Protein 4C91 (pdb70)

Solvent-accessible surface area: 54219 Å² total; per-residue (Å²): 144,76,2,2,43,64,84,83,42,67,92,42,0,15,0,0,20,129,16,87,13,12,21,0,17,15,22,113,57,12,59,115,1,0,61,39,1,0,22,30,0,25,80,2,0,54,87,0,18,49,70,83,2,59,83,38,137,59,34,76,30,56,104,0,0,0,0,0,17,61,60,19,107,32,0,82,69,1,10,97,42,46,100,15,60,54,76,64,0,81,75,74,56,3,19,4,2,0,19,27,10,73,106,3,31,94,53,3,87,36,0,0,1,0,0,0,13,42,42,24,0,0,0,0,0,0,3,18,0,0,48,17,1,30,1,1,5,0,49,41,4,0,30,3,29,24,113,112,27,56,35,0,24,0,42,64,40,85,36,46,42,26,76,13,26,0,43,34,0,0,0,7,0,15,6,0,32,32,1,0,19,131,0,0,56,93,55,28,66,20,129,71,1,7,59,110,0,1,32,68,0,0,13,1,0,2,5,8,18,0,0,0,0,1,2,1,24,88,58,8,0,2,10,49,24,13,107,69,0,18,118,13,0,26,66,8,0,2,2,1,2,2,6,35,104,4,3,0,1,17,2,83,28,15,14,36,119,52,70,107,112,46,34,57,101,52,5,93,106,23,70,108,49,0,22,78,5,0,60,65,0,0,88,82,6,73,85,33,70,3,1,0,2,2,1,72,135,50,66,62,11,64,64,2,6,79,31,0,34,65,6,0,74,87,28,23,149,124,58,2,102,92,9,47,0,5,5,5,1,53,70,51,22,26,54,52,36,84,95,59,12,79,22,37,93,35,0,4,0,1,0,12,5,2,25,10,5,2,0,34,36,1,0,67,75,82,31,89,104,31,100,4,15,1,0,1,8,0,8,5,4,37,32,10,18,33,38,0,2,8,8,1,1,5,11,6,2,2,10,1,7,0,0,0,16,0,0,42,44,20,16,0,71,52,0,0,0,0,1,0,0,9,0,0,7,1,2,7,3,0,10,1,0,0,50,0,0,23,60,4,113,110,23,69,35,100,37,5,38,84,23,0,55,143,7,0,12,59,0,1,14,112,120,21,0,84,60,0,29,74,0,1,3,30,4,0,12,21,0,3,16,3,1,0,5,16,1,46,87,109,16,8,17,40,136,48,30,9,0,54,37,2,1,3,30,1,0,46,2,0,0,13,0,0,39,8,24,66,71,8,108,105,92,22,53,48,0,0,26,0,6,0,0,5,1,0,8,1,0,0,0,0,1,2,0,15,14,0,4,9,31,0,21,73,12,81,152,19,50,4,25,41,0,20,108,62,0,72,33,0,72,83,0,48,60,46,8,126,55,17,14,53,34,0,8,74,122,6,23,78,10,55,0,46,27,2,6,54,8,57,6,1,20,20,129,56,113,44,24,115,28,134,53,46,70,67,14,82,31,97,92,21,102,98,53,132,68,9,71,6,18,5,41,0,64,15,65,85,15,25,0,0,0,10,0,43,5,23,83,52,40,64,44,4,101,114,19,83,29,24,39,0,56,74,2,14,16,26,49,1,0,1,0,6,22,52,1,66,54,92,6,77,68,2,18,0,12,0,42,0,34,7,66,95,77,44,71,69,5,37,0,17,0,3,0,2,0,0,2,20,0,49,37,100,68,2,0,58,0,7,0,0,2,71,77,39,76,70,65,77,21,51,3,0,99,59,8,40,55,104,123,86,19,14,151,81,66,8,26,47,18,0,2,73,20,15,10,66,46,74,8,105,7,122,15,24,147,55,131,72,23,64,9,26,0,16,1,39,3,83,23,16,1,3,0,0,4,2,0,0,0,27,35,73,18,25,74,110,5,22,8,8,28,104,55,13,85,6,59,21,166,121,102,2,2,50,70,86,75,41,66,93,45,0,42,0,0,31,89,16,99,16,11,25,3,18,23,28,102,80,17,58,110,1,0,58,36,1,8,32,32,1,41,89,4,0,54,57,0,19,54,60,90,2,61,74,37,139,59,37,76,29,75,24,0,0,0,0,1,22,63,65,34,112,41,1,56,55,0,8,88,22,27,104,9,85,50,91,50,0,77,77,74,55,3,26,3,2,0,27,24,7,69,104,1,23,117,39,1,55,53,0,0,1,0,0,0,13,41,44,23,0,0,0,0,0,0,3,23,0,0,45,20,1,30,1,1,5,0,52,39,3,0,30,2,23,26,56,104,41,58,29,0,24,0,25,68,40,85,39,47,60,24,76,12,27,0,46,36,0,0,0,6,0,16,6,0,37,41,2,0,23,129,0,0,63,94,58,29,65,18,90,74,1,6,60,107,0,1,33,72,0,0,14,2,0,2,5,6,18,0,0,2,0,5,4,1,28,97,62,6,0,1,10,51,25,14,111,80,0,19,53,13,0,24,58,10,0,2,2,1,1,2,5,43,86,6,5,0,0,18,2,85,30,14,16,42,116,50,64,130,137,49,33,55,66,44,3,94,107,24,65,112,58,0,22,76,6,0,59,67,0,0,88,81,5,70,86,34,70,2,3,0,4,0,1,16,62,84,87,79,77,12,54,59,2,8,98,27,0,34,52,5,0,76,98,29,23,152,125,58,3,103,90,9,46,0,6,11,2,3,25,82,57,13,34,65,88,42,113,46,100,25,39,94,38,0,8,0,0,1,16,4,1,24,9,5,4,0,33,42,2,0,70,78,82,26,92,77,25,100,9,15,4,0,0,9,0,8,5,5,37,35,7,13,31,46,0,2,8,6,0,1,5,10,6,2,2,9,1,6,0,0,0,16,0,0,45,40,19,20,0,74,38,0,0,0,0,1,0,0,8,0,1,7,1,2,7,4,0,10,1,0,1,48,0,0,21,64,2,108,71,19,67,31,103,46,5,34,66,22,0,81,83,6,0,34,56,0,1,16,90,126,21,4,90,49,0,12,71,0,1,3,33,5,0,12,20,0,4,14,3,1,1,5,16,2,51,87,105,18,7,23,41,117,57,31,10,0,56,39,2,0,3,29,1,0,40,2,0,0,7,0,0,30,7,24,61,70,7,87,104,78,16,54,48,0,0,28,0,7,0,1,4,1,0,10,1,0,0,1,0,1,13,0,15,14,0,4,9,34,0,38,59,15,76,98,30,64,4,28,42,0,20,112,59,0,57,26,0,71,117,3,48,61,50,8,69,58,16,19,69,34,0,9,73,121,6,22,78,10,54,0,45,20,2,4,53,8,18,6,1,21,20,129,39,122,38,43,106,35,142,57,50,73,71,15,79,30,92,93,22,105,112,60,96,74,8,73,5,27,6,25,0,42,11,89,125,16,26,0,0,0,11,0,45,6,26,80,53,39,75,38,4,100,112,18,87,35,22,40,0,55,75,1,15,16,25,53,1,0,1,0,7,22,51,0,64,49,81,4,105,71,2,20,0,11,0,34,0,92,13,66,92,50,48,78,96,4,35,0,12,0,2,0,3,0,0,3,20,0,46,58,102,63,2,0,59,0,6,0,0,4,98,76,36,90,71,71,77,20,31,3,2,89,60,11,43,49,96,115,113,10,18,159,82,75,7,20,50,18,0,1,68,22,18,7,65,60,97,0,91,8,113,8,55,74,43,83,63,48,94,7,21,0,3,0,56,3,77,19,19,2,4,0,0,6,2,0,0,0,28,34,72,16,30,63,139,4,24,8,8,25,100,56,13,116,10,86,70

Sequence (1620 aa):
EQFVIFTPAGNHFPLVANGVPCPIYIDSSEDKGVMIAAGNLQQDILQVCGKKPELLTSTSSKRCIIAGTYGTPFIKKLMSAGKIDKKELDGKNEKYILQVIANPCEGIDEAVVIIGSDRRGTIYGIYELSEQMGVSPWYWWADVPVMKQANVYIKPGQYSDGEPAVTYRGIFLNDEAPCLTRWVKHTYGTNYGDHRFYARVCELILRLKGNFLWPAMWSWAFYADDPQNSKTASEMGVIIGTSHHEPMARNHQEWSRKRKEYGAWDYTTNQKVIDQFFREGIERMQGTEDIVTIGMNVKLLENVVKNQRKIIEEVTKRPAKETPQVWALYKEVLDYYDKGMRVPDDVIMLLCDDNWGNVCRLPNAKERKHPGGWGMYYHVDYVGAPRNSKWLNVTPIQNMWEQLQLTYDYGVEKLWILNVGDLKPMEYPITLFMDMAWNPKQFNVSNLLDHPRRRFCAQQFGEDQADEAMRILNLYSKYNGRVTGEMLDRNTYNLETGEWKQVSDEYLKLEAEALRQYISLKPEYKDAYKQLILFPVQAMANLYEMYYAQAMNHKLYKENNPQANEWADKVEQAFARDKALSDDYNNIMSGGKWKNMMIQKHIGYTSWNDNFPADTLPKIYRIENPEKAVGGYVFTGQDGYIAIEAEHYYSAKAAPDTEWTVIPYMGRTLSGMALMPYTQPTDGASISYKIKLPKGIDKVTVHVIVKSTLAFHDRKGHEYSIGFEGGKDQTINFNHNLNELPENVYSIYYPTVARRIVEKKAKLNVPNTSDGMQTITFKPLDPGIVLEKLVVDYGGYKKSYLFMNESKSKREEQFVIFTPAGNHFPLVANGVPCPIYIDSSEDKGVMIAAGNLQQDILQVCGKKPELLTSTSSKRCIIAGTYGTPFIKKLMSAGKIDKKELDGKNEKYILQVIANPCEGIDEAVVIIGSDRRGTIYGIYELSEQMGVSPWYWWADVPVMKQANVYIKPGQYSDGEPAVTYRGIFLNDEAPCLTRWVKHTYGTNYGDHRFYARVCELILRLKGNFLWPAMWSWAFYADDPQNSKTASEMGVIIGTSHHEPMARNHQEWSRKRKEYGAWDYTTNQKVIDQFFREGIERMQGTEDIVTIGMRGVKLLENVVKNQRKIIEEVTKRPAKETPQVWALYKEVLDYYDMRVPDDVIMLLCDDNWGNVCRLPNAKERKHPGGWGMYYHVDYVGAPRNSKWLNVTPIQNMWEQLQLTYDYGVEKLWILNVGDLKPMEYPITLFMDMAWNPKQFNVSNLLDHPRRFCAQQFGEDQADEAMRILNLYSKYNGRVTGEMLDRNTYNLETGEWKQVSDEYLKLEAEALRQYISLKPEYKDAYKQLILFPVQAMANLYEMYYAQAMNHKLYKENNPQANEWADKVEQAFARDKALSDDYNNIMSGGKWKNMMIQKHIGYTSWNDNFPADTLPKIYRIENPEKAVGGYVFTGQDGYIAIEAEHYYSAKAAPDTEWTVIPYMGRTLSGMALMPYTQPTDGASISYKIKLPKGIDKVTVHVIVKSTLAFHDRKGHEYSIGFEGGKDQTINFNHNLNELPENVYSIYYPTVARRIVEKKAKLNVPNTSDGMQTITFKPLDPGIVLEKLVVDYGGYKKSYLFMNESKSKR

Radius of gyration: 39.62 Å; Cα contacts (8 Å, |Δi|>4): 3762; chains: 2; bounding box: 100×95×127 Å

Structure (mmCIF, N/CA/C/O backbone):
data_4C91
#
_entry.id   4C91
#
_cell.length_a   72.040
_cell.length_b   130.290
_cell.length_c   190.170
_cell.angle_alpha   90.00
_cell.angle_beta   90.00
_cell.angle_gamma   90.00
#
_symmetry.space_group_name_H-M   'P 21 21 21'
#
loop_
_entity.id
_entity.type
_entity.pdbx_description
1 polymer 'ALPHA-GLUCURONIDASE GH115'
2 non-polymer 'CITRATE ANION'
3 non-polymer 'D-glucuronic acid'
4 water water
#
loop_
_atom_site.group_PDB
_atom_site.id
_atom_site.type_symbol
_atom_site.label_atom_id
_atom_site.label_alt_id
_atom_site.label_comp_id
_atom_site.label_asym_id
_atom_site.label_entity_id
_atom_site.label_seq_id
_atom_site.pdbx_PDB_ins_code
_atom_site.Cartn_x
_atom_site.Cartn_y
_atom_site.Cartn_z
_atom_site.occupancy
_atom_site.B_iso_or_equiv
_atom_site.auth_seq_id
_atom_site.auth_comp_id
_atom_site.auth_asym_id
_atom_site.auth_atom_id
_atom_site.pdbx_PDB_model_num
ATOM 1 N N . GLU A 1 32 ? -30.507 30.497 46.483 1.00 41.86 32 GLU A N 1
ATOM 2 C CA . GLU A 1 32 ? -29.649 29.278 46.365 1.00 42.80 32 GLU A CA 1
ATOM 3 C C . GLU A 1 32 ? -30.381 28.113 47.038 1.00 36.07 32 GLU A C 1
ATOM 4 O O . GLU A 1 32 ? -30.910 27.253 46.343 1.00 33.45 32 GLU A O 1
ATOM 10 N N . GLN A 1 33 ? -30.458 28.102 48.371 1.00 30.55 33 GLN A N 1
ATOM 11 C CA . GLN A 1 33 ? -30.968 26.913 49.062 1.00 30.07 33 GLN A CA 1
ATOM 12 C C . GLN A 1 33 ? -32.498 26.819 49.015 1.00 28.26 33 GLN A C 1
ATOM 13 O O . GLN A 1 33 ? -33.191 27.606 49.629 1.00 31.55 33 GLN A O 1
ATOM 19 N N . PHE A 1 34 ? -33.023 25.840 48.306 1.00 24.13 34 PHE A N 1
ATOM 20 C CA . PHE A 1 34 ? -34.465 25.727 48.146 1.00 23.20 34 PHE A CA 1
ATOM 21 C C . PHE A 1 34 ? -35.059 24.516 48.866 1.00 23.49 34 PHE A C 1
ATOM 22 O O . PHE A 1 34 ? -36.265 24.454 49.015 1.00 22.63 34 PHE A O 1
ATOM 30 N N . VAL A 1 35 ? -34.213 23.580 49.301 1.00 21.90 35 VAL A N 1
ATOM 31 C CA . VAL A 1 35 ? -34.641 22.467 50.108 1.00 20.93 35 VAL A CA 1
ATOM 32 C C . VAL A 1 35 ? -34.530 22.795 51.587 1.00 20.76 35 VAL A C 1
ATOM 33 O O . VAL A 1 35 ? -33.556 23.310 52.027 1.00 22.47 35 VAL A O 1
ATOM 37 N N . ILE A 1 36 ? -35.562 22.511 52.354 1.00 22.22 36 ILE A N 1
ATOM 38 C CA . ILE A 1 36 ? -35.466 22.600 53.810 1.00 22.13 36 ILE A CA 1
ATOM 39 C C . ILE A 1 36 ? -35.974 21.267 54.301 1.00 21.92 36 ILE A C 1
ATOM 40 O O . ILE A 1 36 ? -36.549 20.503 53.540 1.00 20.59 36 ILE A O 1
ATOM 45 N N . PHE A 1 37 ? -35.769 20.996 55.571 1.00 24.20 37 PHE A N 1
ATOM 46 C CA . PHE A 1 37 ? -35.958 19.670 56.066 1.00 27.21 37 PHE A CA 1
ATOM 47 C C . PHE A 1 37 ? -37.019 19.627 57.143 1.00 27.85 37 PHE A C 1
ATOM 48 O O . PHE A 1 37 ? -37.067 18.716 57.956 1.00 27.13 37 PHE A O 1
ATOM 56 N N . THR A 1 38 ? -37.899 20.608 57.112 1.00 31.18 38 THR A N 1
ATOM 57 C CA . THR A 1 38 ? -39.097 20.567 57.939 1.00 33.46 38 THR A CA 1
ATOM 58 C C . THR A 1 38 ? -40.319 20.942 57.126 1.00 36.08 38 THR A C 1
ATOM 59 O O . THR A 1 38 ? -40.211 21.623 56.103 1.00 32.12 38 THR A O 1
ATOM 63 N N . PRO A 1 39 ? -41.495 20.496 57.587 1.00 37.56 39 PRO A N 1
ATOM 64 C CA . PRO A 1 39 ? -42.704 20.967 56.952 1.00 37.61 39 PRO A CA 1
ATOM 65 C C . PRO A 1 39 ? -42.934 22.441 57.269 1.00 38.63 39 PRO A C 1
ATOM 66 O O . PRO A 1 39 ? -42.460 22.979 58.260 1.00 36.56 39 PRO A O 1
ATOM 70 N N . ALA A 1 40 ? -43.626 23.091 56.364 1.00 43.74 40 ALA A N 1
ATOM 71 C CA . ALA A 1 40 ? -43.852 24.509 56.439 1.00 45.41 40 ALA A CA 1
ATOM 72 C C . ALA A 1 40 ? -44.907 24.745 55.369 1.00 46.07 40 ALA A C 1
ATOM 73 O O . ALA A 1 40 ? -44.927 24.054 54.347 1.00 47.61 40 ALA A O 1
ATOM 75 N N . GLY A 1 41 ? -45.825 25.662 55.634 1.00 49.57 41 GLY A N 1
ATOM 76 C CA . GLY A 1 41 ? -46.871 25.993 54.692 1.00 48.71 41 GLY A CA 1
ATOM 77 C C . GLY A 1 41 ? -46.291 26.735 53.506 1.00 55.32 41 GLY A C 1
ATOM 78 O O . GLY A 1 41 ? -45.207 27.320 53.596 1.00 51.56 41 GLY A O 1
ATOM 79 N N . ASN A 1 42 ? -47.030 26.687 52.392 1.00 58.38 42 ASN A N 1
ATOM 80 C CA . ASN A 1 42 ? -46.568 27.140 51.060 1.00 60.14 42 ASN A CA 1
ATOM 81 C C . ASN A 1 42 ? -45.191 26.568 50.668 1.00 53.79 42 ASN A C 1
ATOM 82 O O . ASN A 1 42 ? -44.507 27.151 49.834 1.00 55.71 42 ASN A O 1
ATOM 84 N N . HIS A 1 43 ? -44.825 25.421 51.266 1.00 50.26 43 HIS A N 1
ATOM 85 C CA . HIS A 1 43 ? -43.628 24.653 50.906 1.00 41.40 43 HIS A CA 1
ATOM 86 C C . HIS A 1 43 ? -44.044 23.286 50.389 1.00 33.14 43 HIS A C 1
ATOM 87 O O . HIS A 1 43 ? -44.898 22.640 50.963 1.00 30.48 43 HIS A O 1
ATOM 94 N N . PHE A 1 44 ? -43.453 22.862 49.283 1.00 28.76 44 PHE A N 1
ATOM 95 C CA . PHE A 1 44 ? -43.850 21.639 48.630 1.00 28.03 44 PHE A CA 1
ATOM 96 C C . PHE A 1 44 ? -43.299 20.448 49.381 1.00 25.40 44 PHE A C 1
ATOM 97 O O . PHE A 1 44 ? -42.130 20.407 49.681 1.00 27.36 44 PHE A O 1
ATOM 105 N N . PRO A 1 45 ? -44.148 19.463 49.690 1.00 26.85 45 PRO A N 1
ATOM 106 C CA . PRO A 1 45 ? -43.679 18.262 50.361 1.00 24.77 45 PRO A CA 1
ATOM 107 C C . PRO A 1 45 ? -43.103 17.258 49.369 1.00 24.12 45 PRO A C 1
ATOM 108 O O . PRO A 1 45 ? -43.839 16.445 48.785 1.00 22.68 45 PRO A O 1
ATOM 112 N N . LEU A 1 46 ? -41.789 17.278 49.210 1.00 23.85 46 LEU A N 1
ATOM 113 C CA . LEU A 1 46 ? -41.116 16.344 48.322 1.00 23.67 46 LEU A CA 1
ATOM 114 C C . LEU A 1 46 ? -41.049 15.030 49.034 1.00 21.74 46 LEU A C 1
ATOM 115 O O . LEU A 1 46 ? -41.319 13.971 48.446 1.00 22.62 46 LEU A O 1
ATOM 120 N N . VAL A 1 47 ? -40.636 15.073 50.294 1.00 19.49 47 VAL A N 1
ATOM 121 C CA . VAL A 1 47 ? -40.762 13.913 51.158 1.00 19.55 47 VAL A CA 1
ATOM 122 C C . VAL A 1 47 ? -41.537 14.388 52.349 1.00 18.79 47 VAL A C 1
ATOM 123 O O . VAL A 1 47 ? -41.205 15.388 52.935 1.00 18.07 47 VAL A O 1
ATOM 127 N N . ALA A 1 48 ? -42.559 13.646 52.731 1.00 19.56 48 ALA A N 1
ATOM 128 C CA . ALA A 1 48 ? -43.322 13.965 53.937 1.00 17.56 48 ALA A CA 1
ATOM 129 C C . ALA A 1 48 ? -43.601 12.650 54.627 1.00 17.77 48 ALA A C 1
ATOM 130 O O . ALA A 1 48 ? -44.027 11.698 53.992 1.00 16.23 48 ALA A O 1
ATOM 132 N N . ASN A 1 49 ? -43.351 12.598 55.933 1.00 17.73 49 ASN A N 1
ATOM 133 C CA . ASN A 1 49 ? -43.571 11.390 56.714 1.00 18.64 49 ASN A CA 1
ATOM 134 C C . ASN A 1 49 ? -42.763 10.227 56.236 1.00 19.50 49 ASN A C 1
ATOM 135 O O . ASN A 1 49 ? -43.215 9.103 56.355 1.00 18.97 49 ASN A O 1
ATOM 140 N N . GLY A 1 50 ? -41.585 10.479 55.659 1.00 19.64 50 GLY A N 1
ATOM 141 C CA . GLY A 1 50 ? -40.771 9.384 55.149 1.00 19.30 50 GLY A CA 1
ATOM 142 C C . GLY A 1 50 ? -41.199 8.946 53.788 1.00 21.28 50 GLY A C 1
ATOM 143 O O . GLY A 1 50 ? -40.581 8.059 53.229 1.00 24.96 50 GLY A O 1
ATOM 144 N N . VAL A 1 51 ? -42.218 9.582 53.213 1.00 20.43 51 VAL A N 1
ATOM 145 C CA . VAL A 1 51 ? -42.781 9.153 51.958 1.00 21.53 51 VAL A CA 1
ATOM 146 C C . VAL A 1 51 ? -42.486 10.160 50.841 1.00 21.99 51 VAL A C 1
ATOM 147 O O . VAL A 1 51 ? -42.892 11.324 50.902 1.00 22.78 51 VAL A O 1
ATOM 151 N N . PRO A 1 52 ? -41.793 9.721 49.804 1.00 22.19 52 PRO A N 1
ATOM 152 C CA . PRO A 1 52 ? -41.416 10.645 48.747 1.00 24.47 52 PRO A CA 1
ATOM 153 C C . PRO A 1 52 ? -42.503 10.790 47.712 1.00 20.95 52 PRO A C 1
ATOM 154 O O . PRO A 1 52 ? -43.180 9.849 47.443 1.00 23.38 52 PRO A O 1
ATOM 158 N N . CYS A 1 53 ? -42.643 11.959 47.146 1.00 22.05 53 CYS A N 1
ATOM 159 C CA . CYS A 1 53 ? -43.591 12.156 46.109 1.00 22.97 53 CYS A CA 1
ATOM 160 C C . CYS A 1 53 ? -42.985 11.518 44.869 1.00 24.96 53 CYS A C 1
ATOM 161 O O . CYS A 1 53 ? -41.777 11.200 44.845 1.00 24.78 53 CYS A O 1
ATOM 164 N N . PRO A 1 54 ? -43.821 11.263 43.854 1.00 25.54 54 PRO A N 1
ATOM 165 C CA . PRO A 1 54 ? -43.268 10.535 42.743 1.00 26.57 54 PRO A CA 1
ATOM 166 C C . PRO A 1 54 ? -42.612 11.476 41.752 1.00 25.30 54 PRO A C 1
ATOM 167 O O . PRO A 1 54 ? -42.608 12.669 41.971 1.00 22.27 54 PRO A O 1
ATOM 171 N N . ILE A 1 55 ? -42.008 10.906 40.708 1.00 26.07 55 ILE A N 1
ATOM 172 C CA . ILE A 1 55 ? -41.312 11.662 39.706 1.00 26.32 55 ILE A CA 1
ATOM 173 C C . ILE A 1 55 ? -41.954 11.432 38.375 1.00 25.92 55 ILE A C 1
ATOM 174 O O . ILE A 1 55 ? -42.142 10.273 37.941 1.00 24.87 55 ILE A O 1
ATOM 179 N N . TYR A 1 56 ? -42.279 12.527 37.704 1.00 24.28 56 TYR A N 1
ATOM 180 C CA . TYR A 1 56 ? -42.765 12.413 36.353 1.00 26.48 56 TYR A CA 1
ATOM 181 C C . TYR A 1 56 ? -41.716 13.006 35.411 1.00 26.20 56 TYR A C 1
ATOM 182 O O . TYR A 1 56 ? -41.362 14.169 35.516 1.00 26.89 56 TYR A O 1
ATOM 191 N N . ILE A 1 57 ? -41.242 12.200 34.487 1.00 24.27 57 ILE A N 1
ATOM 192 C CA . ILE A 1 57 ? -40.458 12.690 33.393 1.00 24.44 57 ILE A CA 1
ATOM 193 C C . ILE A 1 57 ? -41.177 12.300 32.118 1.00 24.54 57 ILE A C 1
ATOM 194 O O . ILE A 1 57 ? -41.521 11.151 31.926 1.00 23.91 57 ILE A O 1
ATOM 199 N N . ASP A 1 58 ? -41.370 13.255 31.224 1.00 26.32 58 ASP A N 1
ATOM 200 C CA . ASP A 1 58 ? -42.056 12.936 30.022 1.00 26.40 58 ASP A CA 1
ATOM 201 C C . ASP A 1 58 ? -41.211 12.005 29.183 1.00 25.99 58 ASP A C 1
ATOM 202 O O . ASP A 1 58 ? -39.976 12.078 29.202 1.00 26.93 58 ASP A O 1
ATOM 207 N N . SER A 1 59 ? -41.885 11.148 28.430 1.00 24.45 59 SER A N 1
ATOM 208 C CA . SER A 1 59 ? -41.228 10.203 27.574 1.00 23.74 59 SER A CA 1
ATOM 209 C C . SER A 1 59 ? -40.419 10.858 26.495 1.00 23.53 59 SER A C 1
ATOM 210 O O . SER A 1 59 ? -39.531 10.253 25.961 1.00 21.07 59 SER A O 1
ATOM 213 N N . SER A 1 60 ? -40.710 12.113 26.199 1.00 25.89 60 SER A N 1
ATOM 214 C CA . SER A 1 60 ? -39.974 12.850 25.188 1.00 28.45 60 SER A CA 1
ATOM 215 C C . SER A 1 60 ? -38.527 13.174 25.610 1.00 28.28 60 SER A C 1
ATOM 216 O O . SER A 1 60 ? -37.711 13.535 24.788 1.00 29.94 60 SER A O 1
ATOM 219 N N . GLU A 1 61 ? -38.217 13.067 26.888 1.00 28.82 61 GLU A N 1
ATOM 220 C CA . GLU A 1 61 ? -36.898 13.502 27.385 1.00 28.05 61 GLU A CA 1
ATOM 221 C C . GLU A 1 61 ? -35.740 12.654 26.892 1.00 26.06 61 GLU A C 1
ATOM 222 O O . GLU A 1 61 ? -35.874 11.480 26.692 1.00 22.93 61 GLU A O 1
ATOM 228 N N . ASP A 1 62 ? -34.589 13.266 26.707 1.00 26.62 62 ASP A N 1
ATOM 229 C CA . ASP A 1 62 ? -33.354 12.522 26.453 1.00 25.20 62 ASP A CA 1
ATOM 230 C C . ASP A 1 62 ? -33.107 11.478 27.573 1.00 24.37 62 ASP A C 1
ATOM 231 O O . ASP A 1 62 ? -33.427 11.686 28.749 1.00 22.07 62 ASP A O 1
ATOM 236 N N . LYS A 1 63 ? -32.496 10.382 27.171 1.00 22.76 63 LYS A N 1
ATOM 237 C CA . LYS A 1 63 ? -32.037 9.354 28.057 1.00 24.60 63 LYS A CA 1
ATOM 238 C C . LYS A 1 63 ? -31.150 9.887 29.203 1.00 22.22 63 LYS A C 1
ATOM 239 O O . LYS A 1 63 ? -31.152 9.354 30.306 1.00 20.59 63 LYS A O 1
ATOM 245 N N . GLY A 1 64 ? -30.362 10.915 28.920 1.00 21.60 64 GLY A N 1
ATOM 246 C CA . GLY A 1 64 ? -29.554 11.564 29.943 1.00 21.27 64 GLY A CA 1
ATOM 247 C C . GLY A 1 64 ? -30.412 12.040 31.078 1.00 21.55 64 GLY A C 1
ATOM 248 O O . GLY A 1 64 ? -30.037 11.918 32.227 1.00 22.12 64 GLY A O 1
ATOM 249 N N . VAL A 1 65 ? -31.548 12.655 30.750 1.00 21.68 65 VAL A N 1
ATOM 250 C CA . VAL A 1 65 ? -32.426 13.178 31.773 1.00 21.76 65 VAL A CA 1
ATOM 251 C C . VAL A 1 65 ? -32.999 12.029 32.540 1.00 21.79 65 VAL A C 1
ATOM 252 O O . VAL A 1 65 ? -33.090 12.055 33.757 1.00 19.99 65 VAL A O 1
ATOM 256 N N . MET A 1 66 ? -33.328 10.981 31.796 1.00 25.71 66 MET A N 1
ATOM 257 C CA . MET A 1 66 ? -33.864 9.777 32.393 1.00 26.78 66 MET A CA 1
ATOM 258 C C . MET A 1 66 ? -32.861 9.173 33.347 1.00 22.56 66 MET A C 1
ATOM 259 O O . MET A 1 66 ? -33.225 8.707 34.460 1.00 20.22 66 MET A O 1
ATOM 264 N N . ILE A 1 67 ? -31.607 9.142 32.911 1.00 19.23 67 ILE A N 1
ATOM 265 C CA . ILE A 1 67 ? -30.562 8.562 33.757 1.00 19.56 67 ILE A CA 1
ATOM 266 C C . ILE A 1 67 ? -30.479 9.374 35.017 1.00 17.01 67 ILE A C 1
ATOM 267 O O . ILE A 1 67 ? -30.468 8.836 36.114 1.00 16.94 67 ILE A O 1
ATOM 272 N N . ALA A 1 68 ? -30.470 10.679 34.856 1.00 16.52 68 ALA A N 1
ATOM 273 C CA . ALA A 1 68 ? -30.421 11.543 36.002 1.00 16.84 68 ALA A CA 1
ATOM 274 C C . ALA A 1 68 ? -31.621 11.353 36.897 1.00 18.14 68 ALA A C 1
ATOM 275 O O . ALA A 1 68 ? -31.473 11.337 38.106 1.00 18.82 68 ALA A O 1
ATOM 277 N N . ALA A 1 69 ? -32.820 11.286 36.303 1.00 18.09 69 ALA A N 1
ATOM 278 C CA . ALA A 1 69 ? -34.045 11.065 37.116 1.00 18.76 69 ALA A CA 1
ATOM 279 C C . ALA A 1 69 ? -33.967 9.736 37.864 1.00 18.45 69 ALA A C 1
ATOM 280 O O . ALA A 1 69 ? -34.378 9.610 39.009 1.00 18.85 69 ALA A O 1
ATOM 282 N N . GLY A 1 70 ? -33.378 8.747 37.219 1.00 18.80 70 GLY A N 1
ATOM 283 C CA . GLY A 1 70 ? -33.173 7.478 37.885 1.00 18.20 70 GLY A CA 1
ATOM 284 C C . GLY A 1 70 ? -32.247 7.609 39.077 1.00 18.88 70 GLY A C 1
ATOM 285 O O . GLY A 1 70 ? -32.433 6.981 40.118 1.00 20.14 70 GLY A O 1
ATOM 286 N N . ASN A 1 71 ? -31.210 8.420 38.941 1.00 18.43 71 ASN A N 1
ATOM 287 C CA . ASN A 1 71 ? -30.319 8.660 40.105 1.00 17.88 71 ASN A CA 1
ATOM 288 C C . ASN A 1 71 ? -31.040 9.466 41.161 1.00 17.16 71 ASN A C 1
ATOM 289 O O . ASN A 1 71 ? -30.880 9.248 42.356 1.00 16.69 71 ASN A O 1
ATOM 294 N N . LEU A 1 72 ? -31.850 10.420 40.715 1.00 17.91 72 LEU A N 1
ATOM 295 C CA . LEU A 1 72 ? -32.653 11.165 41.653 1.00 20.16 72 LEU A CA 1
ATOM 296 C C . LEU A 1 72 ? -33.511 10.223 42.491 1.00 20.88 72 LEU A C 1
ATOM 297 O O . LEU A 1 72 ? -33.578 10.354 43.700 1.00 20.29 72 LEU A O 1
ATOM 302 N N . GLN A 1 73 ? -34.137 9.258 41.815 1.00 21.78 73 GLN A N 1
ATOM 303 C CA . GLN A 1 73 ? -34.950 8.282 42.505 1.00 22.31 73 GLN A CA 1
ATOM 304 C C . GLN A 1 73 ? -34.146 7.591 43.591 1.00 21.04 73 GLN A C 1
ATOM 305 O O . GLN A 1 73 ? -34.575 7.477 44.750 1.00 20.74 73 GLN A O 1
ATOM 311 N N . GLN A 1 74 ? -32.951 7.169 43.226 1.00 20.99 74 GLN A N 1
ATOM 312 C CA . GLN A 1 74 ? -32.055 6.490 44.157 1.00 20.57 74 GLN A CA 1
ATOM 313 C C . GLN A 1 74 ? -31.642 7.379 45.275 1.00 18.42 74 GLN A C 1
ATOM 314 O O . GLN A 1 74 ? -31.477 6.959 46.410 1.00 16.37 74 GLN A O 1
ATOM 320 N N . ASP A 1 75 ? -31.357 8.615 44.933 1.00 17.96 75 ASP A N 1
ATOM 321 C CA . ASP A 1 75 ? -30.906 9.553 45.929 1.00 18.98 75 ASP A CA 1
ATOM 322 C C . ASP A 1 75 ? -31.975 9.817 46.956 1.00 20.14 75 ASP A C 1
ATOM 323 O O . ASP A 1 75 ? -31.706 9.864 48.162 1.00 21.21 75 ASP A O 1
ATOM 328 N N . ILE A 1 76 ? -33.206 9.982 46.469 1.00 21.26 76 ILE A N 1
ATOM 329 C CA . ILE A 1 76 ? -34.327 10.148 47.365 1.00 20.54 76 ILE A CA 1
ATOM 330 C C . ILE A 1 76 ? -34.470 8.918 48.234 1.00 20.38 76 ILE A C 1
ATOM 331 O O . ILE A 1 76 ? -34.749 9.003 49.425 1.00 21.64 76 ILE A O 1
ATOM 336 N N . LEU A 1 77 ? -34.261 7.766 47.639 1.00 20.81 77 LEU A N 1
ATOM 337 C CA . LEU A 1 77 ? -34.342 6.552 48.401 1.00 22.13 77 LEU A CA 1
ATOM 338 C C . LEU A 1 77 ? -33.312 6.578 49.495 1.00 23.56 77 LEU A C 1
ATOM 339 O O . LEU A 1 77 ? -33.598 6.145 50.611 1.00 23.31 77 LEU A O 1
ATOM 344 N N . GLN A 1 78 ? -32.115 7.082 49.185 1.00 22.49 78 GLN A N 1
ATOM 345 C CA . GLN A 1 78 ? -31.068 7.136 50.186 1.00 25.20 78 GLN A CA 1
ATOM 346 C C . GLN A 1 78 ? -31.495 8.059 51.262 1.00 22.45 78 GLN A C 1
ATOM 347 O O . GLN A 1 78 ? -31.227 7.826 52.410 1.00 21.09 78 GLN A O 1
ATOM 353 N N . VAL A 1 79 ? -32.093 9.170 50.877 1.00 22.95 79 VAL A N 1
ATOM 354 C CA . VAL A 1 79 ? -32.424 10.185 51.868 1.00 24.14 79 VAL A CA 1
ATOM 355 C C . VAL A 1 79 ? -33.548 9.736 52.803 1.00 24.56 79 VAL A C 1
ATOM 356 O O . VAL A 1 79 ? -33.416 9.881 53.999 1.00 28.41 79 VAL A O 1
ATOM 360 N N . CYS A 1 80 ? -34.661 9.251 52.253 1.00 23.65 80 CYS A N 1
ATOM 361 C CA . CYS A 1 80 ? -35.842 9.015 53.063 1.00 23.24 80 CYS A CA 1
ATOM 362 C C . CYS A 1 80 ? -36.126 7.578 53.330 1.00 22.22 80 CYS A C 1
ATOM 363 O O . CYS A 1 80 ? -37.006 7.261 54.085 1.00 24.26 80 CYS A O 1
ATOM 366 N N . GLY A 1 81 ? -35.433 6.682 52.672 1.00 22.01 81 GLY A N 1
ATOM 367 C CA . GLY A 1 81 ? -35.680 5.286 52.872 1.00 22.10 81 GLY A CA 1
ATOM 368 C C . GLY A 1 81 ? -36.703 4.667 51.978 1.00 21.90 81 GLY A C 1
ATOM 369 O O . GLY A 1 81 ? -36.889 3.481 52.054 1.00 23.93 81 GLY A O 1
ATOM 370 N N . LYS A 1 82 ? -37.398 5.435 51.141 1.00 25.46 82 LYS A N 1
ATOM 371 C CA . LYS A 1 82 ? -38.398 4.874 50.224 1.00 24.04 82 LYS A CA 1
ATOM 372 C C . LYS A 1 82 ? -38.152 5.423 48.834 1.00 25.14 82 LYS A C 1
ATOM 373 O O . LYS A 1 82 ? -37.801 6.574 48.680 1.00 25.82 82 LYS A O 1
ATOM 377 N N . LYS A 1 83 ? -38.304 4.570 47.837 1.00 27.05 83 LYS A N 1
ATOM 378 C CA . LYS A 1 83 ? -37.972 4.884 46.466 1.00 29.86 83 LYS A CA 1
ATOM 379 C C . LYS A 1 83 ? -39.178 5.572 45.837 1.00 28.25 83 LYS A C 1
ATOM 380 O O . LYS A 1 83 ? -40.221 5.018 45.786 1.00 27.61 83 LYS A O 1
ATOM 384 N N . PRO A 1 84 ? -39.034 6.800 45.370 1.00 29.04 84 PRO A N 1
ATOM 385 C CA . PRO A 1 84 ? -40.176 7.394 44.658 1.00 29.58 84 PRO A CA 1
ATOM 386 C C . PRO A 1 84 ? -40.619 6.610 43.414 1.00 28.76 84 PRO A C 1
ATOM 387 O O . PRO A 1 84 ? -39.779 5.997 42.753 1.00 29.33 84 PRO A O 1
ATOM 391 N N . GLU A 1 85 ? -41.907 6.646 43.085 1.00 27.85 85 GLU A N 1
ATOM 392 C CA . GLU A 1 85 ? -42.364 6.036 41.829 1.00 30.11 85 GLU A CA 1
ATOM 393 C C . GLU A 1 85 ? -41.978 6.921 40.672 1.00 28.16 85 GLU A C 1
ATOM 394 O O . GLU A 1 85 ? -42.081 8.109 40.763 1.00 27.69 85 GLU A O 1
ATOM 396 N N . LEU A 1 86 ? -41.541 6.308 39.589 1.00 31.72 86 LEU A N 1
ATOM 397 C CA . LEU A 1 86 ? -41.432 6.974 38.316 1.00 34.83 86 LEU A CA 1
ATOM 398 C C . LEU A 1 86 ? -42.775 6.825 37.656 1.00 32.10 86 LEU A C 1
ATOM 399 O O . LEU A 1 86 ? -43.100 5.762 37.163 1.00 33.23 86 LEU A O 1
ATOM 404 N N . LEU A 1 87 ? -43.523 7.913 37.625 1.00 31.83 87 LEU A N 1
ATOM 405 C CA . LEU A 1 87 ? -44.839 7.915 37.060 1.00 33.11 87 LEU A CA 1
ATOM 406 C C . LEU A 1 87 ? -44.882 7.656 35.562 1.00 35.59 87 LEU A C 1
ATOM 407 O O . LEU A 1 87 ? -44.116 8.258 34.790 1.00 36.03 87 LEU A O 1
ATOM 412 N N . THR A 1 88 ? -45.796 6.755 35.175 1.00 38.00 88 THR A N 1
ATOM 413 C CA . THR A 1 88 ? -46.157 6.523 33.763 1.00 41.62 88 THR A CA 1
ATOM 414 C C . THR A 1 88 ? -46.822 7.723 33.114 1.00 41.01 88 THR A C 1
ATOM 415 O O . THR A 1 88 ? -46.712 7.919 31.916 1.00 42.63 88 THR A O 1
ATOM 419 N N . SER A 1 89 ? -47.547 8.494 33.912 1.00 40.91 89 SER A N 1
ATOM 420 C CA . SER A 1 89 ? -48.372 9.563 33.396 1.00 41.73 89 SER A CA 1
ATOM 421 C C . SER A 1 89 ? -48.615 10.645 34.430 1.00 42.47 89 SER A C 1
ATOM 422 O O . SER A 1 89 ? -48.370 10.457 35.624 1.00 42.91 89 SER A O 1
ATOM 425 N N . THR A 1 90 ? -49.146 11.766 33.962 1.00 43.03 90 THR A N 1
ATOM 426 C CA . THR A 1 90 ? -49.320 12.954 34.791 1.00 43.48 90 THR A CA 1
ATOM 427 C C . THR A 1 90 ? -50.521 12.771 35.716 1.00 47.36 90 THR A C 1
ATOM 428 O O . THR A 1 90 ? -51.562 13.427 35.574 1.00 42.90 90 THR A O 1
ATOM 432 N N . SER A 1 91 ? -50.362 11.864 36.674 1.00 48.25 91 SER A N 1
ATOM 433 C CA . SER A 1 91 ? -51.436 11.577 37.588 1.00 48.89 91 SER A CA 1
ATOM 434 C C . SER A 1 91 ? -50.939 11.314 38.988 1.00 46.11 91 SER A C 1
ATOM 435 O O . SER A 1 91 ? -50.637 10.179 39.339 1.00 48.04 91 SER A O 1
ATOM 438 N N . SER A 1 92 ? -50.858 12.381 39.775 1.00 42.64 92 SER A N 1
ATOM 439 C CA . SER A 1 92 ? -50.537 12.303 41.199 1.00 39.76 92 SER A CA 1
ATOM 440 C C . SER A 1 92 ? -50.772 13.694 41.777 1.00 40.57 92 SER A C 1
ATOM 441 O O . SER A 1 92 ? -50.595 14.691 41.074 1.00 45.53 92 SER A O 1
ATOM 444 N N . LYS A 1 93 ? -51.229 13.788 43.022 1.00 40.38 93 LYS A N 1
ATOM 445 C CA . LYS A 1 93 ? -51.505 15.110 43.617 1.00 40.63 93 LYS A CA 1
ATOM 446 C C . LYS A 1 93 ? -50.252 15.988 43.609 1.00 37.42 93 LYS A C 1
ATOM 447 O O . LYS A 1 93 ? -50.274 17.124 43.139 1.00 40.60 93 LYS A O 1
ATOM 449 N N . ARG A 1 94 ? -49.172 15.458 44.174 1.00 35.98 94 ARG A N 1
ATOM 450 C CA . ARG A 1 94 ? -47.902 16.169 44.266 1.00 36.03 94 ARG A CA 1
ATOM 451 C C . ARG A 1 94 ? -46.894 15.289 43.545 1.00 34.22 94 ARG A C 1
ATOM 452 O O . ARG A 1 94 ? -46.857 14.112 43.778 1.00 36.82 94 ARG A O 1
ATOM 460 N N . CYS A 1 95 ? -46.072 15.838 42.664 1.00 32.14 95 CYS A N 1
ATOM 461 C CA . CYS A 1 95 ? -44.919 15.077 42.169 1.00 27.26 95 CYS A CA 1
ATOM 462 C C . CYS A 1 95 ? -43.766 15.964 41.748 1.00 24.18 95 CYS A C 1
ATOM 463 O O . CYS A 1 95 ? -43.837 17.182 41.821 1.00 22.40 95 CYS A O 1
ATOM 466 N N . ILE A 1 96 ? -42.659 15.343 41.363 1.00 23.08 96 ILE A N 1
ATOM 467 C CA . ILE A 1 96 ? -41.540 16.079 40.796 1.00 21.92 96 ILE A CA 1
ATOM 468 C C . ILE A 1 96 ? -41.701 15.947 39.319 1.00 20.54 96 ILE A C 1
ATOM 469 O O . ILE A 1 96 ? -41.879 14.854 38.812 1.00 20.46 96 ILE A O 1
ATOM 474 N N . ILE A 1 97 ? -41.552 17.042 38.612 1.00 20.79 97 ILE A N 1
ATOM 475 C CA . ILE A 1 97 ? -41.562 16.978 37.182 1.00 19.66 97 ILE A CA 1
ATOM 476 C C . ILE A 1 97 ? -40.277 17.619 36.692 1.00 19.92 97 ILE A C 1
ATOM 477 O O . ILE A 1 97 ? -39.957 18.731 37.059 1.00 20.29 97 ILE A O 1
ATOM 482 N N . ALA A 1 98 ? -39.563 16.913 35.847 1.00 19.65 98 ALA A N 1
ATOM 483 C CA . ALA A 1 98 ? -38.362 17.462 35.244 1.00 18.75 98 ALA A CA 1
ATOM 484 C C . ALA A 1 98 ? -38.441 17.263 33.766 1.00 17.47 98 ALA A C 1
ATOM 485 O O . ALA A 1 98 ? -38.856 16.210 33.311 1.00 16.50 98 ALA A O 1
ATOM 487 N N . GLY A 1 99 ? -38.071 18.290 33.016 1.00 16.89 99 GLY A N 1
ATOM 488 C CA . GLY A 1 99 ? -37.938 18.116 31.601 1.00 17.71 99 GLY A CA 1
ATOM 489 C C . GLY A 1 99 ? -37.205 19.290 31.035 1.00 18.45 99 GLY A C 1
ATOM 490 O O . GLY A 1 99 ? -36.742 20.162 31.777 1.00 19.09 99 GLY A O 1
ATOM 491 N N . THR A 1 100 ? -37.106 19.268 29.716 1.00 19.27 100 THR A N 1
ATOM 492 C CA . THR A 1 100 ? -36.183 20.095 28.973 1.00 21.23 100 THR A CA 1
ATOM 493 C C . THR A 1 100 ? -36.985 20.966 28.045 1.00 22.41 100 THR A C 1
ATOM 494 O O . THR A 1 100 ? -37.780 20.467 27.254 1.00 24.39 100 THR A O 1
ATOM 498 N N . TYR A 1 101 ? -36.732 22.256 28.122 1.00 22.05 101 TYR A N 1
ATOM 499 C CA . TYR A 1 101 ? -37.245 23.172 27.169 1.00 26.20 101 TYR A CA 1
ATOM 500 C C . TYR A 1 101 ? -37.309 22.610 25.744 1.00 30.26 101 TYR A C 1
ATOM 501 O O . TYR A 1 101 ? -36.365 21.964 25.264 1.00 26.57 101 TYR A O 1
ATOM 510 N N . GLY A 1 102 ? -38.422 22.886 25.067 1.00 30.46 102 GLY A N 1
ATOM 511 C CA . GLY A 1 102 ? -38.536 22.518 23.665 1.00 31.08 102 GLY A CA 1
ATOM 512 C C . GLY A 1 102 ? -39.393 21.317 23.442 1.00 32.09 102 GLY A C 1
ATOM 513 O O . GLY A 1 102 ? -39.810 21.097 22.340 1.00 31.38 102 GLY A O 1
ATOM 514 N N . THR A 1 103 ? -39.697 20.540 24.478 1.00 35.82 103 THR A N 1
ATOM 515 C CA . THR A 1 103 ? -40.630 19.415 24.277 1.00 37.22 103 THR A CA 1
ATOM 516 C C . THR A 1 103 ? -42.035 20.018 24.362 1.00 37.40 103 THR A C 1
ATOM 517 O O . THR A 1 103 ? -42.236 21.049 25.005 1.00 41.00 103 THR A O 1
ATOM 521 N N . PRO A 1 104 ? -43.004 19.425 23.655 1.00 40.62 104 PRO A N 1
ATOM 522 C CA . PRO A 1 104 ? -44.335 20.034 23.761 1.00 42.88 104 PRO A CA 1
ATOM 523 C C . PRO A 1 104 ? -44.852 19.934 25.181 1.00 36.91 104 PRO A C 1
ATOM 524 O O . PRO A 1 104 ? -45.387 20.909 25.710 1.00 40.69 104 PRO A O 1
ATOM 528 N N . PHE A 1 105 ? -44.633 18.790 25.816 1.00 32.49 105 PHE A N 1
ATOM 529 C CA . PHE A 1 105 ? -45.019 18.662 27.222 1.00 32.12 105 PHE A CA 1
ATOM 530 C C . PHE A 1 105 ? -44.543 19.823 28.077 1.00 31.19 105 PHE A C 1
ATOM 531 O O . PHE A 1 105 ? -45.288 20.330 28.888 1.00 31.72 105 PHE A O 1
ATOM 539 N N . ILE A 1 106 ? -43.290 20.245 27.883 1.00 29.45 106 ILE A N 1
ATOM 540 C CA . ILE A 1 106 ? -42.713 21.355 28.644 1.00 27.22 106 ILE A CA 1
ATOM 541 C C . ILE A 1 106 ? -43.225 22.693 28.177 1.00 27.39 106 ILE A C 1
ATOM 542 O O . ILE A 1 106 ? -43.374 23.628 28.971 1.00 24.99 106 ILE A O 1
ATOM 547 N N . LYS A 1 107 ? -43.467 22.782 26.877 1.00 32.15 107 LYS A N 1
ATOM 548 C CA . LYS A 1 107 ? -44.091 23.974 26.295 1.00 34.74 107 LYS A CA 1
ATOM 549 C C . LYS A 1 107 ? -45.402 24.210 27.072 1.00 34.58 107 LYS A C 1
ATOM 550 O O . LYS A 1 107 ? -45.555 25.243 27.777 1.00 31.63 107 LYS A O 1
ATOM 553 N N . LYS A 1 108 ? -46.295 23.202 27.020 1.00 36.59 108 LYS A N 1
ATOM 554 C CA . LYS A 1 108 ? -47.613 23.257 27.735 1.00 39.59 108 LYS A CA 1
ATOM 555 C C . LYS A 1 108 ? -47.393 23.628 29.182 1.00 38.77 108 LYS A C 1
ATOM 556 O O . LYS A 1 108 ? -48.078 24.480 29.727 1.00 39.96 108 LYS A O 1
ATOM 558 N N . LEU A 1 109 ? -46.356 23.054 29.784 1.00 40.45 109 LEU A N 1
ATOM 559 C CA . LEU A 1 109 ? -46.125 23.271 31.198 1.00 40.73 109 LEU A CA 1
ATOM 560 C C . LEU A 1 109 ? -45.663 24.679 31.541 1.00 42.85 109 LEU A C 1
ATOM 561 O O . LEU A 1 109 ? -46.015 25.210 32.588 1.00 48.07 109 LEU A O 1
ATOM 566 N N . MET A 1 110 ? -44.845 25.290 30.697 1.00 43.88 110 MET A N 1
ATOM 567 C CA . MET A 1 110 ? -44.354 26.636 31.021 1.00 44.04 110 MET A CA 1
ATOM 568 C C . MET A 1 110 ? -45.430 27.688 30.761 1.00 42.86 110 MET A C 1
ATOM 569 O O . MET A 1 110 ? -45.544 28.660 31.504 1.00 47.26 110 MET A O 1
ATOM 574 N N . SER A 1 111 ? -46.192 27.506 29.695 1.00 48.01 111 SER A N 1
ATOM 575 C CA . SER A 1 111 ? -47.285 28.433 29.372 1.00 60.57 111 SER A CA 1
ATOM 576 C C . SER A 1 111 ? -48.471 28.175 30.300 1.00 65.16 111 SER A C 1
ATOM 577 O O . SER A 1 111 ? -49.626 28.272 29.893 1.00 62.35 111 SER A O 1
ATOM 580 N N . ALA A 1 112 ? -48.152 27.797 31.533 1.00 69.37 112 ALA A N 1
ATOM 581 C CA . ALA A 1 112 ? -49.126 27.620 32.585 1.00 71.93 112 ALA A CA 1
ATOM 582 C C . ALA A 1 112 ? -48.418 27.884 33.878 1.00 74.05 112 ALA A C 1
ATOM 583 O O . ALA A 1 112 ? -47.931 26.965 34.523 1.00 68.12 112 ALA A O 1
ATOM 585 N N . GLY A 1 113 ? -48.373 29.158 34.243 1.00 84.03 113 GLY A N 1
ATOM 586 C CA . GLY A 1 113 ? -47.967 29.566 35.567 1.00 84.82 113 GLY A CA 1
ATOM 587 C C . GLY A 1 113 ? -46.502 29.318 35.805 1.00 77.36 113 GLY A C 1
ATOM 588 O O . GLY A 1 113 ? -46.121 28.206 36.121 1.00 66.91 113 GLY A O 1
ATOM 589 N N . LYS A 1 114 ? -45.655 30.314 35.577 1.00 76.69 114 LYS A N 1
ATOM 590 C CA . LYS A 1 114 ? -45.950 31.531 34.798 1.00 72.82 114 LYS A CA 1
ATOM 591 C C . LYS A 1 114 ? -44.612 31.871 34.150 1.00 68.45 114 LYS A C 1
ATOM 592 O O . LYS A 1 114 ? -44.150 32.999 34.218 1.00 67.81 114 LYS A O 1
ATOM 594 N N . ILE A 1 115 ? -43.955 30.856 33.586 1.00 62.27 115 ILE A N 1
ATOM 595 C CA . ILE A 1 115 ? -42.528 30.923 33.300 1.00 58.06 115 ILE A CA 1
ATOM 596 C C . ILE A 1 115 ? -42.304 31.413 31.881 1.00 50.02 115 ILE A C 1
ATOM 597 O O . ILE A 1 115 ? -42.781 30.796 30.923 1.00 44.14 115 ILE A O 1
ATOM 602 N N . ASP A 1 116 ? -41.568 32.515 31.758 1.00 47.74 116 ASP A N 1
ATOM 603 C CA . ASP A 1 116 ? -41.338 33.121 30.463 1.00 47.87 116 ASP A CA 1
ATOM 604 C C . ASP A 1 116 ? -40.362 32.223 29.688 1.00 43.85 116 ASP A C 1
ATOM 605 O O . ASP A 1 116 ? -39.335 31.807 30.214 1.00 45.46 116 ASP A O 1
ATOM 607 N N . LYS A 1 117 ? -40.717 31.926 28.446 1.00 40.52 117 LYS A N 1
ATOM 608 C CA . LYS A 1 117 ? -39.850 31.268 27.482 1.00 37.81 117 LYS A CA 1
ATOM 609 C C . LYS A 1 117 ? -38.422 31.847 27.519 1.00 38.06 117 LYS A C 1
ATOM 610 O O . LYS A 1 117 ? -37.440 31.108 27.416 1.00 34.12 117 LYS A O 1
ATOM 612 N N . LYS A 1 118 ? -38.317 33.166 27.675 1.00 38.67 118 LYS A N 1
ATOM 613 C CA . LYS A 1 118 ? -37.028 33.852 27.601 1.00 38.56 118 LYS A CA 1
ATOM 614 C C . LYS A 1 118 ? -36.077 33.449 28.729 1.00 36.38 118 LYS A C 1
ATOM 615 O O . LYS A 1 118 ? -34.873 33.681 28.616 1.00 32.72 118 LYS A O 1
ATOM 617 N N . GLU A 1 119 ? -36.620 32.908 29.823 1.00 36.38 119 GLU A N 1
ATOM 618 C CA . GLU A 1 119 ? -35.804 32.430 30.936 1.00 34.59 119 GLU A CA 1
ATOM 619 C C . GLU A 1 119 ? -34.887 31.270 30.487 1.00 31.86 119 GLU A C 1
ATOM 620 O O . GLU A 1 119 ? -33.808 31.090 31.034 1.00 31.06 119 GLU A O 1
ATOM 626 N N . LEU A 1 120 ? -35.316 30.497 29.499 1.00 26.88 120 LEU A N 1
ATOM 627 C CA . LEU A 1 120 ? -34.576 29.353 29.045 1.00 26.08 120 LEU A CA 1
ATOM 628 C C . LEU A 1 120 ? -34.264 29.322 27.558 1.00 26.76 120 LEU A C 1
ATOM 629 O O . LEU A 1 120 ? -33.379 28.588 27.150 1.00 26.63 120 LEU A O 1
ATOM 634 N N . ASP A 1 121 ? -35.024 30.031 26.736 1.00 29.06 121 ASP A N 1
ATOM 635 C CA . ASP A 1 121 ? -34.895 29.904 25.277 1.00 28.69 121 ASP A CA 1
ATOM 636 C C . ASP A 1 121 ? -33.494 30.295 24.886 1.00 26.74 121 ASP A C 1
ATOM 637 O O . ASP A 1 121 ? -33.032 31.378 25.231 1.00 27.12 121 ASP A O 1
ATOM 642 N N . GLY A 1 122 ? -32.810 29.381 24.220 1.00 24.32 122 GLY A N 1
ATOM 643 C CA . GLY A 1 122 ? -31.430 29.597 23.801 1.00 25.88 122 GLY A CA 1
ATOM 644 C C . GLY A 1 122 ? -30.399 29.649 24.924 1.00 26.84 122 GLY A C 1
ATOM 645 O O . GLY A 1 122 ? -29.233 29.913 24.654 1.00 28.94 122 GLY A O 1
ATOM 646 N N . LYS A 1 123 ? -30.798 29.429 26.181 1.00 24.30 123 LYS A N 1
ATOM 647 C CA . LYS A 1 123 ? -29.829 29.448 27.251 1.00 23.93 123 LYS A CA 1
ATOM 648 C C . LYS A 1 123 ? -29.036 28.138 27.262 1.00 22.33 123 LYS A C 1
ATOM 649 O O . LYS A 1 123 ? -29.510 27.090 26.864 1.00 20.86 123 LYS A O 1
ATOM 655 N N . ASN A 1 124 ? -27.787 28.229 27.706 1.00 21.69 124 ASN A N 1
ATOM 656 C CA . ASN A 1 124 ? -26.943 27.067 27.797 1.00 20.55 124 ASN A CA 1
ATOM 657 C C . ASN A 1 124 ? -26.912 26.473 29.181 1.00 19.04 124 ASN A C 1
ATOM 658 O O . ASN A 1 124 ? -26.629 27.153 30.134 1.00 19.54 124 ASN A O 1
ATOM 663 N N . GLU A 1 125 ? -27.226 25.186 29.285 1.00 18.48 125 GLU A N 1
ATOM 664 C CA . GLU A 1 125 ? -27.043 24.421 30.544 1.00 18.77 125 GLU A CA 1
ATOM 665 C C . GLU A 1 125 ? -27.594 25.095 31.774 1.00 18.60 125 GLU A C 1
ATOM 666 O O . GLU A 1 125 ? -27.001 25.056 32.865 1.00 20.01 125 GLU A O 1
ATOM 672 N N . LYS A 1 126 ? -28.795 25.628 31.605 1.00 19.27 126 LYS A N 1
ATOM 673 C CA . LYS A 1 126 ? -29.519 26.335 32.658 1.00 20.55 126 LYS A CA 1
ATOM 674 C C . LYS A 1 126 ? -30.750 25.547 33.069 1.00 19.34 126 LYS A C 1
ATOM 675 O O . LYS A 1 126 ? -31.389 24.878 32.249 1.00 20.22 126 LYS A O 1
ATOM 681 N N . TYR A 1 127 ? -31.081 25.584 34.344 1.00 19.28 127 TYR A N 1
ATOM 682 C CA . TYR A 1 127 ? -32.388 25.091 34.752 1.00 19.24 127 TYR A CA 1
ATOM 683 C C . TYR A 1 127 ? -33.135 26.181 35.502 1.00 19.95 127 TYR A C 1
ATOM 684 O O . TYR A 1 127 ? -32.562 27.128 36.021 1.00 16.33 127 TYR A O 1
ATOM 693 N N . ILE A 1 128 ? -34.446 25.996 35.520 1.00 22.25 128 ILE A N 1
ATOM 694 C CA . ILE A 1 128 ? -35.288 26.662 36.443 1.00 23.95 128 ILE A CA 1
ATOM 695 C C . ILE A 1 128 ? -35.961 25.601 37.278 1.00 21.59 128 ILE A C 1
ATOM 696 O O . ILE A 1 128 ? -36.471 24.613 36.760 1.00 18.47 128 ILE A O 1
ATOM 701 N N . LEU A 1 129 ? -35.903 25.809 38.571 1.00 21.01 129 LEU A N 1
ATOM 702 C CA . LEU A 1 129 ? -36.553 24.907 39.491 1.00 22.66 129 LEU A CA 1
ATOM 703 C C . LEU A 1 129 ? -37.572 25.744 40.235 1.00 24.55 129 LEU A C 1
ATOM 704 O O . LEU A 1 129 ? -37.205 26.763 40.811 1.00 23.02 129 LEU A O 1
ATOM 709 N N . GLN A 1 130 ? -38.833 25.289 40.236 1.00 23.88 130 GLN A N 1
ATOM 710 C CA . GLN A 1 130 ? -39.919 26.079 40.788 1.00 24.93 130 GLN A CA 1
ATOM 711 C C . GLN A 1 130 ? -41.109 25.182 41.165 1.00 22.49 130 GLN A C 1
ATOM 712 O O . GLN A 1 130 ? -41.509 24.307 40.389 1.00 20.48 130 GLN A O 1
ATOM 715 N N . VAL A 1 131 ? -41.613 25.387 42.370 1.00 22.92 131 VAL A N 1
ATOM 716 C CA . VAL A 1 131 ? -42.894 24.838 42.778 1.00 25.88 131 VAL A CA 1
ATOM 717 C C . VAL A 1 131 ? -43.980 25.534 41.990 1.00 24.85 131 VAL A C 1
ATOM 718 O O . VAL A 1 131 ? -44.023 26.751 41.912 1.00 29.05 131 VAL A O 1
ATOM 722 N N . ILE A 1 132 ? -44.819 24.732 41.371 1.00 29.27 132 ILE A N 1
ATOM 723 C CA . ILE A 1 132 ? -45.863 25.174 40.473 1.00 29.43 132 ILE A CA 1
ATOM 724 C C . ILE A 1 132 ? -47.136 24.432 40.803 1.00 30.45 132 ILE A C 1
ATOM 725 O O . ILE A 1 132 ? -47.150 23.191 40.863 1.00 28.00 132 ILE A O 1
ATOM 730 N N . ALA A 1 133 ? -48.210 25.211 40.937 1.00 30.02 133 ALA A N 1
ATOM 731 C CA . ALA A 1 133 ? -49.524 24.704 41.242 1.00 30.14 133 ALA A CA 1
ATOM 732 C C . ALA A 1 133 ? -50.234 24.358 39.947 1.00 30.64 133 ALA A C 1
ATOM 733 O O . ALA A 1 133 ? -50.094 25.047 38.957 1.00 26.60 133 ALA A O 1
ATOM 735 N N . ASN A 1 134 ? -50.974 23.265 39.966 1.00 32.63 134 ASN A N 1
ATOM 736 C CA . ASN A 1 134 ? -51.652 22.724 38.779 1.00 35.13 134 ASN A CA 1
ATOM 737 C C . ASN A 1 134 ? -50.821 22.803 37.531 1.00 38.63 134 ASN A C 1
ATOM 738 O O . ASN A 1 134 ? -51.229 23.419 36.556 1.00 38.33 134 ASN A O 1
ATOM 743 N N . PRO A 1 135 ? -49.639 22.180 37.554 1.00 39.33 135 PRO A N 1
ATOM 744 C CA . PRO A 1 135 ? -48.741 22.282 36.413 1.00 37.80 135 PRO A CA 1
ATOM 745 C C . PRO A 1 135 ? -49.301 21.690 35.131 1.00 36.80 135 PRO A C 1
ATOM 746 O O . PRO A 1 135 ? -48.952 22.137 34.042 1.00 38.41 135 PRO A O 1
ATOM 750 N N . CYS A 1 136 ? -50.102 20.647 35.271 1.00 36.89 136 CYS A N 1
ATOM 751 C CA . CYS A 1 136 ? -50.712 20.001 34.150 1.00 38.76 136 CYS A CA 1
ATOM 752 C C . CYS A 1 136 ? -51.883 19.170 34.639 1.00 39.98 136 CYS A C 1
ATOM 753 O O . CYS A 1 136 ? -52.006 18.897 35.844 1.00 36.90 136 CYS A O 1
ATOM 756 N N . GLU A 1 137 ? -52.757 18.843 33.680 1.00 42.57 137 GLU A N 1
ATOM 757 C CA . GLU A 1 137 ? -53.872 17.956 33.847 1.00 42.14 137 GLU A CA 1
ATOM 758 C C . GLU A 1 137 ? -53.406 16.791 34.691 1.00 44.05 137 GLU A C 1
ATOM 759 O O . GLU A 1 137 ? -52.494 16.041 34.292 1.00 43.84 137 GLU A O 1
ATOM 761 N N . GLY A 1 138 ? -54.034 16.652 35.853 1.00 41.84 138 GLY A N 1
ATOM 762 C CA . GLY A 1 138 ? -53.875 15.462 36.699 1.00 42.50 138 GLY A CA 1
ATOM 763 C C . GLY A 1 138 ? -52.851 15.559 37.817 1.00 42.29 138 GLY A C 1
ATOM 764 O O . GLY A 1 138 ? -52.635 14.566 38.545 1.00 41.18 138 GLY A O 1
ATOM 765 N N . ILE A 1 139 ? -52.230 16.738 37.954 1.00 37.80 139 ILE A N 1
ATOM 766 C CA . ILE A 1 139 ? -51.228 16.986 38.996 1.00 37.52 139 ILE A CA 1
ATOM 767 C C . ILE A 1 139 ? -51.592 18.267 39.707 1.00 32.91 139 ILE A C 1
ATOM 768 O O . ILE A 1 139 ? -51.689 19.305 39.078 1.00 30.92 139 ILE A O 1
ATOM 773 N N . ASP A 1 140 ? -51.833 18.186 41.017 1.00 32.65 140 ASP A N 1
ATOM 774 C CA . ASP A 1 140 ? -52.281 19.367 41.769 1.00 33.79 140 ASP A CA 1
ATOM 775 C C . ASP A 1 140 ? -51.124 20.342 41.926 1.00 34.47 140 ASP A C 1
ATOM 776 O O . ASP A 1 140 ? -51.311 21.551 41.879 1.00 32.45 140 ASP A O 1
ATOM 781 N N . GLU A 1 141 ? -49.940 19.801 42.212 1.00 31.73 141 GLU A N 1
ATOM 782 C CA . GLU A 1 141 ? -48.792 20.635 42.566 1.00 32.73 141 GLU A CA 1
ATOM 783 C C . GLU A 1 141 ? -47.515 19.868 42.281 1.00 29.44 141 GLU A C 1
ATOM 784 O O . GLU A 1 141 ? -47.441 18.669 42.536 1.00 27.52 141 GLU A O 1
ATOM 790 N N . ALA A 1 142 ? -46.511 20.551 41.763 1.00 28.17 142 ALA A N 1
ATOM 791 C CA . ALA A 1 142 ? -45.263 19.895 41.494 1.00 26.97 142 ALA A CA 1
ATOM 792 C C . ALA A 1 142 ? -44.072 20.790 41.719 1.00 27.68 142 ALA A C 1
ATOM 793 O O . ALA A 1 142 ? -44.136 21.997 41.547 1.00 25.81 142 ALA A O 1
ATOM 795 N N . VAL A 1 143 ? -42.966 20.185 42.125 1.00 27.20 143 VAL A N 1
ATOM 796 C CA . VAL A 1 143 ? -41.700 20.875 41.964 1.00 24.97 143 VAL A CA 1
ATOM 797 C C . VAL A 1 143 ? -41.247 20.559 40.545 1.00 22.54 143 VAL A C 1
ATOM 798 O O . VAL A 1 143 ? -41.197 19.396 40.115 1.00 22.22 143 VAL A O 1
ATOM 802 N N . VAL A 1 144 ? -40.983 21.625 39.807 1.00 19.56 144 VAL A N 1
ATOM 803 C CA . VAL A 1 144 ? -40.742 21.504 38.424 1.00 20.93 144 VAL A CA 1
ATOM 804 C C . VAL A 1 144 ? -39.326 21.973 38.094 1.00 20.21 144 VAL A C 1
ATOM 805 O O . VAL A 1 144 ? -38.904 23.009 38.543 1.00 19.40 144 VAL A O 1
ATOM 809 N N . ILE A 1 145 ? -38.616 21.160 37.331 1.00 20.80 145 ILE A N 1
ATOM 810 C CA . ILE A 1 145 ? -37.253 21.443 36.943 1.00 19.89 145 ILE A CA 1
ATOM 811 C C . ILE A 1 145 ? -37.238 21.466 35.459 1.00 20.52 145 ILE A C 1
ATOM 812 O O . ILE A 1 145 ? -37.601 20.466 34.812 1.00 18.79 145 ILE A O 1
ATOM 817 N N . ILE A 1 146 ? -36.874 22.617 34.901 1.00 20.08 146 ILE A N 1
ATOM 818 C CA . ILE A 1 146 ? -36.879 22.742 33.459 1.00 21.79 146 ILE A CA 1
ATOM 819 C C . ILE A 1 146 ? -35.534 23.228 33.025 1.00 18.52 146 ILE A C 1
ATOM 820 O O . ILE A 1 146 ? -35.091 24.278 33.443 1.00 20.62 146 ILE A O 1
ATOM 825 N N . GLY A 1 147 ? -34.876 22.437 32.212 1.00 18.87 147 GLY A N 1
ATOM 826 C CA . GLY A 1 147 ? -33.564 22.780 31.709 1.00 18.22 147 GLY A CA 1
ATOM 827 C C . GLY A 1 147 ? -33.727 23.415 30.341 1.00 17.65 147 GLY A C 1
ATOM 828 O O . GLY A 1 147 ? -34.643 23.065 29.609 1.00 16.93 147 GLY A O 1
ATOM 829 N N . SER A 1 148 ? -32.795 24.297 30.002 1.00 18.03 148 SER A N 1
ATOM 830 C CA . SER A 1 148 ? -32.760 24.931 28.714 1.00 18.26 148 SER A CA 1
ATOM 831 C C . SER A 1 148 ? -32.362 23.912 27.655 1.00 18.79 148 SER A C 1
ATOM 832 O O . SER A 1 148 ? -32.570 24.114 26.472 1.00 21.20 148 SER A O 1
ATOM 835 N N . ASP A 1 149 ? -31.741 22.829 28.114 1.00 19.15 149 ASP A N 1
ATOM 836 C CA . ASP A 1 149 ? -31.276 21.726 27.296 1.00 17.39 149 ASP A CA 1
ATOM 837 C C . ASP A 1 149 ? -31.058 20.580 28.294 1.00 17.50 149 ASP A C 1
ATOM 838 O O . ASP A 1 149 ? -31.288 20.733 29.499 1.00 16.93 149 ASP A O 1
ATOM 843 N N . ARG A 1 150 ? -30.658 19.431 27.798 1.00 17.77 150 ARG A N 1
ATOM 844 C CA . ARG A 1 150 ? -30.759 18.241 28.599 1.00 17.92 150 ARG A CA 1
ATOM 845 C C . ARG A 1 150 ? -29.808 18.301 29.756 1.00 18.14 150 ARG A C 1
ATOM 846 O O . ARG A 1 150 ? -30.136 17.850 30.840 1.00 17.50 150 ARG A O 1
ATOM 854 N N . ARG A 1 151 ? -28.646 18.950 29.565 1.00 17.77 151 ARG A N 1
ATOM 855 C CA . ARG A 1 151 ? -27.704 19.091 30.682 1.00 17.53 151 ARG A CA 1
ATOM 856 C C . ARG A 1 151 ? -28.232 19.995 31.747 1.00 15.78 151 ARG A C 1
ATOM 857 O O . ARG A 1 151 ? -28.030 19.763 32.946 1.00 15.55 151 ARG A O 1
ATOM 865 N N . GLY A 1 152 ? -28.934 21.037 31.318 1.00 16.64 152 GLY A N 1
ATOM 866 C CA . GLY A 1 152 ? -29.580 21.943 32.251 1.00 16.38 152 GLY A CA 1
ATOM 867 C C . GLY A 1 152 ? -30.535 21.187 33.137 1.00 16.34 152 GLY A C 1
ATOM 868 O O . GLY A 1 152 ? -30.507 21.325 34.371 1.00 14.79 152 GLY A O 1
ATOM 869 N N . THR A 1 153 ? -31.360 20.369 32.491 1.00 16.39 153 THR A N 1
ATOM 870 C CA . THR A 1 153 ? -32.311 19.555 33.216 1.00 16.81 153 THR A CA 1
ATOM 871 C C . THR A 1 153 ? -31.540 18.657 34.198 1.00 16.85 153 THR A C 1
ATOM 872 O O . THR A 1 153 ? -31.932 18.485 35.321 1.00 17.03 153 THR A O 1
ATOM 876 N N . ILE A 1 154 ? -30.462 18.049 33.731 1.00 17.12 154 ILE A N 1
ATOM 877 C CA . ILE A 1 154 ? -29.718 17.102 34.535 1.00 16.85 154 ILE A CA 1
ATOM 878 C C . ILE A 1 154 ? -29.160 17.829 35.739 1.00 15.88 154 ILE A C 1
ATOM 879 O O . ILE A 1 154 ? -29.216 17.330 36.860 1.00 16.48 154 ILE A O 1
ATOM 884 N N . TYR A 1 155 ? -28.614 19.005 35.502 1.00 16.27 155 TYR A N 1
ATOM 885 C CA . TYR A 1 155 ? -28.038 19.815 36.544 1.00 16.02 155 TYR A CA 1
ATOM 886 C C . TYR A 1 155 ? -29.063 20.274 37.520 1.00 15.07 155 TYR A C 1
ATOM 887 O O . TYR A 1 155 ? -28.765 20.380 38.711 1.00 16.34 155 TYR A O 1
ATOM 896 N N . GLY A 1 156 ? -30.260 20.574 37.023 1.00 15.39 156 GLY A N 1
ATOM 897 C CA . GLY A 1 156 ? -31.445 20.833 37.897 1.00 15.19 156 GLY A CA 1
ATOM 898 C C . GLY A 1 156 ? -31.701 19.664 38.817 1.00 14.90 156 GLY A C 1
ATOM 899 O O . GLY A 1 156 ? -31.788 19.797 40.042 1.00 16.99 156 GLY A O 1
ATOM 900 N N . ILE A 1 157 ? -31.778 18.497 38.222 1.00 14.35 157 ILE A N 1
ATOM 901 C CA . ILE A 1 157 ? -32.061 17.320 38.955 1.00 16.34 157 ILE A CA 1
ATOM 902 C C . ILE A 1 157 ? -31.016 17.132 40.042 1.00 18.02 157 ILE A C 1
ATOM 903 O O . ILE A 1 157 ? -31.340 16.839 41.191 1.00 19.29 157 ILE A O 1
ATOM 908 N N . TYR A 1 158 ? -29.755 17.272 39.667 1.00 17.33 158 TYR A N 1
ATOM 909 C CA . TYR A 1 158 ? -28.684 17.001 40.607 1.00 17.44 158 TYR A CA 1
ATOM 910 C C . TYR A 1 158 ? -28.527 18.094 41.616 1.00 17.57 158 TYR A C 1
ATOM 911 O O . TYR A 1 158 ? -27.973 17.850 42.692 1.00 17.41 158 TYR A O 1
ATOM 920 N N . GLU A 1 159 ? -29.016 19.301 41.272 1.00 17.19 159 GLU A N 1
ATOM 921 C CA . GLU A 1 159 ? -29.098 20.350 42.269 1.00 17.77 159 GLU A CA 1
ATOM 922 C C . GLU A 1 159 ? -30.085 19.974 43.356 1.00 17.40 159 GLU A C 1
ATOM 923 O O . GLU A 1 159 ? -29.822 20.117 44.524 1.00 14.52 159 GLU A O 1
ATOM 929 N N . LEU A 1 160 ? -31.225 19.445 42.925 1.00 18.35 160 LEU A N 1
ATOM 930 C CA . LEU A 1 160 ? -32.188 18.944 43.858 1.00 18.49 160 LEU A CA 1
ATOM 931 C C . LEU A 1 160 ? -31.595 17.795 44.696 1.00 16.90 160 LEU A C 1
ATOM 932 O O . LEU A 1 160 ? -31.733 17.832 45.929 1.00 17.59 160 LEU A O 1
ATOM 937 N N . SER A 1 161 ? -30.915 16.840 44.063 1.00 16.03 161 SER A N 1
ATOM 938 C CA . SER A 1 161 ? -30.211 15.773 44.828 1.00 17.11 161 SER A CA 1
ATOM 939 C C . SER A 1 161 ? -29.264 16.354 45.854 1.00 18.25 161 SER A C 1
ATOM 940 O O . SER A 1 161 ? -29.210 15.905 46.984 1.00 17.01 161 SER A O 1
ATOM 943 N N . GLU A 1 162 ? -28.470 17.317 45.409 1.00 18.56 162 GLU A N 1
ATOM 944 C CA . GLU A 1 162 ? -27.429 17.847 46.245 1.00 21.19 162 GLU A CA 1
ATOM 945 C C . GLU A 1 162 ? -28.012 18.602 47.425 1.00 18.08 162 GLU A C 1
ATOM 946 O O . GLU A 1 162 ? -27.587 18.430 48.555 1.00 14.94 162 GLU A O 1
ATOM 952 N N . GLN A 1 163 ? -29.024 19.415 47.157 1.00 17.69 163 GLN A N 1
ATOM 953 C CA . GLN A 1 163 ? -29.640 20.182 48.243 1.00 18.26 163 GLN A CA 1
ATOM 954 C C . GLN A 1 163 ? -30.419 19.279 49.202 1.00 19.13 163 GLN A C 1
ATOM 955 O O . GLN A 1 163 ? -30.653 19.640 50.333 1.00 19.73 163 GLN A O 1
ATOM 961 N N . MET A 1 164 ? -30.817 18.106 48.748 1.00 20.92 164 MET A N 1
ATOM 962 C CA . MET A 1 164 ? -31.479 17.170 49.671 1.00 23.57 164 MET A CA 1
ATOM 963 C C . MET A 1 164 ? -30.455 16.450 50.529 1.00 22.89 164 MET A C 1
ATOM 964 O O . MET A 1 164 ? -30.831 15.749 51.431 1.00 20.39 164 MET A O 1
ATOM 969 N N . GLY A 1 165 ? -29.169 16.609 50.202 1.00 22.27 165 GLY A N 1
ATOM 970 C CA . GLY A 1 165 ? -28.073 16.068 51.008 1.00 21.51 165 GLY A CA 1
ATOM 971 C C . GLY A 1 165 ? -27.267 14.951 50.335 1.00 19.71 165 GLY A C 1
ATOM 972 O O . GLY A 1 165 ? -26.514 14.262 50.997 1.00 20.47 165 GLY A O 1
ATOM 973 N N . VAL A 1 166 ? -27.431 14.756 49.032 1.00 18.62 166 VAL A N 1
ATOM 974 C CA . VAL A 1 166 ? -26.580 13.821 48.280 1.00 19.28 166 VAL A CA 1
ATOM 975 C C . VAL A 1 166 ? -25.420 14.575 47.631 1.00 16.78 166 VAL A C 1
ATOM 976 O O . VAL A 1 166 ? -25.576 15.216 46.630 1.00 15.26 166 VAL A O 1
ATOM 980 N N . SER A 1 167 ? -24.275 14.510 48.274 1.00 15.96 167 SER A N 1
ATOM 981 C CA . SER A 1 167 ? -23.102 15.157 47.752 1.00 15.87 167 SER A CA 1
ATOM 982 C C . SER A 1 167 ? -22.729 14.497 46.456 1.00 14.89 167 SER A C 1
ATOM 983 O O . SER A 1 167 ? -22.911 13.272 46.287 1.00 14.41 167 SER A O 1
ATOM 986 N N . PRO A 1 168 ? -22.170 15.267 45.557 1.00 14.13 168 PRO A N 1
ATOM 987 C CA . PRO A 1 168 ? -21.505 14.666 44.392 1.00 15.90 168 PRO A CA 1
ATOM 988 C C . PRO A 1 168 ? -20.545 13.577 44.783 1.00 14.85 168 PRO A C 1
ATOM 989 O O . PRO A 1 168 ? -20.323 12.652 44.008 1.00 16.51 168 PRO A O 1
ATOM 993 N N . TRP A 1 169 ? -19.998 13.706 45.986 1.00 14.12 169 TRP A N 1
ATOM 994 C CA . TRP A 1 169 ? -19.024 12.777 46.511 1.00 14.50 169 TRP A CA 1
ATOM 995 C C . TRP A 1 169 ? -19.609 11.632 47.322 1.00 15.04 169 TRP A C 1
ATOM 996 O O . TRP A 1 169 ? -18.855 10.917 47.958 1.00 14.07 169 TRP A O 1
ATOM 1007 N N . TYR A 1 170 ? -20.930 11.420 47.224 1.00 15.85 170 TYR A N 1
ATOM 1008 C CA . TYR A 1 170 ? -21.576 10.339 47.948 1.00 17.24 170 TYR A CA 1
ATOM 1009 C C . TYR A 1 170 ? -20.919 8.994 47.650 1.00 16.67 170 TYR A C 1
ATOM 1010 O O . TYR A 1 170 ? -20.747 8.165 48.533 1.00 19.56 170 TYR A O 1
ATOM 1019 N N . TRP A 1 171 ? -20.488 8.795 46.424 1.00 16.60 171 TRP A N 1
ATOM 1020 C CA . TRP A 1 171 ? -19.833 7.536 46.074 1.00 15.89 171 TRP A CA 1
ATOM 1021 C C . TRP A 1 171 ? -18.332 7.682 46.038 1.00 14.74 171 TRP A C 1
ATOM 1022 O O . TRP A 1 171 ? -17.646 6.943 46.672 1.00 15.67 171 TRP A O 1
ATOM 1033 N N . TRP A 1 172 ? -17.865 8.683 45.337 1.00 14.18 172 TRP A N 1
ATOM 1034 C CA . TRP A 1 172 ? -16.450 8.860 45.097 1.00 15.52 172 TRP A CA 1
ATOM 1035 C C . TRP A 1 172 ? -15.628 9.254 46.327 1.00 14.70 172 TRP A C 1
ATOM 1036 O O . TRP A 1 172 ? -14.439 9.123 46.284 1.00 14.18 172 TRP A O 1
ATOM 1047 N N . ALA A 1 173 ? -16.253 9.770 47.389 1.00 15.20 173 ALA A N 1
ATOM 1048 C CA . ALA A 1 173 ? -15.582 9.879 48.654 1.00 15.29 173 ALA A CA 1
ATOM 1049 C C . ALA A 1 173 ? -16.432 9.462 49.834 1.00 15.22 173 ALA A C 1
ATOM 1050 O O . ALA A 1 173 ? -16.213 9.925 50.964 1.00 15.99 173 ALA A O 1
ATOM 1052 N N . ASP A 1 174 ? -17.354 8.557 49.588 1.00 16.10 174 ASP A N 1
ATOM 1053 C CA . ASP A 1 174 ? -18.165 7.898 50.611 1.00 15.44 174 ASP A CA 1
ATOM 1054 C C . ASP A 1 174 ? -18.845 8.873 51.556 1.00 15.31 174 ASP A C 1
ATOM 1055 O O . ASP A 1 174 ? -18.921 8.648 52.734 1.00 15.33 174 ASP A O 1
ATOM 1060 N N . VAL A 1 175 ? -19.271 10.016 51.039 1.00 16.64 175 VAL A N 1
ATOM 1061 C CA . VAL A 1 175 ? -19.916 10.995 51.861 1.00 16.59 175 VAL A CA 1
ATOM 1062 C C . VAL A 1 175 ? -21.332 10.564 52.135 1.00 16.25 175 VAL A C 1
ATOM 1063 O O . VAL A 1 175 ? -22.075 10.288 51.223 1.00 16.10 175 VAL A O 1
ATOM 1067 N N . PRO A 1 176 ? -21.701 10.529 53.406 1.00 17.03 176 PRO A N 1
ATOM 1068 C CA . PRO A 1 176 ? -22.968 9.980 53.762 1.00 17.09 176 PRO A CA 1
ATOM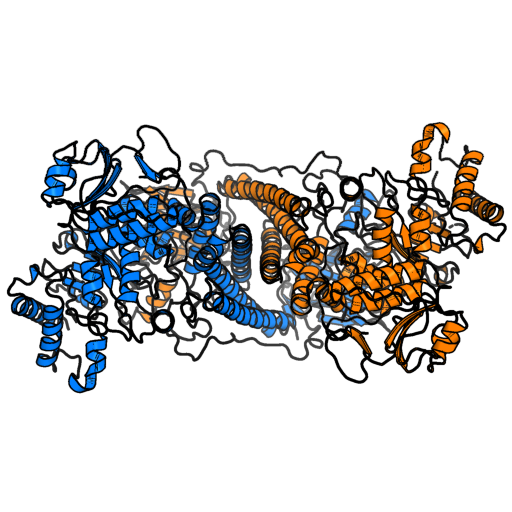 1069 C C . PRO A 1 176 ? -24.145 10.881 53.403 1.00 17.31 176 PRO A C 1
ATOM 1070 O O . PRO A 1 176 ? -23.990 12.094 53.295 1.00 16.64 176 PRO A O 1
ATOM 1074 N N . VAL A 1 177 ? -25.282 10.241 53.141 1.00 19.14 177 VAL A N 1
ATOM 1075 C CA . VAL A 1 177 ? -26.537 10.937 52.863 1.00 21.78 177 VAL A CA 1
ATOM 1076 C C . VAL A 1 177 ? -27.312 10.960 54.166 1.00 24.12 177 VAL A C 1
ATOM 1077 O O . VAL A 1 177 ? -27.705 9.922 54.646 1.00 23.33 177 VAL A O 1
ATOM 1081 N N . MET A 1 178 ? -27.447 12.138 54.753 1.00 26.56 178 MET A N 1
ATOM 1082 C CA . MET A 1 178 ? -28.169 12.327 55.981 1.00 29.23 178 MET A CA 1
ATOM 1083 C C . MET A 1 178 ? -29.645 11.971 55.735 1.00 29.53 178 MET A C 1
ATOM 1084 O O . MET A 1 178 ? -30.287 12.523 54.845 1.00 26.66 178 MET A O 1
ATOM 1089 N N . LYS A 1 179 ? -30.149 10.971 56.474 1.00 31.68 179 LYS A N 1
ATOM 1090 C CA . LYS A 1 179 ? -31.553 10.507 56.378 1.00 31.35 179 LYS A CA 1
ATOM 1091 C C . LYS A 1 179 ? -32.480 11.654 56.739 1.00 31.56 179 LYS A C 1
ATOM 1092 O O . LYS A 1 179 ? -32.156 12.471 57.594 1.00 30.33 179 LYS A O 1
ATOM 1096 N N . GLN A 1 180 ? -33.615 11.745 56.050 1.00 30.53 180 GLN A N 1
ATOM 1097 C CA . GLN A 1 180 ? -34.616 12.778 56.341 1.00 28.73 180 GLN A CA 1
ATOM 1098 C C . GLN A 1 180 ? -35.975 12.188 56.191 1.00 27.66 180 GLN A C 1
ATOM 1099 O O . GLN A 1 180 ? -36.251 11.541 55.171 1.00 27.33 180 GLN A O 1
ATOM 1105 N N . ALA A 1 181 ? -36.834 12.456 57.174 1.00 24.76 181 ALA A N 1
ATOM 1106 C CA . ALA A 1 181 ? -38.254 12.080 57.091 1.00 24.43 181 ALA A CA 1
ATOM 1107 C C . ALA A 1 181 ? -39.020 13.070 56.225 1.00 22.87 181 ALA A C 1
ATOM 1108 O O . ALA A 1 181 ? -40.023 12.724 55.609 1.00 23.87 181 ALA A O 1
ATOM 1110 N N . ASN A 1 182 ? -38.570 14.321 56.230 1.00 22.19 182 ASN A N 1
ATOM 1111 C CA . ASN A 1 182 ? -39.256 15.392 55.570 1.00 20.83 182 ASN A CA 1
ATOM 1112 C C . ASN A 1 182 ? -38.344 16.300 54.813 1.00 22.11 182 ASN A C 1
ATOM 1113 O O . ASN A 1 182 ? -37.313 16.706 55.320 1.00 21.80 182 ASN A O 1
ATOM 1118 N N . VAL A 1 183 ? -38.736 16.597 53.577 1.00 21.13 183 VAL A N 1
ATOM 1119 C CA . VAL A 1 183 ? -37.939 17.373 52.673 1.00 21.03 183 VAL A CA 1
ATOM 1120 C C . VAL A 1 183 ? -38.908 18.231 51.974 1.00 20.30 183 VAL A C 1
ATOM 1121 O O . VAL A 1 183 ? -39.781 17.725 51.250 1.00 21.42 183 VAL A O 1
ATOM 1125 N N . TYR A 1 184 ? -38.769 19.531 52.160 1.00 21.52 184 TYR A N 1
ATOM 1126 C CA . TYR A 1 184 ? -39.724 20.483 51.570 1.00 24.17 184 TYR A CA 1
ATOM 1127 C C . TYR A 1 184 ? -39.005 21.427 50.700 1.00 22.38 184 TYR A C 1
ATOM 1128 O O . TYR A 1 184 ? -37.839 21.692 50.939 1.00 25.78 184 TYR A O 1
ATOM 1137 N N . ILE A 1 185 ? -39.695 21.932 49.688 1.00 23.45 185 ILE A N 1
ATOM 1138 C CA . ILE A 1 185 ? -39.103 22.856 48.729 1.00 21.53 185 ILE A CA 1
ATOM 1139 C C . ILE A 1 185 ? -39.701 24.248 48.912 1.00 21.47 185 ILE A C 1
ATOM 1140 O O . ILE A 1 185 ? -40.913 24.409 48.910 1.00 21.80 185 ILE A O 1
ATOM 1145 N N . LYS A 1 186 ? -38.825 25.224 49.057 1.00 21.19 186 LYS A N 1
ATOM 1146 C CA . LYS A 1 186 ? -39.189 26.617 49.180 1.00 22.28 186 LYS A CA 1
ATOM 1147 C C . LYS A 1 186 ? -39.838 27.048 47.883 1.00 23.84 186 LYS A C 1
ATOM 1148 O O . LYS A 1 186 ? -39.419 26.607 46.803 1.00 24.03 186 LYS A O 1
ATOM 1152 N N . PRO A 1 187 ? -40.876 27.889 47.977 1.00 25.62 187 PRO A N 1
ATOM 1153 C CA . PRO A 1 187 ? -41.427 28.495 46.783 1.00 28.14 187 PRO A CA 1
ATOM 1154 C C . PRO A 1 187 ? -40.400 29.462 46.224 1.00 29.04 187 PRO A C 1
ATOM 1155 O O . PRO A 1 187 ? -39.440 29.824 46.904 1.00 29.88 187 PRO A O 1
ATOM 1159 N N . GLY A 1 188 ? -40.587 29.877 44.990 1.00 29.58 188 GLY A N 1
ATOM 1160 C CA . GLY A 1 188 ? -39.636 30.779 44.360 1.00 26.93 188 GLY A CA 1
ATOM 1161 C C . GLY A 1 188 ? -39.093 30.060 43.147 1.00 28.90 188 GLY A C 1
ATOM 1162 O O . GLY A 1 188 ? -39.343 28.874 42.937 1.00 28.84 188 GLY A O 1
ATOM 1163 N N . GLN A 1 189 ? -38.317 30.773 42.350 1.00 29.43 189 GLN A N 1
ATOM 1164 C CA . GLN A 1 189 ? -37.767 30.216 41.155 1.00 31.41 189 GLN A CA 1
ATOM 1165 C C . GLN A 1 189 ? -36.282 30.132 41.397 1.00 30.22 189 GLN A C 1
ATOM 1166 O O . GLN A 1 189 ? -35.691 31.104 41.811 1.00 28.41 189 GLN A O 1
ATOM 1172 N N . TYR A 1 190 ? -35.687 28.969 41.122 1.00 28.61 190 TYR A N 1
ATOM 1173 C CA . TYR A 1 190 ? -34.275 28.680 41.439 1.00 25.03 190 TYR A CA 1
ATOM 1174 C C . TYR A 1 190 ? -33.525 28.261 40.163 1.00 23.34 190 TYR A C 1
ATOM 1175 O O . TYR A 1 190 ? -34.080 27.557 39.293 1.00 27.06 190 TYR A O 1
ATOM 1184 N N . SER A 1 191 ? -32.302 28.739 40.040 1.00 21.62 191 SER A N 1
ATOM 1185 C CA . SER A 1 191 ? -31.487 28.517 38.854 1.00 22.47 191 SER A CA 1
ATOM 1186 C C . SER A 1 191 ? -30.029 28.692 39.218 1.00 23.00 191 SER A C 1
ATOM 1187 O O . SER A 1 191 ? -29.732 29.442 40.141 1.00 21.50 191 SER A O 1
ATOM 1190 N N . ASP A 1 192 ? -29.113 27.986 38.535 1.00 22.75 192 ASP A N 1
ATOM 1191 C CA . ASP A 1 192 ? -27.706 28.368 38.655 1.00 23.49 192 ASP A CA 1
ATOM 1192 C C . ASP A 1 192 ? -27.294 29.200 37.481 1.00 22.23 192 ASP A C 1
ATOM 1193 O O . ASP A 1 192 ? -26.132 29.484 37.308 1.00 21.91 192 ASP A O 1
ATOM 1198 N N . GLY A 1 193 ? -28.252 29.581 36.666 1.00 20.60 193 GLY A N 1
ATOM 1199 C CA . GLY A 1 193 ? -27.949 30.342 35.501 1.00 21.94 193 GLY A CA 1
ATOM 1200 C C . GLY A 1 193 ? -27.255 29.472 34.477 1.00 23.10 193 GLY A C 1
ATOM 1201 O O . GLY A 1 193 ? -27.432 28.253 34.438 1.00 26.62 193 GLY A O 1
ATOM 1202 N N . GLU A 1 194 ? -26.500 30.128 33.622 1.00 23.05 194 GLU A N 1
ATOM 1203 C CA . GLU A 1 194 ? -25.692 29.481 32.637 1.00 22.04 194 GLU A CA 1
ATOM 1204 C C . GLU A 1 194 ? -24.278 29.439 33.164 1.00 19.35 194 GLU A C 1
ATOM 1205 O O . GLU A 1 194 ? -23.869 30.328 33.856 1.00 18.20 194 GLU A O 1
ATOM 1211 N N . PRO A 1 195 ? -23.540 28.387 32.824 1.00 17.36 195 PRO A N 1
ATOM 1212 C CA . PRO A 1 195 ? -22.175 28.269 33.241 1.00 17.72 195 PRO A CA 1
ATOM 1213 C C . PRO A 1 195 ? -21.350 29.275 32.504 1.00 17.46 195 PRO A C 1
ATOM 1214 O O . PRO A 1 195 ? -21.564 29.473 31.324 1.00 16.66 195 PRO A O 1
ATOM 1218 N N . ALA A 1 196 ? -20.398 29.873 33.204 1.00 18.05 196 ALA A N 1
ATOM 1219 C CA . ALA A 1 196 ? -19.484 30.830 32.604 1.00 18.79 196 ALA A CA 1
ATOM 1220 C C . ALA A 1 196 ? -18.580 30.200 31.555 1.00 19.59 196 ALA A C 1
ATOM 1221 O O . ALA A 1 196 ? -18.214 30.820 30.586 1.00 20.29 196 ALA A O 1
ATOM 1223 N N . VAL A 1 197 ? -18.220 28.949 31.772 1.00 19.28 197 VAL A N 1
ATOM 1224 C CA . VAL A 1 197 ? -17.294 28.283 30.930 1.00 17.94 197 VAL A CA 1
ATOM 1225 C C . VAL A 1 197 ? -18.031 27.171 30.236 1.00 16.31 197 VAL A C 1
ATOM 1226 O O . VAL A 1 197 ? -18.663 26.366 30.870 1.00 18.62 197 VAL A O 1
ATOM 1230 N N . THR A 1 198 ? -17.897 27.097 28.923 1.00 16.25 198 THR A N 1
ATOM 1231 C CA . THR A 1 198 ? -18.706 26.238 28.147 1.00 14.92 198 THR A CA 1
ATOM 1232 C C . THR A 1 198 ? -18.497 24.753 28.406 1.00 15.85 198 THR A C 1
ATOM 1233 O O . THR A 1 198 ? -19.477 24.031 28.526 1.00 15.70 198 THR A O 1
ATOM 1237 N N . TYR A 1 199 ? -17.249 24.307 28.423 1.00 16.32 199 TYR A N 1
ATOM 1238 C CA . TYR A 1 199 ? -16.885 22.930 28.591 1.00 16.95 199 TYR A CA 1
ATOM 1239 C C . TYR A 1 199 ? -16.042 22.871 29.820 1.00 16.79 199 TYR A C 1
ATOM 1240 O O . TYR A 1 199 ? -15.089 23.615 29.933 1.00 18.47 199 TYR A O 1
ATOM 1249 N N . ARG A 1 200 ? -16.432 22.033 30.765 1.00 15.90 200 ARG A N 1
ATOM 1250 C CA . ARG A 1 200 ? -15.872 22.019 32.107 1.00 16.42 200 ARG A CA 1
ATOM 1251 C C . ARG A 1 200 ? -15.612 20.563 32.447 1.00 15.76 200 ARG A C 1
ATOM 1252 O O . ARG A 1 200 ? -16.539 19.786 32.635 1.00 15.47 200 ARG A O 1
ATOM 1260 N N . GLY A 1 201 ? -14.345 20.209 32.550 1.00 14.65 201 GLY A N 1
ATOM 1261 C CA . GLY A 1 201 ? -13.944 18.829 32.501 1.00 15.55 201 GLY A CA 1
ATOM 1262 C C . GLY A 1 201 ? -12.784 18.408 33.351 1.00 14.86 201 GLY A C 1
ATOM 1263 O O . GLY A 1 201 ? -12.043 19.240 33.865 1.00 13.35 201 GLY A O 1
ATOM 1264 N N . ILE A 1 202 ? -12.669 17.089 33.503 1.00 14.78 202 ILE A N 1
ATOM 1265 C CA . ILE A 1 202 ? -11.517 16.501 34.136 1.00 15.21 202 ILE A CA 1
ATOM 1266 C C . ILE A 1 202 ? -10.819 15.551 33.194 1.00 16.00 202 ILE A C 1
ATOM 1267 O O . ILE A 1 202 ? -11.424 14.990 32.257 1.00 16.17 202 ILE A O 1
ATOM 1272 N N . PHE A 1 203 ? -9.517 15.449 33.395 1.00 16.13 203 PHE A N 1
ATOM 1273 C CA . PHE A 1 203 ? -8.695 14.508 32.670 1.00 15.69 203 PHE A CA 1
ATOM 1274 C C . PHE A 1 203 ? -8.127 13.510 33.648 1.00 15.89 203 PHE A C 1
ATOM 1275 O O . PHE A 1 203 ? -7.336 13.842 34.541 1.00 15.85 203 PHE A O 1
ATOM 1283 N N . LEU A 1 204 ? -8.573 12.263 33.513 1.00 17.29 204 LEU A N 1
ATOM 1284 C CA . LEU A 1 204 ? -7.982 11.145 34.267 1.00 16.41 204 LEU A CA 1
ATOM 1285 C C . LEU A 1 204 ? -6.638 10.876 33.665 1.00 17.56 204 LEU A C 1
ATOM 1286 O O . LEU A 1 204 ? -6.518 10.527 32.473 1.00 17.99 204 LEU A O 1
ATOM 1291 N N . ASN A 1 205 ? -5.594 10.996 34.455 1.00 19.14 205 ASN A N 1
ATOM 1292 C CA . ASN A 1 205 ? -4.235 10.898 33.900 1.00 18.95 205 ASN A CA 1
ATOM 1293 C C . ASN A 1 205 ? -3.241 10.457 34.957 1.00 21.23 205 ASN A C 1
ATOM 1294 O O . ASN A 1 205 ? -3.556 10.454 36.162 1.00 20.39 205 ASN A O 1
ATOM 1299 N N . ASP A 1 206 ? -2.026 10.085 34.543 1.00 23.88 206 ASP A N 1
ATOM 1300 C CA . ASP A 1 206 ? -1.033 9.591 35.533 1.00 24.71 206 ASP A CA 1
ATOM 1301 C C . ASP A 1 206 ? -1.697 8.456 36.321 1.00 22.68 206 ASP A C 1
ATOM 1302 O O . ASP A 1 206 ? -1.438 8.246 37.509 1.00 20.64 206 ASP A O 1
ATOM 1307 N N . GLU A 1 207 ? -2.552 7.730 35.619 1.00 22.77 207 GLU A N 1
ATOM 1308 C CA . GLU A 1 207 ? -3.566 6.906 36.248 1.00 23.59 207 GLU A CA 1
ATOM 1309 C C . GLU A 1 207 ? -3.042 5.557 36.734 1.00 22.69 207 GLU A C 1
ATOM 1310 O O . GLU A 1 207 ? -3.736 4.866 37.474 1.00 21.54 207 GLU A O 1
ATOM 1316 N N . ALA A 1 208 ? -1.861 5.163 36.249 1.00 21.84 208 ALA A N 1
ATOM 1317 C CA . ALA A 1 208 ? -1.195 3.969 36.727 1.00 22.72 208 ALA A CA 1
ATOM 1318 C C . ALA A 1 208 ? -0.179 4.401 37.739 1.00 21.12 208 ALA A C 1
ATOM 1319 O O . ALA A 1 208 ? 0.427 5.450 37.582 1.00 21.81 208 ALA A O 1
ATOM 1321 N N . PRO A 1 209 ? -0.009 3.594 38.791 1.00 21.09 209 PRO A N 1
ATOM 1322 C CA . PRO A 1 209 ? -0.717 2.309 38.977 1.00 19.32 209 PRO A CA 1
ATOM 1323 C C . PRO A 1 209 ? -2.050 2.418 39.722 1.00 17.92 209 PRO A C 1
ATOM 1324 O O . PRO A 1 209 ? -2.737 1.435 39.877 1.00 17.14 209 PRO A O 1
ATOM 1328 N N . CYS A 1 210 ? -2.408 3.588 40.212 1.00 17.91 210 CYS A N 1
ATOM 1329 C CA . CYS A 1 210 ? -3.487 3.618 41.198 1.00 17.64 210 CYS A CA 1
ATOM 1330 C C . CYS A 1 210 ? -4.878 3.401 40.614 1.00 16.92 210 CYS A C 1
ATOM 1331 O O . CYS A 1 210 ? -5.550 2.439 40.934 1.00 15.82 210 CYS A O 1
ATOM 1334 N N . LEU A 1 211 ? -5.302 4.307 39.760 1.00 16.92 211 LEU A N 1
ATOM 1335 C CA . LEU A 1 211 ? -6.601 4.214 39.181 1.00 19.23 211 LEU A CA 1
ATOM 1336 C C . LEU A 1 211 ? -6.701 2.908 38.382 1.00 19.85 211 LEU A C 1
ATOM 1337 O O . LEU A 1 211 ? -7.697 2.183 38.471 1.00 17.51 211 LEU A O 1
ATOM 1342 N N . THR A 1 212 ? -5.662 2.603 37.619 1.00 18.62 212 THR A N 1
ATOM 1343 C CA . THR A 1 212 ? -5.712 1.429 36.788 1.00 20.92 212 THR A CA 1
ATOM 1344 C C . THR A 1 212 ? -5.903 0.181 37.649 1.00 20.66 212 THR A C 1
ATOM 1345 O O . THR A 1 212 ? -6.737 -0.655 37.349 1.00 21.54 212 THR A O 1
ATOM 1349 N N . ARG A 1 213 ? -5.149 0.051 38.731 1.00 20.53 213 ARG A N 1
ATOM 1350 C CA . ARG A 1 213 ? -5.311 -1.139 39.524 1.00 21.22 213 ARG A CA 1
ATOM 1351 C C . ARG A 1 213 ? -6.589 -1.127 40.313 1.00 20.61 213 ARG A C 1
ATOM 1352 O O . ARG A 1 213 ? -7.152 -2.196 40.579 1.00 17.33 213 ARG A O 1
ATOM 1360 N N . TRP A 1 214 ? -6.999 0.061 40.743 1.00 19.16 214 TRP A N 1
ATOM 1361 C CA . TRP A 1 214 ? -8.252 0.189 41.454 1.00 19.37 214 TRP A CA 1
ATOM 1362 C C . TRP A 1 214 ? -9.416 -0.233 40.563 1.00 18.86 214 TRP A C 1
ATOM 1363 O O . TRP A 1 214 ? -10.292 -1.008 40.980 1.00 20.24 214 TRP A O 1
ATOM 1374 N N . VAL A 1 215 ? -9.413 0.237 39.326 1.00 19.16 215 VAL A N 1
ATOM 1375 C CA . VAL A 1 215 ? -10.411 -0.156 38.352 1.00 19.05 215 VAL A CA 1
ATOM 1376 C C . VAL A 1 215 ? -10.425 -1.646 38.139 1.00 21.12 215 VAL A C 1
ATOM 1377 O O . VAL A 1 215 ? -11.476 -2.264 38.180 1.00 21.97 215 VAL A O 1
ATOM 1381 N N . LYS A 1 216 ? -9.275 -2.208 37.836 1.00 24.69 216 LYS A N 1
ATOM 1382 C CA . LYS A 1 216 ? -9.116 -3.667 37.657 1.00 27.25 216 LYS A CA 1
ATOM 1383 C C . LYS A 1 216 ? -9.688 -4.378 38.886 1.00 26.02 216 LYS A C 1
ATOM 1384 O O . LYS A 1 216 ? -10.469 -5.327 38.807 1.00 27.45 216 LYS A O 1
ATOM 1387 N N . HIS A 1 217 ? -9.345 -3.878 40.052 1.00 27.51 217 HIS A N 1
ATOM 1388 C CA . HIS A 1 217 ? -9.806 -4.485 41.276 1.00 27.47 217 HIS A CA 1
ATOM 1389 C C . HIS A 1 217 ? -11.321 -4.327 41.425 1.00 26.38 217 HIS A C 1
ATOM 1390 O O . HIS A 1 217 ? -11.972 -5.224 41.918 1.00 28.03 217 HIS A O 1
ATOM 1397 N N . THR A 1 218 ? -11.874 -3.173 41.084 1.00 23.79 218 THR A N 1
ATOM 1398 C CA . THR A 1 218 ? -13.291 -2.874 41.388 1.00 22.26 218 THR A CA 1
ATOM 1399 C C . THR A 1 218 ? -14.223 -3.408 40.297 1.00 21.19 218 THR A C 1
ATOM 1400 O O . THR A 1 218 ? -15.242 -3.997 40.580 1.00 22.52 218 THR A O 1
ATOM 1404 N N . TYR A 1 219 ? -13.830 -3.230 39.048 1.00 22.44 219 TYR A N 1
ATOM 1405 C CA . TYR A 1 219 ? -14.677 -3.558 37.896 1.00 21.79 219 TYR A CA 1
ATOM 1406 C C . TYR A 1 219 ? -14.301 -4.855 37.253 1.00 22.82 219 TYR A C 1
ATOM 1407 O O . TYR A 1 219 ? -15.058 -5.385 36.441 1.00 22.95 219 TYR A O 1
ATOM 1416 N N . GLY A 1 220 ? -13.165 -5.401 37.627 1.00 24.41 220 GLY A N 1
ATOM 1417 C CA . GLY A 1 220 ? -12.807 -6.689 37.090 1.00 27.88 220 GLY A CA 1
ATOM 1418 C C . GLY A 1 220 ? -12.590 -6.538 35.596 1.00 27.55 220 GLY A C 1
ATOM 1419 O O . GLY A 1 220 ? -13.014 -7.379 34.817 1.00 29.15 220 GLY A O 1
ATOM 1420 N N . THR A 1 221 ? -11.977 -5.420 35.216 1.00 27.06 221 THR A N 1
ATOM 1421 C CA . THR A 1 221 ? -11.535 -5.171 33.854 1.00 26.39 221 THR A CA 1
ATOM 1422 C C . THR A 1 221 ? -10.114 -4.652 33.831 1.00 25.39 221 THR A C 1
ATOM 1423 O O . THR A 1 221 ? -9.697 -3.909 34.693 1.00 24.54 221 THR A O 1
ATOM 1427 N N . ASN A 1 222 ? -9.432 -4.954 32.742 1.00 29.46 222 ASN A N 1
ATOM 1428 C CA . ASN A 1 222 ? -8.100 -4.456 32.456 1.00 29.82 222 ASN A CA 1
ATOM 1429 C C . ASN A 1 222 ? -8.102 -3.081 31.821 1.00 28.43 222 ASN A C 1
ATOM 1430 O O . ASN A 1 222 ? -7.078 -2.534 31.478 1.00 29.95 222 ASN A O 1
ATOM 1435 N N . TYR A 1 223 ? -9.262 -2.487 31.751 1.00 25.83 223 TYR A N 1
ATOM 1436 C CA . TYR A 1 223 ? -9.404 -1.182 31.147 1.00 24.62 223 TYR A CA 1
ATOM 1437 C C . TYR A 1 223 ? -10.583 -0.526 31.807 1.00 20.29 223 TYR A C 1
ATOM 1438 O O . TYR A 1 223 ? -11.315 -1.160 32.538 1.00 20.59 223 TYR A O 1
ATOM 1447 N N . GLY A 1 224 ? -10.725 0.763 31.577 1.00 20.97 224 GLY A N 1
ATOM 1448 C CA . GLY A 1 224 ? -11.867 1.510 32.023 1.00 20.94 224 GLY A CA 1
ATOM 1449 C C . GLY A 1 224 ? -13.037 1.191 31.139 1.00 20.11 224 GLY A C 1
ATOM 1450 O O . GLY A 1 224 ? -13.057 1.581 29.964 1.00 19.76 224 GLY A O 1
ATOM 1451 N N . ASP A 1 225 ? -14.022 0.489 31.696 1.00 19.49 225 ASP A N 1
ATOM 1452 C CA . ASP A 1 225 ? -15.219 0.151 30.939 1.00 19.35 225 ASP A CA 1
ATOM 1453 C C . ASP A 1 225 ? -16.347 1.116 31.237 1.00 18.79 225 ASP A C 1
ATOM 1454 O O . ASP A 1 225 ? -16.164 2.101 31.958 1.00 19.14 225 ASP A O 1
ATOM 1459 N N . HIS A 1 226 ? -17.493 0.882 30.641 1.00 18.54 226 HIS A N 1
ATOM 1460 C CA . HIS A 1 226 ? -18.554 1.866 30.707 1.00 17.71 226 HIS A CA 1
ATOM 1461 C C . HIS A 1 226 ? -19.156 1.952 32.070 1.00 17.59 226 HIS A C 1
ATOM 1462 O O . HIS A 1 226 ? -19.751 2.923 32.419 1.00 19.31 226 HIS A O 1
ATOM 1469 N N . ARG A 1 227 ? -19.008 0.928 32.871 1.00 17.22 227 ARG A N 1
ATOM 1470 C CA . ARG A 1 227 ? -19.502 1.027 34.211 1.00 17.20 227 ARG A CA 1
ATOM 1471 C C . ARG A 1 227 ? -18.660 1.966 35.036 1.00 16.40 227 ARG A C 1
ATOM 1472 O O . ARG A 1 227 ? -19.178 2.670 35.859 1.00 16.28 227 ARG A O 1
ATOM 1480 N N . PHE A 1 228 ? -17.346 1.923 34.850 1.00 14.56 228 PHE A N 1
ATOM 1481 C CA . PHE A 1 228 ? -16.459 2.843 35.485 1.00 14.31 228 PHE A CA 1
ATOM 1482 C C . PHE A 1 228 ? -16.714 4.234 34.962 1.00 14.36 228 PHE A C 1
ATOM 1483 O O . PHE A 1 228 ? -16.888 5.162 35.716 1.00 13.86 228 PHE A O 1
ATOM 1491 N N . TYR A 1 229 ? -16.794 4.380 33.644 1.00 14.82 229 TYR A N 1
ATOM 1492 C CA . TYR A 1 229 ? -16.997 5.697 33.123 1.00 14.92 229 TYR A CA 1
ATOM 1493 C C . TYR A 1 229 ? -18.379 6.246 33.478 1.00 15.51 229 TYR A C 1
ATOM 1494 O O . TYR A 1 229 ? -18.568 7.449 33.494 1.00 15.28 229 TYR A O 1
ATOM 1503 N N . ALA A 1 230 ? -19.336 5.379 33.747 1.00 15.29 230 ALA A N 1
ATOM 1504 C CA . ALA A 1 230 ? -20.647 5.854 34.206 1.00 15.98 230 ALA A CA 1
ATOM 1505 C C . ALA A 1 230 ? -20.461 6.503 35.582 1.00 14.82 230 ALA A C 1
ATOM 1506 O O . ALA A 1 230 ? -21.064 7.485 35.833 1.00 16.33 230 ALA A O 1
ATOM 1508 N N . ARG A 1 231 ? -19.609 5.991 36.460 1.00 15.48 231 ARG A N 1
ATOM 1509 C CA . ARG A 1 231 ? -19.380 6.645 37.741 1.00 17.24 231 ARG A CA 1
ATOM 1510 C C . ARG A 1 231 ? -18.673 7.939 37.604 1.00 17.84 231 ARG A C 1
ATOM 1511 O O . ARG A 1 231 ? -18.960 8.907 38.333 1.00 21.95 231 ARG A O 1
ATOM 1519 N N . VAL A 1 232 ? -17.689 7.964 36.727 1.00 16.21 232 VAL A N 1
ATOM 1520 C CA . VAL A 1 232 ? -16.968 9.197 36.465 1.00 14.97 232 VAL A CA 1
ATOM 1521 C C . VAL A 1 232 ? -17.959 10.256 35.943 1.00 14.28 232 VAL A C 1
ATOM 1522 O O . VAL A 1 232 ? -18.016 11.372 36.446 1.00 14.70 232 VAL A O 1
ATOM 1526 N N . CYS A 1 233 ? -18.731 9.878 34.940 1.00 13.87 233 CYS A N 1
ATOM 1527 C CA . CYS A 1 233 ? -19.636 10.771 34.285 1.00 14.06 233 CYS A CA 1
ATOM 1528 C C . CYS A 1 233 ? -20.716 11.268 35.245 1.00 14.04 233 CYS A C 1
ATOM 1529 O O . CYS A 1 233 ? -21.085 12.439 35.210 1.00 12.80 233 CYS A O 1
ATOM 1532 N N . GLU A 1 234 ? -21.211 10.372 36.089 1.00 14.41 234 GLU A N 1
ATOM 1533 C CA . GLU A 1 234 ? -22.170 10.752 37.132 1.00 15.09 234 GLU A CA 1
ATOM 1534 C C . GLU A 1 234 ? -21.545 11.803 38.049 1.00 14.62 234 GLU A C 1
ATOM 1535 O O . GLU A 1 234 ? -22.159 12.805 38.374 1.00 15.88 234 GLU A O 1
ATOM 1541 N N . LEU A 1 235 ? -20.296 11.606 38.419 1.00 14.30 235 LEU A N 1
ATOM 1542 C CA . LEU A 1 235 ? -19.612 12.576 39.258 1.00 14.29 235 LEU A CA 1
ATOM 1543 C C . LEU A 1 235 ? -19.476 13.906 38.527 1.00 14.54 235 LEU A C 1
ATOM 1544 O O . LEU A 1 235 ? -19.820 14.948 39.088 1.00 15.33 235 LEU A O 1
ATOM 1549 N N . ILE A 1 236 ? -19.014 13.874 37.279 1.00 13.63 236 ILE A N 1
ATOM 1550 C CA . ILE A 1 236 ? -18.838 15.103 36.554 1.00 13.96 236 ILE A CA 1
ATOM 1551 C C . ILE A 1 236 ? -20.152 15.882 36.490 1.00 14.32 236 ILE A C 1
ATOM 1552 O O . ILE A 1 236 ? -20.185 17.075 36.755 1.00 14.16 236 ILE A O 1
ATOM 1557 N N . LEU A 1 237 ? -21.236 15.199 36.128 1.00 14.57 237 LEU A N 1
ATOM 1558 C CA . LEU A 1 237 ? -22.536 15.842 36.001 1.00 14.07 237 LEU A CA 1
ATOM 1559 C C . LEU A 1 237 ? -23.086 16.337 37.322 1.00 13.89 237 LEU A C 1
ATOM 1560 O O . LEU A 1 237 ? -23.657 17.428 37.375 1.00 14.47 237 LEU A O 1
ATOM 1565 N N . ARG A 1 238 ? -22.873 15.604 38.400 1.00 13.78 238 ARG A N 1
ATOM 1566 C CA . ARG A 1 238 ? -23.321 16.078 39.704 1.00 13.78 238 ARG A CA 1
ATOM 1567 C C . ARG A 1 238 ? -22.539 17.289 40.153 1.00 14.89 238 ARG A C 1
ATOM 1568 O O . ARG A 1 238 ? -23.083 18.117 40.908 1.00 16.52 238 ARG A O 1
ATOM 1576 N N . LEU A 1 239 ? -21.263 17.389 39.727 1.00 14.73 239 LEU A N 1
ATOM 1577 C CA . LEU A 1 239 ? -20.426 18.556 39.998 1.00 14.83 239 LEU A CA 1
ATOM 1578 C C . LEU A 1 239 ? -20.791 19.673 39.020 1.00 16.07 239 LEU A C 1
ATOM 1579 O O . LEU A 1 239 ? -20.265 20.744 39.121 1.00 14.17 239 LEU A O 1
ATOM 1584 N N . LYS A 1 240 ? -21.679 19.387 38.063 1.00 15.85 240 LYS A N 1
ATOM 1585 C CA . LYS A 1 240 ? -22.082 20.330 37.046 1.00 16.89 240 LYS A CA 1
ATOM 1586 C C . LYS A 1 240 ? -21.042 20.554 35.934 1.00 17.68 240 LYS A C 1
ATOM 1587 O O . LYS A 1 240 ? -21.062 21.592 35.264 1.00 19.29 240 LYS A O 1
ATOM 1593 N N . GLY A 1 241 ? -20.142 19.594 35.751 1.00 16.81 241 GLY A N 1
ATOM 1594 C CA . GLY A 1 241 ? -19.234 19.612 34.634 1.00 15.85 241 GLY A CA 1
ATOM 1595 C C . GLY A 1 241 ? -19.937 18.963 33.472 1.00 15.72 241 GLY A C 1
ATOM 1596 O O . GLY A 1 241 ? -21.051 18.456 33.640 1.00 16.55 241 GLY A O 1
ATOM 1597 N N . ASN A 1 242 ? -19.279 18.931 32.316 1.00 14.59 242 ASN A N 1
ATOM 1598 C CA . ASN A 1 242 ? -19.826 18.275 31.165 1.00 14.62 242 ASN A CA 1
ATOM 1599 C C . ASN A 1 242 ? -18.814 17.614 30.261 1.00 15.23 242 ASN A C 1
ATOM 1600 O O . ASN A 1 242 ? -19.122 17.265 29.120 1.00 15.12 242 ASN A O 1
ATOM 1605 N N . PHE A 1 243 ? -17.589 17.444 30.744 1.00 15.27 243 PHE A N 1
ATOM 1606 C CA . PHE A 1 243 ? -16.489 17.192 29.842 1.00 14.94 243 PHE A CA 1
ATOM 1607 C C . PHE A 1 243 ? -15.489 16.247 30.486 1.00 14.75 243 PHE A C 1
ATOM 1608 O O . PHE A 1 243 ? -15.266 16.276 31.681 1.00 14.53 243 PHE A O 1
ATOM 1616 N N . LEU A 1 244 ? -14.870 15.422 29.664 1.00 14.43 244 LEU A N 1
ATOM 1617 C CA . LEU A 1 244 ? -14.000 14.396 30.146 1.00 15.58 244 LEU A CA 1
ATOM 1618 C C . LEU A 1 244 ? -12.970 14.059 29.113 1.00 14.78 244 LEU A C 1
ATOM 1619 O O . LEU A 1 244 ? -13.295 13.808 27.945 1.00 13.23 244 LEU A O 1
ATOM 1624 N N . TRP A 1 245 ? -11.715 14.063 29.546 1.00 14.45 245 TRP A N 1
ATOM 1625 C CA . TRP A 1 245 ? -10.663 13.394 28.807 1.00 15.00 245 TRP A CA 1
ATOM 1626 C C . TRP A 1 245 ? -10.392 12.088 29.555 1.00 14.35 245 TRP A C 1
ATOM 1627 O O . TRP A 1 245 ? -9.938 12.101 30.690 1.00 14.66 245 TRP A O 1
ATOM 1638 N N . PRO A 1 246 ? -10.709 10.968 28.939 1.00 14.39 246 PRO A N 1
ATOM 1639 C CA . PRO A 1 246 ? -10.549 9.713 29.663 1.00 14.82 246 PRO A CA 1
ATOM 1640 C C . PRO A 1 246 ? -9.095 9.277 29.797 1.00 14.80 246 PRO A C 1
ATOM 1641 O O . PRO A 1 246 ? -8.205 9.864 29.174 1.00 13.31 246 PRO A O 1
ATOM 1645 N N . ALA A 1 247 ? -8.889 8.247 30.606 1.00 15.40 247 ALA A N 1
ATOM 1646 C CA . ALA A 1 247 ? -7.571 7.722 30.888 1.00 16.21 247 ALA A CA 1
ATOM 1647 C C . ALA A 1 247 ? -7.057 7.181 29.604 1.00 17.27 247 ALA A C 1
ATOM 1648 O O . ALA A 1 247 ? -7.798 6.575 28.846 1.00 17.88 247 ALA A O 1
ATOM 1650 N N . MET A 1 248 ? -5.791 7.471 29.322 1.00 18.79 248 MET A N 1
ATOM 1651 C CA . MET A 1 248 ? -5.212 7.156 28.007 1.00 18.87 248 MET A CA 1
ATOM 1652 C C . MET A 1 248 ? -3.806 6.579 28.052 1.00 19.93 248 MET A C 1
ATOM 1653 O O . MET A 1 248 ? -3.218 6.414 27.007 1.00 23.15 248 MET A O 1
ATOM 1658 N N . TRP A 1 249 ? -3.272 6.280 29.243 1.00 20.03 249 TRP A N 1
ATOM 1659 C CA . TRP A 1 249 ? -1.900 5.732 29.370 1.00 22.95 249 TRP A CA 1
ATOM 1660 C C . TRP A 1 249 ? -1.825 4.309 28.845 1.00 21.29 249 TRP A C 1
ATOM 1661 O O . TRP A 1 249 ? -1.021 4.009 28.017 1.00 20.08 249 TRP A O 1
ATOM 1672 N N . SER A 1 250 ? -2.690 3.453 29.333 1.00 21.14 250 SER A N 1
ATOM 1673 C CA . SER A 1 250 ? -2.721 2.116 28.840 1.00 23.95 250 SER A CA 1
ATOM 1674 C C . SER A 1 250 ? -4.115 1.723 28.396 1.00 22.10 250 SER A C 1
ATOM 1675 O O . SER A 1 250 ? -4.313 0.604 27.902 1.00 22.56 250 SER A O 1
ATOM 1678 N N . TRP A 1 251 ? -5.062 2.648 28.469 1.00 20.44 251 TRP A N 1
ATOM 1679 C CA . TRP A 1 251 ? -6.410 2.379 28.007 1.00 19.79 251 TRP A CA 1
ATOM 1680 C C . TRP A 1 251 ? -6.734 3.236 26.788 1.00 19.88 251 TRP A C 1
ATOM 1681 O O . TRP A 1 251 ? -6.025 4.199 26.459 1.00 19.96 251 TRP A O 1
ATOM 1692 N N . ALA A 1 252 ? -7.826 2.861 26.127 1.00 19.48 252 ALA A N 1
ATOM 1693 C CA . ALA A 1 252 ? -8.335 3.590 24.962 1.00 18.47 252 ALA A CA 1
ATOM 1694 C C . ALA A 1 252 ? -9.842 3.646 25.106 1.00 17.49 252 ALA A C 1
ATOM 1695 O O . ALA A 1 252 ? -10.575 2.711 24.785 1.00 17.00 252 ALA A O 1
ATOM 1697 N N . PHE A 1 253 ? -10.303 4.752 25.638 1.00 18.28 253 PHE A N 1
ATOM 1698 C CA . PHE A 1 253 ? -11.702 4.894 25.977 1.00 17.95 253 PHE A CA 1
ATOM 1699 C C . PHE A 1 253 ? -12.634 4.414 24.884 1.00 18.32 253 PHE A C 1
ATOM 1700 O O . PHE A 1 253 ? -13.601 3.727 25.145 1.00 16.88 253 PHE A O 1
ATOM 1708 N N . TYR A 1 254 ? -12.387 4.859 23.661 1.00 19.97 254 TYR A N 1
ATOM 1709 C CA . TYR A 1 254 ? -13.321 4.549 22.598 1.00 20.27 254 TYR A CA 1
ATOM 1710 C C . TYR A 1 254 ? -13.258 3.108 22.218 1.00 19.00 254 TYR A C 1
ATOM 1711 O O . TYR A 1 254 ? -14.271 2.523 21.898 1.00 21.42 254 TYR A O 1
ATOM 1720 N N . ALA A 1 255 ? -12.081 2.523 22.275 1.00 18.30 255 ALA A N 1
ATOM 1721 C CA . ALA A 1 255 ? -11.897 1.175 21.747 1.00 19.51 255 ALA A CA 1
ATOM 1722 C C . ALA A 1 255 ? -12.139 0.058 22.757 1.00 19.75 255 ALA A C 1
ATOM 1723 O O . ALA A 1 255 ? -12.593 -1.007 22.389 1.00 19.45 255 ALA A O 1
ATOM 1725 N N . ASP A 1 256 ? -11.859 0.293 24.028 1.00 19.63 256 ASP A N 1
ATOM 1726 C CA . ASP A 1 256 ? -11.835 -0.786 24.977 1.00 18.57 256 ASP A CA 1
ATOM 1727 C C . ASP A 1 256 ? -13.210 -1.319 25.265 1.00 17.83 256 ASP A C 1
ATOM 1728 O O . ASP A 1 256 ? -13.376 -2.477 25.560 1.00 17.30 256 ASP A O 1
ATOM 1733 N N . ASP A 1 257 ? -14.182 -0.443 25.286 1.00 16.23 257 ASP A N 1
ATOM 1734 C CA . ASP A 1 257 ? -15.509 -0.857 25.550 1.00 16.27 257 ASP A CA 1
ATOM 1735 C C . ASP A 1 257 ? -16.352 -0.048 24.621 1.00 18.48 257 ASP A C 1
ATOM 1736 O O . ASP A 1 257 ? -16.387 1.203 24.725 1.00 19.41 257 ASP A O 1
ATOM 1741 N N . PRO A 1 258 ? -17.055 -0.725 23.715 1.00 19.89 258 PRO A N 1
ATOM 1742 C CA . PRO A 1 258 ? -17.864 0.043 22.754 1.00 22.62 258 PRO A CA 1
ATOM 1743 C C . PRO A 1 258 ? -19.001 0.823 23.446 1.00 22.92 258 PRO A C 1
ATOM 1744 O O . PRO A 1 258 ? -19.578 1.736 22.853 1.00 26.19 258 PRO A O 1
ATOM 1748 N N . GLN A 1 259 ? -19.252 0.513 24.713 1.00 22.87 259 GLN A N 1
ATOM 1749 C CA . GLN A 1 259 ? -20.290 1.195 25.443 1.00 25.16 259 GLN A CA 1
ATOM 1750 C C . GLN A 1 259 ? -19.767 2.447 26.087 1.00 22.70 259 GLN A C 1
ATOM 1751 O O . GLN A 1 259 ? -20.551 3.243 26.563 1.00 22.07 259 GLN A O 1
ATOM 1757 N N . ASN A 1 260 ? -18.454 2.645 26.095 1.00 21.20 260 ASN A N 1
ATOM 1758 C CA . ASN A 1 260 ? -17.901 3.826 26.734 1.00 18.82 260 ASN A CA 1
ATOM 1759 C C . ASN A 1 260 ? -18.497 5.094 26.213 1.00 17.07 260 ASN A C 1
ATOM 1760 O O . ASN A 1 260 ? -19.065 5.878 26.962 1.00 15.40 260 ASN A O 1
ATOM 1765 N N . SER A 1 261 ? -18.357 5.293 24.925 1.00 18.15 261 SER A N 1
ATOM 1766 C CA . SER A 1 261 ? -18.811 6.500 24.308 1.00 19.08 261 SER A CA 1
ATOM 1767 C C . SER A 1 261 ? -20.312 6.688 24.450 1.00 19.87 261 SER A C 1
ATOM 1768 O O . SER A 1 261 ? -20.762 7.801 24.694 1.00 19.23 261 SER A O 1
ATOM 1771 N N . LYS A 1 262 ? -21.072 5.615 24.238 1.00 20.65 262 LYS A N 1
ATOM 1772 C CA . LYS A 1 262 ? -22.520 5.680 24.324 1.00 22.81 262 LYS A CA 1
ATOM 1773 C C . LYS A 1 262 ? -22.903 6.092 25.704 1.00 20.32 262 LYS A C 1
ATOM 1774 O O . LYS A 1 262 ? -23.865 6.800 25.875 1.00 18.94 262 LYS A O 1
ATOM 1780 N N . THR A 1 263 ? -22.194 5.574 26.700 1.00 18.11 263 THR A N 1
ATOM 1781 C CA . THR A 1 263 ? -22.557 5.838 28.063 1.00 18.29 263 THR A CA 1
ATOM 1782 C C . THR A 1 263 ? -22.361 7.271 28.355 1.00 17.28 263 THR A C 1
ATOM 1783 O O . THR A 1 263 ? -23.235 7.908 28.840 1.00 17.74 263 THR A O 1
ATOM 1787 N N . ALA A 1 264 ? -21.201 7.800 28.022 1.00 18.73 264 ALA A N 1
ATOM 1788 C CA . ALA A 1 264 ? -20.937 9.209 28.252 1.00 18.68 264 ALA A CA 1
ATOM 1789 C C . ALA A 1 264 ? -21.962 10.021 27.503 1.00 18.06 264 ALA A C 1
ATOM 1790 O O . ALA A 1 264 ? -22.538 10.944 28.028 1.00 16.72 264 ALA A O 1
ATOM 1792 N N . SER A 1 265 ? -22.204 9.616 26.274 1.00 18.65 265 SER A N 1
ATOM 1793 C CA . SER A 1 265 ? -22.927 10.433 25.351 1.00 21.73 265 SER A CA 1
ATOM 1794 C C . SER A 1 265 ? -24.364 10.507 25.787 1.00 20.65 265 SER A C 1
ATOM 1795 O O . SER A 1 265 ? -24.961 11.582 25.815 1.00 19.21 265 SER A O 1
ATOM 1798 N N . GLU A 1 266 ? -24.895 9.381 26.200 1.00 21.77 266 GLU A N 1
ATOM 1799 C CA . GLU A 1 266 ? -26.272 9.355 26.629 1.00 22.96 266 GLU A CA 1
ATOM 1800 C C . GLU A 1 266 ? -26.440 9.990 27.982 1.00 22.05 266 GLU A C 1
ATOM 1801 O O . GLU A 1 266 ? -27.429 10.674 28.187 1.00 23.68 266 GLU A O 1
ATOM 1807 N N . MET A 1 267 ? -25.446 9.872 28.865 1.00 19.63 267 MET A N 1
ATOM 1808 C CA . MET A 1 267 ? -25.501 10.603 30.119 1.00 17.62 267 MET A CA 1
ATOM 1809 C C . MET A 1 267 ? -25.418 12.104 29.967 1.00 16.29 267 MET A C 1
ATOM 1810 O O . MET A 1 267 ? -25.969 12.857 30.732 1.00 14.17 267 MET A O 1
ATOM 1815 N N . GLY A 1 268 ? -24.717 12.529 28.948 1.00 17.49 268 GLY A N 1
ATOM 1816 C CA . GLY A 1 268 ? -24.557 13.944 28.673 1.00 17.72 268 GLY A CA 1
ATOM 1817 C C . GLY A 1 268 ? -23.170 14.488 28.954 1.00 17.55 268 GLY A C 1
ATOM 1818 O O . GLY A 1 268 ? -23.009 15.690 29.011 1.00 18.19 268 GLY A O 1
ATOM 1819 N N . VAL A 1 269 ? -22.162 13.609 29.074 1.00 16.97 269 VAL A N 1
ATOM 1820 C CA . VAL A 1 269 ? -20.792 14.052 29.189 1.00 15.17 269 VAL A CA 1
ATOM 1821 C C . VAL A 1 269 ? -20.151 14.067 27.802 1.00 15.26 269 VAL A C 1
ATOM 1822 O O . VAL A 1 269 ? -20.192 13.105 27.060 1.00 14.93 269 VAL A O 1
ATOM 1826 N N . ILE A 1 270 ? -19.577 15.208 27.472 1.00 15.70 270 ILE A N 1
ATOM 1827 C CA . ILE A 1 270 ? -18.823 15.382 26.274 1.00 15.65 270 ILE A CA 1
ATOM 1828 C C . ILE A 1 270 ? -17.456 14.766 26.473 1.00 18.12 270 ILE A C 1
ATOM 1829 O O . ILE A 1 270 ? -16.789 14.999 27.494 1.00 17.34 270 ILE A O 1
ATOM 1834 N N . ILE A 1 271 ? -17.033 13.967 25.496 1.00 18.59 271 ILE A N 1
ATOM 1835 C CA . ILE A 1 271 ? -15.744 13.356 25.543 1.00 17.25 271 ILE A CA 1
ATOM 1836 C C . ILE A 1 271 ? -14.789 14.062 24.618 1.00 18.32 271 ILE A C 1
ATOM 1837 O O . ILE A 1 271 ? -15.162 14.554 23.555 1.00 17.51 271 ILE A O 1
ATOM 1842 N N . GLY A 1 272 ? -13.548 14.175 25.080 1.00 17.79 272 GLY A N 1
ATOM 1843 C CA . GLY A 1 272 ? -12.495 14.721 24.306 1.00 18.13 272 GLY A CA 1
ATOM 1844 C C . GLY A 1 272 ? -11.310 13.811 24.484 1.00 17.54 272 GLY A C 1
ATOM 1845 O O . GLY A 1 272 ? -11.362 12.844 25.204 1.00 16.23 272 GLY A O 1
ATOM 1846 N N . THR A 1 273 ? -10.231 14.119 23.789 1.00 17.26 273 THR A N 1
ATOM 1847 C CA . THR A 1 273 ? -8.975 13.437 24.049 1.00 16.34 273 THR A CA 1
ATOM 1848 C C . THR A 1 273 ? -7.997 14.484 24.471 1.00 16.38 273 THR A C 1
ATOM 1849 O O . THR A 1 273 ? -8.218 15.688 24.299 1.00 14.99 273 THR A O 1
ATOM 1853 N N . SER A 1 274 ? -6.880 14.011 24.998 1.00 17.89 274 SER A N 1
ATOM 1854 C CA . SER A 1 274 ? -5.839 14.926 25.481 1.00 19.23 274 SER A CA 1
ATOM 1855 C C . SER A 1 274 ? -5.157 15.533 24.267 1.00 21.19 274 SER A C 1
ATOM 1856 O O . SER A 1 274 ? -5.390 15.084 23.140 1.00 20.55 274 SER A O 1
ATOM 1859 N N . HIS A 1 275 ? -4.314 16.533 24.523 1.00 24.50 275 HIS A N 1
ATOM 1860 C CA . HIS A 1 275 ? -3.827 17.395 23.467 1.00 28.77 275 HIS A CA 1
ATOM 1861 C C . HIS A 1 275 ? -2.889 16.703 22.490 1.00 28.05 275 HIS A C 1
ATOM 1862 O O . HIS A 1 275 ? -2.761 17.209 21.394 1.00 28.79 275 HIS A O 1
ATOM 1869 N N . HIS A 1 276 ? -2.346 15.537 22.850 1.00 26.23 276 HIS A N 1
ATOM 1870 C CA . HIS A 1 276 ? -1.490 14.712 22.008 1.00 29.24 276 HIS A CA 1
ATOM 1871 C C . HIS A 1 276 ? -2.240 13.550 21.347 1.00 26.33 276 HIS A C 1
ATOM 1872 O O . HIS A 1 276 ? -1.619 12.599 20.863 1.00 25.70 276 HIS A O 1
ATOM 1879 N N . GLU A 1 277 ? -3.560 13.590 21.374 1.00 22.05 277 GLU A N 1
ATOM 1880 C CA . GLU A 1 277 ? -4.366 12.485 20.852 1.00 20.63 277 GLU A CA 1
ATOM 1881 C C . GLU A 1 277 ? -5.289 13.032 19.800 1.00 18.02 277 GLU A C 1
ATOM 1882 O O . GLU A 1 277 ? -6.446 13.269 20.036 1.00 15.16 277 GLU A O 1
ATOM 1888 N N . PRO A 1 278 ? -4.748 13.304 18.634 1.00 19.11 278 PRO A N 1
ATOM 1889 C CA . PRO A 1 278 ? -5.614 13.974 17.681 1.00 19.00 278 PRO A CA 1
ATOM 1890 C C . PRO A 1 278 ? -6.699 13.080 17.120 1.00 18.99 278 PRO A C 1
ATOM 1891 O O . PRO A 1 278 ? -6.593 11.849 17.129 1.00 18.19 278 PRO A O 1
ATOM 1895 N N . MET A 1 279 ? -7.783 13.734 16.717 1.00 20.55 279 MET A N 1
ATOM 1896 C CA . MET A 1 279 ? -8.759 13.198 15.824 1.00 20.13 279 MET A CA 1
ATOM 1897 C C . MET A 1 279 ? -9.518 12.042 16.445 1.00 20.14 279 MET A C 1
ATOM 1898 O O . MET A 1 279 ? -9.849 11.058 15.773 1.00 24.15 279 MET A O 1
ATOM 1903 N N . ALA A 1 280 ? -9.841 12.189 17.727 1.00 18.56 280 ALA A N 1
ATOM 1904 C CA . ALA A 1 280 ? -10.744 11.274 18.415 1.00 17.51 280 ALA A CA 1
ATOM 1905 C C . ALA A 1 280 ? -10.239 9.849 18.410 1.00 17.65 280 ALA A C 1
ATOM 1906 O O . ALA A 1 280 ? -11.004 8.914 18.392 1.00 17.87 280 ALA A O 1
ATOM 1908 N N . ARG A 1 281 ? -8.925 9.684 18.398 1.00 18.48 281 ARG A N 1
ATOM 1909 C CA . ARG A 1 281 ? -8.331 8.396 18.582 1.00 18.57 281 ARG A CA 1
ATOM 1910 C C . ARG A 1 281 ? -7.597 8.463 19.903 1.00 17.71 281 ARG A C 1
ATOM 1911 O O . ARG A 1 281 ? -6.991 9.471 20.251 1.00 17.48 281 ARG A O 1
ATOM 1919 N N . ASN A 1 282 ? -7.658 7.385 20.638 1.00 17.00 282 ASN A N 1
ATOM 1920 C CA . ASN A 1 282 ? -6.927 7.311 21.873 1.00 18.16 282 ASN A CA 1
ATOM 1921 C C . ASN A 1 282 ? -5.532 6.851 21.524 1.00 18.19 282 ASN A C 1
ATOM 1922 O O . ASN A 1 282 ? -5.350 6.030 20.616 1.00 18.52 282 ASN A O 1
ATOM 1927 N N . HIS A 1 283 ? -4.560 7.436 22.215 1.00 18.50 283 HIS A N 1
ATOM 1928 C CA . HIS A 1 283 ? -3.167 7.202 21.926 1.00 22.66 283 HIS A CA 1
ATOM 1929 C C . HIS A 1 283 ? -2.857 5.703 21.820 1.00 20.94 283 HIS A C 1
ATOM 1930 O O . HIS A 1 283 ? -2.163 5.252 20.940 1.00 22.10 283 HIS A O 1
ATOM 1937 N N . GLN A 1 284 ? -3.397 4.929 22.729 1.00 20.89 284 GLN A N 1
ATOM 1938 C CA . GLN A 1 284 ? -3.124 3.531 22.744 1.00 22.01 284 GLN A CA 1
ATOM 1939 C C . GLN A 1 284 ? -3.646 2.782 21.527 1.00 20.44 284 GLN A C 1
ATOM 1940 O O . GLN A 1 284 ? -3.164 1.713 21.238 1.00 20.65 284 GLN A O 1
ATOM 1946 N N . GLU A 1 285 ? -4.619 3.316 20.829 1.00 20.21 285 GLU A N 1
ATOM 1947 C CA . GLU A 1 285 ? -5.077 2.654 19.611 1.00 22.19 285 GLU A CA 1
ATOM 1948 C C . GLU A 1 285 ? -3.952 2.615 18.595 1.00 23.34 285 GLU A C 1
ATOM 1949 O O . GLU A 1 285 ? -3.851 1.700 17.805 1.00 25.47 285 GLU A O 1
ATOM 1955 N N . TRP A 1 286 ? -3.099 3.619 18.623 1.00 25.23 286 TRP A N 1
ATOM 1956 C CA . TRP A 1 286 ? -1.937 3.613 17.762 1.00 25.84 286 TRP A CA 1
ATOM 1957 C C . TRP A 1 286 ? -0.897 2.645 18.318 1.00 28.59 286 TRP A C 1
ATOM 1958 O O . TRP A 1 286 ? -0.406 1.792 17.593 1.00 29.03 286 TRP A O 1
ATOM 1969 N N . SER A 1 287 ? -0.598 2.774 19.610 1.00 27.65 287 SER A N 1
ATOM 1970 C CA . SER A 1 287 ? 0.501 2.051 20.197 1.00 31.74 287 SER A CA 1
ATOM 1971 C C . SER A 1 287 ? 0.281 0.602 20.105 1.00 31.50 287 SER A C 1
ATOM 1972 O O . SER A 1 287 ? 1.207 -0.135 19.861 1.00 34.72 287 SER A O 1
ATOM 1975 N N . ARG A 1 288 ? -0.942 0.180 20.344 1.00 32.67 288 ARG A N 1
ATOM 1976 C CA . ARG A 1 288 ? -1.256 -1.226 20.315 1.00 30.70 288 ARG A CA 1
ATOM 1977 C C . ARG A 1 288 ? -1.126 -1.838 18.937 1.00 33.49 288 ARG A C 1
ATOM 1978 O O . ARG A 1 288 ? -1.085 -3.046 18.838 1.00 34.51 288 ARG A O 1
ATOM 1986 N N . LYS A 1 289 ? -1.096 -1.041 17.884 1.00 33.90 289 LYS A N 1
ATOM 1987 C CA . LYS A 1 289 ? -0.971 -1.587 16.533 1.00 37.57 289 LYS A CA 1
ATOM 1988 C C . LYS A 1 289 ? 0.253 -0.924 15.877 1.00 36.75 289 LYS A C 1
ATOM 1989 O O . LYS A 1 289 ? 0.287 -0.749 14.655 1.00 34.91 289 LYS A O 1
ATOM 1992 N N . ARG A 1 290 ? 1.255 -0.579 16.696 1.00 32.27 290 ARG A N 1
ATOM 1993 C CA . ARG A 1 290 ? 2.427 0.147 16.216 1.00 34.97 290 ARG A CA 1
ATOM 1994 C C . ARG A 1 290 ? 3.182 -0.654 15.155 1.00 36.10 290 ARG A C 1
ATOM 1995 O O . ARG A 1 290 ? 3.651 -0.057 14.201 1.00 37.73 290 ARG A O 1
ATOM 1998 N N . LYS A 1 291 ? 3.264 -1.984 15.297 1.00 36.29 291 LYS A N 1
ATOM 1999 C CA . LYS A 1 291 ? 3.912 -2.834 14.274 1.00 39.96 291 LYS A CA 1
ATOM 2000 C C . LYS A 1 291 ? 3.200 -2.678 12.923 1.00 42.27 291 LYS A C 1
ATOM 2001 O O . LYS A 1 291 ? 3.832 -2.472 11.874 1.00 44.74 291 LYS A O 1
ATOM 2003 N N . GLU A 1 292 ? 1.878 -2.715 12.961 1.00 40.58 292 GLU A N 1
ATOM 2004 C CA . GLU A 1 292 ? 1.088 -2.608 11.750 1.00 40.53 292 GLU A CA 1
ATOM 2005 C C . GLU A 1 292 ? 1.154 -1.185 11.193 1.00 43.32 292 GLU A C 1
ATOM 2006 O O . GLU A 1 292 ? 1.043 -1.006 9.982 1.00 46.36 292 GLU A O 1
ATOM 2009 N N . TYR A 1 293 ? 1.362 -0.171 12.049 1.00 45.63 293 TYR A N 1
ATOM 2010 C CA . TYR A 1 293 ? 0.950 1.193 11.672 1.00 42.33 293 TYR A CA 1
ATOM 2011 C C . TYR A 1 293 ? 1.864 2.072 10.780 1.00 41.46 293 TYR A C 1
ATOM 2012 O O . TYR A 1 293 ? 1.328 2.617 9.845 1.00 49.49 293 TYR A O 1
ATOM 2021 N N . GLY A 1 294 ? 3.159 2.284 10.981 1.00 40.66 294 GLY A N 1
ATOM 2022 C CA . GLY A 1 294 ? 3.937 1.944 12.135 1.00 39.01 294 GLY A CA 1
ATOM 2023 C C . GLY A 1 294 ? 4.493 3.250 12.737 1.00 41.12 294 GLY A C 1
ATOM 2024 O O . GLY A 1 294 ? 4.364 3.439 13.930 1.00 46.33 294 GLY A O 1
ATOM 2025 N N . ALA A 1 295 ? 5.078 4.166 11.939 1.00 37.22 295 ALA A N 1
ATOM 2026 C CA . ALA A 1 295 ? 5.732 5.341 12.479 1.00 37.33 295 ALA A CA 1
ATOM 2027 C C . ALA A 1 295 ? 4.736 6.452 12.611 1.00 42.46 295 ALA A C 1
ATOM 2028 O O . ALA A 1 295 ? 4.056 6.805 11.645 1.00 39.01 295 ALA A O 1
ATOM 2030 N N . TRP A 1 296 ? 4.718 7.057 13.791 1.00 42.95 296 TRP A N 1
ATOM 2031 C CA . TRP A 1 296 ? 3.937 8.244 14.024 1.00 45.18 296 TRP A CA 1
ATOM 2032 C C . TRP A 1 296 ? 4.632 9.464 13.422 1.00 45.62 296 TRP A C 1
ATOM 2033 O O . TRP A 1 296 ? 5.126 10.346 14.128 1.00 49.04 296 TRP A O 1
ATOM 2044 N N . ASP A 1 297 ? 4.610 9.529 12.104 1.00 43.40 297 ASP A N 1
ATOM 2045 C CA . ASP A 1 297 ? 5.334 10.544 11.364 1.00 40.96 297 ASP A CA 1
ATOM 2046 C C . ASP A 1 297 ? 4.510 10.922 10.178 1.00 36.58 297 ASP A C 1
ATOM 2047 O O . ASP A 1 297 ? 4.332 10.133 9.272 1.00 36.81 297 ASP A O 1
ATOM 2052 N N . TYR A 1 298 ? 4.034 12.143 10.164 1.00 33.76 298 TYR A N 1
ATOM 2053 C CA . TYR A 1 298 ? 3.129 12.546 9.142 1.00 36.52 298 TYR A CA 1
ATOM 2054 C C . TYR A 1 298 ? 3.798 12.648 7.783 1.00 40.53 298 TYR A C 1
ATOM 2055 O O . TYR A 1 298 ? 3.163 12.453 6.724 1.00 43.07 298 TYR A O 1
ATOM 2064 N N . THR A 1 299 ? 5.079 12.958 7.809 1.00 42.07 299 THR A N 1
ATOM 2065 C CA . THR A 1 299 ? 5.812 13.181 6.564 1.00 47.59 299 THR A CA 1
ATOM 2066 C C . THR A 1 299 ? 6.052 11.864 5.819 1.00 46.21 299 THR A C 1
ATOM 2067 O O . THR A 1 299 ? 6.079 11.861 4.598 1.00 49.87 299 THR A O 1
ATOM 2071 N N . THR A 1 300 ? 6.191 10.764 6.559 1.00 42.75 300 THR A N 1
ATOM 2072 C CA . THR A 1 300 ? 6.463 9.455 5.972 1.00 41.56 300 THR A CA 1
ATOM 2073 C C . THR A 1 300 ? 5.332 8.450 6.064 1.00 44.79 300 THR A C 1
ATOM 2074 O O . THR A 1 300 ? 5.335 7.497 5.303 1.00 49.91 300 THR A O 1
ATOM 2078 N N . ASN A 1 301 ? 4.375 8.624 6.972 1.00 41.30 301 ASN A N 1
ATOM 2079 C CA . ASN A 1 301 ? 3.320 7.615 7.150 1.00 39.60 301 ASN A CA 1
ATOM 2080 C C . ASN A 1 301 ? 1.935 8.217 7.030 1.00 40.16 301 ASN A C 1
ATOM 2081 O O . ASN A 1 301 ? 1.004 7.819 7.713 1.00 43.37 301 ASN A O 1
ATOM 2086 N N . GLN A 1 302 ? 1.789 9.160 6.125 1.00 37.52 302 GLN A N 1
ATOM 2087 C CA . GLN A 1 302 ? 0.602 9.968 6.098 1.00 38.65 302 GLN A CA 1
ATOM 2088 C C . GLN A 1 302 ? -0.694 9.220 5.779 1.00 40.38 302 GLN A C 1
ATOM 2089 O O . GLN A 1 302 ? -1.737 9.498 6.364 1.00 45.56 302 GLN A O 1
ATOM 2095 N N . LYS A 1 303 ? -0.641 8.314 4.810 1.00 39.05 303 LYS A N 1
ATOM 2096 C CA . LYS A 1 303 ? -1.802 7.564 4.372 1.00 36.31 303 LYS A CA 1
ATOM 2097 C C . LYS A 1 303 ? -2.420 6.800 5.555 1.00 33.43 303 LYS A C 1
ATOM 2098 O O . LYS A 1 303 ? -3.621 6.767 5.733 1.00 32.69 303 LYS A O 1
ATOM 2101 N N . VAL A 1 304 ? -1.578 6.174 6.351 1.00 31.45 304 VAL A N 1
ATOM 2102 C CA . VAL A 1 304 ? -2.033 5.382 7.452 1.00 34.86 304 VAL A CA 1
ATOM 2103 C C . VAL A 1 304 ? -2.574 6.267 8.574 1.00 34.56 304 VAL A C 1
ATOM 2104 O O . VAL A 1 304 ? -3.589 5.964 9.159 1.00 33.13 304 VAL A O 1
ATOM 2108 N N . ILE A 1 305 ? -1.881 7.366 8.832 1.00 32.89 305 ILE A N 1
ATOM 2109 C CA . ILE A 1 305 ? -2.243 8.302 9.869 1.00 31.42 305 ILE A CA 1
ATOM 2110 C C . ILE A 1 305 ? -3.532 9.002 9.495 1.00 30.58 305 ILE A C 1
ATOM 2111 O O . ILE A 1 305 ? -4.418 9.126 10.306 1.00 32.13 305 ILE A O 1
ATOM 2116 N N . ASP A 1 306 ? -3.648 9.447 8.263 1.00 29.01 306 ASP A N 1
ATOM 2117 C CA . ASP A 1 306 ? -4.920 10.012 7.800 1.00 32.29 306 ASP A CA 1
ATOM 2118 C C . ASP A 1 306 ? -6.080 9.081 7.974 1.00 27.83 306 ASP A C 1
ATOM 2119 O O . ASP A 1 306 ? -7.162 9.508 8.321 1.00 27.22 306 ASP A O 1
ATOM 2124 N N . GLN A 1 307 ? -5.856 7.802 7.719 1.00 26.15 307 GLN A N 1
ATOM 2125 C CA . GLN A 1 307 ? -6.927 6.816 7.848 1.00 25.12 307 GLN A CA 1
ATOM 2126 C C . GLN A 1 307 ? -7.267 6.582 9.322 1.00 23.27 307 GLN A C 1
ATOM 2127 O O . GLN A 1 307 ? -8.410 6.390 9.686 1.00 22.81 307 GLN A O 1
ATOM 2133 N N . PHE A 1 308 ? -6.235 6.540 10.136 1.00 21.96 308 PHE A N 1
ATOM 2134 C CA . PHE A 1 308 ? -6.364 6.427 11.577 1.00 22.53 308 PHE A CA 1
ATOM 2135 C C . PHE A 1 308 ? -7.214 7.598 12.099 1.00 20.96 308 PHE A C 1
ATOM 2136 O O . PHE A 1 308 ? -8.143 7.423 12.869 1.00 19.44 308 PHE A O 1
ATOM 2144 N N . PHE A 1 309 ? -6.916 8.777 11.591 1.00 21.45 309 PHE A N 1
ATOM 2145 C CA . PHE A 1 309 ? -7.663 9.963 11.888 1.00 22.63 309 PHE A CA 1
ATOM 2146 C C . PHE A 1 309 ? -9.101 9.861 11.419 1.00 24.31 309 PHE A C 1
ATOM 2147 O O . PHE A 1 309 ? -10.023 10.183 12.168 1.00 25.67 309 PHE A O 1
ATOM 2155 N N . ARG A 1 310 ? -9.283 9.464 10.164 1.00 26.28 310 ARG A N 1
ATOM 2156 C CA . ARG A 1 310 ? -10.611 9.415 9.541 1.00 26.63 310 ARG A CA 1
ATOM 2157 C C . ARG A 1 310 ? -11.504 8.510 10.351 1.00 25.43 310 ARG A C 1
ATOM 2158 O O . ARG A 1 310 ? -12.654 8.810 10.592 1.00 21.52 310 ARG A O 1
ATOM 2166 N N . GLU A 1 311 ? -10.948 7.393 10.790 1.00 26.95 311 GLU A N 1
ATOM 2167 C CA . GLU A 1 311 ? -11.727 6.462 11.591 1.00 28.10 311 GLU A CA 1
ATOM 2168 C C . GLU A 1 311 ? -12.148 7.049 12.949 1.00 24.85 311 GLU A C 1
ATOM 2169 O O . GLU A 1 311 ? -13.254 6.762 13.422 1.00 23.69 311 GLU A O 1
ATOM 2175 N N . GLY A 1 312 ? -11.288 7.874 13.550 1.00 22.69 312 GLY A N 1
ATOM 2176 C CA . GLY A 1 312 ? -11.660 8.603 14.770 1.00 22.46 312 GLY A CA 1
ATOM 2177 C C . GLY A 1 312 ? -12.873 9.474 14.593 1.00 20.05 312 GLY A C 1
ATOM 2178 O O . GLY A 1 312 ? -13.811 9.457 15.383 1.00 22.28 312 GLY A O 1
ATOM 2179 N N . ILE A 1 313 ? -12.892 10.214 13.508 1.00 20.83 313 ILE A N 1
ATOM 2180 C CA . ILE A 1 313 ? -13.991 11.167 13.247 1.00 21.58 313 ILE A CA 1
ATOM 2181 C C . ILE A 1 313 ? -15.280 10.383 12.903 1.00 22.46 313 ILE A C 1
ATOM 2182 O O . ILE A 1 313 ? -16.340 10.678 13.407 1.00 20.87 313 ILE A O 1
ATOM 2187 N N . GLU A 1 314 ? -15.145 9.326 12.102 1.00 24.26 314 GLU A N 1
ATOM 2188 C CA . GLU A 1 314 ? -16.300 8.444 11.807 1.00 24.88 314 GLU A CA 1
ATOM 2189 C C . GLU A 1 314 ? -16.887 7.939 13.092 1.00 22.95 314 GLU A C 1
ATOM 2190 O O . GLU A 1 314 ? -18.085 7.941 13.295 1.00 22.29 314 GLU A O 1
ATOM 2196 N N . ARG A 1 315 ? -16.022 7.511 13.996 1.00 24.17 315 ARG A N 1
ATOM 2197 C CA . ARG A 1 315 ? -16.502 6.923 15.240 1.00 23.19 315 ARG A CA 1
ATOM 2198 C C . ARG A 1 315 ? -17.189 7.927 16.134 1.00 22.54 315 ARG A C 1
ATOM 2199 O O . ARG A 1 315 ? -18.048 7.582 16.886 1.00 21.67 315 ARG A O 1
ATOM 2207 N N . MET A 1 316 ? -16.763 9.176 16.127 1.00 25.32 316 MET A N 1
ATOM 2208 C CA . MET A 1 316 ? -17.364 10.119 17.098 1.00 24.63 316 MET A CA 1
ATOM 2209 C C . MET A 1 316 ? -18.549 10.882 16.518 1.00 25.00 316 MET A C 1
ATOM 2210 O O . MET A 1 316 ? -19.216 11.605 17.245 1.00 22.18 316 MET A O 1
ATOM 2215 N N . GLN A 1 317 ? -18.834 10.700 15.225 1.00 25.01 317 GLN A N 1
ATOM 2216 C CA . GLN A 1 317 ? -20.100 11.202 14.669 1.00 25.51 317 GLN A CA 1
ATOM 2217 C C . GLN A 1 317 ? -21.253 10.776 15.530 1.00 24.88 317 GLN A C 1
ATOM 2218 O O . GLN A 1 317 ? -21.324 9.653 15.949 1.00 24.87 317 GLN A O 1
ATOM 2224 N N . GLY A 1 318 ? -22.225 11.653 15.699 1.00 26.96 318 GLY A N 1
ATOM 2225 C CA . GLY A 1 318 ? -23.398 11.322 16.476 1.00 24.17 318 GLY A CA 1
ATOM 2226 C C . GLY A 1 318 ? -23.224 11.785 17.899 1.00 25.09 318 GLY A C 1
ATOM 2227 O O . GLY A 1 318 ? -24.186 11.845 18.628 1.00 30.43 318 GLY A O 1
ATOM 2228 N N . THR A 1 319 ? -22.011 12.159 18.284 1.00 21.19 319 THR A N 1
ATOM 2229 C CA . THR A 1 319 ? -21.751 12.567 19.640 1.00 20.76 319 THR A CA 1
ATOM 2230 C C . THR A 1 319 ? -21.434 14.012 19.709 1.00 20.22 319 THR A C 1
ATOM 2231 O O . THR A 1 319 ? -21.269 14.679 18.694 1.00 18.15 319 THR A O 1
ATOM 2235 N N . GLU A 1 320 ? -21.303 14.502 20.928 1.00 19.04 320 GLU A N 1
ATOM 2236 C CA . GLU A 1 320 ? -20.977 15.876 21.117 1.00 19.17 320 GLU A CA 1
ATOM 2237 C C . GLU A 1 320 ? -19.496 16.044 21.350 1.00 18.53 320 GLU A C 1
ATOM 2238 O O . GLU A 1 320 ? -19.039 17.112 21.740 1.00 18.80 320 GLU A O 1
ATOM 2244 N N . ASP A 1 321 ? -18.752 14.996 21.063 1.00 18.59 321 ASP A N 1
ATOM 2245 C CA . ASP A 1 321 ? -17.367 14.976 21.396 1.00 19.84 321 ASP A CA 1
ATOM 2246 C C . ASP A 1 321 ? -16.576 16.052 20.673 1.00 20.06 321 ASP A C 1
ATOM 2247 O O . ASP A 1 321 ? -16.921 16.459 19.567 1.00 20.38 321 ASP A O 1
ATOM 2252 N N . ILE A 1 322 ? -15.513 16.502 21.324 1.00 19.48 322 ILE A N 1
ATOM 2253 C CA . ILE A 1 322 ? -14.667 17.543 20.790 1.00 18.60 322 ILE A CA 1
ATOM 2254 C C . ILE A 1 322 ? -13.425 16.873 20.269 1.00 18.65 322 ILE A C 1
ATOM 2255 O O . ILE A 1 322 ? -12.880 15.962 20.877 1.00 17.67 322 ILE A O 1
ATOM 2260 N N . VAL A 1 323 ? -12.997 17.342 19.109 1.00 18.73 323 VAL A N 1
ATOM 2261 C CA . VAL A 1 323 ? -12.015 16.667 18.320 1.00 17.05 323 VAL A CA 1
ATOM 2262 C C . VAL A 1 323 ? -10.731 17.438 18.510 1.00 17.72 323 VAL A C 1
ATOM 2263 O O . VAL A 1 323 ? -10.662 18.618 18.197 1.00 17.52 323 VAL A O 1
ATOM 2267 N N . THR A 1 324 ? -9.718 16.731 18.983 1.00 16.77 324 THR A N 1
ATOM 2268 C CA . THR A 1 324 ? -8.417 17.274 19.113 1.00 16.39 324 THR A CA 1
ATOM 2269 C C . THR A 1 324 ? -7.795 17.305 17.753 1.00 16.95 324 THR A C 1
ATOM 2270 O O . THR A 1 324 ? -7.826 16.305 17.005 1.00 16.22 324 THR A O 1
ATOM 2274 N N . ILE A 1 325 ? -7.240 18.462 17.407 1.00 19.13 325 ILE A N 1
ATOM 2275 C CA . ILE A 1 325 ? -6.509 18.578 16.158 1.00 19.51 325 ILE A CA 1
ATOM 2276 C C . ILE A 1 325 ? -5.078 18.908 16.451 1.00 21.25 325 ILE A C 1
ATOM 2277 O O . ILE A 1 325 ? -4.679 19.083 17.604 1.00 20.34 325 ILE A O 1
ATOM 2282 N N . GLY A 1 326 ? -4.283 18.949 15.399 1.00 22.51 326 GLY A N 1
ATOM 2283 C CA . GLY A 1 326 ? -2.863 19.149 15.563 1.00 22.41 326 GLY A CA 1
ATOM 2284 C C . GLY A 1 326 ? -2.237 17.805 15.742 1.00 23.77 326 GLY A C 1
ATOM 2285 O O . GLY A 1 326 ? -2.878 16.779 15.537 1.00 21.62 326 GLY A O 1
ATOM 2286 N N . MET A 1 327 ? -0.966 17.800 16.101 1.00 27.29 327 MET A N 1
ATOM 2287 C CA . MET A 1 327 ? -0.182 16.575 16.139 1.00 30.21 327 MET A CA 1
ATOM 2288 C C . MET A 1 327 ? 1.191 16.970 16.607 1.00 31.86 327 MET A C 1
ATOM 2289 O O . MET A 1 327 ? 1.739 17.860 15.971 1.00 30.34 327 MET A O 1
ATOM 2294 N N . ASN A 1 340 ? 8.199 21.290 12.694 1.00 49.57 340 ASN A N 1
ATOM 2295 C CA . ASN A 1 340 ? 8.064 22.495 11.880 1.00 52.25 340 ASN A CA 1
ATOM 2296 C C . ASN A 1 340 ? 6.629 23.009 11.802 1.00 50.62 340 ASN A C 1
ATOM 2297 O O . ASN A 1 340 ? 5.647 22.276 11.952 1.00 51.42 340 ASN A O 1
ATOM 2302 N N . VAL A 1 341 ? 6.530 24.288 11.514 1.00 44.53 341 VAL A N 1
ATOM 2303 C CA . VAL A 1 341 ? 5.283 24.951 11.490 1.00 46.99 341 VAL A CA 1
ATOM 2304 C C . VAL A 1 341 ? 4.482 24.657 10.225 1.00 45.89 341 VAL A C 1
ATOM 2305 O O . VAL A 1 341 ? 3.270 24.520 10.291 1.00 45.12 341 VAL A O 1
ATOM 2309 N N . LYS A 1 342 ? 5.145 24.625 9.067 1.00 49.39 342 LYS A N 1
ATOM 2310 C CA . LYS A 1 342 ? 4.465 24.315 7.799 1.00 44.75 342 LYS A CA 1
ATOM 2311 C C . LYS A 1 342 ? 3.918 22.906 7.889 1.00 39.37 342 LYS A C 1
ATOM 2312 O O . LYS A 1 342 ? 2.838 22.650 7.408 1.00 37.50 342 LYS A O 1
ATOM 2314 N N . LEU A 1 343 ? 4.666 21.989 8.497 1.00 37.85 343 LEU A N 1
ATOM 2315 C CA . LEU A 1 343 ? 4.136 20.628 8.671 1.00 40.89 343 LEU A CA 1
ATOM 2316 C C . LEU A 1 343 ? 2.831 20.614 9.511 1.00 40.28 343 LEU A C 1
ATOM 2317 O O . LEU A 1 343 ? 1.840 19.964 9.158 1.00 37.46 343 LEU A O 1
ATOM 2322 N N . LEU A 1 344 ? 2.840 21.368 10.607 1.00 39.03 344 LEU A N 1
ATOM 2323 C CA . LEU A 1 344 ? 1.714 21.364 11.505 1.00 38.37 344 LEU A CA 1
ATOM 2324 C C . LEU A 1 344 ? 0.488 21.968 10.859 1.00 33.99 344 LEU A C 1
ATOM 2325 O O . LEU A 1 344 ? -0.617 21.511 11.055 1.00 33.42 344 LEU A O 1
ATOM 2330 N N . GLU A 1 345 ? 0.692 22.977 10.056 1.00 34.87 345 GLU A N 1
ATOM 2331 C CA . GLU A 1 345 ? -0.408 23.575 9.336 1.00 37.66 345 GLU A CA 1
ATOM 2332 C C . GLU A 1 345 ? -0.974 22.597 8.330 1.00 34.31 345 GLU A C 1
ATOM 2333 O O . GLU A 1 345 ? -2.164 22.521 8.131 1.00 31.80 345 GLU A O 1
ATOM 2339 N N . ASN A 1 346 ? -0.105 21.845 7.702 1.00 35.04 346 ASN A N 1
ATOM 2340 C CA . ASN A 1 346 ? -0.535 20.898 6.728 1.00 36.55 346 ASN A CA 1
ATOM 2341 C C . ASN A 1 346 ? -1.329 19.800 7.394 1.00 36.57 346 ASN A C 1
ATOM 2342 O O . ASN A 1 346 ? -2.365 19.358 6.864 1.00 33.32 346 ASN A O 1
ATOM 2347 N N . VAL A 1 347 ? -0.836 19.351 8.548 1.00 35.84 347 VAL A N 1
ATOM 2348 C CA . VAL A 1 347 ? -1.576 18.376 9.344 1.00 35.08 347 VAL A CA 1
ATOM 2349 C C . VAL A 1 347 ? -2.957 18.911 9.666 1.00 33.50 347 VAL A C 1
ATOM 2350 O O . VAL A 1 347 ? -3.972 18.240 9.409 1.00 33.17 347 VAL A O 1
ATOM 2354 N N . VAL A 1 348 ? -3.006 20.123 10.208 1.00 29.93 348 VAL A N 1
ATOM 2355 C CA . VAL A 1 348 ? -4.299 20.680 10.564 1.00 29.34 348 VAL A CA 1
ATOM 2356 C C . VAL A 1 348 ? -5.191 20.834 9.333 1.00 30.29 348 VAL A C 1
ATOM 2357 O O . VAL A 1 348 ? -6.364 20.464 9.400 1.00 29.75 348 VAL A O 1
ATOM 2361 N N . LYS A 1 349 ? -4.645 21.372 8.234 1.00 28.84 349 LYS A N 1
ATOM 2362 C CA . LYS A 1 349 ? -5.391 21.465 6.958 1.00 32.15 349 LYS A CA 1
ATOM 2363 C C . LYS A 1 349 ? -5.979 20.086 6.595 1.00 28.34 349 LYS A C 1
ATOM 2364 O O . LYS A 1 349 ? -7.146 19.942 6.310 1.00 27.58 349 LYS A O 1
ATOM 2367 N N . ASN A 1 350 ? -5.138 19.076 6.638 1.00 29.66 350 ASN A N 1
ATOM 2368 C CA . ASN A 1 350 ? -5.556 17.732 6.288 1.00 29.82 350 ASN A CA 1
ATOM 2369 C C . ASN A 1 350 ? -6.574 17.149 7.274 1.00 27.84 350 ASN A C 1
ATOM 2370 O O . ASN A 1 350 ? -7.561 16.539 6.857 1.00 29.07 350 ASN A O 1
ATOM 2375 N N . GLN A 1 351 ? -6.365 17.364 8.564 1.00 23.73 351 GLN A N 1
ATOM 2376 C CA . GLN A 1 351 ? -7.346 16.934 9.548 1.00 22.27 351 GLN A CA 1
ATOM 2377 C C . GLN A 1 351 ? -8.701 17.543 9.308 1.00 22.56 351 GLN A C 1
ATOM 2378 O O . GLN A 1 351 ? -9.719 16.891 9.457 1.00 21.32 351 GLN A O 1
ATOM 2384 N N . ARG A 1 352 ? -8.723 18.805 8.936 1.00 24.13 352 ARG A N 1
ATOM 2385 C CA . ARG A 1 352 ? -9.989 19.456 8.712 1.00 25.91 352 ARG A CA 1
ATOM 2386 C C . ARG A 1 352 ? -10.635 19.021 7.390 1.00 28.24 352 ARG A C 1
ATOM 2387 O O . ARG A 1 352 ? -11.854 18.916 7.339 1.00 28.53 352 ARG A O 1
ATOM 2395 N N . LYS A 1 353 ? -9.828 18.709 6.368 1.00 27.53 353 LYS A N 1
ATOM 2396 C CA . LYS A 1 353 ? -10.363 18.094 5.144 1.00 29.26 353 LYS A CA 1
ATOM 2397 C C . LYS A 1 353 ? -11.006 16.743 5.530 1.00 30.50 353 LYS A C 1
ATOM 2398 O O . LYS A 1 353 ? -12.129 16.435 5.116 1.00 28.82 353 LYS A O 1
ATOM 2401 N N . ILE A 1 354 ? -10.298 15.957 6.350 1.00 27.72 354 ILE A N 1
ATOM 2402 C CA . ILE A 1 354 ? -10.818 14.661 6.786 1.00 27.38 354 ILE A CA 1
ATOM 2403 C C . ILE A 1 354 ? -12.123 14.801 7.518 1.00 25.60 354 ILE A C 1
ATOM 2404 O O . ILE A 1 354 ? -13.049 14.022 7.289 1.00 23.82 354 ILE A O 1
ATOM 2409 N N . ILE A 1 355 ? -12.198 15.793 8.394 1.00 25.64 355 ILE A N 1
ATOM 2410 C CA . ILE A 1 355 ? -13.440 16.065 9.105 1.00 26.82 355 ILE A CA 1
ATOM 2411 C C . ILE A 1 355 ? -14.560 16.396 8.115 1.00 28.45 355 ILE A C 1
ATOM 2412 O O . ILE A 1 355 ? -15.690 15.934 8.272 1.00 27.92 355 ILE A O 1
ATOM 2417 N N . GLU A 1 356 ? -14.254 17.202 7.109 1.00 28.02 356 GLU A N 1
ATOM 2418 C CA . GLU A 1 356 ? -15.272 17.516 6.110 1.00 35.22 356 GLU A CA 1
ATOM 2419 C C . GLU A 1 356 ? -15.678 16.296 5.280 1.00 30.01 356 GLU A C 1
ATOM 2420 O O . GLU A 1 356 ? -16.838 16.047 5.101 1.00 33.97 356 GLU A O 1
ATOM 2426 N N . GLU A 1 357 ? -14.713 15.540 4.800 1.00 31.53 357 GLU A N 1
ATOM 2427 C CA . GLU A 1 357 ? -14.978 14.295 4.079 1.00 32.67 357 GLU A CA 1
ATOM 2428 C C . GLU A 1 357 ? -15.845 13.372 4.905 1.00 34.88 357 GLU A C 1
ATOM 2429 O O . GLU A 1 357 ? -16.835 12.857 4.400 1.00 36.01 357 GLU A O 1
ATOM 2435 N N . VAL A 1 358 ? -15.504 13.173 6.175 1.00 31.78 358 VAL A N 1
ATOM 2436 C CA . VAL A 1 358 ? -16.284 12.269 6.995 1.00 31.06 358 VAL A CA 1
ATOM 2437 C C . VAL A 1 358 ? -17.654 12.837 7.255 1.00 30.43 358 VAL A C 1
ATOM 2438 O O . VAL A 1 358 ? -18.654 12.114 7.170 1.00 32.36 358 VAL A O 1
ATOM 2442 N N . THR A 1 359 ? -17.725 14.103 7.635 1.00 32.69 359 THR A N 1
ATOM 2443 C CA . THR A 1 359 ? -19.000 14.627 8.116 1.00 31.21 359 THR A CA 1
ATOM 2444 C C . THR A 1 359 ? -19.878 15.101 6.995 1.00 31.37 359 THR A C 1
ATOM 2445 O O . THR A 1 359 ? -21.057 15.322 7.205 1.00 32.70 359 THR A O 1
ATOM 2449 N N . LYS A 1 360 ? -19.288 15.305 5.820 1.00 35.82 360 LYS A N 1
ATOM 2450 C CA . LYS A 1 360 ? -19.970 15.945 4.696 1.00 39.60 360 LYS A CA 1
ATOM 2451 C C . LYS A 1 360 ? -20.441 17.326 5.127 1.00 38.10 360 LYS A C 1
ATOM 2452 O O . LYS A 1 360 ? -21.465 17.832 4.652 1.00 34.12 360 LYS A O 1
ATOM 2457 N N . ARG A 1 361 ? -19.711 17.923 6.060 1.00 35.42 361 ARG A N 1
ATOM 2458 C CA . ARG A 1 361 ? -20.045 19.257 6.557 1.00 36.18 361 ARG A CA 1
ATOM 2459 C C . ARG A 1 361 ? -18.792 20.081 6.645 1.00 32.15 361 ARG A C 1
ATOM 2460 O O . ARG A 1 361 ? -17.724 19.534 6.670 1.00 30.36 361 ARG A O 1
ATOM 2468 N N . PRO A 1 362 ? -18.948 21.412 6.703 1.00 35.10 362 PRO A N 1
ATOM 2469 C CA . PRO A 1 362 ? -17.778 22.224 6.955 1.00 34.21 362 PRO A CA 1
ATOM 2470 C C . PRO A 1 362 ? -17.160 21.840 8.286 1.00 31.35 362 PRO A C 1
ATOM 2471 O O . PRO A 1 362 ? -17.857 21.473 9.238 1.00 30.60 362 PRO A O 1
ATOM 2475 N N . ALA A 1 363 ? -15.842 21.884 8.290 1.00 30.88 363 ALA A N 1
ATOM 2476 C CA . ALA A 1 363 ? -15.015 21.549 9.430 1.00 30.97 363 ALA A CA 1
ATOM 2477 C C . ALA A 1 363 ? -15.461 22.340 10.652 1.00 29.15 363 ALA A C 1
ATOM 2478 O O . ALA A 1 363 ? -15.437 21.816 11.766 1.00 26.95 363 ALA A O 1
ATOM 2480 N N . LYS A 1 364 ? -15.924 23.567 10.432 1.00 28.11 364 LYS A N 1
ATOM 2481 C CA . LYS A 1 364 ? -16.265 24.442 11.543 1.00 29.75 364 LYS A CA 1
ATOM 2482 C C . LYS A 1 364 ? -17.412 23.889 12.401 1.00 32.92 364 LYS A C 1
ATOM 2483 O O . LYS A 1 364 ? -17.554 24.258 13.558 1.00 32.32 364 LYS A O 1
ATOM 2487 N N . GLU A 1 365 ? -18.203 22.977 11.833 1.00 31.46 365 GLU A N 1
ATOM 2488 C CA . GLU A 1 365 ? -19.326 22.412 12.557 1.00 31.35 365 GLU A CA 1
ATOM 2489 C C . GLU A 1 365 ? -18.889 21.296 13.448 1.00 27.08 365 GLU A C 1
ATOM 2490 O O . GLU A 1 365 ? -19.687 20.833 14.249 1.00 31.25 365 GLU A O 1
ATOM 2496 N N . THR A 1 366 ? -17.661 20.829 13.308 1.00 24.65 366 THR A N 1
ATOM 2497 C CA . THR A 1 366 ? -17.176 19.835 14.233 1.00 25.63 366 THR A CA 1
ATOM 2498 C C . THR A 1 366 ? -16.347 20.547 15.300 1.00 24.59 366 THR A C 1
ATOM 2499 O O . THR A 1 366 ? -15.356 21.211 14.956 1.00 22.54 366 THR A O 1
ATOM 2503 N N . PRO A 1 367 ? -16.754 20.421 16.589 1.00 23.04 367 PRO A N 1
ATOM 2504 C CA . PRO A 1 367 ? -15.996 21.112 17.642 1.00 21.69 367 PRO A CA 1
ATOM 2505 C C . PRO A 1 367 ? -14.586 20.614 17.663 1.00 21.43 367 PRO A C 1
ATOM 2506 O O . PRO A 1 367 ? -14.352 19.382 17.652 1.00 21.55 367 PRO A O 1
ATOM 2510 N N . GLN A 1 368 ? -13.630 21.545 17.638 1.00 20.87 368 GLN A N 1
ATOM 2511 C CA . GLN A 1 368 ? -12.224 21.158 17.625 1.00 19.81 368 GLN A CA 1
ATOM 2512 C C . GLN A 1 368 ? -11.428 21.921 18.628 1.00 19.44 368 GLN A C 1
ATOM 2513 O O . GLN A 1 368 ? -11.743 23.045 18.974 1.00 19.47 368 GLN A O 1
ATOM 2519 N N . VAL A 1 369 ? -10.384 21.291 19.113 1.00 21.25 369 VAL A N 1
ATOM 2520 C CA . VAL A 1 369 ? -9.485 21.924 20.054 1.00 22.29 369 VAL A CA 1
ATOM 2521 C C . VAL A 1 369 ? -8.056 21.680 19.640 1.00 21.79 369 VAL A C 1
ATOM 2522 O O . VAL A 1 369 ? -7.648 20.559 19.293 1.00 21.91 369 VAL A O 1
ATOM 2526 N N . TRP A 1 370 ? -7.300 22.740 19.699 1.00 20.74 370 TRP A N 1
ATOM 2527 C CA . TRP A 1 370 ? -5.925 22.711 19.326 1.00 21.83 370 TRP A CA 1
ATOM 2528 C C . TRP A 1 370 ? -5.194 23.268 20.502 1.00 21.59 370 TRP A C 1
ATOM 2529 O O . TRP A 1 370 ? -5.458 24.388 20.876 1.00 19.56 370 TRP A O 1
ATOM 2540 N N . ALA A 1 371 ? -4.345 22.445 21.107 1.00 21.40 371 ALA A N 1
ATOM 2541 C CA . ALA A 1 371 ? -3.600 22.850 22.296 1.00 25.63 371 ALA A CA 1
ATOM 2542 C C . ALA A 1 371 ? -2.384 23.677 21.909 1.00 29.07 371 ALA A C 1
ATOM 2543 O O . ALA A 1 371 ? -1.584 23.228 21.081 1.00 30.80 371 ALA A O 1
ATOM 2545 N N . LEU A 1 372 ? -2.226 24.839 22.513 1.00 31.61 372 LEU A N 1
ATOM 2546 C CA . LEU A 1 372 ? -0.987 25.608 22.370 1.00 38.57 372 LEU A CA 1
ATOM 2547 C C . LEU A 1 372 ? -0.123 25.433 23.603 1.00 44.12 372 LEU A C 1
ATOM 2548 O O . LEU A 1 372 ? -0.297 26.107 24.614 1.00 44.34 372 LEU A O 1
ATOM 2553 N N . TYR A 1 373 ? 0.787 24.492 23.524 1.00 50.15 373 TYR A N 1
ATOM 2554 C CA . TYR A 1 373 ? 1.900 24.467 24.447 1.00 57.01 373 TYR A CA 1
ATOM 2555 C C . TYR A 1 373 ? 3.209 24.439 23.614 1.00 51.19 373 TYR A C 1
ATOM 2556 O O . TYR A 1 373 ? 3.186 24.217 22.382 1.00 41.19 373 TYR A O 1
ATOM 2565 N N . LYS A 1 374 ? 4.326 24.683 24.297 1.00 47.79 374 LYS A N 1
ATOM 2566 C CA . LYS A 1 374 ? 5.656 24.441 23.769 1.00 47.21 374 LYS A CA 1
ATOM 2567 C C . LYS A 1 374 ? 5.825 25.150 22.392 1.00 47.61 374 LYS A C 1
ATOM 2568 O O . LYS A 1 374 ? 5.540 26.356 22.297 1.00 48.50 374 LYS A O 1
ATOM 2571 N N . GLU A 1 375 ? 6.217 24.429 21.337 1.00 44.80 375 GLU A N 1
ATOM 2572 C CA . GLU A 1 375 ? 6.656 25.071 20.086 1.00 50.15 375 GLU A CA 1
ATOM 2573 C C . GLU A 1 375 ? 5.471 25.744 19.395 1.00 51.18 375 GLU A C 1
ATOM 2574 O O . GLU A 1 375 ? 5.545 26.895 18.929 1.00 47.59 375 GLU A O 1
ATOM 2576 N N . VAL A 1 376 ? 4.377 24.985 19.378 1.00 47.45 376 VAL A N 1
ATOM 2577 C CA . VAL A 1 376 ? 3.086 25.385 18.841 1.00 44.54 376 VAL A CA 1
ATOM 2578 C C . VAL A 1 376 ? 2.684 26.792 19.281 1.00 40.15 376 VAL A C 1
ATOM 2579 O O . VAL A 1 376 ? 2.268 27.625 18.469 1.00 37.88 376 VAL A O 1
ATOM 2583 N N . LEU A 1 377 ? 2.842 27.068 20.560 1.00 41.63 377 LEU A N 1
ATOM 2584 C CA . LEU A 1 377 ? 2.567 28.406 21.040 1.00 41.19 377 LEU A CA 1
ATOM 2585 C C . LEU A 1 377 ? 3.485 29.432 20.349 1.00 39.88 377 LEU A C 1
ATOM 2586 O O . LEU A 1 377 ? 3.011 30.454 19.777 1.00 35.70 377 LEU A O 1
ATOM 2591 N N . ASP A 1 378 ? 4.788 29.139 20.313 1.00 38.97 378 ASP A N 1
ATOM 2592 C CA . ASP A 1 378 ? 5.684 29.973 19.520 1.00 38.41 378 ASP A CA 1
ATOM 2593 C C . ASP A 1 378 ? 5.153 30.100 18.056 1.00 40.30 378 ASP A C 1
ATOM 2594 O O . ASP A 1 378 ? 5.041 31.217 17.511 1.00 40.76 378 ASP A O 1
ATOM 2596 N N . TYR A 1 379 ? 4.736 28.993 17.449 1.00 40.03 379 TYR A N 1
ATOM 2597 C CA . TYR A 1 379 ? 4.203 29.051 16.069 1.00 42.30 379 TYR A CA 1
ATOM 2598 C C . TYR A 1 379 ? 3.051 30.042 15.981 1.00 44.37 379 TYR A C 1
ATOM 2599 O O . TYR A 1 379 ? 2.997 30.882 15.091 1.00 52.05 379 TYR A O 1
ATOM 2608 N N . TYR A 1 380 ? 2.117 29.922 16.912 1.00 43.29 380 TYR A N 1
ATOM 2609 C CA . TYR A 1 380 ? 0.990 30.821 16.980 1.00 40.75 380 TYR A CA 1
ATOM 2610 C C . TYR A 1 380 ? 1.435 32.284 17.117 1.00 44.59 380 TYR A C 1
ATOM 2611 O O . TYR A 1 380 ? 0.933 33.136 16.393 1.00 46.43 380 TYR A O 1
ATOM 2620 N N . ASP A 1 381 ? 2.345 32.567 18.057 1.00 48.51 381 ASP A N 1
ATOM 2621 C CA . ASP A 1 381 ? 2.960 33.914 18.165 1.00 51.40 381 ASP A CA 1
ATOM 2622 C C . ASP A 1 381 ? 3.637 34.280 16.829 1.00 54.30 381 ASP A C 1
ATOM 2623 O O . ASP A 1 381 ? 3.259 35.257 16.165 1.00 47.46 381 ASP A O 1
ATOM 2628 N N . LYS A 1 382 ? 4.606 33.461 16.412 1.00 51.54 382 LYS A N 1
ATOM 2629 C CA . LYS A 1 382 ? 5.307 33.670 15.134 1.00 54.12 382 LYS A CA 1
ATOM 2630 C C . LYS A 1 382 ? 4.378 33.917 13.913 1.00 50.34 382 LYS A C 1
ATOM 2631 O O . LYS A 1 382 ? 4.862 34.342 12.873 1.00 54.32 382 LYS A O 1
ATOM 2633 N N . GLY A 1 383 ? 3.075 33.620 14.032 1.00 51.46 383 GLY A N 1
ATOM 2634 C CA . GLY A 1 383 ? 2.069 33.913 12.975 1.00 46.22 383 GLY A CA 1
ATOM 2635 C C . GLY A 1 383 ? 1.316 32.732 12.362 1.00 45.11 383 GLY A C 1
ATOM 2636 O O . GLY A 1 383 ? 0.634 32.869 11.325 1.00 41.95 383 GLY A O 1
ATOM 2637 N N . MET A 1 384 ? 1.422 31.564 12.985 1.00 42.16 384 MET A N 1
ATOM 2638 C CA . MET A 1 384 ? 0.639 30.400 12.548 1.00 41.82 384 MET A CA 1
ATOM 2639 C C . MET A 1 384 ? -0.872 30.632 12.486 1.00 40.65 384 MET A C 1
ATOM 2640 O O . MET A 1 384 ? -1.480 31.000 13.479 1.00 41.06 384 MET A O 1
ATOM 2645 N N . ARG A 1 385 ? -1.459 30.398 11.312 1.00 42.92 385 ARG A N 1
ATOM 2646 C CA . ARG A 1 385 ? -2.883 30.578 11.109 1.00 41.59 385 ARG A CA 1
ATOM 2647 C C . ARG A 1 385 ? -3.662 29.408 11.744 1.00 39.32 385 ARG A C 1
ATOM 2648 O O . ARG A 1 385 ? -3.439 28.241 11.460 1.00 39.77 385 ARG A O 1
ATOM 2650 N N . VAL A 1 386 ? -4.581 29.749 12.620 1.00 34.44 386 VAL A N 1
ATOM 2651 C CA . VAL A 1 386 ? -5.433 28.782 13.238 1.00 31.04 386 VAL A CA 1
ATOM 2652 C C . VAL A 1 386 ? -6.836 29.074 12.801 1.00 27.95 386 VAL A C 1
ATOM 2653 O O . VAL A 1 386 ? -7.238 30.212 12.828 1.00 27.70 386 VAL A O 1
ATOM 2657 N N . PRO A 1 387 ? -7.603 28.057 12.409 1.00 24.59 387 PRO A N 1
ATOM 2658 C CA . PRO A 1 387 ? -8.929 28.465 11.941 1.00 23.87 387 PRO A CA 1
ATOM 2659 C C . PRO A 1 387 ? -9.758 29.035 13.067 1.00 25.21 387 PRO A C 1
ATOM 2660 O O . PRO A 1 387 ? -9.513 28.705 14.231 1.00 24.49 387 PRO A O 1
ATOM 2664 N N . ASP A 1 388 ? -10.727 29.871 12.709 1.00 24.48 388 ASP A N 1
ATOM 2665 C CA . ASP A 1 388 ? -11.489 30.667 13.651 1.00 24.68 388 ASP A CA 1
ATOM 2666 C C . ASP A 1 388 ? -12.327 29.860 14.626 1.00 24.91 388 ASP A C 1
ATOM 2667 O O . ASP A 1 388 ? -12.585 30.299 15.745 1.00 26.60 388 ASP A O 1
ATOM 2672 N N . ASP A 1 389 ? -12.833 28.734 14.161 1.00 22.03 389 ASP A N 1
ATOM 2673 C CA . ASP A 1 389 ? -13.795 27.968 14.931 1.00 20.80 389 ASP A CA 1
ATOM 2674 C C . ASP A 1 389 ? -13.159 27.066 15.987 1.00 19.61 389 ASP A C 1
ATOM 2675 O O . ASP A 1 389 ? -13.847 26.450 16.777 1.00 17.57 389 ASP A O 1
ATOM 2680 N N . VAL A 1 390 ? -11.841 26.991 15.992 1.00 19.53 390 VAL A N 1
ATOM 2681 C CA . VAL A 1 390 ? -11.153 26.035 16.832 1.00 20.25 390 VAL A CA 1
ATOM 2682 C C . VAL A 1 390 ? -10.964 26.583 18.256 1.00 18.87 390 VAL A C 1
ATOM 2683 O O . VAL A 1 390 ? -10.646 27.720 18.447 1.00 20.55 390 VAL A O 1
ATOM 2687 N N . ILE A 1 391 ? -11.164 25.756 19.257 1.00 18.50 391 ILE A N 1
ATOM 2688 C CA . ILE A 1 391 ? -10.902 26.186 20.610 1.00 17.99 391 ILE A CA 1
ATOM 2689 C C . ILE A 1 391 ? -9.442 26.119 20.793 1.00 18.60 391 ILE A C 1
ATOM 2690 O O . ILE A 1 391 ? -8.831 25.097 20.504 1.00 17.98 391 ILE A O 1
ATOM 2695 N N . MET A 1 392 ? -8.859 27.230 21.201 1.00 20.62 392 MET A N 1
ATOM 2696 C CA . MET A 1 392 ? -7.428 27.286 21.390 1.00 20.90 392 MET A CA 1
ATOM 2697 C C . MET A 1 392 ? -7.220 26.994 22.835 1.00 19.02 392 MET A C 1
ATOM 2698 O O . MET A 1 392 ? -7.531 27.822 23.682 1.00 19.67 392 MET A O 1
ATOM 2703 N N . LEU A 1 393 ? -6.650 25.829 23.117 1.00 18.09 393 LEU A N 1
ATOM 2704 C CA . LEU A 1 393 ? -6.490 25.390 24.492 1.00 18.21 393 LEU A CA 1
ATOM 2705 C C . LEU A 1 393 ? -5.132 25.773 24.972 1.00 17.07 393 LEU A C 1
ATOM 2706 O O . LEU A 1 393 ? -4.141 25.245 24.538 1.00 15.96 393 LEU A O 1
ATOM 2711 N N . LEU A 1 394 ? -5.093 26.749 25.855 1.00 18.68 394 LEU A N 1
ATOM 2712 C CA . LEU A 1 394 ? -3.855 27.129 26.505 1.00 20.41 394 LEU A CA 1
ATOM 2713 C C . LEU A 1 394 ? -3.617 26.172 27.657 1.00 22.06 394 LEU A C 1
ATOM 2714 O O . LEU A 1 394 ? -4.558 25.593 28.182 1.00 21.50 394 LEU A O 1
ATOM 2719 N N . CYS A 1 395 ? -2.364 26.082 28.074 1.00 22.43 395 CYS A N 1
ATOM 2720 C CA . CYS A 1 395 ? -1.937 25.189 29.111 1.00 21.88 395 CYS A CA 1
ATOM 2721 C C . CYS A 1 395 ? -1.301 25.923 30.305 1.00 20.94 395 CYS A C 1
ATOM 2722 O O . CYS A 1 395 ? -0.592 26.939 30.132 1.00 22.52 395 CYS A O 1
ATOM 2725 N N . ASP A 1 396 ? -1.517 25.409 31.511 1.00 18.25 396 ASP A N 1
ATOM 2726 C CA . ASP A 1 396 ? -0.735 25.876 32.647 1.00 18.07 396 ASP A CA 1
ATOM 2727 C C . ASP A 1 396 ? 0.657 25.275 32.509 1.00 17.99 396 ASP A C 1
ATOM 2728 O O . ASP A 1 396 ? 0.932 24.539 31.559 1.00 15.77 396 ASP A O 1
ATOM 2733 N N . ASP A 1 397 ? 1.534 25.594 33.447 1.00 18.84 397 ASP A N 1
ATOM 2734 C CA . ASP A 1 397 ? 2.906 25.089 33.404 1.00 19.67 397 ASP A CA 1
ATOM 2735 C C . ASP A 1 397 ? 3.037 23.696 34.023 1.00 20.60 397 ASP A C 1
ATOM 2736 O O . ASP A 1 397 ? 4.149 23.278 34.396 1.00 20.33 397 ASP A O 1
ATOM 2741 N N . ASN A 1 398 ? 1.906 22.984 34.132 1.00 20.63 398 ASN A N 1
ATOM 2742 C CA . ASN A 1 398 ? 1.801 21.709 34.837 1.00 19.92 398 ASN A CA 1
ATOM 2743 C C . ASN A 1 398 ? 1.817 21.829 36.348 1.00 19.90 398 ASN A C 1
ATOM 2744 O O . ASN A 1 398 ? 1.738 20.829 37.026 1.00 22.72 398 ASN A O 1
ATOM 2749 N N . TRP A 1 399 ? 1.919 23.040 36.867 1.00 19.96 399 TRP A N 1
ATOM 2750 C CA . TRP A 1 399 ? 2.041 23.291 38.302 1.00 19.87 399 TRP A CA 1
ATOM 2751 C C . TRP A 1 399 ? 1.060 24.368 38.753 1.00 20.68 399 TRP A C 1
ATOM 2752 O O . TRP A 1 399 ? 1.237 24.955 39.808 1.00 20.81 399 TRP A O 1
ATOM 2763 N N . GLY A 1 400 ? 0.040 24.641 37.938 1.00 18.94 400 GLY A N 1
ATOM 2764 C CA . GLY A 1 400 ? -1.077 25.469 38.322 1.00 18.50 400 GLY A CA 1
ATOM 2765 C C . GLY A 1 400 ? -0.926 26.923 37.958 1.00 19.40 400 GLY A C 1
ATOM 2766 O O . GLY A 1 400 ? -1.794 27.719 38.294 1.00 20.14 400 GLY A O 1
ATOM 2767 N N . ASN A 1 401 ? 0.168 27.276 37.285 1.00 19.73 401 ASN A N 1
ATOM 2768 C CA . ASN A 1 401 ? 0.355 28.633 36.778 1.00 20.19 401 ASN A CA 1
ATOM 2769 C C . ASN A 1 401 ? 0.099 28.698 35.278 1.00 18.93 401 ASN A C 1
ATOM 2770 O O . ASN A 1 401 ? 0.717 27.965 34.512 1.00 19.10 401 ASN A O 1
ATOM 2775 N N . VAL A 1 402 ? -0.760 29.621 34.856 1.00 18.31 402 VAL A N 1
ATOM 2776 C CA . VAL A 1 402 ? -1.000 29.825 33.454 1.00 18.10 402 VAL A CA 1
ATOM 2777 C C . VAL A 1 402 ? 0.250 30.424 32.777 1.00 18.58 402 VAL A C 1
ATOM 2778 O O . VAL A 1 402 ? 0.920 31.283 33.338 1.00 20.91 402 VAL A O 1
ATOM 2782 N N . CYS A 1 403 ? 0.524 29.936 31.592 1.00 17.81 403 CYS A N 1
ATOM 2783 C CA . CYS A 1 403 ? 1.680 30.287 30.820 1.00 19.96 403 CYS A CA 1
ATOM 2784 C C . CYS A 1 403 ? 1.365 31.429 29.921 1.00 20.00 403 CYS A C 1
ATOM 2785 O O . CYS A 1 403 ? 2.205 32.249 29.655 1.00 20.59 403 CYS A O 1
ATOM 2788 N N . ARG A 1 404 ? 0.152 31.447 29.429 1.00 20.29 404 ARG A N 1
ATOM 2789 C CA . ARG A 1 404 ? -0.211 32.364 28.409 1.00 20.55 404 ARG A CA 1
ATOM 2790 C C . ARG A 1 404 ? -1.687 32.574 28.521 1.00 19.37 404 ARG A C 1
ATOM 2791 O O . ARG A 1 404 ? -2.463 31.646 28.786 1.00 21.00 404 ARG A O 1
ATOM 2799 N N . LEU A 1 405 ? -2.074 33.814 28.366 1.00 18.05 405 LEU A N 1
ATOM 2800 C CA . LEU A 1 405 ? -3.473 34.149 28.257 1.00 19.36 405 LEU A CA 1
ATOM 2801 C C . LEU A 1 405 ? -3.626 34.988 27.016 1.00 18.84 405 LEU A C 1
ATOM 2802 O O . LEU A 1 405 ? -2.689 35.627 26.614 1.00 18.28 405 LEU A O 1
ATOM 2807 N N . PRO A 1 406 ? -4.796 34.933 26.373 1.00 21.05 406 PRO A N 1
ATOM 2808 C CA . PRO A 1 406 ? -4.984 35.762 25.198 1.00 21.42 406 PRO A CA 1
ATOM 2809 C C . PRO A 1 406 ? -4.980 37.225 25.544 1.00 21.68 406 PRO A C 1
ATOM 2810 O O . PRO A 1 406 ? -5.488 37.642 26.605 1.00 21.73 406 PRO A O 1
ATOM 2814 N N . ASN A 1 407 ? -4.422 38.016 24.634 1.00 22.87 407 ASN A N 1
ATOM 2815 C CA . ASN A 1 407 ? -4.525 39.469 24.729 1.00 23.02 407 ASN A CA 1
ATOM 2816 C C . ASN A 1 407 ? -5.849 39.934 24.147 1.00 23.97 407 ASN A C 1
ATOM 2817 O O . ASN A 1 407 ? -6.676 39.125 23.705 1.00 24.81 407 ASN A O 1
ATOM 2822 N N . ALA A 1 408 ? -6.054 41.241 24.143 1.00 27.47 408 ALA A N 1
ATOM 2823 C CA . ALA A 1 408 ? -7.374 41.811 23.839 1.00 30.61 408 ALA A CA 1
ATOM 2824 C C . ALA A 1 408 ? -7.796 41.482 22.430 1.00 29.01 408 ALA A C 1
ATOM 2825 O O . ALA A 1 408 ? -8.964 41.210 22.206 1.00 34.47 408 ALA A O 1
ATOM 2827 N N . LYS A 1 409 ? -6.850 41.456 21.486 1.00 30.62 409 LYS A N 1
ATOM 2828 C CA . LYS A 1 409 ? -7.155 41.044 20.095 1.00 31.68 409 LYS A CA 1
ATOM 2829 C C . LYS A 1 409 ? -7.500 39.557 20.013 1.00 31.07 409 LYS A C 1
ATOM 2830 O O . LYS A 1 409 ? -8.524 39.134 19.461 1.00 35.70 409 LYS A O 1
ATOM 2832 N N . GLU A 1 410 ? -6.635 38.762 20.608 1.00 31.32 410 GLU A N 1
ATOM 2833 C CA . GLU A 1 410 ? -6.777 37.311 20.620 1.00 29.93 410 GLU A CA 1
ATOM 2834 C C . GLU A 1 410 ? -8.103 36.845 21.190 1.00 29.05 410 GLU A C 1
ATOM 2835 O O . GLU A 1 410 ? -8.629 35.829 20.790 1.00 27.84 410 GLU A O 1
ATOM 2841 N N . ARG A 1 411 ? -8.602 37.597 22.152 1.00 30.27 411 ARG A N 1
ATOM 2842 C CA . ARG A 1 411 ? -9.796 37.243 22.889 1.00 33.10 411 ARG A CA 1
ATOM 2843 C C . ARG A 1 411 ? -11.034 37.255 22.018 1.00 33.76 411 ARG A C 1
ATOM 2844 O O . ARG A 1 411 ? -12.029 36.698 22.359 1.00 42.33 411 ARG A O 1
ATOM 2852 N N . LYS A 1 412 ? -10.971 37.903 20.867 1.00 38.27 412 LYS A N 1
ATOM 2853 C CA . LYS A 1 412 ? -12.076 37.877 19.898 1.00 35.18 412 LYS A CA 1
ATOM 2854 C C . LYS A 1 412 ? -12.116 36.562 19.093 1.00 32.22 412 LYS A C 1
ATOM 2855 O O . LYS A 1 412 ? -13.047 36.355 18.343 1.00 33.49 412 LYS A O 1
ATOM 2858 N N . HIS A 1 413 ? -11.092 35.708 19.207 1.00 26.68 413 HIS A N 1
ATOM 2859 C CA . HIS A 1 413 ? -11.069 34.395 18.531 1.00 26.04 413 HIS A CA 1
ATOM 2860 C C . HIS A 1 413 ? -12.429 33.670 18.641 1.00 26.92 413 HIS A C 1
ATOM 2861 O O . HIS A 1 413 ? -12.854 33.331 19.737 1.00 31.04 413 HIS A O 1
ATOM 2868 N N . PRO A 1 414 ? -13.130 33.452 17.513 1.00 25.25 414 PRO A N 1
ATOM 2869 C CA . PRO A 1 414 ? -14.516 33.019 17.708 1.00 26.51 414 PRO A CA 1
ATOM 2870 C C . PRO A 1 414 ? -14.613 31.663 18.378 1.00 26.34 414 PRO A C 1
ATOM 2871 O O . PRO A 1 414 ? -15.497 31.448 19.170 1.00 26.19 414 PRO A O 1
ATOM 2875 N N . GLY A 1 415 ? -13.694 30.763 18.081 1.00 24.48 415 GLY A N 1
ATOM 2876 C CA . GLY A 1 415 ? -13.698 29.470 18.733 1.00 24.07 415 GLY A CA 1
ATOM 2877 C C . GLY A 1 415 ? -13.513 29.515 20.240 1.00 22.41 415 GLY A C 1
ATOM 2878 O O . GLY A 1 415 ? -13.749 28.535 20.912 1.00 22.41 415 GLY A O 1
ATOM 2879 N N . GLY A 1 416 ? -13.076 30.642 20.783 1.00 22.33 416 GLY A N 1
ATOM 2880 C CA . GLY A 1 416 ? -12.801 30.733 22.193 1.00 20.72 416 GLY A CA 1
ATOM 2881 C C . GLY A 1 416 ? -11.469 30.110 22.573 1.00 20.37 416 GLY A C 1
ATOM 2882 O O . GLY A 1 416 ? -10.680 29.665 21.739 1.00 19.53 416 GLY A O 1
ATOM 2883 N N . TRP A 1 417 ? -11.234 30.117 23.874 1.00 20.39 417 TRP A N 1
ATOM 2884 C CA . TRP A 1 417 ? -9.944 29.765 24.466 1.00 19.06 417 TRP A CA 1
ATOM 2885 C C . TRP A 1 417 ? -10.170 28.747 25.558 1.00 18.55 417 TRP A C 1
ATOM 2886 O O . TRP A 1 417 ? -11.235 28.716 26.189 1.00 18.66 417 TRP A O 1
ATOM 2897 N N . GLY A 1 418 ? -9.175 27.919 25.784 1.00 17.78 418 GLY A N 1
ATOM 2898 C CA . GLY A 1 418 ? -9.288 26.911 26.798 1.00 17.47 418 GLY A CA 1
ATOM 2899 C C . GLY A 1 418 ? -8.156 26.999 27.785 1.00 17.71 418 GLY A C 1
ATOM 2900 O O . GLY A 1 418 ? -7.112 27.555 27.482 1.00 16.99 418 GLY A O 1
ATOM 2901 N N . MET A 1 419 ? -8.345 26.411 28.972 1.00 18.24 419 MET A N 1
ATOM 2902 C CA . MET A 1 419 ? -7.245 26.286 29.913 1.00 16.63 419 MET A CA 1
ATOM 2903 C C . MET A 1 419 ? -7.181 24.870 30.346 1.00 17.58 419 MET A C 1
ATOM 2904 O O . MET A 1 419 ? -8.190 24.286 30.782 1.00 20.27 419 MET A O 1
ATOM 2909 N N . TYR A 1 420 ? -5.992 24.290 30.221 1.00 16.70 420 TYR A N 1
ATOM 2910 C CA . TYR A 1 420 ? -5.721 22.982 30.714 1.00 15.36 420 TYR A CA 1
ATOM 2911 C C . TYR A 1 420 ? -4.888 23.201 31.941 1.00 15.58 420 TYR A C 1
ATOM 2912 O O . TYR A 1 420 ? -3.771 23.673 31.837 1.00 17.55 420 TYR A O 1
ATOM 2921 N N . TYR A 1 421 ? -5.436 22.844 33.089 1.00 14.81 421 TYR A N 1
ATOM 2922 C CA . TYR A 1 421 ? -4.887 23.111 34.383 1.00 14.36 421 TYR A CA 1
ATOM 2923 C C . TYR A 1 421 ? -4.519 21.807 35.114 1.00 14.69 421 TYR A C 1
ATOM 2924 O O . TYR A 1 421 ? -5.186 20.794 34.954 1.00 15.64 421 TYR A O 1
ATOM 2933 N N . HIS A 1 422 ? -3.420 21.823 35.845 1.00 14.37 422 HIS A N 1
ATOM 2934 C CA . HIS A 1 422 ? -2.929 20.611 36.540 1.00 16.57 422 HIS A CA 1
ATOM 2935 C C . HIS A 1 422 ? -3.021 20.720 38.035 1.00 16.44 422 HIS A C 1
ATOM 2936 O O . HIS A 1 422 ? -2.608 21.721 38.603 1.00 16.52 422 HIS A O 1
ATOM 2943 N N . VAL A 1 423 ? -3.541 19.671 38.662 1.00 17.16 423 VAL A N 1
ATOM 2944 C CA . VAL A 1 423 ? -3.380 19.455 40.077 1.00 18.48 423 VAL A CA 1
ATOM 2945 C C . VAL A 1 423 ? -2.646 18.116 40.341 1.00 18.43 423 VAL A C 1
ATOM 2946 O O . VAL A 1 423 ? -2.542 17.685 41.469 1.00 16.06 423 VAL A O 1
ATOM 2950 N N . ASP A 1 424 ? -2.128 17.514 39.267 1.00 19.15 424 ASP A N 1
ATOM 2951 C CA . ASP A 1 424 ? -1.355 16.266 39.294 1.00 19.85 424 ASP A CA 1
ATOM 2952 C C . ASP A 1 424 ? -0.501 16.324 38.056 1.00 20.29 424 ASP A C 1
ATOM 2953 O O . ASP A 1 424 ? -0.960 16.820 37.016 1.00 21.30 424 ASP A O 1
ATOM 2958 N N . TYR A 1 425 ? 0.714 15.807 38.128 1.00 19.49 425 TYR A N 1
ATOM 2959 C CA . TYR A 1 425 ? 1.645 15.880 36.978 1.00 20.57 425 TYR A CA 1
ATOM 2960 C C . TYR A 1 425 ? 2.732 14.834 37.030 1.00 19.42 425 TYR A C 1
ATOM 2961 O O . TYR A 1 425 ? 3.307 14.582 38.075 1.00 18.50 425 TYR A O 1
ATOM 2970 N N . VAL A 1 426 ? 2.996 14.228 35.880 1.00 21.91 426 VAL A N 1
ATOM 2971 C CA . VAL A 1 426 ? 4.139 13.339 35.711 1.00 22.36 426 VAL A CA 1
ATOM 2972 C C . VAL A 1 426 ? 5.064 13.986 34.696 1.00 24.25 426 VAL A C 1
ATOM 2973 O O . VAL A 1 426 ? 4.734 14.101 33.522 1.00 24.46 426 VAL A O 1
ATOM 2977 N N . GLY A 1 427 ? 6.208 14.426 35.181 1.00 22.87 427 GLY A N 1
ATOM 2978 C CA . GLY A 1 427 ? 7.165 15.133 34.377 1.00 21.61 427 GLY A CA 1
ATOM 2979 C C . GLY A 1 427 ? 8.090 15.925 35.262 1.00 20.80 427 GLY A C 1
ATOM 2980 O O . GLY A 1 427 ? 8.139 15.722 36.481 1.00 20.42 427 GLY A O 1
ATOM 2981 N N . ALA A 1 428 ? 8.813 16.830 34.620 1.00 22.45 428 ALA A N 1
ATOM 2982 C CA . ALA A 1 428 ? 9.768 17.751 35.220 1.00 21.00 428 ALA A CA 1
ATOM 2983 C C . ALA A 1 428 ? 9.118 18.788 36.150 1.00 22.61 428 ALA A C 1
ATOM 2984 O O . ALA A 1 428 ? 7.962 19.188 35.946 1.00 24.92 428 ALA A O 1
ATOM 2986 N N . PRO A 1 429 ? 9.864 19.244 37.169 1.00 20.25 429 PRO A N 1
ATOM 2987 C CA . PRO A 1 429 ? 11.130 18.715 37.584 1.00 20.56 429 PRO A CA 1
ATOM 2988 C C . PRO A 1 429 ? 10.965 17.367 38.308 1.00 22.48 429 PRO A C 1
ATOM 2989 O O . PRO A 1 429 ? 11.927 16.597 38.409 1.00 22.75 429 PRO A O 1
ATOM 2993 N N . ARG A 1 430 ? 9.750 17.094 38.811 1.00 22.61 430 ARG A N 1
ATOM 2994 C CA . ARG A 1 430 ? 9.446 15.823 39.435 1.00 21.81 430 ARG A CA 1
ATOM 2995 C C . ARG A 1 430 ? 7.958 15.588 39.502 1.00 19.83 430 ARG A C 1
ATOM 2996 O O . ARG A 1 430 ? 7.181 16.514 39.691 1.00 22.16 430 ARG A O 1
ATOM 3004 N N . ASN A 1 431 ? 7.574 14.339 39.321 1.00 18.20 431 ASN A N 1
ATOM 3005 C CA . ASN A 1 431 ? 6.191 13.982 39.387 1.00 18.37 431 ASN A CA 1
ATOM 3006 C C . ASN A 1 431 ? 5.560 14.484 40.682 1.00 18.42 431 ASN A C 1
ATOM 3007 O O . ASN A 1 431 ? 6.163 14.412 41.759 1.00 18.54 431 ASN A O 1
ATOM 3012 N N . SER A 1 432 ? 4.328 14.952 40.561 1.00 19.29 432 SER A N 1
ATOM 3013 C CA . SER A 1 432 ? 3.466 15.144 41.707 1.00 19.76 432 SER A CA 1
ATOM 3014 C C . SER A 1 432 ? 2.286 14.275 41.394 1.00 20.81 432 SER A C 1
ATOM 3015 O O . SER A 1 432 ? 1.443 14.645 40.589 1.00 17.59 432 SER A O 1
ATOM 3018 N N . LYS A 1 433 ? 2.246 13.085 41.963 1.00 25.27 433 LYS A N 1
ATOM 3019 C CA . LYS A 1 433 ? 1.083 12.237 41.740 1.00 30.28 433 LYS A CA 1
ATOM 3020 C C . LYS A 1 433 ? 0.584 11.494 42.941 1.00 28.26 433 LYS A C 1
ATOM 3021 O O . LYS A 1 433 ? -0.297 10.608 42.849 1.00 40.71 433 LYS A O 1
ATOM 3027 N N . TRP A 1 434 ? 1.029 11.986 44.076 1.00 24.04 434 TRP A N 1
ATOM 3028 C CA . TRP A 1 434 ? 0.734 11.363 45.305 1.00 21.39 434 TRP A CA 1
ATOM 3029 C C . TRP A 1 434 ? -0.521 11.996 45.913 1.00 21.22 434 TRP A C 1
ATOM 3030 O O . TRP A 1 434 ? -1.642 11.524 45.681 1.00 22.68 434 TRP A O 1
ATOM 3041 N N . LEU A 1 435 ? -0.357 13.085 46.641 1.00 20.45 435 LEU A N 1
ATOM 3042 C CA . LEU A 1 435 ? -1.474 13.768 47.289 1.00 19.14 435 LEU A CA 1
ATOM 3043 C C . LEU A 1 435 ? -1.811 15.037 46.562 1.00 19.36 435 LEU A C 1
ATOM 3044 O O . LEU A 1 435 ? -1.047 15.521 45.699 1.00 19.99 435 LEU A O 1
ATOM 3049 N N . ASN A 1 436 ? -2.917 15.641 46.968 1.00 17.49 436 ASN A N 1
ATOM 3050 C CA . ASN A 1 436 ? -3.207 17.004 46.573 1.00 15.60 436 ASN A CA 1
ATOM 3051 C C . ASN A 1 436 ? -2.133 17.902 47.139 1.00 16.58 436 ASN A C 1
ATOM 3052 O O . ASN A 1 436 ? -1.822 17.832 48.315 1.00 14.66 436 ASN A O 1
ATOM 3057 N N . VAL A 1 437 ? -1.605 18.773 46.280 1.00 15.88 437 VAL A N 1
ATOM 3058 C CA . VAL A 1 437 ? -0.576 19.721 46.657 1.00 16.06 437 VAL A CA 1
ATOM 3059 C C . VAL A 1 437 ? -0.928 21.105 46.199 1.00 16.55 437 VAL A C 1
ATOM 3060 O O . VAL A 1 437 ? -0.060 21.957 46.133 1.00 16.11 437 VAL A O 1
ATOM 3064 N N . THR A 1 438 ? -2.196 21.319 45.812 1.00 16.31 438 THR A N 1
ATOM 3065 C CA . THR A 1 438 ? -2.604 22.582 45.237 1.00 16.50 438 THR A CA 1
ATOM 3066 C C . THR A 1 438 ? -3.243 23.456 46.312 1.00 16.51 438 THR A C 1
ATOM 3067 O O . THR A 1 438 ? -4.330 23.146 46.801 1.00 16.90 438 THR A O 1
ATOM 3071 N N . PRO A 1 439 ? -2.582 24.548 46.689 1.00 16.08 439 PRO A N 1
ATOM 3072 C CA . PRO A 1 439 ? -3.233 25.428 47.603 1.00 16.60 439 PRO A CA 1
ATOM 3073 C C . PRO A 1 439 ? -4.541 25.934 47.032 1.00 16.42 439 PRO A C 1
ATOM 3074 O O . PRO A 1 439 ? -4.657 26.235 45.851 1.00 15.31 439 PRO A O 1
ATOM 3078 N N . ILE A 1 440 ? -5.517 26.062 47.900 1.00 16.61 440 ILE A N 1
ATOM 3079 C CA . ILE A 1 440 ? -6.838 26.574 47.503 1.00 16.28 440 ILE A CA 1
ATOM 3080 C C . ILE A 1 440 ? -6.681 27.918 46.843 1.00 15.93 440 ILE A C 1
ATOM 3081 O O . ILE A 1 440 ? -7.308 28.197 45.837 1.00 15.59 440 ILE A O 1
ATOM 3086 N N . GLN A 1 441 ? -5.816 28.742 47.410 1.00 16.79 441 GLN A N 1
ATOM 3087 C CA . GLN A 1 441 ? -5.628 30.115 46.943 1.00 16.20 441 GLN A CA 1
ATOM 3088 C C . GLN A 1 441 ? -5.072 30.129 45.547 1.00 16.36 441 GLN A C 1
ATOM 3089 O O . GLN A 1 441 ? -5.352 31.053 44.792 1.00 16.20 441 GLN A O 1
ATOM 3095 N N . ASN A 1 442 ? -4.265 29.138 45.210 1.00 16.11 442 ASN A N 1
ATOM 3096 C CA . ASN A 1 442 ? -3.554 29.167 43.971 1.00 17.33 442 ASN A CA 1
ATOM 3097 C C . ASN A 1 442 ? -4.458 28.793 42.844 1.00 17.55 442 ASN A C 1
ATOM 3098 O O . ASN A 1 442 ? -4.424 29.396 41.773 1.00 16.67 442 ASN A O 1
ATOM 3103 N N . MET A 1 443 ? -5.309 27.805 43.088 1.00 17.40 443 MET A N 1
ATOM 3104 C CA . MET A 1 443 ? -6.226 27.434 42.065 1.00 17.20 443 MET A CA 1
ATOM 3105 C C . MET A 1 443 ? -7.136 28.624 41.797 1.00 17.07 443 MET A C 1
ATOM 3106 O O . MET A 1 443 ? -7.376 28.973 40.669 1.00 15.30 443 MET A O 1
ATOM 3111 N N . TRP A 1 444 ? -7.606 29.252 42.866 1.00 17.59 444 TRP A N 1
ATOM 3112 C CA . TRP A 1 444 ? -8.542 30.364 42.733 1.00 16.92 444 TRP A CA 1
ATOM 3113 C C . TRP A 1 444 ? -7.899 31.504 42.004 1.00 16.36 444 TRP A C 1
ATOM 3114 O O . TRP A 1 444 ? -8.442 32.039 41.034 1.00 16.58 444 TRP A O 1
ATOM 3125 N N . GLU A 1 445 ? -6.688 31.814 42.408 1.00 17.01 445 GLU A N 1
ATOM 3126 C CA . GLU A 1 445 ? -6.024 33.001 41.940 1.00 17.34 445 GLU A CA 1
ATOM 3127 C C . GLU A 1 445 ? -5.729 32.937 40.444 1.00 17.54 445 GLU A C 1
ATOM 3128 O O . GLU A 1 445 ? -5.812 33.941 39.762 1.00 19.40 445 GLU A O 1
ATOM 3134 N N . GLN A 1 446 ? -5.375 31.770 39.940 1.00 16.87 446 GLN A N 1
ATOM 3135 C CA . GLN A 1 446 ? -5.040 31.617 38.537 1.00 16.93 446 GLN A CA 1
ATOM 3136 C C . GLN A 1 446 ? -6.293 31.429 37.709 1.00 17.65 446 GLN A C 1
ATOM 3137 O O . GLN A 1 446 ? -6.351 31.827 36.539 1.00 17.72 446 GLN A O 1
ATOM 3143 N N . LEU A 1 447 ? -7.293 30.775 38.275 1.00 18.02 447 LEU A N 1
ATOM 3144 C CA . LEU A 1 447 ? -8.514 30.577 37.530 1.00 18.10 447 LEU A CA 1
ATOM 3145 C C . LEU A 1 447 ? -9.297 31.881 37.418 1.00 18.86 447 LEU A C 1
ATOM 3146 O O . LEU A 1 447 ? -9.882 32.115 36.362 1.00 17.92 447 LEU A O 1
ATOM 3151 N N . GLN A 1 448 ? -9.324 32.712 38.474 1.00 19.12 448 GLN A N 1
ATOM 3152 C CA . GLN A 1 448 ? -9.995 34.008 38.339 1.00 19.76 448 GLN A CA 1
ATOM 3153 C C . GLN A 1 448 ? -9.291 34.782 37.248 1.00 20.90 448 GLN A C 1
ATOM 3154 O O . GLN A 1 448 ? -9.949 35.381 36.403 1.00 21.17 448 GLN A O 1
ATOM 3160 N N . LEU A 1 449 ? -7.962 34.715 37.229 1.00 18.89 449 LEU A N 1
ATOM 3161 C CA . LEU A 1 449 ? -7.172 35.397 36.198 1.00 18.09 449 LEU A CA 1
ATOM 3162 C C . LEU A 1 449 ? -7.502 34.868 34.825 1.00 17.60 449 LEU A C 1
ATOM 3163 O O . LEU A 1 449 ? -7.755 35.653 33.890 1.00 16.78 449 LEU A O 1
ATOM 3168 N N . THR A 1 450 ? -7.546 33.531 34.719 1.00 16.39 450 THR A N 1
ATOM 3169 C CA . THR A 1 450 ? -7.895 32.849 33.499 1.00 15.86 450 THR A CA 1
ATOM 3170 C C . THR A 1 450 ? -9.210 33.353 32.966 1.00 16.91 450 THR A C 1
ATOM 3171 O O . THR A 1 450 ? -9.360 33.672 31.771 1.00 16.69 450 THR A O 1
ATOM 3175 N N . TYR A 1 451 ? -10.189 33.446 33.837 1.00 18.58 451 TYR A N 1
ATOM 3176 C CA . TYR A 1 451 ? -11.487 33.855 33.382 1.00 18.81 451 TYR A CA 1
ATOM 3177 C C . TYR A 1 451 ? -11.500 35.319 32.983 1.00 19.55 451 TYR A C 1
ATOM 3178 O O . TYR A 1 451 ? -12.046 35.684 31.960 1.00 19.04 451 TYR A O 1
ATOM 3187 N N . ASP A 1 452 ? -10.878 36.163 33.793 1.00 20.11 452 ASP A N 1
ATOM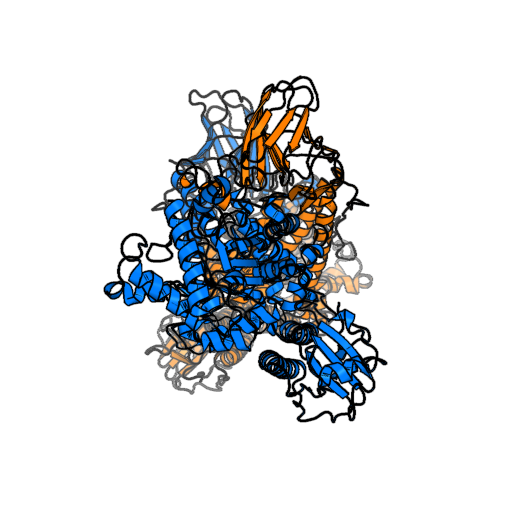 3188 C CA . ASP A 1 452 ? -10.844 37.582 33.499 1.00 19.76 452 ASP A CA 1
ATOM 3189 C C . ASP A 1 452 ? -10.171 37.875 32.210 1.00 19.71 452 ASP A C 1
ATOM 3190 O O . ASP A 1 452 ? -10.475 38.856 31.637 1.00 21.15 452 ASP A O 1
ATOM 3195 N N . TYR A 1 453 ? -9.238 37.043 31.764 1.00 19.59 453 TYR A N 1
ATOM 3196 C CA . TYR A 1 453 ? -8.656 37.222 30.469 1.00 19.62 453 TYR A CA 1
ATOM 3197 C C . TYR A 1 453 ? -9.481 36.561 29.352 1.00 18.61 453 TYR A C 1
ATOM 3198 O O . TYR A 1 453 ? -8.966 36.337 28.281 1.00 19.05 453 TYR A O 1
ATOM 3207 N N . GLY A 1 454 ? -10.742 36.214 29.613 1.00 18.53 454 GLY A N 1
ATOM 3208 C CA . GLY A 1 454 ? -11.627 35.764 28.558 1.00 18.80 454 GLY A CA 1
ATOM 3209 C C . GLY A 1 454 ? -11.416 34.323 28.125 1.00 18.48 454 GLY A C 1
ATOM 3210 O O . GLY A 1 454 ? -11.778 33.957 27.027 1.00 20.47 454 GLY A O 1
ATOM 3211 N N . VAL A 1 455 ? -10.855 33.478 28.996 1.00 19.48 455 VAL A N 1
ATOM 3212 C CA . VAL A 1 455 ? -10.672 32.064 28.659 1.00 18.74 455 VAL A CA 1
ATOM 3213 C C . VAL A 1 455 ? -11.855 31.358 29.274 1.00 21.58 455 VAL A C 1
ATOM 3214 O O . VAL A 1 455 ? -11.925 31.129 30.498 1.00 22.25 455 VAL A O 1
ATOM 3218 N N . GLU A 1 456 ? -12.836 31.107 28.434 1.00 21.39 456 GLU A N 1
ATOM 3219 C CA . GLU A 1 456 ? -14.089 30.617 28.926 1.00 23.89 456 GLU A CA 1
ATOM 3220 C C . GLU A 1 456 ? -14.765 29.569 28.067 1.00 21.78 456 GLU A C 1
ATOM 3221 O O . GLU A 1 456 ? -15.877 29.220 28.359 1.00 21.56 456 GLU A O 1
ATOM 3227 N N . LYS A 1 457 ? -14.087 28.986 27.084 1.00 19.52 457 LYS A N 1
ATOM 3228 C CA . LYS A 1 457 ? -14.725 27.979 26.274 1.00 20.85 457 LYS A CA 1
ATOM 3229 C C . LYS A 1 457 ? -14.534 26.628 26.926 1.00 20.88 457 LYS A C 1
ATOM 3230 O O . LYS A 1 457 ? -15.466 25.861 27.029 1.00 19.54 457 LYS A O 1
ATOM 3235 N N . LEU A 1 458 ? -13.345 26.361 27.448 1.00 21.00 458 LEU A N 1
ATOM 3236 C CA . LEU A 1 458 ? -12.981 25.024 27.876 1.00 20.85 458 LEU A CA 1
ATOM 3237 C C . LEU A 1 458 ? -11.995 25.063 29.019 1.00 19.53 458 LEU A C 1
ATOM 3238 O O . LEU A 1 458 ? -10.902 25.625 28.860 1.00 18.97 458 LEU A O 1
ATOM 3243 N N . TRP A 1 459 ? -12.406 24.519 30.168 1.00 17.02 459 TRP A N 1
ATOM 3244 C CA . TRP A 1 459 ? -11.503 24.278 31.308 1.00 16.92 459 TRP A CA 1
ATOM 3245 C C . TRP A 1 459 ? -11.459 22.795 31.545 1.00 17.07 459 TRP A C 1
ATOM 3246 O O . TRP A 1 459 ? -12.495 22.176 31.714 1.00 17.47 459 TRP A O 1
ATOM 3257 N N . ILE A 1 460 ? -10.243 22.253 31.566 1.00 15.78 460 ILE A N 1
ATOM 3258 C CA . ILE A 1 460 ? -10.012 20.847 31.701 1.00 15.96 460 ILE A CA 1
ATOM 3259 C C . ILE A 1 460 ? -8.897 20.689 32.721 1.00 14.69 460 ILE A C 1
ATOM 3260 O O . ILE A 1 460 ? -7.864 21.353 32.660 1.00 15.31 460 ILE A O 1
ATOM 3265 N N . LEU A 1 461 ? -9.186 19.922 33.747 1.00 14.32 461 LEU A N 1
ATOM 3266 C CA . LEU A 1 461 ? -8.321 19.732 34.904 1.00 13.56 461 LEU A CA 1
ATOM 3267 C C . LEU A 1 461 ? -7.694 18.365 34.888 1.00 13.08 461 LEU A C 1
ATOM 3268 O O . LEU A 1 461 ? -8.417 17.353 34.918 1.00 14.56 461 LEU A O 1
ATOM 3273 N N . ASN A 1 462 ? -6.370 18.295 34.856 1.00 12.33 462 ASN A N 1
ATOM 3274 C CA . ASN A 1 462 ? -5.719 17.028 35.060 1.00 12.94 462 ASN A CA 1
ATOM 3275 C C . ASN A 1 462 ? -5.885 16.641 36.535 1.00 13.35 462 ASN A C 1
ATOM 3276 O O . ASN A 1 462 ? -5.343 17.312 37.412 1.00 14.82 462 ASN A O 1
ATOM 3281 N N . VAL A 1 463 ? -6.575 15.541 36.795 1.00 12.74 463 VAL A N 1
ATOM 3282 C CA . VAL A 1 463 ? -6.871 15.161 38.147 1.00 12.65 463 VAL A CA 1
ATOM 3283 C C . VAL A 1 463 ? -6.144 13.944 38.562 1.00 12.61 463 VAL A C 1
ATOM 3284 O O . VAL A 1 463 ? -6.408 13.422 39.623 1.00 12.38 463 VAL A O 1
ATOM 3288 N N . GLY A 1 464 ? -5.189 13.494 37.765 1.00 13.56 464 GLY A N 1
ATOM 3289 C CA . GLY A 1 464 ? -4.544 12.262 38.084 1.00 13.94 464 GLY A CA 1
ATOM 3290 C C . GLY A 1 464 ? -5.543 11.127 38.209 1.00 13.90 464 GLY A C 1
ATOM 3291 O O . GLY A 1 464 ? -6.354 10.926 37.320 1.00 13.47 464 GLY A O 1
ATOM 3292 N N . ASP A 1 465 ? -5.475 10.416 39.332 1.00 14.50 465 ASP A N 1
ATOM 3293 C CA . ASP A 1 465 ? -6.319 9.279 39.628 1.00 16.18 465 ASP A CA 1
ATOM 3294 C C . ASP A 1 465 ? -7.669 9.710 40.145 1.00 16.83 465 ASP A C 1
ATOM 3295 O O . ASP A 1 465 ? -8.426 8.852 40.630 1.00 18.90 465 ASP A O 1
ATOM 3300 N N . LEU A 1 466 ? -7.964 11.011 40.073 1.00 14.76 466 LEU A N 1
ATOM 3301 C CA . LEU A 1 466 ? -9.193 11.588 40.564 1.00 15.16 466 LEU A CA 1
ATOM 3302 C C . LEU A 1 466 ? -9.087 11.727 42.056 1.00 14.40 466 LEU A C 1
ATOM 3303 O O . LEU A 1 466 ? -9.005 12.831 42.565 1.00 13.31 466 LEU A O 1
ATOM 3308 N N . LYS A 1 467 ? -9.029 10.626 42.772 1.00 14.58 467 LYS A N 1
ATOM 3309 C CA . LYS A 1 467 ? -8.760 10.758 44.193 1.00 15.67 467 LYS A CA 1
ATOM 3310 C C . LYS A 1 467 ? -7.249 10.845 44.261 1.00 16.07 467 LYS A C 1
ATOM 3311 O O . LYS A 1 467 ? -6.595 10.234 43.454 1.00 17.49 467 LYS A O 1
ATOM 3317 N N . PRO A 1 468 ? -6.695 11.610 45.208 1.00 16.09 468 PRO A N 1
ATOM 3318 C CA . PRO A 1 468 ? -7.329 12.413 46.250 1.00 15.43 468 PRO A CA 1
ATOM 3319 C C . PRO A 1 468 ? -7.442 13.907 45.913 1.00 13.52 468 PRO A C 1
ATOM 3320 O O . PRO A 1 468 ? -7.072 14.739 46.714 1.00 13.81 468 PRO A O 1
ATOM 3324 N N . MET A 1 469 ? -7.899 14.223 44.710 1.00 12.93 469 MET A N 1
ATOM 3325 C CA . MET A 1 469 ? -8.049 15.592 44.242 1.00 13.30 469 MET A CA 1
ATOM 3326 C C . MET A 1 469 ? -9.499 16.032 44.336 1.00 13.53 469 MET A C 1
ATOM 3327 O O . MET A 1 469 ? -9.952 16.936 43.644 1.00 13.65 469 MET A O 1
ATOM 3332 N N . GLU A 1 470 ? -10.230 15.433 45.258 1.00 13.33 470 GLU A N 1
ATOM 3333 C CA . GLU A 1 470 ? -11.681 15.668 45.320 1.00 13.60 470 GLU A CA 1
ATOM 3334 C C . GLU A 1 470 ? -11.981 17.142 45.531 1.00 13.10 470 GLU A C 1
ATOM 3335 O O . GLU A 1 470 ? -12.884 17.674 44.902 1.00 13.44 470 GLU A O 1
ATOM 3341 N N . TYR A 1 471 ? -11.225 17.794 46.401 1.00 13.28 471 TYR A N 1
ATOM 3342 C CA . TYR A 1 471 ? -11.546 19.164 46.706 1.00 14.26 471 TYR A CA 1
ATOM 3343 C C . TYR A 1 471 ? -11.170 20.114 45.551 1.00 14.64 471 TYR A C 1
ATOM 3344 O O . TYR A 1 471 ? -11.996 20.864 45.060 1.00 14.71 471 TYR A O 1
ATOM 3353 N N . PRO A 1 472 ? -9.934 20.043 45.064 1.00 15.15 472 PRO A N 1
ATOM 3354 C CA . PRO A 1 472 ? -9.595 20.888 43.935 1.00 15.31 472 PRO A CA 1
ATOM 3355 C C . PRO A 1 472 ? -10.542 20.704 42.737 1.00 15.83 472 PRO A C 1
ATOM 3356 O O . PRO A 1 472 ? -10.817 21.654 41.971 1.00 16.30 472 PRO A O 1
ATOM 3360 N N . ILE A 1 473 ? -10.939 19.486 42.502 1.00 15.16 473 ILE A N 1
ATOM 3361 C CA . ILE A 1 473 ? -11.888 19.200 41.413 1.00 17.08 473 ILE A CA 1
ATOM 3362 C C . ILE A 1 473 ? -13.177 19.994 41.607 1.00 16.87 473 ILE A C 1
ATOM 3363 O O . ILE A 1 473 ? -13.700 20.595 40.681 1.00 16.03 473 ILE A O 1
ATOM 3368 N N . THR A 1 474 ? -13.673 19.999 42.844 1.00 17.19 474 THR A N 1
ATOM 3369 C CA . THR A 1 474 ? -14.918 20.693 43.177 1.00 14.84 474 THR A CA 1
ATOM 3370 C C . THR A 1 474 ? -14.747 22.148 43.023 1.00 14.39 474 THR A C 1
ATOM 3371 O O . THR A 1 474 ? -15.573 22.832 42.398 1.00 13.61 474 THR A O 1
ATOM 3375 N N . LEU A 1 475 ? -13.646 22.663 43.546 1.00 14.92 475 LEU A N 1
ATOM 3376 C CA . LEU A 1 475 ? -13.363 24.097 43.394 1.00 14.67 475 LEU A CA 1
ATOM 3377 C C . LEU A 1 475 ? -13.269 24.425 41.909 1.00 13.88 475 LEU A C 1
ATOM 3378 O O . LEU A 1 475 ? -13.823 25.405 41.429 1.00 13.70 475 LEU A O 1
ATOM 3383 N N . PHE A 1 476 ? -12.538 23.615 41.189 1.00 13.71 476 PHE A N 1
ATOM 3384 C CA . PHE A 1 476 ? -12.345 23.845 39.752 1.00 15.15 476 PHE A CA 1
ATOM 3385 C C . PHE A 1 476 ? -13.697 23.904 39.067 1.00 16.04 476 PHE A C 1
ATOM 3386 O O . PHE A 1 476 ? -13.994 24.853 38.353 1.00 17.97 476 PHE A O 1
ATOM 3394 N N . MET A 1 477 ? -14.548 22.934 39.337 1.00 16.00 477 MET A N 1
ATOM 3395 C CA . MET A 1 477 ? -15.855 22.853 38.663 1.00 17.13 477 MET A CA 1
ATOM 3396 C C . MET A 1 477 ? -16.783 23.993 39.037 1.00 15.62 477 MET A C 1
ATOM 3397 O O . MET A 1 477 ? -17.464 24.550 38.157 1.00 13.98 477 MET A O 1
ATOM 3402 N N . ASP A 1 478 ? -16.750 24.369 40.308 1.00 15.26 478 ASP A N 1
ATOM 3403 C CA . ASP A 1 478 ? -17.560 25.480 40.774 1.00 17.01 478 ASP A CA 1
ATOM 3404 C C . ASP A 1 478 ? -17.057 26.815 40.179 1.00 18.38 478 ASP A C 1
ATOM 3405 O O . ASP A 1 478 ? -17.842 27.641 39.762 1.00 17.19 478 ASP A O 1
ATOM 3410 N N . MET A 1 479 ? -15.744 26.968 40.070 1.00 18.52 479 MET A N 1
ATOM 3411 C CA . MET A 1 479 ? -15.215 28.151 39.483 1.00 17.89 479 MET A CA 1
ATOM 3412 C C . MET A 1 479 ? -15.548 28.209 38.024 1.00 17.85 479 MET A C 1
ATOM 3413 O O . MET A 1 479 ? -15.921 29.269 37.540 1.00 17.07 479 MET A O 1
ATOM 3418 N N . ALA A 1 480 ? -15.451 27.083 37.308 1.00 16.05 480 ALA A N 1
ATOM 3419 C CA . ALA A 1 480 ? -15.789 27.091 35.884 1.00 14.86 480 ALA A CA 1
ATOM 3420 C C . ALA A 1 480 ? -17.250 27.439 35.702 1.00 14.55 480 ALA A C 1
ATOM 3421 O O . ALA A 1 480 ? -17.643 28.052 34.706 1.00 13.99 480 ALA A O 1
ATOM 3423 N N . TRP A 1 481 ? -18.062 27.049 36.667 1.00 15.37 481 TRP A N 1
ATOM 3424 C CA . TRP A 1 481 ? -19.480 27.365 36.572 1.00 17.15 481 TRP A CA 1
ATOM 3425 C C . TRP A 1 481 ? -19.654 28.874 36.664 1.00 18.21 481 TRP A C 1
ATOM 3426 O O . TRP A 1 481 ? -20.276 29.490 35.779 1.00 17.86 481 TRP A O 1
ATOM 3437 N N . ASN A 1 482 ? -19.103 29.446 37.725 1.00 19.48 482 ASN A N 1
ATOM 3438 C CA . ASN A 1 482 ? -19.232 30.833 37.968 1.00 21.82 482 ASN A CA 1
ATOM 3439 C C . ASN A 1 482 ? -18.051 31.439 38.729 1.00 21.65 482 ASN A C 1
ATOM 3440 O O . ASN A 1 482 ? -18.117 31.642 39.930 1.00 21.03 482 ASN A O 1
ATOM 3445 N N . PRO A 1 483 ? -17.004 31.810 38.005 1.00 21.36 483 PRO A N 1
ATOM 3446 C CA . PRO A 1 483 ? -15.833 32.400 38.612 1.00 25.43 483 PRO A CA 1
ATOM 3447 C C . PRO A 1 483 ? -16.115 33.714 39.338 1.00 26.05 483 PRO A C 1
ATOM 3448 O O . PRO A 1 483 ? -15.426 34.032 40.287 1.00 28.47 483 PRO A O 1
ATOM 3452 N N . LYS A 1 484 ? -17.127 34.457 38.895 1.00 29.07 484 LYS A N 1
ATOM 3453 C CA . LYS A 1 484 ? -17.399 35.793 39.454 1.00 31.80 484 LYS A CA 1
ATOM 3454 C C . LYS A 1 484 ? -18.141 35.665 40.774 1.00 31.12 484 LYS A C 1
ATOM 3455 O O . LYS A 1 484 ? -18.300 36.618 41.477 1.00 38.23 484 LYS A O 1
ATOM 3459 N N . GLN A 1 485 ? -18.556 34.469 41.130 1.00 29.91 485 GLN A N 1
ATOM 3460 C CA . GLN A 1 485 ? -19.114 34.195 42.440 1.00 31.57 485 GLN A CA 1
ATOM 3461 C C . GLN A 1 485 ? -18.019 34.168 43.536 1.00 30.85 485 GLN A C 1
ATOM 3462 O O . GLN A 1 485 ? -18.314 34.078 44.718 1.00 30.18 485 GLN A O 1
ATOM 3468 N N . PHE A 1 486 ? -16.754 34.213 43.130 1.00 28.41 486 PHE A N 1
ATOM 3469 C CA . PHE A 1 486 ? -15.653 33.984 44.017 1.00 26.51 486 PHE A CA 1
ATOM 3470 C C . PHE A 1 486 ? -14.795 35.200 44.130 1.00 25.68 486 PHE A C 1
ATOM 3471 O O . PHE A 1 486 ? -14.339 35.726 43.145 1.00 26.61 486 PHE A O 1
ATOM 3479 N N . ASN A 1 487 ? -14.476 35.587 45.338 1.00 25.59 487 ASN A N 1
ATOM 3480 C CA . ASN A 1 487 ? -13.492 36.621 45.517 1.00 25.22 487 ASN A CA 1
ATOM 3481 C C . ASN A 1 487 ? -12.701 36.253 46.720 1.00 24.53 487 ASN A C 1
ATOM 3482 O O . ASN A 1 487 ? -13.026 35.317 47.422 1.00 23.23 487 ASN A O 1
ATOM 3487 N N . VAL A 1 488 ? -11.638 36.991 46.948 1.00 27.19 488 VAL A N 1
ATOM 3488 C CA . VAL A 1 488 ? -10.709 36.717 48.033 1.00 26.21 488 VAL A CA 1
ATOM 3489 C C . VAL A 1 488 ? -11.381 36.760 49.400 1.00 24.38 488 VAL A C 1
ATOM 3490 O O . VAL A 1 488 ? -10.954 36.106 50.326 1.00 21.53 488 VAL A O 1
ATOM 3494 N N . SER A 1 489 ? -12.427 37.547 49.523 1.00 24.35 489 SER A N 1
ATOM 3495 C CA . SER A 1 489 ? -13.106 37.677 50.789 1.00 25.32 489 SER A CA 1
ATOM 3496 C C . SER A 1 489 ? -14.028 36.470 51.045 1.00 24.27 489 SER A C 1
ATOM 3497 O O . SER A 1 489 ? -14.239 36.096 52.172 1.00 22.86 489 SER A O 1
ATOM 3500 N N . ASN A 1 490 ? -14.566 35.852 50.011 1.00 20.53 490 ASN A N 1
ATOM 3501 C CA . ASN A 1 490 ? -15.403 34.716 50.256 1.00 21.20 490 ASN A CA 1
ATOM 3502 C C . ASN A 1 490 ? -14.801 33.367 49.853 1.00 20.62 490 ASN A C 1
ATOM 3503 O O . ASN A 1 490 ? -15.465 32.359 49.978 1.00 20.04 490 ASN A O 1
ATOM 3508 N N . LEU A 1 491 ? -13.548 33.359 49.415 1.00 19.94 491 LEU A N 1
ATOM 3509 C CA . LEU A 1 491 ? -12.976 32.150 48.910 1.00 19.18 491 LEU A CA 1
ATOM 3510 C C . LEU A 1 491 ? -13.163 31.002 49.881 1.00 18.51 491 LEU A C 1
ATOM 3511 O O . LEU A 1 491 ? -13.589 29.933 49.479 1.00 16.53 491 LEU A O 1
ATOM 3516 N N . LEU A 1 492 ? -12.849 31.220 51.148 1.00 17.96 492 LEU A N 1
ATOM 3517 C CA . LEU A 1 492 ? -12.822 30.120 52.077 1.00 19.70 492 LEU A CA 1
ATOM 3518 C C . LEU A 1 492 ? -14.177 29.622 52.420 1.00 19.83 492 LEU A C 1
ATOM 3519 O O . LEU A 1 492 ? -14.298 28.548 52.980 1.00 19.55 492 LEU A O 1
ATOM 3524 N N . ASP A 1 493 ? -15.193 30.372 52.046 1.00 20.12 493 ASP A N 1
ATOM 3525 C CA . ASP A 1 493 ? -16.542 29.861 52.163 1.00 22.75 493 ASP A CA 1
ATOM 3526 C C . ASP A 1 493 ? -16.743 28.684 51.240 1.00 20.76 493 ASP A C 1
ATOM 3527 O O . ASP A 1 493 ? -17.582 27.840 51.511 1.00 19.30 493 ASP A O 1
ATOM 3532 N N . HIS A 1 494 ? -15.957 28.602 50.167 1.00 18.83 494 HIS A N 1
ATOM 3533 C CA . HIS A 1 494 ? -16.092 27.449 49.286 1.00 17.24 494 HIS A CA 1
ATOM 3534 C C . HIS A 1 494 ? -15.665 26.161 49.949 1.00 15.86 494 HIS A C 1
ATOM 3535 O O . HIS A 1 494 ? -16.489 25.276 50.059 1.00 14.62 494 HIS A O 1
ATOM 3542 N N . PRO A 1 495 ? -14.413 26.067 50.460 1.00 14.90 495 PRO A N 1
ATOM 3543 C CA . PRO A 1 495 ? -14.102 24.862 51.195 1.00 15.53 495 PRO A CA 1
ATOM 3544 C C . PRO A 1 495 ? -14.957 24.659 52.442 1.00 16.19 495 PRO A C 1
ATOM 3545 O O . PRO A 1 495 ? -15.191 23.499 52.891 1.00 16.20 495 PRO A O 1
ATOM 3549 N N . ARG A 1 496 ? -15.408 25.751 53.027 1.00 17.10 496 ARG A N 1
ATOM 3550 C CA A ARG A 1 496 ? -16.319 25.648 54.154 0.50 17.67 496 ARG A CA 1
ATOM 3551 C CA B ARG A 1 496 ? -16.333 25.655 54.153 0.50 18.18 496 ARG A CA 1
ATOM 3552 C C . ARG A 1 496 ? -17.619 24.941 53.717 1.00 17.69 496 ARG A C 1
ATOM 3553 O O . ARG A 1 496 ? -18.027 23.967 54.334 1.00 19.63 496 ARG A O 1
ATOM 3568 N N . ARG A 1 497 ? -18.237 25.382 52.639 1.00 19.41 497 ARG A N 1
ATOM 3569 C CA . ARG A 1 497 ? -19.463 24.715 52.160 1.00 23.25 497 ARG A CA 1
ATOM 3570 C C . ARG A 1 497 ? -19.191 23.286 51.776 1.00 20.07 497 ARG A C 1
ATOM 3571 O O . ARG A 1 497 ? -19.980 22.382 52.076 1.00 18.39 497 ARG A O 1
ATOM 3579 N N . PHE A 1 498 ? -18.029 23.070 51.171 1.00 17.67 498 PHE A N 1
ATOM 3580 C CA . PHE A 1 498 ? -17.612 21.720 50.822 1.00 15.99 498 PHE A CA 1
ATOM 3581 C C . PHE A 1 498 ? -17.479 20.846 52.040 1.00 15.16 498 PHE A C 1
ATOM 3582 O O . PHE A 1 498 ? -17.870 19.684 52.034 1.00 16.13 498 PHE A O 1
ATOM 3590 N N . CYS A 1 499 ? -16.930 21.394 53.094 1.00 15.15 499 CYS A N 1
ATOM 3591 C CA . CYS A 1 499 ? -16.753 20.602 54.281 1.00 15.99 499 CYS A CA 1
ATOM 3592 C C . CYS A 1 499 ? -18.080 20.419 54.968 1.00 15.87 499 CYS A C 1
ATOM 3593 O O . CYS A 1 499 ? -18.358 19.378 55.531 1.00 17.34 499 CYS A O 1
ATOM 3596 N N . ALA A 1 500 ? -18.916 21.432 54.947 1.00 16.52 500 ALA A N 1
ATOM 3597 C CA . ALA A 1 500 ? -20.274 21.269 55.529 1.00 16.50 500 ALA A CA 1
ATOM 3598 C C . ALA A 1 500 ? -21.026 20.114 54.871 1.00 15.07 500 ALA A C 1
ATOM 3599 O O . ALA A 1 500 ? -21.616 19.273 55.515 1.00 14.02 500 ALA A O 1
ATOM 3601 N N . GLN A 1 501 ? -20.944 20.116 53.569 1.00 15.70 501 GLN A N 1
ATOM 3602 C CA . GLN A 1 501 ? -21.593 19.155 52.763 1.00 18.19 501 GLN A CA 1
ATOM 3603 C C . GLN A 1 501 ? -21.043 17.759 53.054 1.00 20.08 501 GLN A C 1
ATOM 3604 O O . GLN A 1 501 ? -21.805 16.788 53.128 1.00 23.16 501 GLN A O 1
ATOM 3610 N N . GLN A 1 502 ? -19.723 17.641 53.150 1.00 19.08 502 GLN A N 1
ATOM 3611 C CA . GLN A 1 502 ? -19.111 16.330 53.283 1.00 17.93 502 GLN A CA 1
ATOM 3612 C C . GLN A 1 502 ? -19.212 15.840 54.721 1.00 17.46 502 GLN A C 1
ATOM 3613 O O . GLN A 1 502 ? -19.331 14.634 54.963 1.00 16.44 502 GLN A O 1
ATOM 3619 N N . PHE A 1 503 ? -19.106 16.736 55.690 1.00 17.01 503 PHE A N 1
ATOM 3620 C CA . PHE A 1 503 ? -18.925 16.282 57.089 1.00 16.85 503 PHE A CA 1
ATOM 3621 C C . PHE A 1 503 ? -19.943 16.812 58.019 1.00 16.18 503 PHE A C 1
ATOM 3622 O O . PHE A 1 503 ? -19.860 16.527 59.200 1.00 16.46 503 PHE A O 1
ATOM 3630 N N . GLY A 1 504 ? -20.872 17.599 57.493 1.00 17.75 504 GLY A N 1
ATOM 3631 C CA . GLY A 1 504 ? -21.898 18.247 58.323 1.00 20.79 504 GLY A CA 1
ATOM 3632 C C . GLY A 1 504 ? -21.506 19.620 58.795 1.00 22.65 504 GLY A C 1
ATOM 3633 O O . GLY A 1 504 ? -20.346 19.975 58.876 1.00 23.85 504 GLY A O 1
ATOM 3634 N N . GLU A 1 505 ? -22.512 20.392 59.118 1.00 26.92 505 GLU A N 1
ATOM 3635 C CA . GLU A 1 505 ? -22.385 21.788 59.407 1.00 27.88 505 GLU A CA 1
ATOM 3636 C C . GLU A 1 505 ? -21.505 22.008 60.599 1.00 25.96 505 GLU A C 1
ATOM 3637 O O . GLU A 1 505 ? -20.692 22.953 60.610 1.00 27.74 505 GLU A O 1
ATOM 3643 N N . ASP A 1 506 ? -21.649 21.134 61.590 1.00 21.79 506 ASP A N 1
ATOM 3644 C CA . ASP A 1 506 ? -20.969 21.326 62.856 1.00 22.49 506 ASP A CA 1
ATOM 3645 C C . ASP A 1 506 ? -19.481 21.016 62.688 1.00 22.06 506 ASP A C 1
ATOM 3646 O O . ASP A 1 506 ? -18.703 21.306 63.587 1.00 22.12 506 ASP A O 1
ATOM 3651 N N . GLN A 1 507 ? -19.090 20.402 61.562 1.00 20.16 507 GLN A N 1
ATOM 3652 C CA . GLN A 1 507 ? -17.685 20.053 61.321 1.00 18.08 507 GLN A CA 1
ATOM 3653 C C . GLN A 1 507 ? -17.016 20.938 60.273 1.00 17.28 507 GLN A C 1
ATOM 3654 O O . GLN A 1 507 ? -15.813 20.864 60.070 1.00 15.35 507 GLN A O 1
ATOM 3660 N N . ALA A 1 508 ? -17.795 21.792 59.654 1.00 16.05 508 ALA A N 1
ATOM 3661 C CA . ALA A 1 508 ? -17.365 22.439 58.456 1.00 16.80 508 ALA A CA 1
ATOM 3662 C C . ALA A 1 508 ? -16.182 23.399 58.726 1.00 17.77 508 ALA A C 1
ATOM 3663 O O . ALA A 1 508 ? -15.210 23.378 57.986 1.00 16.48 508 ALA A O 1
ATOM 3665 N N . ASP A 1 509 ? -16.340 24.280 59.710 1.00 17.54 509 ASP A N 1
ATOM 3666 C CA . ASP A 1 509 ? -15.352 25.315 59.958 1.00 20.68 509 ASP A CA 1
ATOM 3667 C C . ASP A 1 509 ? -13.982 24.746 60.239 1.00 18.60 509 ASP A C 1
ATOM 3668 O O . ASP A 1 509 ? -13.011 25.131 59.615 1.00 18.10 509 ASP A O 1
ATOM 3673 N N . GLU A 1 510 ? -13.938 23.796 61.138 1.00 17.55 510 GLU A N 1
ATOM 3674 C CA . GLU A 1 510 ? -12.693 23.152 61.510 1.00 17.98 510 GLU A CA 1
ATOM 3675 C C . GLU A 1 510 ? -12.129 22.256 60.395 1.00 17.83 510 GLU A C 1
ATOM 3676 O O . GLU A 1 510 ? -10.935 22.131 60.251 1.00 16.17 510 GLU A O 1
ATOM 3682 N N . ALA A 1 511 ? -12.996 21.596 59.635 1.00 17.69 511 ALA A N 1
ATOM 3683 C CA . ALA A 1 511 ? -12.526 20.765 58.531 1.00 16.77 511 ALA A CA 1
ATOM 3684 C C . ALA A 1 511 ? -12.009 21.657 57.430 1.00 16.99 511 ALA A C 1
ATOM 3685 O O . ALA A 1 511 ? -10.995 21.392 56.808 1.00 16.14 511 ALA A O 1
ATOM 3687 N N . MET A 1 512 ? -12.724 22.732 57.182 1.00 17.15 512 MET A N 1
ATOM 3688 C CA . MET A 1 512 ? -12.244 23.693 56.222 1.00 16.76 512 MET A CA 1
ATOM 3689 C C . MET A 1 512 ? -10.869 24.239 56.635 1.00 16.68 512 MET A C 1
ATOM 3690 O O . MET A 1 512 ? -9.996 24.416 55.779 1.00 14.61 512 MET A O 1
ATOM 3695 N N . ARG A 1 513 ? -10.706 24.566 57.919 1.00 16.86 513 ARG A N 1
ATOM 3696 C CA . ARG A 1 513 ? -9.467 25.135 58.373 1.00 16.39 513 ARG A CA 1
ATOM 3697 C C . ARG A 1 513 ? -8.314 24.167 58.059 1.00 16.65 513 ARG A C 1
ATOM 3698 O O . ARG A 1 513 ? -7.255 24.577 57.584 1.00 16.88 513 ARG A O 1
ATOM 3706 N N . ILE A 1 514 ? -8.556 22.891 58.268 1.00 15.04 514 ILE A N 1
ATOM 3707 C CA . ILE A 1 514 ? -7.515 21.890 58.100 1.00 14.82 514 ILE A CA 1
ATOM 3708 C C . ILE A 1 514 ? -7.291 21.661 56.622 1.00 15.18 514 ILE A C 1
ATOM 3709 O O . ILE A 1 514 ? -6.162 21.529 56.152 1.00 14.89 514 ILE A O 1
ATOM 3714 N N . LEU A 1 515 ? -8.377 21.655 55.889 1.00 14.38 515 LEU A N 1
ATOM 3715 C CA . LEU A 1 515 ? -8.305 21.480 54.458 1.00 15.56 515 LEU A CA 1
ATOM 3716 C C . LEU A 1 515 ? -7.476 22.577 53.861 1.00 15.29 515 LEU A C 1
ATOM 3717 O O . LEU A 1 515 ? -6.621 22.375 53.006 1.00 15.75 515 LEU A O 1
ATOM 3722 N N . ASN A 1 516 ? -7.738 23.774 54.321 1.00 16.57 516 ASN A N 1
ATOM 3723 C CA . ASN A 1 516 ? -7.044 24.909 53.768 1.00 16.77 516 ASN A CA 1
ATOM 3724 C C . ASN A 1 516 ? -5.574 24.828 54.093 1.00 15.76 516 ASN A C 1
ATOM 3725 O O . ASN A 1 516 ? -4.732 25.095 53.251 1.00 16.54 516 ASN A O 1
ATOM 3730 N N . LEU A 1 517 ? -5.278 24.409 55.306 1.00 15.48 517 LEU A N 1
ATOM 3731 C CA . LEU A 1 517 ? -3.936 24.419 55.781 1.00 15.38 517 LEU A CA 1
ATOM 3732 C C . LEU A 1 517 ? -3.138 23.293 55.154 1.00 14.87 517 LEU A C 1
ATOM 3733 O O . LEU A 1 517 ? -2.017 23.517 54.785 1.00 14.50 517 LEU A O 1
ATOM 3738 N N . TYR A 1 518 ? -3.700 22.093 55.059 1.00 14.20 518 TYR A N 1
ATOM 3739 C CA . TYR A 1 518 ? -2.943 21.009 54.521 1.00 15.00 518 TYR A CA 1
ATOM 3740 C C . TYR A 1 518 ? -2.685 21.347 53.049 1.00 15.52 518 TYR A C 1
ATOM 3741 O O . TYR A 1 518 ? -1.582 21.114 52.561 1.00 17.03 518 TYR A O 1
ATOM 3750 N N . SER A 1 519 ? -3.669 21.932 52.356 1.00 14.59 519 SER A N 1
ATOM 3751 C CA . SER A 1 519 ? -3.491 22.276 50.959 1.00 13.22 519 SER A CA 1
ATOM 3752 C C . SER A 1 519 ? -2.355 23.269 50.828 1.00 12.99 519 SER A C 1
ATOM 3753 O O . SER A 1 519 ? -1.554 23.149 49.943 1.00 12.08 519 SER A O 1
ATOM 3756 N N . LYS A 1 520 ? -2.299 24.251 51.735 1.00 13.04 520 LYS A N 1
ATOM 3757 C CA . LYS A 1 520 ? -1.200 25.235 51.747 1.00 12.53 520 LYS A CA 1
ATOM 3758 C C . LYS A 1 520 ? 0.110 24.589 52.056 1.00 12.13 520 LYS A C 1
ATOM 3759 O O . LYS A 1 520 ? 1.076 24.760 51.342 1.00 12.25 520 LYS A O 1
ATOM 3765 N N . TYR A 1 521 ? 0.161 23.829 53.115 1.00 12.63 521 TYR A N 1
ATOM 3766 C CA . TYR A 1 521 ? 1.387 23.144 53.470 1.00 13.38 521 TYR A CA 1
ATOM 3767 C C . TYR A 1 521 ? 1.894 22.268 52.350 1.00 13.72 521 TYR A C 1
ATOM 3768 O O . TYR A 1 521 ? 3.066 22.319 52.021 1.00 14.94 521 TYR A O 1
ATOM 3777 N N . ASN A 1 522 ? 1.005 21.529 51.714 1.00 13.69 522 ASN A N 1
ATOM 3778 C CA . ASN A 1 522 ? 1.406 20.697 50.595 1.00 15.32 522 ASN A CA 1
ATOM 3779 C C . ASN A 1 522 ? 1.859 21.531 49.425 1.00 14.72 522 ASN A C 1
ATOM 3780 O O . ASN A 1 522 ? 2.718 21.125 48.684 1.00 15.90 522 ASN A O 1
ATOM 3785 N N . GLY A 1 523 ? 1.323 22.721 49.298 1.00 13.86 523 GLY A N 1
ATOM 3786 C CA . GLY A 1 523 ? 1.705 23.582 48.203 1.00 14.48 523 GLY A CA 1
ATOM 3787 C C . GLY A 1 523 ? 3.143 24.025 48.293 1.00 14.86 523 GLY A C 1
ATOM 3788 O O . GLY A 1 523 ? 3.754 24.331 47.266 1.00 14.57 523 GLY A O 1
ATOM 3789 N N . ARG A 1 524 ? 3.693 24.023 49.513 1.00 14.03 524 ARG A N 1
ATOM 3790 C CA . ARG A 1 524 ? 5.069 24.436 49.709 1.00 13.69 524 ARG A CA 1
ATOM 3791 C C . ARG A 1 524 ? 6.033 23.601 48.929 1.00 14.37 524 ARG A C 1
ATOM 3792 O O . ARG A 1 524 ? 6.956 24.108 48.274 1.00 16.18 524 ARG A O 1
ATOM 3800 N N . VAL A 1 525 ? 5.815 22.302 49.003 1.00 15.30 525 VAL A N 1
ATOM 3801 C CA . VAL A 1 525 ? 6.663 21.314 48.387 1.00 14.65 525 VAL A CA 1
ATOM 3802 C C . VAL A 1 525 ? 5.919 19.999 48.322 1.00 14.92 525 VAL A C 1
ATOM 3803 O O . VAL A 1 525 ? 5.322 19.527 49.322 1.00 13.65 525 VAL A O 1
ATOM 3807 N N . THR A 1 526 ? 6.010 19.372 47.155 1.00 15.36 526 THR A N 1
ATOM 3808 C CA . THR A 1 526 ? 5.364 18.103 46.942 1.00 15.16 526 THR A CA 1
ATOM 3809 C C . THR A 1 526 ? 6.030 17.054 47.798 1.00 15.12 526 THR A C 1
ATOM 3810 O O . THR A 1 526 ? 7.215 17.178 48.104 1.00 16.68 526 THR A O 1
ATOM 3814 N N . GLY A 1 527 ? 5.303 16.000 48.141 1.00 14.57 527 GLY A N 1
ATOM 3815 C CA . GLY A 1 527 ? 5.886 14.904 48.869 1.00 15.43 527 GLY A CA 1
ATOM 3816 C C . GLY A 1 527 ? 7.087 14.364 48.127 1.00 15.42 527 GLY A C 1
ATOM 3817 O O . GLY A 1 527 ? 8.101 14.037 48.715 1.00 16.08 527 GLY A O 1
ATOM 3818 N N . GLU A 1 528 ? 6.983 14.267 46.816 1.00 16.49 528 GLU A N 1
ATOM 3819 C CA . GLU A 1 528 ? 8.070 13.639 46.037 1.00 17.91 528 GLU A CA 1
ATOM 3820 C C . GLU A 1 528 ? 9.310 14.487 46.085 1.00 15.74 528 GLU A C 1
ATOM 3821 O O . GLU A 1 528 ? 10.433 13.996 46.031 1.00 16.08 528 GLU A O 1
ATOM 3827 N N . MET A 1 529 ? 9.108 15.774 46.122 1.00 15.69 529 MET A N 1
ATOM 3828 C CA . MET A 1 529 ? 10.217 16.686 46.106 1.00 17.30 529 MET A CA 1
ATOM 3829 C C . MET A 1 529 ? 10.690 17.001 47.502 1.00 17.66 529 MET A C 1
ATOM 3830 O O . MET A 1 529 ? 11.758 17.540 47.658 1.00 19.80 529 MET A O 1
ATOM 3835 N N . LEU A 1 530 ? 9.896 16.679 48.514 1.00 16.04 530 LEU A N 1
ATOM 3836 C CA . LEU A 1 530 ? 10.326 16.902 49.867 1.00 15.35 530 LEU A CA 1
ATOM 3837 C C . LEU A 1 530 ? 11.441 15.939 50.231 1.00 14.70 530 LEU A C 1
ATOM 3838 O O . LEU A 1 530 ? 11.388 14.732 49.913 1.00 14.18 530 LEU A O 1
ATOM 3843 N N . ASP A 1 531 ? 12.469 16.465 50.875 1.00 14.44 531 ASP A N 1
ATOM 3844 C CA . ASP A 1 531 ? 13.470 15.612 51.431 1.00 14.63 531 ASP A CA 1
ATOM 3845 C C . ASP A 1 531 ? 14.175 16.308 52.579 1.00 14.89 531 ASP A C 1
ATOM 3846 O O . ASP A 1 531 ? 13.785 17.380 52.990 1.00 14.29 531 ASP A O 1
ATOM 3851 N N . ARG A 1 532 ? 15.202 15.676 53.114 1.00 14.76 532 ARG A N 1
ATOM 3852 C CA . ARG A 1 532 ? 15.841 16.165 54.287 1.00 14.90 532 ARG A CA 1
ATOM 3853 C C . ARG A 1 532 ? 16.398 17.556 54.124 1.00 15.55 532 ARG A C 1
ATOM 3854 O O . ARG A 1 532 ? 16.657 18.204 55.136 1.00 13.42 532 ARG A O 1
ATOM 3862 N N . ASN A 1 533 ? 16.631 17.990 52.876 1.00 15.19 533 ASN A N 1
ATOM 3863 C CA . ASN A 1 533 ? 17.227 19.307 52.605 1.00 16.12 533 ASN A CA 1
ATOM 3864 C C . ASN A 1 533 ? 16.226 20.366 52.204 1.00 15.06 533 ASN A C 1
ATOM 3865 O O . ASN A 1 533 ? 16.620 21.431 51.829 1.00 15.27 533 ASN A O 1
ATOM 3870 N N . THR A 1 534 ? 14.943 20.063 52.177 1.00 14.73 534 THR A N 1
ATOM 3871 C CA . THR A 1 534 ? 14.000 21.072 51.772 1.00 13.73 534 THR A CA 1
ATOM 3872 C C . THR A 1 534 ? 14.033 22.237 52.710 1.00 13.28 534 THR A C 1
ATOM 3873 O O . THR A 1 534 ? 13.971 23.388 52.286 1.00 12.17 534 THR A O 1
ATOM 3877 N N . TYR A 1 535 ? 14.085 21.941 53.996 1.00 13.39 535 TYR A N 1
ATOM 3878 C CA . TYR A 1 535 ? 13.921 22.993 54.986 1.00 14.45 535 TYR A CA 1
ATOM 3879 C C . TYR A 1 535 ? 15.206 23.199 55.655 1.00 14.04 535 TYR A C 1
ATOM 3880 O O . TYR A 1 535 ? 16.048 22.345 55.645 1.00 14.46 535 TYR A O 1
ATOM 3889 N N . ASN A 1 536 ? 15.338 24.321 56.305 1.00 15.40 536 ASN A N 1
ATOM 3890 C CA . ASN A 1 536 ? 16.573 24.635 57.000 1.00 15.72 536 ASN A CA 1
ATOM 3891 C C . ASN A 1 536 ? 16.567 24.063 58.414 1.00 15.03 536 ASN A C 1
ATOM 3892 O O . ASN A 1 536 ? 15.734 24.398 59.233 1.00 14.25 536 ASN A O 1
ATOM 3897 N N . LEU A 1 537 ? 17.522 23.198 58.675 1.00 15.79 537 LEU A N 1
ATOM 3898 C CA . LEU A 1 537 ? 17.595 22.502 59.947 1.00 18.09 537 LEU A CA 1
ATOM 3899 C C . LEU A 1 537 ? 18.136 23.413 61.056 1.00 18.93 537 LEU A C 1
ATOM 3900 O O . LEU A 1 537 ? 17.528 23.509 62.146 1.00 17.18 537 LEU A O 1
ATOM 3905 N N . GLU A 1 538 ? 19.254 24.069 60.764 1.00 18.92 538 GLU A N 1
ATOM 3906 C CA . GLU A 1 538 ? 19.975 24.884 61.741 1.00 23.25 538 GLU A CA 1
ATOM 3907 C C . GLU A 1 538 ? 19.114 26.041 62.282 1.00 19.51 538 GLU A C 1
ATOM 3908 O O . GLU A 1 538 ? 19.230 26.384 63.417 1.00 19.58 538 GLU A O 1
ATOM 3914 N N . THR A 1 539 ? 18.252 26.634 61.490 1.00 18.25 539 THR A N 1
ATOM 3915 C CA . THR A 1 539 ? 17.462 27.758 61.996 1.00 17.68 539 THR A CA 1
ATOM 3916 C C . THR A 1 539 ? 16.247 27.300 62.810 1.00 17.06 539 THR A C 1
ATOM 3917 O O . THR A 1 539 ? 15.589 28.106 63.368 1.00 16.89 539 THR A O 1
ATOM 3921 N N . GLY A 1 540 ? 15.977 26.009 62.925 1.00 16.77 540 GLY A N 1
ATOM 3922 C CA . GLY A 1 540 ? 14.723 25.567 63.532 1.00 15.78 540 GLY A CA 1
ATOM 3923 C C . GLY A 1 540 ? 13.596 25.529 62.507 1.00 14.63 540 GLY A C 1
ATOM 3924 O O . GLY A 1 540 ? 12.496 25.191 62.821 1.00 14.35 540 GLY A O 1
ATOM 3925 N N . GLU A 1 541 ? 13.851 25.844 61.251 1.00 15.34 541 GLU A N 1
ATOM 3926 C CA . GLU A 1 541 ? 12.729 25.851 60.291 1.00 14.42 541 GLU A CA 1
ATOM 3927 C C . GLU A 1 541 ? 12.167 24.453 60.111 1.00 15.24 541 GLU A C 1
ATOM 3928 O O . GLU A 1 541 ? 10.943 24.267 59.977 1.00 17.24 541 GLU A O 1
ATOM 3934 N N . TRP A 1 542 ? 13.040 23.462 60.040 1.00 14.81 542 TRP A N 1
ATOM 3935 C CA . TRP A 1 542 ? 12.610 22.107 59.791 1.00 14.89 542 TRP A CA 1
ATOM 3936 C C . TRP A 1 542 ? 11.742 21.646 60.952 1.00 15.29 542 TRP A C 1
ATOM 3937 O O . TRP A 1 542 ? 10.655 21.093 60.779 1.00 14.12 542 TRP A O 1
ATOM 3948 N N . LYS A 1 543 ? 12.246 21.853 62.148 1.00 16.00 543 LYS A N 1
ATOM 3949 C CA . LYS A 1 543 ? 11.459 21.525 63.331 1.00 16.03 543 LYS A CA 1
ATOM 3950 C C . LYS A 1 543 ? 10.137 22.239 63.316 1.00 15.38 543 LYS A C 1
ATOM 3951 O O . LYS A 1 543 ? 9.121 21.686 63.634 1.00 14.22 543 LYS A O 1
ATOM 3957 N N . GLN A 1 544 ? 10.151 23.494 62.961 1.00 17.31 544 GLN A N 1
ATOM 3958 C CA . GLN A 1 544 ? 8.926 24.269 62.947 1.00 17.83 544 GLN A CA 1
ATOM 3959 C C . GLN A 1 544 ? 7.890 23.639 62.024 1.00 17.34 544 GLN A C 1
ATOM 3960 O O . GLN A 1 544 ? 6.768 23.337 62.438 1.00 16.63 544 GLN A O 1
ATOM 3966 N N . VAL A 1 545 ? 8.265 23.409 60.767 1.00 15.88 545 VAL A N 1
ATOM 3967 C CA . VAL A 1 545 ? 7.295 22.874 59.832 1.00 15.53 545 VAL A CA 1
ATOM 3968 C C . VAL A 1 545 ? 6.924 21.444 60.176 1.00 16.53 545 VAL A C 1
ATOM 3969 O O . VAL A 1 545 ? 5.780 21.025 60.007 1.00 16.08 545 VAL A O 1
ATOM 3973 N N . SER A 1 546 ? 7.866 20.687 60.713 1.00 16.47 546 SER A N 1
ATOM 3974 C CA . SER A 1 546 ? 7.541 19.332 61.110 1.00 15.69 546 SER A CA 1
ATOM 3975 C C . SER A 1 546 ? 6.551 19.390 62.292 1.00 15.73 546 SER A C 1
ATOM 3976 O O . SER A 1 546 ? 5.474 18.775 62.243 1.00 17.58 546 SER A O 1
ATOM 3979 N N . ASP A 1 547 ? 6.891 20.113 63.337 1.00 15.11 547 ASP A N 1
ATOM 3980 C CA . ASP A 1 547 ? 5.980 20.257 64.479 1.00 15.35 547 ASP A CA 1
ATOM 3981 C C . ASP A 1 547 ? 4.624 20.830 64.071 1.00 15.07 547 ASP A C 1
ATOM 3982 O O . ASP A 1 547 ? 3.615 20.440 64.537 1.00 16.40 547 ASP A O 1
ATOM 3987 N N . GLU A 1 548 ? 4.608 21.763 63.158 1.00 16.46 548 GLU A N 1
ATOM 3988 C CA . GLU A 1 548 ? 3.359 22.346 62.737 1.00 16.24 548 GLU A CA 1
ATOM 3989 C C . GLU A 1 548 ? 2.439 21.387 62.004 1.00 16.50 548 GLU A C 1
ATOM 3990 O O . GLU A 1 548 ? 1.208 21.436 62.182 1.00 16.13 548 GLU A O 1
ATOM 3996 N N . TYR A 1 549 ? 3.019 20.480 61.224 1.00 16.31 549 TYR A N 1
ATOM 3997 C CA . TYR A 1 549 ? 2.212 19.541 60.534 1.00 14.93 549 TYR A CA 1
ATOM 3998 C C . TYR A 1 549 ? 1.644 18.528 61.510 1.00 15.70 549 TYR A C 1
ATOM 3999 O O . TYR A 1 549 ? 0.498 18.107 61.341 1.00 14.70 549 TYR A O 1
ATOM 4008 N N . LEU A 1 550 ? 2.428 18.182 62.533 1.00 15.69 550 LEU A N 1
ATOM 4009 C CA . LEU A 1 550 ? 2.013 17.229 63.525 1.00 15.66 550 LEU A CA 1
ATOM 4010 C C . LEU A 1 550 ? 0.933 17.842 64.389 1.00 15.77 550 LEU A C 1
ATOM 4011 O O . LEU A 1 550 ? -0.027 17.180 64.748 1.00 15.42 550 LEU A O 1
ATOM 4016 N N . LYS A 1 551 ? 1.027 19.130 64.640 1.00 16.48 551 LYS A N 1
ATOM 4017 C CA . LYS A 1 551 ? -0.055 19.849 65.327 1.00 16.59 551 LYS A CA 1
ATOM 4018 C C . LYS A 1 551 ? -1.308 19.785 64.499 1.00 17.73 551 LYS A C 1
ATOM 4019 O O . LYS A 1 551 ? -2.392 19.573 65.044 1.00 19.76 551 LYS A O 1
ATOM 4025 N N . LEU A 1 552 ? -1.175 19.965 63.175 1.00 15.13 552 LEU A N 1
ATOM 4026 C CA . LEU A 1 552 ? -2.319 19.877 62.320 1.00 15.27 552 LEU A CA 1
ATOM 4027 C C . LEU A 1 552 ? -2.905 18.491 62.400 1.00 15.12 552 LEU A C 1
ATOM 4028 O O . LEU A 1 552 ? -4.122 18.340 62.361 1.00 15.60 552 LEU A O 1
ATOM 4033 N N . GLU A 1 553 ? -2.058 17.477 62.500 1.00 14.59 553 GLU A N 1
ATOM 4034 C CA . GLU A 1 553 ? -2.545 16.088 62.582 1.00 15.61 553 GLU A CA 1
ATOM 4035 C C . GLU A 1 553 ? -3.311 15.876 63.908 1.00 16.63 553 GLU A C 1
ATOM 4036 O O . GLU A 1 553 ? -4.383 15.250 63.937 1.00 17.79 553 GLU A O 1
ATOM 4042 N N . ALA A 1 554 ? -2.761 16.405 64.994 1.00 15.52 554 ALA A N 1
ATOM 4043 C CA . ALA A 1 554 ? -3.411 16.335 66.281 1.00 15.81 554 ALA A CA 1
ATOM 4044 C C . ALA A 1 554 ? -4.826 16.910 66.142 1.00 15.77 554 ALA A C 1
ATOM 4045 O O . ALA A 1 554 ? -5.791 16.336 66.566 1.00 16.44 554 ALA A O 1
ATOM 4047 N N . GLU A 1 555 ? -4.933 18.033 65.479 1.00 16.98 555 GLU A N 1
ATOM 4048 C CA . GLU A 1 555 ? -6.192 18.671 65.304 1.00 17.33 555 GLU A CA 1
ATOM 4049 C C . GLU A 1 555 ? -7.136 17.872 64.412 1.00 17.68 555 GLU A C 1
ATOM 4050 O O . GLU A 1 555 ? -8.347 17.793 64.676 1.00 18.35 555 GLU A O 1
ATOM 4056 N N . ALA A 1 556 ? -6.585 17.298 63.362 1.00 16.36 556 ALA A N 1
ATOM 4057 C CA . ALA A 1 556 ? -7.365 16.495 62.459 1.00 15.82 556 ALA A CA 1
ATOM 4058 C C . ALA A 1 556 ? -7.827 15.251 63.188 1.00 15.02 556 ALA A C 1
ATOM 4059 O O . ALA A 1 556 ? -8.923 14.765 62.980 1.00 15.01 556 ALA A O 1
ATOM 4061 N N . LEU A 1 557 ? -6.976 14.710 64.021 1.00 15.32 557 LEU A N 1
ATOM 4062 C CA . LEU A 1 557 ? -7.352 13.568 64.811 1.00 16.93 557 LEU A CA 1
ATOM 4063 C C . LEU A 1 557 ? -8.457 13.885 65.838 1.00 16.45 557 LEU A C 1
ATOM 4064 O O . LEU A 1 557 ? -9.382 13.060 66.006 1.00 16.47 557 LEU A O 1
ATOM 4069 N N . ARG A 1 558 ? -8.368 15.045 66.491 1.00 17.47 558 ARG A N 1
ATOM 4070 C CA . ARG A 1 558 ? -9.458 15.466 67.390 1.00 17.97 558 ARG A CA 1
ATOM 4071 C C . ARG A 1 558 ? -10.756 15.501 66.614 1.00 16.71 558 ARG A C 1
ATOM 4072 O O . ARG A 1 558 ? -11.787 14.983 67.052 1.00 16.41 558 ARG A O 1
ATOM 4080 N N . GLN A 1 559 ? -10.681 16.058 65.434 1.00 15.16 559 GLN A N 1
ATOM 4081 C CA . GLN A 1 559 ? -11.884 16.232 64.653 1.00 17.47 559 GLN A CA 1
ATOM 4082 C C . GLN A 1 559 ? -12.422 14.873 64.273 1.00 17.34 559 GLN A C 1
ATOM 4083 O O . GLN A 1 559 ? -13.580 14.598 64.412 1.00 19.94 559 GLN A O 1
ATOM 4089 N N . TYR A 1 560 ? -11.529 14.025 63.792 1.00 17.73 560 TYR A N 1
ATOM 4090 C CA . TYR A 1 560 ? -11.873 12.705 63.351 1.00 17.48 560 TYR A CA 1
ATOM 4091 C C . TYR A 1 560 ? -12.600 11.943 64.426 1.00 17.37 560 TYR A C 1
ATOM 4092 O O . TYR A 1 560 ? -13.621 11.348 64.145 1.00 17.02 560 TYR A O 1
ATOM 4101 N N . ILE A 1 561 ? -12.033 11.910 65.621 1.00 17.58 561 ILE A N 1
ATOM 4102 C CA . ILE A 1 561 ? -12.647 11.099 66.641 1.00 19.35 561 ILE A CA 1
ATOM 4103 C C . ILE A 1 561 ? -13.958 11.735 67.122 1.00 19.57 561 ILE A C 1
ATOM 4104 O O . ILE A 1 561 ? -14.754 11.039 67.664 1.00 20.83 561 ILE A O 1
ATOM 4109 N N . SER A 1 562 ? -14.175 13.034 66.889 1.00 19.31 562 SER A N 1
ATOM 4110 C CA . SER A 1 562 ? -15.449 13.660 67.183 1.00 18.72 562 SER A CA 1
ATOM 4111 C C . SER A 1 562 ? -16.575 13.307 66.167 1.00 18.98 562 SER A C 1
ATOM 4112 O O . SER A 1 562 ? -17.745 13.574 66.423 1.00 18.32 562 SER A O 1
ATOM 4115 N N . LEU A 1 563 ? -16.224 12.780 65.014 1.00 16.97 563 LEU A N 1
ATOM 4116 C CA . LEU A 1 563 ? -17.211 12.579 63.959 1.00 17.30 563 LEU A CA 1
ATOM 4117 C C . LEU A 1 563 ? -18.214 11.512 64.291 1.00 16.83 563 LEU A C 1
ATOM 4118 O O . LEU A 1 563 ? -17.894 10.531 64.891 1.00 17.26 563 LEU A O 1
ATOM 4123 N N . LYS A 1 564 ? -19.435 11.706 63.859 1.00 20.18 564 LYS A N 1
ATOM 4124 C CA . LYS A 1 564 ? -20.393 10.627 63.720 1.00 20.47 564 LYS A CA 1
ATOM 4125 C C . LYS A 1 564 ? -19.809 9.576 62.790 1.00 20.58 564 LYS A C 1
ATOM 4126 O O . LYS A 1 564 ? -19.129 9.878 61.791 1.00 23.91 564 LYS A O 1
ATOM 4131 N N . PRO A 1 565 ? -20.019 8.329 63.128 1.00 21.20 565 PRO A N 1
ATOM 4132 C CA . PRO A 1 565 ? -19.246 7.284 62.480 1.00 22.37 565 PRO A CA 1
ATOM 4133 C C . PRO A 1 565 ? -19.386 7.236 60.925 1.00 21.79 565 PRO A C 1
ATOM 4134 O O . PRO A 1 565 ? -18.432 6.848 60.211 1.00 18.73 565 PRO A O 1
ATOM 4138 N N . GLU A 1 566 ? -20.514 7.693 60.423 1.00 20.04 566 GLU A N 1
ATOM 4139 C CA . GLU A 1 566 ? -20.730 7.626 59.009 1.00 21.37 566 GLU A CA 1
ATOM 4140 C C . GLU A 1 566 ? -19.868 8.621 58.199 1.00 21.67 566 GLU A C 1
ATOM 4141 O O . GLU A 1 566 ? -19.889 8.583 56.983 1.00 20.59 566 GLU A O 1
ATOM 4147 N N . TYR A 1 567 ? -19.161 9.532 58.887 1.00 20.96 567 TYR A N 1
ATOM 4148 C CA . TYR A 1 567 ? -18.360 10.552 58.230 1.00 19.43 567 TYR A CA 1
ATOM 4149 C C . TYR A 1 567 ? -16.898 10.213 58.249 1.00 18.41 567 TYR A C 1
ATOM 4150 O O . TYR A 1 567 ? -16.105 10.864 57.573 1.00 18.72 567 TYR A O 1
ATOM 4159 N N . LYS A 1 568 ? -16.533 9.194 58.993 1.00 17.60 568 LYS A N 1
ATOM 4160 C CA . LYS A 1 568 ? -15.132 8.871 59.204 1.00 19.42 568 LYS A CA 1
ATOM 4161 C C . LYS A 1 568 ? -14.422 8.528 57.920 1.00 18.98 568 LYS A C 1
ATOM 4162 O O . LYS A 1 568 ? -13.306 8.987 57.701 1.00 21.42 568 LYS A O 1
ATOM 4168 N N . ASP A 1 569 ? -15.028 7.701 57.078 1.00 18.11 569 ASP A N 1
ATOM 4169 C CA . ASP A 1 569 ? -14.357 7.320 55.849 1.00 18.10 569 ASP A CA 1
ATOM 4170 C C . ASP A 1 569 ? -14.158 8.514 54.947 1.00 16.63 569 ASP A C 1
ATOM 4171 O O . ASP A 1 569 ? -13.110 8.647 54.367 1.00 14.91 569 ASP A O 1
ATOM 4176 N N . ALA A 1 570 ? -15.178 9.356 54.801 1.00 15.42 570 ALA A N 1
ATOM 4177 C CA . ALA A 1 570 ? -15.045 10.503 53.939 1.00 15.40 570 ALA A CA 1
ATOM 4178 C C . ALA A 1 570 ? -13.977 11.456 54.500 1.00 15.80 570 ALA A C 1
ATOM 4179 O O . ALA A 1 570 ? -13.192 11.999 53.771 1.00 15.02 570 ALA A O 1
ATOM 4181 N N . TYR A 1 571 ? -13.974 11.653 55.814 1.00 15.64 571 TYR A N 1
ATOM 4182 C CA . TYR A 1 571 ? -13.056 12.577 56.442 1.00 15.20 571 TYR A CA 1
ATOM 4183 C C . TYR A 1 571 ? -11.655 12.007 56.289 1.00 13.89 571 TYR A C 1
ATOM 4184 O O . TYR A 1 571 ? -10.708 12.742 56.049 1.00 13.86 571 TYR A O 1
ATOM 4193 N N . LYS A 1 572 ? -11.508 10.716 56.497 1.00 13.39 572 LYS A N 1
ATOM 4194 C CA . LYS A 1 572 ? -10.185 10.131 56.292 1.00 13.76 572 LYS A CA 1
ATOM 4195 C C . LYS A 1 572 ? -9.695 10.427 54.888 1.00 13.79 572 LYS A C 1
ATOM 4196 O O . LYS A 1 572 ? -8.556 10.812 54.714 1.00 13.03 572 LYS A O 1
ATOM 4202 N N . GLN A 1 573 ? -10.575 10.295 53.885 1.00 13.88 573 GLN A N 1
ATOM 4203 C CA . GLN A 1 573 ? -10.157 10.372 52.489 1.00 15.00 573 GLN A CA 1
ATOM 4204 C C . GLN A 1 573 ? -9.808 11.785 52.140 1.00 14.94 573 GLN A C 1
ATOM 4205 O O . GLN A 1 573 ? -8.955 12.027 51.335 1.00 14.39 573 GLN A O 1
ATOM 4211 N N . LEU A 1 574 ? -10.523 12.705 52.762 1.00 15.40 574 LEU A N 1
ATOM 4212 C CA . LEU A 1 574 ? -10.543 14.069 52.350 1.00 15.86 574 LEU A CA 1
ATOM 4213 C C . LEU A 1 574 ? -9.674 14.983 53.186 1.00 14.55 574 LEU A C 1
ATOM 4214 O O . LEU A 1 574 ? -9.331 16.067 52.745 1.00 14.06 574 LEU A O 1
ATOM 4219 N N . ILE A 1 575 ? -9.322 14.539 54.382 1.00 15.38 575 ILE A N 1
ATOM 4220 C CA . ILE A 1 575 ? -8.705 15.447 55.346 1.00 16.00 575 ILE A CA 1
ATOM 4221 C C . ILE A 1 575 ? -7.704 14.712 56.100 1.00 16.16 575 ILE A C 1
ATOM 4222 O O . ILE A 1 575 ? -6.521 15.027 56.025 1.00 17.25 575 ILE A O 1
ATOM 4227 N N . LEU A 1 576 ? -8.131 13.708 56.853 1.00 15.44 576 LEU A N 1
ATOM 4228 C CA . LEU A 1 576 ? -7.172 13.068 57.765 1.00 14.82 576 LEU A CA 1
ATOM 4229 C C . LEU A 1 576 ? -6.031 12.385 57.057 1.00 14.25 576 LEU A C 1
ATOM 4230 O O . LEU A 1 576 ? -4.932 12.444 57.512 1.00 15.98 576 LEU A O 1
ATOM 4235 N N . PHE A 1 577 ? -6.295 11.622 56.014 1.00 14.35 577 PHE A N 1
ATOM 4236 C CA . PHE A 1 577 ? -5.213 10.843 55.431 1.00 14.50 577 PHE A CA 1
ATOM 4237 C C . PHE A 1 577 ? -4.144 11.773 54.842 1.00 14.43 577 PHE A C 1
ATOM 4238 O O . PHE A 1 577 ? -2.953 11.590 55.099 1.00 13.55 577 PHE A O 1
ATOM 4246 N N . PRO A 1 578 ? -4.569 12.764 54.040 1.00 14.10 578 PRO A N 1
ATOM 4247 C CA . PRO A 1 578 ? -3.534 13.611 53.487 1.00 13.89 578 PRO A CA 1
ATOM 4248 C C . PRO A 1 578 ? -2.753 14.290 54.611 1.00 14.43 578 PRO A C 1
ATOM 4249 O O . PRO A 1 578 ? -1.525 14.349 54.570 1.00 14.71 578 PRO A O 1
ATOM 4253 N N . VAL A 1 579 ? -3.440 14.761 55.616 1.00 14.64 579 VAL A N 1
ATOM 4254 C CA . VAL A 1 579 ? -2.757 15.389 56.721 1.00 14.10 579 VAL A CA 1
ATOM 4255 C C . VAL A 1 579 ? -1.791 14.432 57.367 1.00 13.88 579 VAL A C 1
ATOM 4256 O O . VAL A 1 579 ? -0.644 14.754 57.587 1.00 12.79 579 VAL A O 1
ATOM 4260 N N . GLN A 1 580 ? -2.246 13.259 57.722 1.00 15.41 580 GLN A N 1
ATOM 4261 C CA . GLN A 1 580 ? -1.343 12.318 58.401 1.00 15.27 580 GLN A CA 1
ATOM 4262 C C . GLN A 1 580 ? -0.174 11.876 57.502 1.00 15.45 580 GLN A C 1
ATOM 4263 O O . GLN A 1 580 ? 0.954 11.707 57.950 1.00 14.36 580 GLN A O 1
ATOM 4269 N N . ALA A 1 581 ? -0.479 11.610 56.247 1.00 16.10 581 ALA A N 1
ATOM 4270 C CA . ALA A 1 581 ? 0.534 11.121 55.341 1.00 15.78 581 ALA A CA 1
ATOM 4271 C C . ALA A 1 581 ? 1.594 12.165 55.177 1.00 16.27 581 ALA A C 1
ATOM 4272 O O . ALA A 1 581 ? 2.782 11.851 55.255 1.00 16.49 581 ALA A O 1
ATOM 4274 N N . MET A 1 582 ? 1.198 13.415 54.972 1.00 15.92 582 MET A N 1
ATOM 4275 C CA . MET A 1 582 ? 2.219 14.442 54.846 1.00 17.01 582 MET A CA 1
ATOM 4276 C C . MET A 1 582 ? 2.932 14.791 56.164 1.00 16.51 582 MET A C 1
ATOM 4277 O O . MET A 1 582 ? 4.134 14.913 56.181 1.00 14.84 582 MET A O 1
ATOM 4282 N N . ALA A 1 583 ? 2.200 14.954 57.258 1.00 15.91 583 ALA A N 1
ATOM 4283 C CA . ALA A 1 583 ? 2.821 15.237 58.552 1.00 15.87 583 ALA A CA 1
ATOM 4284 C C . ALA A 1 583 ? 3.874 14.208 58.877 1.00 15.41 583 ALA A C 1
ATOM 4285 O O . ALA A 1 583 ? 4.958 14.526 59.315 1.00 14.44 583 ALA A O 1
ATOM 4287 N N . ASN A 1 584 ? 3.545 12.940 58.635 1.00 15.77 584 ASN A N 1
ATOM 4288 C CA . ASN A 1 584 ? 4.478 11.888 58.880 1.00 14.34 584 ASN A CA 1
ATOM 4289 C C . ASN A 1 584 ? 5.682 11.975 57.949 1.00 14.20 584 ASN A C 1
ATOM 4290 O O . ASN A 1 584 ? 6.815 11.708 58.347 1.00 15.21 584 ASN A O 1
ATOM 4295 N N . LEU A 1 585 ? 5.437 12.293 56.698 1.00 14.65 585 LEU A N 1
ATOM 4296 C CA . LEU A 1 585 ? 6.505 12.365 55.717 1.00 13.90 585 LEU A CA 1
ATOM 4297 C C . LEU A 1 585 ? 7.431 13.464 56.164 1.00 14.45 585 LEU A C 1
ATOM 4298 O O . LEU A 1 585 ? 8.629 13.299 56.179 1.00 15.59 585 LEU A O 1
ATOM 4303 N N . TYR A 1 586 ? 6.868 14.587 56.592 1.00 15.48 586 TYR A N 1
ATOM 4304 C CA . TYR A 1 586 ? 7.659 15.673 57.119 1.00 14.86 586 TYR A CA 1
ATOM 4305 C C . TYR A 1 586 ? 8.552 15.215 58.240 1.00 16.10 586 TYR A C 1
ATOM 4306 O O . TYR A 1 586 ? 9.712 15.555 58.263 1.00 14.80 586 TYR A O 1
ATOM 4315 N N . GLU A 1 587 ? 8.001 14.425 59.164 1.00 17.76 587 GLU A N 1
ATOM 4316 C CA . GLU A 1 587 ? 8.761 13.986 60.319 1.00 16.98 587 GLU A CA 1
ATOM 4317 C C . GLU A 1 587 ? 9.831 13.006 59.926 1.00 15.02 587 GLU A C 1
ATOM 4318 O O . GLU A 1 587 ? 10.887 13.005 60.496 1.00 12.80 587 GLU A O 1
ATOM 4324 N N . MET A 1 588 ? 9.536 12.168 58.947 1.00 15.07 588 MET A N 1
ATOM 4325 C CA . MET A 1 588 ? 10.519 11.246 58.453 1.00 15.12 588 MET A CA 1
ATOM 4326 C C . MET A 1 588 ? 11.748 12.032 57.981 1.00 15.04 588 MET A C 1
ATOM 4327 O O . MET A 1 588 ? 12.870 11.756 58.426 1.00 13.49 588 MET A O 1
ATOM 4332 N N . TYR A 1 589 ? 11.528 13.023 57.124 1.00 14.48 589 TYR A N 1
ATOM 4333 C CA . TYR A 1 589 ? 12.645 13.758 56.557 1.00 14.60 589 TYR A CA 1
ATOM 4334 C C . TYR A 1 589 ? 13.302 14.691 57.545 1.00 14.67 589 TYR A C 1
ATOM 4335 O O . TYR A 1 589 ? 14.515 14.897 57.484 1.00 14.67 589 TYR A O 1
ATOM 4344 N N . TYR A 1 590 ? 12.513 15.209 58.463 1.00 13.73 590 TYR A N 1
ATOM 4345 C CA . TYR A 1 590 ? 13.036 15.986 59.522 1.00 14.67 590 TYR A CA 1
ATOM 4346 C C . TYR A 1 590 ? 13.952 15.134 60.386 1.00 14.64 590 TYR A C 1
ATOM 4347 O O . TYR A 1 590 ? 15.077 15.474 60.585 1.00 16.49 590 TYR A O 1
ATOM 4356 N N . ALA A 1 591 ? 13.470 13.995 60.825 1.00 14.85 591 ALA A N 1
ATOM 4357 C CA . ALA A 1 591 ? 14.262 13.058 61.592 1.00 15.37 591 ALA A CA 1
ATOM 4358 C C . ALA A 1 591 ? 15.524 12.621 60.840 1.00 15.41 591 ALA A C 1
ATOM 4359 O O . ALA A 1 591 ? 16.573 12.357 61.433 1.00 15.99 591 ALA A O 1
ATOM 4361 N N . GLN A 1 592 ? 15.420 12.513 59.532 1.00 14.45 592 GLN A N 1
ATOM 4362 C CA . GLN A 1 592 ? 16.555 12.160 58.727 1.00 14.10 592 GLN A CA 1
ATOM 4363 C C . GLN A 1 592 ? 17.626 13.258 58.716 1.00 15.24 592 GLN A C 1
ATOM 4364 O O . GLN A 1 592 ? 18.804 12.998 58.894 1.00 15.50 592 GLN A O 1
ATOM 4370 N N . ALA A 1 593 ? 17.203 14.504 58.566 1.00 15.26 593 ALA A N 1
ATOM 4371 C CA . ALA A 1 593 ? 18.098 15.603 58.670 1.00 14.93 593 ALA A CA 1
ATOM 4372 C C . ALA A 1 593 ? 18.778 15.629 60.034 1.00 16.49 593 ALA A C 1
ATOM 4373 O O . ALA A 1 593 ? 20.008 15.794 60.124 1.00 14.65 593 ALA A O 1
ATOM 4375 N N . MET A 1 594 ? 18.000 15.477 61.101 1.00 16.28 594 MET A N 1
ATOM 4376 C CA . MET A 1 594 ? 18.578 15.450 62.439 1.00 15.72 594 MET A CA 1
ATOM 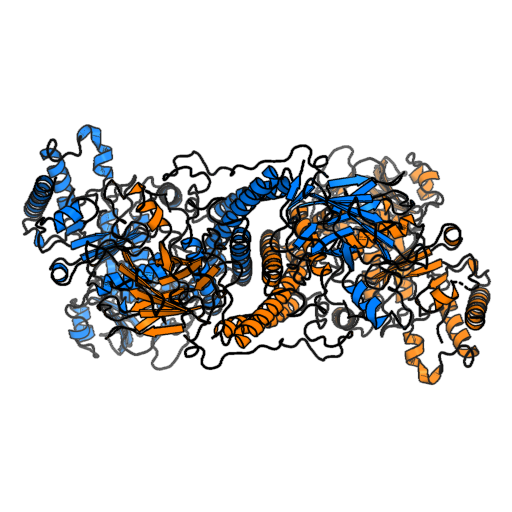4377 C C . MET A 1 594 ? 19.539 14.304 62.599 1.00 15.39 594 MET A C 1
ATOM 4378 O O . MET A 1 594 ? 20.632 14.458 63.178 1.00 15.25 594 MET A O 1
ATOM 4383 N N . ASN A 1 595 ? 19.171 13.166 62.041 1.00 14.65 595 ASN A N 1
ATOM 4384 C CA . ASN A 1 595 ? 20.044 12.040 62.085 1.00 16.28 595 ASN A CA 1
ATOM 4385 C C . ASN A 1 595 ? 21.418 12.364 61.466 1.00 17.82 595 ASN A C 1
ATOM 4386 O O . ASN A 1 595 ? 22.453 11.990 62.021 1.00 17.88 595 ASN A O 1
ATOM 4391 N N . HIS A 1 596 ? 21.401 12.999 60.292 1.00 17.90 596 HIS A N 1
ATOM 4392 C CA . HIS A 1 596 ? 22.626 13.287 59.545 1.00 17.45 596 HIS A CA 1
ATOM 4393 C C . HIS A 1 596 ? 23.412 14.309 60.327 1.00 19.13 596 HIS A C 1
ATOM 4394 O O . HIS A 1 596 ? 24.579 14.130 60.517 1.00 19.21 596 HIS A O 1
ATOM 4401 N N . LYS A 1 597 ? 22.741 15.343 60.849 1.00 21.26 597 LYS A N 1
ATOM 4402 C CA . LYS A 1 597 ? 23.406 16.365 61.598 1.00 22.34 597 LYS A CA 1
ATOM 4403 C C . LYS A 1 597 ? 24.125 15.732 62.764 1.00 24.21 597 LYS A C 1
ATOM 4404 O O . LYS A 1 597 ? 25.331 15.933 62.967 1.00 25.55 597 LYS A O 1
ATOM 4410 N N . LEU A 1 598 ? 23.404 14.931 63.518 1.00 21.92 598 LEU A N 1
ATOM 4411 C CA . LEU A 1 598 ? 23.973 14.380 64.730 1.00 22.30 598 LEU A CA 1
ATOM 4412 C C . LEU A 1 598 ? 24.997 13.310 64.479 1.00 21.09 598 LEU A C 1
ATOM 4413 O O . LEU A 1 598 ? 25.962 13.184 65.228 1.00 20.27 598 LEU A O 1
ATOM 4418 N N . TYR A 1 599 ? 24.780 12.527 63.430 1.00 19.83 599 TYR A N 1
ATOM 4419 C CA . TYR A 1 599 ? 25.766 11.579 63.028 1.00 20.50 599 TYR A CA 1
ATOM 4420 C C . TYR A 1 599 ? 27.103 12.277 62.705 1.00 22.80 599 TYR A C 1
ATOM 4421 O O . TYR A 1 599 ? 28.125 11.819 63.182 1.00 23.46 599 TYR A O 1
ATOM 4430 N N . LYS A 1 600 ? 27.089 13.366 61.929 1.00 23.08 600 LYS A N 1
ATOM 4431 C CA . LYS A 1 600 ? 28.322 14.107 61.590 1.00 24.10 600 LYS A CA 1
ATOM 4432 C C . LYS A 1 600 ? 28.975 14.601 62.849 1.00 26.00 600 LYS A C 1
ATOM 4433 O O . LYS A 1 600 ? 30.170 14.637 62.939 1.00 24.64 600 LYS A O 1
ATOM 4439 N N . GLU A 1 601 ? 28.156 14.979 63.830 1.00 28.61 601 GLU A N 1
ATOM 4440 C CA . GLU A 1 601 ? 28.683 15.394 65.109 1.00 27.12 601 GLU A CA 1
ATOM 4441 C C . GLU A 1 601 ? 29.196 14.242 65.964 1.00 25.71 601 GLU A C 1
ATOM 4442 O O . GLU A 1 601 ? 29.642 14.462 67.082 1.00 28.03 601 GLU A O 1
ATOM 4448 N N . ASN A 1 602 ? 29.095 13.021 65.460 1.00 24.68 602 ASN A N 1
ATOM 4449 C CA . ASN A 1 602 ? 29.385 11.801 66.232 1.00 26.00 602 ASN A CA 1
ATOM 4450 C C . ASN A 1 602 ? 28.630 11.697 67.530 1.00 25.63 602 ASN A C 1
ATOM 4451 O O . ASN A 1 602 ? 29.143 11.182 68.523 1.00 26.88 602 ASN A O 1
ATOM 4456 N N . ASN A 1 603 ? 27.395 12.144 67.494 1.00 22.74 603 ASN A N 1
ATOM 4457 C CA . ASN A 1 603 ? 26.585 12.229 68.655 1.00 21.75 603 ASN A CA 1
ATOM 4458 C C . ASN A 1 603 ? 25.601 11.068 68.586 1.00 21.52 603 ASN A C 1
ATOM 4459 O O . ASN A 1 603 ? 24.825 10.982 67.634 1.00 19.72 603 ASN A O 1
ATOM 4464 N N . PRO A 1 604 ? 25.615 10.181 69.605 1.00 22.54 604 PRO A N 1
ATOM 4465 C CA . PRO A 1 604 ? 24.769 9.007 69.581 1.00 21.54 604 PRO A CA 1
ATOM 4466 C C . PRO A 1 604 ? 23.245 9.276 69.606 1.00 22.14 604 PRO A C 1
ATOM 4467 O O . PRO A 1 604 ? 22.462 8.366 69.340 1.00 20.52 604 PRO A O 1
ATOM 4471 N N . GLN A 1 605 ? 22.835 10.507 69.886 1.00 23.50 605 GLN A N 1
ATOM 4472 C CA . GLN A 1 605 ? 21.474 10.892 69.644 1.00 25.31 605 GLN A CA 1
ATOM 4473 C C . GLN A 1 605 ? 21.037 10.640 68.210 1.00 23.09 605 GLN A C 1
ATOM 4474 O O . GLN A 1 605 ? 19.860 10.508 67.950 1.00 20.74 605 GLN A O 1
ATOM 4480 N N . ALA A 1 606 ? 21.969 10.575 67.279 1.00 20.65 606 ALA A N 1
ATOM 4481 C CA . ALA A 1 606 ? 21.630 10.304 65.902 1.00 21.87 606 ALA A CA 1
ATOM 4482 C C . ALA A 1 606 ? 20.780 9.065 65.811 1.00 21.85 606 ALA A C 1
ATOM 4483 O O . ALA A 1 606 ? 19.951 8.938 64.905 1.00 23.39 606 ALA A O 1
ATOM 4485 N N . ASN A 1 607 ? 21.009 8.129 66.719 1.00 21.71 607 ASN A N 1
ATOM 4486 C CA . ASN A 1 607 ? 20.372 6.816 66.619 1.00 21.52 607 ASN A CA 1
ATOM 4487 C C . ASN A 1 607 ? 18.869 6.882 66.849 1.00 19.46 607 ASN A C 1
ATOM 4488 O O . ASN A 1 607 ? 18.098 6.188 66.231 1.00 18.89 607 ASN A O 1
ATOM 4493 N N . GLU A 1 608 ? 18.485 7.752 67.740 1.00 19.74 608 GLU A N 1
ATOM 4494 C CA . GLU A 1 608 ? 17.084 7.969 68.024 1.00 22.65 608 GLU A CA 1
ATOM 4495 C C . GLU A 1 608 ? 16.403 8.521 66.808 1.00 19.60 608 GLU A C 1
ATOM 4496 O O . GLU A 1 608 ? 15.306 8.109 66.489 1.00 18.34 608 GLU A O 1
ATOM 4502 N N . TRP A 1 609 ? 17.061 9.457 66.135 1.00 17.17 609 TRP A N 1
ATOM 4503 C CA . TRP A 1 609 ? 16.481 10.048 64.971 1.00 17.72 609 TRP A CA 1
ATOM 4504 C C . TRP A 1 609 ? 16.390 9.013 63.865 1.00 17.66 609 TRP A C 1
ATOM 4505 O O . TRP A 1 609 ? 15.429 9.009 63.112 1.00 17.39 609 TRP A O 1
ATOM 4516 N N . ALA A 1 610 ? 17.379 8.129 63.800 1.00 18.42 610 ALA A N 1
ATOM 4517 C CA . ALA A 1 610 ? 17.328 7.029 62.854 1.00 19.28 610 ALA A CA 1
ATOM 4518 C C . ALA A 1 610 ? 16.115 6.159 63.126 1.00 19.61 610 ALA A C 1
ATOM 4519 O O . ALA A 1 610 ? 15.376 5.805 62.198 1.00 20.77 610 ALA A O 1
ATOM 4521 N N . ASP A 1 611 ? 15.894 5.814 64.388 1.00 19.84 611 ASP A N 1
ATOM 4522 C CA . ASP A 1 611 ? 14.678 5.087 64.753 1.00 20.78 611 ASP A CA 1
ATOM 4523 C C . ASP A 1 611 ? 13.439 5.796 64.259 1.00 20.15 611 ASP A C 1
ATOM 4524 O O . ASP A 1 611 ? 12.574 5.156 63.666 1.00 21.50 611 ASP A O 1
ATOM 4529 N N . LYS A 1 612 ? 13.396 7.114 64.432 1.00 19.97 612 LYS A N 1
ATOM 4530 C CA . LYS A 1 612 ? 12.254 7.883 63.984 1.00 20.31 612 LYS A CA 1
ATOM 4531 C C . LYS A 1 612 ? 12.080 7.817 62.452 1.00 19.67 612 LYS A C 1
ATOM 4532 O O . LYS A 1 612 ? 10.954 7.615 61.986 1.00 19.35 612 LYS A O 1
ATOM 4538 N N . VAL A 1 613 ? 13.179 7.852 61.687 1.00 16.76 613 VAL A N 1
ATOM 4539 C CA . VAL A 1 613 ? 13.067 7.681 60.241 1.00 16.75 613 VAL A CA 1
ATOM 4540 C C . VAL A 1 613 ? 12.447 6.287 59.889 1.00 16.40 613 VAL A C 1
ATOM 4541 O O . VAL A 1 613 ? 11.499 6.196 59.143 1.00 15.72 613 VAL A O 1
ATOM 4545 N N . GLU A 1 614 ? 12.967 5.232 60.470 1.00 16.34 614 GLU A N 1
ATOM 4546 C CA . GLU A 1 614 ? 12.396 3.907 60.268 1.00 18.85 614 GLU A CA 1
ATOM 4547 C C . GLU A 1 614 ? 10.919 3.840 60.658 1.00 17.15 614 GLU A C 1
ATOM 4548 O O . GLU A 1 614 ? 10.093 3.318 59.948 1.00 15.92 614 GLU A O 1
ATOM 4554 N N . GLN A 1 615 ? 10.597 4.443 61.778 1.00 16.70 615 GLN A N 1
ATOM 4555 C CA . GLN A 1 615 ? 9.254 4.417 62.250 1.00 19.00 615 GLN A CA 1
ATOM 4556 C C . GLN A 1 615 ? 8.294 5.212 61.349 1.00 16.14 615 GLN A C 1
ATOM 4557 O O . GLN A 1 615 ? 7.230 4.742 61.003 1.00 16.50 615 GLN A O 1
ATOM 4563 N N . ALA A 1 616 ? 8.678 6.408 60.967 1.00 14.27 616 ALA A N 1
ATOM 4564 C CA . ALA A 1 616 ? 7.861 7.198 60.082 1.00 15.09 616 ALA A CA 1
ATOM 4565 C C . ALA A 1 616 ? 7.749 6.503 58.724 1.00 14.71 616 ALA A C 1
ATOM 4566 O O . ALA A 1 616 ? 6.691 6.488 58.110 1.00 12.83 616 ALA A O 1
ATOM 4568 N N . PHE A 1 617 ? 8.805 5.817 58.314 1.00 15.72 617 PHE A N 1
ATOM 4569 C CA . PHE A 1 617 ? 8.741 5.154 57.035 1.00 16.74 617 PHE A CA 1
ATOM 4570 C C . PHE A 1 617 ? 7.665 4.077 57.115 1.00 16.21 617 PHE A C 1
ATOM 4571 O O . PHE A 1 617 ? 6.852 3.902 56.201 1.00 15.40 617 PHE A O 1
ATOM 4579 N N . ALA A 1 618 ? 7.676 3.364 58.227 1.00 16.54 618 ALA A N 1
ATOM 4580 C CA . ALA A 1 618 ? 6.722 2.282 58.483 1.00 16.21 618 ALA A CA 1
ATOM 4581 C C . ALA A 1 618 ? 5.307 2.856 58.665 1.00 17.01 618 ALA A C 1
ATOM 4582 O O . ALA A 1 618 ? 4.311 2.277 58.172 1.00 18.08 618 ALA A O 1
ATOM 4584 N N . ARG A 1 619 ? 5.221 3.999 59.345 1.00 15.94 619 ARG A N 1
ATOM 4585 C CA . ARG A 1 619 ? 3.946 4.715 59.437 1.00 16.53 619 ARG A CA 1
ATOM 4586 C C . ARG A 1 619 ? 3.398 5.126 58.080 1.00 17.61 619 ARG A C 1
ATOM 4587 O O . ARG A 1 619 ? 2.195 5.025 57.840 1.00 16.92 619 ARG A O 1
ATOM 4595 N N . ASP A 1 620 ? 4.256 5.591 57.185 1.00 16.94 620 ASP A N 1
ATOM 4596 C CA . ASP A 1 620 ? 3.775 5.945 55.851 1.00 16.85 620 ASP A CA 1
ATOM 4597 C C . ASP A 1 620 ? 3.062 4.735 55.218 1.00 18.13 620 ASP A C 1
ATOM 4598 O O . ASP A 1 620 ? 1.977 4.836 54.622 1.00 17.36 620 ASP A O 1
ATOM 4603 N N . LYS A 1 621 ? 3.674 3.574 55.379 1.00 17.54 621 LYS A N 1
ATOM 4604 C CA . LYS A 1 621 ? 3.100 2.357 54.838 1.00 20.30 621 LYS A CA 1
ATOM 4605 C C . LYS A 1 621 ? 1.781 1.988 55.557 1.00 17.20 621 LYS A C 1
ATOM 4606 O O . LYS A 1 621 ? 0.834 1.597 54.928 1.00 16.67 621 LYS A O 1
ATOM 4612 N N . ALA A 1 622 ? 1.723 2.158 56.872 1.00 16.81 622 ALA A N 1
ATOM 4613 C CA . ALA A 1 622 ? 0.522 1.805 57.628 1.00 17.16 622 ALA A CA 1
ATOM 4614 C C . ALA A 1 622 ? -0.633 2.688 57.227 1.00 16.58 622 ALA A C 1
ATOM 4615 O O . ALA A 1 622 ? -1.800 2.252 57.134 1.00 17.62 622 ALA A O 1
ATOM 4617 N N . LEU A 1 623 ? -0.313 3.934 56.993 1.00 16.36 623 LEU A N 1
ATOM 4618 C CA . LEU A 1 623 ? -1.324 4.903 56.578 1.00 17.61 623 LEU A CA 1
ATOM 4619 C C . LEU A 1 623 ? -1.915 4.538 55.267 1.00 16.45 623 LEU A C 1
ATOM 4620 O O . LEU A 1 623 ? -3.167 4.476 55.114 1.00 18.77 623 LEU A O 1
ATOM 4625 N N . SER A 1 624 ? -1.071 4.218 54.331 1.00 17.04 624 SER A N 1
ATOM 4626 C CA . SER A 1 624 ? -1.595 3.867 53.010 1.00 18.47 624 SER A CA 1
ATOM 4627 C C . SER A 1 624 ? -2.308 2.521 53.061 1.00 18.11 624 SER A C 1
ATOM 4628 O O . SER A 1 624 ? -3.349 2.347 52.445 1.00 16.56 624 SER A O 1
ATOM 4631 N N . ASP A 1 625 ? -1.795 1.574 53.844 1.00 18.81 625 ASP A N 1
ATOM 4632 C CA . ASP A 1 625 ? -2.455 0.250 53.937 1.00 19.77 625 ASP A CA 1
ATOM 4633 C C . ASP A 1 625 ? -3.878 0.400 54.448 1.00 18.02 625 ASP A C 1
ATOM 4634 O O . ASP A 1 625 ? -4.779 -0.278 54.000 1.00 15.37 625 ASP A O 1
ATOM 4639 N N . ASP A 1 626 ? -4.053 1.310 55.401 1.00 18.31 626 ASP A N 1
ATOM 4640 C CA . ASP A 1 626 ? -5.336 1.549 55.940 1.00 17.85 626 ASP A CA 1
ATOM 4641 C C . ASP A 1 626 ? -6.243 2.142 54.894 1.00 17.37 626 ASP A C 1
ATOM 4642 O O . ASP A 1 626 ? -7.377 1.759 54.797 1.00 19.88 626 ASP A O 1
ATOM 4647 N N . TYR A 1 627 ? -5.777 3.123 54.142 1.00 17.76 627 TYR A N 1
ATOM 4648 C CA . TYR A 1 627 ? -6.601 3.766 53.107 1.00 15.60 627 TYR A CA 1
ATOM 4649 C C . TYR A 1 627 ? -7.049 2.733 52.091 1.00 15.92 627 TYR A C 1
ATOM 4650 O O . TYR A 1 627 ? -8.220 2.643 51.767 1.00 18.61 627 TYR A O 1
ATOM 4659 N N . ASN A 1 628 ? -6.093 1.954 51.587 1.00 15.67 628 ASN A N 1
ATOM 4660 C CA . ASN A 1 628 ? -6.350 0.933 50.629 1.00 15.48 628 ASN A CA 1
ATOM 4661 C C . ASN A 1 628 ? -7.251 -0.235 51.135 1.00 17.33 628 ASN A C 1
ATOM 4662 O O . ASN A 1 628 ? -8.083 -0.759 50.375 1.00 16.80 628 ASN A O 1
ATOM 4667 N N . ASN A 1 629 ? -7.060 -0.666 52.379 1.00 17.70 629 ASN A N 1
ATOM 4668 C CA . ASN A 1 629 ? -7.587 -1.962 52.790 1.00 20.37 629 ASN A CA 1
ATOM 4669 C C . ASN A 1 629 ? -8.602 -1.916 53.899 1.00 21.11 629 ASN A C 1
ATOM 4670 O O . ASN A 1 629 ? -9.359 -2.843 54.052 1.00 21.82 629 ASN A O 1
ATOM 4675 N N . ILE A 1 630 ? -8.597 -0.857 54.695 1.00 21.50 630 ILE A N 1
ATOM 4676 C CA . ILE A 1 630 ? -9.420 -0.876 55.882 1.00 20.65 630 ILE A CA 1
ATOM 4677 C C . ILE A 1 630 ? -10.510 0.153 55.724 1.00 19.44 630 ILE A C 1
ATOM 4678 O O . ILE A 1 630 ? -11.674 -0.154 55.845 1.00 21.22 630 ILE A O 1
ATOM 4683 N N . MET A 1 631 ? -10.116 1.379 55.451 1.00 19.02 631 MET A N 1
ATOM 4684 C CA . MET A 1 631 ? -11.020 2.461 55.192 1.00 18.04 631 MET A CA 1
ATOM 4685 C C . MET A 1 631 ? -12.017 2.037 54.143 1.00 17.67 631 MET A C 1
ATOM 4686 O O . MET A 1 631 ? -11.639 1.403 53.135 1.00 17.18 631 MET A O 1
ATOM 4691 N N . SER A 1 632 ? -13.296 2.358 54.405 1.00 17.90 632 SER A N 1
ATOM 4692 C CA . SER A 1 632 ? -14.375 2.078 53.486 1.00 17.95 632 SER A CA 1
ATOM 4693 C C . SER A 1 632 ? -14.401 0.614 53.085 1.00 18.52 632 SER A C 1
ATOM 4694 O O . SER A 1 632 ? -14.730 0.272 51.944 1.00 18.84 632 SER A O 1
ATOM 4697 N N . GLY A 1 633 ? -14.000 -0.267 53.997 1.00 17.77 633 GLY A N 1
ATOM 4698 C CA . GLY A 1 633 ? -14.046 -1.699 53.732 1.00 17.76 633 GLY A CA 1
ATOM 4699 C C . GLY A 1 633 ? -13.140 -2.083 52.581 1.00 18.73 633 GLY A C 1
ATOM 4700 O O . GLY A 1 633 ? -13.319 -3.103 51.980 1.00 17.68 633 GLY A O 1
ATOM 4701 N N . GLY A 1 634 ? -12.166 -1.238 52.268 1.00 20.44 634 GLY A N 1
ATOM 4702 C CA . GLY A 1 634 ? -11.238 -1.510 51.191 1.00 18.35 634 GLY A CA 1
ATOM 4703 C C . GLY A 1 634 ? -11.774 -1.155 49.840 1.00 17.89 634 GLY A C 1
ATOM 4704 O O . GLY A 1 634 ? -11.252 -1.610 48.840 1.00 18.50 634 GLY A O 1
ATOM 4705 N N . LYS A 1 635 ? -12.808 -0.330 49.806 1.00 18.55 635 LYS A N 1
ATOM 4706 C CA . LYS A 1 635 ? -13.389 0.109 48.559 1.00 16.96 635 LYS A CA 1
ATOM 4707 C C . LYS A 1 635 ? -12.356 0.756 47.656 1.00 18.25 635 LYS A C 1
ATOM 4708 O O . LYS A 1 635 ? -12.374 0.580 46.438 1.00 17.96 635 LYS A O 1
ATOM 4714 N N . TRP A 1 636 ? -11.440 1.520 48.250 1.00 18.35 636 TRP A N 1
ATOM 4715 C CA . TRP A 1 636 ? -10.443 2.241 47.488 1.00 16.50 636 TRP A CA 1
ATOM 4716 C C . TRP A 1 636 ? -9.121 1.497 47.347 1.00 16.54 636 TRP A C 1
ATOM 4717 O O . TRP A 1 636 ? -8.151 2.103 47.014 1.00 16.64 636 TRP A O 1
ATOM 4728 N N . LYS A 1 637 ? -9.101 0.163 47.496 1.00 20.66 637 LYS A N 1
ATOM 4729 C CA . LYS A 1 637 ? -7.870 -0.619 47.332 1.00 19.91 637 LYS A CA 1
ATOM 4730 C C . LYS A 1 637 ? -7.169 -0.246 46.045 1.00 19.94 637 LYS A C 1
ATOM 4731 O O . LYS A 1 637 ? -7.769 -0.249 44.959 1.00 16.49 637 LYS A O 1
ATOM 4735 N N . ASN A 1 638 ? -5.887 0.107 46.197 1.00 19.30 638 ASN A N 1
ATOM 4736 C CA . ASN A 1 638 ? -5.012 0.487 45.100 1.00 19.38 638 ASN A CA 1
ATOM 4737 C C . ASN A 1 638 ? -5.068 1.928 44.676 1.00 19.52 638 ASN A C 1
ATOM 4738 O O . ASN A 1 638 ? -4.260 2.322 43.855 1.00 20.68 638 ASN A O 1
ATOM 4743 N N . MET A 1 639 ? -5.981 2.718 45.239 1.00 18.30 639 MET A N 1
ATOM 4744 C CA . MET A 1 639 ? -6.006 4.127 44.944 1.00 19.18 639 MET A CA 1
ATOM 4745 C C . MET A 1 639 ? -4.842 4.851 45.643 1.00 19.10 639 MET A C 1
ATOM 4746 O O . MET A 1 639 ? -4.526 5.962 45.300 1.00 20.19 639 MET A O 1
ATOM 4751 N N . MET A 1 640 ? -4.186 4.216 46.613 1.00 19.20 640 MET A N 1
ATOM 4752 C CA . MET A 1 640 ? -3.166 4.894 47.361 1.00 18.22 640 MET A CA 1
ATOM 4753 C C . MET A 1 640 ? -1.925 4.031 47.472 1.00 17.80 640 MET A C 1
ATOM 4754 O O . MET A 1 640 ? -1.446 3.729 48.542 1.00 17.04 640 MET A O 1
ATOM 4759 N N . ILE A 1 641 ? -1.372 3.707 46.324 1.00 19.16 641 ILE A N 1
ATOM 4760 C CA . ILE A 1 641 ? -0.153 2.915 46.248 1.00 19.47 641 ILE A CA 1
ATOM 4761 C C . ILE A 1 641 ? 0.982 3.662 45.530 1.00 19.32 641 ILE A C 1
ATOM 4762 O O . ILE A 1 641 ? 1.997 3.097 45.318 1.00 19.96 641 ILE A O 1
ATOM 4767 N N . GLN A 1 642 ? 0.824 4.947 45.198 1.00 20.06 642 GLN A N 1
ATOM 4768 C CA . GLN A 1 642 ? 1.863 5.663 44.476 1.00 19.36 642 GLN A CA 1
ATOM 4769 C C . GLN A 1 642 ? 3.170 5.700 45.259 1.00 20.17 642 GLN A C 1
ATOM 4770 O O . GLN A 1 642 ? 3.206 6.103 46.438 1.00 17.25 642 GLN A O 1
ATOM 4776 N N . LYS A 1 643 ? 4.258 5.361 44.572 1.00 20.34 643 LYS A N 1
ATOM 4777 C CA . LYS A 1 643 ? 5.591 5.515 45.145 1.00 21.15 643 LYS A CA 1
ATOM 4778 C C . LYS A 1 643 ? 5.926 6.987 45.350 1.00 18.20 643 LYS A C 1
ATOM 4779 O O . LYS A 1 643 ? 5.694 7.837 44.490 1.00 16.16 643 LYS A O 1
ATOM 4785 N N . HIS A 1 644 ? 6.472 7.298 46.506 1.00 18.57 644 HIS A N 1
ATOM 4786 C CA . HIS A 1 644 ? 6.728 8.720 46.829 1.00 19.34 644 HIS A CA 1
ATOM 4787 C C . HIS A 1 644 ? 7.931 8.942 47.707 1.00 20.14 644 HIS A C 1
ATOM 4788 O O . HIS A 1 644 ? 8.313 10.083 47.939 1.00 20.80 644 HIS A O 1
ATOM 4795 N N . ILE A 1 645 ? 8.558 7.855 48.141 1.00 20.68 645 ILE A N 1
ATOM 4796 C CA . ILE A 1 645 ? 9.757 7.943 48.942 1.00 21.76 645 ILE A CA 1
ATOM 4797 C C . ILE A 1 645 ? 10.914 7.173 48.241 1.00 21.66 645 ILE A C 1
ATOM 4798 O O . ILE A 1 645 ? 10.954 5.931 48.252 1.00 20.73 645 ILE A O 1
ATOM 4803 N N . GLY A 1 646 ? 11.845 7.908 47.640 1.00 20.49 646 GLY A N 1
ATOM 4804 C CA . GLY A 1 646 ? 12.890 7.282 46.827 1.00 20.46 646 GLY A CA 1
ATOM 4805 C C . GLY A 1 646 ? 13.232 7.963 45.525 1.00 20.53 646 GLY A C 1
ATOM 4806 O O . GLY A 1 646 ? 14.189 7.572 44.855 1.00 21.52 646 GLY A O 1
ATOM 4807 N N . TYR A 1 647 ? 12.470 8.990 45.163 1.00 21.11 647 TYR A N 1
ATOM 4808 C CA . TYR A 1 647 ? 12.775 9.751 43.980 1.00 22.52 647 TYR A CA 1
ATOM 4809 C C . TYR A 1 647 ? 14.198 10.223 44.060 1.00 23.25 647 TYR A C 1
ATOM 4810 O O . TYR A 1 647 ? 14.647 10.780 45.069 1.00 22.22 647 TYR A O 1
ATOM 4819 N N . THR A 1 648 ? 14.933 9.984 42.998 1.00 25.57 648 THR A N 1
ATOM 4820 C CA . THR A 1 648 ? 16.238 10.647 42.887 1.00 25.62 648 THR A CA 1
ATOM 4821 C C . THR A 1 648 ? 16.220 11.547 41.676 1.00 26.64 648 THR A C 1
ATOM 4822 O O . THR A 1 648 ? 17.056 12.399 41.538 1.00 29.70 648 THR A O 1
ATOM 4826 N N . SER A 1 649 ? 15.174 11.408 40.874 1.00 28.54 649 SER A N 1
ATOM 4827 C CA . SER A 1 649 ? 15.045 12.084 39.610 1.00 27.67 649 SER A CA 1
ATOM 4828 C C . SER A 1 649 ? 13.574 12.508 39.434 1.00 27.75 649 SER A C 1
ATOM 4829 O O . SER A 1 649 ? 12.802 12.472 40.402 1.00 27.36 649 SER A O 1
ATOM 4832 N N . TRP A 1 650 ? 13.152 12.851 38.214 1.00 24.36 650 TRP A N 1
ATOM 4833 C CA . TRP A 1 650 ? 11.801 13.338 38.012 1.00 23.86 650 TRP A CA 1
ATOM 4834 C C . TRP A 1 650 ? 10.721 12.234 38.087 1.00 24.07 650 TRP A C 1
ATOM 4835 O O . TRP A 1 650 ? 9.648 12.454 38.600 1.00 25.39 650 TRP A O 1
ATOM 4846 N N . ASN A 1 651 ? 11.025 11.045 37.587 1.00 26.76 651 ASN A N 1
ATOM 4847 C CA . ASN A 1 651 ? 10.041 9.938 37.458 1.00 25.41 651 ASN A CA 1
ATOM 4848 C C . ASN A 1 651 ? 10.177 8.927 38.576 1.00 22.26 651 ASN A C 1
ATOM 4849 O O . ASN A 1 651 ? 11.222 8.832 39.229 1.00 22.74 651 ASN A O 1
ATOM 4854 N N . ASP A 1 652 ? 9.127 8.170 38.804 1.00 22.40 652 ASP A N 1
ATOM 4855 C CA . ASP A 1 652 ? 9.162 7.158 39.846 1.00 24.02 652 ASP A CA 1
ATOM 4856 C C . ASP A 1 652 ? 9.707 5.842 39.303 1.00 25.95 652 ASP A C 1
ATOM 4857 O O . ASP A 1 652 ? 9.115 4.777 39.475 1.00 25.86 652 ASP A O 1
ATOM 4862 N N . ASN A 1 653 ? 10.882 5.917 38.706 1.00 31.44 653 ASN A N 1
ATOM 4863 C CA . ASN A 1 653 ? 11.566 4.757 38.118 1.00 35.04 653 ASN A CA 1
ATOM 4864 C C . ASN A 1 653 ? 12.563 4.169 39.130 1.00 32.34 653 ASN A C 1
ATOM 4865 O O . ASN A 1 653 ? 13.763 4.104 38.877 1.00 35.53 653 ASN A O 1
ATOM 4870 N N . PHE A 1 654 ? 12.050 3.793 40.291 1.00 29.42 654 PHE A N 1
ATOM 4871 C CA . PHE A 1 654 ? 12.825 3.116 41.331 1.00 28.00 654 PHE A CA 1
ATOM 4872 C C . PHE A 1 654 ? 11.833 2.101 41.832 1.00 26.86 654 PHE A C 1
ATOM 4873 O O . PHE A 1 654 ? 10.636 2.335 41.730 1.00 27.11 654 PHE A O 1
ATOM 4881 N N . PRO A 1 655 ? 12.316 0.940 42.299 1.00 28.31 655 PRO A N 1
ATOM 4882 C CA . PRO A 1 655 ? 11.400 -0.212 42.511 1.00 29.23 655 PRO A CA 1
ATOM 4883 C C . PRO A 1 655 ? 10.231 0.005 43.493 1.00 26.09 655 PRO A C 1
ATOM 4884 O O . PRO A 1 655 ? 9.157 -0.547 43.294 1.00 23.94 655 PRO A O 1
ATOM 4888 N N . ALA A 1 656 ? 10.470 0.789 44.542 1.00 25.66 656 ALA A N 1
ATOM 4889 C CA . ALA A 1 656 ? 9.586 0.814 45.685 1.00 23.59 656 ALA A CA 1
ATOM 4890 C C . ALA A 1 656 ? 9.918 1.952 46.626 1.00 22.98 656 ALA A C 1
ATOM 4891 O O . ALA A 1 656 ? 10.963 2.479 46.596 1.00 22.97 656 ALA A O 1
ATOM 4893 N N . ASP A 1 657 ? 8.970 2.348 47.462 1.00 26.55 657 ASP A N 1
ATOM 4894 C CA . ASP A 1 657 ? 9.250 3.312 48.505 1.00 24.96 657 ASP A CA 1
ATOM 4895 C C . ASP A 1 657 ? 10.382 2.755 49.312 1.00 23.53 657 ASP A C 1
ATOM 4896 O O . ASP A 1 657 ? 10.380 1.608 49.696 1.00 23.65 657 ASP A O 1
ATOM 4901 N N . THR A 1 658 ? 11.370 3.564 49.582 1.00 25.22 658 THR A N 1
ATOM 4902 C CA . THR A 1 658 ? 12.557 3.031 50.209 1.00 25.30 658 THR A CA 1
ATOM 4903 C C . THR A 1 658 ? 13.046 3.942 51.321 1.00 22.71 658 THR A C 1
ATOM 4904 O O . THR A 1 658 ? 13.028 5.203 51.222 1.00 22.86 658 THR A O 1
ATOM 4908 N N . LEU A 1 659 ? 13.514 3.283 52.373 1.00 20.39 659 LEU A N 1
ATOM 4909 C CA . LEU A 1 659 ? 14.010 3.954 53.551 1.00 20.45 659 LEU A CA 1
ATOM 4910 C C . LEU A 1 659 ? 14.984 5.048 53.203 1.00 19.63 659 LEU A C 1
ATOM 4911 O O . LEU A 1 659 ? 15.947 4.804 52.516 1.00 21.74 659 LEU A O 1
ATOM 4916 N N . PRO A 1 660 ? 14.714 6.287 53.641 1.00 19.76 660 PRO A N 1
ATOM 4917 C CA . PRO A 1 660 ? 15.726 7.301 53.414 1.00 19.35 660 PRO A CA 1
ATOM 4918 C C . PRO A 1 660 ? 16.982 6.952 54.164 1.00 18.45 660 PRO A C 1
ATOM 4919 O O . PRO A 1 660 ? 16.892 6.381 55.217 1.00 20.61 660 PRO A O 1
ATOM 4923 N N . LYS A 1 661 ? 18.139 7.312 53.636 1.00 18.33 661 LYS A N 1
ATOM 4924 C CA . LYS A 1 661 ? 19.421 6.964 54.256 1.00 18.26 661 LYS A CA 1
ATOM 4925 C C . LYS A 1 661 ? 19.601 7.521 55.641 1.00 15.71 661 LYS A C 1
ATOM 4926 O O . LYS A 1 661 ? 19.491 8.694 55.868 1.00 17.22 661 LYS A O 1
ATOM 4929 N N . ILE A 1 662 ? 19.946 6.667 56.559 1.00 16.03 662 ILE A N 1
ATOM 4930 C CA . ILE A 1 662 ? 20.247 7.074 57.879 1.00 15.74 662 ILE A CA 1
ATOM 4931 C C . ILE A 1 662 ? 21.540 6.466 58.301 1.00 16.56 662 ILE A C 1
ATOM 4932 O O . ILE A 1 662 ? 21.934 5.433 57.801 1.00 16.73 662 ILE A O 1
ATOM 4937 N N . TYR A 1 663 ? 22.154 7.051 59.303 1.00 18.79 663 TYR A N 1
ATOM 4938 C CA . TYR A 1 663 ? 23.419 6.581 59.797 1.00 21.82 663 TYR A CA 1
ATOM 4939 C C . TYR A 1 663 ? 23.312 6.360 61.278 1.00 22.79 663 TYR A C 1
ATOM 4940 O O . TYR A 1 663 ? 22.617 7.098 61.977 1.00 24.97 663 TYR A O 1
ATOM 4949 N N . ARG A 1 664 ? 23.972 5.325 61.764 1.00 22.64 664 ARG A N 1
ATOM 4950 C CA . ARG A 1 664 ? 23.956 5.042 63.189 1.00 23.88 664 ARG A CA 1
ATOM 4951 C C . ARG A 1 664 ? 25.332 5.046 63.765 1.00 23.91 664 ARG A C 1
ATOM 4952 O O . ARG A 1 664 ? 26.268 4.524 63.189 1.00 23.41 664 ARG A O 1
ATOM 4960 N N . ILE A 1 665 ? 25.449 5.675 64.897 1.00 24.27 665 ILE A N 1
ATOM 4961 C CA . ILE A 1 665 ? 26.664 5.553 65.673 1.00 26.89 665 ILE A CA 1
ATOM 4962 C C . ILE A 1 665 ? 26.700 4.132 66.271 1.00 26.81 665 ILE A C 1
ATOM 4963 O O . ILE A 1 665 ? 25.815 3.773 67.059 1.00 28.23 665 ILE A O 1
ATOM 4968 N N . GLU A 1 666 ? 27.683 3.335 65.859 1.00 26.59 666 GLU A N 1
ATOM 4969 C CA . GLU A 1 666 ? 27.959 2.027 66.477 1.00 30.51 666 GLU A CA 1
ATOM 4970 C C . GLU A 1 666 ? 28.401 2.247 67.933 1.00 33.65 666 GLU A C 1
ATOM 4971 O O . GLU A 1 666 ? 29.042 3.259 68.268 1.00 31.26 666 GLU A O 1
ATOM 4974 N N . ASN A 1 667 ? 28.046 1.310 68.796 1.00 34.30 667 ASN A N 1
ATOM 4975 C CA . ASN A 1 667 ? 28.514 1.357 70.193 1.00 37.09 667 ASN A CA 1
ATOM 4976 C C . ASN A 1 667 ? 28.234 2.706 70.855 1.00 32.69 667 ASN A C 1
ATOM 4977 O O . ASN A 1 667 ? 29.117 3.304 71.433 1.00 32.10 667 ASN A O 1
ATOM 4982 N N . PRO A 1 668 ? 26.978 3.162 70.808 1.00 31.76 668 PRO A N 1
ATOM 4983 C CA . PRO A 1 668 ? 26.652 4.490 71.294 1.00 31.38 668 PRO A CA 1
ATOM 4984 C C . PRO A 1 668 ? 26.892 4.677 72.774 1.00 32.42 668 PRO A C 1
ATOM 4985 O O . PRO A 1 668 ? 27.032 5.808 73.231 1.00 31.00 668 PRO A O 1
ATOM 4989 N N . GLU A 1 669 ? 26.909 3.583 73.526 1.00 35.07 669 GLU A N 1
ATOM 4990 C CA . GLU A 1 669 ? 27.219 3.640 74.961 1.00 38.61 669 GLU A CA 1
ATOM 4991 C C . GLU A 1 669 ? 28.669 4.083 75.179 1.00 37.78 669 GLU A C 1
ATOM 4992 O O . GLU A 1 669 ? 29.016 4.606 76.223 1.00 40.59 669 GLU A O 1
ATOM 4998 N N . LYS A 1 670 ? 29.523 3.844 74.188 1.00 35.43 670 LYS A N 1
ATOM 4999 C CA . LYS A 1 670 ? 30.891 4.316 74.249 1.00 33.11 670 LYS A CA 1
ATOM 5000 C C . LYS A 1 670 ? 31.002 5.703 73.636 1.00 28.94 670 LYS A C 1
ATOM 5001 O O . LYS A 1 670 ? 31.991 6.361 73.815 1.00 26.73 670 LYS A O 1
ATOM 5003 N N . ALA A 1 671 ? 29.998 6.176 72.921 1.00 27.26 671 ALA A N 1
ATOM 5004 C CA . ALA A 1 671 ? 30.129 7.482 72.263 1.00 28.55 671 ALA A CA 1
ATOM 5005 C C . ALA A 1 671 ? 29.729 8.624 73.197 1.00 29.81 671 ALA A C 1
ATOM 5006 O O . ALA A 1 671 ? 28.738 9.302 72.981 1.00 30.17 671 ALA A O 1
ATOM 5008 N N . VAL A 1 672 ? 30.532 8.811 74.245 1.00 30.15 672 VAL A N 1
ATOM 5009 C CA . VAL A 1 672 ? 30.238 9.727 75.341 1.00 29.05 672 VAL A CA 1
ATOM 5010 C C . VAL A 1 672 ? 31.492 10.564 75.575 1.00 28.44 672 VAL A C 1
ATOM 5011 O O . VAL A 1 672 ? 32.575 10.106 75.322 1.00 28.96 672 VAL A O 1
ATOM 5015 N N . GLY A 1 673 ? 31.340 11.784 76.033 1.00 29.32 673 GLY A N 1
ATOM 5016 C CA . GLY A 1 673 ? 32.473 12.667 76.206 1.00 31.03 673 GLY A CA 1
ATOM 5017 C C . GLY A 1 673 ? 32.995 13.139 74.854 1.00 32.10 673 GLY A C 1
ATOM 5018 O O . GLY A 1 673 ? 32.494 12.714 73.807 1.00 33.26 673 GLY A O 1
ATOM 5019 N N . GLY A 1 674 ? 33.988 14.029 74.883 1.00 28.02 674 GLY A N 1
ATOM 5020 C CA . GLY A 1 674 ? 34.611 14.537 73.686 1.00 27.01 674 GLY A CA 1
ATOM 5021 C C . GLY A 1 674 ? 33.797 15.660 73.051 1.00 26.15 674 GLY A C 1
ATOM 5022 O O . GLY A 1 674 ? 34.157 16.119 72.011 1.00 25.89 674 GLY A O 1
ATOM 5023 N N . TYR A 1 675 ? 32.757 16.157 73.714 1.00 25.03 675 TYR A N 1
ATOM 5024 C CA . TYR A 1 675 ? 31.969 17.256 73.174 1.00 23.80 675 TYR A CA 1
ATOM 5025 C C . TYR A 1 675 ? 32.657 18.582 73.263 1.00 23.41 675 TYR A C 1
ATOM 5026 O O . TYR A 1 675 ? 33.178 18.959 74.309 1.00 26.40 675 TYR A O 1
ATOM 5035 N N . VAL A 1 676 ? 32.628 19.313 72.157 1.00 23.10 676 VAL A N 1
ATOM 5036 C CA . VAL A 1 676 ? 33.175 20.648 72.101 1.00 22.90 676 VAL A CA 1
ATOM 5037 C C . VAL A 1 676 ? 32.120 21.519 71.492 1.00 22.73 676 VAL A C 1
ATOM 5038 O O . VAL A 1 676 ? 31.584 21.170 70.452 1.00 25.02 676 VAL A O 1
ATOM 5042 N N . PHE A 1 677 ? 31.878 22.652 72.135 1.00 22.84 677 PHE A N 1
ATOM 5043 C CA . PHE A 1 677 ? 30.800 23.556 71.814 1.00 24.88 677 PHE A CA 1
ATOM 5044 C C . PHE A 1 677 ? 31.349 24.828 71.228 1.00 28.21 677 PHE A C 1
ATOM 5045 O O . PHE A 1 677 ? 32.419 25.330 71.643 1.00 27.83 677 PHE A O 1
ATOM 5053 N N . THR A 1 678 ? 30.603 25.374 70.293 1.00 27.99 678 THR A N 1
ATOM 5054 C CA . THR A 1 678 ? 30.977 26.646 69.682 1.00 29.87 678 THR A CA 1
ATOM 5055 C C . THR A 1 678 ? 29.901 27.649 70.000 1.00 29.58 678 THR A C 1
ATOM 5056 O O . THR A 1 678 ? 28.735 27.452 69.705 1.00 31.67 678 THR A O 1
ATOM 5060 N N . GLY A 1 679 ? 30.282 28.701 70.692 1.00 32.24 679 GLY A N 1
ATOM 5061 C CA . GLY A 1 679 ? 29.334 29.732 71.039 1.00 34.22 679 GLY A CA 1
ATOM 5062 C C . GLY A 1 679 ? 28.818 30.385 69.779 1.00 33.89 679 GLY A C 1
ATOM 5063 O O . GLY A 1 679 ? 29.560 30.641 68.881 1.00 35.86 679 GLY A O 1
ATOM 5064 N N . GLN A 1 680 ? 27.527 30.628 69.728 1.00 37.14 680 GLN A N 1
ATOM 5065 C CA . GLN A 1 680 ? 26.929 31.483 68.711 1.00 33.39 680 GLN A CA 1
ATOM 5066 C C . GLN A 1 680 ? 25.905 32.327 69.446 1.00 33.43 680 GLN A C 1
ATOM 5067 O O . GLN A 1 680 ? 25.444 31.972 70.544 1.00 34.58 680 GLN A O 1
ATOM 5069 N N . ASP A 1 681 ? 25.662 33.514 68.917 1.00 35.13 681 ASP A N 1
ATOM 5070 C CA . ASP A 1 681 ? 24.616 34.371 69.410 1.00 33.30 681 ASP A CA 1
ATOM 5071 C C . ASP A 1 681 ? 24.803 34.820 70.871 1.00 32.68 681 ASP A C 1
ATOM 5072 O O . ASP A 1 681 ? 23.859 35.205 71.539 1.00 30.88 681 ASP A O 1
ATOM 5074 N N . GLY A 1 682 ? 26.028 34.813 71.367 1.00 31.12 682 GLY A N 1
ATOM 5075 C CA . GLY A 1 682 ? 26.273 35.390 72.680 1.00 30.38 682 GLY A CA 1
ATOM 5076 C C . GLY A 1 682 ? 26.043 34.456 73.853 1.00 28.40 682 GLY A C 1
ATOM 5077 O O . GLY A 1 682 ? 25.994 34.892 74.996 1.00 27.62 682 GLY A O 1
ATOM 5078 N N . TYR A 1 683 ? 25.909 33.164 73.594 1.00 27.83 683 TYR A N 1
ATOM 5079 C CA . TYR A 1 683 ? 25.750 32.245 74.702 1.00 26.55 683 TYR A CA 1
ATOM 5080 C C . TYR A 1 683 ? 26.159 30.885 74.280 1.00 28.12 683 TYR A C 1
ATOM 5081 O O . TYR A 1 683 ? 26.306 30.589 73.079 1.00 25.00 683 TYR A O 1
ATOM 5090 N N . ILE A 1 684 ? 26.356 30.042 75.285 1.00 30.18 684 ILE A N 1
ATOM 5091 C CA . ILE A 1 684 ? 26.565 28.631 75.038 1.00 31.83 684 ILE A CA 1
ATOM 5092 C C . ILE A 1 684 ? 25.722 27.832 75.993 1.00 29.14 684 ILE A C 1
ATOM 5093 O O . ILE A 1 684 ? 25.980 27.802 77.199 1.00 31.40 684 ILE A O 1
ATOM 5098 N N . ALA A 1 685 ? 24.706 27.197 75.447 1.00 26.50 685 ALA A N 1
ATOM 5099 C CA . ALA A 1 685 ? 23.826 26.400 76.261 1.00 27.24 685 ALA A CA 1
ATOM 5100 C C . ALA A 1 685 ? 24.307 24.994 76.078 1.00 24.29 685 ALA A C 1
ATOM 5101 O O . ALA A 1 685 ? 24.470 24.520 74.963 1.00 26.95 685 ALA A O 1
ATOM 5103 N N . ILE A 1 686 ? 24.560 24.333 77.195 1.00 24.05 686 ILE A N 1
ATOM 5104 C CA . ILE A 1 686 ? 25.144 23.023 77.185 1.00 22.63 686 ILE A CA 1
ATOM 5105 C C . ILE A 1 686 ? 24.292 22.037 78.016 1.00 22.39 686 ILE A C 1
ATOM 5106 O O . ILE A 1 686 ? 24.118 22.213 79.234 1.00 20.53 686 ILE A O 1
ATOM 5111 N N . GLU A 1 687 ? 23.822 20.982 77.359 1.00 20.50 687 GLU A N 1
ATOM 5112 C CA . GLU A 1 687 ? 23.190 19.919 78.056 1.00 22.22 687 GLU A CA 1
ATOM 5113 C C . GLU A 1 687 ? 24.287 19.109 78.745 1.00 22.89 687 GLU A C 1
ATOM 5114 O O . GLU A 1 687 ? 25.321 18.777 78.148 1.00 22.04 687 GLU A O 1
ATOM 5120 N N . ALA A 1 688 ? 24.079 18.795 80.015 1.00 19.95 688 ALA A N 1
ATOM 5121 C CA . ALA A 1 688 ? 25.166 18.287 80.862 1.00 19.40 688 ALA A CA 1
ATOM 5122 C C . ALA A 1 688 ? 25.766 16.990 80.396 1.00 19.92 688 ALA A C 1
ATOM 5123 O O . ALA A 1 688 ? 26.927 16.668 80.657 1.00 20.28 688 ALA A O 1
ATOM 5125 N N . GLU A 1 689 ? 24.960 16.199 79.724 1.00 20.35 689 GLU A N 1
ATOM 5126 C CA . GLU A 1 689 ? 25.433 14.971 79.158 1.00 19.90 689 GLU A CA 1
ATOM 5127 C C . GLU A 1 689 ? 26.545 15.212 78.099 1.00 20.57 689 GLU A C 1
ATOM 5128 O O . GLU A 1 689 ? 27.237 14.280 77.718 1.00 19.79 689 GLU A O 1
ATOM 5134 N N . HIS A 1 690 ? 26.647 16.432 77.579 1.00 20.35 690 HIS A N 1
ATOM 5135 C CA . HIS A 1 690 ? 27.559 16.708 76.470 1.00 19.64 690 HIS A CA 1
ATOM 5136 C C . HIS A 1 690 ? 28.863 17.250 76.981 1.00 20.41 690 HIS A C 1
ATOM 5137 O O . HIS A 1 690 ? 29.290 18.369 76.667 1.00 20.65 690 HIS A O 1
ATOM 5144 N N . TYR A 1 691 ? 29.477 16.442 77.831 1.00 21.30 691 TYR A N 1
ATOM 5145 C CA . TYR A 1 691 ? 30.696 16.859 78.480 1.00 21.07 691 TYR A CA 1
ATOM 5146 C C . TYR A 1 691 ? 31.848 16.504 77.565 1.00 22.15 691 TYR A C 1
ATOM 5147 O O . TYR A 1 691 ? 31.702 15.742 76.616 1.00 23.35 691 TYR A O 1
ATOM 5156 N N . TYR A 1 692 ? 32.965 17.162 77.800 1.00 24.62 692 TYR A N 1
ATOM 5157 C CA . TYR A 1 692 ? 34.178 16.860 77.082 1.00 26.42 692 TYR A CA 1
ATOM 5158 C C . TYR A 1 692 ? 34.841 15.688 77.778 1.00 25.38 692 TYR A C 1
ATOM 5159 O O . TYR A 1 692 ? 35.115 14.682 77.178 1.00 26.17 692 TYR A O 1
ATOM 5168 N N . SER A 1 693 ? 35.106 15.828 79.049 1.00 24.14 693 SER A N 1
ATOM 5169 C CA . SER A 1 693 ? 35.670 14.720 79.804 1.00 25.82 693 SER A CA 1
ATOM 5170 C C . SER A 1 693 ? 35.129 14.750 81.217 1.00 23.64 693 SER A C 1
ATOM 5171 O O . SER A 1 693 ? 34.528 15.753 81.671 1.00 26.05 693 SER A O 1
ATOM 5174 N N . ALA A 1 694 ? 35.312 13.653 81.914 1.00 23.44 694 ALA A N 1
ATOM 5175 C CA . ALA A 1 694 ? 34.806 13.592 83.297 1.00 25.86 694 ALA A CA 1
ATOM 5176 C C . ALA A 1 694 ? 35.742 12.704 84.072 1.00 28.25 694 ALA A C 1
ATOM 5177 O O . ALA A 1 694 ? 36.257 11.762 83.516 1.00 29.19 694 ALA A O 1
ATOM 5179 N N . LYS A 1 695 ? 35.915 12.987 85.357 1.00 27.78 695 LYS A N 1
ATOM 5180 C CA . LYS A 1 695 ? 36.594 12.063 86.235 1.00 27.23 695 LYS A CA 1
ATOM 5181 C C . LYS A 1 695 ? 35.713 11.829 87.471 1.00 27.05 695 LYS A C 1
ATOM 5182 O O . LYS A 1 695 ? 35.250 12.755 88.132 1.00 25.67 695 LYS A O 1
ATOM 5185 N N . ALA A 1 696 ? 35.455 10.557 87.720 1.00 26.59 696 ALA A N 1
ATOM 5186 C CA . ALA A 1 696 ? 34.643 10.122 88.811 1.00 28.20 696 ALA A CA 1
ATOM 5187 C C . ALA A 1 696 ? 35.502 10.053 90.044 1.00 29.56 696 ALA A C 1
ATOM 5188 O O . ALA A 1 696 ? 36.722 9.928 89.938 1.00 30.42 696 ALA A O 1
ATOM 5190 N N . ALA A 1 697 ? 34.853 10.123 91.200 1.00 28.66 697 ALA A N 1
ATOM 5191 C CA . ALA A 1 697 ? 35.496 9.839 92.453 1.00 28.73 697 ALA A CA 1
ATOM 5192 C C . ALA A 1 697 ? 35.618 8.320 92.540 1.00 29.90 697 ALA A C 1
ATOM 5193 O O . ALA A 1 697 ? 34.955 7.593 91.815 1.00 28.28 697 ALA A O 1
ATOM 5195 N N . PRO A 1 698 ? 36.453 7.829 93.445 1.00 32.98 698 PRO A N 1
ATOM 5196 C CA . PRO A 1 698 ? 36.516 6.374 93.628 1.00 35.09 698 PRO A CA 1
ATOM 5197 C C . PRO A 1 698 ? 35.160 5.753 93.992 1.00 34.95 698 PRO A C 1
ATOM 5198 O O . PRO A 1 698 ? 34.385 6.349 94.743 1.00 36.97 698 PRO A O 1
ATOM 5202 N N . ASP A 1 699 ? 34.898 4.565 93.468 1.00 34.83 699 ASP A N 1
ATOM 5203 C CA . ASP A 1 699 ? 33.676 3.843 93.752 1.00 36.38 699 ASP A CA 1
ATOM 5204 C C . ASP A 1 699 ? 32.428 4.621 93.302 1.00 35.60 699 ASP A C 1
ATOM 5205 O O . ASP A 1 699 ? 31.345 4.452 93.866 1.00 39.43 699 ASP A O 1
ATOM 5210 N N . THR A 1 700 ? 32.583 5.444 92.270 1.00 32.25 700 THR A N 1
ATOM 5211 C CA . THR A 1 700 ? 31.467 6.134 91.646 1.00 31.24 700 THR A CA 1
ATOM 5212 C C . THR A 1 700 ? 31.701 6.185 90.152 1.00 32.43 700 THR A C 1
ATOM 5213 O O . THR A 1 700 ? 32.787 5.961 89.680 1.00 30.57 700 THR A O 1
ATOM 5217 N N . GLU A 1 701 ? 30.646 6.486 89.432 1.00 33.68 701 GLU A N 1
ATOM 5218 C CA . GLU A 1 701 ? 30.645 6.534 88.011 1.00 31.91 701 GLU A CA 1
ATOM 5219 C C . GLU A 1 701 ? 29.739 7.742 87.677 1.00 30.52 701 GLU A C 1
ATOM 5220 O O . GLU A 1 701 ? 28.643 7.912 88.229 1.00 24.81 701 GLU A O 1
ATOM 5223 N N . TRP A 1 702 ? 30.229 8.607 86.797 1.00 29.21 702 TRP A N 1
ATOM 5224 C CA . TRP A 1 702 ? 29.386 9.629 86.223 1.00 28.66 702 TRP A CA 1
ATOM 5225 C C . TRP A 1 702 ? 28.319 8.921 85.429 1.00 30.63 702 TRP A C 1
ATOM 5226 O O . TRP A 1 702 ? 28.619 8.022 84.619 1.00 30.89 702 TRP A O 1
ATOM 5237 N N . THR A 1 703 ? 27.074 9.269 85.736 1.00 27.24 703 THR A N 1
ATOM 5238 C CA . THR A 1 703 ? 25.925 8.529 85.253 1.00 25.68 703 THR A CA 1
ATOM 5239 C C . THR A 1 703 ? 24.974 9.490 84.615 1.00 23.85 703 THR A C 1
ATOM 5240 O O . THR A 1 703 ? 24.656 10.544 85.162 1.00 22.53 703 THR A O 1
ATOM 5244 N N . VAL A 1 704 ? 24.593 9.149 83.400 1.00 23.52 704 VAL A N 1
ATOM 5245 C CA . VAL A 1 704 ? 23.596 9.860 82.658 1.00 23.32 704 VAL A CA 1
ATOM 5246 C C . VAL A 1 704 ? 22.239 9.395 83.170 1.00 23.33 704 VAL A C 1
ATOM 5247 O O . VAL A 1 704 ? 21.982 8.221 83.176 1.00 24.85 704 VAL A O 1
ATOM 5251 N N . ILE A 1 705 ? 21.378 10.312 83.575 1.00 23.19 705 ILE A N 1
ATOM 5252 C CA . ILE A 1 705 ? 19.991 9.973 83.866 1.00 21.80 705 ILE A CA 1
ATOM 5253 C C . ILE A 1 705 ? 19.162 10.503 82.733 1.00 19.78 705 ILE A C 1
ATOM 5254 O O . ILE A 1 705 ? 18.787 11.663 82.727 1.00 20.48 705 ILE A O 1
ATOM 5259 N N . PRO A 1 706 ? 18.883 9.663 81.740 1.00 21.88 706 PRO A N 1
ATOM 5260 C CA . PRO A 1 706 ? 18.159 10.178 80.573 1.00 20.85 706 PRO A CA 1
ATOM 5261 C C . PRO A 1 706 ? 16.855 10.842 80.972 1.00 21.45 706 PRO A C 1
ATOM 5262 O O . PRO A 1 706 ? 16.211 10.406 81.934 1.00 23.44 706 PRO A O 1
ATOM 5266 N N . TYR A 1 707 ? 16.517 11.905 80.268 1.00 19.90 707 TYR A N 1
ATOM 5267 C CA . TYR A 1 707 ? 15.285 12.656 80.426 1.00 20.75 707 TYR A CA 1
ATOM 5268 C C . TYR A 1 707 ? 15.253 13.521 81.683 1.00 21.77 707 TYR A C 1
ATOM 5269 O O . TYR A 1 707 ? 14.357 14.323 81.847 1.00 20.74 707 TYR A O 1
ATOM 5278 N N . MET A 1 708 ? 16.211 13.338 82.582 1.00 21.53 708 MET A N 1
ATOM 5279 C CA . MET A 1 708 ? 16.183 14.010 83.834 1.00 21.08 708 MET A CA 1
ATOM 5280 C C . MET A 1 708 ? 16.303 15.523 83.631 1.00 20.73 708 MET A C 1
ATOM 5281 O O . MET A 1 708 ? 17.173 16.005 82.913 1.00 21.69 708 MET A O 1
ATOM 5286 N N . GLY A 1 709 ? 15.391 16.265 84.241 1.00 20.83 709 GLY A N 1
ATOM 5287 C CA . GLY A 1 709 ? 15.444 17.713 84.219 1.00 22.14 709 GLY A CA 1
ATOM 5288 C C . GLY A 1 709 ? 14.493 18.260 83.182 1.00 22.57 709 GLY A C 1
ATOM 5289 O O . GLY A 1 709 ? 13.632 17.534 82.718 1.00 25.14 709 GLY A O 1
ATOM 5290 N N . ARG A 1 710 ? 14.656 19.533 82.826 1.00 21.99 710 ARG A N 1
ATOM 5291 C CA . ARG A 1 710 ? 13.720 20.203 81.956 1.00 22.16 710 ARG A CA 1
ATOM 5292 C C . ARG A 1 710 ? 14.019 19.958 80.478 1.00 22.02 710 ARG A C 1
ATOM 5293 O O . ARG A 1 710 ? 13.106 20.090 79.645 1.00 20.49 710 ARG A O 1
ATOM 5301 N N . THR A 1 711 ? 15.289 19.635 80.190 1.00 21.22 711 THR A N 1
ATOM 5302 C CA . THR A 1 711 ? 15.748 19.365 78.850 1.00 21.02 711 THR A CA 1
ATOM 5303 C C . THR A 1 711 ? 16.393 17.954 78.728 1.00 22.04 711 THR A C 1
ATOM 5304 O O . THR A 1 711 ? 15.785 16.958 79.110 1.00 21.94 711 THR A O 1
ATOM 5308 N N . LEU A 1 712 ? 17.607 17.835 78.211 1.00 20.85 712 LEU A N 1
ATOM 5309 C CA . LEU A 1 712 ? 18.045 16.540 77.720 1.00 19.80 712 LEU A CA 1
ATOM 5310 C C . LEU A 1 712 ? 18.144 15.458 78.813 1.00 19.72 712 LEU A C 1
ATOM 5311 O O . LEU A 1 712 ? 17.522 14.388 78.730 1.00 19.56 712 LEU A O 1
ATOM 5316 N N . SER A 1 713 ? 18.959 15.701 79.816 1.00 19.37 713 SER A N 1
ATOM 5317 C CA . SER A 1 713 ? 19.222 14.683 80.787 1.00 20.16 713 SER A CA 1
ATOM 5318 C C . SER A 1 713 ? 19.984 15.267 81.936 1.00 20.83 713 SER A C 1
ATOM 5319 O O . SER A 1 713 ? 20.295 16.452 81.953 1.00 20.84 713 SER A O 1
ATOM 5322 N N . GLY A 1 714 ? 20.292 14.423 82.901 1.00 20.06 714 GLY A N 1
ATOM 5323 C CA . GLY A 1 714 ? 21.086 14.872 84.042 1.00 21.38 714 GLY A CA 1
ATOM 5324 C C . GLY A 1 714 ? 22.331 14.047 84.155 1.00 20.77 714 GLY A C 1
ATOM 5325 O O . GLY A 1 714 ? 22.342 12.903 83.694 1.00 22.22 714 GLY A O 1
ATOM 5326 N N . MET A 1 715 ? 23.386 14.624 84.703 1.00 20.74 715 MET A N 1
ATOM 5327 C CA . MET A 1 715 ? 24.605 13.864 84.948 1.00 21.07 715 MET A CA 1
ATOM 5328 C C . MET A 1 715 ? 24.790 13.877 86.439 1.00 21.39 715 MET A C 1
ATOM 5329 O O . MET A 1 715 ? 24.730 14.943 87.079 1.00 21.78 715 MET A O 1
ATOM 5334 N N . ALA A 1 716 ? 25.029 12.708 87.007 1.00 20.17 716 ALA A N 1
ATOM 5335 C CA . ALA A 1 716 ? 25.234 12.632 88.439 1.00 21.68 716 ALA A CA 1
ATOM 5336 C C . ALA A 1 716 ? 26.223 11.541 88.731 1.00 22.74 716 ALA A C 1
ATOM 5337 O O . ALA A 1 716 ? 26.314 10.524 88.054 1.00 23.16 716 ALA A O 1
ATOM 5339 N N . LEU A 1 717 ? 26.993 11.803 89.750 1.00 25.12 717 LEU A N 1
ATOM 5340 C CA . LEU A 1 717 ? 27.975 10.875 90.225 1.00 27.00 717 LEU A CA 1
ATOM 5341 C C . LEU A 1 717 ? 27.232 9.857 91.088 1.00 25.61 717 LEU A C 1
ATOM 5342 O O . LEU A 1 717 ? 26.571 10.229 92.033 1.00 21.11 717 LEU A O 1
ATOM 5347 N N . MET A 1 718 ? 27.302 8.594 90.722 1.00 24.14 718 MET A N 1
ATOM 5348 C CA . MET A 1 718 ? 26.554 7.595 91.437 1.00 27.67 718 MET A CA 1
ATOM 5349 C C . MET A 1 718 ? 27.447 6.462 91.851 1.00 25.53 718 MET A C 1
ATOM 5350 O O . MET A 1 718 ? 28.414 6.166 91.166 1.00 23.58 718 MET A O 1
ATOM 5355 N N . PRO A 1 719 ? 27.093 5.801 92.962 1.00 27.10 719 PRO A N 1
ATOM 5356 C CA . PRO A 1 719 ? 25.944 6.105 93.794 1.00 27.36 719 PRO A CA 1
ATOM 5357 C C . PRO A 1 719 ? 26.227 7.267 94.743 1.00 27.52 719 PRO A C 1
ATOM 5358 O O . PRO A 1 719 ? 27.365 7.648 94.940 1.00 26.91 719 PRO A O 1
ATOM 5362 N N . TYR A 1 720 ? 25.171 7.782 95.355 1.00 28.40 720 TYR A N 1
ATOM 5363 C CA . TYR A 1 720 ? 25.241 8.930 96.235 1.00 27.10 720 TYR A CA 1
ATOM 5364 C C . TYR A 1 720 ? 25.748 8.586 97.614 1.00 27.64 720 TYR A C 1
ATOM 5365 O O . TYR A 1 720 ? 25.814 9.473 98.469 1.00 27.99 720 TYR A O 1
ATOM 5374 N N . THR A 1 721 ? 26.098 7.323 97.853 1.00 28.19 721 THR A N 1
ATOM 5375 C CA . THR A 1 721 ? 26.587 6.900 99.171 1.00 31.75 721 THR A CA 1
ATOM 5376 C C . THR A 1 721 ? 28.076 7.143 99.321 1.00 32.98 721 THR A C 1
ATOM 5377 O O . THR A 1 721 ? 28.620 6.900 100.391 1.00 38.66 721 THR A O 1
ATOM 5381 N N . GLN A 1 722 ? 28.708 7.638 98.268 1.00 31.24 722 GLN A N 1
ATOM 5382 C CA . GLN A 1 722 ? 30.138 7.820 98.241 1.00 32.31 722 GLN A CA 1
ATOM 5383 C C . GLN A 1 722 ? 30.523 9.274 98.245 1.00 32.62 722 GLN A C 1
ATOM 5384 O O . GLN A 1 722 ? 29.839 10.110 97.666 1.00 34.63 722 GLN A O 1
ATOM 5390 N N . PRO A 1 723 ? 31.620 9.605 98.934 1.00 32.29 723 PRO A N 1
ATOM 5391 C CA . PRO A 1 723 ? 32.052 11.000 98.854 1.00 31.40 723 PRO A CA 1
ATOM 5392 C C . PRO A 1 723 ? 32.497 11.330 97.425 1.00 27.84 723 PRO A C 1
ATOM 5393 O O . PRO A 1 723 ? 32.835 10.450 96.658 1.00 28.50 723 PRO A O 1
ATOM 5397 N N . THR A 1 724 ? 32.451 12.582 97.056 1.00 28.05 724 THR A N 1
ATOM 5398 C CA . THR A 1 724 ? 32.656 12.922 95.646 1.00 29.61 724 THR A CA 1
ATOM 5399 C C . THR A 1 724 ? 34.053 13.396 95.392 1.00 32.01 724 THR A C 1
ATOM 5400 O O . THR A 1 724 ? 34.373 13.751 94.271 1.00 32.12 724 THR A O 1
ATOM 5404 N N . ASP A 1 725 ? 34.860 13.401 96.459 1.00 34.66 725 ASP A N 1
ATOM 5405 C CA . ASP A 1 725 ? 36.236 13.882 96.476 1.00 35.32 725 ASP A CA 1
ATOM 5406 C C . ASP A 1 725 ? 36.961 13.600 95.162 1.00 30.83 725 ASP A C 1
ATOM 5407 O O . ASP A 1 725 ? 37.164 12.422 94.792 1.00 30.62 725 ASP A O 1
ATOM 5409 N N . GLY A 1 726 ? 37.335 14.681 94.477 1.00 27.55 726 GLY A N 1
ATOM 5410 C CA . GLY A 1 726 ? 38.137 14.610 93.259 1.00 28.45 726 GLY A CA 1
ATOM 5411 C C . GLY A 1 726 ? 37.340 14.403 91.963 1.00 28.80 726 GLY A C 1
ATOM 5412 O O . GLY A 1 726 ? 37.913 14.318 90.895 1.00 26.72 726 GLY A O 1
ATOM 5413 N N . ALA A 1 727 ? 36.020 14.288 92.045 1.00 28.23 727 ALA A N 1
ATOM 5414 C CA . ALA A 1 727 ? 35.215 14.106 90.835 1.00 29.75 727 ALA A CA 1
ATOM 5415 C C . ALA A 1 727 ? 35.082 15.432 90.130 1.00 28.17 727 ALA A C 1
ATOM 5416 O O . ALA A 1 727 ? 35.026 16.493 90.757 1.00 28.11 727 ALA A O 1
ATOM 5418 N N . SER A 1 728 ? 35.011 15.373 88.815 1.00 25.91 728 SER A N 1
ATOM 5419 C CA . SER A 1 728 ? 34.751 16.567 88.067 1.00 25.18 728 SER A CA 1
ATOM 5420 C C . SER A 1 728 ? 34.189 16.169 86.726 1.00 25.10 728 SER A C 1
ATOM 5421 O O . SER A 1 728 ? 34.333 15.025 86.284 1.00 31.95 728 SER A O 1
ATOM 5424 N N . ILE A 1 729 ? 33.600 17.130 86.061 1.00 24.39 729 ILE A N 1
ATOM 5425 C CA . ILE A 1 729 ? 33.080 16.922 84.721 1.00 23.93 729 ILE A CA 1
ATOM 5426 C C . ILE A 1 729 ? 33.297 18.221 84.006 1.00 21.54 729 ILE A C 1
ATOM 5427 O O . ILE A 1 729 ? 32.994 19.298 84.520 1.00 22.33 729 ILE A O 1
ATOM 5432 N N . SER A 1 730 ? 33.849 18.108 82.827 1.00 21.79 730 SER A N 1
ATOM 5433 C CA . SER A 1 730 ? 34.412 19.250 82.135 1.00 22.97 730 SER A CA 1
ATOM 5434 C C . SER A 1 730 ? 33.803 19.402 80.753 1.00 22.30 730 SER A C 1
ATOM 5435 O O . SER A 1 730 ? 33.596 18.457 80.056 1.00 22.02 730 SER A O 1
ATOM 5438 N N . TYR A 1 731 ? 33.575 20.636 80.373 1.00 25.63 731 TYR A N 1
ATOM 5439 C CA . TYR A 1 731 ? 32.972 21.000 79.125 1.00 28.07 731 TYR A CA 1
ATOM 5440 C C . TYR A 1 731 ? 33.934 21.943 78.412 1.00 27.96 731 TYR A C 1
ATOM 5441 O O . TYR A 1 731 ? 34.447 22.890 79.000 1.00 28.31 731 TYR A O 1
ATOM 5450 N N . LYS A 1 732 ? 34.127 21.683 77.127 1.00 28.77 732 LYS A N 1
ATOM 5451 C CA . LYS A 1 732 ? 35.031 22.432 76.279 1.00 29.32 732 LYS A CA 1
ATOM 5452 C C . LYS A 1 732 ? 34.206 23.295 75.339 1.00 26.42 732 LYS A C 1
ATOM 5453 O O . LYS A 1 732 ? 33.257 22.824 74.699 1.00 28.72 732 LYS A O 1
ATOM 5458 N N . ILE A 1 733 ? 34.532 24.575 75.309 1.00 26.15 733 ILE A N 1
ATOM 5459 C CA . ILE A 1 733 ? 33.778 25.553 74.567 1.00 27.83 733 ILE A CA 1
ATOM 5460 C C . ILE A 1 733 ? 34.728 26.450 73.776 1.00 31.49 733 ILE A C 1
ATOM 5461 O O . ILE A 1 733 ? 35.911 26.609 74.119 1.00 33.20 733 ILE A O 1
ATOM 5466 N N . LYS A 1 734 ? 34.197 27.038 72.718 1.00 32.41 734 LYS A N 1
ATOM 5467 C CA . LYS A 1 734 ? 34.918 28.022 71.938 1.00 35.67 734 LYS A CA 1
ATOM 5468 C C . LYS A 1 734 ? 34.195 29.355 72.115 1.00 33.04 734 LYS A C 1
ATOM 5469 O O . LYS A 1 734 ? 33.093 29.528 71.611 1.00 36.34 734 LYS A O 1
ATOM 5472 N N . LEU A 1 735 ? 34.788 30.250 72.896 1.00 32.90 735 LEU A N 1
ATOM 5473 C CA . LEU A 1 735 ? 34.313 31.614 73.016 1.00 35.35 735 LEU A CA 1
ATOM 5474 C C . LEU A 1 735 ? 35.035 32.468 71.996 1.00 35.61 735 LEU A C 1
ATOM 5475 O O . LEU A 1 735 ? 36.152 32.159 71.603 1.00 37.99 735 LEU A O 1
ATOM 5480 N N . PRO A 1 736 ? 34.389 33.524 71.537 1.00 35.53 736 PRO A N 1
ATOM 5481 C CA . PRO A 1 736 ? 35.154 34.517 70.800 1.00 37.37 736 PRO A CA 1
ATOM 5482 C C . PRO A 1 736 ? 36.244 35.062 71.712 1.00 40.25 736 PRO A C 1
ATOM 5483 O O . PRO A 1 736 ? 35.975 35.327 72.883 1.00 40.77 736 PRO A O 1
ATOM 5487 N N . LYS A 1 737 ? 37.461 35.214 71.176 1.00 47.43 737 LYS A N 1
ATOM 5488 C CA . LYS A 1 737 ? 38.656 35.504 72.000 1.00 46.18 737 LYS A CA 1
ATOM 5489 C C . LYS A 1 737 ? 38.535 36.826 72.752 1.00 46.60 737 LYS A C 1
ATOM 5490 O O . LYS A 1 737 ? 39.120 36.986 73.828 1.00 47.31 737 LYS A O 1
ATOM 5492 N N . GLY A 1 738 ? 37.727 37.741 72.229 1.00 45.10 738 GLY A N 1
ATOM 5493 C CA . GLY A 1 738 ? 37.521 39.031 72.864 1.00 42.34 738 GLY A CA 1
ATOM 5494 C C . GLY A 1 738 ? 36.807 38.989 74.189 1.00 40.07 738 GLY A C 1
ATOM 5495 O O . GLY A 1 738 ? 36.809 39.953 74.916 1.00 38.42 738 GLY A O 1
ATOM 5496 N N . ILE A 1 739 ? 36.188 37.873 74.518 1.00 40.05 739 ILE A N 1
ATOM 5497 C CA . ILE A 1 739 ? 35.357 37.788 75.724 1.00 39.08 739 ILE A CA 1
ATOM 5498 C C . ILE A 1 739 ? 36.180 37.525 76.995 1.00 35.01 739 ILE A C 1
ATOM 5499 O O . ILE A 1 739 ? 36.913 36.556 77.058 1.00 33.73 739 ILE A O 1
ATOM 5504 N N . ASP A 1 740 ? 36.035 38.361 78.011 1.00 35.55 740 ASP A N 1
ATOM 5505 C CA . ASP A 1 740 ? 36.862 38.237 79.226 1.00 40.09 740 ASP A CA 1
ATOM 5506 C C . ASP A 1 740 ? 36.060 37.853 80.487 1.00 42.79 740 ASP A C 1
ATOM 5507 O O . ASP A 1 740 ? 36.640 37.425 81.494 1.00 44.84 740 ASP A O 1
ATOM 5509 N N . LYS A 1 741 ? 34.734 37.932 80.413 1.00 40.18 741 LYS A N 1
ATOM 5510 C CA . LYS A 1 741 ? 33.875 37.617 81.554 1.00 37.13 741 LYS A CA 1
ATOM 5511 C C . LYS A 1 741 ? 32.645 36.884 80.976 1.00 36.51 741 LYS A C 1
ATOM 5512 O O . LYS A 1 741 ? 32.250 37.105 79.811 1.00 37.94 741 LYS A O 1
ATOM 5514 N N . VAL A 1 742 ? 32.136 35.905 81.714 1.00 34.20 742 VAL A N 1
ATOM 5515 C CA . VAL A 1 742 ? 30.910 35.220 81.329 1.00 31.68 742 VAL A CA 1
ATOM 5516 C C . VAL A 1 742 ? 30.125 35.060 82.600 1.00 32.75 742 VAL A C 1
ATOM 5517 O O . VAL A 1 742 ? 30.719 35.010 83.687 1.00 30.92 742 VAL A O 1
ATOM 5521 N N . THR A 1 743 ? 28.806 34.953 82.478 1.00 29.93 743 THR A N 1
ATOM 5522 C CA . THR A 1 743 ? 28.026 34.492 83.586 1.00 32.02 743 THR A CA 1
ATOM 5523 C C . THR A 1 743 ? 27.620 33.078 83.242 1.00 35.69 743 THR A C 1
ATOM 5524 O O . THR A 1 743 ? 26.993 32.830 82.198 1.00 34.06 743 THR A O 1
ATOM 5528 N N . VAL A 1 744 ? 28.028 32.125 84.072 1.00 32.60 744 VAL A N 1
ATOM 5529 C CA . VAL A 1 744 ? 27.665 30.767 83.816 1.00 30.02 744 VAL A CA 1
ATOM 5530 C C . VAL A 1 744 ? 26.472 30.441 84.676 1.00 32.30 744 VAL A C 1
ATOM 5531 O O . VAL A 1 744 ? 26.506 30.593 85.882 1.00 36.16 744 VAL A O 1
ATOM 5535 N N . HIS A 1 745 ? 25.402 29.999 84.030 1.00 31.39 745 HIS A N 1
ATOM 5536 C CA . HIS A 1 745 ? 24.250 29.492 84.729 1.00 27.66 745 HIS A CA 1
ATOM 5537 C C . HIS A 1 745 ? 24.449 28.000 84.886 1.00 26.56 745 HIS A C 1
ATOM 5538 O O . HIS A 1 745 ? 24.724 27.308 83.903 1.00 25.47 745 HIS A O 1
ATOM 5545 N N . VAL A 1 746 ? 24.319 27.514 86.112 1.00 24.57 746 VAL A N 1
ATOM 5546 C CA . VAL A 1 746 ? 24.498 26.107 86.395 1.00 25.42 746 VAL A CA 1
ATOM 5547 C C . VAL A 1 746 ? 23.169 25.632 86.841 1.00 25.06 746 VAL A C 1
ATOM 5548 O O . VAL A 1 746 ? 22.629 26.165 87.801 1.00 24.48 746 VAL A O 1
ATOM 5552 N N . ILE A 1 747 ? 22.643 24.633 86.127 1.00 25.70 747 ILE A N 1
ATOM 5553 C CA . ILE A 1 747 ? 21.322 24.078 86.431 1.00 24.11 747 ILE A CA 1
ATOM 5554 C C . ILE A 1 747 ? 21.466 22.694 86.979 1.00 23.50 747 ILE A C 1
ATOM 5555 O O . ILE A 1 747 ? 21.877 21.764 86.268 1.00 22.91 747 ILE A O 1
ATOM 5560 N N . VAL A 1 748 ? 21.140 22.560 88.259 1.00 21.76 748 VAL A N 1
ATOM 5561 C CA . VAL A 1 748 ? 21.132 21.279 88.881 1.00 23.28 748 VAL A CA 1
ATOM 5562 C C . VAL A 1 748 ? 19.727 20.958 89.357 1.00 24.42 748 VAL A C 1
ATOM 5563 O O . VAL A 1 748 ? 18.912 21.865 89.542 1.00 26.03 748 VAL A O 1
ATOM 5567 N N . LYS A 1 749 ? 19.434 19.671 89.523 1.00 24.14 749 LYS A N 1
ATOM 5568 C CA . LYS A 1 749 ? 18.201 19.247 90.162 1.00 25.88 749 LYS A CA 1
ATOM 5569 C C . LYS A 1 749 ? 18.147 19.899 91.576 1.00 29.50 749 LYS A C 1
ATOM 5570 O O . LYS A 1 749 ? 19.180 20.115 92.227 1.00 27.50 749 LYS A O 1
ATOM 5576 N N . SER A 1 750 ? 16.941 20.261 92.008 1.00 30.66 750 SER A N 1
ATOM 5577 C CA . SER A 1 750 ? 16.758 20.889 93.322 1.00 31.46 750 SER A CA 1
ATOM 5578 C C . SER A 1 750 ? 16.944 19.886 94.462 1.00 29.34 750 SER A C 1
ATOM 5579 O O . SER A 1 750 ? 16.053 19.693 95.266 1.00 29.67 750 SER A O 1
ATOM 5582 N N . THR A 1 751 ? 18.109 19.251 94.495 1.00 30.25 751 THR A N 1
ATOM 5583 C CA . THR A 1 751 ? 18.475 18.351 95.576 1.00 30.53 751 THR A CA 1
ATOM 5584 C C . THR A 1 751 ? 18.643 19.191 96.839 1.00 30.73 751 THR A C 1
ATOM 5585 O O . THR A 1 751 ? 19.138 20.318 96.798 1.00 28.92 751 THR A O 1
ATOM 5589 N N . LEU A 1 752 ? 18.153 18.685 97.960 1.00 33.73 752 LEU A N 1
ATOM 5590 C CA . LEU A 1 752 ? 18.229 19.450 99.214 1.00 32.02 752 LEU A CA 1
ATOM 5591 C C . LEU A 1 752 ? 19.324 18.936 100.106 1.00 32.41 752 LEU A C 1
ATOM 5592 O O . LEU A 1 752 ? 19.942 17.917 99.802 1.00 32.53 752 LEU A O 1
ATOM 5597 N N . ALA A 1 753 ? 19.563 19.655 101.198 1.00 33.50 753 ALA A N 1
ATOM 5598 C CA . ALA A 1 753 ? 20.679 19.386 102.122 1.00 33.70 753 ALA A CA 1
ATOM 5599 C C . ALA A 1 753 ? 20.437 18.140 102.976 1.00 32.69 753 ALA A C 1
ATOM 5600 O O . ALA A 1 753 ? 20.341 18.215 104.191 1.00 35.50 753 ALA A O 1
ATOM 5602 N N . PHE A 1 754 ? 20.388 16.989 102.337 1.00 31.67 754 PHE A N 1
ATOM 5603 C CA . PHE A 1 754 ? 20.015 15.778 103.024 1.00 32.35 754 PHE A CA 1
ATOM 5604 C C . PHE A 1 754 ? 21.121 15.116 103.852 1.00 36.08 754 PHE A C 1
ATOM 5605 O O . PHE A 1 754 ? 20.839 14.354 104.767 1.00 32.06 754 PHE A O 1
ATOM 5613 N N . HIS A 1 755 ? 22.373 15.342 103.493 1.00 42.02 755 HIS A N 1
ATOM 5614 C CA . HIS A 1 755 ? 23.495 14.631 104.143 1.00 51.07 755 HIS A CA 1
ATOM 5615 C C . HIS A 1 755 ? 24.163 15.468 105.222 1.00 47.65 755 HIS A C 1
ATOM 5616 O O . HIS A 1 755 ? 24.683 14.931 106.176 1.00 50.27 755 HIS A O 1
ATOM 5623 N N . ASP A 1 756 ? 24.099 16.781 105.080 1.00 51.08 756 ASP A N 1
ATOM 5624 C CA . ASP A 1 756 ? 24.948 17.724 105.825 1.00 51.96 756 ASP A CA 1
ATOM 5625 C C . ASP A 1 756 ? 24.153 19.012 105.890 1.00 49.33 756 ASP A C 1
ATOM 5626 O O . ASP A 1 756 ? 23.765 19.543 104.839 1.00 44.97 756 ASP A O 1
ATOM 5628 N N . ARG A 1 757 ? 23.900 19.490 107.111 1.00 44.47 757 ARG A N 1
ATOM 5629 C CA . ARG A 1 757 ? 23.138 20.729 107.347 1.00 46.31 757 ARG A CA 1
ATOM 5630 C C . ARG A 1 757 ? 23.706 21.944 106.572 1.00 46.36 757 ARG A C 1
ATOM 5631 O O . ARG A 1 757 ? 22.963 22.886 106.317 1.00 48.23 757 ARG A O 1
ATOM 5633 N N . LYS A 1 758 ? 25.006 21.905 106.203 1.00 43.43 758 LYS A N 1
ATOM 5634 C CA . LYS A 1 758 ? 25.679 22.945 105.410 1.00 41.45 758 LYS A CA 1
ATOM 5635 C C . LYS A 1 758 ? 25.133 23.031 103.978 1.00 41.38 758 LYS A C 1
ATOM 5636 O O . LYS A 1 758 ? 25.185 24.074 103.334 1.00 38.49 758 LYS A O 1
ATOM 5638 N N . GLY A 1 759 ? 24.645 21.909 103.470 1.00 39.98 759 GLY A N 1
ATOM 5639 C CA . GLY A 1 759 ? 24.077 21.871 102.132 1.00 41.95 759 GLY A CA 1
ATOM 5640 C C . GLY A 1 759 ? 25.073 21.411 101.114 1.00 37.16 759 GLY A C 1
ATOM 5641 O O . GLY A 1 759 ? 26.205 21.079 101.446 1.00 39.52 759 GLY A O 1
ATOM 5642 N N . HIS A 1 760 ? 24.646 21.403 99.866 1.00 36.27 760 HIS A N 1
ATOM 5643 C CA . HIS A 1 760 ? 25.465 20.877 98.793 1.00 34.83 760 HIS A CA 1
ATOM 5644 C C . HIS A 1 760 ? 26.232 21.978 98.109 1.00 31.41 760 HIS A C 1
ATOM 5645 O O . HIS A 1 760 ? 25.713 23.066 97.860 1.00 29.29 760 HIS A O 1
ATOM 5652 N N . GLU A 1 761 ? 27.468 21.667 97.782 1.00 28.55 761 GLU A N 1
ATOM 5653 C CA . GLU A 1 761 ? 28.274 22.597 97.029 1.00 31.17 761 GLU A CA 1
ATOM 5654 C C . GLU A 1 761 ? 28.817 21.924 95.818 1.00 26.93 761 GLU A C 1
ATOM 5655 O O . GLU A 1 761 ? 29.071 20.709 95.793 1.00 28.41 761 GLU A O 1
ATOM 5661 N N . TYR A 1 762 ? 29.020 22.726 94.815 1.00 25.56 762 TYR A N 1
ATOM 5662 C CA . TYR A 1 762 ? 29.884 22.328 93.744 1.00 26.41 762 TYR A CA 1
ATOM 5663 C C . TYR A 1 762 ? 30.740 23.502 93.421 1.00 25.36 762 TYR A C 1
ATOM 5664 O O . TYR A 1 762 ? 30.410 24.633 93.780 1.00 25.43 762 TYR A O 1
ATOM 5673 N N . SER A 1 763 ? 31.818 23.260 92.713 1.00 24.11 763 SER A N 1
ATOM 5674 C CA . SER A 1 763 ? 32.555 24.371 92.181 1.00 26.06 763 SER A CA 1
ATOM 5675 C C . SER A 1 763 ? 32.434 24.339 90.658 1.00 28.88 763 SER A C 1
ATOM 5676 O O . SER A 1 763 ? 32.280 23.267 90.052 1.00 26.14 763 SER A O 1
ATOM 5679 N N . ILE A 1 764 ? 32.506 25.527 90.084 1.00 26.99 764 ILE A N 1
ATOM 5680 C CA . ILE A 1 764 ? 32.483 25.710 88.665 1.00 30.30 764 ILE A CA 1
ATOM 5681 C C . ILE A 1 764 ? 33.589 26.721 88.375 1.00 30.71 764 ILE A C 1
ATOM 5682 O O . ILE A 1 764 ? 33.736 27.708 89.083 1.00 30.78 764 ILE A O 1
ATOM 5687 N N . GLY A 1 765 ? 34.365 26.479 87.332 1.00 30.74 765 GLY A N 1
ATOM 5688 C CA . GLY A 1 765 ? 35.361 27.428 86.920 1.00 29.56 765 GLY A CA 1
ATOM 5689 C C . GLY A 1 765 ? 36.091 26.962 85.694 1.00 31.74 765 GLY A C 1
ATOM 5690 O O . GLY A 1 765 ? 36.032 25.779 85.323 1.00 30.67 765 GLY A O 1
ATOM 5691 N N . PHE A 1 766 ? 36.783 27.905 85.062 1.00 30.70 766 PHE A N 1
ATOM 5692 C CA . PHE A 1 766 ? 37.583 27.601 83.906 1.00 30.92 766 PHE A CA 1
ATOM 5693 C C . PHE A 1 766 ? 38.896 27.026 84.270 1.00 28.62 766 PHE A C 1
ATOM 5694 O O . PHE A 1 766 ? 39.492 27.496 85.231 1.00 25.69 766 PHE A O 1
ATOM 5702 N N . GLU A 1 767 ? 39.358 26.028 83.489 1.00 29.47 767 GLU A N 1
ATOM 5703 C CA . GLU A 1 767 ? 40.723 25.529 83.621 1.00 30.27 767 GLU A CA 1
ATOM 5704 C C . GLU A 1 767 ? 41.584 26.754 83.355 1.00 29.29 767 GLU A C 1
ATOM 5705 O O . GLU A 1 767 ? 41.314 27.519 82.432 1.00 29.34 767 GLU A O 1
ATOM 5708 N N . GLY A 1 768 ? 42.534 27.007 84.229 1.00 28.33 768 GLY A N 1
ATOM 5709 C CA . GLY A 1 768 ? 43.380 28.196 84.109 1.00 31.76 768 GLY A CA 1
ATOM 5710 C C . GLY A 1 768 ? 42.852 29.386 84.870 1.00 30.71 768 GLY A C 1
ATOM 5711 O O . GLY A 1 768 ? 43.423 30.453 84.822 1.00 32.32 768 GLY A O 1
ATOM 5712 N N . GLY A 1 769 ? 41.733 29.204 85.563 1.00 35.42 769 GLY A N 1
ATOM 5713 C CA . GLY A 1 769 ? 41.106 30.272 86.345 1.00 34.02 769 GLY A CA 1
ATOM 5714 C C . GLY A 1 769 ? 40.800 29.683 87.708 1.00 34.93 769 GLY A C 1
ATOM 5715 O O . GLY A 1 769 ? 41.157 28.565 87.969 1.00 35.92 769 GLY A O 1
ATOM 5716 N N . LYS A 1 770 ? 40.139 30.426 88.578 1.00 36.90 770 LYS A N 1
ATOM 5717 C CA . LYS A 1 770 ? 39.838 29.942 89.919 1.00 36.82 770 LYS A CA 1
ATOM 5718 C C . LYS A 1 770 ? 38.479 29.257 89.859 1.00 39.94 770 LYS A C 1
ATOM 5719 O O . LYS A 1 770 ? 37.555 29.719 89.188 1.00 41.93 770 LYS A O 1
ATOM 5721 N N . ASP A 1 771 ? 38.344 28.170 90.590 1.00 36.23 771 ASP A N 1
ATOM 5722 C CA . ASP A 1 771 ? 37.093 27.475 90.673 1.00 37.51 771 ASP A CA 1
ATOM 5723 C C . ASP A 1 771 ? 36.226 28.197 91.686 1.00 38.64 771 ASP A C 1
ATOM 5724 O O . ASP A 1 771 ? 36.655 28.403 92.805 1.00 40.20 771 ASP A O 1
ATOM 5729 N N . GLN A 1 772 ? 35.006 28.571 91.299 1.00 37.95 772 GLN A N 1
ATOM 5730 C CA . GLN A 1 772 ? 34.049 29.222 92.180 1.00 37.99 772 GLN A CA 1
ATOM 5731 C C . GLN A 1 772 ? 33.173 28.196 92.869 1.00 33.24 772 GLN A C 1
ATOM 5732 O O . GLN A 1 772 ? 32.597 27.331 92.245 1.00 34.67 772 GLN A O 1
ATOM 5738 N N . THR A 1 773 ? 33.064 28.290 94.172 1.00 31.51 773 THR A N 1
ATOM 5739 C CA . THR A 1 773 ? 32.296 27.302 94.894 1.00 31.60 773 THR A CA 1
ATOM 5740 C C . THR A 1 773 ? 30.950 27.894 95.077 1.00 30.35 773 THR A C 1
ATOM 5741 O O . THR A 1 773 ? 30.832 29.058 95.426 1.00 30.29 773 THR A O 1
ATOM 5745 N N . ILE A 1 774 ? 29.937 27.099 94.779 1.00 32.73 774 ILE A N 1
ATOM 5746 C CA . ILE A 1 774 ? 28.569 27.506 94.966 1.00 33.43 774 ILE A CA 1
ATOM 5747 C C . ILE A 1 774 ? 27.850 26.507 95.832 1.00 32.98 774 ILE A C 1
ATOM 5748 O O . ILE A 1 774 ? 27.856 25.302 95.578 1.00 31.91 774 ILE A O 1
ATOM 5753 N N . ASN A 1 775 ? 27.258 27.040 96.876 1.00 31.26 775 ASN A N 1
ATOM 5754 C CA . ASN A 1 775 ? 26.393 26.264 97.701 1.00 33.17 775 ASN A CA 1
ATOM 5755 C C . ASN A 1 775 ? 24.999 26.498 97.171 1.00 32.71 775 ASN A C 1
ATOM 5756 O O . ASN A 1 775 ? 24.460 27.595 97.267 1.00 29.41 775 ASN A O 1
ATOM 5761 N N . PHE A 1 776 ? 24.409 25.471 96.580 1.00 32.60 776 PHE A N 1
ATOM 5762 C CA . PHE A 1 776 ? 23.183 25.733 95.830 1.00 35.99 776 PHE A CA 1
ATOM 5763 C C . PHE A 1 776 ? 21.909 25.517 96.605 1.00 35.92 776 PHE A C 1
ATOM 5764 O O . PHE A 1 776 ? 20.856 25.842 96.108 1.00 41.51 776 PHE A O 1
ATOM 5772 N N . ASN A 1 777 ? 22.001 24.957 97.801 1.00 36.11 777 ASN A N 1
ATOM 5773 C CA . ASN A 1 777 ? 20.799 24.630 98.516 1.00 36.58 777 ASN A CA 1
ATOM 5774 C C . ASN A 1 777 ? 20.839 24.903 100.008 1.00 37.77 777 ASN A C 1
ATOM 5775 O O . ASN A 1 777 ? 19.920 24.518 100.686 1.00 38.49 777 ASN A O 1
ATOM 5780 N N . HIS A 1 778 ? 21.851 25.604 100.514 1.00 39.34 778 HIS A N 1
ATOM 5781 C CA . HIS A 1 778 ? 21.917 25.864 101.947 1.00 43.06 778 HIS A CA 1
ATOM 5782 C C . HIS A 1 778 ? 20.704 26.635 102.410 1.00 41.08 778 HIS A C 1
ATOM 5783 O O . HIS A 1 778 ? 20.200 26.405 103.484 1.00 36.08 778 HIS A O 1
ATOM 5790 N N . ASN A 1 779 ? 20.236 27.536 101.576 1.00 41.53 779 ASN A N 1
ATOM 5791 C CA . ASN A 1 779 ? 19.035 28.300 101.865 1.00 46.10 779 ASN A CA 1
ATOM 5792 C C . ASN A 1 779 ? 17.712 27.570 101.498 1.00 40.95 779 ASN A C 1
ATOM 5793 O O . ASN A 1 779 ? 16.635 28.144 101.597 1.00 36.72 779 ASN A O 1
ATOM 5798 N N . LEU A 1 780 ? 17.773 26.313 101.071 1.00 41.32 780 LEU A N 1
ATOM 5799 C CA . LEU A 1 780 ? 16.542 25.612 100.661 1.00 41.60 780 LEU A CA 1
ATOM 5800 C C . LEU A 1 780 ? 16.064 24.809 101.853 1.00 43.36 780 LEU A C 1
ATOM 5801 O O . LEU A 1 780 ? 16.248 23.600 101.934 1.00 43.93 780 LEU A O 1
ATOM 5806 N N . ASN A 1 781 ? 15.423 25.516 102.780 1.00 46.81 781 ASN A N 1
ATOM 5807 C CA . ASN A 1 781 ? 14.889 24.920 104.016 1.00 45.63 781 ASN A CA 1
ATOM 5808 C C . ASN A 1 781 ? 13.718 25.751 104.515 1.00 49.30 781 ASN A C 1
ATOM 5809 O O . ASN A 1 781 ? 13.356 26.772 103.896 1.00 46.12 781 ASN A O 1
ATOM 5814 N N . GLU A 1 782 ? 13.172 25.330 105.655 1.00 53.41 782 GLU A N 1
ATOM 5815 C CA . GLU A 1 782 ? 11.939 25.880 106.215 1.00 53.03 782 GLU A CA 1
ATOM 5816 C C . GLU A 1 782 ? 12.250 27.052 107.172 1.00 51.52 782 GLU A C 1
ATOM 5817 O O . GLU A 1 782 ? 11.358 27.581 107.795 1.00 55.18 782 GLU A O 1
ATOM 5819 N N . LEU A 1 783 ? 13.501 27.488 107.262 1.00 53.90 783 LEU A N 1
ATOM 5820 C CA . LEU A 1 783 ? 13.807 28.668 108.068 1.00 57.14 783 LEU A CA 1
ATOM 5821 C C . LEU A 1 783 ? 13.063 29.905 107.544 1.00 55.94 783 LEU A C 1
ATOM 5822 O O . LEU A 1 783 ? 12.982 30.111 106.330 1.00 52.27 783 LEU A O 1
ATOM 5827 N N . PRO A 1 784 ? 12.538 30.743 108.462 1.00 55.66 784 PRO A N 1
ATOM 5828 C CA . PRO A 1 784 ? 11.668 31.851 108.079 1.00 51.12 784 PRO A CA 1
ATOM 5829 C C . PRO A 1 784 ? 12.216 32.674 106.919 1.00 50.75 784 PRO A C 1
ATOM 5830 O O . PRO A 1 784 ? 11.457 33.012 106.011 1.00 54.76 784 PRO A O 1
ATOM 5834 N N . GLU A 1 785 ? 13.517 32.975 106.951 1.00 50.45 785 GLU A N 1
ATOM 5835 C CA . GLU A 1 785 ? 14.195 33.772 105.902 1.00 50.45 785 GLU A CA 1
ATOM 5836 C C . GLU A 1 785 ? 14.064 33.115 104.528 1.00 46.48 785 GLU A C 1
ATOM 5837 O O . GLU A 1 785 ? 13.999 33.803 103.501 1.00 44.57 785 GLU A O 1
ATOM 5839 N N . ASN A 1 786 ? 13.939 31.789 104.536 1.00 42.90 786 ASN A N 1
ATOM 5840 C CA . ASN A 1 786 ? 14.058 30.993 103.330 1.00 43.12 786 ASN A CA 1
ATOM 5841 C C . ASN A 1 786 ? 12.784 30.370 102.790 1.00 42.61 786 ASN A C 1
ATOM 5842 O O . ASN A 1 786 ? 12.619 30.262 101.562 1.00 44.09 786 ASN A O 1
ATOM 5847 N N . VAL A 1 787 ? 11.920 29.931 103.699 1.00 38.54 787 VAL A N 1
ATOM 5848 C CA . VAL A 1 787 ? 10.821 29.035 103.359 1.00 40.99 787 VAL A CA 1
ATOM 5849 C C . VAL A 1 787 ? 9.946 29.509 102.181 1.00 41.51 787 VAL A C 1
ATOM 5850 O O . VAL A 1 787 ? 9.668 28.733 101.261 1.00 42.10 787 VAL A O 1
ATOM 5854 N N . TYR A 1 788 ? 9.528 30.769 102.203 1.00 42.38 788 TYR A N 1
ATOM 5855 C CA . TYR A 1 788 ? 8.670 31.299 101.142 1.00 43.28 788 TYR A CA 1
ATOM 5856 C C . TYR A 1 788 ? 9.423 32.121 100.151 1.00 42.57 788 TYR A C 1
ATOM 5857 O O . TYR A 1 788 ? 9.019 32.172 99.000 1.00 43.38 788 TYR A O 1
ATOM 5866 N N . SER A 1 789 ? 10.518 32.754 100.572 1.00 43.49 789 SER A N 1
ATOM 5867 C CA . 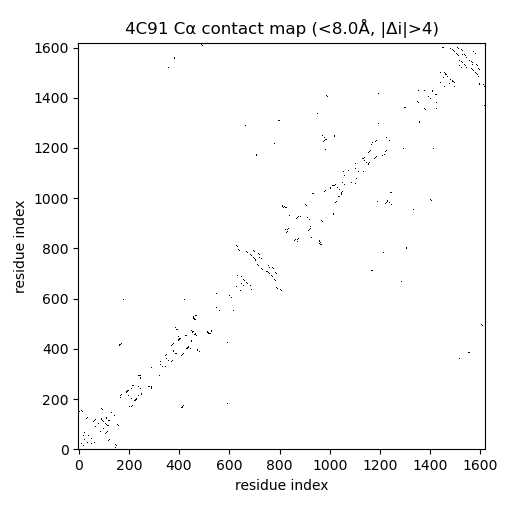SER A 1 789 ? 11.274 33.609 99.647 1.00 44.11 789 SER A CA 1
ATOM 5868 C C . SER A 1 789 ? 11.971 32.780 98.546 1.00 44.29 789 SER A C 1
ATOM 5869 O O . SER A 1 789 ? 12.062 33.211 97.405 1.00 36.61 789 SER A O 1
ATOM 5872 N N . ILE A 1 790 ? 12.488 31.605 98.899 1.00 43.17 790 ILE A N 1
ATOM 5873 C CA . ILE A 1 790 ? 13.358 30.891 97.980 1.00 45.70 790 ILE A CA 1
ATOM 5874 C C . ILE A 1 790 ? 13.074 29.396 97.992 1.00 46.49 790 ILE A C 1
ATOM 5875 O O . ILE A 1 790 ? 13.062 28.765 96.930 1.00 46.80 790 ILE A O 1
ATOM 5880 N N . TYR A 1 791 ? 12.825 28.832 99.176 1.00 46.03 791 TYR A N 1
ATOM 5881 C CA . TYR A 1 791 ? 12.726 27.394 99.331 1.00 40.37 791 TYR A CA 1
ATOM 5882 C C . TYR A 1 791 ? 11.616 26.791 98.464 1.00 38.04 791 TYR A C 1
ATOM 5883 O O . TYR A 1 791 ? 11.891 26.092 97.460 1.00 30.52 791 TYR A O 1
ATOM 5892 N N . TYR A 1 792 ? 10.371 27.104 98.812 1.00 37.17 792 TYR A N 1
ATOM 5893 C CA . TYR A 1 792 ? 9.239 26.545 98.069 1.00 38.41 792 TYR A CA 1
ATOM 5894 C C . TYR A 1 792 ? 9.183 26.982 96.596 1.00 37.69 792 TYR A C 1
ATOM 5895 O O . TYR A 1 792 ? 8.860 26.167 95.731 1.00 28.79 792 TYR A O 1
ATOM 5904 N N . PRO A 1 793 ? 9.523 28.256 96.311 1.00 38.64 793 PRO A N 1
ATOM 5905 C CA . PRO A 1 793 ? 9.528 28.715 94.900 1.00 40.25 793 PRO A CA 1
ATOM 5906 C C . PRO A 1 793 ? 10.518 27.912 94.038 1.00 39.86 793 PRO A C 1
ATOM 5907 O O . PRO A 1 793 ? 10.268 27.623 92.862 1.00 35.17 793 PRO A O 1
ATOM 5911 N N . THR A 1 794 ? 11.615 27.511 94.657 1.00 39.74 794 THR A N 1
ATOM 5912 C CA . THR A 1 794 ? 12.631 26.758 93.967 1.00 39.82 794 THR A CA 1
ATOM 5913 C C . THR A 1 794 ? 12.217 25.295 93.785 1.00 37.15 794 THR A C 1
ATOM 5914 O O . THR A 1 794 ? 12.174 24.777 92.672 1.00 31.29 794 THR A O 1
ATOM 5918 N N . VAL A 1 795 ? 11.889 24.633 94.889 1.00 37.35 795 VAL A N 1
ATOM 5919 C CA . VAL A 1 795 ? 11.732 23.183 94.829 1.00 38.04 795 VAL A CA 1
ATOM 5920 C C . VAL A 1 795 ? 10.575 22.726 93.940 1.00 36.43 795 VAL A C 1
ATOM 5921 O O . VAL A 1 795 ? 10.714 21.700 93.243 1.00 34.58 795 VAL A O 1
ATOM 5925 N N . ALA A 1 796 ? 9.486 23.509 93.925 1.00 33.45 796 ALA A N 1
ATOM 5926 C CA . ALA A 1 796 ? 8.358 23.263 93.016 1.00 32.51 796 ALA A CA 1
ATOM 5927 C C . ALA A 1 796 ? 8.760 23.275 91.570 1.00 33.21 796 ALA A C 1
ATOM 5928 O O . ALA A 1 796 ? 8.092 22.628 90.742 1.00 34.92 796 ALA A O 1
ATOM 5930 N N . ARG A 1 797 ? 9.802 24.046 91.247 1.00 33.29 797 ARG A N 1
ATOM 5931 C CA . ARG A 1 797 ? 10.300 24.141 89.871 1.00 35.03 797 ARG A CA 1
ATOM 5932 C C . ARG A 1 797 ? 11.439 23.189 89.636 1.00 33.92 797 ARG A C 1
ATOM 5933 O O . ARG A 1 797 ? 12.052 23.246 88.579 1.00 34.44 797 ARG A O 1
ATOM 5941 N N . ARG A 1 798 ? 11.737 22.346 90.645 1.00 29.00 798 ARG A N 1
ATOM 5942 C CA . ARG A 1 798 ? 12.551 21.126 90.507 1.00 25.00 798 ARG A CA 1
ATOM 5943 C C . ARG A 1 798 ? 14.007 21.349 90.175 1.00 25.03 798 ARG A C 1
ATOM 5944 O O . ARG A 1 798 ? 14.763 20.404 90.087 1.00 24.57 798 ARG A O 1
ATOM 5952 N N . ILE A 1 799 ? 14.412 22.587 89.986 1.00 24.48 799 ILE A N 1
ATOM 5953 C CA . ILE A 1 799 ? 15.782 22.858 89.602 1.00 27.54 799 ILE A CA 1
ATOM 5954 C C . ILE A 1 799 ? 16.356 23.927 90.486 1.00 28.01 799 ILE A C 1
ATOM 5955 O O . ILE A 1 799 ? 15.644 24.600 91.207 1.00 29.96 799 ILE A O 1
ATOM 5960 N N . VAL A 1 800 ? 17.668 24.039 90.459 1.00 29.48 800 VAL A N 1
ATOM 5961 C CA . VAL A 1 800 ? 18.313 25.190 91.054 1.00 29.21 800 VAL A CA 1
ATOM 5962 C C . VAL A 1 800 ? 19.251 25.735 90.024 1.00 28.96 800 VAL A C 1
ATOM 5963 O O . VAL A 1 800 ? 20.156 25.036 89.569 1.00 27.31 800 VAL A O 1
ATOM 5967 N N . GLU A 1 801 ? 18.992 26.990 89.684 1.00 28.38 801 GLU A N 1
ATOM 5968 C CA . GLU A 1 801 ? 19.817 27.749 88.822 1.00 29.49 801 GLU A CA 1
ATOM 5969 C C . GLU A 1 801 ? 20.661 28.698 89.657 1.00 29.37 801 GLU A C 1
ATOM 5970 O O . GLU A 1 801 ? 20.145 29.527 90.366 1.00 29.40 801 GLU A O 1
ATOM 5976 N N . LYS A 1 802 ? 21.969 28.592 89.519 1.00 32.68 802 LYS A N 1
ATOM 5977 C CA . LYS A 1 802 ? 22.892 29.523 90.163 1.00 33.97 802 LYS A CA 1
ATOM 5978 C C . LYS A 1 802 ? 23.722 30.095 89.060 1.00 31.98 802 LYS A C 1
ATOM 5979 O O . LYS A 1 802 ? 24.082 29.398 88.088 1.00 31.75 802 LYS A O 1
ATOM 5983 N N . LYS A 1 803 ? 23.970 31.385 89.173 1.00 34.11 803 LYS A N 1
ATOM 5984 C CA . LYS A 1 803 ? 24.789 32.091 88.205 1.00 36.59 803 LYS A CA 1
ATOM 5985 C C . LYS A 1 803 ? 26.189 32.255 88.813 1.00 38.42 803 LYS A C 1
ATOM 5986 O O . LYS A 1 803 ? 26.324 32.553 89.985 1.00 40.18 803 LYS A O 1
ATOM 5989 N N . ALA A 1 804 ? 27.234 32.039 88.033 1.00 40.35 804 ALA A N 1
ATOM 5990 C CA . ALA A 1 804 ? 28.583 32.366 88.481 1.00 39.99 804 ALA A CA 1
ATOM 5991 C C . ALA A 1 804 ? 29.247 33.274 87.451 1.00 37.06 804 ALA A C 1
ATOM 5992 O O . ALA A 1 804 ? 29.446 32.841 86.324 1.00 40.55 804 ALA A O 1
ATOM 5994 N N . LYS A 1 805 ? 29.591 34.507 87.842 1.00 32.71 805 LYS A N 1
ATOM 5995 C CA . LYS A 1 805 ? 30.385 35.384 86.993 1.00 34.00 805 LYS A CA 1
ATOM 5996 C C . LYS A 1 805 ? 31.813 34.784 87.024 1.00 35.52 805 LYS A C 1
ATOM 5997 O O . LYS A 1 805 ? 32.391 34.514 88.091 1.00 32.70 805 LYS A O 1
ATOM 6000 N N . LEU A 1 806 ? 32.345 34.475 85.856 1.00 35.37 806 LEU A N 1
ATOM 6001 C CA . LEU A 1 806 ? 33.672 33.899 85.765 1.00 35.76 806 LEU A CA 1
ATOM 6002 C C . LEU A 1 806 ? 34.497 34.764 84.863 1.00 35.88 806 LEU A C 1
ATOM 6003 O O . LEU A 1 806 ? 34.001 35.252 83.867 1.00 36.75 806 LEU A O 1
ATOM 6008 N N . ASN A 1 807 ? 35.773 34.908 85.186 1.00 38.13 807 ASN A N 1
ATOM 6009 C CA . ASN A 1 807 ? 36.715 35.532 84.294 1.00 37.33 807 ASN A CA 1
ATOM 6010 C C . ASN A 1 807 ? 37.207 34.482 83.328 1.00 39.58 807 ASN A C 1
ATOM 6011 O O . ASN A 1 807 ? 37.514 33.376 83.728 1.00 38.98 807 ASN A O 1
ATOM 6016 N N . VAL A 1 808 ? 37.347 34.858 82.070 1.00 43.32 808 VAL A N 1
ATOM 6017 C CA . VAL A 1 808 ? 37.850 33.956 81.088 1.00 40.75 808 VAL A CA 1
ATOM 6018 C C . VAL A 1 808 ? 39.337 34.034 81.027 1.00 38.77 808 VAL A C 1
ATOM 6019 O O . VAL A 1 808 ? 39.850 35.057 80.619 1.00 38.88 808 VAL A O 1
ATOM 6023 N N . PRO A 1 809 ? 40.023 32.931 81.342 1.00 38.73 809 PRO A N 1
ATOM 6024 C CA . PRO A 1 809 ? 41.466 32.973 81.274 1.00 40.72 809 PRO A CA 1
ATOM 6025 C C . PRO A 1 809 ? 41.877 33.023 79.807 1.00 46.28 809 PRO A C 1
ATOM 6026 O O . PRO A 1 809 ? 41.123 32.582 78.945 1.00 47.62 809 PRO A O 1
ATOM 6030 N N . ASN A 1 810 ? 43.049 33.567 79.523 1.00 46.47 810 ASN A N 1
ATOM 6031 C CA . ASN A 1 810 ? 43.507 33.684 78.159 1.00 47.66 810 ASN A CA 1
ATOM 6032 C C . ASN A 1 810 ? 44.184 32.378 77.825 1.00 47.46 810 ASN A C 1
ATOM 6033 O O . ASN A 1 810 ? 45.093 31.952 78.527 1.00 49.04 810 ASN A O 1
ATOM 6038 N N . THR A 1 811 ? 43.629 31.696 76.833 1.00 46.07 811 THR A N 1
ATOM 6039 C CA . THR A 1 811 ? 44.194 30.485 76.243 1.00 45.94 811 THR A CA 1
ATOM 6040 C C . THR A 1 811 ? 44.680 30.771 74.838 1.00 46.48 811 THR A C 1
ATOM 6041 O O . THR A 1 811 ? 44.160 31.648 74.145 1.00 46.99 811 THR A O 1
ATOM 6045 N N . SER A 1 812 ? 45.681 30.006 74.429 1.00 54.62 812 SER A N 1
ATOM 6046 C CA . SER A 1 812 ? 46.317 30.160 73.133 1.00 56.72 812 SER A CA 1
ATOM 6047 C C . SER A 1 812 ? 45.500 29.476 72.058 1.00 63.94 812 SER A C 1
ATOM 6048 O O . SER A 1 812 ? 45.625 29.820 70.877 1.00 73.73 812 SER A O 1
ATOM 6051 N N . ASP A 1 813 ? 44.666 28.513 72.473 1.00 65.82 813 ASP A N 1
ATOM 6052 C CA . ASP A 1 813 ? 43.810 27.761 71.569 1.00 62.48 813 ASP A CA 1
ATOM 6053 C C . ASP A 1 813 ? 42.485 28.496 71.287 1.00 60.10 813 ASP A C 1
ATOM 6054 O O . ASP A 1 813 ? 41.808 28.130 70.335 1.00 60.59 813 ASP A O 1
ATOM 6056 N N . GLY A 1 814 ? 42.100 29.510 72.082 1.00 53.13 814 GLY A N 1
ATOM 6057 C CA . GLY A 1 814 ? 40.735 30.106 71.967 1.00 50.67 814 GLY A CA 1
ATOM 6058 C C . GLY A 1 814 ? 39.657 29.233 72.644 1.00 50.96 814 GLY A C 1
ATOM 6059 O O . GLY A 1 814 ? 38.497 29.658 72.851 1.00 50.80 814 GLY A O 1
ATOM 6060 N N . MET A 1 815 ? 40.053 28.011 73.020 1.00 47.76 815 MET A N 1
ATOM 6061 C CA . MET A 1 815 ? 39.192 27.056 73.707 1.00 42.36 815 MET A CA 1
ATOM 6062 C C . MET A 1 815 ? 39.222 27.332 75.195 1.00 40.35 815 MET A C 1
ATOM 6063 O O . MET A 1 815 ? 40.204 27.845 75.703 1.00 38.91 815 MET A O 1
ATOM 6068 N N . GLN A 1 816 ? 38.117 27.024 75.865 1.00 34.44 816 GLN A N 1
ATOM 6069 C CA . GLN A 1 816 ? 38.065 27.003 77.285 1.00 30.90 816 GLN A CA 1
ATOM 6070 C C . GLN A 1 816 ? 37.468 25.699 77.734 1.00 29.85 816 GLN A C 1
ATOM 6071 O O . GLN A 1 816 ? 36.668 25.089 77.034 1.00 33.89 816 GLN A O 1
ATOM 6077 N N . THR A 1 817 ? 37.885 25.284 78.908 1.00 26.42 817 THR A N 1
ATOM 6078 C CA . THR A 1 817 ? 37.359 24.160 79.560 1.00 27.55 817 THR A CA 1
ATOM 6079 C C . THR A 1 817 ? 36.762 24.608 80.864 1.00 29.16 817 THR A C 1
ATOM 6080 O O . THR A 1 817 ? 37.422 25.265 81.671 1.00 27.80 817 THR A O 1
ATOM 6084 N N . ILE A 1 818 ? 35.470 24.339 81.009 1.00 30.39 818 ILE A N 1
ATOM 6085 C CA . ILE A 1 818 ? 34.720 24.710 82.185 1.00 29.86 818 ILE A CA 1
ATOM 6086 C C . ILE A 1 818 ? 34.440 23.444 82.926 1.00 28.53 818 ILE A C 1
ATOM 6087 O O . ILE A 1 818 ? 34.053 22.424 82.337 1.00 30.14 818 ILE A O 1
ATOM 6092 N N . THR A 1 819 ? 34.737 23.486 84.213 1.00 27.51 819 THR A N 1
ATOM 6093 C CA . THR A 1 819 ? 34.781 22.291 85.000 1.00 27.16 819 THR A CA 1
ATOM 6094 C C . THR A 1 819 ? 33.864 22.408 86.198 1.00 26.72 819 THR A C 1
ATOM 6095 O O . THR A 1 819 ? 33.865 23.410 86.911 1.00 23.89 819 THR A O 1
ATOM 6099 N N . PHE A 1 820 ? 33.047 21.368 86.357 1.00 24.90 820 PHE A N 1
ATOM 6100 C CA . PHE A 1 820 ? 32.077 21.315 87.406 1.00 24.60 820 PHE A CA 1
ATOM 6101 C C . PHE A 1 820 ? 32.547 20.242 88.364 1.00 23.10 820 PHE A C 1
ATOM 6102 O O . PHE A 1 820 ? 32.903 19.155 87.949 1.00 21.16 820 PHE A O 1
ATOM 6110 N N . LYS A 1 821 ? 32.608 20.592 89.629 1.00 22.85 821 LYS A N 1
ATOM 6111 C CA . LYS A 1 821 ? 33.126 19.684 90.643 1.00 25.59 821 LYS A CA 1
ATOM 6112 C C . LYS A 1 821 ? 32.090 19.587 91.748 1.00 23.84 821 LYS A C 1
ATOM 6113 O O . LYS A 1 821 ? 31.929 20.507 92.509 1.00 24.36 821 LYS A O 1
ATOM 6117 N N . PRO A 1 822 ? 31.345 18.478 91.802 1.00 24.84 822 PRO A N 1
ATOM 6118 C CA . PRO A 1 822 ? 30.431 18.274 92.912 1.00 26.43 822 PRO A CA 1
ATOM 6119 C C . PRO A 1 822 ? 31.207 17.915 94.152 1.00 27.38 822 PRO A C 1
ATOM 6120 O O . PRO A 1 822 ? 32.030 17.003 94.136 1.00 32.87 822 PRO A O 1
ATOM 6124 N N . LEU A 1 823 ? 30.985 18.663 95.207 1.00 28.71 823 LEU A N 1
ATOM 6125 C CA . LEU A 1 823 ? 31.712 18.474 96.456 1.00 28.60 823 LEU A CA 1
ATOM 6126 C C . LEU A 1 823 ? 30.883 17.721 97.485 1.00 30.97 823 LEU A C 1
ATOM 6127 O O . LEU A 1 823 ? 31.343 17.451 98.606 1.00 27.36 823 LEU A O 1
ATOM 6132 N N . ASP A 1 824 ? 29.650 17.421 97.109 1.00 30.85 824 ASP A N 1
ATOM 6133 C CA . ASP A 1 824 ? 28.734 16.707 97.961 1.00 32.99 824 ASP A CA 1
ATOM 6134 C C . ASP A 1 824 ? 27.913 15.747 97.119 1.00 31.38 824 ASP A C 1
ATOM 6135 O O . ASP A 1 824 ? 27.649 16.004 95.923 1.00 24.77 824 ASP A O 1
ATOM 6140 N N . PRO A 1 825 ? 27.503 14.634 97.737 1.00 30.29 825 PRO A N 1
ATOM 6141 C CA . PRO A 1 825 ? 26.877 13.588 96.950 1.00 29.10 825 PRO A CA 1
ATOM 6142 C C . PRO A 1 825 ? 25.469 13.976 96.569 1.00 27.77 825 PRO A C 1
ATOM 6143 O O . PRO A 1 825 ? 24.834 14.766 97.245 1.00 29.60 825 PRO A O 1
ATOM 6147 N N . GLY A 1 826 ? 24.995 13.418 95.475 1.00 27.66 826 GLY A N 1
ATOM 6148 C CA . GLY A 1 826 ? 23.600 13.570 95.075 1.00 28.05 826 GLY A CA 1
ATOM 6149 C C . GLY A 1 826 ? 23.315 14.751 94.185 1.00 25.43 826 GLY A C 1
ATOM 6150 O O . GLY A 1 826 ? 22.157 15.097 93.999 1.00 24.40 826 GLY A O 1
ATOM 6151 N N . ILE A 1 827 ? 24.362 15.368 93.638 1.00 24.86 827 ILE A N 1
ATOM 6152 C CA . ILE A 1 827 ? 24.194 16.518 92.753 1.00 25.24 827 ILE A CA 1
ATOM 6153 C C . ILE A 1 827 ? 23.988 16.027 91.323 1.00 25.73 827 ILE A C 1
ATOM 6154 O O . ILE A 1 827 ? 24.762 15.219 90.800 1.00 25.36 827 ILE A O 1
ATOM 6159 N N . VAL A 1 828 ? 22.917 16.514 90.721 1.00 26.57 828 VAL A N 1
ATOM 6160 C CA . VAL A 1 828 ? 22.558 16.147 89.357 1.00 25.40 828 VAL A CA 1
ATOM 6161 C C . VAL A 1 828 ? 22.667 17.358 88.498 1.00 22.96 828 VAL A C 1
ATOM 6162 O O . VAL A 1 828 ? 21.844 18.272 88.594 1.00 21.77 828 VAL A O 1
ATOM 6166 N N . LEU A 1 829 ? 23.715 17.383 87.694 1.00 21.83 829 LEU A N 1
ATOM 6167 C CA . LEU A 1 829 ? 23.936 18.489 86.775 1.00 20.84 829 LEU A CA 1
ATOM 6168 C C . LEU A 1 829 ? 23.099 18.225 85.533 1.00 19.92 829 LEU A C 1
ATOM 6169 O O . LEU A 1 829 ? 23.196 17.160 84.939 1.00 20.24 829 LEU A O 1
ATOM 6174 N N . GLU A 1 830 ? 22.296 19.207 85.174 1.00 18.85 830 GLU A N 1
ATOM 6175 C CA . GLU A 1 830 ? 21.417 19.135 84.050 1.00 19.90 830 GLU A CA 1
ATOM 6176 C C . GLU A 1 830 ? 21.825 20.004 82.877 1.00 21.46 830 GLU A C 1
ATOM 6177 O O . GLU A 1 830 ? 21.777 19.556 81.734 1.00 22.17 830 GLU A O 1
ATOM 6183 N N . LYS A 1 831 ? 22.209 21.242 83.148 1.00 21.50 831 LYS A N 1
ATOM 6184 C CA . LYS A 1 831 ? 22.541 22.169 82.100 1.00 22.24 831 LYS A CA 1
ATOM 6185 C C . LYS A 1 831 ? 23.436 23.286 82.594 1.00 21.88 831 LYS A C 1
ATOM 6186 O O . LYS A 1 831 ? 23.415 23.661 83.771 1.00 21.80 831 LYS A O 1
ATOM 6192 N N . LEU A 1 832 ? 24.229 23.781 81.655 1.00 23.01 832 LEU A N 1
ATOM 6193 C CA . LEU A 1 832 ? 25.062 24.949 81.824 1.00 25.93 832 LEU A CA 1
ATOM 6194 C C . LEU A 1 832 ? 24.779 25.886 80.698 1.00 25.08 832 LEU A C 1
ATOM 6195 O O . LEU A 1 832 ? 24.605 25.481 79.540 1.00 25.97 832 LEU A O 1
ATOM 6200 N N . VAL A 1 833 ? 24.749 27.147 81.028 1.00 25.09 833 VAL A N 1
ATOM 6201 C CA . VAL A 1 833 ? 24.704 28.149 80.017 1.00 26.35 833 VAL A CA 1
ATOM 6202 C C . VAL A 1 833 ? 25.828 29.094 80.318 1.00 29.60 833 VAL A C 1
ATOM 6203 O O . VAL A 1 833 ? 25.906 29.647 81.430 1.00 26.96 833 VAL A O 1
ATOM 6207 N N . VAL A 1 834 ? 26.661 29.302 79.311 1.00 27.65 834 VAL A N 1
ATOM 6208 C CA . VAL A 1 834 ? 27.713 30.258 79.418 1.00 28.33 834 VAL A CA 1
ATOM 6209 C C . VAL A 1 834 ? 27.277 31.473 78.669 1.00 28.09 834 VAL A C 1
ATOM 6210 O O . VAL A 1 834 ? 27.208 31.455 77.448 1.00 29.39 834 VAL A O 1
ATOM 6214 N N . ASP A 1 835 ? 26.956 32.513 79.414 1.00 27.40 835 ASP A N 1
ATOM 6215 C CA . ASP A 1 835 ? 26.384 33.684 78.871 1.00 28.08 835 ASP A CA 1
ATOM 6216 C C . ASP A 1 835 ? 27.449 34.729 78.703 1.00 30.72 835 ASP A C 1
ATOM 6217 O O . ASP A 1 835 ? 28.083 35.129 79.678 1.00 30.67 835 ASP A O 1
ATOM 6222 N N . TYR A 1 836 ? 27.625 35.186 77.471 1.00 31.06 836 TYR A N 1
ATOM 6223 C CA . TYR A 1 836 ? 28.493 36.324 77.228 1.00 32.71 836 TYR A CA 1
ATOM 6224 C C . TYR A 1 836 ? 27.807 37.431 76.455 1.00 32.59 836 TYR A C 1
ATOM 6225 O O . TYR A 1 836 ? 28.411 38.074 75.599 1.00 34.24 836 TYR A O 1
ATOM 6234 N N . GLY A 1 837 ? 26.534 37.632 76.765 1.00 30.34 837 GLY A N 1
ATOM 6235 C CA . GLY A 1 837 ? 25.770 38.751 76.231 1.00 30.37 837 GLY A CA 1
ATOM 6236 C C . GLY A 1 837 ? 24.505 38.302 75.555 1.00 29.89 837 GLY A C 1
ATOM 6237 O O . GLY A 1 837 ? 23.594 39.071 75.448 1.00 29.14 837 GLY A O 1
ATOM 6238 N N . GLY A 1 838 ? 24.440 37.053 75.103 1.00 30.62 838 GLY A N 1
ATOM 6239 C CA . GLY A 1 838 ? 23.293 36.599 74.294 1.00 31.03 838 GLY A CA 1
ATOM 6240 C C . GLY A 1 838 ? 22.226 35.819 75.057 1.00 31.07 838 GLY A C 1
ATOM 6241 O O . GLY A 1 838 ? 21.163 35.575 74.522 1.00 28.43 838 GLY A O 1
ATOM 6242 N N . TYR A 1 839 ? 22.485 35.434 76.313 1.00 29.38 839 TYR A N 1
ATOM 6243 C CA . TYR A 1 839 ? 21.554 34.560 76.993 1.00 28.56 839 TYR A CA 1
ATOM 6244 C C . TYR A 1 839 ? 20.273 35.300 77.178 1.00 27.35 839 TYR A C 1
ATOM 6245 O O . TYR A 1 839 ? 20.291 36.440 77.586 1.00 25.64 839 TYR A O 1
ATOM 6254 N N . LYS A 1 840 ? 19.162 34.647 76.893 1.00 27.69 840 LYS A N 1
ATOM 6255 C CA . LYS A 1 840 ? 17.864 35.235 77.174 1.00 28.16 840 LYS A CA 1
ATOM 6256 C C . LYS A 1 840 ? 17.160 34.313 78.137 1.00 28.94 840 LYS A C 1
ATOM 6257 O O . LYS A 1 840 ? 17.092 33.099 77.912 1.00 30.05 840 LYS A O 1
ATOM 6261 N N . LYS A 1 841 ? 16.622 34.889 79.205 1.00 30.88 841 LYS A N 1
ATOM 6262 C CA . LYS A 1 841 ? 16.076 34.082 80.308 1.00 30.76 841 LYS A CA 1
ATOM 6263 C C . LYS A 1 841 ? 15.012 33.177 79.700 1.00 27.77 841 LYS A C 1
ATOM 6264 O O . LYS A 1 841 ? 14.070 33.651 79.074 1.00 26.47 841 LYS A O 1
ATOM 6267 N N . SER A 1 842 ? 15.195 31.873 79.861 1.00 25.06 842 SER A N 1
ATOM 6268 C CA . SER A 1 842 ? 14.345 30.914 79.217 1.00 23.71 842 SER A CA 1
ATOM 6269 C C . SER A 1 842 ? 14.104 29.754 80.163 1.00 23.04 842 SER A C 1
ATOM 6270 O O . SER A 1 842 ? 15.020 29.288 80.835 1.00 24.32 842 SER A O 1
ATOM 6273 N N . TYR A 1 843 ? 12.891 29.240 80.176 1.00 20.46 843 TYR A N 1
ATOM 6274 C CA . TYR A 1 843 ? 12.552 28.204 81.106 1.00 20.24 843 TYR A CA 1
ATOM 6275 C C . TYR A 1 843 ? 13.338 26.954 80.816 1.00 19.52 843 TYR A C 1
ATOM 6276 O O . TYR A 1 843 ? 13.633 26.195 81.726 1.00 18.28 843 TYR A O 1
ATOM 6285 N N . LEU A 1 844 ? 13.672 26.739 79.550 1.00 18.43 844 LEU A N 1
ATOM 6286 C CA . LEU A 1 844 ? 14.490 25.594 79.167 1.00 19.56 844 LEU A CA 1
ATOM 6287 C C . LEU A 1 844 ? 15.959 25.945 78.964 1.00 19.16 844 LEU A C 1
ATOM 6288 O O . LEU A 1 844 ? 16.738 25.121 78.502 1.00 21.26 844 LEU A O 1
ATOM 6293 N N . PHE A 1 845 ? 16.322 27.173 79.327 1.00 20.87 845 PHE A N 1
ATOM 6294 C CA . PHE A 1 845 ? 17.682 27.710 79.273 1.00 21.59 845 PHE A CA 1
ATOM 6295 C C . PHE A 1 845 ? 18.303 27.709 77.879 1.00 23.47 845 PHE A C 1
ATOM 6296 O O . PHE A 1 845 ? 19.548 27.631 77.729 1.00 23.30 845 PHE A O 1
ATOM 6304 N N . MET A 1 846 ? 17.417 27.867 76.880 1.00 22.87 846 MET A N 1
ATOM 6305 C CA . MET A 1 846 ? 17.760 28.092 75.475 1.00 21.82 846 MET A CA 1
ATOM 6306 C C . MET A 1 846 ? 18.208 26.814 74.785 1.00 22.11 846 MET A C 1
ATOM 6307 O O . MET A 1 846 ? 18.742 25.901 75.417 1.00 19.99 846 MET A O 1
ATOM 6312 N N . ASN A 1 847 ? 17.960 26.765 73.483 1.00 22.32 847 ASN A N 1
ATOM 6313 C CA . ASN A 1 847 ? 18.334 25.627 72.669 1.00 23.70 847 ASN A CA 1
ATOM 6314 C C . ASN A 1 847 ? 19.809 25.321 72.849 1.00 23.95 847 ASN A C 1
ATOM 6315 O O . ASN A 1 847 ? 20.623 26.218 72.914 1.00 23.75 847 ASN A O 1
ATOM 6320 N N . GLU A 1 848 ? 20.148 24.043 72.908 1.00 24.75 848 GLU A N 1
ATOM 6321 C CA . GLU A 1 848 ? 21.528 23.668 73.058 1.00 25.27 848 GLU A CA 1
ATOM 6322 C C . GLU A 1 848 ? 22.367 24.235 71.915 1.00 27.13 848 GLU A C 1
ATOM 6323 O O . GLU A 1 848 ? 21.959 24.291 70.761 1.00 24.69 848 GLU A O 1
ATOM 6329 N N . SER A 1 849 ? 23.556 24.687 72.269 1.00 27.15 849 SER A N 1
ATOM 6330 C CA . SER A 1 849 ? 24.441 25.277 71.295 1.00 25.73 849 SER A CA 1
ATOM 6331 C C . SER A 1 849 ? 25.062 24.204 70.447 1.00 23.92 849 SER A C 1
ATOM 6332 O O . SER A 1 849 ? 24.953 23.005 70.753 1.00 21.61 849 SER A O 1
ATOM 6335 N N . LYS A 1 850 ? 25.702 24.643 69.373 1.00 23.92 850 LYS A N 1
ATOM 6336 C CA . LYS A 1 850 ? 26.310 23.758 68.422 1.00 24.10 850 LYS A CA 1
ATOM 6337 C C . LYS A 1 850 ? 27.436 23.021 69.101 1.00 23.31 850 LYS A C 1
ATOM 6338 O O . LYS A 1 850 ? 28.213 23.620 69.845 1.00 20.80 850 LYS A O 1
ATOM 6342 N N . SER A 1 851 ? 27.519 21.721 68.836 1.00 22.36 851 SER A N 1
ATOM 6343 C CA . SER A 1 851 ? 28.611 20.955 69.328 1.00 24.45 851 SER A CA 1
ATOM 6344 C C . SER A 1 851 ? 28.935 19.848 68.377 1.00 22.65 851 SER A C 1
ATOM 6345 O O . SER A 1 851 ? 28.175 19.528 67.483 1.00 23.11 851 SER A O 1
ATOM 6348 N N . LYS A 1 852 ? 30.081 19.248 68.610 1.00 23.82 852 LYS A N 1
ATOM 6349 C CA . LYS A 1 852 ? 30.400 17.965 68.039 1.00 25.19 852 LYS A CA 1
ATOM 6350 C C . LYS A 1 852 ? 31.309 17.279 68.984 1.00 26.00 852 LYS A C 1
ATOM 6351 O O . LYS A 1 852 ? 31.949 17.949 69.801 1.00 29.69 852 LYS A O 1
ATOM 6354 N N . ARG A 1 853 ? 31.385 15.963 68.907 1.00 28.66 853 ARG A N 1
ATOM 6355 C CA . ARG A 1 853 ? 32.380 15.283 69.697 1.00 33.42 853 ARG A CA 1
ATOM 6356 C C . ARG A 1 853 ? 33.390 14.472 68.918 1.00 34.29 853 ARG A C 1
ATOM 6357 O O . ARG A 1 853 ? 33.145 14.058 67.781 1.00 31.14 853 ARG A O 1
ATOM 6365 N N . GLU A 1 854 ? 34.496 14.238 69.630 1.00 40.40 854 GLU A N 1
ATOM 6366 C CA . GLU A 1 854 ? 35.583 13.346 69.290 1.00 47.18 854 GLU A CA 1
ATOM 6367 C C . GLU A 1 854 ? 36.547 14.036 68.345 1.00 52.28 854 GLU A C 1
ATOM 6368 O O . GLU A 1 854 ? 36.223 14.267 67.184 1.00 60.92 854 GLU A O 1
ATOM 6374 N N . GLU B 1 32 ? 10.431 -14.455 86.704 1.00 51.29 32 GLU B N 1
ATOM 6375 C CA . GLU B 1 32 ? 9.309 -13.491 86.961 1.00 48.94 32 GLU B CA 1
ATOM 6376 C C . GLU B 1 32 ? 8.064 -14.090 86.341 1.00 43.63 32 GLU B C 1
ATOM 6377 O O . GLU B 1 32 ? 7.210 -14.567 87.068 1.00 49.04 32 GLU B O 1
ATOM 6379 N N . GLN B 1 33 ? 7.977 -14.133 85.022 1.00 35.62 33 GLN B N 1
ATOM 6380 C CA . GLN B 1 33 ? 6.713 -14.488 84.397 1.00 36.59 33 GLN B CA 1
ATOM 6381 C C . GLN B 1 33 ? 6.442 -15.977 84.409 1.00 33.99 33 GLN B C 1
ATOM 6382 O O . GLN B 1 33 ? 7.107 -16.744 83.750 1.00 38.31 33 GLN B O 1
ATOM 6388 N N . PHE B 1 34 ? 5.448 -16.401 85.170 1.00 31.36 34 PHE B N 1
ATOM 6389 C CA . PHE B 1 34 ? 5.183 -17.831 85.316 1.00 29.04 34 PHE B CA 1
ATOM 6390 C C . PHE B 1 34 ? 3.904 -18.257 84.646 1.00 26.53 34 PHE B C 1
ATOM 6391 O O . PHE B 1 34 ? 3.677 -19.436 84.494 1.00 26.51 34 PHE B O 1
ATOM 6399 N N . VAL B 1 35 ? 3.062 -17.304 84.275 1.00 26.46 35 VAL B N 1
ATOM 6400 C CA . VAL B 1 35 ? 1.834 -17.615 83.568 1.00 26.63 35 VAL B CA 1
ATOM 6401 C C . VAL B 1 35 ? 2.086 -17.499 82.082 1.00 30.18 35 VAL B C 1
ATOM 6402 O O . VAL B 1 35 ? 2.682 -16.547 81.633 1.00 33.06 35 VAL B O 1
ATOM 6406 N N . ILE B 1 36 ? 1.604 -18.451 81.307 1.00 34.08 36 ILE B N 1
ATOM 6407 C CA . ILE B 1 36 ? 1.576 -18.306 79.853 1.00 34.67 36 ILE B CA 1
ATOM 6408 C C . ILE B 1 36 ? 0.166 -18.554 79.454 1.00 36.67 36 ILE B C 1
ATOM 6409 O O . ILE B 1 36 ? -0.616 -19.120 80.237 1.00 42.94 36 ILE B O 1
ATOM 6414 N N . PHE B 1 37 ? -0.160 -18.216 78.218 1.00 35.80 37 PHE B N 1
ATOM 6415 C CA . PHE B 1 37 ? -1.547 -18.245 77.801 1.00 35.98 37 PHE B CA 1
ATOM 6416 C C . PHE B 1 37 ? -1.823 -19.229 76.673 1.00 34.89 37 PHE B C 1
ATOM 6417 O O . PHE B 1 37 ? -2.837 -19.129 75.957 1.00 30.51 37 PHE B O 1
ATOM 6425 N N . THR B 1 38 ? -0.951 -20.220 76.557 1.00 37.02 38 THR B N 1
ATOM 6426 C CA . THR B 1 38 ? -1.253 -21.372 75.733 1.00 38.98 38 THR B CA 1
ATOM 6427 C C . THR B 1 38 ? -1.001 -22.648 76.524 1.00 40.28 38 THR B C 1
ATOM 6428 O O . THR B 1 38 ? -0.185 -22.667 77.463 1.00 41.71 38 THR B O 1
ATOM 6432 N N . PRO B 1 39 ? -1.700 -23.724 76.138 1.00 38.90 39 PRO B N 1
ATOM 6433 C CA . PRO B 1 39 ? -1.399 -25.009 76.750 1.00 37.00 39 PRO B CA 1
ATOM 6434 C C . PRO B 1 39 ? -0.037 -25.502 76.322 1.00 37.06 39 PRO B C 1
ATOM 6435 O O . PRO B 1 39 ? 0.465 -25.125 75.276 1.00 42.24 39 PRO B O 1
ATOM 6439 N N . ALA B 1 40 ? 0.577 -26.272 77.196 1.00 37.30 40 ALA B N 1
ATOM 6440 C CA . ALA B 1 40 ? 1.917 -26.764 77.017 1.00 40.52 40 ALA B CA 1
ATOM 6441 C C . ALA B 1 40 ? 2.070 -27.870 78.056 1.00 40.80 40 ALA B C 1
ATOM 6442 O O . ALA B 1 40 ? 1.524 -27.777 79.136 1.00 44.87 40 ALA B O 1
ATOM 6444 N N . GLY B 1 41 ? 2.763 -28.941 77.713 1.00 42.40 41 GLY B N 1
ATOM 6445 C CA . GLY B 1 41 ? 2.994 -30.023 78.659 1.00 41.59 41 GLY B CA 1
ATOM 6446 C C . GLY B 1 41 ? 3.944 -29.626 79.763 1.00 39.32 41 GLY B C 1
ATOM 6447 O O . GLY B 1 41 ? 4.722 -28.681 79.621 1.00 43.56 41 GLY B O 1
ATOM 6448 N N . ASN B 1 42 ? 3.885 -30.397 80.844 1.00 41.10 42 ASN B N 1
ATOM 6449 C CA . ASN B 1 42 ? 4.553 -30.117 82.126 1.00 43.77 42 ASN B CA 1
ATOM 6450 C C . ASN B 1 42 ? 4.348 -28.645 82.595 1.00 40.83 42 ASN B C 1
ATOM 6451 O O . ASN B 1 42 ? 5.155 -28.091 83.354 1.00 39.97 42 ASN B O 1
ATOM 6453 N N . HIS B 1 43 ? 3.253 -28.047 82.109 1.00 40.37 43 HIS B N 1
ATOM 6454 C CA . HIS B 1 43 ? 2.748 -26.730 82.538 1.00 37.45 43 HIS B CA 1
ATOM 6455 C C . HIS B 1 43 ? 1.413 -27.015 83.162 1.00 38.85 43 HIS B C 1
ATOM 6456 O O . HIS B 1 43 ? 0.620 -27.792 82.622 1.00 39.95 43 HIS B O 1
ATOM 6463 N N . PHE B 1 44 ? 1.157 -26.396 84.302 1.00 37.19 44 PHE B N 1
ATOM 6464 C CA . PHE B 1 44 ? -0.061 -26.653 85.034 1.00 36.20 44 PHE B CA 1
ATOM 6465 C C . PHE B 1 44 ? -1.233 -25.960 84.342 1.00 35.33 44 PHE B C 1
ATOM 6466 O O . PHE B 1 44 ? -1.148 -24.793 84.028 1.00 36.02 44 PHE B O 1
ATOM 6474 N N . PRO B 1 45 ? -2.303 -26.697 84.055 1.00 34.79 45 PRO B N 1
ATOM 6475 C CA . PRO B 1 45 ? -3.480 -26.103 83.424 1.00 37.39 45 PRO B CA 1
ATOM 6476 C C . PRO B 1 45 ? -4.401 -25.406 84.452 1.00 38.02 45 PRO B C 1
ATOM 6477 O O . PRO B 1 45 ? -5.273 -26.045 85.037 1.00 38.84 45 PRO B O 1
ATOM 6481 N N . LEU B 1 46 ? -4.173 -24.106 84.658 1.00 35.68 46 LEU B N 1
ATOM 6482 C CA . LEU B 1 46 ? -4.937 -23.335 85.611 1.00 32.39 46 LEU B CA 1
ATOM 6483 C C . LEU B 1 46 ? -6.273 -23.059 84.984 1.00 32.25 46 LEU B C 1
ATOM 6484 O O . LEU B 1 46 ? -7.308 -23.279 85.600 1.00 35.33 46 LEU B O 1
ATOM 6489 N N . VAL B 1 47 ? -6.242 -22.620 83.734 1.00 33.45 47 VAL B N 1
ATOM 6490 C CA . VAL B 1 47 ? -7.413 -22.668 82.884 1.00 34.62 47 VAL B CA 1
ATOM 6491 C C . VAL B 1 47 ? -7.078 -23.458 81.623 1.00 34.88 47 VAL B C 1
ATOM 6492 O O . VAL B 1 47 ? -6.076 -23.211 80.998 1.00 37.32 47 VAL B O 1
ATOM 6496 N N . ALA B 1 48 ? -7.910 -24.422 81.265 1.00 37.46 48 ALA B N 1
ATOM 6497 C CA . ALA B 1 48 ? -7.722 -25.176 80.022 1.00 34.37 48 ALA B CA 1
ATOM 6498 C C . ALA B 1 48 ? -9.031 -25.247 79.322 1.00 32.87 48 ALA B C 1
ATOM 6499 O O . ALA B 1 48 ? -10.017 -25.571 79.956 1.00 31.96 48 ALA B O 1
ATOM 6501 N N . ASN B 1 49 ? -9.044 -24.932 78.022 1.00 35.58 49 ASN B N 1
ATOM 6502 C CA . ASN B 1 49 ? -10.261 -24.946 77.196 1.00 38.51 49 ASN B CA 1
ATOM 6503 C C . ASN B 1 49 ? -11.389 -24.138 77.862 1.00 38.52 49 ASN B C 1
ATOM 6504 O O . ASN B 1 49 ? -12.567 -24.483 77.774 1.00 37.88 49 ASN B O 1
ATOM 6506 N N . GLY B 1 50 ? -11.022 -23.041 78.523 1.00 39.03 50 GLY B N 1
ATOM 6507 C CA . GLY B 1 50 ? -12.019 -22.185 79.171 1.00 39.56 50 GLY B CA 1
ATOM 6508 C C . GLY B 1 50 ? -12.451 -22.643 80.561 1.00 34.53 50 GLY B C 1
ATOM 6509 O O . GLY B 1 50 ? -13.275 -22.011 81.180 1.00 36.08 50 GLY B O 1
ATOM 6510 N N . VAL B 1 51 ? -11.883 -23.731 81.040 1.00 33.05 51 VAL B N 1
ATOM 6511 C CA . VAL B 1 51 ? -12.313 -24.332 82.273 1.00 34.79 51 VAL B CA 1
ATOM 6512 C C . VAL B 1 51 ? -11.247 -24.138 83.344 1.00 32.60 51 VAL B C 1
ATOM 6513 O O . VAL B 1 51 ? -10.140 -24.601 83.203 1.00 30.55 51 VAL B O 1
ATOM 6517 N N . PRO B 1 52 ? -11.604 -23.454 84.434 1.00 32.24 52 PRO B N 1
ATOM 6518 C CA . PRO B 1 52 ? -10.574 -23.154 85.418 1.00 33.22 52 PRO B CA 1
ATOM 6519 C C . PRO B 1 52 ? -10.476 -24.256 86.420 1.00 31.24 52 PRO B C 1
ATOM 6520 O O . PRO B 1 52 ? -11.485 -24.853 86.760 1.00 32.11 52 PRO B O 1
ATOM 6524 N N . CYS B 1 53 ? -9.292 -24.499 86.938 1.00 29.02 53 CYS B N 1
ATOM 6525 C CA . CYS B 1 53 ? -9.173 -25.467 87.996 1.00 28.96 53 CYS B CA 1
ATOM 6526 C C . CYS B 1 53 ? -9.734 -24.833 89.259 1.00 31.55 53 CYS B C 1
ATOM 6527 O O . CYS B 1 53 ? -9.882 -23.607 89.346 1.00 29.66 53 CYS B O 1
ATOM 6530 N N . PRO B 1 54 ? -10.054 -25.662 90.256 1.00 33.27 54 PRO B N 1
ATOM 6531 C CA . PRO B 1 54 ? -10.591 -25.070 91.463 1.00 34.85 54 PRO B CA 1
ATOM 6532 C C . PRO B 1 54 ? -9.509 -24.516 92.400 1.00 32.97 54 PRO B C 1
ATOM 6533 O O . PRO B 1 54 ? -8.309 -24.657 92.142 1.00 33.67 54 PRO B O 1
ATOM 6537 N N . ILE B 1 55 ? -9.947 -23.890 93.481 1.00 32.61 55 ILE B N 1
ATOM 6538 C CA . ILE B 1 55 ? -9.045 -23.299 94.481 1.00 34.06 55 ILE B CA 1
ATOM 6539 C C . ILE B 1 55 ? -9.261 -23.959 95.840 1.00 33.49 55 ILE B C 1
ATOM 6540 O O . ILE B 1 55 ? -10.392 -24.062 96.313 1.00 35.48 55 ILE B O 1
ATOM 6545 N N . TYR B 1 56 ? -8.181 -24.408 96.452 1.00 33.30 56 TYR B N 1
ATOM 6546 C CA . TYR B 1 56 ? -8.245 -24.921 97.788 1.00 34.77 56 TYR B CA 1
ATOM 6547 C C . TYR B 1 56 ? -7.514 -23.964 98.694 1.00 35.46 56 TYR B C 1
ATOM 6548 O O . TYR B 1 56 ? -6.315 -23.740 98.543 1.00 33.01 56 TYR B O 1
ATOM 6557 N N . ILE B 1 57 ? -8.244 -23.386 99.640 1.00 35.50 57 ILE B N 1
ATOM 6558 C CA . ILE B 1 57 ? -7.611 -22.689 100.750 1.00 34.54 57 ILE B CA 1
ATOM 6559 C C . ILE B 1 57 ? -7.996 -23.435 102.009 1.00 31.79 57 ILE B C 1
ATOM 6560 O O . ILE B 1 57 ? -9.181 -23.686 102.239 1.00 29.09 57 ILE B O 1
ATOM 6565 N N . ASP B 1 58 ? -7.020 -23.735 102.848 1.00 32.36 58 ASP B N 1
ATOM 6566 C CA . ASP B 1 58 ? -7.329 -24.365 104.081 1.00 32.76 58 ASP B CA 1
ATOM 6567 C C . ASP B 1 58 ? -8.143 -23.412 104.924 1.00 32.90 58 ASP B C 1
ATOM 6568 O O . ASP B 1 58 ? -7.902 -22.220 104.945 1.00 28.87 58 ASP B O 1
ATOM 6573 N N . SER B 1 59 ? -9.129 -23.955 105.626 1.00 33.76 59 SER B N 1
ATOM 6574 C CA . SER B 1 59 ? -10.078 -23.121 106.331 1.00 32.48 59 SER B CA 1
ATOM 6575 C C . SER B 1 59 ? -9.448 -22.401 107.536 1.00 29.58 59 SER B C 1
ATOM 6576 O O . SER B 1 59 ? -9.976 -21.436 107.987 1.00 28.63 59 SER B O 1
ATOM 6579 N N . SER B 1 60 ? -8.294 -22.833 107.993 1.00 31.02 60 SER B N 1
ATOM 6580 C CA . SER B 1 60 ? -7.562 -22.117 109.044 1.00 32.76 60 SER B CA 1
ATOM 6581 C C . SER B 1 60 ? -6.946 -20.763 108.596 1.00 33.91 60 SER B C 1
ATOM 6582 O O . SER B 1 60 ? -6.584 -19.942 109.442 1.00 35.75 60 SER B O 1
ATOM 6585 N N . GLU B 1 61 ? -6.843 -20.521 107.288 1.00 32.57 61 GLU B N 1
ATOM 6586 C CA . GLU B 1 61 ? -6.215 -19.309 106.762 1.00 31.58 61 GLU B CA 1
ATOM 6587 C C . GLU B 1 61 ? -6.931 -18.034 107.207 1.00 28.64 61 GLU B C 1
ATOM 6588 O O . GLU B 1 61 ? -8.134 -18.015 107.333 1.00 27.36 61 GLU B O 1
ATOM 6594 N N . ASP B 1 62 ? -6.160 -16.986 107.441 1.00 29.31 62 ASP B N 1
ATOM 6595 C CA . ASP B 1 62 ? -6.671 -15.674 107.742 1.00 29.92 62 ASP B CA 1
ATOM 6596 C C . ASP B 1 62 ? -7.696 -15.238 106.681 1.00 32.27 62 ASP B C 1
ATOM 6597 O O . ASP B 1 62 ? -7.576 -15.563 105.477 1.00 28.89 62 ASP B O 1
ATOM 6602 N N . LYS B 1 63 ? -8.686 -14.487 107.152 1.00 28.39 63 LYS B N 1
ATOM 6603 C CA . LYS B 1 63 ? -9.693 -13.883 106.312 1.00 30.75 63 LYS B CA 1
ATOM 6604 C C . LYS B 1 63 ? -9.070 -13.029 105.146 1.00 27.17 63 LYS B C 1
ATOM 6605 O O . LYS B 1 63 ? -9.650 -12.921 104.071 1.00 25.66 63 LYS B O 1
ATOM 6611 N N . GLY B 1 64 ? -7.913 -12.431 105.384 1.00 23.17 64 GLY B N 1
ATOM 6612 C CA . GLY B 1 64 ? -7.205 -11.695 104.368 1.00 25.93 64 GLY B CA 1
ATOM 6613 C C . GLY B 1 64 ? -6.839 -12.558 103.193 1.00 24.46 64 GLY B C 1
ATOM 6614 O O . GLY B 1 64 ? -7.039 -12.167 102.066 1.00 22.65 64 GLY B O 1
ATOM 6615 N N . VAL B 1 65 ? -6.383 -13.765 103.481 1.00 26.38 65 VAL B N 1
ATOM 6616 C CA . VAL B 1 65 ? -6.072 -14.723 102.444 1.00 26.46 65 VAL B CA 1
ATOM 6617 C C . VAL B 1 65 ? -7.359 -15.095 101.736 1.00 26.02 65 VAL B C 1
ATOM 6618 O O . VAL B 1 65 ? -7.399 -15.211 100.493 1.00 23.75 65 VAL B O 1
ATOM 6622 N N . MET B 1 66 ? -8.405 -15.281 102.521 1.00 24.52 66 MET B N 1
ATOM 6623 C CA . MET B 1 66 ? -9.681 -15.683 101.960 1.00 25.98 66 MET B CA 1
ATOM 6624 C C . MET B 1 66 ? -10.212 -14.593 101.034 1.00 23.48 66 MET B C 1
ATOM 6625 O O . MET B 1 66 ? -10.804 -14.879 99.985 1.00 20.88 66 MET B O 1
ATOM 6630 N N . ILE B 1 67 ? -10.033 -13.348 101.453 1.00 22.11 67 ILE B N 1
ATOM 6631 C CA . ILE B 1 67 ? -10.514 -12.230 100.658 1.00 23.38 67 ILE B CA 1
ATOM 6632 C C . ILE B 1 67 ? -9.749 -12.248 99.372 1.00 24.09 67 ILE B C 1
ATOM 6633 O O . ILE B 1 67 ? -10.356 -12.159 98.305 1.00 24.25 67 ILE B O 1
ATOM 6638 N N . ALA B 1 68 ? -8.433 -12.414 99.475 1.00 24.06 68 ALA B N 1
ATOM 6639 C CA . ALA B 1 68 ? -7.596 -12.457 98.293 1.00 24.51 68 ALA B CA 1
ATOM 6640 C C . ALA B 1 68 ? -7.970 -13.631 97.390 1.00 23.40 68 ALA B C 1
ATOM 6641 O O . ALA B 1 68 ? -8.100 -13.451 96.196 1.00 22.42 68 ALA B O 1
ATOM 6643 N N . ALA B 1 69 ? -8.220 -14.803 97.984 1.00 22.87 69 ALA B N 1
ATOM 6644 C CA . ALA B 1 69 ? -8.638 -15.965 97.195 1.00 23.85 69 ALA B CA 1
ATOM 6645 C C . ALA B 1 69 ? -9.960 -15.714 96.505 1.00 21.77 69 ALA B C 1
ATOM 6646 O O . ALA B 1 69 ? -10.213 -16.149 95.380 1.00 20.22 69 ALA B O 1
ATOM 6648 N N . GLY B 1 70 ? -10.820 -14.994 97.185 1.00 22.24 70 GLY B N 1
ATOM 6649 C CA . GLY B 1 70 ? -12.122 -14.675 96.602 1.00 22.69 70 GLY B CA 1
ATOM 6650 C C . GLY B 1 70 ? -11.972 -13.763 95.407 1.00 22.59 70 GLY B C 1
ATOM 6651 O O . GLY B 1 70 ? -12.686 -13.880 94.440 1.00 20.94 70 GLY B O 1
ATOM 6652 N N . ASN B 1 71 ? -11.052 -12.820 95.509 1.00 23.57 71 ASN B N 1
ATOM 6653 C CA . ASN B 1 71 ? -10.787 -11.924 94.396 1.00 23.24 71 ASN B CA 1
ATOM 6654 C C . ASN B 1 71 ? -10.121 -12.740 93.277 1.00 24.44 71 ASN B C 1
ATOM 6655 O O . ASN B 1 71 ? -10.426 -12.548 92.105 1.00 22.82 71 ASN B O 1
ATOM 6660 N N . LEU B 1 72 ? -9.245 -13.675 93.650 1.00 25.33 72 LEU B N 1
ATOM 6661 C CA . LEU B 1 72 ? -8.657 -14.556 92.660 1.00 25.64 72 LEU B CA 1
ATOM 6662 C C . LEU B 1 72 ? -9.759 -15.272 91.892 1.00 26.61 72 LEU B C 1
ATOM 6663 O O . LEU B 1 72 ? -9.729 -15.373 90.681 1.00 25.34 72 LEU B O 1
ATOM 6668 N N . GLN B 1 73 ? -10.729 -15.795 92.612 1.00 29.33 73 GLN B N 1
ATOM 6669 C CA . GLN B 1 73 ? -11.799 -16.556 91.967 1.00 31.99 73 GLN B CA 1
ATOM 6670 C C . GLN B 1 73 ? -12.479 -15.676 90.929 1.00 31.44 73 GLN B C 1
ATOM 6671 O O . GLN B 1 73 ? -12.752 -16.077 89.798 1.00 34.07 73 GLN B O 1
ATOM 6677 N N . GLN B 1 74 ? -12.767 -14.469 91.342 1.00 29.73 74 GLN B N 1
ATOM 6678 C CA . GLN B 1 74 ? -13.464 -13.546 90.524 1.00 31.43 74 GLN B CA 1
ATOM 6679 C C . GLN B 1 74 ? -12.583 -13.136 89.319 1.00 29.30 74 GLN B C 1
ATOM 6680 O O . GLN B 1 74 ? -13.082 -12.960 88.200 1.00 23.85 74 GLN B O 1
ATOM 6686 N N . ASP B 1 75 ? -11.286 -12.944 89.570 1.00 26.15 75 ASP B N 1
ATOM 6687 C CA . ASP B 1 75 ? -10.369 -12.574 88.530 1.00 25.64 75 ASP B CA 1
ATOM 6688 C C . ASP B 1 75 ? -10.328 -13.681 87.469 1.00 29.74 75 ASP B C 1
ATOM 6689 O O . ASP B 1 75 ? -10.388 -13.394 86.272 1.00 25.29 75 ASP B O 1
ATOM 6694 N N . ILE B 1 76 ? -10.240 -14.936 87.917 1.00 27.02 76 ILE B N 1
ATOM 6695 C CA . ILE B 1 76 ? -10.274 -16.049 87.010 1.00 27.00 76 ILE B CA 1
ATOM 6696 C C . ILE B 1 76 ? -11.560 -16.068 86.222 1.00 27.38 76 ILE B C 1
ATOM 6697 O O . ILE B 1 76 ? -11.569 -16.330 85.014 1.00 28.77 76 ILE B O 1
ATOM 6702 N N . LEU B 1 77 ? -12.651 -15.761 86.885 1.00 26.97 77 LEU B N 1
ATOM 6703 C CA . LEU B 1 77 ? -13.904 -15.700 86.200 1.00 28.74 77 LEU B CA 1
ATOM 6704 C C . LEU B 1 77 ? -13.836 -14.651 85.100 1.00 30.42 77 LEU B C 1
ATOM 6705 O O . LEU B 1 77 ? -14.333 -14.872 84.036 1.00 31.77 77 LEU B O 1
ATOM 6710 N N . GLN B 1 78 ? -13.203 -13.512 85.368 1.00 33.97 78 GLN B N 1
ATOM 6711 C CA . GLN B 1 78 ? -13.086 -12.427 84.392 1.00 33.28 78 GLN B CA 1
ATOM 6712 C C . GLN B 1 78 ? -12.221 -12.856 83.277 1.00 32.01 78 GLN B C 1
ATOM 6713 O O . GLN B 1 78 ? -12.465 -12.468 82.138 1.00 28.48 78 GLN B O 1
ATOM 6716 N N . VAL B 1 79 ? -11.205 -13.643 83.596 1.00 30.41 79 VAL B N 1
ATOM 6717 C CA . VAL B 1 79 ? -10.264 -14.047 82.582 1.00 31.65 79 VAL B CA 1
ATOM 6718 C C . VAL B 1 79 ? -10.866 -15.085 81.639 1.00 33.04 79 VAL B C 1
ATOM 6719 O O . VAL B 1 79 ? -10.799 -14.902 80.436 1.00 30.46 79 VAL B O 1
ATOM 6723 N N . CYS B 1 80 ? -11.441 -16.162 82.180 1.00 33.81 80 CYS B N 1
ATOM 6724 C CA . CYS B 1 80 ? -11.841 -17.317 81.348 1.00 31.38 80 CYS B CA 1
ATOM 6725 C C . CYS B 1 80 ? -13.319 -17.456 81.168 1.00 34.21 80 CYS B C 1
ATOM 6726 O O . CYS B 1 80 ? -13.761 -18.275 80.399 1.00 36.74 80 CYS B O 1
ATOM 6729 N N . GLY B 1 81 ? -14.106 -16.681 81.895 1.00 36.45 81 GLY B N 1
ATOM 6730 C CA . GLY B 1 81 ? -15.536 -16.764 81.769 1.00 35.74 81 GLY B CA 1
ATOM 6731 C C . GLY B 1 81 ? -16.198 -17.769 82.674 1.00 35.78 81 GLY B C 1
ATOM 6732 O O . GLY B 1 81 ? -17.409 -17.819 82.684 1.00 35.27 81 GLY B O 1
ATOM 6733 N N . LYS B 1 82 ? -15.443 -18.547 83.442 1.00 35.78 82 LYS B N 1
ATOM 6734 C CA . LYS B 1 82 ? -16.056 -19.485 84.385 1.00 38.27 82 LYS B CA 1
ATOM 6735 C C . LYS B 1 82 ? -15.431 -19.293 85.745 1.00 35.76 82 LYS B C 1
ATOM 6736 O O . LYS B 1 82 ? -14.235 -19.127 85.842 1.00 34.11 82 LYS B O 1
ATOM 6739 N N . LYS B 1 83 ? -16.247 -19.377 86.797 1.00 35.67 83 LYS B N 1
ATOM 6740 C CA . LYS B 1 83 ? -15.798 -19.144 88.159 1.00 34.49 83 LYS B CA 1
ATOM 6741 C C . LYS B 1 83 ? -15.203 -20.437 88.710 1.00 33.58 83 LYS B C 1
ATOM 6742 O O . LYS B 1 83 ? -15.874 -21.410 88.789 1.00 32.95 83 LYS B O 1
ATOM 6746 N N . PRO B 1 84 ? -13.926 -20.456 89.084 1.00 35.70 84 PRO B N 1
ATOM 6747 C CA . PRO B 1 84 ? -13.424 -21.659 89.758 1.00 36.13 84 PRO B CA 1
ATOM 6748 C C . PRO B 1 84 ? -14.190 -22.037 91.042 1.00 40.10 84 PRO B C 1
ATOM 6749 O O . PRO B 1 84 ? -14.649 -21.161 91.766 1.00 44.42 84 PRO B O 1
ATOM 6753 N N . GLU B 1 85 ? -14.312 -23.324 91.334 1.00 41.81 85 GLU B N 1
ATOM 6754 C CA . GLU B 1 85 ? -14.903 -23.753 92.584 1.00 40.47 85 GLU B CA 1
ATOM 6755 C C . GLU B 1 85 ? -13.922 -23.523 93.737 1.00 41.53 85 GLU B C 1
ATOM 6756 O O . GLU B 1 85 ? -12.734 -23.740 93.593 1.00 39.27 85 GLU B O 1
ATOM 6758 N N . LEU B 1 86 ? -14.427 -23.045 94.876 1.00 46.54 86 LEU B N 1
ATOM 6759 C CA . LEU B 1 86 ? -13.630 -22.912 96.106 1.00 52.47 86 LEU B CA 1
ATOM 6760 C C . LEU B 1 86 ? -13.822 -24.214 96.883 1.00 58.57 86 LEU B C 1
ATOM 6761 O O . LEU B 1 86 ? -14.856 -24.418 97.499 1.00 61.87 86 LEU B O 1
ATOM 6763 N N . LEU B 1 87 ? -12.832 -25.107 96.808 1.00 60.33 87 LEU B N 1
ATOM 6764 C CA . LEU B 1 87 ? -12.937 -26.460 97.363 1.00 57.71 87 LEU B CA 1
ATOM 6765 C C . LEU B 1 87 ? -13.086 -26.505 98.874 1.00 59.35 87 LEU B C 1
ATOM 6766 O O . LEU B 1 87 ? -12.342 -25.849 99.591 1.00 53.10 87 LEU B O 1
ATOM 6771 N N . THR B 1 88 ? -14.053 -27.296 99.334 1.00 62.90 88 THR B N 1
ATOM 6772 C CA . THR B 1 88 ? -14.203 -27.586 100.770 1.00 67.68 88 THR B CA 1
ATOM 6773 C C . THR B 1 88 ? -13.099 -28.480 101.305 1.00 65.82 88 THR B C 1
ATOM 6774 O O . THR B 1 88 ? -12.815 -28.428 102.485 1.00 72.64 88 THR B O 1
ATOM 6778 N N . SER B 1 89 ? -12.487 -29.299 100.449 1.00 63.11 89 SER B N 1
ATOM 6779 C CA . SER B 1 89 ? -11.475 -30.258 100.890 1.00 59.81 89 SER B CA 1
ATOM 6780 C C . SER B 1 89 ? -10.469 -30.612 99.789 1.00 56.33 89 SER B C 1
ATOM 6781 O O . SER B 1 89 ? -10.669 -30.313 98.615 1.00 50.66 89 SER B O 1
ATOM 6784 N N . THR B 1 90 ? -9.398 -31.275 100.209 1.00 52.13 90 THR B N 1
ATOM 6785 C CA . THR B 1 90 ? -8.265 -31.607 99.388 1.00 52.88 90 THR B CA 1
ATOM 6786 C C . THR B 1 90 ? -8.604 -32.731 98.396 1.00 55.24 90 THR B C 1
ATOM 6787 O O . THR B 1 90 ? -8.055 -33.837 98.450 1.00 46.22 90 THR B O 1
ATOM 6791 N N . SER B 1 91 ? -9.513 -32.434 97.475 1.00 60.22 91 SER B N 1
ATOM 6792 C CA . SER B 1 91 ? -9.976 -33.446 96.553 1.00 63.90 91 SER B CA 1
ATOM 6793 C C . SER B 1 91 ? -10.253 -32.894 95.165 1.00 66.25 91 SER B C 1
ATOM 6794 O O . SER B 1 91 ? -11.365 -32.438 94.874 1.00 69.20 91 SER B O 1
ATOM 6797 N N . SER B 1 92 ? -9.225 -32.946 94.317 1.00 63.76 92 SER B N 1
ATOM 6798 C CA . SER B 1 92 ? -9.356 -32.698 92.869 1.00 60.33 92 SER B CA 1
ATOM 6799 C C . SER B 1 92 ? -8.004 -33.019 92.239 1.00 59.59 92 SER B C 1
ATOM 6800 O O . SER B 1 92 ? -6.957 -32.928 92.911 1.00 54.62 92 SER B O 1
ATOM 6803 N N . LYS B 1 93 ? -8.025 -33.408 90.966 1.00 54.54 93 LYS B N 1
ATOM 6804 C CA . LYS B 1 93 ? -6.786 -33.805 90.283 1.00 54.02 93 LYS B CA 1
ATOM 6805 C C . LYS B 1 93 ? -5.799 -32.616 90.227 1.00 51.04 93 LYS B C 1
ATOM 6806 O O . LYS B 1 93 ? -4.671 -32.725 90.704 1.00 48.93 93 LYS B O 1
ATOM 6808 N N . ARG B 1 94 ? -6.261 -31.484 89.685 1.00 43.20 94 ARG B N 1
ATOM 6809 C CA . ARG B 1 94 ? -5.470 -30.261 89.570 1.00 39.08 94 ARG B CA 1
ATOM 6810 C C . ARG B 1 94 ? -6.193 -29.130 90.310 1.00 37.48 94 ARG B C 1
ATOM 6811 O O . ARG B 1 94 ? -7.367 -28.945 90.127 1.00 40.72 94 ARG B O 1
ATOM 6813 N N . CYS B 1 95 ? -5.519 -28.394 91.175 1.00 35.65 95 CYS B N 1
ATOM 6814 C CA . CYS B 1 95 ? -6.139 -27.192 91.732 1.00 38.84 95 CYS B CA 1
ATOM 6815 C C . CYS B 1 95 ? -5.115 -26.125 92.116 1.00 35.20 95 CYS B C 1
ATOM 6816 O O . CYS B 1 95 ? -3.912 -26.340 92.069 1.00 31.16 95 CYS B O 1
ATOM 6819 N N . ILE B 1 96 ? -5.612 -24.975 92.542 1.00 35.64 96 ILE B N 1
ATOM 6820 C CA . ILE B 1 96 ? -4.748 -23.960 93.123 1.00 34.00 96 ILE B CA 1
ATOM 6821 C C . ILE B 1 96 ? -4.799 -24.128 94.618 1.00 32.05 96 ILE B C 1
ATOM 6822 O O . ILE B 1 96 ? -5.883 -24.235 95.193 1.00 32.23 96 ILE B O 1
ATOM 6827 N N . ILE B 1 97 ? -3.644 -24.120 95.266 1.00 30.59 97 ILE B N 1
ATOM 6828 C CA . ILE B 1 97 ? -3.610 -24.181 96.716 1.00 30.30 97 ILE B CA 1
ATOM 6829 C C . ILE B 1 97 ? -2.843 -22.972 97.170 1.00 27.45 97 ILE B C 1
ATOM 6830 O O . ILE B 1 97 ? -1.690 -22.778 96.779 1.00 24.70 97 ILE B O 1
ATOM 6835 N N . ALA B 1 98 ? -3.454 -22.193 98.044 1.00 25.00 98 ALA B N 1
ATOM 6836 C CA . ALA B 1 98 ? -2.737 -21.113 98.665 1.00 26.25 98 ALA B CA 1
ATOM 6837 C C . ALA B 1 98 ? -2.837 -21.237 100.164 1.00 25.15 98 ALA B C 1
ATOM 6838 O O . ALA B 1 98 ? -3.921 -21.476 100.683 1.00 25.29 98 ALA B O 1
ATOM 6840 N N . GLY B 1 99 ? -1.734 -21.011 100.861 1.00 24.48 99 GLY B N 1
ATOM 6841 C CA . GLY B 1 99 ? -1.819 -20.850 102.293 1.00 24.21 99 GLY B CA 1
ATOM 6842 C C . GLY B 1 99 ? -0.563 -20.237 102.805 1.00 25.70 99 GLY B C 1
ATOM 6843 O O . GLY B 1 99 ? 0.327 -19.879 102.032 1.00 26.23 99 GLY B O 1
ATOM 6844 N N . THR B 1 100 ? -0.491 -20.163 104.128 1.00 27.30 100 THR B N 1
ATOM 6845 C CA . THR B 1 100 ? 0.479 -19.362 104.844 1.00 27.74 100 THR B CA 1
ATOM 6846 C C . THR B 1 100 ? 1.307 -20.263 105.738 1.00 30.58 100 THR B C 1
ATOM 6847 O O . THR B 1 100 ? 0.781 -21.058 106.504 1.00 35.80 100 THR B O 1
ATOM 6851 N N . TYR B 1 101 ? 2.612 -20.166 105.598 1.00 34.26 101 TYR B N 1
ATOM 6852 C CA . TYR B 1 101 ? 3.548 -20.843 106.479 1.00 36.87 101 TYR B CA 1
ATOM 6853 C C . TYR B 1 101 ? 3.093 -20.875 107.928 1.00 40.71 101 TYR B C 1
ATOM 6854 O O . TYR B 1 101 ? 2.555 -19.884 108.444 1.00 36.10 101 TYR B O 1
ATOM 6863 N N . GLY B 1 102 ? 3.325 -22.018 108.579 1.00 46.66 102 GLY B N 1
ATOM 6864 C CA . GLY B 1 102 ? 3.147 -22.139 110.025 1.00 46.21 102 GLY B CA 1
ATOM 6865 C C . GLY B 1 102 ? 2.164 -23.192 110.413 1.00 49.77 102 GLY B C 1
ATOM 6866 O O . GLY B 1 102 ? 1.834 -23.353 111.575 1.00 58.57 102 GLY B O 1
ATOM 6867 N N . THR B 1 103 ? 1.737 -23.942 109.421 1.00 57.68 103 THR B N 1
ATOM 6868 C CA . THR B 1 103 ? 0.691 -24.917 109.561 1.00 57.67 103 THR B CA 1
ATOM 6869 C C . THR B 1 103 ? 1.260 -26.291 109.185 1.00 60.88 103 THR B C 1
ATOM 6870 O O . THR B 1 103 ? 2.115 -26.389 108.303 1.00 56.01 103 THR B O 1
ATOM 6874 N N . PRO B 1 104 ? 0.808 -27.357 109.867 1.00 64.19 104 PRO B N 1
ATOM 6875 C CA . PRO B 1 104 ? 1.259 -28.666 109.408 1.00 63.30 104 PRO B CA 1
ATOM 6876 C C . PRO B 1 104 ? 0.760 -28.943 107.982 1.00 59.82 104 PRO B C 1
ATOM 6877 O O . PRO B 1 104 ? 1.544 -29.416 107.168 1.00 58.53 104 PRO B O 1
ATOM 6881 N N . PHE B 1 105 ? -0.497 -28.607 107.665 1.00 53.95 105 PHE B N 1
ATOM 6882 C CA . PHE B 1 105 ? -0.971 -28.702 106.274 1.00 54.83 105 PHE B CA 1
ATOM 6883 C C . PHE B 1 105 ? 0.030 -28.111 105.281 1.00 54.54 105 PHE B C 1
ATOM 6884 O O . PHE B 1 105 ? 0.331 -28.723 104.268 1.00 60.39 105 PHE B O 1
ATOM 6892 N N . ILE B 1 106 ? 0.537 -26.926 105.585 1.00 50.51 106 ILE B N 1
ATOM 6893 C CA . ILE B 1 106 ? 1.512 -26.258 104.741 1.00 47.57 106 ILE B CA 1
ATOM 6894 C C . ILE B 1 106 ? 2.888 -26.905 104.838 1.00 47.86 106 ILE B C 1
ATOM 6895 O O . ILE B 1 106 ? 3.609 -26.939 103.852 1.00 52.94 106 ILE B O 1
ATOM 6900 N N . LYS B 1 107 ? 3.257 -27.418 106.006 1.00 48.88 107 LYS B N 1
ATOM 6901 C CA . LYS B 1 107 ? 4.522 -28.185 106.150 1.00 52.53 107 LYS B CA 1
ATOM 6902 C C . LYS B 1 107 ? 4.524 -29.432 105.235 1.00 52.67 107 LYS B C 1
ATOM 6903 O O . LYS B 1 107 ? 5.438 -29.617 104.431 1.00 54.36 107 LYS B O 1
ATOM 6905 N N . LYS B 1 108 ? 3.480 -30.251 105.330 1.00 56.12 108 LYS B N 1
ATOM 6906 C CA . LYS B 1 108 ? 3.298 -31.404 104.434 1.00 57.51 108 LYS B CA 1
ATOM 6907 C C . LYS B 1 108 ? 3.463 -30.955 102.993 1.00 62.58 108 LYS B C 1
ATOM 6908 O O . LYS B 1 108 ? 4.108 -31.601 102.180 1.00 72.45 108 LYS B O 1
ATOM 6910 N N . LEU B 1 109 ? 2.877 -29.815 102.693 1.00 63.34 109 LEU B N 1
ATOM 6911 C CA . LEU B 1 109 ? 2.854 -29.304 101.354 1.00 64.37 109 LEU B CA 1
ATOM 6912 C C . LEU B 1 109 ? 4.235 -28.828 100.920 1.00 65.00 109 LEU B C 1
ATOM 6913 O O . LEU B 1 109 ? 4.606 -28.948 99.765 1.00 67.57 109 LEU B O 1
ATOM 6918 N N . MET B 1 110 ? 5.001 -28.287 101.851 1.00 64.70 110 MET B N 1
ATOM 6919 C CA . MET B 1 110 ? 6.338 -27.800 101.516 1.00 65.32 110 MET B CA 1
ATOM 6920 C C . MET B 1 110 ? 7.329 -28.930 101.278 1.00 70.19 110 MET B C 1
ATOM 6921 O O . MET B 1 110 ? 8.185 -28.856 100.386 1.00 68.16 110 MET B O 1
ATOM 6926 N N . SER B 1 111 ? 7.189 -29.977 102.081 1.00 72.49 111 SER B N 1
ATOM 6927 C CA . SER B 1 111 ? 7.845 -31.252 101.817 1.00 75.43 111 SER B CA 1
ATOM 6928 C C . SER B 1 111 ? 7.000 -32.110 100.874 1.00 75.69 111 SER B C 1
ATOM 6929 O O . SER B 1 111 ? 7.031 -33.333 100.950 1.00 88.30 111 SER B O 1
ATOM 6932 N N . ALA B 1 112 ? 6.215 -31.469 100.017 1.00 78.90 112 ALA B N 1
ATOM 6933 C CA . ALA B 1 112 ? 5.456 -32.127 98.957 1.00 77.17 112 ALA B CA 1
ATOM 6934 C C . ALA B 1 112 ? 5.325 -31.015 97.918 1.00 75.80 112 ALA B C 1
ATOM 6935 O O . ALA B 1 112 ? 4.233 -30.505 97.700 1.00 86.14 112 ALA B O 1
ATOM 6937 N N . GLY B 1 113 ? 6.442 -30.563 97.354 1.00 65.79 113 GLY B N 1
ATOM 6938 C CA . GLY B 1 113 ? 7.724 -31.184 97.585 1.00 58.28 113 GLY B CA 1
ATOM 6939 C C . GLY B 1 113 ? 8.878 -30.217 97.617 1.00 59.24 113 GLY B C 1
ATOM 6940 O O . GLY B 1 113 ? 8.984 -29.295 96.778 1.00 47.39 113 GLY B O 1
ATOM 6941 N N . LYS B 1 114 ? 9.743 -30.452 98.606 1.00 60.87 114 LYS B N 1
ATOM 6942 C CA . LYS B 1 114 ? 11.149 -30.079 98.517 1.00 61.80 114 LYS B CA 1
ATOM 6943 C C . LYS B 1 114 ? 11.402 -28.601 98.681 1.00 61.44 114 LYS B C 1
ATOM 6944 O O . LYS B 1 114 ? 12.463 -28.095 98.266 1.00 52.35 114 LYS B O 1
ATOM 6946 N N . ILE B 1 115 ? 10.424 -27.924 99.282 1.00 61.62 115 ILE B N 1
ATOM 6947 C CA . ILE B 1 115 ? 10.550 -26.516 99.620 1.00 60.15 115 ILE B CA 1
ATOM 6948 C C . ILE B 1 115 ? 11.149 -26.428 101.016 1.00 55.96 115 ILE B C 1
ATOM 6949 O O . ILE B 1 115 ? 10.571 -26.903 101.986 1.00 56.25 115 ILE B O 1
ATOM 6954 N N . ASP B 1 116 ? 12.306 -25.807 101.117 1.00 51.64 116 ASP B N 1
ATOM 6955 C CA . ASP B 1 116 ? 12.981 -25.730 102.380 1.00 54.37 116 ASP B CA 1
ATOM 6956 C C . ASP B 1 116 ? 12.232 -24.751 103.305 1.00 52.81 116 ASP B C 1
ATOM 6957 O O . ASP B 1 116 ? 11.890 -23.652 102.885 1.00 54.53 116 ASP B O 1
ATOM 6962 N N . LYS B 1 117 ? 11.977 -25.154 104.550 1.00 49.79 117 LYS B N 1
ATOM 6963 C CA . LYS B 1 117 ? 11.422 -24.262 105.584 1.00 47.06 117 LYS B CA 1
ATOM 6964 C C . LYS B 1 117 ? 12.116 -22.900 105.590 1.00 50.58 117 LYS B C 1
ATOM 6965 O O . LYS B 1 117 ? 11.457 -21.861 105.764 1.00 56.28 117 LYS B O 1
ATOM 6967 N N . LYS B 1 118 ? 13.432 -22.900 105.399 1.00 46.97 118 LYS B N 1
ATOM 6968 C CA . LYS B 1 118 ? 14.213 -21.677 105.521 1.00 49.75 118 LYS B CA 1
ATOM 6969 C C . LYS B 1 118 ? 13.912 -20.664 104.412 1.00 50.12 118 LYS B C 1
ATOM 6970 O O . LYS B 1 118 ? 14.224 -19.494 104.554 1.00 54.07 118 LYS B O 1
ATOM 6973 N N . GLU B 1 119 ? 13.259 -21.109 103.345 1.00 49.08 119 GLU B N 1
ATOM 6974 C CA . GLU B 1 119 ? 12.777 -20.212 102.300 1.00 50.76 119 GLU B CA 1
ATOM 6975 C C . GLU B 1 119 ? 11.682 -19.243 102.786 1.00 44.14 119 GLU B C 1
ATOM 6976 O O . GLU B 1 119 ? 11.597 -18.142 102.293 1.00 35.94 119 GLU B O 1
ATOM 6982 N N . LEU B 1 120 ? 10.879 -19.656 103.763 1.00 40.92 120 LEU B N 1
ATOM 6983 C CA . LEU B 1 120 ? 9.835 -18.812 104.298 1.00 42.26 120 LEU B CA 1
ATOM 6984 C C . LEU B 1 120 ? 9.907 -18.557 105.801 1.00 43.66 120 LEU B C 1
ATOM 6985 O O . LEU B 1 120 ? 9.343 -17.579 106.273 1.00 38.88 120 LEU B O 1
ATOM 6990 N N . ASP B 1 121 ? 10.581 -19.424 106.556 1.00 48.74 121 ASP B N 1
ATOM 6991 C CA . ASP B 1 121 ? 10.573 -19.317 108.017 1.00 45.16 121 ASP B CA 1
ATOM 6992 C C . ASP B 1 121 ? 11.150 -17.990 108.440 1.00 39.64 121 ASP B C 1
ATOM 6993 O O . ASP B 1 121 ? 12.266 -17.641 108.070 1.00 45.44 121 ASP B O 1
ATOM 6998 N N . GLY B 1 122 ? 10.357 -17.233 109.182 1.00 38.70 122 GLY B N 1
ATOM 6999 C CA . GLY B 1 122 ? 10.754 -15.902 109.638 1.00 38.42 122 GLY B CA 1
ATOM 7000 C C . GLY B 1 122 ? 10.848 -14.843 108.549 1.00 36.83 122 GLY B C 1
ATOM 7001 O O . GLY B 1 122 ? 11.200 -13.716 108.840 1.00 43.99 122 GLY B O 1
ATOM 7002 N N . LYS B 1 123 ? 10.517 -15.159 107.302 1.00 32.90 123 LYS B N 1
ATOM 7003 C CA . LYS B 1 123 ? 10.596 -14.138 106.236 1.00 32.30 123 LYS B CA 1
ATOM 7004 C C . LYS B 1 123 ? 9.392 -13.204 106.273 1.00 29.06 123 LYS B C 1
ATOM 7005 O O . LYS B 1 123 ? 8.294 -13.578 106.699 1.00 23.36 123 LYS B O 1
ATOM 7011 N N . ASN B 1 124 ? 9.614 -11.980 105.823 1.00 25.41 124 ASN B N 1
ATOM 7012 C CA . ASN B 1 124 ? 8.553 -11.008 105.782 1.00 26.46 124 ASN B CA 1
ATOM 7013 C C . ASN B 1 124 ? 7.875 -10.897 104.405 1.00 24.80 124 ASN B C 1
ATOM 7014 O O . ASN B 1 124 ? 8.546 -10.641 103.442 1.00 23.99 124 ASN B O 1
ATOM 7019 N N . GLU B 1 125 ? 6.556 -11.083 104.360 1.00 26.38 125 GLU B N 1
ATOM 7020 C CA . GLU B 1 125 ? 5.733 -10.763 103.191 1.00 28.44 125 GLU B CA 1
ATOM 7021 C C . GLU B 1 125 ? 6.244 -11.368 101.899 1.00 29.24 125 GLU B C 1
ATOM 7022 O O . GLU B 1 125 ? 6.282 -10.713 100.857 1.00 28.95 125 GLU B O 1
ATOM 7028 N N . LYS B 1 126 ? 6.644 -12.632 102.014 1.00 30.44 126 LYS B N 1
ATOM 7029 C CA . LYS B 1 126 ? 7.232 -13.381 100.934 1.00 27.10 126 LYS B CA 1
ATOM 7030 C C . LYS B 1 126 ? 6.282 -14.477 100.556 1.00 27.39 126 LYS B C 1
ATOM 7031 O O . LYS B 1 126 ? 5.611 -15.059 101.408 1.00 26.89 126 LYS B O 1
ATOM 7037 N N . TYR B 1 127 ? 6.201 -14.761 99.270 1.00 27.07 127 TYR B N 1
ATOM 7038 C CA . TYR B 1 127 ? 5.539 -15.964 98.873 1.00 28.23 127 TYR B CA 1
ATOM 7039 C C . TYR B 1 127 ? 6.481 -16.800 98.036 1.00 30.71 127 TYR B C 1
ATOM 7040 O O . TYR B 1 127 ? 7.484 -16.328 97.481 1.00 29.18 127 TYR B O 1
ATOM 7049 N N . ILE B 1 128 ? 6.138 -18.074 97.984 1.00 35.11 128 ILE B N 1
ATOM 7050 C CA . ILE B 1 128 ? 6.662 -18.960 96.993 1.00 35.68 128 ILE B CA 1
ATOM 7051 C C . ILE B 1 128 ? 5.482 -19.493 96.219 1.00 32.69 128 ILE B C 1
ATOM 7052 O O . ILE B 1 128 ? 4.488 -19.930 96.787 1.00 28.27 128 ILE B O 1
ATOM 7057 N N . LEU B 1 129 ? 5.612 -19.436 94.902 1.00 30.11 129 LEU B N 1
ATOM 7058 C CA . LEU B 1 129 ? 4.622 -19.979 94.025 1.00 29.77 129 LEU B CA 1
ATOM 7059 C C . LEU B 1 129 ? 5.299 -21.056 93.224 1.00 31.45 129 LEU B C 1
ATOM 7060 O O . LEU B 1 129 ? 6.321 -20.790 92.566 1.00 26.41 129 LEU B O 1
ATOM 7065 N N . GLN B 1 130 ? 4.710 -22.255 93.233 1.00 31.70 130 GLN B N 1
ATOM 7066 C CA . GLN B 1 130 ? 5.337 -23.413 92.606 1.00 35.68 130 GLN B CA 1
ATOM 7067 C C . GLN B 1 130 ? 4.319 -24.483 92.254 1.00 35.34 130 GLN B C 1
ATOM 7068 O O . GLN B 1 130 ? 3.463 -24.821 93.086 1.00 30.98 130 GLN B O 1
ATOM 7074 N N . VAL B 1 131 ? 4.392 -24.972 91.007 1.00 29.59 131 VAL B N 1
ATOM 7075 C CA . VAL B 1 131 ? 3.672 -26.180 90.600 1.00 29.62 131 VAL B CA 1
ATOM 7076 C C . VAL B 1 131 ? 4.301 -27.337 91.319 1.00 31.21 131 VAL B C 1
ATOM 7077 O O . VAL B 1 131 ? 5.520 -27.510 91.294 1.00 30.84 131 VAL B O 1
ATOM 7081 N N . ILE B 1 132 ? 3.452 -28.094 91.999 1.00 32.63 132 ILE B N 1
ATOM 7082 C CA . ILE B 1 132 ? 3.880 -29.187 92.834 1.00 33.99 132 ILE B CA 1
ATOM 7083 C C . ILE B 1 132 ? 3.000 -30.375 92.537 1.00 36.09 132 ILE B C 1
ATOM 7084 O O . ILE B 1 132 ? 1.752 -30.268 92.530 1.00 34.14 132 ILE B O 1
ATOM 7089 N N . ALA B 1 133 ? 3.659 -31.500 92.290 1.00 35.34 133 ALA B N 1
ATOM 7090 C CA . ALA B 1 133 ? 2.993 -32.730 91.938 1.00 36.96 133 ALA B CA 1
ATOM 7091 C C . ALA B 1 133 ? 2.700 -33.468 93.236 1.00 39.88 133 ALA B C 1
ATOM 7092 O O . ALA B 1 133 ? 3.485 -33.421 94.171 1.00 39.86 133 ALA B O 1
ATOM 7094 N N . ASN B 1 134 ? 1.541 -34.108 93.293 1.00 44.00 134 ASN B N 1
ATOM 7095 C CA . ASN B 1 134 ? 1.050 -34.766 94.518 1.00 50.59 134 ASN B CA 1
ATOM 7096 C C . ASN B 1 134 ? 1.329 -33.971 95.780 1.00 46.53 134 ASN B C 1
ATOM 7097 O O . ASN B 1 134 ? 2.016 -34.450 96.668 1.00 43.89 134 ASN B O 1
ATOM 7102 N N . PRO B 1 135 ? 0.774 -32.749 95.865 1.00 51.13 135 PRO B N 1
ATOM 7103 C CA . PRO B 1 135 ? 1.055 -31.894 97.007 1.00 47.56 135 PRO B CA 1
ATOM 7104 C C . PRO B 1 135 ? 0.538 -32.486 98.304 1.00 48.19 135 PRO B C 1
ATOM 7105 O O . PRO B 1 135 ? 1.128 -32.284 99.352 1.00 49.19 135 PRO B O 1
ATOM 7109 N N . CYS B 1 136 ? -0.577 -33.192 98.215 1.00 50.60 136 CYS B N 1
ATOM 7110 C CA . CYS B 1 136 ? -1.187 -33.815 99.364 1.00 56.97 136 CYS B CA 1
ATOM 7111 C C . CYS B 1 136 ? -2.133 -34.909 98.857 1.00 58.26 136 CYS B C 1
ATOM 7112 O O . CYS B 1 136 ? -2.597 -34.852 97.724 1.00 55.94 136 CYS B O 1
ATOM 7115 N N . GLU B 1 137 ? -2.406 -35.892 99.713 1.00 59.41 137 GLU B N 1
ATOM 7116 C CA . GLU B 1 137 ? -3.084 -37.126 99.303 1.00 60.55 137 GLU B CA 1
ATOM 7117 C C . GLU B 1 137 ? -3.993 -36.970 98.081 1.00 62.83 137 GLU B C 1
ATOM 7118 O O . GLU B 1 137 ? -3.666 -37.464 96.981 1.00 59.82 137 GLU B O 1
ATOM 7120 N N . GLY B 1 138 ? -5.112 -36.266 98.270 1.00 59.18 138 GLY B N 1
ATOM 7121 C CA . GLY B 1 138 ? -6.210 -36.256 97.290 1.00 59.82 138 GLY B CA 1
ATOM 7122 C C . GLY B 1 138 ? -6.091 -35.289 96.110 1.00 64.05 138 GLY B C 1
ATOM 7123 O O . GLY B 1 138 ? -7.100 -34.975 95.438 1.00 63.28 138 GLY B O 1
ATOM 7124 N N . ILE B 1 139 ? -4.872 -34.804 95.864 1.00 64.55 139 ILE B N 1
ATOM 7125 C CA . ILE B 1 139 ? -4.618 -33.808 94.819 1.00 67.12 139 ILE B CA 1
ATOM 7126 C C . ILE B 1 139 ? -3.433 -34.277 93.994 1.00 56.89 139 ILE B C 1
ATOM 7127 O O . ILE B 1 139 ? -2.356 -34.459 94.531 1.00 53.98 139 ILE B O 1
ATOM 7132 N N . ASP B 1 140 ? -3.642 -34.482 92.697 1.00 53.43 140 ASP B N 1
ATOM 7133 C CA . ASP B 1 140 ? -2.601 -35.017 91.824 1.00 50.66 140 ASP B CA 1
ATOM 7134 C C . ASP B 1 140 ? -1.534 -33.954 91.569 1.00 49.08 140 ASP B C 1
ATOM 7135 O O . ASP B 1 140 ? -0.345 -34.230 91.587 1.00 48.26 140 ASP B O 1
ATOM 7137 N N . GLU B 1 141 ? -1.973 -32.722 91.360 1.00 51.08 141 GLU B N 1
ATOM 7138 C CA . GLU B 1 141 ? -1.080 -31.626 90.992 1.00 45.22 141 GLU B CA 1
ATOM 7139 C C . GLU B 1 141 ? -1.694 -30.287 91.380 1.00 40.17 141 GLU B C 1
ATOM 7140 O O . GLU B 1 141 ? -2.900 -30.076 91.222 1.00 33.91 141 GLU B O 1
ATOM 7146 N N . ALA B 1 142 ? -0.877 -29.366 91.866 1.00 33.46 142 ALA B N 1
ATOM 7147 C CA . ALA B 1 142 ? -1.410 -28.056 92.219 1.00 32.76 142 ALA B CA 1
ATOM 7148 C C . ALA B 1 142 ? -0.403 -26.952 91.964 1.00 30.92 142 ALA B C 1
ATOM 7149 O O . ALA B 1 142 ? 0.811 -27.158 92.037 1.00 29.16 142 ALA B O 1
ATOM 7151 N N . VAL B 1 143 ? -0.914 -25.787 91.619 1.00 31.04 143 VAL B N 1
ATOM 7152 C CA . VAL B 1 143 ? -0.078 -24.606 91.729 1.00 31.44 143 VAL B CA 1
ATOM 7153 C C . VAL B 1 143 ? -0.231 -24.149 93.163 1.00 31.30 143 VAL B C 1
ATOM 7154 O O . VAL B 1 143 ? -1.347 -23.977 93.663 1.00 31.23 143 VAL B O 1
ATOM 7158 N N . VAL B 1 144 ? 0.905 -24.013 93.822 1.00 32.05 144 VAL B N 1
ATOM 7159 C CA . VAL B 1 144 ? 0.910 -23.798 95.203 1.00 33.62 144 VAL B CA 1
ATOM 7160 C C . VAL B 1 144 ? 1.514 -22.471 95.520 1.00 34.17 144 VAL B C 1
ATOM 7161 O O . VAL B 1 144 ? 2.569 -22.149 95.048 1.00 35.75 144 VAL B O 1
ATOM 7165 N N . ILE B 1 145 ? 0.807 -21.692 96.344 1.00 32.93 145 ILE B N 1
ATOM 7166 C CA . ILE B 1 145 ? 1.261 -20.391 96.781 1.00 30.13 145 ILE B CA 1
ATOM 7167 C C . ILE B 1 145 ? 1.378 -20.455 98.282 1.00 28.25 145 ILE B C 1
ATOM 7168 O O . ILE B 1 145 ? 0.380 -20.671 98.963 1.00 28.14 145 ILE B O 1
ATOM 7173 N N . ILE B 1 146 ? 2.575 -20.226 98.790 1.00 26.18 146 ILE B N 1
ATOM 7174 C CA . ILE B 1 146 ? 2.794 -20.230 100.195 1.00 29.64 146 ILE B CA 1
ATOM 7175 C C . ILE B 1 146 ? 3.447 -18.942 100.620 1.00 28.50 146 ILE B C 1
ATOM 7176 O O . ILE B 1 146 ? 4.544 -18.615 100.170 1.00 27.04 146 ILE B O 1
ATOM 7181 N N . GLY B 1 147 ? 2.765 -18.218 101.504 1.00 26.45 147 GLY B N 1
ATOM 7182 C CA . GLY B 1 147 ? 3.308 -16.987 102.033 1.00 26.67 147 GLY B CA 1
ATOM 7183 C C . GLY B 1 147 ? 3.992 -17.226 103.361 1.00 24.83 147 GLY B C 1
ATOM 7184 O O . GLY B 1 147 ? 3.617 -18.151 104.089 1.00 25.20 147 GLY B O 1
ATOM 7185 N N . SER B 1 148 ? 4.989 -16.400 103.665 1.00 24.47 148 SER B N 1
ATOM 7186 C CA . SER B 1 148 ? 5.725 -16.498 104.900 1.00 25.25 148 SER B CA 1
ATOM 7187 C C . SER B 1 148 ? 4.838 -16.008 106.035 1.00 27.43 148 SER B C 1
ATOM 7188 O O . SER B 1 148 ? 5.072 -16.315 107.202 1.00 25.57 148 SER B O 1
ATOM 7191 N N . ASP B 1 149 ? 3.785 -15.280 105.642 1.00 26.12 149 ASP B N 1
ATOM 7192 C CA . ASP B 1 149 ? 2.772 -14.734 106.536 1.00 24.20 149 ASP B CA 1
ATOM 7193 C C . ASP B 1 149 ? 1.598 -14.402 105.629 1.00 23.64 149 ASP B C 1
ATOM 7194 O O . ASP B 1 149 ? 1.662 -14.588 104.397 1.00 22.74 149 ASP B O 1
ATOM 7199 N N . ARG B 1 150 ? 0.538 -13.851 106.196 1.00 21.83 150 ARG B N 1
ATOM 7200 C CA . ARG B 1 150 ? -0.677 -13.768 105.431 1.00 22.05 150 ARG B CA 1
ATOM 7201 C C . ARG B 1 150 ? -0.536 -12.803 104.246 1.00 20.79 150 ARG B C 1
ATOM 7202 O O . ARG B 1 150 ? -1.125 -13.032 103.220 1.00 20.87 150 ARG B O 1
ATOM 7210 N N . ARG B 1 151 ? 0.203 -11.715 104.418 1.00 21.39 151 ARG B N 1
ATOM 7211 C CA . ARG B 1 151 ? 0.388 -10.750 103.322 1.00 22.23 151 ARG B CA 1
ATOM 7212 C C . ARG B 1 151 ? 1.212 -11.361 102.197 1.00 22.44 151 ARG B C 1
ATOM 7213 O O . ARG B 1 151 ? 0.927 -11.140 101.034 1.00 22.71 151 ARG B O 1
ATOM 7221 N N . GLY B 1 152 ? 2.188 -12.177 102.569 1.00 22.32 152 GLY B N 1
ATOM 7222 C CA . GLY B 1 152 ? 2.950 -12.934 101.590 1.00 23.04 152 GLY B CA 1
ATOM 7223 C C . GLY B 1 152 ? 1.985 -13.759 100.759 1.00 23.27 152 GLY B C 1
ATOM 7224 O O . GLY B 1 152 ? 2.024 -13.735 99.532 1.00 23.30 152 GLY B O 1
ATOM 7225 N N . THR B 1 153 ? 1.122 -14.503 101.436 1.00 21.94 153 THR B N 1
ATOM 7226 C CA . THR B 1 153 ? 0.172 -15.336 100.747 1.00 22.46 153 THR B CA 1
ATOM 7227 C C . THR B 1 153 ? -0.706 -14.493 99.844 1.00 23.46 153 THR B C 1
ATOM 7228 O O . THR B 1 153 ? -0.953 -14.829 98.698 1.00 25.01 153 THR B O 1
ATOM 7232 N N . ILE B 1 154 ? -1.176 -13.367 100.364 1.00 22.77 154 ILE B N 1
ATOM 7233 C CA . ILE B 1 154 ? -1.996 -12.470 99.579 1.00 20.72 154 ILE B CA 1
ATOM 7234 C C . ILE B 1 154 ? -1.244 -11.987 98.326 1.00 19.86 154 ILE B C 1
ATOM 7235 O O . ILE B 1 154 ? -1.812 -11.934 97.244 1.00 17.81 154 ILE B O 1
ATOM 7240 N N . TYR B 1 155 ? 0.011 -11.590 98.525 1.00 20.45 155 TYR B N 1
ATOM 7241 C CA . TYR B 1 155 ? 0.810 -11.070 97.450 1.00 20.95 155 TYR B CA 1
ATOM 7242 C C . TYR B 1 155 ? 1.064 -12.127 96.393 1.00 23.10 155 TYR B C 1
ATOM 7243 O O . TYR B 1 155 ? 1.160 -11.812 95.219 1.00 24.00 155 TYR B O 1
ATOM 7252 N N . GLY B 1 156 ? 1.207 -13.377 96.836 1.00 24.61 156 GLY B N 1
ATOM 7253 C CA . GLY B 1 156 ? 1.311 -14.534 95.938 1.00 23.33 156 GLY B CA 1
ATOM 7254 C C . GLY B 1 156 ? 0.074 -14.605 95.108 1.00 21.92 156 GLY B C 1
ATOM 7255 O O . GLY B 1 156 ? 0.102 -14.699 93.882 1.00 22.65 156 GLY B O 1
ATOM 7256 N N . ILE B 1 157 ? -1.051 -14.569 95.790 1.00 22.50 157 ILE B N 1
ATOM 7257 C CA . ILE B 1 157 ? -2.328 -14.718 95.107 1.00 22.41 157 ILE B CA 1
ATOM 7258 C C . ILE B 1 157 ? -2.457 -13.618 94.056 1.00 23.05 157 ILE B C 1
ATOM 7259 O O . ILE B 1 157 ? -2.845 -13.880 92.898 1.00 20.69 157 ILE B O 1
ATOM 7264 N N . TYR B 1 158 ? -2.083 -12.395 94.452 1.00 22.29 158 TYR B N 1
ATOM 7265 C CA . TYR B 1 158 ? -2.289 -11.296 93.570 1.00 22.68 158 TYR B CA 1
ATOM 7266 C C . TYR B 1 158 ? -1.255 -11.278 92.499 1.00 24.09 158 TYR B C 1
ATOM 7267 O O . TYR B 1 158 ? -1.506 -10.678 91.434 1.00 23.78 158 TYR B O 1
ATOM 7276 N N . GLU B 1 159 ? -0.095 -11.879 92.768 1.00 23.42 159 GLU B N 1
ATOM 7277 C CA . GLU B 1 159 ? 0.877 -12.076 91.698 1.00 24.55 159 GLU B CA 1
ATOM 7278 C C . GLU B 1 159 ? 0.304 -12.973 90.613 1.00 23.97 159 GLU B C 1
ATOM 7279 O O . GLU B 1 159 ? 0.420 -12.690 89.434 1.00 25.60 159 GLU B O 1
ATOM 7285 N N . LEU B 1 160 ? -0.299 -14.071 91.014 1.00 23.24 160 LEU B N 1
ATOM 7286 C CA . LEU B 1 160 ? -0.959 -14.936 90.072 1.00 23.09 160 LEU B CA 1
ATOM 7287 C C . LEU B 1 160 ? -2.064 -14.213 89.317 1.00 24.05 160 LEU B C 1
ATOM 7288 O O . LEU B 1 160 ? -2.175 -14.316 88.103 1.00 23.78 160 LEU B O 1
ATOM 7293 N N . SER B 1 161 ? -2.899 -13.487 90.045 1.00 24.10 161 SER B N 1
ATOM 7294 C CA . SER B 1 161 ? -3.958 -12.673 89.463 1.00 24.69 161 SER B CA 1
ATOM 7295 C C . SER B 1 161 ? -3.376 -11.699 88.403 1.00 26.22 161 SER B C 1
ATOM 7296 O O . SER B 1 161 ? -3.895 -11.566 87.276 1.00 23.24 161 SER B O 1
ATOM 7299 N N . GLU B 1 162 ? -2.287 -11.051 88.779 1.00 25.02 162 GLU B N 1
ATOM 7300 C CA . GLU B 1 162 ? -1.665 -10.058 87.944 1.00 27.20 162 GLU B CA 1
ATOM 7301 C C . GLU B 1 162 ? -1.083 -10.706 86.698 1.00 28.03 162 GLU B C 1
ATOM 7302 O O . GLU B 1 162 ? -1.277 -10.212 85.604 1.00 27.46 162 GLU B O 1
ATOM 7308 N N . GLN B 1 163 ? -0.370 -11.815 86.870 1.00 27.30 163 GLN B N 1
ATOM 7309 C CA . GLN B 1 163 ? 0.284 -12.460 85.718 1.00 27.12 163 GLN B CA 1
ATOM 7310 C C . GLN B 1 163 ? -0.733 -13.108 84.812 1.00 29.20 163 GLN B C 1
ATOM 7311 O O . GLN B 1 163 ? -0.521 -13.308 83.640 1.00 33.11 163 GLN B O 1
ATOM 7317 N N . MET B 1 164 ? -1.895 -13.355 85.325 1.00 29.40 164 MET B N 1
ATOM 7318 C CA . MET B 1 164 ? -2.955 -13.882 84.493 1.00 30.22 164 MET B CA 1
ATOM 7319 C C . MET B 1 164 ? -3.681 -12.754 83.738 1.00 26.52 164 MET B C 1
ATOM 7320 O O . MET B 1 164 ? -4.508 -13.018 82.870 1.00 24.09 164 MET B O 1
ATOM 7325 N N . GLY B 1 165 ? -3.339 -11.502 84.054 1.00 25.52 165 GLY B N 1
ATOM 7326 C CA . GLY B 1 165 ? -3.782 -10.332 83.260 1.00 25.49 165 GLY B CA 1
ATOM 7327 C C . GLY B 1 165 ? -4.739 -9.420 83.988 1.00 27.35 165 GLY B C 1
ATOM 7328 O O . GLY B 1 165 ? -5.410 -8.584 83.370 1.00 26.27 165 GLY B O 1
ATOM 7329 N N . VAL B 1 166 ? -4.833 -9.591 85.315 1.00 27.44 166 VAL B N 1
ATOM 7330 C CA . VAL B 1 166 ? -5.599 -8.682 86.142 1.00 24.85 166 VAL B CA 1
ATOM 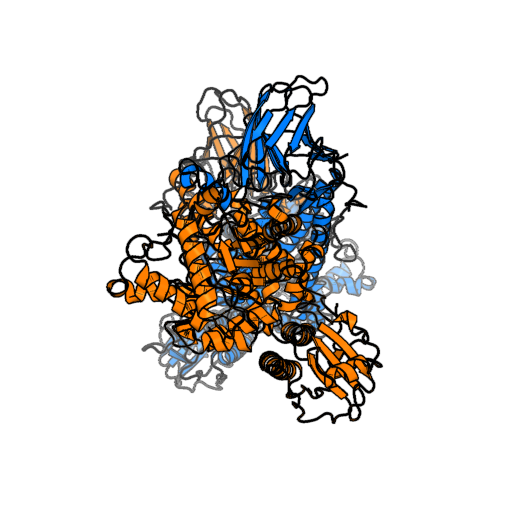7331 C C . VAL B 1 166 ? -4.654 -7.683 86.778 1.00 22.22 166 VAL B C 1
ATOM 7332 O O . VAL B 1 166 ? -3.996 -7.930 87.758 1.00 20.16 166 VAL B O 1
ATOM 7336 N N . SER B 1 167 ? -4.634 -6.510 86.197 1.00 21.89 167 SER B N 1
ATOM 7337 C CA . SER B 1 167 ? -3.817 -5.455 86.695 1.00 21.87 167 SER B CA 1
ATOM 7338 C C . SER B 1 167 ? -4.365 -4.999 88.020 1.00 19.15 167 SER B C 1
ATOM 7339 O O . SER B 1 167 ? -5.582 -5.019 88.228 1.00 19.62 167 SER B O 1
ATOM 7342 N N . PRO B 1 168 ? -3.478 -4.537 88.893 1.00 19.26 168 PRO B N 1
ATOM 7343 C CA . PRO B 1 168 ? -3.906 -3.829 90.105 1.00 19.94 168 PRO B CA 1
ATOM 7344 C C . PRO B 1 168 ? -4.909 -2.775 89.800 1.00 20.61 168 PRO B C 1
ATOM 7345 O O . PRO B 1 168 ? -5.760 -2.470 90.632 1.00 21.00 168 PRO B O 1
ATOM 7349 N N . TRP B 1 169 ? -4.804 -2.237 88.577 1.00 21.56 169 TRP B N 1
ATOM 7350 C CA . TRP B 1 169 ? -5.617 -1.137 88.105 1.00 20.49 169 TRP B CA 1
ATOM 7351 C C . TRP B 1 169 ? -6.842 -1.562 87.342 1.00 21.20 169 TRP B C 1
ATOM 7352 O O . TRP B 1 169 ? -7.455 -0.711 86.705 1.00 22.20 169 TRP B O 1
ATOM 7363 N N . TYR B 1 170 ? -7.233 -2.839 87.441 1.00 20.94 170 TYR B N 1
ATOM 7364 C CA . TYR B 1 170 ? -8.414 -3.341 86.735 1.00 21.33 170 TYR B CA 1
ATOM 7365 C C . TYR B 1 170 ? -9.619 -2.533 87.135 1.00 22.50 170 TYR B C 1
ATOM 7366 O O . TYR B 1 170 ? -10.465 -2.249 86.323 1.00 22.46 170 TYR B O 1
ATOM 7375 N N . TRP B 1 171 ? -9.688 -2.106 88.393 1.00 24.00 171 TRP B N 1
ATOM 7376 C CA . TRP B 1 171 ? -10.821 -1.326 88.812 1.00 24.71 171 TRP B CA 1
ATOM 7377 C C . TRP B 1 171 ? -10.494 0.133 88.810 1.00 23.92 171 TRP B C 1
ATOM 7378 O O . TRP B 1 171 ? -11.218 0.940 88.247 1.00 25.15 171 TRP B O 1
ATOM 7389 N N . TRP B 1 172 ? -9.377 0.475 89.416 1.00 23.10 172 TRP B N 1
ATOM 7390 C CA . TRP B 1 172 ? -9.040 1.873 89.638 1.00 23.05 172 TRP B CA 1
ATOM 7391 C C . TRP B 1 172 ? -8.651 2.644 88.388 1.00 22.97 172 TRP B C 1
ATOM 7392 O O . TRP B 1 172 ? -8.636 3.863 88.425 1.00 21.85 172 TRP B O 1
ATOM 7403 N N . ALA B 1 173 ? -8.306 1.955 87.307 1.00 21.68 173 ALA B N 1
ATOM 7404 C CA . ALA B 1 173 ? -8.151 2.643 86.031 1.00 21.02 173 ALA B CA 1
ATOM 7405 C C . ALA B 1 173 ? -8.750 1.880 84.892 1.00 22.35 173 ALA B C 1
ATOM 7406 O O . ALA B 1 173 ? -8.312 2.036 83.735 1.00 22.46 173 ALA B O 1
ATOM 7408 N N . ASP B 1 174 ? -9.752 1.065 85.222 1.00 21.74 174 ASP B N 1
ATOM 7409 C CA . ASP B 1 174 ? -10.545 0.337 84.230 1.00 22.88 174 ASP B CA 1
ATOM 7410 C C . ASP B 1 174 ? -9.682 -0.408 83.226 1.00 24.29 174 ASP B C 1
ATOM 7411 O O . ASP B 1 174 ? -9.990 -0.445 82.042 1.00 23.10 174 ASP B O 1
ATOM 7416 N N . VAL B 1 175 ? -8.587 -0.999 83.703 1.00 23.92 175 VAL B N 1
ATOM 7417 C CA . VAL B 1 175 ? -7.735 -1.751 82.835 1.00 22.39 175 VAL B CA 1
ATOM 7418 C C . VAL B 1 175 ? -8.365 -3.079 82.588 1.00 23.53 175 VAL B C 1
ATOM 7419 O O . VAL B 1 175 ? -8.662 -3.818 83.514 1.00 21.30 175 VAL B O 1
ATOM 7423 N N . PRO B 1 176 ? -8.533 -3.419 81.312 1.00 24.17 176 PRO B N 1
ATOM 7424 C CA . PRO B 1 176 ? -9.293 -4.593 81.026 1.00 23.58 176 PRO B CA 1
ATOM 7425 C C . PRO B 1 176 ? -8.551 -5.862 81.383 1.00 25.16 176 PRO B C 1
ATOM 7426 O O . PRO B 1 176 ? -7.307 -5.920 81.376 1.00 26.02 176 PRO B O 1
ATOM 7430 N N . VAL B 1 177 ? -9.336 -6.885 81.649 1.00 25.30 177 VAL B N 1
ATOM 7431 C CA . VAL B 1 177 ? -8.832 -8.202 81.777 1.00 26.95 177 VAL B CA 1
ATOM 7432 C C . VAL B 1 177 ? -9.030 -8.885 80.453 1.00 28.15 177 VAL B C 1
ATOM 7433 O O . VAL B 1 177 ? -10.152 -9.167 80.062 1.00 27.84 177 VAL B O 1
ATOM 7437 N N . MET B 1 178 ? -7.929 -9.164 79.764 1.00 30.92 178 MET B N 1
ATOM 7438 C CA . MET B 1 178 ? -7.995 -9.867 78.494 1.00 34.81 178 MET B CA 1
ATOM 7439 C C . MET B 1 178 ? -8.467 -11.302 78.716 1.00 30.88 178 MET B C 1
ATOM 7440 O O . MET B 1 178 ? -7.874 -12.031 79.496 1.00 30.57 178 MET B O 1
ATOM 7445 N N . LYS B 1 179 ? -9.534 -11.682 78.021 1.00 31.51 179 LYS B N 1
ATOM 7446 C CA . LYS B 1 179 ? -10.104 -13.017 78.103 1.00 32.69 179 LYS B CA 1
ATOM 7447 C C . LYS B 1 179 ? -9.090 -14.040 77.618 1.00 31.92 179 LYS B C 1
ATOM 7448 O O . LYS B 1 179 ? -8.350 -13.774 76.700 1.00 33.89 179 LYS B O 1
ATOM 7451 N N . GLN B 1 180 ? -9.054 -15.201 78.265 1.00 33.32 180 GLN B N 1
ATOM 7452 C CA . GLN B 1 180 ? -8.142 -16.308 77.915 1.00 30.72 180 GLN B CA 1
ATOM 7453 C C . GLN B 1 180 ? -8.862 -17.617 78.067 1.00 31.63 180 GLN B C 1
ATOM 7454 O O . GLN B 1 180 ? -9.517 -17.846 79.085 1.00 34.04 180 GLN B O 1
ATOM 7460 N N . ALA B 1 181 ? -8.726 -18.481 77.060 1.00 36.34 181 ALA B N 1
ATOM 7461 C CA . ALA B 1 181 ? -9.233 -19.859 77.096 1.00 35.47 181 ALA B CA 1
ATOM 7462 C C . ALA B 1 181 ? -8.268 -20.728 77.876 1.00 37.15 181 ALA B C 1
ATOM 7463 O O . ALA B 1 181 ? -8.667 -21.708 78.508 1.00 41.36 181 ALA B O 1
ATOM 7465 N N . ASN B 1 182 ? -6.994 -20.385 77.813 1.00 33.04 182 ASN B N 1
ATOM 7466 C CA . ASN B 1 182 ? -5.983 -21.205 78.440 1.00 35.49 182 ASN B CA 1
ATOM 7467 C C . ASN B 1 182 ? -5.005 -20.384 79.213 1.00 32.79 182 ASN B C 1
ATOM 7468 O O . ASN B 1 182 ? -4.556 -19.356 78.753 1.00 31.54 182 ASN B O 1
ATOM 7473 N N . VAL B 1 183 ? -4.686 -20.872 80.399 1.00 31.88 183 VAL B N 1
ATOM 7474 C CA . VAL B 1 183 ? -3.787 -20.187 81.314 1.00 30.34 183 VAL B CA 1
ATOM 7475 C C . VAL B 1 183 ? -3.016 -21.270 81.976 1.00 26.77 183 VAL B C 1
ATOM 7476 O O . VAL B 1 183 ? -3.580 -22.119 82.657 1.00 25.60 183 VAL B O 1
ATOM 7480 N N . TYR B 1 184 ? -1.728 -21.269 81.732 1.00 28.19 184 TYR B N 1
ATOM 7481 C CA . TYR B 1 184 ? -0.894 -22.368 82.178 1.00 27.17 184 TYR B CA 1
ATOM 7482 C C . TYR B 1 184 ? 0.201 -21.777 82.974 1.00 26.98 184 TYR B C 1
ATOM 7483 O O . TYR B 1 184 ? 0.594 -20.643 82.718 1.00 25.70 184 TYR B O 1
ATOM 7492 N N . ILE B 1 185 ? 0.702 -22.551 83.926 1.00 26.89 185 ILE B N 1
ATOM 7493 C CA . ILE B 1 185 ? 1.734 -22.062 84.815 1.00 29.69 185 ILE B CA 1
ATOM 7494 C C . ILE B 1 185 ? 3.007 -22.817 84.542 1.00 30.47 185 ILE B C 1
ATOM 7495 O O . ILE B 1 185 ? 3.013 -24.049 84.536 1.00 29.96 185 ILE B O 1
ATOM 7500 N N . LYS B 1 186 ? 4.073 -22.054 84.370 1.00 30.60 186 LYS B N 1
ATOM 7501 C CA . LYS B 1 186 ? 5.394 -22.597 84.130 1.00 34.40 186 LYS B CA 1
ATOM 7502 C C . LYS B 1 186 ? 5.824 -23.335 85.386 1.00 36.43 186 LYS B C 1
ATOM 7503 O O . LYS B 1 186 ? 5.528 -22.895 86.500 1.00 37.64 186 LYS B O 1
ATOM 7506 N N . PRO B 1 187 ? 6.547 -24.453 85.208 1.00 39.55 187 PRO B N 1
ATOM 7507 C CA . PRO B 1 187 ? 7.152 -25.109 86.360 1.00 37.53 187 PRO B CA 1
ATOM 7508 C C . PRO B 1 187 ? 8.240 -24.198 86.885 1.00 34.22 187 PRO B C 1
ATOM 7509 O O . PRO B 1 187 ? 8.662 -23.289 86.197 1.00 33.14 187 PRO B O 1
ATOM 7513 N N . GLY B 1 188 ? 8.709 -24.447 88.087 1.00 35.89 188 GLY B N 1
ATOM 7514 C CA . GLY B 1 188 ? 9.728 -23.595 88.670 1.00 36.49 188 GLY B CA 1
ATOM 7515 C C . GLY B 1 188 ? 9.156 -22.937 89.912 1.00 40.16 188 GLY B C 1
ATOM 7516 O O . GLY B 1 188 ? 7.986 -23.078 90.219 1.00 37.20 188 GLY B O 1
ATOM 7517 N N . GLN B 1 189 ? 10.007 -22.258 90.656 1.00 41.79 189 GLN B N 1
ATOM 7518 C CA . GLN B 1 189 ? 9.634 -21.696 91.923 1.00 38.38 189 GLN B CA 1
ATOM 7519 C C . GLN B 1 189 ? 9.736 -20.193 91.794 1.00 36.55 189 GLN B C 1
ATOM 7520 O O . GLN B 1 189 ? 10.739 -19.693 91.325 1.00 40.24 189 GLN B O 1
ATOM 7526 N N . TYR B 1 190 ? 8.698 -19.489 92.204 1.00 33.65 190 TYR B N 1
ATOM 7527 C CA . TYR B 1 190 ? 8.544 -18.088 91.912 1.00 32.57 190 TYR B CA 1
ATOM 7528 C C . TYR B 1 190 ? 8.275 -17.358 93.220 1.00 33.78 190 TYR B C 1
ATOM 7529 O O . TYR B 1 190 ? 7.491 -17.799 94.077 1.00 33.47 190 TYR B O 1
ATOM 7538 N N . SER B 1 191 ? 8.964 -16.234 93.376 1.00 30.50 191 SER B N 1
ATOM 7539 C CA . SER B 1 191 ? 8.879 -15.431 94.569 1.00 32.71 191 SER B CA 1
ATOM 7540 C C . SER B 1 191 ? 9.234 -13.980 94.216 1.00 34.00 191 SER B C 1
ATOM 7541 O O . SER B 1 191 ? 9.979 -13.763 93.301 1.00 33.93 191 SER B O 1
ATOM 7544 N N . ASP B 1 192 ? 8.726 -13.002 94.961 1.00 31.08 192 ASP B N 1
ATOM 7545 C CA . ASP B 1 192 ? 9.289 -11.665 94.889 1.00 31.01 192 ASP B CA 1
ATOM 7546 C C . ASP B 1 192 ? 10.190 -11.438 96.055 1.00 28.68 192 ASP B C 1
ATOM 7547 O O . ASP B 1 192 ? 10.642 -10.331 96.283 1.00 27.67 192 ASP B O 1
ATOM 7552 N N . GLY B 1 193 ? 10.474 -12.485 96.808 1.00 26.79 193 GLY B N 1
ATOM 7553 C CA . GLY B 1 193 ? 11.309 -12.300 97.963 1.00 26.42 193 GLY B CA 1
ATOM 7554 C C . GLY B 1 193 ? 10.587 -11.497 99.032 1.00 27.16 193 GLY B C 1
ATOM 7555 O O . GLY B 1 193 ? 9.345 -11.515 99.121 1.00 26.01 193 GLY B O 1
ATOM 7556 N N . GLU B 1 194 ? 11.378 -10.823 99.860 1.00 26.90 194 GLU B N 1
ATOM 7557 C CA . GLU B 1 194 ? 10.887 -9.936 100.869 1.00 27.35 194 GLU B CA 1
ATOM 7558 C C . GLU B 1 194 ? 10.994 -8.502 100.407 1.00 25.06 194 GLU B C 1
ATOM 7559 O O . GLU B 1 194 ? 11.949 -8.149 99.774 1.00 28.40 194 GLU B O 1
ATOM 7565 N N . PRO B 1 195 ? 10.056 -7.659 100.793 1.00 25.37 195 PRO B N 1
ATOM 7566 C CA . PRO B 1 195 ? 10.077 -6.284 100.414 1.00 24.72 195 PRO B CA 1
ATOM 7567 C C . PRO B 1 195 ? 11.189 -5.588 101.128 1.00 24.45 195 PRO B C 1
ATOM 7568 O O . PRO B 1 195 ? 11.441 -5.879 102.271 1.00 25.91 195 PRO B O 1
ATOM 7572 N N . ALA B 1 196 ? 11.882 -4.710 100.422 1.00 24.74 196 ALA B N 1
ATOM 7573 C CA . ALA B 1 196 ? 12.982 -3.977 100.961 1.00 25.38 196 ALA B CA 1
ATOM 7574 C C . ALA B 1 196 ? 12.532 -3.013 102.044 1.00 25.46 196 ALA B C 1
ATOM 7575 O O . ALA B 1 196 ? 13.246 -2.731 102.988 1.00 25.95 196 ALA B O 1
ATOM 7577 N N . VAL B 1 197 ? 11.348 -2.461 101.861 1.00 26.66 197 VAL B N 1
ATOM 7578 C CA . VAL B 1 197 ? 10.842 -1.445 102.739 1.00 25.58 197 VAL B CA 1
ATOM 7579 C C . VAL B 1 197 ? 9.673 -2.039 103.504 1.00 25.72 197 VAL B C 1
ATOM 7580 O O . VAL B 1 197 ? 8.756 -2.615 102.902 1.00 24.88 197 VAL B O 1
ATOM 7584 N N . THR B 1 198 ? 9.704 -1.899 104.829 1.00 22.06 198 THR B N 1
ATOM 7585 C CA . THR B 1 198 ? 8.788 -2.678 105.636 1.00 23.37 198 THR B CA 1
ATOM 7586 C C . THR B 1 198 ? 7.317 -2.317 105.451 1.00 20.71 198 THR B C 1
ATOM 7587 O O . THR B 1 198 ? 6.489 -3.188 105.323 1.00 21.05 198 THR B O 1
ATOM 7591 N N . TYR B 1 199 ? 7.037 -1.028 105.464 1.00 20.57 199 TYR B N 1
ATOM 7592 C CA . TYR B 1 199 ? 5.682 -0.489 105.340 1.00 21.34 199 TYR B CA 1
ATOM 7593 C C . TYR B 1 199 ? 5.685 0.403 104.125 1.00 18.32 199 TYR B C 1
ATOM 7594 O O . TYR B 1 199 ? 6.494 1.259 104.017 1.00 19.49 199 TYR B O 1
ATOM 7603 N N . ARG B 1 200 ? 4.771 0.142 103.224 1.00 19.00 200 ARG B N 1
ATOM 7604 C CA . ARG B 1 200 ? 4.742 0.717 101.906 1.00 19.22 200 ARG B CA 1
ATOM 7605 C C . ARG B 1 200 ? 3.305 1.143 101.643 1.00 17.16 200 ARG B C 1
ATOM 7606 O O . ARG B 1 200 ? 2.424 0.342 101.437 1.00 18.10 200 ARG B O 1
ATOM 7614 N N . GLY B 1 201 ? 3.097 2.429 101.632 1.00 18.21 201 GLY B N 1
ATOM 7615 C CA . GLY B 1 201 ? 1.783 2.964 101.720 1.00 18.04 201 GLY B CA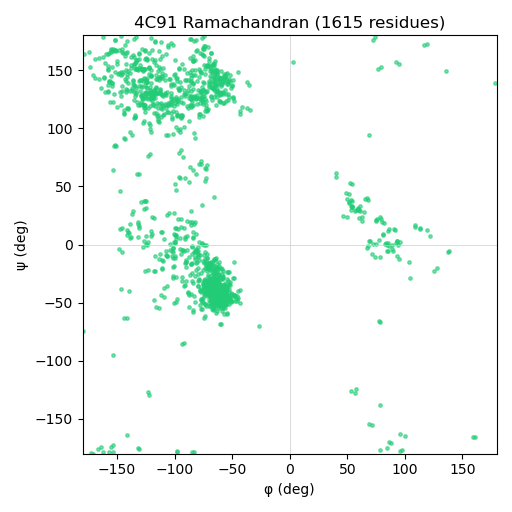 1
ATOM 7616 C C . GLY B 1 201 ? 1.489 4.176 100.875 1.00 18.10 201 GLY B C 1
ATOM 7617 O O . GLY B 1 201 ? 2.391 4.853 100.366 1.00 18.30 201 GLY B O 1
ATOM 7618 N N . ILE B 1 202 ? 0.190 4.449 100.760 1.00 17.35 202 ILE B N 1
ATOM 7619 C CA . ILE B 1 202 ? -0.251 5.681 100.211 1.00 17.17 202 ILE B CA 1
ATOM 7620 C C . ILE B 1 202 ? -1.012 6.488 101.237 1.00 18.05 202 ILE B C 1
ATOM 7621 O O . ILE B 1 202 ? -1.578 5.948 102.190 1.00 17.21 202 ILE B O 1
ATOM 7626 N N . PHE B 1 203 ? -1.000 7.808 101.030 1.00 20.15 203 PHE B N 1
ATOM 7627 C CA . PHE B 1 203 ? -1.784 8.753 101.810 1.00 18.84 203 PHE B CA 1
ATOM 7628 C C . PHE B 1 203 ? -2.762 9.444 100.870 1.00 19.53 203 PHE B C 1
ATOM 7629 O O . PHE B 1 203 ? -2.376 10.200 99.968 1.00 18.38 203 PHE B O 1
ATOM 7637 N N . LEU B 1 204 ? -4.042 9.159 101.079 1.00 21.10 204 LEU B N 1
ATOM 7638 C CA . LEU B 1 204 ? -5.125 9.882 100.417 1.00 21.73 204 LEU B CA 1
ATOM 7639 C C . LEU B 1 204 ? -5.217 11.256 101.045 1.00 22.79 204 LEU B C 1
ATOM 7640 O O . LEU B 1 204 ? -5.439 11.403 102.234 1.00 24.64 204 LEU B O 1
ATOM 7645 N N . ASN B 1 205 ? -4.981 12.272 100.256 1.00 26.39 205 ASN B N 1
ATOM 7646 C CA . ASN B 1 205 ? -4.863 13.616 100.783 1.00 30.22 205 ASN B CA 1
ATOM 7647 C C . ASN B 1 205 ? -5.229 14.667 99.739 1.00 32.43 205 ASN B C 1
ATOM 7648 O O . ASN B 1 205 ? -5.339 14.349 98.553 1.00 35.03 205 ASN B O 1
ATOM 7653 N N . ASP B 1 206 ? -5.432 15.918 100.157 1.00 39.24 206 ASP B N 1
ATOM 7654 C CA . ASP B 1 206 ? -5.849 16.948 99.192 1.00 42.93 206 ASP B CA 1
ATOM 7655 C C . ASP B 1 206 ? -7.097 16.421 98.474 1.00 40.12 206 ASP B C 1
ATOM 7656 O O . ASP B 1 206 ? -7.326 16.699 97.298 1.00 42.88 206 ASP B O 1
ATOM 7661 N N . GLU B 1 207 ? -7.895 15.662 99.219 1.00 36.72 207 GLU B N 1
ATOM 7662 C CA . GLU B 1 207 ? -8.872 14.765 98.643 1.00 36.19 207 GLU B CA 1
ATOM 7663 C C . GLU B 1 207 ? -10.176 15.461 98.207 1.00 38.01 207 GLU B C 1
ATOM 7664 O O . GLU B 1 207 ? -10.977 14.882 97.453 1.00 35.57 207 GLU B O 1
ATOM 7670 N N . ALA B 1 208 ? -10.386 16.691 98.678 1.00 39.52 208 ALA B N 1
ATOM 7671 C CA . ALA B 1 208 ? -11.508 17.511 98.227 1.00 37.29 208 ALA B CA 1
ATOM 7672 C C . ALA B 1 208 ? -10.971 18.456 97.174 1.00 38.69 208 ALA B C 1
ATOM 7673 O O . ALA B 1 208 ? -9.825 18.920 97.295 1.00 37.79 208 ALA B O 1
ATOM 7675 N N . PRO B 1 209 ? -11.782 18.735 96.143 1.00 39.54 209 PRO B N 1
ATOM 7676 C CA . PRO B 1 209 ? -13.145 18.228 96.033 1.00 38.18 209 PRO B CA 1
ATOM 7677 C C . PRO B 1 209 ? -13.254 16.921 95.269 1.00 36.18 209 PRO B C 1
ATOM 7678 O O . PRO B 1 209 ? -14.337 16.380 95.156 1.00 36.05 209 PRO B O 1
ATOM 7682 N N . CYS B 1 210 ? -12.167 16.425 94.695 1.00 35.20 210 CYS B N 1
ATOM 7683 C CA . CYS B 1 210 ? -12.330 15.370 93.701 1.00 34.32 210 CYS B CA 1
ATOM 7684 C C . CYS B 1 210 ? -12.706 14.018 94.322 1.00 34.98 210 CYS B C 1
ATOM 7685 O O . CYS B 1 210 ? -13.785 13.487 94.066 1.00 39.59 210 CYS B O 1
ATOM 7688 N N . LEU B 1 211 ? -11.841 13.483 95.161 1.00 32.50 211 LEU B N 1
ATOM 7689 C CA . LEU B 1 211 ? -12.095 12.204 95.790 1.00 32.80 211 LEU B CA 1
ATOM 7690 C C . LEU B 1 211 ? -13.352 12.283 96.621 1.00 29.57 211 LEU B C 1
ATOM 7691 O O . LEU B 1 211 ? -14.204 11.402 96.574 1.00 29.76 211 LEU B O 1
ATOM 7696 N N . THR B 1 212 ? -13.515 13.364 97.343 1.00 29.35 212 THR B N 1
ATOM 7697 C CA . THR B 1 212 ? -14.688 13.462 98.241 1.00 31.13 212 THR B CA 1
ATOM 7698 C C . THR B 1 212 ? -15.990 13.477 97.439 1.00 30.26 212 THR B C 1
ATOM 7699 O O . THR B 1 212 ? -16.937 12.761 97.755 1.00 28.94 212 THR B O 1
ATOM 7703 N N . ARG B 1 213 ? -16.042 14.256 96.362 1.00 31.39 213 ARG B N 1
ATOM 7704 C CA . ARG B 1 213 ? -17.271 14.274 95.574 1.00 30.04 213 ARG B CA 1
ATOM 7705 C C . ARG B 1 213 ? -17.427 12.999 94.770 1.00 26.02 213 ARG B C 1
ATOM 7706 O O . ARG B 1 213 ? -18.542 12.526 94.534 1.00 23.09 213 ARG B O 1
ATOM 7714 N N . TRP B 1 214 ? -16.314 12.396 94.387 1.00 25.20 214 TRP B N 1
ATOM 7715 C CA . TRP B 1 214 ? -16.417 11.137 93.711 1.00 24.07 214 TRP B CA 1
ATOM 7716 C C . TRP B 1 214 ? -16.980 10.055 94.629 1.00 25.06 214 TRP B C 1
ATOM 7717 O O . TRP B 1 214 ? -17.831 9.238 94.212 1.00 24.62 214 TRP B O 1
ATOM 7728 N N . VAL B 1 215 ? -16.438 10.002 95.847 1.00 26.26 215 VAL B N 1
ATOM 7729 C CA . VAL B 1 215 ? -16.898 9.064 96.849 1.00 26.19 215 VAL B CA 1
ATOM 7730 C C . VAL B 1 215 ? -18.387 9.270 97.120 1.00 24.77 215 VAL B C 1
ATOM 7731 O O . VAL B 1 215 ? -19.144 8.322 97.094 1.00 25.81 215 VAL B O 1
ATOM 7735 N N . LYS B 1 216 ? -18.780 10.504 97.327 1.00 22.63 216 LYS B N 1
ATOM 7736 C CA . LYS B 1 216 ? -20.175 10.860 97.503 1.00 26.54 216 LYS B CA 1
ATOM 7737 C C . LYS B 1 216 ? -21.018 10.342 96.336 1.00 26.30 216 LYS B C 1
ATOM 7738 O O . LYS B 1 216 ? -22.063 9.728 96.490 1.00 23.83 216 LYS B O 1
ATOM 7741 N N . HIS B 1 217 ? -20.522 10.589 95.152 1.00 27.52 217 HIS B N 1
ATOM 7742 C CA . HIS B 1 217 ? -21.238 10.190 93.972 1.00 28.63 217 HIS B CA 1
ATOM 7743 C C . HIS B 1 217 ? -21.294 8.693 93.856 1.00 29.25 217 HIS B C 1
ATOM 7744 O O . HIS B 1 217 ? -22.314 8.160 93.480 1.00 32.78 217 HIS B O 1
ATOM 7751 N N . THR B 1 218 ? -20.215 7.999 94.192 1.00 26.08 218 THR B N 1
ATOM 7752 C CA . THR B 1 218 ? -20.150 6.563 93.967 1.00 26.27 218 THR B CA 1
ATOM 7753 C C . THR B 1 218 ? -20.822 5.791 95.102 1.00 28.03 218 THR B C 1
ATOM 7754 O O . THR B 1 218 ? -21.556 4.872 94.849 1.00 30.36 218 THR B O 1
ATOM 7758 N N . TYR B 1 219 ? -20.560 6.189 96.347 1.00 29.89 219 TYR B N 1
ATOM 7759 C CA . TYR B 1 219 ? -20.982 5.460 97.536 1.00 27.70 219 TYR B CA 1
ATOM 7760 C C . TYR B 1 219 ? -22.121 6.098 98.300 1.00 29.01 219 TYR B C 1
ATOM 7761 O O . TYR B 1 219 ? -22.662 5.489 99.203 1.00 26.84 219 TYR B O 1
ATOM 7770 N N . GLY B 1 220 ? -22.476 7.326 97.939 1.00 29.67 220 GLY B N 1
ATOM 7771 C CA . GLY B 1 220 ? -23.533 8.041 98.607 1.00 27.54 220 GLY B CA 1
ATOM 7772 C C . GLY B 1 220 ? -23.167 8.652 99.954 1.00 28.68 220 GLY B C 1
ATOM 7773 O O . GLY B 1 220 ? -23.983 9.294 100.588 1.00 29.53 220 GLY B O 1
ATOM 7774 N N . THR B 1 221 ? -21.915 8.542 100.347 1.00 29.10 221 THR B N 1
ATOM 7775 C CA . THR B 1 221 ? -21.472 8.864 101.681 1.00 26.99 221 THR B CA 1
ATOM 7776 C C . THR B 1 221 ? -20.669 10.143 101.639 1.00 27.64 221 THR B C 1
ATOM 7777 O O . THR B 1 221 ? -19.906 10.387 100.714 1.00 27.08 221 THR B O 1
ATOM 7781 N N . ASN B 1 222 ? -20.853 10.956 102.662 1.00 28.68 222 ASN B N 1
ATOM 7782 C CA . ASN B 1 222 ? -20.099 12.200 102.837 1.00 28.12 222 ASN B CA 1
ATOM 7783 C C . ASN B 1 222 ? -18.799 11.886 103.566 1.00 28.20 222 ASN B C 1
ATOM 7784 O O . ASN B 1 222 ? -18.205 12.776 104.155 1.00 28.11 222 ASN B O 1
ATOM 7786 N N . TYR B 1 223 ? -18.392 10.613 103.548 1.00 25.94 223 TYR B N 1
ATOM 7787 C CA . TYR B 1 223 ? -17.143 10.180 104.110 1.00 26.14 223 TYR B CA 1
ATOM 7788 C C . TYR B 1 223 ? -16.681 8.944 103.344 1.00 23.79 223 TYR B C 1
ATOM 7789 O O . TYR B 1 223 ? -17.465 8.296 102.682 1.00 26.23 223 TYR B O 1
ATOM 7798 N N . GLY B 1 224 ? -15.434 8.566 103.552 1.00 22.33 224 GLY B N 1
ATOM 7799 C CA . GLY B 1 224 ? -14.916 7.301 103.088 1.00 20.88 224 GLY B CA 1
ATOM 7800 C C . GLY B 1 224 ? -15.329 6.149 103.985 1.00 20.12 224 GLY B C 1
ATOM 7801 O O . GLY B 1 224 ? -14.902 6.060 105.131 1.00 20.13 224 GLY B O 1
ATOM 7802 N N . ASP B 1 225 ? -16.204 5.296 103.474 1.00 19.01 225 ASP B N 1
ATOM 7803 C CA . ASP B 1 225 ? -16.709 4.172 104.225 1.00 20.91 225 ASP B CA 1
ATOM 7804 C C . ASP B 1 225 ? -15.947 2.934 103.861 1.00 20.68 225 ASP B C 1
ATOM 7805 O O . ASP B 1 225 ? -15.011 2.979 103.086 1.00 21.16 225 ASP B O 1
ATOM 7810 N N . HIS B 1 226 ? -16.317 1.817 104.447 1.00 20.77 226 HIS B N 1
ATOM 7811 C CA . HIS B 1 226 ? -15.501 0.626 104.269 1.00 21.95 226 HIS B CA 1
ATOM 7812 C C . HIS B 1 226 ? -15.616 0.089 102.848 1.00 22.39 226 HIS B C 1
ATOM 7813 O O . HIS B 1 226 ? -14.788 -0.697 102.425 1.00 21.51 226 HIS B O 1
ATOM 7820 N N . ARG B 1 227 ? -16.655 0.453 102.115 1.00 23.03 227 ARG B N 1
ATOM 7821 C CA . ARG B 1 227 ? -16.753 -0.033 100.737 1.00 23.69 227 ARG B CA 1
ATOM 7822 C C . ARG B 1 227 ? -15.744 0.673 99.904 1.00 22.26 227 ARG B C 1
ATOM 7823 O O . ARG B 1 227 ? -15.115 0.063 99.087 1.00 23.69 227 ARG B O 1
ATOM 7831 N N . PHE B 1 228 ? -15.550 1.953 100.175 1.00 21.20 228 PHE B N 1
ATOM 7832 C CA . PHE B 1 228 ? -14.524 2.697 99.539 1.00 20.19 228 PHE B CA 1
ATOM 7833 C C . PHE B 1 228 ? -13.149 2.182 99.954 1.00 20.62 228 PHE B C 1
ATOM 7834 O O . PHE B 1 228 ? -12.308 1.888 99.111 1.00 19.34 228 PHE B O 1
ATOM 7842 N N . TYR B 1 229 ? -12.932 2.021 101.248 1.00 18.74 229 TYR B N 1
ATOM 7843 C CA . TYR B 1 229 ? -11.633 1.616 101.702 1.00 18.25 229 TYR B CA 1
ATOM 7844 C C . TYR B 1 229 ? -11.299 0.196 101.320 1.00 18.19 229 TYR B C 1
ATOM 7845 O O . TYR B 1 229 ? -10.126 -0.163 101.293 1.00 19.19 229 TYR B O 1
ATOM 7854 N N . ALA B 1 230 ? -12.311 -0.601 101.017 1.00 18.40 230 ALA B N 1
ATOM 7855 C CA . ALA B 1 230 ? -12.076 -1.950 100.517 1.00 19.49 230 ALA B CA 1
ATOM 7856 C C . ALA B 1 230 ? -11.469 -1.875 99.132 1.00 19.66 230 ALA B C 1
ATOM 7857 O O . ALA B 1 230 ? -10.569 -2.611 98.840 1.00 20.96 230 ALA B O 1
ATOM 7859 N N . ARG B 1 231 ? -11.884 -0.929 98.309 1.00 19.53 231 ARG B N 1
ATOM 7860 C CA . ARG B 1 231 ? -11.255 -0.787 97.014 1.00 19.21 231 ARG B CA 1
ATOM 7861 C C . ARG B 1 231 ? -9.853 -0.307 97.131 1.00 18.46 231 ARG B C 1
ATOM 7862 O O . ARG B 1 231 ? -9.000 -0.700 96.334 1.00 18.45 231 ARG B O 1
ATOM 7870 N N . VAL B 1 232 ? -9.632 0.641 98.043 1.00 17.44 232 VAL B N 1
ATOM 7871 C CA . VAL B 1 232 ? -8.320 1.231 98.241 1.00 17.48 232 VAL B CA 1
ATOM 7872 C C . VAL B 1 232 ? -7.381 0.136 98.702 1.00 18.10 232 VAL B C 1
ATOM 7873 O O . VAL B 1 232 ? -6.298 -0.059 98.131 1.00 18.69 232 VAL B O 1
ATOM 7877 N N . CYS B 1 233 ? -7.823 -0.611 99.701 1.00 17.45 233 CYS B N 1
ATOM 7878 C CA . CYS B 1 233 ? -7.009 -1.649 100.282 1.00 19.19 233 CYS B CA 1
ATOM 7879 C C . CYS B 1 233 ? -6.715 -2.771 99.313 1.00 17.45 233 CYS B C 1
ATOM 7880 O O . CYS B 1 233 ? -5.608 -3.272 99.301 1.00 14.81 233 CYS B O 1
ATOM 7883 N N . GLU B 1 234 ? -7.695 -3.110 98.474 1.00 17.44 234 GLU B N 1
ATOM 7884 C CA . GLU B 1 234 ? -7.482 -4.118 97.448 1.00 19.39 234 GLU B CA 1
ATOM 7885 C C . GLU B 1 234 ? -6.378 -3.584 96.510 1.00 19.08 234 GLU B C 1
ATOM 7886 O O . GLU B 1 234 ? -5.501 -4.336 96.098 1.00 19.43 234 GLU B O 1
ATOM 7892 N N . LEU B 1 235 ? -6.457 -2.311 96.143 1.00 17.44 235 LEU B N 1
ATOM 7893 C CA . LEU B 1 235 ? -5.456 -1.753 95.261 1.00 17.42 235 LEU B CA 1
ATOM 7894 C C . LEU B 1 235 ? -4.109 -1.826 95.944 1.00 18.14 235 LEU B C 1
ATOM 7895 O O . LEU B 1 235 ? -3.138 -2.268 95.337 1.00 17.17 235 LEU B O 1
ATOM 7900 N N . ILE B 1 236 ? -4.028 -1.389 97.212 1.00 17.59 236 ILE B N 1
ATOM 7901 C CA . ILE B 1 236 ? -2.725 -1.364 97.871 1.00 18.91 236 ILE B CA 1
ATOM 7902 C C . ILE B 1 236 ? -2.109 -2.761 97.879 1.00 18.95 236 ILE B C 1
ATOM 7903 O O . ILE B 1 236 ? -0.964 -2.947 97.521 1.00 21.39 236 ILE B O 1
ATOM 7908 N N . LEU B 1 237 ? -2.901 -3.748 98.244 1.00 18.68 237 LEU B N 1
ATOM 7909 C CA . LEU B 1 237 ? -2.417 -5.099 98.304 1.00 18.72 237 LEU B CA 1
ATOM 7910 C C . LEU B 1 237 ? -2.042 -5.669 96.922 1.00 18.98 237 LEU B C 1
ATOM 7911 O O . LEU B 1 237 ? -1.054 -6.401 96.800 1.00 19.33 237 LEU B O 1
ATOM 7916 N N . ARG B 1 238 ? -2.830 -5.366 95.907 1.00 17.72 238 ARG B N 1
ATOM 7917 C CA . ARG B 1 238 ? -2.500 -5.830 94.584 1.00 18.37 238 ARG B CA 1
ATOM 7918 C C . ARG B 1 238 ? -1.231 -5.212 94.068 1.00 17.07 238 ARG B C 1
ATOM 7919 O O . ARG B 1 238 ? -0.506 -5.865 93.307 1.00 17.09 238 ARG B O 1
ATOM 7927 N N . LEU B 1 239 ? -0.936 -3.996 94.540 1.00 17.03 239 LEU B N 1
ATOM 7928 C CA . LEU B 1 239 ? 0.314 -3.313 94.237 1.00 16.68 239 LEU B CA 1
ATOM 7929 C C . LEU B 1 239 ? 1.421 -3.788 95.128 1.00 18.61 239 LEU B C 1
ATOM 7930 O O . LEU B 1 239 ? 2.578 -3.397 94.948 1.00 18.54 239 LEU B O 1
ATOM 7935 N N . LYS B 1 240 ? 1.080 -4.659 96.082 1.00 20.94 240 LYS B N 1
ATOM 7936 C CA . LYS B 1 240 ? 2.040 -5.244 97.017 1.00 19.89 240 LYS B CA 1
ATOM 7937 C C . LYS B 1 240 ? 2.468 -4.234 98.074 1.00 19.13 240 LYS B C 1
ATOM 7938 O O . LYS B 1 240 ? 3.516 -4.405 98.708 1.00 21.13 240 LYS B O 1
ATOM 7944 N N . GLY B 1 241 ? 1.652 -3.201 98.276 1.00 17.78 241 GLY B N 1
ATOM 7945 C CA . GLY B 1 241 ? 1.802 -2.320 99.432 1.00 18.55 241 GLY B CA 1
ATOM 7946 C C . GLY B 1 241 ? 1.101 -2.964 100.610 1.00 17.37 241 GLY B C 1
ATOM 7947 O O . GLY B 1 241 ? 0.510 -4.028 100.473 1.00 17.49 241 GLY B O 1
ATOM 7948 N N . ASN B 1 242 ? 1.225 -2.350 101.771 1.00 16.78 242 ASN B N 1
ATOM 7949 C CA . ASN B 1 242 ? 0.587 -2.845 102.952 1.00 15.81 242 ASN B CA 1
ATOM 7950 C C . ASN B 1 242 ? 0.151 -1.750 103.929 1.00 15.37 242 ASN B C 1
ATOM 7951 O O . ASN B 1 242 ? -0.196 -2.050 105.064 1.00 14.86 242 ASN B O 1
ATOM 7956 N N . PHE B 1 243 ? 0.148 -0.495 103.491 1.00 15.57 243 PHE B N 1
ATOM 7957 C CA . PHE B 1 243 ? 0.061 0.639 104.422 1.00 16.39 243 PHE B CA 1
ATOM 7958 C C . PHE B 1 243 ? -0.788 1.765 103.830 1.00 15.68 243 PHE B C 1
ATOM 7959 O O . PHE B 1 243 ? -0.841 1.964 102.628 1.00 14.65 243 PHE B O 1
ATOM 7967 N N . LEU B 1 244 ? -1.546 2.394 104.683 1.00 14.44 244 LEU B N 1
ATOM 7968 C CA . LEU B 1 244 ? -2.478 3.432 104.279 1.00 15.73 244 LEU B CA 1
ATOM 7969 C C . LEU B 1 244 ? -2.618 4.509 105.343 1.00 15.39 244 LEU B C 1
ATOM 7970 O O . LEU B 1 244 ? -2.808 4.193 106.513 1.00 16.06 244 LEU B O 1
ATOM 7975 N N . TRP B 1 245 ? -2.453 5.772 104.954 1.00 16.93 245 TRP B N 1
ATOM 7976 C CA . TRP B 1 245 ? -2.950 6.901 105.748 1.00 17.41 245 TRP B CA 1
ATOM 7977 C C . TRP B 1 245 ? -4.222 7.338 105.073 1.00 18.86 245 TRP B C 1
ATOM 7978 O O . TRP B 1 245 ? -4.204 7.804 103.918 1.00 20.20 245 TRP B O 1
ATOM 7989 N N . PRO B 1 246 ? -5.338 7.180 105.764 1.00 19.01 246 PRO B N 1
ATOM 7990 C CA . PRO B 1 246 ? -6.586 7.457 105.099 1.00 20.07 246 PRO B CA 1
ATOM 7991 C C . PRO B 1 246 ? -6.812 8.933 104.970 1.00 18.64 246 PRO B C 1
ATOM 7992 O O . PRO B 1 246 ? -6.104 9.748 105.564 1.00 19.43 246 PRO B O 1
ATOM 7996 N N . ALA B 1 247 ? -7.805 9.273 104.176 1.00 19.78 247 ALA B N 1
ATOM 7997 C CA . ALA B 1 247 ? -8.184 10.675 103.978 1.00 20.16 247 ALA B CA 1
ATOM 7998 C C . ALA B 1 247 ? -8.558 11.250 105.345 1.00 20.31 247 ALA B C 1
ATOM 7999 O O . ALA B 1 247 ? -9.214 10.581 106.122 1.00 19.12 247 ALA B O 1
ATOM 8001 N N . MET B 1 248 ? -8.118 12.477 105.624 1.00 21.65 248 MET B N 1
ATOM 8002 C CA . MET B 1 248 ? -8.281 13.076 106.965 1.00 22.05 248 MET B CA 1
ATOM 8003 C C . MET B 1 248 ? -8.681 14.554 106.976 1.00 23.26 248 MET B C 1
ATOM 8004 O O . MET B 1 248 ? -8.753 15.129 108.055 1.00 23.10 248 MET B O 1
ATOM 8009 N N . TRP B 1 249 ? -8.965 15.143 105.802 1.00 26.52 249 TRP B N 1
ATOM 8010 C CA . TRP B 1 249 ? -9.331 16.548 105.709 1.00 28.81 249 TRP B CA 1
ATOM 8011 C C . TRP B 1 249 ? -10.678 16.768 106.386 1.00 29.43 249 TRP B C 1
ATOM 8012 O O . TRP B 1 249 ? -10.819 17.633 107.227 1.00 30.71 249 TRP B O 1
ATOM 8023 N N . SER B 1 250 ? -11.682 16.023 105.966 1.00 27.59 250 SER B N 1
ATOM 8024 C CA . SER B 1 250 ? -13.012 16.135 106.552 1.00 29.17 250 SER B CA 1
ATOM 8025 C C . SER B 1 250 ? -13.549 14.808 106.993 1.00 24.84 250 SER B C 1
ATOM 8026 O O . SER B 1 250 ? -14.665 14.744 107.446 1.00 24.00 250 SER B O 1
ATOM 8029 N N . TRP B 1 251 ? -12.787 13.757 106.759 1.00 22.82 251 TRP B N 1
ATOM 8030 C CA . TRP B 1 251 ? -13.173 12.448 107.174 1.00 21.77 251 TRP B CA 1
ATOM 8031 C C . TRP B 1 251 ? -12.316 12.003 108.357 1.00 20.74 251 TRP B C 1
ATOM 8032 O O . TRP B 1 251 ? -11.243 12.595 108.666 1.00 16.50 251 TRP B O 1
ATOM 8043 N N . ALA B 1 252 ? -12.821 10.963 109.026 1.00 20.66 252 ALA B N 1
ATOM 8044 C CA . ALA B 1 252 ? -12.112 10.318 110.161 1.00 20.00 252 ALA B CA 1
ATOM 8045 C C . ALA B 1 252 ? -12.246 8.808 110.011 1.00 19.25 252 ALA B C 1
ATOM 8046 O O . ALA B 1 252 ? -13.266 8.182 110.399 1.00 17.98 252 ALA B O 1
ATOM 8048 N N . PHE B 1 253 ? -11.231 8.224 109.374 1.00 17.25 253 PHE B N 1
ATOM 8049 C CA . PHE B 1 253 ? -11.247 6.819 109.019 1.00 16.80 253 PHE B CA 1
ATOM 8050 C C . PHE B 1 253 ? -11.763 5.879 110.111 1.00 16.59 253 PHE B C 1
ATOM 8051 O O . PHE B 1 253 ? -12.625 5.034 109.861 1.00 16.44 253 PHE B O 1
ATOM 8059 N N . TYR B 1 254 ? -11.233 6.020 111.311 1.00 16.07 254 TYR B N 1
ATOM 8060 C CA . TYR B 1 254 ? -11.667 5.157 112.382 1.00 16.10 254 TYR B CA 1
ATOM 8061 C C . TYR B 1 254 ? -13.085 5.415 112.796 1.00 16.64 254 TYR B C 1
ATOM 8062 O O . TYR B 1 254 ? -13.810 4.499 113.136 1.00 18.01 254 TYR B O 1
ATOM 8071 N N . ALA B 1 255 ? -13.520 6.663 112.767 1.00 17.61 255 ALA B N 1
ATOM 8072 C CA . ALA B 1 255 ? -14.809 7.004 113.388 1.00 17.81 255 ALA B CA 1
ATOM 8073 C C . ALA B 1 255 ? -15.983 6.973 112.411 1.00 18.18 255 ALA B C 1
ATOM 8074 O O . ALA B 1 255 ? -17.082 6.684 112.796 1.00 18.19 255 ALA B O 1
ATOM 8076 N N . ASP B 1 256 ? -15.762 7.288 111.150 1.00 19.29 256 ASP B N 1
ATOM 8077 C CA . ASP B 1 256 ? -16.878 7.479 110.222 1.00 19.65 256 ASP B CA 1
ATOM 8078 C C . ASP B 1 256 ? -17.607 6.181 109.927 1.00 19.61 256 ASP B C 1
ATOM 8079 O O . ASP B 1 256 ? -18.786 6.151 109.724 1.00 17.84 256 ASP B O 1
ATOM 8084 N N . ASP B 1 257 ? -16.865 5.106 109.867 1.00 22.65 257 ASP B N 1
ATOM 8085 C CA . ASP B 1 257 ? -17.459 3.820 109.642 1.00 23.13 257 ASP B CA 1
ATOM 8086 C C . ASP B 1 257 ? -16.692 2.842 110.515 1.00 22.86 257 ASP B C 1
ATOM 8087 O O . ASP B 1 257 ? -15.481 2.665 110.325 1.00 22.08 257 ASP B O 1
ATOM 8092 N N . PRO B 1 258 ? -17.383 2.203 111.478 1.00 25.05 258 PRO B N 1
ATOM 8093 C CA . PRO B 1 258 ? -16.676 1.292 112.375 1.00 25.07 258 PRO B CA 1
ATOM 8094 C C . PRO B 1 258 ? -16.138 0.096 111.600 1.00 24.79 258 PRO B C 1
ATOM 8095 O O . PRO B 1 258 ? -15.277 -0.601 112.083 1.00 29.56 258 PRO B O 1
ATOM 8099 N N . GLN B 1 259 ? -16.593 -0.097 110.369 1.00 25.23 259 GLN B N 1
ATOM 8100 C CA . GLN B 1 259 ? -16.060 -1.182 109.524 1.00 28.06 259 GLN B CA 1
ATOM 8101 C C . GLN B 1 259 ? -14.758 -0.816 108.834 1.00 22.90 259 GLN B C 1
ATOM 8102 O O . GLN B 1 259 ? -14.126 -1.666 108.271 1.00 25.46 259 GLN B O 1
ATOM 8108 N N . ASN B 1 260 ? -14.388 0.446 108.842 1.00 20.26 260 ASN B N 1
ATOM 8109 C CA . ASN B 1 260 ? -13.203 0.872 108.130 1.00 18.94 260 ASN B CA 1
ATOM 8110 C C . ASN B 1 260 ? -11.958 0.117 108.572 1.00 19.45 260 ASN B C 1
ATOM 8111 O O . ASN B 1 260 ? -11.328 -0.546 107.750 1.00 18.60 260 ASN B O 1
ATOM 8116 N N . SER B 1 261 ? -11.701 0.139 109.872 1.00 18.28 261 SER B N 1
ATOM 8117 C CA . SER B 1 261 ? -10.558 -0.477 110.426 1.00 18.71 261 SER B CA 1
ATOM 8118 C C . SER B 1 261 ? -10.565 -1.955 110.232 1.00 22.05 261 SER B C 1
ATOM 8119 O O . SER B 1 261 ? -9.541 -2.530 109.927 1.00 22.57 261 SER B O 1
ATOM 8122 N N . LYS B 1 262 ? -11.732 -2.571 110.431 1.00 22.84 262 LYS B N 1
ATOM 8123 C CA . LYS B 1 262 ? -11.888 -3.994 110.348 1.00 23.46 262 LYS B CA 1
ATOM 8124 C C . LYS B 1 262 ? -11.664 -4.432 108.933 1.00 23.55 262 LYS B C 1
ATOM 8125 O O . LYS B 1 262 ? -11.012 -5.431 108.701 1.00 26.04 262 LYS B O 1
ATOM 8128 N N . THR B 1 263 ? -12.160 -3.650 107.978 1.00 22.36 263 THR B N 1
ATOM 8129 C CA . THR B 1 263 ? -11.971 -3.966 106.599 1.00 22.06 263 THR B CA 1
ATOM 8130 C C . THR B 1 263 ? -10.505 -3.948 106.255 1.00 20.32 263 THR B C 1
ATOM 8131 O O . THR B 1 263 ? -9.982 -4.912 105.736 1.00 21.75 263 THR B O 1
ATOM 8135 N N . ALA B 1 264 ? -9.827 -2.869 106.569 1.00 19.62 264 ALA B N 1
ATOM 8136 C CA . ALA B 1 264 ? -8.399 -2.811 106.276 1.00 21.05 264 ALA B CA 1
ATOM 8137 C C . ALA B 1 264 ? -7.678 -3.953 106.958 1.00 20.43 264 ALA B C 1
ATOM 8138 O O . ALA B 1 264 ? -6.857 -4.640 106.392 1.00 18.18 264 ALA B O 1
ATOM 8140 N N . SER B 1 265 ? -8.003 -4.135 108.208 1.00 21.40 265 SER B N 1
ATOM 8141 C CA . SER B 1 265 ? -7.249 -5.011 109.086 1.00 21.79 265 SER B CA 1
ATOM 8142 C C . SER B 1 265 ? -7.411 -6.467 108.668 1.00 21.63 265 SER B C 1
ATOM 8143 O O . SER B 1 265 ? -6.444 -7.238 108.619 1.00 20.72 265 SER B O 1
ATOM 8146 N N . GLU B 1 266 ? -8.623 -6.831 108.302 1.00 23.03 266 GLU B N 1
ATOM 8147 C CA . GLU B 1 266 ? -8.833 -8.169 107.864 1.00 24.65 266 GLU B CA 1
ATOM 8148 C C . GLU B 1 266 ? -8.264 -8.415 106.460 1.00 24.58 266 GLU B C 1
ATOM 8149 O O . GLU B 1 266 ? -7.738 -9.482 106.215 1.00 20.51 266 GLU B O 1
ATOM 8155 N N . MET B 1 267 ? -8.334 -7.418 105.573 1.00 22.25 267 MET B N 1
ATOM 8156 C CA . MET B 1 267 ? -7.683 -7.528 104.278 1.00 22.86 267 MET B CA 1
ATOM 8157 C C . MET B 1 267 ? -6.172 -7.610 104.397 1.00 21.68 267 MET B C 1
ATOM 8158 O O . MET B 1 267 ? -5.528 -8.274 103.601 1.00 20.35 267 MET B O 1
ATOM 8163 N N . GLY B 1 268 ? -5.621 -6.980 105.431 1.00 18.94 268 GLY B N 1
ATOM 8164 C CA . GLY B 1 268 ? -4.204 -7.017 105.655 1.00 18.62 268 GLY B CA 1
ATOM 8165 C C . GLY B 1 268 ? -3.493 -5.705 105.390 1.00 17.87 268 GLY B C 1
ATOM 8166 O O . GLY B 1 268 ? -2.267 -5.691 105.286 1.00 16.49 268 GLY B O 1
ATOM 8167 N N . VAL B 1 269 ? -4.238 -4.601 105.290 1.00 18.52 269 VAL B N 1
ATOM 8168 C CA . VAL B 1 269 ? -3.616 -3.305 105.149 1.00 18.74 269 VAL B CA 1
ATOM 8169 C C . VAL B 1 269 ? -3.429 -2.719 106.530 1.00 19.06 269 VAL B C 1
ATOM 8170 O O . VAL B 1 269 ? -4.344 -2.668 107.339 1.00 22.29 269 VAL B O 1
ATOM 8174 N N . ILE B 1 270 ? -2.219 -2.285 106.787 1.00 19.66 270 ILE B N 1
ATOM 8175 C CA . ILE B 1 270 ? -1.876 -1.575 108.013 1.00 18.81 270 ILE B CA 1
ATOM 8176 C C . ILE B 1 270 ? -2.300 -0.139 107.890 1.00 18.11 270 ILE B C 1
ATOM 8177 O O . ILE B 1 270 ? -2.066 0.509 106.873 1.00 18.86 270 ILE B O 1
ATOM 8182 N N . ILE B 1 271 ? -2.954 0.360 108.929 1.00 19.01 271 ILE B N 1
ATOM 8183 C CA . ILE B 1 271 ? -3.423 1.731 108.922 1.00 18.78 271 ILE B CA 1
ATOM 8184 C C . ILE B 1 271 ? -2.535 2.566 109.804 1.00 18.48 271 ILE B C 1
ATOM 8185 O O . ILE B 1 271 ? -2.059 2.118 110.837 1.00 20.22 271 ILE B O 1
ATOM 8190 N N . GLY B 1 272 ? -2.293 3.775 109.362 1.00 17.06 272 GLY B N 1
ATOM 8191 C CA . GLY B 1 272 ? -1.612 4.764 110.134 1.00 18.47 272 GLY B CA 1
ATOM 8192 C C . GLY B 1 272 ? -2.377 6.088 110.053 1.00 19.47 272 GLY B C 1
ATOM 8193 O O . GLY B 1 272 ? -3.402 6.185 109.389 1.00 19.93 272 GLY B O 1
ATOM 8194 N N . THR B 1 273 ? -1.875 7.091 110.737 1.00 19.25 273 THR B N 1
ATOM 8195 C CA . THR B 1 273 ? -2.378 8.433 110.556 1.00 19.37 273 THR B CA 1
ATOM 8196 C C . THR B 1 273 ? -1.235 9.320 110.133 1.00 18.72 273 THR B C 1
ATOM 8197 O O . THR B 1 273 ? -0.074 8.941 110.228 1.00 18.01 273 THR B O 1
ATOM 8201 N N . SER B 1 274 ? -1.590 10.486 109.625 1.00 20.35 274 SER B N 1
ATOM 8202 C CA . SER B 1 274 ? -0.617 11.399 109.117 1.00 21.85 274 SER B CA 1
ATOM 8203 C C . SER B 1 274 ? 0.135 11.939 110.318 1.00 22.78 274 SER B C 1
ATOM 8204 O O . SER B 1 274 ? -0.242 11.734 111.480 1.00 21.89 274 SER B O 1
ATOM 8207 N N . HIS B 1 275 ? 1.196 12.636 110.008 1.00 23.33 275 HIS B N 1
ATOM 8208 C CA . HIS B 1 275 ? 2.176 12.997 110.993 1.00 28.81 275 HIS B CA 1
ATOM 8209 C C . HIS B 1 275 ? 1.693 13.936 112.051 1.00 27.21 275 HIS B C 1
ATOM 8210 O O . HIS B 1 275 ? 2.279 13.998 113.104 1.00 25.67 275 HIS B O 1
ATOM 8217 N N . HIS B 1 276 ? 0.633 14.663 111.785 1.00 29.64 276 HIS B N 1
ATOM 8218 C CA . HIS B 1 276 ? 0.087 15.523 112.809 1.00 33.29 276 HIS B CA 1
ATOM 8219 C C . HIS B 1 276 ? -1.220 14.989 113.405 1.00 29.04 276 HIS B C 1
ATOM 8220 O O . HIS B 1 276 ? -2.007 15.727 113.968 1.00 30.51 276 HIS B O 1
ATOM 8227 N N . GLU B 1 277 ? -1.395 13.674 113.337 1.00 25.11 277 GLU B N 1
ATOM 8228 C CA . GLU B 1 277 ? -2.552 12.998 113.914 1.00 22.10 277 GLU B CA 1
ATOM 8229 C C . GLU B 1 277 ? -2.065 11.976 114.925 1.00 20.26 277 GLU B C 1
ATOM 8230 O O . GLU B 1 277 ? -2.037 10.799 114.651 1.00 20.76 277 GLU B O 1
ATOM 8236 N N . PRO B 1 278 ? -1.692 12.416 116.123 1.00 19.98 278 PRO B N 1
ATOM 8237 C CA . PRO B 1 278 ? -1.120 11.402 117.005 1.00 19.92 278 PRO B CA 1
ATOM 8238 C C . PRO B 1 278 ? -2.123 10.401 117.567 1.00 20.19 278 PRO B C 1
ATOM 8239 O O . PRO B 1 278 ? -3.315 10.686 117.646 1.00 21.49 278 PRO B O 1
ATOM 8243 N N . MET B 1 279 ? -1.597 9.226 117.884 1.00 19.58 279 MET B N 1
ATOM 8244 C CA . MET B 1 279 ? -2.189 8.278 118.787 1.00 19.34 279 MET B CA 1
ATOM 8245 C C . MET B 1 279 ? -3.453 7.686 118.217 1.00 18.87 279 MET B C 1
ATOM 8246 O O . MET B 1 279 ? -4.430 7.451 118.924 1.00 19.81 279 MET B O 1
ATOM 8251 N N . ALA B 1 280 ? -3.418 7.449 116.916 1.00 16.94 280 ALA B N 1
ATOM 8252 C CA . ALA B 1 280 ? -4.446 6.693 116.248 1.00 17.88 280 ALA B CA 1
ATOM 8253 C C . ALA B 1 280 ? -5.802 7.345 116.371 1.00 17.10 280 ALA B C 1
ATOM 8254 O O . ALA B 1 280 ? -6.825 6.682 116.389 1.00 18.58 280 ALA B O 1
ATOM 8256 N N . ARG B 1 281 ? -5.804 8.658 116.395 1.00 17.99 281 ARG B N 1
ATOM 8257 C CA . ARG B 1 281 ? -7.018 9.428 116.262 1.00 18.13 281 ARG B CA 1
ATOM 8258 C C . ARG B 1 281 ? -6.924 10.212 114.984 1.00 19.03 281 ARG B C 1
ATOM 8259 O O . ARG B 1 281 ? -5.865 10.753 114.619 1.00 22.31 281 ARG B O 1
ATOM 8267 N N . ASN B 1 282 ? -8.040 10.336 114.312 1.00 20.40 282 ASN B N 1
ATOM 8268 C CA . ASN B 1 282 ? -8.067 11.138 113.109 1.00 20.69 282 ASN B CA 1
ATOM 8269 C C . ASN B 1 282 ? -8.304 12.568 113.541 1.00 23.18 282 ASN B C 1
ATOM 8270 O O . ASN B 1 282 ? -9.067 12.826 114.512 1.00 21.95 282 ASN B O 1
ATOM 8275 N N . HIS B 1 283 ? -7.641 13.485 112.822 1.00 22.56 283 HIS B N 1
ATOM 8276 C CA . HIS B 1 283 ? -7.711 14.900 113.116 1.00 25.36 283 HIS B CA 1
ATOM 8277 C C . HIS B 1 283 ? -9.159 15.373 113.329 1.00 22.84 283 HIS B C 1
ATOM 8278 O O . HIS B 1 283 ? -9.449 16.090 114.283 1.00 19.50 283 HIS B O 1
ATOM 8285 N N . GLN B 1 284 ? -10.051 14.938 112.452 1.00 21.28 284 GLN B N 1
ATOM 8286 C CA . GLN B 1 284 ? -11.399 15.395 112.493 1.00 22.78 284 GLN B CA 1
ATOM 8287 C C . GLN B 1 284 ? -12.165 14.928 113.694 1.00 22.07 284 GLN B C 1
ATOM 8288 O O . GLN B 1 284 ? -13.109 15.591 114.079 1.00 22.23 284 GLN B O 1
ATOM 8294 N N . GLU B 1 285 ? -11.738 13.856 114.349 1.00 20.95 285 GLU B N 1
ATOM 8295 C CA . GLU B 1 285 ? -12.397 13.459 115.601 1.00 20.93 285 GLU B CA 1
ATOM 8296 C C . GLU B 1 285 ? -12.260 14.553 116.640 1.00 21.28 285 GLU B C 1
ATOM 8297 O O . GLU B 1 285 ? -13.108 14.727 117.480 1.00 21.88 285 GLU B O 1
ATOM 8303 N N . TRP B 1 286 ? -11.150 15.263 116.614 1.00 22.13 286 TRP B N 1
ATOM 8304 C CA . TRP B 1 286 ? -10.957 16.369 117.547 1.00 23.92 286 TRP B CA 1
ATOM 8305 C C . TRP B 1 286 ? -11.755 17.576 117.056 1.00 24.69 286 TRP B C 1
ATOM 8306 O O . TRP B 1 286 ? -12.530 18.137 117.821 1.00 22.05 286 TRP B O 1
ATOM 8317 N N . SER B 1 287 ? -11.564 17.948 115.785 1.00 24.12 287 SER B N 1
ATOM 8318 C CA . SER B 1 287 ? -12.176 19.167 115.222 1.00 26.40 287 SER B CA 1
ATOM 8319 C C . SER B 1 287 ? -13.662 19.137 115.369 1.00 24.99 287 SER B C 1
ATOM 8320 O O . SER B 1 287 ? -14.250 20.129 115.719 1.00 27.64 287 SER B O 1
ATOM 8323 N N . ARG B 1 288 ? -14.266 18.001 115.103 1.00 22.65 288 ARG B N 1
ATOM 8324 C CA . ARG B 1 288 ? -15.703 17.913 115.203 1.00 24.79 288 ARG B CA 1
ATOM 8325 C C . ARG B 1 288 ? -16.204 18.156 116.616 1.00 25.92 288 ARG B C 1
ATOM 8326 O O . ARG B 1 288 ? -17.372 18.436 116.767 1.00 30.75 288 ARG B O 1
ATOM 8334 N N . LYS B 1 289 ? -15.364 18.022 117.631 1.00 23.44 289 LYS B N 1
ATOM 8335 C CA . LYS B 1 289 ? -15.838 18.164 118.992 1.00 24.18 289 LYS B CA 1
ATOM 8336 C C . LYS B 1 289 ? -14.973 19.204 119.697 1.00 23.63 289 LYS B C 1
ATOM 8337 O O . LYS B 1 289 ? -14.753 19.143 120.890 1.00 23.72 289 LYS B O 1
ATOM 8340 N N . ARG B 1 290 ? -14.482 20.166 118.924 1.00 23.77 290 ARG B N 1
ATOM 8341 C CA . ARG B 1 290 ? -13.535 21.154 119.390 1.00 24.25 290 ARG B CA 1
ATOM 8342 C C . ARG B 1 290 ? -14.093 22.017 120.517 1.00 25.86 290 ARG B C 1
ATOM 8343 O O . ARG B 1 290 ? -13.395 22.292 121.507 1.00 23.80 290 ARG B O 1
ATOM 8346 N N . LYS B 1 291 ? -15.360 22.409 120.396 1.00 27.11 291 LYS B N 1
ATOM 8347 C CA . LYS B 1 291 ? -15.995 23.191 121.451 1.00 29.41 291 LYS B CA 1
ATOM 8348 C C . LYS B 1 291 ? -16.048 22.357 122.744 1.00 27.76 291 LYS B C 1
ATOM 8349 O O . LYS B 1 291 ? -15.844 22.896 123.819 1.00 30.40 291 LYS B O 1
ATOM 8352 N N . GLU B 1 292 ? -16.305 21.054 122.643 1.00 27.32 292 GLU B N 1
ATOM 8353 C CA . GLU B 1 292 ? -16.292 20.171 123.815 1.00 27.61 292 GLU B CA 1
ATOM 8354 C C . GLU B 1 292 ? -14.883 19.858 124.284 1.00 30.14 292 GLU B C 1
ATOM 8355 O O . GLU B 1 292 ? -14.598 19.857 125.464 1.00 28.23 292 GLU B O 1
ATOM 8361 N N . TYR B 1 293 ? -14.002 19.511 123.349 1.00 29.25 293 TYR B N 1
ATOM 8362 C CA . TYR B 1 293 ? -12.672 19.062 123.738 1.00 28.25 293 TYR B CA 1
ATOM 8363 C C . TYR B 1 293 ? -11.851 20.209 124.237 1.00 27.57 293 TYR B C 1
ATOM 8364 O O . TYR B 1 293 ? -11.017 20.079 125.137 1.00 31.62 293 TYR B O 1
ATOM 8373 N N . GLY B 1 294 ? -12.112 21.354 123.644 1.00 28.87 294 GLY B N 1
ATOM 8374 C CA . GLY B 1 294 ? -11.362 22.536 123.930 1.00 31.97 294 GLY B CA 1
ATOM 8375 C C . GLY B 1 294 ? -10.038 22.502 123.223 1.00 30.93 294 GLY B C 1
ATOM 8376 O O . GLY B 1 294 ? -9.941 22.076 122.079 1.00 31.36 294 GLY B O 1
ATOM 8377 N N . ALA B 1 295 ? -9.017 22.927 123.949 1.00 28.66 295 ALA B N 1
ATOM 8378 C CA . ALA B 1 295 ? -7.829 23.414 123.321 1.00 28.48 295 ALA B CA 1
ATOM 8379 C C . ALA B 1 295 ? -6.883 22.302 123.054 1.00 27.34 295 ALA B C 1
ATOM 8380 O O . ALA B 1 295 ? -6.626 21.511 123.930 1.00 28.07 295 ALA B O 1
ATOM 8382 N N . TRP B 1 296 ? -6.345 22.279 121.840 1.00 27.30 296 TRP B N 1
ATOM 8383 C CA . TRP B 1 296 ? -5.308 21.320 121.459 1.00 28.49 296 TRP B CA 1
ATOM 8384 C C . TRP B 1 296 ? -3.974 21.785 122.014 1.00 28.28 296 TRP B C 1
ATOM 8385 O O . TRP B 1 296 ? -3.100 22.216 121.300 1.00 29.56 296 TRP B O 1
ATOM 8396 N N . ASP B 1 297 ? -3.850 21.714 123.329 1.00 31.97 297 ASP B N 1
ATOM 8397 C CA . ASP B 1 297 ? -2.724 22.289 124.046 1.00 32.14 297 ASP B CA 1
ATOM 8398 C C . ASP B 1 297 ? -2.396 21.384 125.195 1.00 30.69 297 ASP B C 1
ATOM 8399 O O . ASP B 1 297 ? -3.175 21.261 126.137 1.00 31.47 297 ASP B O 1
ATOM 8404 N N . TYR B 1 298 ? -1.245 20.744 125.116 1.00 27.12 298 TYR B N 1
ATOM 8405 C CA . TYR B 1 298 ? -0.928 19.741 126.070 1.00 26.53 298 TYR B CA 1
ATOM 8406 C C . TYR B 1 298 ? -0.686 20.314 127.450 1.00 27.81 298 TYR B C 1
ATOM 8407 O O . TYR B 1 298 ? -0.926 19.662 128.467 1.00 27.98 298 TYR B O 1
ATOM 8416 N N . THR B 1 299 ? -0.209 21.552 127.483 1.00 30.85 299 THR B N 1
ATOM 8417 C CA . THR B 1 299 ? 0.164 22.180 128.744 1.00 33.88 299 THR B CA 1
ATOM 8418 C C . THR B 1 299 ? -1.066 22.523 129.559 1.00 32.52 299 THR B C 1
ATOM 8419 O O . THR B 1 299 ? -0.984 22.544 130.775 1.00 32.77 299 THR B O 1
ATOM 8423 N N . THR B 1 300 ? -2.174 22.843 128.884 1.00 32.06 300 THR B N 1
ATOM 8424 C CA . THR B 1 300 ? -3.411 23.266 129.564 1.00 30.06 300 THR B CA 1
ATOM 8425 C C . THR B 1 300 ? -4.556 22.279 129.473 1.00 27.89 300 THR B C 1
ATOM 8426 O O . THR B 1 300 ? -5.448 22.366 130.284 1.00 29.67 300 THR B O 1
ATOM 8430 N N . ASN B 1 301 ? -4.567 21.367 128.497 1.00 24.53 301 ASN B N 1
ATOM 8431 C CA . ASN B 1 301 ? -5.704 20.461 128.312 1.00 22.89 301 ASN B CA 1
ATOM 8432 C C . ASN B 1 301 ? -5.275 18.990 128.323 1.00 22.99 301 ASN B C 1
ATOM 8433 O O . ASN B 1 301 ? -5.842 18.156 127.646 1.00 19.87 301 ASN B O 1
ATOM 8438 N N . GLN B 1 302 ? -4.320 18.672 129.175 1.00 22.48 302 GLN B N 1
ATOM 8439 C CA . GLN B 1 302 ? -3.654 17.402 129.111 1.00 25.84 302 GLN B CA 1
ATOM 8440 C C . GLN B 1 302 ? -4.524 16.186 129.421 1.00 25.16 302 GLN B C 1
ATOM 8441 O O . GLN B 1 302 ? -4.432 15.171 128.758 1.00 27.04 302 GLN B O 1
ATOM 8447 N N . LYS B 1 303 ? -5.365 16.299 130.434 1.00 24.07 303 LYS B N 1
ATOM 8448 C CA . LYS B 1 303 ? -6.206 15.218 130.845 1.00 22.39 303 LYS B CA 1
ATOM 8449 C C . LYS B 1 303 ? -7.117 14.786 129.670 1.00 23.67 303 LYS B C 1
ATOM 8450 O O . LYS B 1 303 ? -7.332 13.616 129.465 1.00 27.33 303 LYS B O 1
ATOM 8453 N N . VAL B 1 304 ? -7.687 15.735 128.948 1.00 21.41 304 VAL B N 1
ATOM 8454 C CA . VAL B 1 304 ? -8.630 15.426 127.892 1.00 21.11 304 VAL B CA 1
ATOM 8455 C C . VAL B 1 304 ? -7.873 14.846 126.724 1.00 19.67 304 VAL B C 1
ATOM 8456 O O . VAL B 1 304 ? -8.332 13.934 126.105 1.00 20.21 304 VAL B O 1
ATOM 8460 N N . ILE B 1 305 ? -6.711 15.421 126.432 1.00 22.55 305 ILE B N 1
ATOM 8461 C CA . ILE B 1 305 ? -5.866 15.022 125.299 1.00 20.60 305 ILE B CA 1
ATOM 8462 C C . ILE B 1 305 ? -5.293 13.644 125.549 1.00 20.97 305 ILE B C 1
ATOM 8463 O O . ILE B 1 305 ? -5.386 12.782 124.715 1.00 18.84 305 ILE B O 1
ATOM 8468 N N . ASP B 1 306 ? -4.759 13.413 126.745 1.00 21.34 306 ASP B N 1
ATOM 8469 C CA . ASP B 1 306 ? -4.355 12.066 127.124 1.00 20.47 306 ASP B CA 1
ATOM 8470 C C . ASP B 1 306 ? -5.455 11.050 126.938 1.00 20.94 306 ASP B C 1
ATOM 8471 O O . ASP B 1 306 ? -5.196 9.936 126.517 1.00 20.45 306 ASP B O 1
ATOM 8476 N N . GLN B 1 307 ? -6.677 11.415 127.292 1.00 19.63 307 GLN B N 1
ATOM 8477 C CA . GLN B 1 307 ? -7.763 10.473 127.188 1.00 20.86 307 GLN B CA 1
ATOM 8478 C C . GLN B 1 307 ? -8.156 10.248 125.737 1.00 20.10 307 GLN B C 1
ATOM 8479 O O . GLN B 1 307 ? -8.509 9.152 125.336 1.00 18.93 307 GLN B O 1
ATOM 8485 N N . PHE B 1 308 ? -8.121 11.329 124.969 1.00 19.85 308 PHE B N 1
ATOM 8486 C CA . PHE B 1 308 ? -8.308 11.277 123.527 1.00 20.50 308 PHE B CA 1
ATOM 8487 C C . PHE B 1 308 ? -7.282 10.299 122.911 1.00 20.17 308 PHE B C 1
ATOM 8488 O O . PHE B 1 308 ? -7.622 9.443 122.080 1.00 21.93 308 PHE B O 1
ATOM 8496 N N . PHE B 1 309 ? -6.056 10.415 123.368 1.00 18.51 309 PHE B N 1
ATOM 8497 C CA . PHE B 1 309 ? -4.983 9.554 122.951 1.00 19.57 309 PHE B CA 1
ATOM 8498 C C . PHE B 1 309 ? -5.224 8.118 123.357 1.00 19.64 309 PHE B C 1
ATOM 8499 O O . PHE B 1 309 ? -5.096 7.198 122.551 1.00 18.57 309 PHE B O 1
ATOM 8507 N N . ARG B 1 310 ? -5.584 7.930 124.622 1.00 20.55 310 ARG B N 1
ATOM 8508 C CA . ARG B 1 310 ? -5.789 6.616 125.173 1.00 20.05 310 ARG B CA 1
ATOM 8509 C C . ARG B 1 310 ? -6.824 5.883 124.354 1.00 19.92 310 ARG B C 1
ATOM 8510 O O . ARG B 1 310 ? -6.697 4.704 124.094 1.00 22.08 310 ARG B O 1
ATOM 8518 N N . GLU B 1 311 ? -7.896 6.567 124.011 1.00 20.25 311 GLU B N 1
ATOM 8519 C CA . GLU B 1 311 ? -8.966 5.938 123.261 1.00 22.08 311 GLU B CA 1
ATOM 8520 C C . GLU B 1 311 ? -8.517 5.503 121.886 1.00 21.55 311 GLU B C 1
ATOM 8521 O O . GLU B 1 311 ? -8.977 4.501 121.386 1.00 23.68 311 GLU B O 1
ATOM 8527 N N . GLY B 1 312 ? -7.617 6.267 121.267 1.00 21.47 312 GLY B N 1
ATOM 8528 C CA . GLY B 1 312 ? -7.041 5.881 119.978 1.00 21.28 312 GLY B CA 1
ATOM 8529 C C . GLY B 1 312 ? -6.300 4.563 120.066 1.00 19.63 312 GLY B C 1
ATOM 8530 O O . GLY B 1 312 ? -6.475 3.700 119.258 1.00 21.91 312 GLY B O 1
ATOM 8531 N N . ILE B 1 313 ? -5.496 4.416 121.093 1.00 20.13 313 ILE B N 1
ATOM 8532 C CA . ILE B 1 313 ? -4.696 3.220 121.284 1.00 21.13 313 ILE B CA 1
ATOM 8533 C C . ILE B 1 313 ? -5.614 2.044 121.598 1.00 21.00 313 ILE B C 1
ATOM 8534 O O . ILE B 1 313 ? -5.469 0.969 121.040 1.00 18.83 313 ILE B O 1
ATOM 8539 N N . GLU B 1 314 ? -6.594 2.262 122.464 1.00 20.36 314 GLU B N 1
ATOM 8540 C CA . GLU B 1 314 ? -7.576 1.209 122.776 1.00 20.58 314 GLU B CA 1
ATOM 8541 C C . GLU B 1 314 ? -8.226 0.752 121.494 1.00 17.95 314 GLU B C 1
ATOM 8542 O O . GLU B 1 314 ? -8.400 -0.428 121.266 1.00 17.66 314 GLU B O 1
ATOM 8548 N N . ARG B 1 315 ? -8.624 1.697 120.678 1.00 17.07 315 ARG B N 1
ATOM 8549 C CA . ARG B 1 315 ? -9.347 1.357 119.449 1.00 19.40 315 ARG B CA 1
ATOM 8550 C C . ARG B 1 315 ? -8.475 0.614 118.429 1.00 19.48 315 ARG B C 1
ATOM 8551 O O . ARG B 1 315 ? -8.961 -0.152 117.689 1.00 19.56 315 ARG B O 1
ATOM 8559 N N . MET B 1 316 ? -7.171 0.851 118.398 1.00 22.41 316 MET B N 1
ATOM 8560 C CA . MET B 1 316 ? -6.359 0.161 117.389 1.00 22.97 316 MET B CA 1
ATOM 8561 C C . MET B 1 316 ? -5.742 -1.133 117.908 1.00 24.51 316 MET B C 1
ATOM 8562 O O . MET B 1 316 ? -5.137 -1.853 117.157 1.00 23.99 316 MET B O 1
ATOM 8567 N N . GLN B 1 317 ? -5.904 -1.440 119.189 1.00 25.29 317 GLN B N 1
ATOM 8568 C CA . GLN B 1 317 ? -5.523 -2.775 119.701 1.00 25.32 317 GLN B CA 1
ATOM 8569 C C . GLN B 1 317 ? -6.169 -3.852 118.886 1.00 24.49 317 GLN B C 1
ATOM 8570 O O . GLN B 1 317 ? -7.303 -3.722 118.478 1.00 26.50 317 GLN B O 1
ATOM 8576 N N . GLY B 1 318 ? -5.456 -4.930 118.663 1.00 26.18 318 GLY B N 1
ATOM 8577 C CA . GLY B 1 318 ? -6.000 -5.988 117.873 1.00 26.76 318 GLY B CA 1
ATOM 8578 C C . GLY B 1 318 ? -5.615 -5.838 116.420 1.00 27.24 318 GLY B C 1
ATOM 8579 O O . GLY B 1 318 ? -5.830 -6.779 115.652 1.00 28.89 318 GLY B O 1
ATOM 8580 N N . THR B 1 319 ? -5.034 -4.687 116.047 1.00 23.96 319 THR B N 1
ATOM 8581 C CA . THR B 1 319 ? -4.633 -4.394 114.672 1.00 23.50 319 THR B CA 1
ATOM 8582 C C . THR B 1 319 ? -3.151 -4.202 114.570 1.00 22.50 319 THR B C 1
ATOM 8583 O O . THR B 1 319 ? -2.418 -4.118 115.549 1.00 21.68 319 THR B O 1
ATOM 8587 N N . GLU B 1 320 ? -2.697 -4.054 113.344 1.00 22.19 320 GLU B N 1
ATOM 8588 C CA . GLU B 1 320 ? -1.281 -3.871 113.101 1.00 21.41 320 GLU B CA 1
ATOM 8589 C C . GLU B 1 320 ? -0.954 -2.431 112.905 1.00 21.91 320 GLU B C 1
ATOM 8590 O O . GLU B 1 320 ? 0.117 -2.093 112.405 1.00 22.99 320 GLU B O 1
ATOM 8596 N N . ASP B 1 321 ? -1.892 -1.571 113.256 1.00 20.36 321 ASP B N 1
ATOM 8597 C CA . ASP B 1 321 ? -1.777 -0.179 112.909 1.00 20.01 321 ASP B CA 1
ATOM 8598 C C . ASP B 1 321 ? -0.596 0.455 113.596 1.00 19.87 321 ASP B C 1
ATOM 8599 O O . ASP B 1 321 ? -0.157 0.002 114.642 1.00 20.87 321 ASP B O 1
ATOM 8604 N N . ILE B 1 322 ? -0.044 1.460 112.948 1.00 19.29 322 ILE B N 1
ATOM 8605 C CA . ILE B 1 322 ? 1.121 2.148 113.424 1.00 19.41 322 ILE B CA 1
ATOM 8606 C C . ILE B 1 322 ? 0.620 3.431 114.036 1.00 18.60 322 ILE B C 1
ATOM 8607 O O . ILE B 1 322 ? -0.248 4.125 113.492 1.00 15.89 322 ILE B O 1
ATOM 8612 N N . VAL B 1 323 ? 1.221 3.745 115.170 1.00 19.28 323 VAL B N 1
ATOM 8613 C CA . VAL B 1 323 ? 0.751 4.797 116.030 1.00 18.94 323 VAL B CA 1
ATOM 8614 C C . VAL B 1 323 ? 1.645 5.992 115.848 1.00 18.32 323 VAL B C 1
ATOM 8615 O O . VAL B 1 323 ? 2.853 5.921 116.064 1.00 18.27 323 VAL B O 1
ATOM 8619 N N . THR B 1 324 ? 1.045 7.081 115.425 1.00 17.18 324 THR B N 1
ATOM 8620 C CA . THR B 1 324 ? 1.766 8.298 115.283 1.00 17.40 324 THR B CA 1
ATOM 8621 C C . THR B 1 324 ? 1.959 8.873 116.685 1.00 18.67 324 THR B C 1
ATOM 8622 O O . THR B 1 324 ? 0.982 8.906 117.488 1.00 16.69 324 THR B O 1
ATOM 8626 N N . ILE B 1 325 ? 3.169 9.335 116.977 1.00 18.19 325 ILE B N 1
ATOM 8627 C CA . ILE B 1 325 ? 3.434 9.968 118.252 1.00 20.20 325 ILE B CA 1
ATOM 8628 C C . ILE B 1 325 ? 3.903 11.351 118.033 1.00 22.09 325 ILE B C 1
ATOM 8629 O O . ILE B 1 325 ? 4.031 11.793 116.895 1.00 26.00 325 ILE B O 1
ATOM 8634 N N . GLY B 1 326 ? 4.130 12.058 119.128 1.00 23.59 326 GLY B N 1
ATOM 8635 C CA . GLY B 1 326 ? 4.475 13.454 119.084 1.00 24.45 326 GLY B CA 1
ATOM 8636 C C . GLY B 1 326 ? 3.202 14.252 119.046 1.00 24.88 326 GLY B C 1
ATOM 8637 O O . GLY B 1 326 ? 2.110 13.714 119.193 1.00 24.77 326 GLY B O 1
ATOM 8638 N N . MET B 1 327 ? 3.339 15.532 118.802 1.00 26.24 327 MET B N 1
ATOM 8639 C CA . MET B 1 327 ? 2.219 16.441 118.848 1.00 30.61 327 MET B CA 1
ATOM 8640 C C . MET B 1 327 ? 2.722 17.852 118.554 1.00 31.05 327 MET B C 1
ATOM 8641 O O . MET B 1 327 ? 3.741 18.236 119.097 1.00 30.67 327 MET B O 1
ATOM 8646 N N . ARG B 1 328 ? 1.995 18.639 117.777 1.00 32.30 328 ARG B N 1
ATOM 8647 C CA . ARG B 1 328 ? 2.234 20.076 117.793 1.00 35.90 328 ARG B CA 1
ATOM 8648 C C . ARG B 1 328 ? 1.025 20.763 118.438 1.00 36.58 328 ARG B C 1
ATOM 8649 O O . ARG B 1 328 ? -0.082 20.664 117.919 1.00 38.17 328 ARG B O 1
ATOM 8651 N N . GLY B 1 329 ? 1.236 21.429 119.573 1.00 36.62 329 GLY B N 1
ATOM 8652 C CA . GLY B 1 329 ? 0.219 22.311 120.161 1.00 38.68 329 GLY B CA 1
ATOM 8653 C C . GLY B 1 329 ? 0.205 23.718 119.576 1.00 39.96 329 GLY B C 1
ATOM 8654 O O . GLY B 1 329 ? -0.762 24.488 119.799 1.00 42.84 329 GLY B O 1
ATOM 8655 N N . VAL B 1 341 ? 10.606 21.922 123.774 1.00 40.06 341 VAL B N 1
ATOM 8656 C CA . VAL B 1 341 ? 11.348 20.667 123.514 1.00 40.09 341 VAL B CA 1
ATOM 8657 C C . VAL B 1 341 ? 11.240 19.683 124.651 1.00 37.71 341 VAL B C 1
ATOM 8658 O O . VAL B 1 341 ? 10.985 18.497 124.416 1.00 36.88 341 VAL B O 1
ATOM 8662 N N . LYS B 1 342 ? 11.447 20.183 125.873 1.00 33.09 342 LYS B N 1
ATOM 8663 C CA . LYS B 1 342 ? 11.068 19.450 127.081 1.00 32.66 342 LYS B CA 1
ATOM 8664 C C . LYS B 1 342 ? 9.572 19.113 127.011 1.00 31.40 342 LYS B C 1
ATOM 8665 O O . LYS B 1 342 ? 9.197 18.029 127.400 1.00 36.66 342 LYS B O 1
ATOM 8667 N N . LEU B 1 343 ? 8.731 20.009 126.496 1.00 31.72 343 LEU B N 1
ATOM 8668 C CA . LEU B 1 343 ? 7.290 19.698 126.332 1.00 35.49 343 LEU B CA 1
ATOM 8669 C C . LEU B 1 343 ? 7.090 18.477 125.421 1.00 35.27 343 LEU B C 1
ATOM 8670 O O . LEU B 1 343 ? 6.294 17.562 125.712 1.00 36.07 343 LEU B O 1
ATOM 8675 N N . LEU B 1 344 ? 7.776 18.496 124.289 1.00 35.77 344 LEU B N 1
ATOM 8676 C CA . LEU B 1 344 ? 7.529 17.499 123.295 1.00 34.17 344 LEU B CA 1
ATOM 8677 C C . LEU B 1 344 ? 8.003 16.170 123.785 1.00 32.99 344 LEU B C 1
ATOM 8678 O O . LEU B 1 344 ? 7.370 15.149 123.540 1.00 36.24 344 LEU B O 1
ATOM 8683 N N . GLU B 1 345 ? 9.105 16.170 124.518 1.00 31.57 345 GLU B N 1
ATOM 8684 C CA . GLU B 1 345 ? 9.573 14.941 125.122 1.00 33.49 345 GLU B CA 1
ATOM 8685 C C . GLU B 1 345 ? 8.578 14.432 126.167 1.00 30.10 345 GLU B C 1
ATOM 8686 O O . GLU B 1 345 ? 8.317 13.254 126.256 1.00 29.61 345 GLU B O 1
ATOM 8692 N N . ASN B 1 346 ? 8.004 15.336 126.934 1.00 28.41 346 ASN B N 1
ATOM 8693 C CA . ASN B 1 346 ? 7.030 14.964 127.923 1.00 31.33 346 ASN B CA 1
ATOM 8694 C C . ASN B 1 346 ? 5.776 14.380 127.278 1.00 27.63 346 ASN B C 1
ATOM 8695 O O . ASN B 1 346 ? 5.233 13.378 127.750 1.00 29.45 346 ASN B O 1
ATOM 8700 N N . VAL B 1 347 ? 5.346 14.985 126.178 1.00 26.10 347 VAL B N 1
ATOM 8701 C CA . VAL B 1 347 ? 4.250 14.416 125.383 1.00 25.44 347 VAL B CA 1
ATOM 8702 C C . VAL B 1 347 ? 4.571 13.015 124.964 1.00 23.49 347 VAL B C 1
ATOM 8703 O O . VAL B 1 347 ? 3.770 12.083 125.155 1.00 21.63 347 VAL B O 1
ATOM 8707 N N . VAL B 1 348 ? 5.747 12.854 124.380 1.00 23.34 348 VAL B N 1
ATOM 8708 C CA . VAL B 1 348 ? 6.088 11.560 123.886 1.00 23.89 348 VAL B CA 1
ATOM 8709 C C . VAL B 1 348 ? 6.191 10.574 125.040 1.00 22.68 348 VAL B C 1
ATOM 8710 O O . VAL B 1 348 ? 5.657 9.490 124.934 1.00 22.60 348 VAL B O 1
ATOM 8714 N N . LYS B 1 349 ? 6.873 10.948 126.120 1.00 23.78 349 LYS B N 1
ATOM 8715 C CA . LYS B 1 349 ? 6.924 10.115 127.336 1.00 25.24 349 LYS B CA 1
ATOM 8716 C C . LYS B 1 349 ? 5.492 9.706 127.731 1.00 25.54 349 LYS B C 1
ATOM 8717 O O . LYS B 1 349 ? 5.194 8.532 127.988 1.00 22.82 349 LYS B O 1
ATOM 8721 N N . ASN B 1 350 ? 4.592 10.684 127.763 1.00 25.39 350 ASN B N 1
ATOM 8722 C CA . ASN B 1 350 ? 3.227 10.413 128.195 1.00 25.30 350 ASN B CA 1
ATOM 8723 C C . ASN B 1 350 ? 2.463 9.544 127.226 1.00 23.48 350 ASN B C 1
ATOM 8724 O O . ASN B 1 350 ? 1.762 8.609 127.645 1.00 21.28 350 ASN B O 1
ATOM 8729 N N . GLN B 1 351 ? 2.635 9.811 125.937 1.00 21.78 351 GLN B N 1
ATOM 8730 C CA . GLN B 1 351 ? 2.018 8.955 124.924 1.00 22.21 351 GLN B CA 1
ATOM 8731 C C . GLN B 1 351 ? 2.473 7.522 125.060 1.00 21.32 351 GLN B C 1
ATOM 8732 O O . GLN B 1 351 ? 1.702 6.601 124.893 1.00 19.67 351 GLN B O 1
ATOM 8738 N N . ARG B 1 352 ? 3.751 7.331 125.360 1.00 20.55 352 ARG B N 1
ATOM 8739 C CA . ARG B 1 352 ? 4.255 5.978 125.495 1.00 22.02 352 ARG B CA 1
ATOM 8740 C C . ARG B 1 352 ? 3.815 5.318 126.778 1.00 22.57 352 ARG B C 1
ATOM 8741 O O . ARG B 1 352 ? 3.587 4.108 126.794 1.00 21.96 352 ARG B O 1
ATOM 8749 N N . LYS B 1 353 ? 3.622 6.092 127.837 1.00 24.13 353 LYS B N 1
ATOM 8750 C CA . LYS B 1 353 ? 3.007 5.549 129.046 1.00 24.52 353 LYS B CA 1
ATOM 8751 C C . LYS B 1 353 ? 1.619 5.058 128.717 1.00 24.53 353 LYS B C 1
ATOM 8752 O O . LYS B 1 353 ? 1.203 3.982 129.136 1.00 26.24 353 LYS B O 1
ATOM 8755 N N . ILE B 1 354 ? 0.881 5.891 128.002 1.00 22.94 354 ILE B N 1
ATOM 8756 C CA . ILE B 1 354 ? -0.487 5.576 127.645 1.00 21.73 354 ILE B CA 1
ATOM 8757 C C . ILE B 1 354 ? -0.530 4.310 126.851 1.00 21.52 354 ILE B C 1
ATOM 8758 O O . ILE B 1 354 ? -1.420 3.482 127.056 1.00 20.09 354 ILE B O 1
ATOM 8763 N N . ILE B 1 355 ? 0.417 4.157 125.927 1.00 22.60 355 ILE B N 1
ATOM 8764 C CA . ILE B 1 355 ? 0.492 2.940 125.130 1.00 22.95 355 ILE B CA 1
ATOM 8765 C C . ILE B 1 355 ? 0.718 1.758 126.046 1.00 23.78 355 ILE B C 1
ATOM 8766 O O . ILE B 1 355 ? 0.102 0.704 125.881 1.00 26.07 355 ILE B O 1
ATOM 8771 N N . GLU B 1 356 ? 1.608 1.915 127.006 1.00 24.99 356 GLU B N 1
ATOM 8772 C CA . GLU B 1 356 ? 1.862 0.829 127.955 1.00 27.55 356 GLU B CA 1
ATOM 8773 C C . GLU B 1 356 ? 0.654 0.526 128.833 1.00 26.74 356 GLU B C 1
ATOM 8774 O O . GLU B 1 356 ? 0.266 -0.623 128.982 1.00 28.65 356 GLU B O 1
ATOM 8780 N N . GLU B 1 357 ? 0.034 1.551 129.380 1.00 27.54 357 GLU B N 1
ATOM 8781 C CA . GLU B 1 357 ? -1.184 1.356 130.161 1.00 30.24 357 GLU B CA 1
ATOM 8782 C C . GLU B 1 357 ? -2.256 0.630 129.375 1.00 28.32 357 GLU B C 1
ATOM 8783 O O . GLU B 1 357 ? -2.854 -0.315 129.870 1.00 27.92 357 GLU B O 1
ATOM 8789 N N . VAL B 1 358 ? -2.487 1.053 128.136 1.00 26.26 358 VAL B N 1
ATOM 8790 C CA . VAL B 1 358 ? -3.524 0.447 127.345 1.00 23.37 358 VAL B CA 1
ATOM 8791 C C . VAL B 1 358 ? -3.135 -0.958 126.948 1.00 23.16 358 VAL B C 1
ATOM 8792 O O . VAL B 1 358 ? -3.955 -1.877 127.025 1.00 22.02 358 VAL B O 1
ATOM 8796 N N . THR B 1 359 ? -1.900 -1.146 126.511 1.00 23.59 359 THR B N 1
ATOM 8797 C CA . THR B 1 359 ? -1.551 -2.447 125.955 1.00 25.45 359 THR B CA 1
ATOM 8798 C C . THR B 1 359 ? -1.112 -3.447 127.021 1.00 26.82 359 THR B C 1
ATOM 8799 O O . THR B 1 359 ? -1.065 -4.642 126.740 1.00 24.65 359 THR B O 1
ATOM 8803 N N . LYS B 1 360 ? -0.775 -2.950 128.223 1.00 27.55 360 LYS B N 1
ATOM 8804 C CA . LYS B 1 360 ? -0.149 -3.755 129.263 1.00 27.80 360 LYS B CA 1
ATOM 8805 C C . LYS B 1 360 ? 1.143 -4.357 128.708 1.00 32.82 360 LYS B C 1
ATOM 8806 O O . LYS B 1 360 ? 1.555 -5.431 129.106 1.00 33.53 360 LYS B O 1
ATOM 8811 N N . ARG B 1 361 ? 1.762 -3.663 127.756 1.00 34.38 361 ARG B N 1
ATOM 8812 C CA . ARG B 1 361 ? 3.007 -4.100 127.175 1.00 33.08 361 ARG B CA 1
ATOM 8813 C C . ARG B 1 361 ? 3.953 -2.954 127.138 1.00 32.84 361 ARG B C 1
ATOM 8814 O O . ARG B 1 361 ? 3.528 -1.809 127.177 1.00 33.32 361 ARG B O 1
ATOM 8822 N N . PRO B 1 362 ? 5.252 -3.244 127.046 1.00 32.12 362 PRO B N 1
ATOM 8823 C CA . PRO B 1 362 ? 6.155 -2.164 126.775 1.00 30.38 362 PRO B CA 1
ATOM 8824 C C . PRO B 1 362 ? 5.770 -1.426 125.482 1.00 29.85 362 PRO B C 1
ATOM 8825 O O . PRO B 1 362 ? 5.306 -2.027 124.518 1.00 28.01 362 PRO B O 1
ATOM 8829 N N . ALA B 1 363 ? 6.000 -0.117 125.520 1.00 28.77 363 ALA B N 1
ATOM 8830 C CA . ALA B 1 363 ? 5.726 0.788 124.440 1.00 26.85 363 ALA B CA 1
ATOM 8831 C C . ALA B 1 363 ? 6.388 0.323 123.166 1.00 26.27 363 ALA B C 1
ATOM 8832 O O . ALA B 1 363 ? 5.819 0.475 122.085 1.00 23.98 363 ALA B O 1
ATOM 8834 N N . LYS B 1 364 ? 7.577 -0.288 123.300 1.00 27.04 364 LYS B N 1
ATOM 8835 C CA . LYS B 1 364 ? 8.368 -0.676 122.124 1.00 24.77 364 LYS B CA 1
ATOM 8836 C C . LYS B 1 364 ? 7.633 -1.661 121.266 1.00 23.91 364 LYS B C 1
ATOM 8837 O O . LYS B 1 364 ? 7.925 -1.787 120.090 1.00 28.68 364 LYS B O 1
ATOM 8841 N N . GLU B 1 365 ? 6.661 -2.351 121.830 1.00 25.73 365 GLU B N 1
ATOM 8842 C CA . GLU B 1 365 ? 5.948 -3.372 121.086 1.00 27.48 365 GLU B CA 1
ATOM 8843 C C . GLU B 1 365 ? 4.818 -2.796 120.279 1.00 27.70 365 GLU B C 1
ATOM 8844 O O . GLU B 1 365 ? 4.188 -3.517 119.529 1.00 26.17 365 GLU B O 1
ATOM 8850 N N . THR B 1 366 ? 4.518 -1.514 120.466 1.00 27.22 366 THR B N 1
ATOM 8851 C CA . THR B 1 366 ? 3.522 -0.879 119.632 1.00 24.15 366 THR B CA 1
ATOM 8852 C C . THR B 1 366 ? 4.251 -0.079 118.589 1.00 21.96 366 THR B C 1
ATOM 8853 O O . THR B 1 366 ? 5.038 0.814 118.927 1.00 23.21 366 THR B O 1
ATOM 8857 N N . PRO B 1 367 ? 4.036 -0.410 117.317 1.00 19.84 367 PRO B N 1
ATOM 8858 C CA . PRO B 1 367 ? 4.724 0.313 116.254 1.00 19.81 367 PRO B CA 1
ATOM 8859 C C . PRO B 1 367 ? 4.371 1.793 116.294 1.00 20.12 367 PRO B C 1
ATOM 8860 O O . PRO B 1 367 ? 3.193 2.143 116.405 1.00 17.19 367 PRO B O 1
ATOM 8864 N N . GLN B 1 368 ? 5.395 2.639 116.249 1.00 20.04 368 GLN B N 1
ATOM 8865 C CA . GLN B 1 368 ? 5.200 4.043 116.357 1.00 19.99 368 GLN B CA 1
ATOM 8866 C C . GLN B 1 368 ? 5.997 4.786 115.319 1.00 20.56 368 GLN B C 1
ATOM 8867 O O . GLN B 1 368 ? 7.094 4.388 114.960 1.00 21.20 368 GLN B O 1
ATOM 8873 N N . VAL B 1 369 ? 5.479 5.934 114.936 1.00 19.63 369 VAL B N 1
ATOM 8874 C CA . VAL B 1 369 ? 6.158 6.812 114.038 1.00 20.74 369 VAL B CA 1
ATOM 8875 C C . VAL B 1 369 ? 6.156 8.201 114.592 1.00 21.12 369 VAL B C 1
ATOM 8876 O O . VAL B 1 369 ? 5.129 8.703 114.990 1.00 21.47 369 VAL B O 1
ATOM 8880 N N . TRP B 1 370 ? 7.293 8.855 114.495 1.00 23.67 370 TRP B N 1
ATOM 8881 C CA . TRP B 1 370 ? 7.422 10.238 114.888 1.00 28.03 370 TRP B CA 1
ATOM 8882 C C . TRP B 1 370 ? 7.920 10.903 113.654 1.00 26.50 370 TRP B C 1
ATOM 8883 O O . TRP B 1 370 ? 8.941 10.491 113.149 1.00 25.31 370 TRP B O 1
ATOM 8894 N N . ALA B 1 371 ? 7.140 11.833 113.112 1.00 26.88 371 ALA B N 1
ATOM 8895 C CA . ALA B 1 371 ? 7.470 12.508 111.857 1.00 31.03 371 ALA B CA 1
ATOM 8896 C C . ALA B 1 371 ? 8.361 13.672 112.126 1.00 36.59 371 ALA B C 1
ATOM 8897 O O . ALA B 1 371 ? 8.059 14.483 112.993 1.00 37.24 371 ALA B O 1
ATOM 8899 N N . LEU B 1 372 ? 9.483 13.743 111.417 1.00 42.33 372 LEU B N 1
ATOM 8900 C CA . LEU B 1 372 ? 10.328 14.926 111.529 1.00 49.30 372 LEU B CA 1
ATOM 8901 C C . LEU B 1 372 ? 9.926 15.938 110.424 1.00 53.45 372 LEU B C 1
ATOM 8902 O O . LEU B 1 372 ? 10.628 16.106 109.443 1.00 48.87 372 LEU B O 1
ATOM 8907 N N . TYR B 1 373 ? 8.783 16.605 110.650 1.00 63.39 373 TYR B N 1
ATOM 8908 C CA . TYR B 1 373 ? 8.004 17.368 109.639 1.00 63.09 373 TYR B CA 1
ATOM 8909 C C . TYR B 1 373 ? 8.434 18.807 109.495 1.00 65.13 373 TYR B C 1
ATOM 8910 O O . TYR B 1 373 ? 8.469 19.314 108.370 1.00 69.06 373 TYR B O 1
ATOM 8912 N N . LYS B 1 374 ? 8.725 19.486 110.606 1.00 62.53 374 LYS B N 1
ATOM 8913 C CA . LYS B 1 374 ? 9.129 20.899 110.519 1.00 53.96 374 LYS B CA 1
ATOM 8914 C C . LYS B 1 374 ? 10.016 21.351 111.671 1.00 60.33 374 LYS B C 1
ATOM 8915 O O . LYS B 1 374 ? 11.253 21.197 111.603 1.00 70.80 374 LYS B O 1
ATOM 8918 N N . GLU B 1 375 ? 9.425 21.933 112.709 1.00 60.87 375 GLU B N 1
ATOM 8919 C CA . GLU B 1 375 ? 10.218 22.407 113.873 1.00 69.08 375 GLU B CA 1
ATOM 8920 C C . GLU B 1 375 ? 10.882 21.193 114.506 1.00 70.30 375 GLU B C 1
ATOM 8921 O O . GLU B 1 375 ? 12.056 21.220 114.916 1.00 68.06 375 GLU B O 1
ATOM 8923 N N . VAL B 1 376 ? 10.086 20.130 114.561 1.00 73.55 376 VAL B N 1
ATOM 8924 C CA . VAL B 1 376 ? 10.486 18.850 115.123 1.00 71.48 376 VAL B CA 1
ATOM 8925 C C . VAL B 1 376 ? 11.846 18.412 114.579 1.00 62.20 376 VAL B C 1
ATOM 8926 O O . VAL B 1 376 ? 12.687 17.958 115.342 1.00 58.75 376 VAL B O 1
ATOM 8930 N N . LEU B 1 377 ? 12.066 18.548 113.269 1.00 60.83 377 LEU B N 1
ATOM 8931 C CA . LEU B 1 377 ? 13.380 18.226 112.692 1.00 57.80 377 LEU B CA 1
ATOM 8932 C C . LEU B 1 377 ? 14.473 19.080 113.340 1.00 57.13 377 LEU B C 1
ATOM 8933 O O . LEU B 1 377 ? 15.503 18.569 113.839 1.00 50.58 377 LEU B O 1
ATOM 8938 N N . ASP B 1 378 ? 14.210 20.378 113.433 1.00 66.49 378 ASP B N 1
ATOM 8939 C CA . ASP B 1 378 ? 15.114 21.255 114.188 1.00 67.15 378 ASP B CA 1
ATOM 8940 C C . ASP B 1 378 ? 15.304 20.696 115.624 1.00 64.58 378 ASP B C 1
ATOM 8941 O O . ASP B 1 378 ? 16.431 20.590 116.107 1.00 61.27 378 ASP B O 1
ATOM 8943 N N . TYR B 1 379 ? 14.216 20.291 116.287 1.00 64.14 379 TYR B N 1
ATOM 8944 C CA . TYR B 1 379 ? 14.320 19.758 117.654 1.00 62.04 379 TYR B CA 1
ATOM 8945 C C . TYR B 1 379 ? 15.231 18.564 117.681 1.00 58.35 379 TYR B C 1
ATOM 8946 O O . TYR B 1 379 ? 16.136 18.464 118.527 1.00 54.62 379 TYR B O 1
ATOM 8955 N N . TYR B 1 380 ? 15.009 17.664 116.730 1.00 54.94 380 TYR B N 1
ATOM 8956 C CA . TYR B 1 380 ? 15.847 16.490 116.599 1.00 54.30 380 TYR B CA 1
ATOM 8957 C C . TYR B 1 380 ? 17.327 16.876 116.440 1.00 56.57 380 TYR B C 1
ATOM 8958 O O . TYR B 1 380 ? 18.188 16.324 117.137 1.00 63.76 380 TYR B O 1
ATOM 8967 N N . ASP B 1 381 ? 17.612 17.827 115.549 1.00 56.26 381 ASP B N 1
ATOM 8968 C CA . ASP B 1 381 ? 18.930 18.488 115.528 1.00 56.28 381 ASP B CA 1
ATOM 8969 C C . ASP B 1 381 ? 19.107 19.308 116.811 1.00 53.62 381 ASP B C 1
ATOM 8970 O O . ASP B 1 381 ? 19.885 18.961 117.686 1.00 51.82 381 ASP B O 1
ATOM 8975 N N . MET B 1 384 ? 17.141 16.268 120.573 1.00 43.74 384 MET B N 1
ATOM 8976 C CA . MET B 1 384 ? 16.038 15.840 121.401 1.00 53.36 384 MET B CA 1
ATOM 8977 C C . MET B 1 384 ? 15.980 14.323 121.496 1.00 57.32 384 MET B C 1
ATOM 8978 O O . MET B 1 384 ? 16.323 13.614 120.544 1.00 63.49 384 MET B O 1
ATOM 8983 N N . ARG B 1 385 ? 15.498 13.839 122.641 1.00 57.98 385 ARG B N 1
ATOM 8984 C CA . ARG B 1 385 ? 15.421 12.394 122.906 1.00 57.89 385 ARG B CA 1
ATOM 8985 C C . ARG B 1 385 ? 14.264 11.730 122.133 1.00 52.52 385 ARG B C 1
ATOM 8986 O O . ARG B 1 385 ? 13.118 12.121 122.266 1.00 53.51 385 ARG B O 1
ATOM 8989 N N . VAL B 1 386 ? 14.580 10.727 121.323 1.00 49.81 386 VAL B N 1
ATOM 8990 C CA . VAL B 1 386 ? 13.570 9.935 120.627 1.00 42.97 386 VAL B CA 1
ATOM 8991 C C . VAL B 1 386 ? 13.820 8.463 120.985 1.00 38.83 386 VAL B C 1
ATOM 8992 O O . VAL B 1 386 ? 14.939 7.984 120.879 1.00 45.54 386 VAL B O 1
ATOM 8996 N N . PRO B 1 387 ? 12.796 7.725 121.460 1.00 35.09 387 PRO B N 1
ATOM 8997 C CA . PRO B 1 387 ? 13.127 6.349 121.855 1.00 30.68 387 PRO B CA 1
ATOM 8998 C C . PRO B 1 387 ? 13.556 5.526 120.662 1.00 29.53 387 PRO B C 1
ATOM 8999 O O . PRO B 1 387 ? 13.201 5.843 119.525 1.00 27.05 387 PRO B O 1
ATOM 9003 N N . ASP B 1 388 ? 14.291 4.454 120.946 1.00 31.79 388 ASP B N 1
ATOM 9004 C CA . ASP B 1 388 ? 14.998 3.653 119.941 1.00 27.81 388 ASP B CA 1
ATOM 9005 C C . ASP B 1 388 ? 14.099 2.932 118.985 1.00 27.87 388 ASP B C 1
ATOM 9006 O O . ASP B 1 388 ? 14.451 2.747 117.821 1.00 26.88 388 ASP B O 1
ATOM 9011 N N . ASP B 1 389 ? 12.934 2.520 119.472 1.00 24.86 389 ASP B N 1
ATOM 9012 C CA . ASP B 1 389 ? 12.049 1.690 118.711 1.00 23.42 389 ASP B CA 1
ATOM 9013 C C . ASP B 1 389 ? 11.169 2.438 117.719 1.00 22.01 389 ASP B C 1
ATOM 9014 O O . ASP B 1 389 ? 10.386 1.822 116.976 1.00 20.74 389 ASP B O 1
ATOM 9019 N N . VAL B 1 390 ? 11.229 3.750 117.744 1.00 21.26 390 VAL B N 1
ATOM 9020 C CA . VAL B 1 390 ? 10.263 4.534 116.991 1.00 22.97 390 VAL B CA 1
ATOM 9021 C C . VAL B 1 390 ? 10.725 4.722 115.556 1.00 21.78 390 VAL B C 1
ATOM 9022 O O . VAL B 1 390 ? 11.889 5.006 115.308 1.00 22.55 390 VAL B O 1
ATOM 9026 N N . ILE B 1 391 ? 9.816 4.632 114.611 1.00 22.52 391 ILE B N 1
ATOM 9027 C CA . ILE B 1 391 ? 10.183 4.909 113.223 1.00 21.34 391 ILE B CA 1
ATOM 9028 C C . ILE B 1 391 ? 10.278 6.391 113.113 1.00 22.72 391 ILE B C 1
ATOM 9029 O O . ILE B 1 391 ? 9.347 7.084 113.475 1.00 22.73 391 ILE B O 1
ATOM 9034 N N . MET B 1 392 ? 11.414 6.885 112.647 1.00 23.09 392 MET B N 1
ATOM 9035 C CA . MET B 1 392 ? 11.582 8.294 112.448 1.00 29.40 392 MET B CA 1
ATOM 9036 C C . MET B 1 392 ? 11.224 8.568 111.006 1.00 29.59 392 MET B C 1
ATOM 9037 O O . MET B 1 392 ? 11.944 8.175 110.117 1.00 28.05 392 MET B O 1
ATOM 9042 N N . LEU B 1 393 ? 10.100 9.250 110.784 1.00 30.51 393 LEU B N 1
ATOM 9043 C CA . LEU B 1 393 ? 9.614 9.463 109.420 1.00 30.58 393 LEU B CA 1
ATOM 9044 C C . LEU B 1 393 ? 10.106 10.791 108.908 1.00 28.32 393 LEU B C 1
ATOM 9045 O O . LEU B 1 393 ? 9.711 11.824 109.409 1.00 28.05 393 LEU B O 1
ATOM 9050 N N . LEU B 1 394 ? 11.031 10.741 107.964 1.00 29.22 394 LEU B N 1
ATOM 9051 C CA . LEU B 1 394 ? 11.530 11.953 107.302 1.00 30.30 394 LEU B CA 1
ATOM 9052 C C . LEU B 1 394 ? 10.594 12.304 106.178 1.00 32.84 394 LEU B C 1
ATOM 9053 O O . LEU B 1 394 ? 9.846 11.445 105.718 1.00 34.57 394 LEU B O 1
ATOM 9058 N N . CYS B 1 395 ? 10.641 13.571 105.763 1.00 33.31 395 CYS B N 1
ATOM 9059 C CA . CYS B 1 395 ? 9.740 14.117 104.798 1.00 33.21 395 CYS B CA 1
ATOM 9060 C C . CYS B 1 395 ? 10.476 14.659 103.573 1.00 30.05 395 CYS B C 1
ATOM 9061 O O . CYS B 1 395 ? 11.563 15.197 103.684 1.00 24.79 395 CYS B O 1
ATOM 9064 N N . ASP B 1 396 ? 9.862 14.534 102.399 1.00 28.11 396 ASP B N 1
ATOM 9065 C CA . ASP B 1 396 ? 10.358 15.248 101.249 1.00 27.43 396 ASP B CA 1
ATOM 9066 C C . ASP B 1 396 ? 9.929 16.686 101.423 1.00 27.68 396 ASP B C 1
ATOM 9067 O O . ASP B 1 396 ? 9.274 17.023 102.387 1.00 31.02 396 ASP B O 1
ATOM 9072 N N . ASP B 1 397 ? 10.326 17.541 100.491 1.00 29.10 397 ASP B N 1
ATOM 9073 C CA . ASP B 1 397 ? 9.978 18.940 100.545 1.00 29.06 397 ASP B CA 1
ATOM 9074 C C . ASP B 1 397 ? 8.585 19.241 99.998 1.00 29.59 397 ASP B C 1
ATOM 9075 O O . ASP B 1 397 ? 8.296 20.383 99.626 1.00 29.45 397 ASP B O 1
ATOM 9080 N N . ASN B 1 398 ? 7.748 18.208 99.928 1.00 29.50 398 ASN B N 1
ATOM 9081 C CA . ASN B 1 398 ? 6.457 18.266 99.250 1.00 32.27 398 ASN B CA 1
ATOM 9082 C C . ASN B 1 398 ? 6.497 18.308 97.723 1.00 30.65 398 ASN B C 1
ATOM 9083 O O . ASN B 1 398 ? 5.471 18.338 97.095 1.00 30.00 398 ASN B O 1
ATOM 9088 N N . TRP B 1 399 ? 7.688 18.273 97.148 1.00 31.68 399 TRP B N 1
ATOM 9089 C CA . TRP B 1 399 ? 7.875 18.352 95.702 1.00 30.75 399 TRP B CA 1
ATOM 9090 C C . TRP B 1 399 ? 8.815 17.275 95.197 1.00 28.10 399 TRP B C 1
ATOM 9091 O O . TRP B 1 399 ? 9.383 17.392 94.121 1.00 31.98 399 TRP B O 1
ATOM 9102 N N . GLY B 1 400 ? 8.992 16.229 95.991 1.00 29.33 400 GLY B N 1
ATOM 9103 C CA . GLY B 1 400 ? 9.662 15.013 95.560 1.00 28.66 400 GLY B CA 1
ATOM 9104 C C . GLY B 1 400 ? 11.127 15.003 95.871 1.00 29.35 400 GLY B C 1
ATOM 9105 O O . GLY B 1 400 ? 11.816 14.065 95.493 1.00 26.98 400 GLY B O 1
ATOM 9106 N N . ASN B 1 401 ? 11.615 16.048 96.539 1.00 29.38 401 ASN B N 1
ATOM 9107 C CA . ASN B 1 401 ? 13.011 16.087 96.979 1.00 29.85 401 ASN B CA 1
ATOM 9108 C C . ASN B 1 401 ? 13.147 15.812 98.452 1.00 28.78 401 ASN B C 1
ATOM 9109 O O . ASN B 1 401 ? 12.529 16.482 99.267 1.00 32.08 401 ASN B O 1
ATOM 9114 N N . VAL B 1 402 ? 13.969 14.848 98.805 1.00 30.85 402 VAL B N 1
ATOM 9115 C CA . VAL B 1 402 ? 14.202 14.543 100.216 1.00 35.16 402 VAL B CA 1
ATOM 9116 C C . VAL B 1 402 ? 15.003 15.663 100.881 1.00 32.83 402 VAL B C 1
ATOM 9117 O O . VAL B 1 402 ? 15.924 16.227 100.287 1.00 32.36 402 VAL B O 1
ATOM 9121 N N . CYS B 1 403 ? 14.578 15.999 102.084 1.00 30.96 403 CYS B N 1
ATOM 9122 C CA . CYS B 1 403 ? 15.108 17.120 102.843 1.00 33.64 403 CYS B CA 1
ATOM 9123 C C . CYS B 1 403 ? 16.229 16.675 103.694 1.00 33.46 403 CYS B C 1
ATOM 9124 O O . CYS B 1 403 ? 17.146 17.421 103.943 1.00 40.35 403 CYS B O 1
ATOM 9127 N N . ARG B 1 404 ? 16.119 15.466 104.190 1.00 35.85 404 ARG B N 1
ATOM 9128 C CA . ARG B 1 404 ? 16.990 15.008 105.217 1.00 35.54 404 ARG B CA 1
ATOM 9129 C C . ARG B 1 404 ? 17.055 13.502 105.116 1.00 30.83 404 ARG B C 1
ATOM 9130 O O . ARG B 1 404 ? 16.064 12.843 104.868 1.00 29.99 404 ARG B O 1
ATOM 9138 N N . LEU B 1 405 ? 18.251 12.976 105.231 1.00 30.24 405 LEU B N 1
ATOM 9139 C CA . LEU B 1 405 ? 18.454 11.569 105.243 1.00 30.34 405 LEU B CA 1
ATOM 9140 C C . LEU B 1 405 ? 19.383 11.289 106.387 1.00 33.18 405 LEU B C 1
ATOM 9141 O O . LEU B 1 405 ? 20.186 12.133 106.761 1.00 29.94 405 LEU B O 1
ATOM 9146 N N . PRO B 1 406 ? 19.265 10.098 106.961 1.00 34.35 406 PRO B N 1
ATOM 9147 C CA . PRO B 1 406 ? 20.070 9.847 108.124 1.00 35.26 406 PRO B CA 1
ATOM 9148 C C . PRO B 1 406 ? 21.519 9.646 107.745 1.00 35.83 406 PRO B C 1
ATOM 9149 O O . PRO B 1 406 ? 21.810 9.087 106.669 1.00 33.86 406 PRO B O 1
ATOM 9153 N N . ASN B 1 407 ? 22.408 10.082 108.642 1.00 31.88 407 ASN B N 1
ATOM 9154 C CA . ASN B 1 407 ? 23.831 9.809 108.520 1.00 31.34 407 ASN B CA 1
ATOM 9155 C C . ASN B 1 407 ? 24.134 8.455 109.106 1.00 32.90 407 ASN B C 1
ATOM 9156 O O . ASN B 1 407 ? 23.236 7.754 109.557 1.00 31.47 407 ASN B O 1
ATOM 9161 N N . ALA B 1 408 ? 25.390 8.071 109.095 1.00 32.81 408 ALA B N 1
ATOM 9162 C CA . ALA B 1 408 ? 25.748 6.693 109.430 1.00 35.79 408 ALA B CA 1
ATOM 9163 C C . ALA B 1 408 ? 25.380 6.348 110.886 1.00 34.72 408 ALA B C 1
ATOM 9164 O O . ALA B 1 408 ? 24.947 5.235 111.132 1.00 34.49 408 ALA B O 1
ATOM 9166 N N . LYS B 1 409 ? 25.544 7.289 111.825 1.00 34.50 409 LYS B N 1
ATOM 9167 C CA . LYS B 1 409 ? 25.113 7.069 113.237 1.00 33.08 409 LYS B CA 1
ATOM 9168 C C . LYS B 1 409 ? 23.595 6.965 113.297 1.00 32.61 409 LYS B C 1
ATOM 9169 O O . LYS B 1 409 ? 23.029 6.031 113.880 1.00 34.92 409 LYS B O 1
ATOM 9171 N N . GLU B 1 410 ? 22.945 7.936 112.672 1.00 32.97 410 GLU B N 1
ATOM 9172 C CA . GLU B 1 410 ? 21.493 7.986 112.655 1.00 35.43 410 GLU B CA 1
ATOM 9173 C C . GLU B 1 410 ? 20.864 6.725 112.088 1.00 35.99 410 GLU B C 1
ATOM 9174 O O . GLU B 1 410 ? 19.841 6.280 112.541 1.00 34.52 410 GLU B O 1
ATOM 9180 N N . ARG B 1 411 ? 21.525 6.132 111.119 1.00 39.45 411 ARG B N 1
ATOM 9181 C CA . ARG B 1 411 ? 21.045 4.958 110.428 1.00 42.22 411 ARG B CA 1
ATOM 9182 C C . ARG B 1 411 ? 21.041 3.740 111.342 1.00 40.86 411 ARG B C 1
ATOM 9183 O O . ARG B 1 411 ? 20.406 2.748 111.046 1.00 38.18 411 ARG B O 1
ATOM 9191 N N . LYS B 1 412 ? 21.770 3.822 112.453 1.00 40.58 412 LYS B N 1
ATOM 9192 C CA . LYS B 1 412 ? 21.808 2.768 113.426 1.00 39.67 412 LYS B CA 1
ATOM 9193 C C . LYS B 1 412 ? 20.555 2.804 114.334 1.00 40.64 412 LYS B C 1
ATOM 9194 O O . LYS B 1 412 ? 20.287 1.827 115.050 1.00 37.62 412 LYS B O 1
ATOM 9196 N N . HIS B 1 413 ? 19.762 3.886 114.252 1.00 35.19 413 HIS B N 1
ATOM 9197 C CA . HIS B 1 413 ? 18.471 3.966 114.925 1.00 31.59 413 HIS B CA 1
ATOM 9198 C C . HIS B 1 413 ? 17.651 2.658 114.802 1.00 28.83 413 HIS B C 1
ATOM 9199 O O . HIS B 1 413 ? 17.204 2.283 113.721 1.00 29.66 413 HIS B O 1
ATOM 9206 N N . PRO B 1 414 ? 17.451 1.940 115.912 1.00 27.62 414 PRO B N 1
ATOM 9207 C CA . PRO B 1 414 ? 16.838 0.634 115.703 1.00 27.92 414 PRO B CA 1
ATOM 9208 C C . PRO B 1 414 ? 15.431 0.664 115.099 1.00 29.96 414 PRO B C 1
ATOM 9209 O O . PRO B 1 414 ? 15.083 -0.202 114.325 1.00 30.94 414 PRO B O 1
ATOM 9213 N N . GLY B 1 415 ? 14.626 1.663 115.439 1.00 30.50 415 GLY B N 1
ATOM 9214 C CA . GLY B 1 415 ? 13.289 1.787 114.865 1.00 28.11 415 GLY B CA 1
ATOM 9215 C C . GLY B 1 415 ? 13.239 2.007 113.363 1.00 26.14 415 GLY B C 1
ATOM 9216 O O . GLY B 1 415 ? 12.197 1.846 112.749 1.00 25.39 415 GLY B O 1
ATOM 9217 N N . GLY B 1 416 ? 14.360 2.403 112.778 1.00 24.31 416 GLY B N 1
ATOM 9218 C CA . GLY B 1 416 ? 14.388 2.682 111.382 1.00 24.48 416 GLY B CA 1
ATOM 9219 C C . GLY B 1 416 ? 13.934 4.072 111.048 1.00 24.55 416 GLY B C 1
ATOM 9220 O O . GLY B 1 416 ? 13.651 4.904 111.939 1.00 24.56 416 GLY B O 1
ATOM 9221 N N . TRP B 1 417 ? 13.861 4.304 109.743 1.00 23.11 417 TRP B N 1
ATOM 9222 C CA . TRP B 1 417 ? 13.595 5.609 109.188 1.00 22.65 417 TRP B CA 1
ATOM 9223 C C . TRP B 1 417 ? 12.520 5.496 108.148 1.00 22.82 417 TRP B C 1
ATOM 9224 O O . TRP B 1 417 ? 12.320 4.450 107.517 1.00 21.42 417 TRP B O 1
ATOM 9235 N N . GLY B 1 418 ? 11.795 6.581 107.983 1.00 23.25 418 GLY B N 1
ATOM 9236 C CA . GLY B 1 418 ? 10.708 6.591 107.033 1.00 25.33 418 GLY B CA 1
ATOM 9237 C C . GLY B 1 418 ? 10.837 7.713 106.062 1.00 24.81 418 GLY B C 1
ATOM 9238 O O . GLY B 1 418 ? 11.535 8.681 106.338 1.00 26.67 418 GLY B O 1
ATOM 9239 N N . MET B 1 419 ? 10.168 7.598 104.914 1.00 24.80 419 MET B N 1
ATOM 9240 C CA . MET B 1 419 ? 10.107 8.726 104.002 1.00 23.27 419 MET B CA 1
ATOM 9241 C C . MET B 1 419 ? 8.683 8.958 103.632 1.00 21.65 419 MET B C 1
ATOM 9242 O O . MET B 1 419 ? 7.997 8.051 103.172 1.00 22.68 419 MET B O 1
ATOM 9247 N N . TYR B 1 420 ? 8.254 10.195 103.791 1.00 21.09 420 TYR B N 1
ATOM 9248 C CA . TYR B 1 420 ? 6.955 10.621 103.360 1.00 20.82 420 TYR B CA 1
ATOM 9249 C C . TYR B 1 420 ? 7.167 11.460 102.132 1.00 22.41 420 TYR B C 1
ATOM 9250 O O . TYR B 1 420 ? 7.789 12.518 102.215 1.00 23.12 420 TYR B O 1
ATOM 9259 N N . TYR B 1 421 ? 6.675 10.963 100.999 1.00 22.48 421 TYR B N 1
ATOM 9260 C CA . TYR B 1 421 ? 6.994 11.499 99.690 1.00 23.42 421 TYR B CA 1
ATOM 9261 C C . TYR B 1 421 ? 5.740 12.055 99.057 1.00 23.65 421 TYR B C 1
ATOM 9262 O O . TYR B 1 421 ? 4.693 11.483 99.208 1.00 24.62 421 TYR B O 1
ATOM 9271 N N . HIS B 1 422 ? 5.862 13.130 98.279 1.00 23.77 422 HIS B N 1
ATOM 9272 C CA . HIS B 1 422 ? 4.724 13.738 97.598 1.00 24.18 422 HIS B CA 1
ATOM 9273 C C . HIS B 1 422 ? 4.763 13.616 96.067 1.00 24.28 422 HIS B C 1
ATOM 9274 O O . HIS B 1 422 ? 5.766 13.900 95.452 1.00 24.14 422 HIS B O 1
ATOM 9281 N N . VAL B 1 423 ? 3.639 13.242 95.484 1.00 25.04 423 VAL B N 1
ATOM 9282 C CA . VAL B 1 423 ? 3.383 13.456 94.064 1.00 27.63 423 VAL B CA 1
ATOM 9283 C C . VAL B 1 423 ? 2.144 14.328 93.858 1.00 28.64 423 VAL B C 1
ATOM 9284 O O . VAL B 1 423 ? 1.636 14.469 92.749 1.00 29.53 423 VAL B O 1
ATOM 9288 N N . ASP B 1 424 ? 1.679 14.914 94.953 1.00 30.61 424 ASP B N 1
ATOM 9289 C CA . ASP B 1 424 ? 0.521 15.777 95.002 1.00 31.70 424 ASP B CA 1
ATOM 9290 C C . ASP B 1 424 ? 0.754 16.605 96.248 1.00 32.83 424 ASP B C 1
ATOM 9291 O O . ASP B 1 424 ? 1.196 16.096 97.265 1.00 30.68 424 ASP B O 1
ATOM 9296 N N . TYR B 1 425 ? 0.435 17.887 96.169 1.00 38.53 425 TYR B N 1
ATOM 9297 C CA . TYR B 1 425 ? 0.666 18.773 97.291 1.00 39.50 425 TYR B CA 1
ATOM 9298 C C . TYR B 1 425 ? -0.269 19.959 97.271 1.00 40.07 425 TYR B C 1
ATOM 9299 O O . TYR B 1 425 ? -0.509 20.571 96.215 1.00 33.71 425 TYR B O 1
ATOM 9308 N N . VAL B 1 426 ? -0.752 20.294 98.468 1.00 37.83 426 VAL B N 1
ATOM 9309 C CA . VAL B 1 426 ? -1.444 21.550 98.682 1.00 39.29 426 VAL B CA 1
ATOM 9310 C C . VAL B 1 426 ? -0.608 22.407 99.638 1.00 37.16 426 VAL B C 1
ATOM 9311 O O . VAL B 1 426 ? -0.456 22.086 100.813 1.00 39.96 426 VAL B O 1
ATOM 9315 N N . GLY B 1 427 ? -0.055 23.485 99.118 1.00 34.95 427 GLY B N 1
ATOM 9316 C CA . GLY B 1 427 ? 0.808 24.362 99.903 1.00 33.06 427 GLY B CA 1
ATOM 9317 C C . GLY B 1 427 ? 1.666 25.219 98.985 1.00 34.72 427 GLY B C 1
ATOM 9318 O O . GLY B 1 427 ? 1.412 25.307 97.749 1.00 30.05 427 GLY B O 1
ATOM 9319 N N . ALA B 1 428 ? 2.687 25.820 99.596 1.00 31.73 428 ALA B N 1
ATOM 9320 C CA . ALA B 1 428 ? 3.664 26.634 98.914 1.00 30.55 428 ALA B CA 1
ATOM 9321 C C . ALA B 1 428 ? 4.487 25.807 97.884 1.00 33.23 428 ALA B C 1
ATOM 9322 O O . ALA B 1 428 ? 4.737 24.602 98.094 1.00 30.03 428 ALA B O 1
ATOM 9324 N N . PRO B 1 429 ? 4.933 26.460 96.779 1.00 33.57 429 PRO B N 1
ATOM 9325 C CA . PRO B 1 429 ? 4.616 27.845 96.412 1.00 34.63 429 PRO B CA 1
ATOM 9326 C C . PRO B 1 429 ? 3.233 27.870 95.786 1.00 35.85 429 PRO B C 1
ATOM 9327 O O . PRO B 1 429 ? 2.600 28.926 95.728 1.00 38.15 429 PRO B O 1
ATOM 9331 N N . ARG B 1 430 ? 2.774 26.703 95.315 1.00 34.37 430 ARG B N 1
ATOM 9332 C CA . ARG B 1 430 ? 1.425 26.553 94.773 1.00 32.75 430 ARG B CA 1
ATOM 9333 C C . ARG B 1 430 ? 0.996 25.085 94.745 1.00 31.39 430 ARG B C 1
ATOM 9334 O O . ARG B 1 430 ? 1.794 24.203 94.507 1.00 29.45 430 ARG B O 1
ATOM 9342 N N . ASN B 1 431 ? -0.276 24.848 94.997 1.00 28.69 431 ASN B N 1
ATOM 9343 C CA . ASN B 1 431 ? -0.824 23.514 94.931 1.00 30.40 431 ASN B CA 1
ATOM 9344 C C . ASN B 1 431 ? -0.531 22.844 93.592 1.00 29.72 431 ASN B C 1
ATOM 9345 O O . ASN B 1 431 ? -0.583 23.469 92.530 1.00 29.28 431 ASN B O 1
ATOM 9350 N N . SER B 1 432 ? -0.179 21.579 93.685 1.00 29.01 432 SER B N 1
ATOM 9351 C CA . SER B 1 432 ? -0.126 20.721 92.545 1.00 32.61 432 SER B CA 1
ATOM 9352 C C . SER B 1 432 ? -1.104 19.623 92.884 1.00 29.75 432 SER B C 1
ATOM 9353 O O . SER B 1 432 ? -0.761 18.743 93.676 1.00 28.55 432 SER B O 1
ATOM 9356 N N . LYS B 1 433 ? -2.338 19.733 92.391 1.00 29.53 433 LYS B N 1
ATOM 9357 C CA . LYS B 1 433 ? -3.376 18.715 92.702 1.00 30.59 433 LYS B CA 1
ATOM 9358 C C . LYS B 1 433 ? -4.116 18.244 91.478 1.00 30.16 433 LYS B C 1
ATOM 9359 O O . LYS B 1 433 ? -5.105 17.487 91.568 1.00 37.15 433 LYS B O 1
ATOM 9362 N N . TRP B 1 434 ? -3.654 18.689 90.327 1.00 30.11 434 TRP B N 1
ATOM 9363 C CA . TRP B 1 434 ? -4.415 18.514 89.121 1.00 28.29 434 TRP B CA 1
ATOM 9364 C C . TRP B 1 434 ? -3.971 17.199 88.478 1.00 27.41 434 TRP B C 1
ATOM 9365 O O . TRP B 1 434 ? -4.560 16.153 88.747 1.00 32.45 434 TRP B O 1
ATOM 9376 N N . LEU B 1 435 ? -2.895 17.238 87.705 1.00 24.60 435 LEU B N 1
ATOM 9377 C CA . LEU B 1 435 ? -2.390 16.059 87.023 1.00 23.76 435 LEU B CA 1
ATOM 9378 C C . LEU B 1 435 ? -1.144 15.564 87.702 1.00 22.20 435 LEU B C 1
ATOM 9379 O O . LEU B 1 435 ? -0.564 16.218 88.535 1.00 21.43 435 LEU B O 1
ATOM 9384 N N . ASN B 1 436 ? -0.722 14.387 87.304 1.00 22.35 436 ASN B N 1
ATOM 9385 C CA . ASN B 1 436 ? 0.609 13.908 87.670 1.00 22.50 436 ASN B CA 1
ATOM 9386 C C . ASN B 1 436 ? 1.607 14.847 87.049 1.00 20.72 436 ASN B C 1
ATOM 9387 O O . ASN B 1 436 ? 1.508 15.171 85.876 1.00 18.92 436 ASN B O 1
ATOM 9392 N N . VAL B 1 437 ? 2.553 15.290 87.874 1.00 21.82 437 VAL B N 1
ATOM 9393 C CA . VAL B 1 437 ? 3.582 16.200 87.458 1.00 20.82 437 VAL B CA 1
ATOM 9394 C C . VAL B 1 437 ? 4.922 15.700 87.895 1.00 21.53 437 VAL B C 1
ATOM 9395 O O . VAL B 1 437 ? 5.892 16.467 87.872 1.00 23.59 437 VAL B O 1
ATOM 9399 N N . THR B 1 438 ? 5.010 14.424 88.262 1.00 20.69 438 THR B N 1
ATOM 9400 C CA . THR B 1 438 ? 6.252 13.875 88.737 1.00 22.35 438 THR B CA 1
ATOM 9401 C C . THR B 1 438 ? 6.976 13.122 87.622 1.00 22.00 438 THR B C 1
ATOM 9402 O O . THR B 1 438 ? 6.524 12.087 87.167 1.00 20.34 438 THR B O 1
ATOM 9406 N N . PRO B 1 439 ? 8.124 13.640 87.218 1.00 22.40 439 PRO B N 1
ATOM 9407 C CA . PRO B 1 439 ? 8.872 12.919 86.234 1.00 21.67 439 PRO B CA 1
ATOM 9408 C C . PRO B 1 439 ? 9.264 11.581 86.769 1.00 22.12 439 PRO B C 1
ATOM 9409 O O . PRO B 1 439 ? 9.593 11.430 87.962 1.00 24.49 439 PRO B O 1
ATOM 9413 N N . ILE B 1 440 ? 9.191 10.586 85.906 1.00 19.57 440 ILE B N 1
ATOM 9414 C CA . ILE B 1 440 ? 9.524 9.230 86.316 1.00 18.86 440 ILE B CA 1
ATOM 9415 C C . ILE B 1 440 ? 10.938 9.230 86.915 1.00 17.87 440 ILE B C 1
ATOM 9416 O O . ILE B 1 440 ? 11.189 8.558 87.899 1.00 16.05 440 ILE B O 1
ATOM 9421 N N . GLN B 1 441 ? 11.839 10.000 86.307 1.00 16.87 441 GLN B N 1
ATOM 9422 C CA . GLN B 1 441 ? 13.239 10.038 86.718 1.00 17.41 441 GLN B CA 1
ATOM 9423 C C . GLN B 1 441 ? 13.399 10.593 88.108 1.00 17.58 441 GLN B C 1
ATOM 9424 O O . GLN B 1 441 ? 14.284 10.185 88.829 1.00 19.05 441 GLN B O 1
ATOM 9430 N N . ASN B 1 442 ? 12.550 11.525 88.471 1.00 18.44 442 ASN B N 1
ATOM 9431 C CA . ASN B 1 442 ? 12.723 12.239 89.717 1.00 19.44 442 ASN B CA 1
ATOM 9432 C C . ASN B 1 442 ? 12.260 11.391 90.879 1.00 20.46 442 ASN B C 1
ATOM 9433 O O . ASN B 1 442 ? 12.930 11.329 91.928 1.00 20.50 442 ASN B O 1
ATOM 9438 N N . MET B 1 443 ? 11.161 10.660 90.682 1.00 19.78 443 MET B N 1
ATOM 9439 C CA . MET B 1 443 ? 10.779 9.752 91.710 1.00 20.65 443 MET B CA 1
ATOM 9440 C C . MET B 1 443 ? 11.851 8.707 91.929 1.00 21.09 443 MET B C 1
ATOM 9441 O O . MET B 1 443 ? 12.245 8.425 93.061 1.00 20.10 443 MET B O 1
ATOM 9446 N N . TRP B 1 444 ? 12.342 8.140 90.838 1.00 20.63 444 TRP B N 1
ATOM 9447 C CA . TRP B 1 444 ? 13.347 7.114 90.927 1.00 20.70 444 TRP B CA 1
ATOM 9448 C C . TRP B 1 444 ? 14.568 7.638 91.626 1.00 20.55 444 TRP B C 1
ATOM 9449 O O . TRP B 1 444 ? 15.134 6.978 92.502 1.00 22.18 444 TRP B O 1
ATOM 9460 N N . GLU B 1 445 ? 14.988 8.820 91.229 1.00 20.30 445 GLU B N 1
ATOM 9461 C CA . GLU B 1 445 ? 16.289 9.291 91.593 1.00 22.65 445 GLU B CA 1
ATOM 9462 C C . GLU B 1 445 ? 16.353 9.561 93.097 1.00 24.17 445 GLU B C 1
ATOM 9463 O O . GLU B 1 445 ? 17.369 9.351 93.727 1.00 24.54 445 GLU B O 1
ATOM 9469 N N . GLN B 1 446 ? 15.270 10.049 93.643 1.00 24.54 446 GLN B N 1
ATOM 9470 C CA . GLN B 1 446 ? 15.221 10.385 95.063 1.00 26.94 446 GLN B CA 1
ATOM 9471 C C . GLN B 1 446 ? 14.874 9.165 95.919 1.00 26.85 446 GLN B C 1
ATOM 9472 O O . GLN B 1 446 ? 15.364 9.036 97.031 1.00 27.64 446 GLN B O 1
ATOM 9478 N N . LEU B 1 447 ? 14.083 8.248 95.375 1.00 24.41 447 LEU B N 1
ATOM 9479 C CA . LEU B 1 447 ? 13.812 7.054 96.098 1.00 24.27 447 LEU B CA 1
ATOM 9480 C C . LEU B 1 447 ? 15.004 6.125 96.124 1.00 25.26 447 LEU B C 1
ATOM 9481 O O . LEU B 1 447 ? 15.247 5.498 97.184 1.00 24.64 447 LEU B O 1
ATOM 9486 N N . GLN B 1 448 ? 15.763 6.009 95.021 1.00 23.32 448 GLN B N 1
ATOM 9487 C CA . GLN B 1 448 ? 16.991 5.211 95.101 1.00 25.04 448 GLN B CA 1
ATOM 9488 C C . GLN B 1 448 ? 17.901 5.811 96.175 1.00 24.18 448 GLN B C 1
ATOM 9489 O O . GLN B 1 448 ? 18.466 5.082 96.966 1.00 27.60 448 GLN B O 1
ATOM 9495 N N . LEU B 1 449 ? 18.001 7.123 96.200 1.00 23.60 449 LEU B N 1
ATOM 9496 C CA . LEU B 1 449 ? 18.812 7.813 97.177 1.00 25.08 449 LEU B CA 1
ATOM 9497 C C . LEU B 1 449 ? 18.315 7.525 98.580 1.00 25.76 449 LEU B C 1
ATOM 9498 O O . LEU B 1 449 ? 19.106 7.190 99.484 1.00 27.87 449 LEU B O 1
ATOM 9503 N N . THR B 1 450 ? 17.000 7.642 98.748 1.00 26.00 450 THR B N 1
ATOM 9504 C CA . THR B 1 450 ? 16.354 7.376 100.006 1.00 24.98 450 THR B CA 1
ATOM 9505 C C . THR B 1 450 ? 16.727 5.989 100.515 1.00 26.38 450 THR B C 1
ATOM 9506 O O . THR B 1 450 ? 17.089 5.818 101.693 1.00 24.56 450 THR B O 1
ATOM 9510 N N . TYR B 1 451 ? 16.631 5.000 99.643 1.00 25.47 451 TYR B N 1
ATOM 9511 C CA . TYR B 1 451 ? 16.886 3.672 100.076 1.00 27.68 451 TYR B CA 1
ATOM 9512 C C . TYR B 1 451 ? 18.371 3.510 100.385 1.00 32.86 451 TYR B C 1
ATOM 9513 O O . TYR B 1 451 ? 18.747 2.909 101.398 1.00 30.18 451 TYR B O 1
ATOM 9522 N N . ASP B 1 452 ? 19.222 4.054 99.516 1.00 34.12 452 ASP B N 1
ATOM 9523 C CA . ASP B 1 452 ? 20.677 3.933 99.700 1.00 34.32 452 ASP B CA 1
ATOM 9524 C C . ASP B 1 452 ? 21.129 4.544 100.996 1.00 30.47 452 ASP B C 1
ATOM 9525 O O . ASP B 1 452 ? 22.115 4.116 101.504 1.00 29.74 452 ASP B O 1
ATOM 9530 N N . TYR B 1 453 ? 20.425 5.541 101.525 1.00 30.26 453 TYR B N 1
ATOM 9531 C CA . TYR B 1 453 ? 20.765 6.089 102.839 1.00 32.44 453 TYR B CA 1
ATOM 9532 C C . TYR B 1 453 ? 20.045 5.358 103.986 1.00 32.87 453 TYR B C 1
ATOM 9533 O O . TYR B 1 453 ? 19.944 5.871 105.069 1.00 32.90 453 TYR B O 1
ATOM 9542 N N . GLY B 1 454 ? 19.570 4.146 103.740 1.00 31.71 454 GLY B N 1
ATOM 9543 C CA . GLY B 1 454 ? 19.072 3.286 104.817 1.00 32.58 454 GLY B CA 1
ATOM 9544 C C . GLY B 1 454 ? 17.655 3.631 105.299 1.00 33.34 454 GLY B C 1
ATOM 9545 O O . GLY B 1 454 ? 17.297 3.296 106.416 1.00 30.38 454 GLY B O 1
ATOM 9546 N N . VAL B 1 455 ? 16.860 4.313 104.479 1.00 29.53 455 VAL B N 1
ATOM 9547 C CA . VAL B 1 455 ? 15.507 4.663 104.865 1.00 28.55 455 VAL B CA 1
ATOM 9548 C C . VAL B 1 455 ? 14.639 3.553 104.281 1.00 28.71 455 VAL B C 1
ATOM 9549 O O . VAL B 1 455 ? 14.312 3.529 103.084 1.00 25.69 455 VAL B O 1
ATOM 9553 N N . GLU B 1 456 ? 14.335 2.596 105.128 1.00 25.54 456 GLU B N 1
ATOM 9554 C CA . GLU B 1 456 ? 13.671 1.424 104.663 1.00 28.95 456 GLU B CA 1
ATOM 9555 C C . GLU B 1 456 ? 12.581 0.882 105.550 1.00 25.29 456 GLU B C 1
ATOM 9556 O O . GLU B 1 456 ? 12.093 -0.187 105.283 1.00 22.94 456 GLU B O 1
ATOM 9562 N N . LYS B 1 457 ? 12.166 1.609 106.569 1.00 23.59 457 LYS B N 1
ATOM 9563 C CA . LYS B 1 457 ? 11.156 1.071 107.435 1.00 25.01 457 LYS B CA 1
ATOM 9564 C C . LYS B 1 457 ? 9.777 1.416 106.854 1.00 23.00 457 LYS B C 1
ATOM 9565 O O . LYS B 1 457 ? 8.899 0.576 106.758 1.00 25.27 457 LYS B O 1
ATOM 9569 N N . LEU B 1 458 ? 9.617 2.641 106.402 1.00 23.85 458 LEU B N 1
ATOM 9570 C CA . LEU B 1 458 ? 8.320 3.140 106.031 1.00 23.34 458 LEU B CA 1
ATOM 9571 C C . LEU B 1 458 ? 8.440 4.120 104.871 1.00 21.62 458 LEU B C 1
ATOM 9572 O O . LEU B 1 458 ? 9.104 5.144 105.004 1.00 19.75 458 LEU B O 1
ATOM 9577 N N . TRP B 1 459 ? 7.780 3.804 103.754 1.00 20.30 459 TRP B N 1
ATOM 9578 C CA . TRP B 1 459 ? 7.587 4.767 102.639 1.00 21.01 459 TRP B CA 1
ATOM 9579 C C . TRP B 1 459 ? 6.122 4.989 102.450 1.00 21.99 459 TRP B C 1
ATOM 9580 O O . TRP B 1 459 ? 5.351 4.025 102.311 1.00 25.38 459 TRP B O 1
ATOM 9591 N N . ILE B 1 460 ? 5.730 6.251 102.451 1.00 22.80 460 ILE B N 1
ATOM 9592 C CA . ILE B 1 460 ? 4.345 6.634 102.375 1.00 21.83 460 ILE B CA 1
ATOM 9593 C C . ILE B 1 460 ? 4.301 7.756 101.343 1.00 21.23 460 ILE B C 1
ATOM 9594 O O . ILE B 1 460 ? 5.032 8.723 101.426 1.00 22.99 460 ILE B O 1
ATOM 9599 N N . LEU B 1 461 ? 3.427 7.589 100.365 1.00 20.70 461 LEU B N 1
ATOM 9600 C CA . LEU B 1 461 ? 3.261 8.492 99.251 1.00 19.84 461 LEU B CA 1
ATOM 9601 C C . LEU B 1 461 ? 1.974 9.264 99.344 1.00 19.08 461 LEU B C 1
ATOM 9602 O O . LEU B 1 461 ? 0.897 8.689 99.403 1.00 17.81 461 LEU B O 1
ATOM 9607 N N . ASN B 1 462 ? 2.077 10.579 99.374 1.00 19.67 462 ASN B N 1
ATOM 9608 C CA . ASN B 1 462 ? 0.924 11.394 99.231 1.00 20.50 462 ASN B CA 1
ATOM 9609 C C . ASN B 1 462 ? 0.433 11.331 97.794 1.00 19.21 462 ASN B C 1
ATOM 9610 O O . ASN B 1 462 ? 1.111 11.756 96.878 1.00 18.94 462 ASN B O 1
ATOM 9615 N N . VAL B 1 463 ? -0.739 10.779 97.613 1.00 20.32 463 VAL B N 1
ATOM 9616 C CA . VAL B 1 463 ? -1.218 10.517 96.296 1.00 23.51 463 VAL B CA 1
ATOM 9617 C C . VAL B 1 463 ? -2.384 11.379 95.933 1.00 24.85 463 VAL B C 1
ATOM 9618 O O . VAL B 1 463 ? -2.962 11.186 94.887 1.00 28.31 463 VAL B O 1
ATOM 9622 N N . GLY B 1 464 ? -2.670 12.387 96.748 1.00 26.42 464 GLY B N 1
ATOM 9623 C CA . GLY B 1 464 ? -3.804 13.197 96.513 1.00 24.97 464 GLY B CA 1
ATOM 9624 C C . GLY B 1 464 ? -5.050 12.358 96.481 1.00 26.95 464 GLY B C 1
ATOM 9625 O O . GLY B 1 464 ? -5.300 11.573 97.405 1.00 24.06 464 GLY B O 1
ATOM 9626 N N . ASP B 1 465 ? -5.775 12.482 95.361 1.00 28.36 465 ASP B N 1
ATOM 9627 C CA . ASP B 1 465 ? -7.025 11.780 95.093 1.00 28.97 465 ASP B CA 1
ATOM 9628 C C . ASP B 1 465 ? -6.824 10.392 94.533 1.00 26.44 465 ASP B C 1
ATOM 9629 O O . ASP B 1 465 ? -7.794 9.767 94.084 1.00 22.49 465 ASP B O 1
ATOM 9634 N N . LEU B 1 466 ? -5.580 9.935 94.571 1.00 25.36 466 LEU B N 1
ATOM 9635 C CA . LEU B 1 466 ? -5.183 8.637 94.054 1.00 25.97 466 LEU B CA 1
ATOM 9636 C C . LEU B 1 466 ? -5.090 8.706 92.522 1.00 27.17 466 LEU B C 1
ATOM 9637 O O . LEU B 1 466 ? -3.997 8.690 91.962 1.00 27.08 466 LEU B O 1
ATOM 9642 N N . LYS B 1 467 ? -6.211 8.906 91.844 1.00 27.19 467 LYS B N 1
ATOM 9643 C CA . LYS B 1 467 ? -6.136 9.216 90.427 1.00 25.48 467 LYS B CA 1
ATOM 9644 C C . LYS B 1 467 ? -5.852 10.687 90.349 1.00 24.43 467 LYS B C 1
ATOM 9645 O O . LYS B 1 467 ? -6.316 11.413 91.218 1.00 27.12 467 LYS B O 1
ATOM 9651 N N . PRO B 1 468 ? -5.072 11.144 89.339 1.00 23.49 468 PRO B N 1
ATOM 9652 C CA . PRO B 1 468 ? -4.430 10.413 88.274 1.00 23.91 468 PRO B CA 1
ATOM 9653 C C . PRO B 1 468 ? -2.955 10.158 88.574 1.00 23.11 468 PRO B C 1
ATOM 9654 O O . PRO B 1 468 ? -2.124 10.444 87.751 1.00 22.00 468 PRO B O 1
ATOM 9658 N N . MET B 1 469 ? -2.657 9.601 89.743 1.00 22.21 469 MET B N 1
ATOM 9659 C CA . MET B 1 469 ? -1.285 9.280 90.139 1.00 21.73 469 MET B CA 1
ATOM 9660 C C . MET B 1 469 ? -1.056 7.793 90.033 1.00 19.55 469 MET B C 1
ATOM 9661 O O . MET B 1 469 ? -0.176 7.241 90.676 1.00 18.94 469 MET B O 1
ATOM 9666 N N . GLU B 1 470 ? -1.800 7.149 89.153 1.00 19.57 470 GLU B N 1
ATOM 9667 C CA . GLU B 1 470 ? -1.757 5.712 89.070 1.00 20.22 470 GLU B CA 1
ATOM 9668 C C . GLU B 1 470 ? -0.365 5.231 88.758 1.00 19.71 470 GLU B C 1
ATOM 9669 O O . GLU B 1 470 ? 0.119 4.285 89.381 1.00 19.56 470 GLU B O 1
ATOM 9675 N N . TYR B 1 471 ? 0.343 5.910 87.858 1.00 18.78 471 TYR B N 1
ATOM 9676 C CA . TYR B 1 471 ? 1.661 5.406 87.524 1.00 17.68 471 TYR B CA 1
ATOM 9677 C C . TYR B 1 471 ? 2.676 5.649 88.662 1.00 18.08 471 TYR B C 1
ATOM 9678 O O . TYR B 1 471 ? 3.402 4.767 89.083 1.00 18.38 471 TYR B O 1
ATOM 9687 N N . PRO B 1 472 ? 2.790 6.879 89.129 1.00 19.21 472 PRO B N 1
ATOM 9688 C CA . PRO B 1 472 ? 3.769 7.108 90.202 1.00 19.85 472 PRO B CA 1
ATOM 9689 C C . PRO B 1 472 ? 3.555 6.242 91.432 1.00 18.41 472 PRO B C 1
ATOM 9690 O O . PRO B 1 472 ? 4.496 5.858 92.091 1.00 18.30 472 PRO B O 1
ATOM 9694 N N . ILE B 1 473 ? 2.297 6.010 91.754 1.00 18.43 473 ILE B N 1
ATOM 9695 C CA . ILE B 1 473 ? 1.959 5.088 92.806 1.00 19.05 473 ILE B CA 1
ATOM 9696 C C . ILE B 1 473 ? 2.581 3.722 92.549 1.00 19.04 473 ILE B C 1
ATOM 9697 O O . ILE B 1 473 ? 3.190 3.131 93.420 1.00 19.17 473 ILE B O 1
ATOM 9702 N N . THR B 1 474 ? 2.412 3.221 91.330 1.00 19.28 474 THR B N 1
ATOM 9703 C CA . THR B 1 474 ? 2.966 1.921 90.963 1.00 18.64 474 THR B CA 1
ATOM 9704 C C . THR B 1 474 ? 4.474 1.923 91.051 1.00 19.62 474 THR B C 1
ATOM 9705 O O . THR B 1 474 ? 5.065 1.039 91.634 1.00 20.38 474 THR B O 1
ATOM 9709 N N . LEU B 1 475 ? 5.103 2.928 90.473 1.00 21.07 475 LEU B N 1
ATOM 9710 C CA . LEU B 1 475 ? 6.556 3.056 90.591 1.00 21.82 475 LEU B CA 1
ATOM 9711 C C . LEU B 1 475 ? 6.980 3.094 92.051 1.00 20.19 475 LEU B C 1
ATOM 9712 O O . LEU B 1 475 ? 7.887 2.426 92.460 1.00 18.41 475 LEU B O 1
ATOM 9717 N N . PHE B 1 476 ? 6.282 3.892 92.826 1.00 20.37 476 PHE B N 1
ATOM 9718 C CA . PHE B 1 476 ? 6.595 4.050 94.212 1.00 19.44 476 PHE B CA 1
ATOM 9719 C C . PHE B 1 476 ? 6.550 2.685 94.882 1.00 17.73 476 PHE B C 1
ATOM 9720 O O . PHE B 1 476 ? 7.499 2.269 95.531 1.00 17.08 476 PHE B O 1
ATOM 9728 N N . MET B 1 477 ? 5.456 1.970 94.691 1.00 18.24 477 MET B N 1
ATOM 9729 C CA . MET B 1 477 ? 5.266 0.699 95.335 1.00 18.95 477 MET B CA 1
ATOM 9730 C C . MET B 1 477 ? 6.278 -0.330 94.890 1.00 19.70 477 MET B C 1
ATOM 9731 O O . MET B 1 477 ? 6.775 -1.117 95.717 1.00 19.81 477 MET B O 1
ATOM 9736 N N . ASP B 1 478 ? 6.579 -0.351 93.585 1.00 18.72 478 ASP B N 1
ATOM 9737 C CA . ASP B 1 478 ? 7.559 -1.290 93.064 1.00 18.88 478 ASP B CA 1
ATOM 9738 C C . ASP B 1 478 ? 8.951 -0.953 93.584 1.00 19.72 478 ASP B C 1
ATOM 9739 O O . ASP B 1 478 ? 9.714 -1.836 93.967 1.00 19.24 478 ASP B O 1
ATOM 9744 N N . MET B 1 479 ? 9.251 0.335 93.682 1.00 19.42 479 MET B N 1
ATOM 9745 C CA . MET B 1 479 ? 10.522 0.721 94.220 1.00 20.43 479 MET B CA 1
ATOM 9746 C C . MET B 1 479 ? 10.622 0.367 95.699 1.00 21.80 479 MET B C 1
ATOM 9747 O O . MET B 1 479 ? 11.644 -0.135 96.141 1.00 22.67 479 MET B O 1
ATOM 9752 N N . ALA B 1 480 ? 9.556 0.578 96.459 1.00 21.58 480 ALA B N 1
ATOM 9753 C CA . ALA B 1 480 ? 9.589 0.199 97.894 1.00 21.08 480 ALA B CA 1
ATOM 9754 C C . ALA B 1 480 ? 9.772 -1.271 98.035 1.00 20.86 480 ALA B C 1
ATOM 9755 O O . ALA B 1 480 ? 10.361 -1.752 99.005 1.00 20.41 480 ALA B O 1
ATOM 9757 N N . TRP B 1 481 ? 9.249 -2.017 97.079 1.00 21.69 481 TRP B N 1
ATOM 9758 C CA . TRP B 1 481 ? 9.392 -3.449 97.171 1.00 23.28 481 TRP B CA 1
ATOM 9759 C C . TRP B 1 481 ? 10.838 -3.800 97.004 1.00 24.89 481 TRP B C 1
ATOM 9760 O O . TRP B 1 481 ? 11.403 -4.539 97.822 1.00 26.27 481 TRP B O 1
ATOM 9771 N N . ASN B 1 482 ? 11.444 -3.279 95.946 1.00 27.75 482 ASN B N 1
ATOM 9772 C CA . ASN B 1 482 ? 12.832 -3.592 95.634 1.00 31.07 482 ASN B CA 1
ATOM 9773 C C . ASN B 1 482 ? 13.555 -2.495 94.859 1.00 30.40 482 ASN B C 1
ATOM 9774 O O . ASN B 1 482 ? 13.650 -2.536 93.636 1.00 33.75 482 ASN B O 1
ATOM 9779 N N . PRO B 1 483 ? 14.087 -1.522 95.577 1.00 30.84 483 PRO B N 1
ATOM 9780 C CA . PRO B 1 483 ? 14.724 -0.368 94.956 1.00 32.89 483 PRO B CA 1
ATOM 9781 C C . PRO B 1 483 ? 15.977 -0.736 94.153 1.00 35.70 483 PRO B C 1
ATOM 9782 O O . PRO B 1 483 ? 16.286 -0.074 93.178 1.00 33.25 483 PRO B O 1
ATOM 9786 N N . LYS B 1 484 ? 16.645 -1.821 94.528 1.00 40.91 484 LYS B N 1
ATOM 9787 C CA . LYS B 1 484 ? 17.922 -2.177 93.875 1.00 42.24 484 LYS B CA 1
ATOM 9788 C C . LYS B 1 484 ? 17.678 -2.833 92.541 1.00 38.38 484 LYS B C 1
ATOM 9789 O O . LYS B 1 484 ? 18.584 -2.919 91.775 1.00 41.60 484 LYS B O 1
ATOM 9793 N N . GLN B 1 485 ? 16.451 -3.255 92.244 1.00 39.03 485 GLN B N 1
ATOM 9794 C CA . GLN B 1 485 ? 16.153 -3.825 90.898 1.00 38.58 485 GLN B CA 1
ATOM 9795 C C . GLN B 1 485 ? 16.038 -2.704 89.855 1.00 36.52 485 GLN B C 1
ATOM 9796 O O . GLN B 1 485 ? 15.797 -2.959 88.703 1.00 37.67 485 GLN B O 1
ATOM 9799 N N . PHE B 1 486 ? 16.225 -1.462 90.273 1.00 35.24 486 PHE B N 1
ATOM 9800 C CA . PHE B 1 486 ? 16.064 -0.328 89.402 1.00 33.70 486 PHE B CA 1
ATOM 9801 C C . PHE B 1 486 ? 17.377 0.412 89.228 1.00 33.08 486 PHE B C 1
ATOM 9802 O O . PHE B 1 486 ? 17.999 0.789 90.200 1.00 38.34 486 PHE B O 1
ATOM 9810 N N . ASN B 1 487 ? 17.773 0.676 88.011 1.00 29.66 487 ASN B N 1
ATOM 9811 C CA . ASN B 1 487 ? 18.903 1.545 87.785 1.00 29.25 487 ASN B CA 1
ATOM 9812 C C . ASN B 1 487 ? 18.562 2.373 86.598 1.00 25.20 487 ASN B C 1
ATOM 9813 O O . ASN B 1 487 ? 17.521 2.147 85.995 1.00 26.26 487 ASN B O 1
ATOM 9818 N N . VAL B 1 488 ? 19.417 3.322 86.244 1.00 27.09 488 VAL B N 1
ATOM 9819 C CA . VAL B 1 488 ? 19.139 4.216 85.086 1.00 28.60 488 VAL B CA 1
ATOM 9820 C C . VAL B 1 488 ? 18.988 3.468 83.787 1.00 27.57 488 VAL B C 1
ATOM 9821 O O . VAL B 1 488 ? 18.321 3.963 82.901 1.00 30.93 488 VAL B O 1
ATOM 9825 N N . SER B 1 489 ? 19.671 2.324 83.638 1.00 27.19 489 SER B N 1
ATOM 9826 C CA . SER B 1 489 ? 19.627 1.628 82.354 1.00 26.73 489 SER B CA 1
ATOM 9827 C C . SER B 1 489 ? 18.266 1.061 82.196 1.00 26.08 489 SER B C 1
ATOM 9828 O O . SER B 1 489 ? 17.723 1.106 81.137 1.00 27.19 489 SER B O 1
ATOM 9831 N N . ASN B 1 490 ? 17.706 0.508 83.264 1.00 25.20 490 ASN B N 1
ATOM 9832 C CA . ASN B 1 490 ? 16.456 -0.199 83.108 1.00 25.25 490 ASN B CA 1
ATOM 9833 C C . ASN B 1 490 ? 15.229 0.537 83.590 1.00 25.32 490 ASN B C 1
ATOM 9834 O O . ASN B 1 490 ? 14.143 -0.028 83.541 1.00 24.65 490 ASN B O 1
ATOM 9839 N N . LEU B 1 491 ? 15.388 1.759 84.095 1.00 23.43 491 LEU B N 1
ATOM 9840 C CA . LEU B 1 491 ? 14.277 2.481 84.645 1.00 22.08 491 LEU B CA 1
ATOM 9841 C C . LEU B 1 491 ? 13.057 2.464 83.746 1.00 22.93 491 LEU B C 1
ATOM 9842 O O . LEU B 1 491 ? 11.952 2.143 84.192 1.00 25.64 491 LEU B O 1
ATOM 9847 N N . LEU B 1 492 ? 13.237 2.761 82.476 1.00 21.32 492 LEU B N 1
ATOM 9848 C CA . LEU B 1 492 ? 12.092 2.904 81.619 1.00 23.00 492 LEU B CA 1
ATOM 9849 C C . LEU B 1 492 ? 11.425 1.604 81.316 1.00 22.58 492 LEU B C 1
ATOM 9850 O O . LEU B 1 492 ? 10.324 1.599 80.807 1.00 22.99 492 LEU B O 1
ATOM 9855 N N . ASP B 1 493 ? 12.067 0.494 81.639 1.00 21.11 493 ASP B N 1
ATOM 9856 C CA . ASP B 1 493 ? 11.391 -0.776 81.589 1.00 21.58 493 ASP B CA 1
ATOM 9857 C C . ASP B 1 493 ? 10.234 -0.823 82.560 1.00 20.99 493 ASP B C 1
ATOM 9858 O O . ASP B 1 493 ? 9.286 -1.565 82.345 1.00 19.92 493 ASP B O 1
ATOM 9863 N N . HIS B 1 494 ? 10.298 -0.038 83.627 1.00 20.74 494 HIS B N 1
ATOM 9864 C CA . HIS B 1 494 ? 9.210 -0.047 84.519 1.00 20.97 494 HIS B CA 1
ATOM 9865 C C . HIS B 1 494 ? 7.933 0.518 83.898 1.00 21.06 494 HIS B C 1
ATOM 9866 O O . HIS B 1 494 ? 6.937 -0.182 83.862 1.00 19.94 494 HIS B O 1
ATOM 9873 N N . PRO B 1 495 ? 7.967 1.744 83.375 1.00 19.98 495 PRO B N 1
ATOM 9874 C CA . PRO B 1 495 ? 6.761 2.215 82.738 1.00 20.05 495 PRO B CA 1
ATOM 9875 C C . PRO B 1 495 ? 6.393 1.407 81.490 1.00 21.04 495 PRO B C 1
ATOM 9876 O O . PRO B 1 495 ? 5.210 1.317 81.127 1.00 20.00 495 PRO B O 1
ATOM 9880 N N . ARG B 1 496 ? 7.399 0.808 80.872 1.00 21.63 496 ARG B N 1
ATOM 9881 C CA . ARG B 1 496 ? 7.156 -0.100 79.795 1.00 22.86 496 ARG B CA 1
ATOM 9882 C C . ARG B 1 496 ? 6.311 -1.271 80.276 1.00 22.62 496 ARG B C 1
ATOM 9883 O O . ARG B 1 496 ? 5.276 -1.565 79.712 1.00 20.27 496 ARG B O 1
ATOM 9891 N N . ARG B 1 497 ? 6.726 -1.935 81.355 1.00 24.77 497 ARG B N 1
ATOM 9892 C CA . ARG B 1 497 ? 5.952 -3.093 81.867 1.00 22.01 497 ARG B CA 1
ATOM 9893 C C . ARG B 1 497 ? 4.580 -2.627 82.295 1.00 19.92 497 ARG B C 1
ATOM 9894 O O . ARG B 1 497 ? 3.579 -3.309 82.051 1.00 19.79 497 ARG B O 1
ATOM 9897 N N . PHE B 1 498 ? 4.522 -1.435 82.881 1.00 18.25 498 PHE B N 1
ATOM 9898 C CA . PHE B 1 498 ? 3.239 -0.876 83.316 1.00 18.15 498 PHE B CA 1
ATOM 9899 C C . PHE B 1 498 ? 2.335 -0.651 82.144 1.00 18.57 498 PHE B C 1
ATOM 9900 O O . PHE B 1 498 ? 1.133 -0.870 82.204 1.00 16.95 498 PHE B O 1
ATOM 9908 N N . CYS B 1 499 ? 2.917 -0.165 81.055 1.00 20.45 499 CYS B N 1
ATOM 9909 C CA . CYS B 1 499 ? 2.114 0.114 79.893 1.00 21.22 499 CYS B CA 1
ATOM 9910 C C . CYS B 1 499 ? 1.750 -1.170 79.188 1.00 19.45 499 CYS B C 1
ATOM 9911 O O . CYS B 1 499 ? 0.642 -1.316 78.715 1.00 21.83 499 CYS B O 1
ATOM 9914 N N . ALA B 1 500 ? 2.645 -2.139 79.188 1.00 20.98 500 ALA B N 1
ATOM 9915 C CA . ALA B 1 500 ? 2.289 -3.486 78.658 1.00 20.10 500 ALA B CA 1
ATOM 9916 C C . ALA B 1 500 ? 1.077 -4.047 79.390 1.00 19.56 500 ALA B C 1
ATOM 9917 O O . ALA B 1 500 ? 0.120 -4.538 78.805 1.00 19.51 500 ALA B O 1
ATOM 9919 N N . GLN B 1 501 ? 1.126 -3.913 80.691 1.00 19.31 501 GLN B N 1
ATOM 9920 C CA . GLN B 1 501 ? 0.098 -4.430 81.569 1.00 20.75 501 GLN B CA 1
ATOM 9921 C C . GLN B 1 501 ? -1.220 -3.737 81.338 1.00 21.31 501 GLN B C 1
ATOM 9922 O O . GLN B 1 501 ? -2.268 -4.395 81.240 1.00 23.93 501 GLN B O 1
ATOM 9928 N N . GLN B 1 502 ? -1.188 -2.415 81.215 1.00 19.81 502 GLN B N 1
ATOM 9929 C CA . GLN B 1 502 ? -2.418 -1.648 81.101 1.00 19.70 502 GLN B CA 1
ATOM 9930 C C . GLN B 1 502 ? -2.991 -1.681 79.671 1.00 20.86 502 GLN B C 1
ATOM 9931 O O . GLN B 1 502 ? -4.191 -1.691 79.494 1.00 23.54 502 GLN B O 1
ATOM 9937 N N . PHE B 1 503 ? -2.134 -1.685 78.660 1.00 21.28 503 PHE B N 1
ATOM 9938 C CA . PHE B 1 503 ? -2.601 -1.468 77.309 1.00 21.03 503 PHE B CA 1
ATOM 9939 C C . PHE B 1 503 ? -2.222 -2.568 76.367 1.00 22.24 503 PHE B C 1
ATOM 9940 O O . PHE B 1 503 ? -2.577 -2.494 75.201 1.00 19.92 503 PHE B O 1
ATOM 9948 N N . GLY B 1 504 ? -1.511 -3.584 76.867 1.00 23.73 504 GLY B N 1
ATOM 9949 C CA . GLY B 1 504 ? -1.042 -4.697 76.018 1.00 24.16 504 GLY B CA 1
ATOM 9950 C C . GLY B 1 504 ? 0.373 -4.491 75.529 1.00 23.03 504 GLY B C 1
ATOM 9951 O O . GLY B 1 504 ? 0.841 -3.384 75.411 1.00 22.58 504 GLY B O 1
ATOM 9952 N N . GLU B 1 505 ? 1.034 -5.597 75.222 1.00 25.80 505 GLU B N 1
ATOM 9953 C CA . GLU B 1 505 ? 2.455 -5.629 74.816 1.00 25.53 505 GLU B CA 1
ATOM 9954 C C . GLU B 1 505 ? 2.696 -4.782 73.611 1.00 23.47 505 GLU B C 1
ATOM 9955 O O . GLU B 1 505 ? 3.705 -4.053 73.543 1.00 22.63 505 GLU B O 1
ATOM 9957 N N . ASP B 1 506 ? 1.768 -4.857 72.665 1.00 25.00 506 ASP B N 1
ATOM 9958 C CA . ASP B 1 506 ? 1.948 -4.184 71.377 1.00 25.88 506 ASP B CA 1
ATOM 9959 C C . ASP B 1 506 ? 1.816 -2.676 71.537 1.00 24.71 506 ASP B C 1
ATOM 9960 O O . ASP B 1 506 ? 2.191 -1.950 70.638 1.00 26.28 506 ASP B O 1
ATOM 9965 N N . GLN B 1 507 ? 1.270 -2.205 72.674 1.00 21.40 507 GLN B N 1
ATOM 9966 C CA . GLN B 1 507 ? 1.128 -0.784 72.924 1.00 20.34 507 GLN B CA 1
ATOM 9967 C C . GLN B 1 507 ? 2.157 -0.222 73.920 1.00 20.71 507 GLN B C 1
ATOM 9968 O O . GLN B 1 507 ? 2.219 0.994 74.131 1.00 21.83 507 GLN B O 1
ATOM 9974 N N . ALA B 1 508 ? 2.980 -1.093 74.504 1.00 20.44 508 ALA B N 1
ATOM 9975 C CA . ALA B 1 508 ? 3.736 -0.763 75.716 1.00 21.37 508 ALA B CA 1
ATOM 9976 C C . ALA B 1 508 ? 4.792 0.260 75.433 1.00 21.46 508 ALA B C 1
ATOM 9977 O O . ALA B 1 508 ? 4.884 1.269 76.124 1.00 20.48 508 ALA B O 1
ATOM 9979 N N . ASP B 1 509 ? 5.557 0.029 74.371 1.00 21.27 509 ASP B N 1
ATOM 9980 C CA . ASP B 1 509 ? 6.667 0.903 74.065 1.00 21.61 509 ASP B CA 1
ATOM 9981 C C . ASP B 1 509 ? 6.245 2.327 73.832 1.00 18.79 509 ASP B C 1
ATOM 9982 O O . ASP B 1 509 ? 6.796 3.238 74.393 1.00 16.87 509 ASP B O 1
ATOM 9987 N N . GLU B 1 510 ? 5.289 2.492 72.952 1.00 18.33 510 GLU B N 1
ATOM 9988 C CA . GLU B 1 510 ? 4.794 3.790 72.579 1.00 18.98 510 GLU B CA 1
ATOM 9989 C C . GLU B 1 510 ? 4.027 4.458 73.702 1.00 18.64 510 GLU B C 1
ATOM 9990 O O . GLU B 1 510 ? 4.037 5.663 73.827 1.00 20.29 510 GLU B O 1
ATOM 9996 N N . ALA B 1 511 ? 3.318 3.682 74.506 1.00 19.04 511 ALA B N 1
ATOM 9997 C CA . ALA B 1 511 ? 2.587 4.265 75.631 1.00 17.63 511 ALA B CA 1
ATOM 9998 C C . ALA B 1 511 ? 3.601 4.695 76.650 1.00 17.68 511 ALA B C 1
ATOM 9999 O O . ALA B 1 511 ? 3.468 5.745 77.275 1.00 17.64 511 ALA B O 1
ATOM 10001 N N . MET B 1 512 ? 4.590 3.858 76.865 1.00 17.45 512 MET B N 1
ATOM 10002 C CA . MET B 1 512 ? 5.630 4.203 77.788 1.00 18.61 512 MET B CA 1
ATOM 10003 C C . MET B 1 512 ? 6.321 5.470 77.347 1.00 19.02 512 MET B C 1
ATOM 10004 O O . MET B 1 512 ? 6.610 6.332 78.163 1.00 20.23 512 MET B O 1
ATOM 10009 N N . ARG B 1 513 ? 6.596 5.596 76.046 1.00 18.97 513 ARG B N 1
ATOM 10010 C CA . ARG B 1 513 ? 7.306 6.778 75.540 1.00 17.66 513 ARG B CA 1
ATOM 10011 C C . ARG B 1 513 ? 6.528 8.036 75.885 1.00 16.11 513 ARG B C 1
ATOM 10012 O O . ARG B 1 513 ? 7.067 8.995 76.333 1.00 16.61 513 ARG B O 1
ATOM 10020 N N . ILE B 1 514 ? 5.227 7.976 75.725 1.00 16.14 514 ILE B N 1
ATOM 10021 C CA . ILE B 1 514 ? 4.367 9.102 75.949 1.00 15.36 514 ILE B CA 1
ATOM 10022 C C . ILE B 1 514 ? 4.208 9.361 77.429 1.00 15.78 514 ILE B C 1
ATOM 10023 O O . ILE B 1 514 ? 4.225 10.498 77.893 1.00 17.79 514 ILE B O 1
ATOM 10028 N N . LEU B 1 515 ? 4.076 8.297 78.191 1.00 17.34 515 LEU B N 1
ATOM 10029 C CA . LEU B 1 515 ? 3.953 8.414 79.634 1.00 17.08 515 LEU B CA 1
ATOM 10030 C C . LEU B 1 515 ? 5.202 9.072 80.186 1.00 16.83 515 LEU B C 1
ATOM 10031 O O . LEU B 1 515 ? 5.162 9.963 80.998 1.00 16.87 515 LEU B O 1
ATOM 10036 N N . ASN B 1 516 ? 6.341 8.652 79.683 1.00 18.11 516 ASN B N 1
ATOM 10037 C CA . ASN B 1 516 ? 7.588 9.205 80.152 1.00 18.57 516 ASN B CA 1
ATOM 10038 C C . ASN B 1 516 ? 7.684 10.666 79.775 1.00 18.44 516 ASN B C 1
ATOM 10039 O O . ASN B 1 516 ? 8.085 11.506 80.588 1.00 17.14 516 ASN B O 1
ATOM 10044 N N . LEU B 1 517 ? 7.238 10.995 78.572 1.00 17.36 517 LEU B N 1
ATOM 10045 C CA . LEU B 1 517 ? 7.371 12.365 78.116 1.00 18.01 517 LEU B CA 1
ATOM 10046 C C . LEU B 1 517 ? 6.403 13.273 78.802 1.00 16.57 517 LEU B C 1
ATOM 10047 O O . LEU B 1 517 ? 6.754 14.378 79.123 1.00 16.53 517 LEU B O 1
ATOM 10052 N N . TYR B 1 518 ? 5.158 12.855 78.970 1.00 17.86 518 TYR B N 1
ATOM 10053 C CA . TYR B 1 518 ? 4.188 13.780 79.546 1.00 18.01 518 TYR B CA 1
ATOM 10054 C C . TYR B 1 518 ? 4.615 14.005 81.005 1.00 18.43 518 TYR B C 1
ATOM 10055 O O . TYR B 1 518 ? 4.527 15.101 81.481 1.00 18.99 518 TYR B O 1
ATOM 10064 N N . SER B 1 519 ? 5.134 12.971 81.668 1.00 18.85 519 SER B N 1
ATOM 10065 C CA . SER B 1 519 ? 5.547 13.110 83.030 1.00 20.11 519 SER B CA 1
ATOM 10066 C C . SER B 1 519 ? 6.658 14.109 83.106 1.00 21.32 519 SER B C 1
ATOM 10067 O O . SER B 1 519 ? 6.659 14.945 83.989 1.00 20.85 519 SER B O 1
ATOM 10070 N N . LYS B 1 520 ? 7.592 14.030 82.169 1.00 21.30 520 LYS B N 1
ATOM 10071 C CA . LYS B 1 520 ? 8.675 14.988 82.091 1.00 21.12 520 LYS B CA 1
ATOM 10072 C C . LYS B 1 520 ? 8.179 16.379 81.812 1.00 21.18 520 LYS B C 1
ATOM 10073 O O . LYS B 1 520 ? 8.550 17.317 82.511 1.00 22.17 520 LYS B O 1
ATOM 10079 N N . TYR B 1 521 ? 7.364 16.526 80.787 1.00 19.81 521 TYR B N 1
ATOM 10080 C CA . TYR B 1 521 ? 6.857 17.816 80.451 1.00 19.14 521 TYR B CA 1
ATOM 10081 C C . TYR B 1 521 ? 6.152 18.422 81.624 1.00 19.56 521 TYR B C 1
ATOM 10082 O O . TYR B 1 521 ? 6.303 19.590 81.928 1.00 19.45 521 TYR B O 1
ATOM 10091 N N . ASN B 1 522 ? 5.353 17.630 82.287 1.00 21.58 522 ASN B N 1
ATOM 10092 C CA . ASN B 1 522 ? 4.568 18.132 83.428 1.00 21.16 522 ASN B CA 1
ATOM 10093 C C . ASN B 1 522 ? 5.483 18.451 84.581 1.00 20.61 522 ASN B C 1
ATOM 10094 O O . ASN B 1 522 ? 5.234 19.350 85.328 1.00 22.68 522 ASN B O 1
ATOM 10099 N N . GLY B 1 523 ? 6.617 17.779 84.658 1.00 20.85 523 GLY B N 1
ATOM 10100 C CA . GLY B 1 523 ? 7.582 18.087 85.684 1.00 20.95 523 GLY B CA 1
ATOM 10101 C C . GLY B 1 523 ? 8.130 19.498 85.581 1.00 20.62 523 GLY B C 1
ATOM 10102 O O . GLY B 1 523 ? 8.563 20.059 86.579 1.00 21.58 523 GLY B O 1
ATOM 10103 N N . ARG B 1 524 ? 8.108 20.064 84.375 1.00 19.43 524 ARG B N 1
ATOM 10104 C CA . ARG B 1 524 ? 8.713 21.357 84.125 1.00 20.11 524 ARG B CA 1
ATOM 10105 C C . ARG B 1 524 ? 8.053 22.426 84.921 1.00 20.58 524 ARG B C 1
ATOM 10106 O O . ARG B 1 524 ? 8.687 23.275 85.496 1.00 21.46 524 ARG B O 1
ATOM 10114 N N . VAL B 1 525 ? 6.743 22.384 84.860 1.00 22.72 525 VAL B N 1
ATOM 10115 C CA . VAL B 1 525 ? 5.912 23.359 85.491 1.00 23.40 525 VAL B CA 1
ATOM 10116 C C . VAL B 1 525 ? 4.524 22.748 85.624 1.00 23.01 525 VAL B C 1
ATOM 10117 O O . VAL B 1 525 ? 3.966 22.173 84.687 1.00 20.91 525 VAL B O 1
ATOM 10121 N N . THR B 1 526 ? 3.992 22.858 86.825 1.00 22.65 526 THR B N 1
ATOM 10122 C CA . THR B 1 526 ? 2.674 22.317 87.109 1.00 21.87 526 THR B CA 1
ATOM 10123 C C . THR B 1 526 ? 1.667 23.124 86.310 1.00 22.59 526 THR B C 1
ATOM 10124 O O . THR B 1 526 ? 1.902 24.321 85.989 1.00 25.58 526 THR B O 1
ATOM 10128 N N . GLY B 1 527 ? 0.531 22.521 86.000 1.00 22.81 527 GLY B N 1
ATOM 10129 C CA . GLY B 1 527 ? -0.510 23.265 85.322 1.00 23.50 527 GLY B CA 1
ATOM 10130 C C . GLY B 1 527 ? -0.873 24.532 86.110 1.00 24.68 527 GLY B C 1
ATOM 10131 O O . GLY B 1 527 ? -1.118 25.606 85.527 1.00 22.69 527 GLY B O 1
ATOM 10132 N N . GLU B 1 528 ? -0.887 24.413 87.434 1.00 24.26 528 GLU B N 1
ATOM 10133 C CA . GLU B 1 528 ? -1.336 25.515 88.289 1.00 28.52 528 GLU B CA 1
ATOM 10134 C C . GLU B 1 528 ? -0.352 26.686 88.234 1.00 28.34 528 GLU B C 1
ATOM 10135 O O . GLU B 1 528 ? -0.721 27.826 88.336 1.00 28.73 528 GLU B O 1
ATOM 10141 N N . MET B 1 529 ? 0.922 26.366 88.089 1.00 28.91 529 MET B N 1
ATOM 10142 C CA . MET B 1 529 ? 1.935 27.383 88.042 1.00 28.36 529 MET B CA 1
ATOM 10143 C C . MET B 1 529 ? 2.171 27.831 86.615 1.00 25.87 529 MET B C 1
ATOM 10144 O O . MET B 1 529 ? 2.768 28.842 86.391 1.00 25.17 529 MET B O 1
ATOM 10149 N N . LEU B 1 530 ? 1.699 27.081 85.634 1.00 25.25 530 LEU B N 1
ATOM 10150 C CA . LEU B 1 530 ? 1.865 27.498 84.239 1.00 23.67 530 LEU B CA 1
ATOM 10151 C C . LEU B 1 530 ? 1.038 28.735 83.925 1.00 23.04 530 LEU B C 1
ATOM 10152 O O . LEU B 1 530 ? -0.129 28.805 84.242 1.00 27.50 530 LEU B O 1
ATOM 10157 N N . ASP B 1 531 ? 1.631 29.695 83.235 1.00 22.90 531 ASP B N 1
ATOM 10158 C CA . ASP B 1 531 ? 0.878 30.778 82.656 1.00 22.04 531 ASP B CA 1
ATOM 10159 C C . ASP B 1 531 ? 1.589 31.366 81.423 1.00 22.30 531 ASP B C 1
ATOM 10160 O O . ASP B 1 531 ? 2.606 30.846 80.977 1.00 23.79 531 ASP B O 1
ATOM 10165 N N . ARG B 1 532 ? 1.079 32.467 80.898 1.00 22.81 532 ARG B N 1
ATOM 10166 C CA . ARG B 1 532 ? 1.614 33.048 79.665 1.00 22.74 532 ARG B CA 1
ATOM 10167 C C . ARG B 1 532 ? 3.073 33.439 79.727 1.00 22.07 532 ARG B C 1
ATOM 10168 O O . ARG B 1 532 ? 3.690 33.568 78.697 1.00 22.02 532 ARG B O 1
ATOM 10176 N N . ASN B 1 533 ? 3.618 33.611 80.928 1.00 21.87 533 ASN B N 1
ATOM 10177 C CA . ASN B 1 533 ? 5.010 34.019 81.085 1.00 21.68 533 ASN B CA 1
ATOM 10178 C C . ASN B 1 533 ? 5.943 32.898 81.443 1.00 19.85 533 ASN B C 1
ATOM 10179 O O . ASN B 1 533 ? 7.097 33.150 81.639 1.00 21.09 533 ASN B O 1
ATOM 10184 N N . THR B 1 534 ? 5.461 31.677 81.638 1.00 19.99 534 THR B N 1
ATOM 10185 C CA . THR B 1 534 ? 6.356 30.623 82.055 1.00 19.70 534 THR B CA 1
ATOM 10186 C C . THR B 1 534 ? 7.488 30.484 81.041 1.00 18.25 534 THR B C 1
ATOM 10187 O O . THR B 1 534 ? 8.628 30.268 81.407 1.00 17.19 534 THR B O 1
ATOM 10191 N N . TYR B 1 535 ? 7.147 30.572 79.757 1.00 17.50 535 TYR B N 1
ATOM 10192 C CA . TYR B 1 535 ? 8.113 30.241 78.711 1.00 17.38 535 TYR B CA 1
ATOM 10193 C C . TYR B 1 535 ? 8.434 31.480 77.991 1.00 17.81 535 TYR B C 1
ATOM 10194 O O . TYR B 1 535 ? 7.697 32.413 78.059 1.00 20.18 535 TYR B O 1
ATOM 10203 N N . ASN B 1 536 ? 9.561 31.482 77.306 1.00 17.38 536 ASN B N 1
ATOM 10204 C CA . ASN B 1 536 ? 9.957 32.662 76.580 1.00 19.64 536 ASN B CA 1
ATOM 10205 C C . ASN B 1 536 ? 9.315 32.695 75.208 1.00 20.35 536 ASN B C 1
ATOM 10206 O O . ASN B 1 536 ? 9.523 31.791 74.369 1.00 19.98 536 ASN B O 1
ATOM 10211 N N . LEU B 1 537 ? 8.595 33.762 74.946 1.00 21.32 537 LEU B N 1
ATOM 10212 C CA . LEU B 1 537 ? 7.892 33.908 73.690 1.00 23.71 537 LEU B CA 1
ATOM 10213 C C . LEU B 1 537 ? 8.816 34.294 72.531 1.00 25.51 537 LEU B C 1
ATOM 10214 O O . LEU B 1 537 ? 8.780 33.685 71.460 1.00 26.30 537 LEU B O 1
ATOM 10219 N N . GLU B 1 538 ? 9.652 35.290 72.772 1.00 25.62 538 GLU B N 1
ATOM 10220 C CA . GLU B 1 538 ? 10.456 35.913 71.734 1.00 24.67 538 GLU B CA 1
ATOM 10221 C C . GLU B 1 538 ? 11.507 34.940 71.182 1.00 24.03 538 GLU B C 1
ATOM 10222 O O . GLU B 1 538 ? 11.786 34.945 70.006 1.00 21.25 538 GLU B O 1
ATOM 10225 N N . THR B 1 539 ? 12.015 34.038 71.993 1.00 22.33 539 THR B N 1
ATOM 10226 C CA . THR B 1 539 ? 13.012 33.126 71.490 1.00 22.28 539 THR B CA 1
ATOM 10227 C C . THR B 1 539 ? 12.391 31.960 70.717 1.00 22.14 539 THR B C 1
ATOM 10228 O O . THR B 1 539 ? 13.110 31.214 70.132 1.00 22.90 539 THR B O 1
ATOM 10232 N N . GLY B 1 540 ? 11.070 31.822 70.672 1.00 21.62 540 GLY B N 1
ATOM 10233 C CA . GLY B 1 540 ? 10.455 30.626 70.090 1.00 20.86 540 GLY B CA 1
ATOM 10234 C C . GLY B 1 540 ? 10.279 29.528 71.128 1.00 21.73 540 GLY B C 1
ATOM 10235 O O . GLY B 1 540 ? 9.769 28.454 70.812 1.00 21.94 540 GLY B O 1
ATOM 10236 N N . GLU B 1 541 ? 10.688 29.751 72.377 1.00 20.87 541 GLU B N 1
ATOM 10237 C CA . GLU B 1 541 ? 10.625 28.6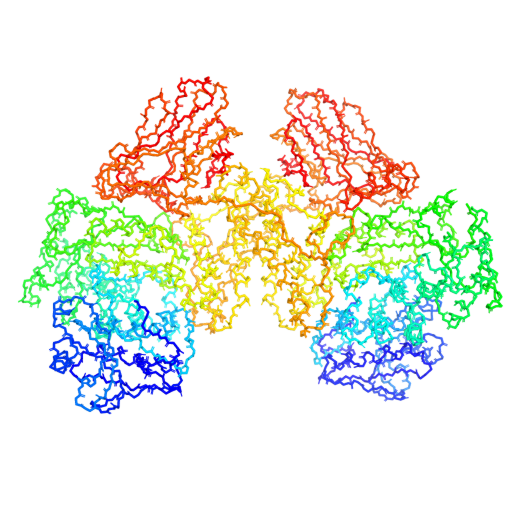59 73.371 1.00 20.09 541 GLU B CA 1
ATOM 10238 C C . GLU B 1 541 ? 9.158 28.241 73.635 1.00 19.57 541 GLU B C 1
ATOM 10239 O O . GLU B 1 541 ? 8.853 27.076 73.763 1.00 20.55 541 GLU B O 1
ATOM 10245 N N . TRP B 1 542 ? 8.266 29.211 73.684 1.00 18.55 542 TRP B N 1
ATOM 10246 C CA . TRP B 1 542 ? 6.889 28.956 73.949 1.00 18.89 542 TRP B CA 1
ATOM 10247 C C . TRP B 1 542 ? 6.295 28.139 72.824 1.00 18.39 542 TRP B C 1
ATOM 10248 O O . TRP B 1 542 ? 5.597 27.166 73.057 1.00 19.34 542 TRP B O 1
ATOM 10259 N N . LYS B 1 543 ? 6.496 28.593 71.600 1.00 18.75 543 LYS B N 1
ATOM 10260 C CA . LYS B 1 543 ? 5.999 27.870 70.446 1.00 19.33 543 LYS B CA 1
ATOM 10261 C C . LYS B 1 543 ? 6.562 26.478 70.458 1.00 20.31 543 LYS B C 1
ATOM 10262 O O . LYS B 1 543 ? 5.877 25.530 70.177 1.00 22.09 543 LYS B O 1
ATOM 10268 N N . GLN B 1 544 ? 7.824 26.343 70.810 1.00 20.49 544 GLN B N 1
ATOM 10269 C CA . GLN B 1 544 ? 8.439 25.050 70.822 1.00 19.48 544 GLN B CA 1
ATOM 10270 C C . GLN B 1 544 ? 7.689 24.131 71.801 1.00 18.57 544 GLN B C 1
ATOM 10271 O O . GLN B 1 544 ? 7.270 23.032 71.445 1.00 16.87 544 GLN B O 1
ATOM 10277 N N . VAL B 1 545 ? 7.546 24.569 73.042 1.00 17.26 545 VAL B N 1
ATOM 10278 C CA . VAL B 1 545 ? 6.971 23.676 74.020 1.00 17.37 545 VAL B CA 1
ATOM 10279 C C . VAL B 1 545 ? 5.493 23.475 73.721 1.00 16.15 545 VAL B C 1
ATOM 10280 O O . VAL B 1 545 ? 4.956 22.397 73.927 1.00 16.06 545 VAL B O 1
ATOM 10284 N N . SER B 1 546 ? 4.857 24.475 73.162 1.00 15.45 546 SER B N 1
ATOM 10285 C CA . SER B 1 546 ? 3.453 24.293 72.808 1.00 16.71 546 SER B CA 1
ATOM 10286 C C . SER B 1 546 ? 3.331 23.312 71.656 1.00 16.44 546 SER B C 1
ATOM 10287 O O . SER B 1 546 ? 2.647 22.295 71.761 1.00 16.34 546 SER B O 1
ATOM 10290 N N . ASP B 1 547 ? 4.047 23.555 70.570 1.00 17.02 547 ASP B N 1
ATOM 10291 C CA . ASP B 1 547 ? 4.065 22.588 69.482 1.00 17.29 547 ASP B CA 1
ATOM 10292 C C . ASP B 1 547 ? 4.479 21.171 69.901 1.00 16.36 547 ASP B C 1
ATOM 10293 O O . ASP B 1 547 ? 3.915 20.184 69.457 1.00 18.55 547 ASP B O 1
ATOM 10298 N N . GLU B 1 548 ? 5.442 21.054 70.777 1.00 15.13 548 GLU B N 1
ATOM 10299 C CA . GLU B 1 548 ? 5.876 19.776 71.195 1.00 15.25 548 GLU B CA 1
ATOM 10300 C C . GLU B 1 548 ? 4.810 19.009 71.943 1.00 16.05 548 GLU B C 1
ATOM 10301 O O . GLU B 1 548 ? 4.724 17.751 71.804 1.00 14.15 548 GLU B O 1
ATOM 10307 N N . TYR B 1 549 ? 4.006 19.733 72.743 1.00 15.42 549 TYR B N 1
ATOM 10308 C CA . TYR B 1 549 ? 3.020 19.017 73.508 1.00 16.51 549 TYR B CA 1
ATOM 10309 C C . TYR B 1 549 ? 1.913 18.542 72.578 1.00 15.75 549 TYR B C 1
ATOM 10310 O O . TYR B 1 549 ? 1.383 17.456 72.751 1.00 16.45 549 TYR B O 1
ATOM 10319 N N . LEU B 1 550 ? 1.605 19.358 71.610 1.00 15.43 550 LEU B N 1
ATOM 10320 C CA . LEU B 1 550 ? 0.597 19.031 70.620 1.00 16.56 550 LEU B CA 1
ATOM 10321 C C . LEU B 1 550 ? 1.047 17.866 69.755 1.00 15.18 550 LEU B C 1
ATOM 10322 O O . LEU B 1 550 ? 0.262 17.003 69.430 1.00 14.85 550 LEU B O 1
ATOM 10327 N N . LYS B 1 551 ? 2.334 17.808 69.453 1.00 14.81 551 LYS B N 1
ATOM 10328 C CA . LYS B 1 551 ? 2.868 16.667 68.766 1.00 15.63 551 LYS B CA 1
ATOM 10329 C C . LYS B 1 551 ? 2.662 15.422 69.631 1.00 16.23 551 LYS B C 1
ATOM 10330 O O . LYS B 1 551 ? 2.321 14.356 69.107 1.00 15.30 551 LYS B O 1
ATOM 10336 N N . LEU B 1 552 ? 2.918 15.554 70.947 1.00 16.11 552 LEU B N 1
ATOM 10337 C CA . LEU B 1 552 ? 2.738 14.443 71.844 1.00 15.06 552 LEU B CA 1
ATOM 10338 C C . LEU B 1 552 ? 1.278 14.030 71.859 1.00 14.96 552 LEU B C 1
ATOM 10339 O O . LEU B 1 552 ? 0.987 12.851 71.863 1.00 14.72 552 LEU B O 1
ATOM 10344 N N . GLU B 1 553 ? 0.382 14.987 71.723 1.00 14.66 553 GLU B N 1
ATOM 10345 C CA . GLU B 1 553 ? -1.046 14.685 71.657 1.00 15.79 553 GLU B CA 1
ATOM 10346 C C . GLU B 1 553 ? -1.412 13.959 70.373 1.00 16.74 553 GLU B C 1
ATOM 10347 O O . GLU B 1 553 ? -2.164 12.947 70.395 1.00 16.88 553 GLU B O 1
ATOM 10353 N N . ALA B 1 554 ? -0.845 14.415 69.266 1.00 15.87 554 ALA B N 1
ATOM 10354 C CA . ALA B 1 554 ? -1.080 13.752 68.003 1.00 16.26 554 ALA B CA 1
ATOM 10355 C C . ALA B 1 554 ? -0.692 12.284 68.164 1.00 15.70 554 ALA B C 1
ATOM 10356 O O . ALA B 1 554 ? -1.383 11.369 67.772 1.00 15.33 554 ALA B O 1
ATOM 10358 N N . GLU B 1 555 ? 0.427 12.066 68.788 1.00 16.12 555 GLU B N 1
ATOM 10359 C CA . GLU B 1 555 ? 0.921 10.724 68.947 1.00 17.00 555 GLU B CA 1
ATOM 10360 C C . GLU B 1 555 ? 0.067 9.887 69.871 1.00 17.24 555 GLU B C 1
ATOM 10361 O O . GLU B 1 555 ? -0.157 8.696 69.637 1.00 18.44 555 GLU B O 1
ATOM 10367 N N . ALA B 1 556 ? -0.397 10.522 70.924 1.00 16.22 556 ALA B N 1
ATOM 10368 C CA . ALA B 1 556 ? -1.250 9.864 71.873 1.00 15.70 556 ALA B CA 1
ATOM 10369 C C . ALA B 1 556 ? -2.592 9.548 71.234 1.00 15.05 556 ALA B C 1
ATOM 10370 O O . ALA B 1 556 ? -3.146 8.480 71.447 1.00 15.95 556 ALA B O 1
ATOM 10372 N N . LEU B 1 557 ? -3.083 10.453 70.409 1.00 14.48 557 LEU B N 1
ATOM 10373 C CA . LEU B 1 557 ? -4.282 10.202 69.651 1.00 15.02 557 LEU B CA 1
ATOM 10374 C C . LEU B 1 557 ? -4.128 9.074 68.622 1.00 16.87 557 LEU B C 1
ATOM 10375 O O . LEU B 1 557 ? -5.047 8.226 68.509 1.00 16.68 557 LEU B O 1
ATOM 10380 N N . ARG B 1 558 ? -2.977 8.983 67.934 1.00 15.11 558 ARG B N 1
ATOM 10381 C CA . ARG B 1 558 ? -2.764 7.848 67.032 1.00 15.78 558 ARG B CA 1
ATOM 10382 C C . ARG B 1 558 ? -2.853 6.571 67.822 1.00 16.07 558 ARG B C 1
ATOM 10383 O O . ARG B 1 558 ? -3.447 5.622 67.407 1.00 17.11 558 ARG B O 1
ATOM 10391 N N . GLN B 1 559 ? -2.216 6.574 68.980 1.00 17.23 559 GLN B N 1
ATOM 10392 C CA . GLN B 1 559 ? -2.127 5.368 69.787 1.00 18.03 559 GLN B CA 1
ATOM 10393 C C . GLN B 1 559 ? -3.513 5.012 70.258 1.00 18.63 559 GLN B C 1
ATOM 10394 O O . GLN B 1 559 ? -3.951 3.906 70.092 1.00 18.81 559 GLN B O 1
ATOM 10400 N N . TYR B 1 560 ? -4.212 6.015 70.769 1.00 21.02 560 TYR B N 1
ATOM 10401 C CA . TYR B 1 560 ? -5.561 5.855 71.225 1.00 21.16 560 TYR B CA 1
ATOM 10402 C C . TYR B 1 560 ? -6.440 5.250 70.192 1.00 21.31 560 TYR B C 1
ATOM 10403 O O . TYR B 1 560 ? -7.148 4.273 70.478 1.00 21.93 560 TYR B O 1
ATOM 10412 N N . ILE B 1 561 ? -6.445 5.791 68.983 1.00 22.66 561 ILE B N 1
ATOM 10413 C CA . ILE B 1 561 ? -7.383 5.249 68.001 1.00 21.92 561 ILE B CA 1
ATOM 10414 C C . ILE B 1 561 ? -6.941 3.857 67.534 1.00 22.22 561 ILE B C 1
ATOM 10415 O O . ILE B 1 561 ? -7.755 3.142 66.992 1.00 21.26 561 ILE B O 1
ATOM 10420 N N . SER B 1 562 ? -5.661 3.501 67.714 1.00 20.01 562 SER B N 1
ATOM 10421 C CA . SER B 1 562 ? -5.192 2.160 67.396 1.00 21.02 562 SER B CA 1
ATOM 10422 C C . SER B 1 562 ? -5.607 1.107 68.427 1.00 21.21 562 SER B C 1
ATOM 10423 O O . SER B 1 562 ? -5.499 -0.080 68.171 1.00 20.45 562 SER B O 1
ATOM 10426 N N . LEU B 1 563 ? -6.063 1.535 69.596 1.00 22.53 563 LEU B N 1
ATOM 10427 C CA . LEU B 1 563 ? -6.354 0.587 70.676 1.00 21.35 563 LEU B CA 1
ATOM 10428 C C . LEU B 1 563 ? -7.538 -0.290 70.361 1.00 21.02 563 LEU B C 1
ATOM 10429 O O . LEU B 1 563 ? -8.502 0.187 69.845 1.00 23.94 563 LEU B O 1
ATOM 10434 N N . LYS B 1 564 ? -7.481 -1.547 70.775 1.00 21.77 564 LYS B N 1
ATOM 10435 C CA . LYS B 1 564 ? -8.685 -2.329 71.009 1.00 23.56 564 LYS B CA 1
ATOM 10436 C C . LYS B 1 564 ? -9.610 -1.571 71.976 1.00 23.02 564 LYS B C 1
ATOM 10437 O O . LYS B 1 564 ? -9.173 -0.937 72.942 1.00 21.50 564 LYS B O 1
ATOM 10441 N N . PRO B 1 565 ? -10.913 -1.620 71.700 1.00 24.15 565 PRO B N 1
ATOM 10442 C CA . PRO B 1 565 ? -11.824 -0.723 72.361 1.00 24.71 565 PRO B CA 1
ATOM 10443 C C . PRO B 1 565 ? -11.834 -0.824 73.882 1.00 25.75 565 PRO B C 1
ATOM 10444 O O . PRO B 1 565 ? -12.067 0.173 74.587 1.00 27.13 565 PRO B O 1
ATOM 10448 N N . GLU B 1 566 ? -11.525 -1.991 74.389 1.00 24.34 566 GLU B N 1
ATOM 10449 C CA . GLU B 1 566 ? -11.580 -2.183 75.819 1.00 27.47 566 GLU B CA 1
ATOM 10450 C C . GLU B 1 566 ? -10.430 -1.492 76.584 1.00 26.98 566 GLU B C 1
ATOM 10451 O O . GLU B 1 566 ? -10.460 -1.459 77.801 1.00 28.29 566 GLU B O 1
ATOM 10457 N N . TYR B 1 567 ? -9.456 -0.921 75.862 1.00 24.94 567 TYR B N 1
ATOM 10458 C CA . TYR B 1 567 ? -8.313 -0.231 76.464 1.00 23.61 567 TYR B CA 1
ATOM 10459 C C . TYR B 1 567 ? -8.466 1.278 76.473 1.00 22.72 567 TYR B C 1
ATOM 10460 O O . TYR B 1 567 ? -7.666 1.979 77.081 1.00 22.25 567 TYR B O 1
ATOM 10469 N N . LYS B 1 568 ? -9.459 1.768 75.736 1.00 22.93 568 LYS B N 1
ATOM 10470 C CA . LYS B 1 568 ? -9.622 3.174 75.512 1.00 22.91 568 LYS B CA 1
ATOM 10471 C C . LYS B 1 568 ? -9.836 3.965 76.817 1.00 22.84 568 LYS B C 1
ATOM 10472 O O . LYS B 1 568 ? -9.216 4.981 77.017 1.00 21.14 568 LYS B O 1
ATOM 10478 N N . ASP B 1 569 ? -10.686 3.472 77.706 1.00 21.97 569 ASP B N 1
ATOM 10479 C CA . ASP B 1 569 ? -10.885 4.162 78.974 1.00 21.67 569 ASP B CA 1
ATOM 10480 C C . ASP B 1 569 ? -9.640 4.205 79.827 1.00 19.90 569 ASP B C 1
ATOM 10481 O O . ASP B 1 569 ? -9.333 5.241 80.375 1.00 21.26 569 ASP B O 1
ATOM 10486 N N . ALA B 1 570 ? -8.907 3.107 79.918 1.00 18.80 570 ALA B N 1
ATOM 10487 C CA . ALA B 1 570 ? -7.690 3.102 80.701 1.00 18.52 570 ALA B CA 1
ATOM 10488 C C . ALA B 1 570 ? -6.645 4.028 80.092 1.00 19.35 570 ALA B C 1
ATOM 10489 O O . ALA B 1 570 ? -5.977 4.764 80.796 1.00 18.53 570 ALA B O 1
ATOM 10491 N N . TYR B 1 571 ? -6.535 4.017 78.759 1.00 19.33 571 TYR B N 1
ATOM 10492 C CA . TYR B 1 571 ? -5.542 4.819 78.082 1.00 17.23 571 TYR B CA 1
ATOM 10493 C C . TYR B 1 571 ? -5.920 6.266 78.219 1.00 17.17 571 TYR B C 1
ATOM 10494 O O . TYR B 1 571 ? -5.068 7.136 78.442 1.00 16.39 571 TYR B O 1
ATOM 10503 N N . LYS B 1 572 ? -7.189 6.556 78.075 1.00 17.46 572 LYS B N 1
ATOM 10504 C CA . LYS B 1 572 ? -7.606 7.924 78.314 1.00 19.16 572 LYS B CA 1
ATOM 10505 C C . LYS B 1 572 ? -7.206 8.415 79.705 1.00 19.28 572 LYS B C 1
ATOM 10506 O O . LYS B 1 572 ? -6.660 9.485 79.841 1.00 21.27 572 LYS B O 1
ATOM 10512 N N . GLN B 1 573 ? -7.404 7.589 80.719 1.00 19.49 573 GLN B N 1
ATOM 10513 C CA . GLN B 1 573 ? -7.155 7.995 82.100 1.00 19.31 573 GLN B CA 1
ATOM 10514 C C . GLN B 1 573 ? -5.695 8.168 82.370 1.00 18.24 573 GLN B C 1
ATOM 10515 O O . GLN B 1 573 ? -5.329 8.953 83.158 1.00 15.95 573 GLN B O 1
ATOM 10521 N N . LEU B 1 574 ? -4.892 7.315 81.753 1.00 20.59 574 LEU B N 1
ATOM 10522 C CA . LEU B 1 574 ? -3.513 7.122 82.107 1.00 20.79 574 LEU B CA 1
ATOM 10523 C C . LEU B 1 574 ? -2.539 7.845 81.200 1.00 19.80 574 LEU B C 1
ATOM 10524 O O . LEU B 1 574 ? -1.389 8.075 81.582 1.00 17.59 574 LEU B O 1
ATOM 10529 N N . ILE B 1 575 ? -3.004 8.225 80.018 1.00 20.71 575 ILE B N 1
ATOM 10530 C CA . ILE B 1 575 ? -2.118 8.768 78.989 1.00 21.19 575 ILE B CA 1
ATOM 10531 C C . ILE B 1 575 ? -2.765 9.896 78.234 1.00 18.96 575 ILE B C 1
ATOM 10532 O O . ILE B 1 575 ? -2.308 10.999 78.276 1.00 16.35 575 ILE B O 1
ATOM 10537 N N . LEU B 1 576 ? -3.852 9.601 77.540 1.00 18.88 576 LEU B N 1
ATOM 10538 C CA . LEU B 1 576 ? -4.425 10.588 76.652 1.00 17.93 576 LEU B CA 1
ATOM 10539 C C . LEU B 1 576 ? -4.977 11.762 77.371 1.00 17.40 576 LEU B C 1
ATOM 10540 O O . LEU B 1 576 ? -4.791 12.873 76.903 1.00 17.94 576 LEU B O 1
ATOM 10545 N N . PHE B 1 577 ? -5.641 11.587 78.507 1.00 16.95 577 PHE B N 1
ATOM 10546 C CA . PHE B 1 577 ? -6.245 12.743 79.107 1.00 18.09 577 PHE B CA 1
ATOM 10547 C C . PHE B 1 577 ? -5.173 13.680 79.663 1.00 16.83 577 PHE B C 1
ATOM 10548 O O . PHE B 1 577 ? -5.185 14.890 79.369 1.00 15.30 577 PHE B O 1
ATOM 10556 N N . PRO B 1 578 ? -4.224 13.133 80.394 1.00 15.38 578 PRO B N 1
ATOM 10557 C CA . PRO B 1 578 ? -3.235 14.064 80.877 1.00 17.21 578 PRO B CA 1
ATOM 10558 C C . PRO B 1 578 ? -2.508 14.765 79.722 1.00 17.49 578 PRO B C 1
ATOM 10559 O O . PRO B 1 578 ? -2.299 15.991 79.766 1.00 18.60 578 PRO B O 1
ATOM 10563 N N . VAL B 1 579 ? -2.173 14.022 78.676 1.00 16.61 579 VAL B N 1
ATOM 10564 C CA . VAL B 1 579 ? -1.504 14.645 77.534 1.00 16.61 579 VAL B CA 1
ATOM 10565 C C . VAL B 1 579 ? -2.367 15.713 76.909 1.00 16.33 579 VAL B C 1
ATOM 10566 O O . VAL B 1 579 ? -1.945 16.808 76.673 1.00 18.63 579 VAL B O 1
ATOM 10570 N N . GLN B 1 580 ? -3.593 15.416 76.633 1.00 18.74 580 GLN B N 1
ATOM 10571 C CA . GLN B 1 580 ? -4.435 16.427 75.985 1.00 18.94 580 GLN B CA 1
ATOM 10572 C C . GLN B 1 580 ? -4.721 17.609 76.861 1.00 18.69 580 GLN B C 1
ATOM 10573 O O . GLN B 1 580 ? -4.804 18.740 76.385 1.00 17.98 580 GLN B O 1
ATOM 10579 N N . ALA B 1 581 ? -4.932 17.347 78.144 1.00 19.09 581 ALA B N 1
ATOM 10580 C CA . ALA B 1 581 ? -5.240 18.413 79.084 1.00 18.79 581 ALA B CA 1
ATOM 10581 C C . ALA B 1 581 ? -4.062 19.363 79.185 1.00 18.70 581 ALA B C 1
ATOM 10582 O O . ALA B 1 581 ? -4.237 20.551 79.114 1.00 18.26 581 ALA B O 1
ATOM 10584 N N . MET B 1 582 ? -2.865 18.829 79.328 1.00 19.46 582 MET B N 1
ATOM 10585 C CA . MET B 1 582 ? -1.737 19.701 79.424 1.00 19.88 582 MET B CA 1
ATOM 10586 C C . MET B 1 582 ? -1.370 20.333 78.075 1.00 18.42 582 MET B C 1
ATOM 10587 O O . MET B 1 582 ? -1.091 21.506 78.026 1.00 16.24 582 MET B O 1
ATOM 10592 N N . ALA B 1 583 ? -1.381 19.576 76.985 1.00 18.11 583 ALA B N 1
ATOM 10593 C CA . ALA B 1 583 ? -1.079 20.166 75.671 1.00 18.59 583 ALA B CA 1
ATOM 10594 C C . ALA B 1 583 ? -1.990 21.321 75.381 1.00 18.51 583 ALA B C 1
ATOM 10595 O O . ALA B 1 583 ? -1.551 22.363 74.905 1.00 19.92 583 ALA B O 1
ATOM 10597 N N . ASN B 1 584 ? -3.273 21.156 75.679 1.00 17.77 584 ASN B N 1
ATOM 10598 C CA . ASN B 1 584 ? -4.222 22.212 75.445 1.00 18.33 584 ASN B CA 1
ATOM 10599 C C . ASN B 1 584 ? -3.995 23.400 76.372 1.00 18.99 584 ASN B C 1
ATOM 10600 O O . ASN B 1 584 ? -4.053 24.559 75.955 1.00 19.75 584 ASN B O 1
ATOM 10605 N N . LEU B 1 585 ? -3.637 23.118 77.611 1.00 19.18 585 LEU B N 1
ATOM 10606 C CA . LEU B 1 585 ? -3.381 24.188 78.548 1.00 20.14 585 LEU B CA 1
ATOM 10607 C C . LEU B 1 585 ? -2.182 24.980 78.034 1.00 20.15 585 LEU B C 1
ATOM 10608 O O . LEU B 1 585 ? -2.182 26.218 78.033 1.00 21.77 585 LEU B O 1
ATOM 10613 N N . TYR B 1 586 ? -1.146 24.283 77.608 1.00 19.43 586 TYR B N 1
ATOM 10614 C CA . TYR B 1 586 ? 0.003 24.956 77.008 1.00 18.72 586 TYR B CA 1
ATOM 10615 C C . TYR B 1 586 ? -0.395 25.867 75.905 1.00 18.12 586 TYR B C 1
ATOM 10616 O O . TYR B 1 586 ? 0.075 26.982 75.863 1.00 21.63 586 TYR B O 1
ATOM 10625 N N . GLU B 1 587 ? -1.265 25.400 75.014 1.00 18.28 587 GLU B N 1
ATOM 10626 C CA . GLU B 1 587 ? -1.622 26.170 73.867 1.00 18.16 587 GLU B CA 1
ATOM 10627 C C . GLU B 1 587 ? -2.422 27.360 74.268 1.00 19.37 587 GLU B C 1
ATOM 10628 O O . GLU B 1 587 ? -2.330 28.401 73.651 1.00 18.68 587 GLU B O 1
ATOM 10634 N N . MET B 1 588 ? -3.261 27.198 75.287 1.00 20.80 588 MET B N 1
ATOM 10635 C CA . MET B 1 588 ? -4.045 28.311 75.784 1.00 20.45 588 MET B CA 1
ATOM 10636 C C . MET B 1 588 ? -3.108 29.439 76.191 1.00 19.82 588 MET B C 1
ATOM 10637 O O . MET B 1 588 ? -3.268 30.551 75.743 1.00 16.82 588 MET B O 1
ATOM 10642 N N . TYR B 1 589 ? -2.118 29.125 77.028 1.00 19.78 589 TYR B N 1
ATOM 10643 C CA . TYR B 1 589 ? -1.243 30.152 77.556 1.00 20.45 589 TYR B CA 1
ATOM 10644 C C . TYR B 1 589 ? -0.271 30.672 76.517 1.00 19.23 589 TYR B C 1
ATOM 10645 O O . TYR B 1 589 ? 0.088 31.826 76.523 1.00 17.18 589 TYR B O 1
ATOM 10654 N N . TYR B 1 590 ? 0.139 29.795 75.621 1.00 19.21 590 TYR B N 1
ATOM 10655 C CA . TYR B 1 590 ? 0.932 30.195 74.493 1.00 19.27 590 TYR B CA 1
ATOM 10656 C C . TYR B 1 590 ? 0.152 31.201 73.671 1.00 19.11 590 TYR B C 1
ATOM 10657 O O . TYR B 1 590 ? 0.632 32.265 73.387 1.00 20.03 590 TYR B O 1
ATOM 10666 N N . ALA B 1 591 ? -1.071 30.856 73.310 1.00 19.73 591 ALA B N 1
ATOM 10667 C CA . ALA B 1 591 ? -1.914 31.712 72.511 1.00 20.26 591 ALA B CA 1
ATOM 10668 C C . ALA B 1 591 ? -2.195 33.033 73.234 1.00 19.79 591 ALA B C 1
ATOM 10669 O O . ALA B 1 591 ? -2.350 34.089 72.616 1.00 19.37 591 ALA B O 1
ATOM 10671 N N . GLN B 1 592 ? -2.294 32.959 74.542 1.00 20.10 592 GLN B N 1
ATOM 10672 C CA . GLN B 1 592 ? -2.461 34.153 75.314 1.00 20.78 592 GLN B CA 1
ATOM 10673 C C . GLN B 1 592 ? -1.236 35.056 75.196 1.00 19.72 592 GLN B C 1
ATOM 10674 O O . GLN B 1 592 ? -1.366 36.251 75.045 1.00 19.84 592 GLN B O 1
ATOM 10680 N N . ALA B 1 593 ? -0.045 34.489 75.374 1.00 21.24 593 ALA B N 1
ATOM 10681 C CA . ALA B 1 593 ? 1.182 35.275 75.260 1.00 20.98 593 ALA B CA 1
ATOM 10682 C C . ALA B 1 593 ? 1.257 35.906 73.863 1.00 21.37 593 ALA B C 1
ATOM 10683 O O . ALA B 1 593 ? 1.506 37.082 73.731 1.00 23.14 593 ALA B O 1
ATOM 10685 N N . MET B 1 594 ? 0.950 35.144 72.821 1.00 22.41 594 MET B N 1
ATOM 10686 C CA . MET B 1 594 ? 0.918 35.708 71.471 1.00 23.27 594 MET B CA 1
ATOM 10687 C C . MET B 1 594 ? -0.112 36.839 71.383 1.00 21.56 594 MET B C 1
ATOM 10688 O O . MET B 1 594 ? 0.099 37.837 70.727 1.00 19.57 594 MET B O 1
ATOM 10693 N N . ASN B 1 595 ? -1.255 36.623 72.009 1.00 20.88 595 ASN B N 1
ATOM 10694 C CA . ASN B 1 595 ? -2.310 37.589 71.948 1.00 22.42 595 ASN B CA 1
ATOM 10695 C C . ASN B 1 595 ? -1.859 38.924 72.500 1.00 22.22 595 ASN B C 1
ATOM 10696 O O . ASN B 1 595 ? -2.081 39.951 71.866 1.00 20.94 595 ASN B O 1
ATOM 10701 N N . HIS B 1 596 ? -1.224 38.871 73.669 1.00 21.44 596 HIS B N 1
ATOM 10702 C CA . HIS B 1 596 ? -0.715 40.051 74.314 1.00 22.64 596 HIS B CA 1
ATOM 10703 C C . HIS B 1 596 ? 0.370 40.664 73.454 1.00 22.93 596 HIS B C 1
ATOM 10704 O O . HIS B 1 596 ? 0.344 41.852 73.201 1.00 24.72 596 HIS B O 1
ATOM 10711 N N . LYS B 1 597 ? 1.303 39.869 72.951 1.00 24.92 597 LYS B N 1
ATOM 10712 C CA . LYS B 1 597 ? 2.396 40.416 72.124 1.00 24.72 597 LYS B CA 1
ATOM 10713 C C . LYS B 1 597 ? 1.821 41.149 70.933 1.00 23.35 597 LYS B C 1
ATOM 10714 O O . LYS B 1 597 ? 2.163 42.283 70.650 1.00 23.42 597 LYS B O 1
ATOM 10718 N N . LEU B 1 598 ? 0.951 40.484 70.213 1.00 23.25 598 LEU B N 1
ATOM 10719 C CA . LEU B 1 598 ? 0.456 41.047 68.987 1.00 23.34 598 LEU B CA 1
ATOM 10720 C C . LEU B 1 598 ? -0.504 42.208 69.229 1.00 24.52 598 LEU B C 1
ATOM 10721 O O . LEU B 1 598 ? -0.577 43.150 68.429 1.00 25.30 598 LEU B O 1
ATOM 10726 N N . TYR B 1 599 ? -1.262 42.125 70.313 1.00 25.24 599 TYR B N 1
ATOM 10727 C CA . TYR B 1 599 ? -2.107 43.242 70.691 1.00 28.32 599 TYR B CA 1
ATOM 10728 C C . TYR B 1 599 ? -1.273 44.493 70.952 1.00 26.60 599 TYR B C 1
ATOM 10729 O O . TYR B 1 599 ? -1.594 45.519 70.406 1.00 27.68 599 TYR B O 1
ATOM 10738 N N . LYS B 1 600 ? -0.190 44.386 71.728 1.00 26.41 600 LYS B N 1
ATOM 10739 C CA . LYS B 1 600 ? 0.695 45.524 71.961 1.00 27.39 600 LYS B CA 1
ATOM 10740 C C . LYS B 1 600 ? 1.252 46.046 70.655 1.00 28.03 600 LYS B C 1
ATOM 10741 O O . LYS B 1 600 ? 1.437 47.242 70.498 1.00 28.12 600 LYS B O 1
ATOM 10744 N N . GLU B 1 601 ? 1.536 45.151 69.708 1.00 26.78 601 GLU B N 1
ATOM 10745 C CA . GLU B 1 601 ? 1.946 45.573 68.375 1.00 27.31 601 GLU B CA 1
ATOM 10746 C C . GLU B 1 601 ? 0.830 46.168 67.497 1.00 25.15 601 GLU B C 1
ATOM 10747 O O . GLU B 1 601 ? 1.067 46.557 66.350 1.00 27.58 601 GLU B O 1
ATOM 10753 N N . ASN B 1 602 ? -0.382 46.239 68.018 1.00 24.24 602 ASN B N 1
ATOM 10754 C CA . ASN B 1 602 ? -1.569 46.643 67.213 1.00 27.50 602 ASN B CA 1
ATOM 10755 C C . ASN B 1 602 ? -1.771 45.855 65.957 1.00 24.87 602 ASN B C 1
ATOM 10756 O O . ASN B 1 602 ? -2.263 46.361 64.959 1.00 27.72 602 ASN B O 1
ATOM 10761 N N . ASN B 1 603 ? -1.493 44.577 66.068 1.00 25.57 603 ASN B N 1
ATOM 10762 C CA . ASN B 1 603 ? -1.540 43.691 64.953 1.00 24.56 603 ASN B CA 1
ATOM 10763 C C . ASN B 1 603 ? -2.796 42.838 65.096 1.00 23.04 603 ASN B C 1
ATOM 10764 O O . ASN B 1 603 ? -2.938 42.151 66.115 1.00 21.67 603 ASN B O 1
ATOM 10769 N N . PRO B 1 604 ? -3.715 42.913 64.103 1.00 22.77 604 PRO B N 1
ATOM 10770 C CA . PRO B 1 604 ? -5.009 42.258 64.234 1.00 25.45 604 PRO B CA 1
ATOM 10771 C C . PRO B 1 604 ? -4.907 40.727 64.288 1.00 25.96 604 PRO B C 1
ATOM 10772 O O . PRO B 1 604 ? -5.874 40.088 64.634 1.00 29.01 604 PRO B O 1
ATOM 10776 N N . GLN B 1 605 ? -3.743 40.159 63.970 1.00 27.11 605 GLN B N 1
ATOM 10777 C CA . GLN B 1 605 ? -3.484 38.764 64.284 1.00 28.82 605 GLN B CA 1
ATOM 10778 C C . GLN B 1 605 ? -3.734 38.447 65.748 1.00 26.62 605 GLN B C 1
ATOM 10779 O O . GLN B 1 605 ? -3.986 37.317 66.072 1.00 24.92 605 GLN B O 1
ATOM 10785 N N . ALA B 1 606 ? -3.664 39.434 66.636 1.00 26.59 606 ALA B N 1
ATOM 10786 C CA . ALA B 1 606 ? -3.945 39.196 68.053 1.00 24.11 606 ALA B CA 1
ATOM 10787 C C . ALA B 1 606 ? -5.303 38.552 68.228 1.00 25.95 606 ALA B C 1
ATOM 10788 O O . ALA B 1 606 ? -5.494 37.767 69.153 1.00 25.88 606 ALA B O 1
ATOM 10790 N N . ASN B 1 607 ? -6.227 38.843 67.313 1.00 25.19 607 ASN B N 1
ATOM 10791 C CA . ASN B 1 607 ? -7.584 38.348 67.453 1.00 29.12 607 ASN B CA 1
ATOM 10792 C C . ASN B 1 607 ? -7.693 36.846 67.260 1.00 27.19 607 ASN B C 1
ATOM 10793 O O . ASN B 1 607 ? -8.429 36.165 67.971 1.00 26.00 607 ASN B O 1
ATOM 10798 N N . GLU B 1 608 ? -6.902 36.335 66.345 1.00 26.76 608 GLU B N 1
ATOM 10799 C CA . GLU B 1 608 ? -6.841 34.900 66.125 1.00 28.42 608 GLU B CA 1
ATOM 10800 C C . GLU B 1 608 ? -6.325 34.212 67.355 1.00 24.29 608 GLU B C 1
ATOM 10801 O O . GLU B 1 608 ? -6.791 33.177 67.727 1.00 22.73 608 GLU B O 1
ATOM 10807 N N . TRP B 1 609 ? -5.338 34.802 67.991 1.00 23.05 609 TRP B N 1
ATOM 10808 C CA . TRP B 1 609 ? -4.781 34.186 69.159 1.00 24.17 609 TRP B CA 1
ATOM 10809 C C . TRP B 1 609 ? -5.756 34.248 70.309 1.00 23.94 609 TRP B C 1
ATOM 10810 O O . TRP B 1 609 ? -5.853 33.302 71.100 1.00 22.15 609 TRP B O 1
ATOM 10821 N N . ALA B 1 610 ? -6.518 35.342 70.377 1.00 24.58 610 ALA B N 1
ATOM 10822 C CA . ALA B 1 610 ? -7.597 35.428 71.361 1.00 25.47 610 ALA B CA 1
ATOM 10823 C C . ALA B 1 610 ? -8.604 34.311 71.141 1.00 26.32 610 ALA B C 1
ATOM 10824 O O . ALA B 1 610 ? -9.013 33.645 72.115 1.00 24.71 610 ALA B O 1
ATOM 10826 N N . ASP B 1 611 ? -8.998 34.094 69.879 1.00 22.99 611 ASP B N 1
ATOM 10827 C CA . ASP B 1 611 ? -9.889 32.976 69.575 1.00 22.94 611 ASP B CA 1
ATOM 10828 C C . ASP B 1 611 ? -9.320 31.685 70.108 1.00 24.02 611 ASP B C 1
ATOM 10829 O O . ASP B 1 611 ? -10.043 30.889 70.728 1.00 22.59 611 ASP B O 1
ATOM 10834 N N . LYS B 1 612 ? -8.014 31.494 69.920 1.00 22.33 612 LYS B N 1
ATOM 10835 C CA . LYS B 1 612 ? -7.397 30.272 70.333 1.00 23.11 612 LYS B CA 1
ATOM 10836 C C . LYS B 1 612 ? -7.440 30.133 71.857 1.00 24.63 612 LYS B C 1
ATOM 10837 O O . LYS B 1 612 ? -7.668 29.027 72.357 1.00 25.65 612 LYS B O 1
ATOM 10840 N N . VAL B 1 613 ? -7.255 31.230 72.591 1.00 23.59 613 VAL B N 1
ATOM 10841 C CA . VAL B 1 613 ? -7.351 31.170 74.052 1.00 23.79 613 VAL B CA 1
ATOM 10842 C C . VAL B 1 613 ? -8.742 30.719 74.442 1.00 23.09 613 VAL B C 1
ATOM 10843 O O . VAL B 1 613 ? -8.898 29.810 75.237 1.00 26.08 613 VAL B O 1
ATOM 10847 N N . GLU B 1 614 ? -9.755 31.344 73.869 1.00 24.79 614 GLU B N 1
ATOM 10848 C CA . GLU B 1 614 ? -11.135 30.935 74.143 1.00 27.97 614 GLU B CA 1
ATOM 10849 C C . GLU B 1 614 ? -11.374 29.474 73.799 1.00 26.55 614 GLU B C 1
ATOM 10850 O O . GLU B 1 614 ? -11.957 28.729 74.593 1.00 28.10 614 GLU B O 1
ATOM 10856 N N . GLN B 1 615 ? -10.879 29.051 72.636 1.00 26.02 615 GLN B N 1
ATOM 10857 C CA . GLN B 1 615 ? -11.075 27.663 72.188 1.00 25.93 615 GLN B CA 1
ATOM 10858 C C . GLN B 1 615 ? -10.388 26.684 73.152 1.00 24.50 615 GLN B C 1
ATOM 10859 O O . GLN B 1 615 ? -10.990 25.721 73.609 1.00 22.74 615 GLN B O 1
ATOM 10865 N N . ALA B 1 616 ? -9.134 26.945 73.486 1.00 21.49 616 ALA B N 1
ATOM 10866 C CA . ALA B 1 616 ? -8.452 26.086 74.398 1.00 22.05 616 ALA B CA 1
ATOM 10867 C C . ALA B 1 616 ? -9.123 26.097 75.782 1.00 21.51 616 ALA B C 1
ATOM 10868 O O . ALA B 1 616 ? -9.203 25.072 76.453 1.00 22.30 616 ALA B O 1
ATOM 10870 N N . PHE B 1 617 ? -9.639 27.234 76.200 1.00 23.55 617 PHE B N 1
ATOM 10871 C CA . PHE B 1 617 ? -10.259 27.278 77.499 1.00 23.26 617 PHE B CA 1
ATOM 10872 C C . PHE B 1 617 ? -11.488 26.360 77.513 1.00 21.96 617 PHE B C 1
ATOM 10873 O O . PHE B 1 617 ? -11.694 25.559 78.427 1.00 21.72 617 PHE B O 1
ATOM 10881 N N . ALA B 1 618 ? -12.260 26.454 76.452 1.00 22.33 618 ALA B N 1
ATOM 10882 C CA . ALA B 1 618 ? -13.428 25.600 76.253 1.00 24.49 618 ALA B CA 1
ATOM 10883 C C . ALA B 1 618 ? -13.027 24.136 76.118 1.00 24.83 618 ALA B C 1
ATOM 10884 O O . ALA B 1 618 ? -13.676 23.243 76.693 1.00 25.28 618 ALA B O 1
ATOM 10886 N N . ARG B 1 619 ? -11.939 23.893 75.384 1.00 23.23 619 ARG B N 1
ATOM 10887 C CA . ARG B 1 619 ? -11.411 22.551 75.283 1.00 20.74 619 ARG B CA 1
ATOM 10888 C C . ARG B 1 619 ? -11.015 22.007 76.638 1.00 21.72 619 ARG B C 1
ATOM 10889 O O . ARG B 1 619 ? -11.192 20.831 76.906 1.00 21.21 619 ARG B O 1
ATOM 10897 N N . ASP B 1 620 ? -10.427 22.830 77.486 1.00 22.44 620 ASP B N 1
ATOM 10898 C CA . ASP B 1 620 ? -10.058 22.326 78.802 1.00 23.64 620 ASP B CA 1
ATOM 10899 C C . ASP B 1 620 ? -11.280 21.749 79.547 1.00 22.77 620 ASP B C 1
ATOM 10900 O O . ASP B 1 620 ? -11.245 20.670 80.162 1.00 20.02 620 ASP B O 1
ATOM 10905 N N . LYS B 1 621 ? -12.380 22.467 79.422 1.00 24.63 621 LYS B N 1
ATOM 10906 C CA . LYS B 1 621 ? -13.610 22.070 80.040 1.00 25.81 621 LYS B CA 1
ATOM 10907 C C . LYS B 1 621 ? -14.163 20.791 79.377 1.00 25.44 621 LYS B C 1
ATOM 10908 O O . LYS B 1 621 ? -14.628 19.886 80.057 1.00 27.20 621 LYS B O 1
ATOM 10911 N N . ALA B 1 622 ? -14.101 20.708 78.066 1.00 24.14 622 ALA B N 1
ATOM 10912 C CA . ALA B 1 622 ? -14.640 19.559 77.353 1.00 22.70 622 ALA B CA 1
ATOM 10913 C C . ALA B 1 622 ? -13.855 18.311 77.699 1.00 21.34 622 ALA B C 1
ATOM 10914 O O . ALA B 1 622 ? -14.386 17.210 77.817 1.00 21.25 622 ALA B O 1
ATOM 10916 N N . LEU B 1 623 ? -12.553 18.477 77.837 1.00 20.49 623 LEU B N 1
ATOM 10917 C CA . LEU B 1 623 ? -11.706 17.340 78.180 1.00 22.24 623 LEU B CA 1
ATOM 10918 C C . LEU B 1 623 ? -12.072 16.811 79.557 1.00 22.06 623 LEU B C 1
ATOM 10919 O O . LEU B 1 623 ? -12.261 15.601 79.753 1.00 23.25 623 LEU B O 1
ATOM 10924 N N . SER B 1 624 ? -12.201 17.703 80.518 1.00 22.00 624 SER B N 1
ATOM 10925 C CA . SER B 1 624 ? -12.554 17.215 81.874 1.00 25.52 624 SER B CA 1
ATOM 10926 C C . SER B 1 624 ? -13.997 16.660 81.899 1.00 23.75 624 SER B C 1
ATOM 10927 O O . SER B 1 624 ? -14.245 15.650 82.529 1.00 24.99 624 SER B O 1
ATOM 10930 N N . ASP B 1 625 ? -14.912 17.277 81.163 1.00 22.71 625 ASP B N 1
ATOM 10931 C CA . ASP B 1 625 ? -16.292 16.789 81.132 1.00 23.17 625 ASP B CA 1
ATOM 10932 C C . ASP B 1 625 ? -16.340 15.364 80.617 1.00 22.54 625 ASP B C 1
ATOM 10933 O O . ASP B 1 625 ? -17.090 14.532 81.131 1.00 18.83 625 ASP B O 1
ATOM 10938 N N . ASP B 1 626 ? -15.536 15.105 79.597 1.00 20.68 626 ASP B N 1
ATOM 10939 C CA . ASP B 1 626 ? -15.464 13.788 79.069 1.00 23.04 626 ASP B CA 1
ATOM 10940 C C . ASP B 1 626 ? -14.916 12.807 80.097 1.00 21.69 626 ASP B C 1
ATOM 10941 O O . ASP B 1 626 ? -15.441 11.732 80.247 1.00 21.39 626 ASP B O 1
ATOM 10946 N N . TYR B 1 627 ? -13.824 13.149 80.766 1.00 22.48 627 TYR B N 1
ATOM 10947 C CA . TYR B 1 627 ? -13.268 12.263 81.793 1.00 23.95 627 TYR B CA 1
ATOM 10948 C C . TYR B 1 627 ? -14.270 11.933 82.911 1.00 25.01 627 TYR B C 1
ATOM 10949 O O . TYR B 1 627 ? -14.498 10.775 83.246 1.00 23.45 627 TYR B O 1
ATOM 10958 N N . ASN B 1 628 ? -14.883 12.976 83.456 1.00 23.89 628 ASN B N 1
ATOM 10959 C CA . ASN B 1 628 ? -15.907 12.825 84.482 1.00 25.40 628 ASN B CA 1
ATOM 10960 C C . ASN B 1 628 ? -17.194 12.080 84.036 1.00 26.34 628 ASN B C 1
ATOM 10961 O O . ASN B 1 628 ? -17.793 11.340 84.813 1.00 25.17 628 ASN B O 1
ATOM 10966 N N . ASN B 1 629 ? -17.650 12.326 82.809 1.00 26.43 629 ASN B N 1
ATOM 10967 C CA . ASN B 1 629 ? -19.040 11.981 82.470 1.00 26.08 629 ASN B CA 1
ATOM 10968 C C . ASN B 1 629 ? -19.185 10.970 81.411 1.00 25.46 629 ASN B C 1
ATOM 10969 O O . ASN B 1 629 ? -20.233 10.336 81.310 1.00 26.33 629 ASN B O 1
ATOM 10974 N N . ILE B 1 630 ? -18.181 10.816 80.568 1.00 25.51 630 ILE B N 1
ATOM 10975 C CA . ILE B 1 630 ? -18.395 9.993 79.371 1.00 24.97 630 ILE B CA 1
ATOM 10976 C C . ILE B 1 630 ? -17.506 8.787 79.433 1.00 24.97 630 ILE B C 1
ATOM 10977 O O . ILE B 1 630 ? -17.969 7.668 79.336 1.00 28.41 630 ILE B O 1
ATOM 10982 N N . MET B 1 631 ? -16.220 9.033 79.614 1.00 22.79 631 MET B N 1
ATOM 10983 C CA . MET B 1 631 ? -15.263 7.996 79.832 1.00 22.10 631 MET B CA 1
ATOM 10984 C C . MET B 1 631 ? -15.750 7.060 80.936 1.00 24.33 631 MET B C 1
ATOM 10985 O O . MET B 1 631 ? -16.239 7.515 81.992 1.00 23.36 631 MET B O 1
ATOM 10990 N N . SER B 1 632 ? -15.584 5.759 80.689 1.00 25.74 632 SER B N 1
ATOM 10991 C CA . SER B 1 632 ? -15.920 4.735 81.636 1.00 25.26 632 SER B CA 1
ATOM 10992 C C . SER B 1 632 ? -17.375 4.877 82.111 1.00 27.39 632 SER B C 1
ATOM 10993 O O . SER B 1 632 ? -17.682 4.577 83.270 1.00 25.26 632 SER B O 1
ATOM 10996 N N . GLY B 1 633 ? -18.258 5.366 81.231 1.00 25.94 633 GLY B N 1
ATOM 10997 C CA . GLY B 1 633 ? -19.662 5.503 81.598 1.00 27.02 633 GLY B CA 1
ATOM 10998 C C . GLY B 1 633 ? -19.829 6.432 82.784 1.00 28.65 633 GLY B C 1
ATOM 10999 O O . GLY B 1 633 ? -20.839 6.404 83.462 1.00 27.70 633 GLY B O 1
ATOM 11000 N N . GLY B 1 634 ? -18.848 7.311 83.004 1.00 27.95 634 GLY B N 1
ATOM 11001 C CA . GLY B 1 634 ? -18.954 8.280 84.057 1.00 26.63 634 GLY B CA 1
ATOM 11002 C C . GLY B 1 634 ? -18.623 7.682 85.389 1.00 24.76 634 GLY B C 1
ATOM 11003 O O . GLY B 1 634 ? -18.915 8.282 86.401 1.00 23.39 634 GLY B O 1
ATOM 11004 N N . LYS B 1 635 ? -17.917 6.552 85.382 1.00 24.26 635 LYS B N 1
ATOM 11005 C CA . LYS B 1 635 ? -17.479 5.950 86.622 1.00 25.00 635 LYS B CA 1
ATOM 11006 C C . LYS B 1 635 ? -16.653 6.896 87.511 1.00 25.95 635 LYS B C 1
ATOM 11007 O O . LYS B 1 635 ? -16.789 6.907 88.720 1.00 27.91 635 LYS B O 1
ATOM 11013 N N . TRP B 1 636 ? -15.839 7.740 86.894 1.00 26.50 636 TRP B N 1
ATOM 11014 C CA . TRP B 1 636 ? -14.962 8.627 87.640 1.00 25.62 636 TRP B CA 1
ATOM 11015 C C . TRP B 1 636 ? -15.512 10.031 87.819 1.00 26.95 636 TRP B C 1
ATOM 11016 O O . TRP B 1 636 ? -14.747 10.936 88.062 1.00 25.04 636 TRP B O 1
ATOM 11027 N N . LYS B 1 637 ? -16.831 10.208 87.721 1.00 27.61 637 LYS B N 1
ATOM 11028 C CA . LYS B 1 637 ? -17.429 11.522 87.864 1.00 29.07 637 LYS B CA 1
ATOM 11029 C C . LYS B 1 637 ? -16.902 12.191 89.121 1.00 27.59 637 LYS B C 1
ATOM 11030 O O . LYS B 1 637 ? -16.960 11.623 90.211 1.00 27.42 637 LYS B O 1
ATOM 11034 N N . ASN B 1 638 ? -16.395 13.405 88.939 1.00 28.38 638 ASN B N 1
ATOM 11035 C CA . ASN B 1 638 ? -15.841 14.263 90.006 1.00 29.76 638 ASN B CA 1
ATOM 11036 C C . ASN B 1 638 ? -14.419 14.026 90.363 1.00 30.50 638 ASN B C 1
ATOM 11037 O O . ASN B 1 638 ? -13.860 14.785 91.143 1.00 30.08 638 ASN B O 1
ATOM 11042 N N . MET B 1 639 ? -13.809 13.007 89.778 1.00 31.83 639 MET B N 1
ATOM 11043 C CA . MET B 1 639 ? -12.381 12.806 89.976 1.00 32.32 639 MET B CA 1
ATOM 11044 C C . MET B 1 639 ? -11.536 13.854 89.236 1.00 30.57 639 MET B C 1
ATOM 11045 O O . MET B 1 639 ? -10.360 14.012 89.522 1.00 30.80 639 MET B O 1
ATOM 11050 N N . MET B 1 640 ? -12.125 14.565 88.276 1.00 28.02 640 MET B N 1
ATOM 11051 C CA . MET B 1 640 ? -11.346 15.484 87.459 1.00 27.51 640 MET B CA 1
ATOM 11052 C C . MET B 1 640 ? -12.021 16.830 87.381 1.00 25.79 640 MET B C 1
ATOM 11053 O O . MET B 1 640 ? -12.418 17.284 86.334 1.00 26.93 640 MET B O 1
ATOM 11058 N N . ILE B 1 641 ? -12.183 17.442 88.535 1.00 26.41 641 ILE B N 1
ATOM 11059 C CA . ILE B 1 641 ? -12.830 18.736 88.642 1.00 28.37 641 ILE B CA 1
ATOM 11060 C C . ILE B 1 641 ? -11.923 19.745 89.315 1.00 29.28 641 ILE B C 1
ATOM 11061 O O . ILE B 1 641 ? -12.306 20.872 89.495 1.00 31.95 641 ILE B O 1
ATOM 11066 N N . GLN B 1 642 ? -10.705 19.364 89.658 1.00 31.36 642 GLN B N 1
ATOM 11067 C CA . GLN B 1 642 ? -9.792 20.305 90.302 1.00 32.03 642 GLN B CA 1
ATOM 11068 C C . GLN B 1 642 ? -9.591 21.597 89.473 1.00 30.82 642 GLN B C 1
ATOM 11069 O O . GLN B 1 642 ? -9.279 21.552 88.269 1.00 31.41 642 GLN B O 1
ATOM 11075 N N . LYS B 1 643 ? -9.748 22.737 90.144 1.00 31.29 643 LYS B N 1
ATOM 11076 C CA . LYS B 1 643 ? -9.540 24.056 89.557 1.00 32.85 643 LYS B CA 1
ATOM 11077 C C . LYS B 1 643 ? -8.072 24.175 89.268 1.00 35.51 643 LYS B C 1
ATOM 11078 O O . LYS B 1 643 ? -7.216 23.825 90.112 1.00 32.55 643 LYS B O 1
ATOM 11080 N N . HIS B 1 644 ? -7.773 24.676 88.080 1.00 36.02 644 HIS B N 1
ATOM 11081 C CA . HIS B 1 644 ? -6.374 24.793 87.692 1.00 36.68 644 HIS B CA 1
ATOM 11082 C C . HIS B 1 644 ? -6.062 26.001 86.819 1.00 37.02 644 HIS B C 1
ATOM 11083 O O . HIS B 1 644 ? -4.916 26.241 86.554 1.00 35.46 644 HIS B O 1
ATOM 11090 N N . ILE B 1 645 ? -7.076 26.758 86.389 1.00 38.49 645 ILE B N 1
ATOM 11091 C CA . ILE B 1 645 ? -6.889 27.951 85.562 1.00 41.31 645 ILE B CA 1
ATOM 11092 C C . ILE B 1 645 ? -7.480 29.167 86.294 1.00 43.56 645 ILE B C 1
ATOM 11093 O O . ILE B 1 645 ? -8.707 29.355 86.314 1.00 42.31 645 ILE B O 1
ATOM 11098 N N . GLY B 1 646 ? -6.611 29.983 86.886 1.00 42.08 646 GLY B N 1
ATOM 11099 C CA . GLY B 1 646 ? -7.061 31.092 87.723 1.00 44.35 646 GLY B CA 1
ATOM 11100 C C . GLY B 1 646 ? -6.274 31.309 89.018 1.00 44.88 646 GLY B C 1
ATOM 11101 O O . GLY B 1 646 ? -6.529 32.280 89.728 1.00 40.75 646 GLY B O 1
ATOM 11102 N N . TYR B 1 647 ? -5.331 30.419 89.341 1.00 40.18 647 TYR B N 1
ATOM 11103 C CA . TYR B 1 647 ? -4.492 30.620 90.513 1.00 42.32 647 TYR B CA 1
ATOM 11104 C C . TYR B 1 647 ? -3.845 32.005 90.491 1.00 43.21 647 TYR B C 1
ATOM 11105 O O . TYR B 1 647 ? -3.234 32.394 89.489 1.00 42.74 647 TYR B O 1
ATOM 11114 N N . THR B 1 648 ? -4.023 32.748 91.581 1.00 39.52 648 THR B N 1
ATOM 11115 C CA . THR B 1 648 ? -3.304 34.001 91.819 1.00 40.04 648 THR B CA 1
ATOM 11116 C C . THR B 1 648 ? -2.587 33.879 93.197 1.00 42.86 648 THR B C 1
ATOM 11117 O O . THR B 1 648 ? -1.972 34.819 93.725 1.00 39.56 648 THR B O 1
ATOM 11121 N N . SER B 1 649 ? -2.648 32.681 93.756 1.00 45.13 649 SER B N 1
ATOM 11122 C CA . SER B 1 649 ? -2.103 32.398 95.069 1.00 49.46 649 SER B CA 1
ATOM 11123 C C . SER B 1 649 ? -1.589 30.961 95.074 1.00 41.57 649 SER B C 1
ATOM 11124 O O . SER B 1 649 ? -1.626 30.282 94.057 1.00 43.65 649 SER B O 1
ATOM 11127 N N . TRP B 1 650 ? -1.045 30.536 96.199 1.00 43.39 650 TRP B N 1
ATOM 11128 C CA . TRP B 1 650 ? -0.602 29.166 96.342 1.00 43.92 650 TRP B CA 1
ATOM 11129 C C . TRP B 1 650 ? -1.801 28.227 96.386 1.00 44.29 650 TRP B C 1
ATOM 11130 O O . TRP B 1 650 ? -1.769 27.145 95.796 1.00 43.74 650 TRP B O 1
ATOM 11141 N N . ASN B 1 651 ? -2.871 28.662 97.054 1.00 45.12 651 ASN B N 1
ATOM 11142 C CA . ASN B 1 651 ? -4.077 27.848 97.196 1.00 43.96 651 ASN B CA 1
ATOM 11143 C C . ASN B 1 651 ? -5.108 28.164 96.109 1.00 42.66 651 ASN B C 1
ATOM 11144 O O . ASN B 1 651 ? -5.130 29.257 95.534 1.00 42.77 651 ASN B O 1
ATOM 11149 N N . ASP B 1 652 ? -5.969 27.197 95.826 1.00 43.91 652 ASP B N 1
ATOM 11150 C CA . ASP B 1 652 ? -7.061 27.388 94.856 1.00 47.59 652 ASP B CA 1
ATOM 11151 C C . ASP B 1 652 ? -8.226 28.117 95.557 1.00 45.78 652 ASP B C 1
ATOM 11152 O O . ASP B 1 652 ? -9.331 27.597 95.629 1.00 46.06 652 ASP B O 1
ATOM 11157 N N . ASN B 1 653 ? -7.982 29.329 96.048 1.00 44.59 653 ASN B N 1
ATOM 11158 C CA . ASN B 1 653 ? -9.045 30.073 96.761 1.00 43.52 653 ASN B CA 1
ATOM 11159 C C . ASN B 1 653 ? -10.179 30.432 95.828 1.00 44.97 653 ASN B C 1
ATOM 11160 O O . ASN B 1 653 ? -11.340 30.189 96.123 1.00 54.11 653 ASN B O 1
ATOM 11165 N N . PHE B 1 654 ? -9.805 30.977 94.681 1.00 46.72 654 PHE B N 1
ATOM 11166 C CA . PHE B 1 654 ? -10.741 31.396 93.618 1.00 44.42 654 PHE B CA 1
ATOM 11167 C C . PHE B 1 654 ? -11.872 30.398 93.267 1.00 40.90 654 PHE B C 1
ATOM 11168 O O . PHE B 1 654 ? -11.698 29.190 93.364 1.00 39.14 654 PHE B O 1
ATOM 11176 N N . PRO B 1 655 ? -13.045 30.911 92.853 1.00 41.82 655 PRO B N 1
ATOM 11177 C CA . PRO B 1 655 ? -14.236 30.020 92.676 1.00 42.41 655 PRO B CA 1
ATOM 11178 C C . PRO B 1 655 ? -14.154 28.924 91.596 1.00 42.46 655 PRO B C 1
ATOM 11179 O O . PRO B 1 655 ? -14.726 27.847 91.775 1.00 41.81 655 PRO B O 1
ATOM 11183 N N . ALA B 1 656 ? -13.499 29.222 90.468 1.00 41.21 656 ALA B N 1
ATOM 11184 C CA . ALA B 1 656 ? -13.644 28.397 89.274 1.00 40.04 656 ALA B CA 1
ATOM 11185 C C . ALA B 1 656 ? -12.586 28.675 88.217 1.00 38.71 656 ALA B C 1
ATOM 11186 O O . ALA B 1 656 ? -11.994 29.744 88.188 1.00 39.18 656 ALA B O 1
ATOM 11188 N N . ASP B 1 657 ? -12.396 27.724 87.306 1.00 37.21 657 ASP B N 1
ATOM 11189 C CA . ASP B 1 657 ? -11.504 27.946 86.168 1.00 38.17 657 ASP B CA 1
ATOM 11190 C C . ASP B 1 657 ? -11.986 29.147 85.384 1.00 33.46 657 ASP B C 1
ATOM 11191 O O . ASP B 1 657 ? -13.157 29.263 85.111 1.00 31.78 657 ASP B O 1
ATOM 11196 N N . THR B 1 658 ? -11.088 30.069 85.061 1.00 34.85 658 THR B N 1
ATOM 11197 C CA . THR B 1 658 ? -11.499 31.343 84.458 1.00 33.85 658 THR B CA 1
ATOM 11198 C C . THR B 1 658 ? -10.607 31.780 83.270 1.00 32.44 658 THR B C 1
ATOM 11199 O O . THR B 1 658 ? -9.377 31.564 83.295 1.00 30.97 658 THR B O 1
ATOM 11203 N N . LEU B 1 659 ? -11.265 32.334 82.240 1.00 29.19 659 LEU B N 1
ATOM 11204 C CA . LEU B 1 659 ? -10.642 32.682 80.950 1.00 33.15 659 LEU B CA 1
ATOM 11205 C C . LEU B 1 659 ? -9.435 33.554 81.170 1.00 35.88 659 LEU B C 1
ATOM 11206 O O . LEU B 1 659 ? -9.543 34.585 81.821 1.00 39.20 659 LEU B O 1
ATOM 11211 N N . PRO B 1 660 ? -8.267 33.139 80.660 1.00 36.18 660 PRO B N 1
ATOM 11212 C CA . PRO B 1 660 ? -7.140 34.039 80.818 1.00 34.21 660 PRO B CA 1
ATOM 11213 C C . PRO B 1 660 ? -7.405 35.322 80.046 1.00 30.52 660 PRO B C 1
ATOM 11214 O O . PRO B 1 660 ? -8.025 35.278 79.011 1.00 27.25 660 PRO B O 1
ATOM 11218 N N . LYS B 1 661 ? -6.952 36.455 80.579 1.00 29.68 661 LYS B N 1
ATOM 11219 C CA . LYS B 1 661 ? -7.168 37.736 79.931 1.00 27.77 661 LYS B CA 1
ATOM 11220 C C . LYS B 1 661 ? -6.599 37.792 78.496 1.00 27.02 661 LYS B C 1
ATOM 11221 O O . LYS B 1 661 ? -5.413 37.532 78.245 1.00 25.92 661 LYS B O 1
ATOM 11224 N N . ILE B 1 662 ? -7.436 38.223 77.577 1.00 26.50 662 ILE B N 1
ATOM 11225 C CA . ILE B 1 662 ? -7.035 38.442 76.218 1.00 29.58 662 ILE B CA 1
ATOM 11226 C C . ILE B 1 662 ? -7.542 39.767 75.707 1.00 30.74 662 ILE B C 1
ATOM 11227 O O . ILE B 1 662 ? -8.469 40.305 76.255 1.00 33.74 662 ILE B O 1
ATOM 11232 N N . TYR B 1 663 ? -6.914 40.297 74.665 1.00 32.23 663 TYR B N 1
ATOM 11233 C CA . TYR B 1 663 ? -7.299 41.574 74.084 1.00 31.40 663 TYR B CA 1
ATOM 11234 C C . TYR B 1 663 ? -7.632 41.402 72.635 1.00 31.12 663 TYR B C 1
ATOM 11235 O O . TYR B 1 663 ? -6.981 40.658 71.939 1.00 33.63 663 TYR B O 1
ATOM 11244 N N . ARG B 1 664 ? -8.576 42.179 72.158 1.00 31.57 664 ARG B N 1
ATOM 11245 C CA . ARG B 1 664 ? -8.871 42.208 70.766 1.00 33.57 664 ARG B CA 1
ATOM 11246 C C . ARG B 1 664 ? -8.700 43.564 70.168 1.00 34.60 664 ARG B C 1
ATOM 11247 O O . ARG B 1 664 ? -9.060 44.564 70.760 1.00 33.28 664 ARG B O 1
ATOM 11255 N N . ILE B 1 665 ? -8.138 43.584 68.967 1.00 36.82 665 ILE B N 1
ATOM 11256 C CA . ILE B 1 665 ? -8.133 44.763 68.141 1.00 36.79 665 ILE B CA 1
ATOM 11257 C C . ILE B 1 665 ? -9.557 44.921 67.601 1.00 38.60 665 ILE B C 1
ATOM 11258 O O . ILE B 1 665 ? -10.026 44.075 66.837 1.00 37.77 665 ILE B O 1
ATOM 11263 N N . GLU B 1 666 ? -10.238 45.994 67.996 1.00 42.95 666 GLU B N 1
ATOM 11264 C CA . GLU B 1 666 ? -11.497 46.400 67.360 1.00 45.58 666 GLU B CA 1
ATOM 11265 C C . GLU B 1 666 ? -11.237 46.755 65.880 1.00 46.12 666 GLU B C 1
ATOM 11266 O O . GLU B 1 666 ? -10.177 47.258 65.517 1.00 52.51 666 GLU B O 1
ATOM 11269 N N . ASN B 1 667 ? -12.211 46.485 65.021 1.00 52.14 667 ASN B N 1
ATOM 11270 C CA . ASN B 1 667 ? -12.147 46.861 63.589 1.00 53.81 667 ASN B CA 1
ATOM 11271 C C . ASN B 1 667 ? -10.899 46.363 62.891 1.00 52.31 667 ASN B C 1
ATOM 11272 O O . ASN B 1 667 ? -10.214 47.130 62.232 1.00 53.73 667 ASN B O 1
ATOM 11277 N N . PRO B 1 668 ? -10.620 45.067 63.004 1.00 50.84 668 PRO B N 1
ATOM 11278 C CA . PRO B 1 668 ? -9.353 44.552 62.512 1.00 48.90 668 PRO B CA 1
ATOM 11279 C C . PRO B 1 668 ? -9.199 44.687 61.012 1.00 46.29 668 PRO B C 1
ATOM 11280 O O . PRO B 1 668 ? -8.070 44.646 60.514 1.00 45.03 668 PRO B O 1
ATOM 11284 N N . GLU B 1 669 ? -10.318 44.835 60.308 1.00 44.79 669 GLU B N 1
ATOM 11285 C CA . GLU B 1 669 ? -10.323 45.021 58.856 1.00 41.25 669 GLU B CA 1
ATOM 11286 C C . GLU B 1 669 ? -9.707 46.343 58.481 1.00 38.46 669 GLU B C 1
ATOM 11287 O O . GLU B 1 669 ? -9.210 46.526 57.377 1.00 37.69 669 GLU B O 1
ATOM 11289 N N . LYS B 1 670 ? -9.766 47.282 59.409 1.00 40.02 670 LYS B N 1
ATOM 11290 C CA . LYS B 1 670 ? -9.116 48.562 59.228 1.00 39.71 670 LYS B CA 1
ATOM 11291 C C . LYS B 1 670 ? -7.683 48.541 59.792 1.00 38.52 670 LYS B C 1
ATOM 11292 O O . LYS B 1 670 ? -6.923 49.432 59.510 1.00 34.49 670 LYS B O 1
ATOM 11294 N N . ALA B 1 671 ? -7.319 47.562 60.619 1.00 35.07 671 ALA B N 1
ATOM 11295 C CA . ALA B 1 671 ? -5.998 47.585 61.237 1.00 36.91 671 ALA B CA 1
ATOM 11296 C C . ALA B 1 671 ? -4.973 46.987 60.263 1.00 34.57 671 ALA B C 1
ATOM 11297 O O . ALA B 1 671 ? -4.391 45.946 60.543 1.00 36.14 671 ALA B O 1
ATOM 11299 N N . VAL B 1 672 ? -4.786 47.660 59.125 1.00 31.03 672 VAL B N 1
ATOM 11300 C CA . VAL B 1 672 ? -3.945 47.214 58.035 1.00 30.28 672 VAL B CA 1
ATOM 11301 C C . VAL B 1 672 ? -2.968 48.349 57.702 1.00 27.59 672 VAL B C 1
ATOM 11302 O O . VAL B 1 672 ? -3.275 49.481 57.901 1.00 28.76 672 VAL B O 1
ATOM 11306 N N . GLY B 1 673 ? -1.776 48.041 57.217 1.00 29.57 673 GLY B N 1
ATOM 11307 C CA . GLY B 1 673 ? -0.760 49.062 56.955 1.00 27.04 673 GLY B CA 1
ATOM 11308 C C . GLY B 1 673 ? -0.160 49.549 58.258 1.00 24.38 673 GLY B C 1
ATOM 11309 O O . GLY B 1 673 ? -0.582 49.149 59.334 1.00 27.81 673 GLY B O 1
ATOM 11310 N N . GLY B 1 674 ? 0.794 50.461 58.153 1.00 25.39 674 GLY B N 1
ATOM 11311 C CA . GLY B 1 674 ? 1.386 51.104 59.306 1.00 23.52 674 GLY B CA 1
ATOM 11312 C C . GLY B 1 674 ? 2.456 50.237 59.943 1.00 24.53 674 GLY B C 1
ATOM 11313 O O . GLY B 1 674 ? 2.921 50.546 61.026 1.00 23.75 674 GLY B O 1
ATOM 11314 N N . TYR B 1 675 ? 2.822 49.131 59.305 1.00 22.75 675 TYR B N 1
ATOM 11315 C CA . TYR B 1 675 ? 3.809 48.197 59.922 1.00 21.38 675 TYR B CA 1
ATOM 11316 C C . TYR B 1 675 ? 5.213 48.743 59.786 1.00 20.07 675 TYR B C 1
ATOM 11317 O O . TYR B 1 675 ? 5.615 49.179 58.715 1.00 20.39 675 TYR B O 1
ATOM 11326 N N . VAL B 1 676 ? 5.936 48.727 60.893 1.00 20.89 676 VAL B N 1
ATOM 11327 C CA . VAL B 1 676 ? 7.321 49.125 60.921 1.00 20.88 676 VAL B CA 1
ATOM 11328 C C . VAL B 1 676 ? 8.083 48.010 61.550 1.00 19.59 676 VAL B C 1
ATOM 11329 O O . VAL B 1 676 ? 7.727 47.543 62.624 1.00 20.29 676 VAL B O 1
ATOM 11333 N N . PHE B 1 677 ? 9.157 47.618 60.879 1.00 20.43 677 PHE B N 1
ATOM 11334 C CA . PHE B 1 677 ? 9.945 46.470 61.246 1.00 20.98 677 PHE B CA 1
ATOM 11335 C C . PHE B 1 677 ? 11.273 46.892 61.820 1.00 21.26 677 PHE B C 1
ATOM 11336 O O . PHE B 1 677 ? 11.877 47.871 61.366 1.00 20.53 677 PHE B O 1
ATOM 11344 N N . THR B 1 678 ? 11.748 46.118 62.772 1.00 21.13 678 THR B N 1
ATOM 11345 C CA . THR B 1 678 ? 13.065 46.347 63.360 1.00 22.40 678 THR B CA 1
ATOM 11346 C C . THR B 1 678 ? 13.948 45.171 63.016 1.00 22.63 678 THR B C 1
ATOM 11347 O O . THR B 1 678 ? 13.675 44.046 63.385 1.00 26.69 678 THR B O 1
ATOM 11351 N N . GLY B 1 679 ? 15.002 45.432 62.286 1.00 21.45 679 GLY B N 1
ATOM 11352 C CA . GLY B 1 679 ? 15.937 44.417 61.971 1.00 21.18 679 GLY B CA 1
ATOM 11353 C C . GLY B 1 679 ? 16.624 43.852 63.176 1.00 21.33 679 GLY B C 1
ATOM 11354 O O . GLY B 1 679 ? 17.007 44.589 64.055 1.00 22.82 679 GLY B O 1
ATOM 11355 N N . GLN B 1 680 ? 16.711 42.524 63.231 1.00 21.61 680 GLN B N 1
ATOM 11356 C CA . GLN B 1 680 ? 17.499 41.843 64.218 1.00 24.24 680 GLN B CA 1
ATOM 11357 C C . GLN B 1 680 ? 18.285 40.736 63.540 1.00 22.45 680 GLN B C 1
ATOM 11358 O O . GLN B 1 680 ? 17.906 40.271 62.475 1.00 22.99 680 GLN B O 1
ATOM 11364 N N . ASP B 1 681 ? 19.408 40.389 64.143 1.00 20.82 681 ASP B N 1
ATOM 11365 C CA . ASP B 1 681 ? 20.233 39.290 63.705 1.00 21.12 681 ASP B CA 1
ATOM 11366 C C . ASP B 1 681 ? 20.618 39.364 62.258 1.00 20.82 681 ASP B C 1
ATOM 11367 O O . ASP B 1 681 ? 20.826 38.345 61.611 1.00 23.87 681 ASP B O 1
ATOM 11372 N N . GLY B 1 682 ? 20.731 40.562 61.732 1.00 18.51 682 GLY B N 1
ATOM 11373 C CA . GLY B 1 682 ? 21.276 40.722 60.420 1.00 19.42 682 GLY B CA 1
ATOM 11374 C C . GLY B 1 682 ? 20.276 40.574 59.294 1.00 19.87 682 GLY B C 1
ATOM 11375 O O . GLY B 1 682 ? 20.668 40.500 58.122 1.00 19.83 682 GLY B O 1
ATOM 11376 N N . TYR B 1 683 ? 18.984 40.559 59.596 1.00 22.07 683 TYR B N 1
ATOM 11377 C CA . TYR B 1 683 ? 18.007 40.486 58.482 1.00 22.78 683 TYR B CA 1
ATOM 11378 C C . TYR B 1 683 ? 16.709 41.042 58.877 1.00 20.45 683 TYR B C 1
ATOM 11379 O O . TYR B 1 683 ? 16.438 41.249 60.047 1.00 23.55 683 TYR B O 1
ATOM 11388 N N . ILE B 1 684 ? 15.887 41.283 57.881 1.00 21.96 684 ILE B N 1
ATOM 11389 C CA . ILE B 1 684 ? 14.508 41.631 58.112 1.00 21.76 684 ILE B CA 1
ATOM 11390 C C . ILE B 1 684 ? 13.615 40.833 57.171 1.00 20.66 684 ILE B C 1
ATOM 11391 O O . ILE B 1 684 ? 13.583 41.091 55.975 1.00 21.01 684 ILE B O 1
ATOM 11396 N N . ALA B 1 685 ? 12.873 39.890 57.742 1.00 18.97 685 ALA B N 1
ATOM 11397 C CA . ALA B 1 685 ? 11.964 39.078 56.977 1.00 17.10 685 ALA B CA 1
ATOM 11398 C C . ALA B 1 685 ? 10.599 39.695 57.168 1.00 17.41 685 ALA B C 1
ATOM 11399 O O . ALA B 1 685 ? 10.177 39.972 58.311 1.00 17.36 685 ALA B O 1
ATOM 11401 N N . ILE B 1 686 ? 9.968 40.009 56.049 1.00 15.13 686 ILE B N 1
ATOM 11402 C CA . ILE B 1 686 ? 8.755 40.743 56.078 1.00 16.39 686 ILE B CA 1
ATOM 11403 C C . ILE B 1 686 ? 7.673 40.000 55.284 1.00 17.71 686 ILE B C 1
ATOM 11404 O O . ILE B 1 686 ? 7.818 39.785 54.034 1.00 17.25 686 ILE B O 1
ATOM 11409 N N . GLU B 1 687 ? 6.583 39.650 55.963 1.00 15.82 687 GLU B N 1
ATOM 11410 C CA . GLU B 1 687 ? 5.429 39.110 55.257 1.00 16.36 687 GLU B CA 1
ATOM 11411 C C . GLU B 1 687 ? 4.746 40.253 54.519 1.00 16.83 687 GLU B C 1
ATOM 11412 O O . GLU B 1 687 ? 4.520 41.317 55.074 1.00 18.21 687 GLU B O 1
ATOM 11418 N N . ALA B 1 688 ? 4.443 40.057 53.247 1.00 17.29 688 ALA B N 1
ATOM 11419 C CA . ALA B 1 688 ? 4.030 41.157 52.370 1.00 16.80 688 ALA B CA 1
ATOM 11420 C C . ALA B 1 688 ? 2.777 41.916 52.825 1.00 18.22 688 ALA B C 1
ATOM 11421 O O . ALA B 1 688 ? 2.615 43.104 52.545 1.00 18.23 688 ALA B O 1
ATOM 11423 N N . GLU B 1 689 ? 1.908 41.227 53.524 1.00 18.19 689 GLU B N 1
ATOM 11424 C CA . GLU B 1 689 ? 0.736 41.834 54.082 1.00 21.04 689 GLU B CA 1
ATOM 11425 C C . GLU B 1 689 ? 1.095 42.894 55.128 1.00 21.12 689 GLU B C 1
ATOM 11426 O O . GLU B 1 689 ? 0.274 43.733 55.438 1.00 19.80 689 GLU B O 1
ATOM 11432 N N . HIS B 1 690 ? 2.301 42.817 55.708 1.00 20.67 690 HIS B N 1
ATOM 11433 C CA . HIS B 1 690 ? 2.706 43.767 56.736 1.00 21.39 690 HIS B CA 1
ATOM 11434 C C . HIS B 1 690 ? 3.424 44.987 56.142 1.00 20.70 690 HIS B C 1
ATOM 11435 O O . HIS B 1 690 ? 4.552 45.325 56.487 1.00 20.07 690 HIS B O 1
ATOM 11442 N N . TYR B 1 691 ? 2.712 45.647 55.248 1.00 20.62 691 TYR B N 1
ATOM 11443 C CA . TYR B 1 691 ? 3.219 46.800 54.584 1.00 21.32 691 TYR B CA 1
ATOM 11444 C C . TYR B 1 691 ? 2.970 48.008 55.483 1.00 21.81 691 TYR B C 1
ATOM 11445 O O . TYR B 1 691 ? 2.192 47.964 56.451 1.00 18.00 691 TYR B O 1
ATOM 11454 N N . TYR B 1 692 ? 3.700 49.073 55.178 1.00 24.11 692 TYR B N 1
ATOM 11455 C CA . TYR B 1 692 ? 3.545 50.310 55.885 1.00 24.54 692 TYR B CA 1
ATOM 11456 C C . TYR B 1 692 ? 2.442 51.101 55.212 1.00 26.09 692 TYR B C 1
ATOM 11457 O O . TYR B 1 692 ? 1.468 51.467 55.836 1.00 25.09 692 TYR B O 1
ATOM 11466 N N . SER B 1 693 ? 2.580 51.300 53.915 1.00 25.90 693 SER B N 1
ATOM 11467 C CA . SER B 1 693 ? 1.521 51.899 53.117 1.00 26.91 693 SER B CA 1
ATOM 11468 C C . SER B 1 693 ? 1.505 51.292 51.715 1.00 26.07 693 SER B C 1
ATOM 11469 O O . SER B 1 693 ? 2.451 50.610 51.286 1.00 26.43 693 SER B O 1
ATOM 11472 N N . ALA B 1 694 ? 0.444 51.577 50.993 1.00 26.69 694 ALA B N 1
ATOM 11473 C CA . ALA B 1 694 ? 0.302 51.073 49.649 1.00 27.34 694 ALA B CA 1
ATOM 11474 C C . ALA B 1 694 ? -0.536 52.004 48.865 1.00 26.87 694 ALA B C 1
ATOM 11475 O O . ALA B 1 694 ? -1.397 52.657 49.404 1.00 29.50 694 ALA B O 1
ATOM 11477 N N . LYS B 1 695 ? -0.257 52.091 47.578 1.00 28.24 695 LYS B N 1
ATOM 11478 C CA . LYS B 1 695 ? -1.027 52.900 46.698 1.00 29.06 695 LYS B CA 1
ATOM 11479 C C . LYS B 1 695 ? -1.348 52.090 45.476 1.00 27.77 695 LYS B C 1
ATOM 11480 O O . LYS B 1 695 ? -0.455 51.576 44.802 1.00 28.62 695 LYS B O 1
ATOM 11483 N N . ALA B 1 696 ? -2.641 51.974 45.215 1.00 26.33 696 ALA B N 1
ATOM 11484 C CA . ALA B 1 696 ? -3.151 51.201 44.114 1.00 28.14 696 ALA B CA 1
ATOM 11485 C C . ALA B 1 696 ? -3.118 52.027 42.866 1.00 28.27 696 ALA B C 1
ATOM 11486 O O . ALA B 1 696 ? -3.093 53.222 42.936 1.00 26.82 696 ALA B O 1
ATOM 11488 N N . ALA B 1 697 ? -3.124 51.346 41.725 1.00 30.79 697 ALA B N 1
ATOM 11489 C CA . ALA B 1 697 ? -3.355 51.970 40.431 1.00 32.08 697 ALA B CA 1
ATOM 11490 C C . ALA B 1 697 ? -4.842 52.211 40.284 1.00 33.98 697 ALA B C 1
ATOM 11491 O O . ALA B 1 697 ? -5.640 51.684 41.055 1.00 31.55 697 ALA B O 1
ATOM 11493 N N . PRO B 1 698 ? -5.227 53.044 39.313 1.00 35.14 698 PRO B N 1
ATOM 11494 C CA . PRO B 1 698 ? -6.651 53.289 39.132 1.00 35.90 698 PRO B CA 1
ATOM 11495 C C . PRO B 1 698 ? -7.392 52.006 38.801 1.00 35.13 698 PRO B C 1
ATOM 11496 O O . PRO B 1 698 ? -6.877 51.155 38.075 1.00 36.00 698 PRO B O 1
ATOM 11500 N N . ASP B 1 699 ? -8.592 51.882 39.338 1.00 34.47 699 ASP B N 1
ATOM 11501 C CA . ASP B 1 699 ? -9.456 50.744 39.097 1.00 35.92 699 ASP B CA 1
ATOM 11502 C C . ASP B 1 699 ? -8.871 49.435 39.638 1.00 32.69 699 ASP B C 1
ATOM 11503 O O . ASP B 1 699 ? -9.120 48.378 39.099 1.00 33.31 699 ASP B O 1
ATOM 11508 N N . THR B 1 700 ? -8.058 49.540 40.683 1.00 30.86 700 THR B N 1
ATOM 11509 C CA . THR B 1 700 ? -7.470 48.404 41.339 1.00 28.32 700 THR B CA 1
ATOM 11510 C C . THR B 1 700 ? -7.418 48.677 42.806 1.00 25.81 700 THR B C 1
ATOM 11511 O O . THR B 1 700 ? -7.516 49.793 43.219 1.00 26.23 700 THR B O 1
ATOM 11515 N N . GLU B 1 701 ? -7.257 47.616 43.575 1.00 26.46 701 GLU B N 1
ATOM 11516 C CA . GLU B 1 701 ? -7.139 47.637 45.027 1.00 24.31 701 GLU B CA 1
ATOM 11517 C C . GLU B 1 701 ? -6.005 46.652 45.370 1.00 22.86 701 GLU B C 1
ATOM 11518 O O . GLU B 1 701 ? -5.939 45.528 44.834 1.00 23.70 701 GLU B O 1
ATOM 11521 N N . TRP B 1 702 ? -5.110 47.057 46.251 1.00 22.00 702 TRP B N 1
ATOM 11522 C CA . TRP B 1 702 ? -4.158 46.134 46.832 1.00 22.33 702 TRP B CA 1
ATOM 11523 C C . TRP B 1 702 ? -5.004 45.189 47.648 1.00 22.04 702 TRP B C 1
ATOM 11524 O O . TRP B 1 702 ? -5.808 45.603 48.486 1.00 21.21 702 TRP B O 1
ATOM 11535 N N . THR B 1 703 ? -4.813 43.914 47.371 1.00 21.06 703 THR B N 1
ATOM 11536 C CA . THR B 1 703 ? -5.625 42.873 47.934 1.00 20.81 703 THR B CA 1
ATOM 11537 C C . THR B 1 703 ? -4.708 41.842 48.638 1.00 19.50 703 THR B C 1
ATOM 11538 O O . THR B 1 703 ? -3.729 41.404 48.090 1.00 19.34 703 THR B O 1
ATOM 11542 N N . VAL B 1 704 ? -5.068 41.528 49.863 1.00 19.39 704 VAL B N 1
ATOM 11543 C CA . VAL B 1 704 ? -4.509 40.479 50.657 1.00 20.27 704 VAL B CA 1
ATOM 11544 C C . VAL B 1 704 ? -5.143 39.194 50.243 1.00 19.07 704 VAL B C 1
ATOM 11545 O O . VAL B 1 704 ? -6.322 39.110 50.213 1.00 19.62 704 VAL B O 1
ATOM 11549 N N . ILE B 1 705 ? -4.341 38.200 49.867 1.00 20.03 705 ILE B N 1
ATOM 11550 C CA . ILE B 1 705 ? -4.834 36.857 49.580 1.00 18.85 705 ILE B CA 1
ATOM 11551 C C . ILE B 1 705 ? -4.376 36.018 50.746 1.00 19.09 705 ILE B C 1
ATOM 11552 O O . ILE B 1 705 ? -3.263 35.540 50.740 1.00 21.62 705 ILE B O 1
ATOM 11557 N N . PRO B 1 706 ? -5.235 35.858 51.769 1.00 18.63 706 PRO B N 1
ATOM 11558 C CA . PRO B 1 706 ? -4.799 35.145 52.947 1.00 18.26 706 PRO B CA 1
ATOM 11559 C C . PRO B 1 706 ? -4.313 33.761 52.592 1.00 18.28 706 PRO B C 1
ATOM 11560 O O . PRO B 1 706 ? -4.832 33.139 51.636 1.00 18.14 706 PRO B O 1
ATOM 11564 N N . TYR B 1 707 ? -3.284 33.328 53.304 1.00 17.13 707 TYR B N 1
ATOM 11565 C CA . TYR B 1 707 ? -2.666 32.023 53.143 1.00 16.35 707 TYR B CA 1
ATOM 11566 C C . TYR B 1 707 ? -1.860 31.837 51.888 1.00 16.24 707 TYR B C 1
ATOM 11567 O O . TYR B 1 707 ? -1.161 30.839 51.769 1.00 17.74 707 TYR B O 1
ATOM 11576 N N . MET B 1 708 ? -1.919 32.787 50.968 1.00 15.49 708 MET B N 1
ATOM 11577 C CA . MET B 1 708 ? -1.239 32.653 49.732 1.00 17.79 708 MET B CA 1
ATOM 11578 C C . MET B 1 708 ? 0.261 32.582 49.923 1.00 19.86 708 MET B C 1
ATOM 11579 O O . MET B 1 708 ? 0.857 33.389 50.689 1.00 20.61 708 MET B O 1
ATOM 11584 N N . GLY B 1 709 ? 0.883 31.599 49.271 1.00 17.72 709 GLY B N 1
ATOM 11585 C CA . GLY B 1 709 ? 2.326 31.506 49.311 1.00 17.34 709 GLY B CA 1
ATOM 11586 C C . GLY B 1 709 ? 2.738 30.540 50.379 1.00 15.84 709 GLY B C 1
ATOM 11587 O O . GLY B 1 709 ? 1.927 29.770 50.859 1.00 15.94 709 GLY B O 1
ATOM 11588 N N . ARG B 1 710 ? 4.009 30.606 50.771 1.00 15.76 710 ARG B N 1
ATOM 11589 C CA . ARG B 1 710 ? 4.576 29.605 51.668 1.00 15.03 710 ARG B CA 1
ATOM 11590 C C . ARG B 1 710 ? 4.332 29.970 53.095 1.00 14.18 710 ARG B C 1
ATOM 11591 O O . ARG B 1 710 ? 4.399 29.072 53.975 1.00 13.91 710 ARG B O 1
ATOM 11599 N N . THR B 1 711 ? 4.186 31.263 53.329 1.00 13.70 711 THR B N 1
ATOM 11600 C CA . THR B 1 711 ? 4.027 31.772 54.656 1.00 15.20 711 THR B CA 1
ATOM 11601 C C . THR B 1 711 ? 2.697 32.568 54.749 1.00 16.61 711 THR B C 1
ATOM 11602 O O . THR B 1 711 ? 1.639 32.028 54.459 1.00 19.18 711 THR B O 1
ATOM 11606 N N . LEU B 1 712 ? 2.702 33.789 55.253 1.00 18.04 712 LEU B N 1
ATOM 11607 C CA . LEU B 1 712 ? 1.443 34.398 55.758 1.00 17.06 712 LEU B CA 1
ATOM 11608 C C . LEU B 1 712 ? 0.397 34.600 54.691 1.00 17.79 712 LEU B C 1
ATOM 11609 O O . LEU B 1 712 ? -0.721 34.124 54.806 1.00 18.95 712 LEU B O 1
ATOM 11614 N N . SER B 1 713 ? 0.746 35.337 53.641 1.00 17.81 713 SER B N 1
ATOM 11615 C CA . SER B 1 713 ? -0.234 35.687 52.632 1.00 17.99 713 SER B CA 1
ATOM 11616 C C . SER B 1 713 ? 0.436 36.356 51.463 1.00 17.87 713 SER B C 1
ATOM 11617 O O . SER B 1 713 ? 1.657 36.499 51.413 1.00 17.42 713 SER B O 1
ATOM 11620 N N . GLY B 1 714 ? -0.363 36.723 50.490 1.00 18.49 714 GLY B N 1
ATOM 11621 C CA . GLY B 1 714 ? 0.169 37.398 49.324 1.00 17.69 714 GLY B CA 1
ATOM 11622 C C . GLY B 1 714 ? -0.533 38.716 49.186 1.00 17.83 714 GLY B C 1
ATOM 11623 O O . GLY B 1 714 ? -1.652 38.878 49.647 1.00 18.39 714 GLY B O 1
ATOM 11624 N N . MET B 1 715 ? 0.144 39.678 48.573 1.00 19.43 715 MET B N 1
ATOM 11625 C CA . MET B 1 715 ? -0.448 40.962 48.256 1.00 18.12 715 MET B CA 1
ATOM 11626 C C . MET B 1 715 ? -0.415 41.088 46.767 1.00 17.92 715 MET B C 1
ATOM 11627 O O . MET B 1 715 ? 0.630 40.875 46.142 1.00 17.48 715 MET B O 1
ATOM 11632 N N . ALA B 1 716 ? -1.538 41.483 46.199 1.00 17.73 716 ALA B N 1
ATOM 11633 C CA . ALA B 1 716 ? -1.619 41.627 44.772 1.00 17.97 716 ALA B CA 1
ATOM 11634 C C . ALA B 1 716 ? -2.586 42.716 44.448 1.00 19.94 716 ALA B C 1
ATOM 11635 O O . ALA B 1 716 ? -3.575 42.947 45.134 1.00 22.21 716 ALA B O 1
ATOM 11637 N N . LEU B 1 717 ? -2.271 43.397 43.377 1.00 20.85 717 LEU B N 1
ATOM 11638 C CA . LEU B 1 717 ? -3.083 44.445 42.892 1.00 21.58 717 LEU B CA 1
ATOM 11639 C C . LEU B 1 717 ? -4.154 43.796 42.046 1.00 20.89 717 LEU B C 1
ATOM 11640 O O . LEU B 1 717 ? -3.858 43.090 41.113 1.00 21.97 717 LEU B O 1
ATOM 11645 N N . MET B 1 718 ? -5.407 43.986 42.411 1.00 22.01 718 MET B N 1
ATOM 11646 C CA . MET B 1 718 ? -6.498 43.324 41.733 1.00 23.42 718 MET B CA 1
ATOM 11647 C C . MET B 1 718 ? -7.533 44.327 41.287 1.00 24.62 718 MET B C 1
ATOM 11648 O O . MET B 1 718 ? -7.719 45.345 41.935 1.00 27.01 718 MET B O 1
ATOM 11653 N N . PRO B 1 719 ? -8.220 44.037 40.185 1.00 23.38 719 PRO B N 1
ATOM 11654 C CA . PRO B 1 719 ? -8.047 42.838 39.399 1.00 22.27 719 PRO B CA 1
ATOM 11655 C C . PRO B 1 719 ? -6.856 42.936 38.448 1.00 22.54 719 PRO B C 1
ATOM 11656 O O . PRO B 1 719 ? -6.337 44.027 38.188 1.00 21.82 719 PRO B O 1
ATOM 11660 N N . TYR B 1 720 ? -6.463 41.801 37.900 1.00 22.94 720 TYR B N 1
ATOM 11661 C CA . TYR B 1 720 ? -5.335 41.709 36.966 1.00 23.30 720 TYR B CA 1
ATOM 11662 C C . TYR B 1 720 ? -5.628 42.201 35.544 1.00 22.87 720 TYR B C 1
ATOM 11663 O O . TYR B 1 720 ? -4.759 42.104 34.684 1.00 20.72 720 TYR B O 1
ATOM 11672 N N . THR B 1 721 ? -6.848 42.684 35.290 1.00 23.23 721 THR B N 1
ATOM 11673 C CA . THR B 1 721 ? -7.224 43.160 33.954 1.00 23.17 721 THR B CA 1
ATOM 11674 C C . THR B 1 721 ? -6.813 44.595 33.735 1.00 26.70 721 THR B C 1
ATOM 11675 O O . THR B 1 721 ? -7.044 45.137 32.669 1.00 29.63 721 THR B O 1
ATOM 11679 N N . GLN B 1 722 ? -6.212 45.207 34.757 1.00 29.15 722 GLN B N 1
ATOM 11680 C CA . GLN B 1 722 ? -5.876 46.622 34.761 1.00 29.84 722 GLN B CA 1
ATOM 11681 C C . GLN B 1 722 ? -4.383 46.850 34.760 1.00 28.35 722 GLN B C 1
ATOM 11682 O O . GLN B 1 722 ? -3.643 46.137 35.409 1.00 27.49 722 GLN B O 1
ATOM 11688 N N . PRO B 1 723 ? -3.927 47.895 34.064 1.00 29.07 723 PRO B N 1
ATOM 11689 C CA . PRO B 1 723 ? -2.496 48.214 34.171 1.00 28.79 723 PRO B CA 1
ATOM 11690 C C . PRO B 1 723 ? -2.167 48.650 35.595 1.00 28.11 723 PRO B C 1
ATOM 11691 O O . PRO B 1 723 ? -3.018 49.107 36.341 1.00 24.60 723 PRO B O 1
ATOM 11695 N N . THR B 1 724 ? -0.934 48.468 35.986 1.00 29.37 724 THR B N 1
ATOM 11696 C CA . THR B 1 724 ? -0.571 48.690 37.360 1.00 29.56 724 THR B CA 1
ATOM 11697 C C . THR B 1 724 ? 0.074 50.038 37.565 1.00 34.85 724 THR B C 1
ATOM 11698 O O . THR B 1 724 ? 0.472 50.351 38.685 1.00 37.56 724 THR B O 1
ATOM 11702 N N . ASP B 1 725 ? 0.169 50.819 36.484 1.00 34.87 725 ASP B N 1
ATOM 11703 C CA . ASP B 1 725 ? 0.829 52.132 36.459 1.00 39.04 725 ASP B CA 1
ATOM 11704 C C . ASP B 1 725 ? 0.610 52.936 37.727 1.00 33.25 725 ASP B C 1
ATOM 11705 O O . ASP B 1 725 ? -0.529 53.293 38.072 1.00 33.01 725 ASP B O 1
ATOM 11710 N N . GLY B 1 726 ? 1.719 53.215 38.406 1.00 28.24 726 GLY B N 1
ATOM 11711 C CA . GLY B 1 726 ? 1.702 54.040 39.608 1.00 28.15 726 GLY B CA 1
ATOM 11712 C C . GLY B 1 726 ? 1.380 53.308 40.900 1.00 25.52 726 GLY B C 1
ATOM 11713 O O . GLY B 1 726 ? 1.335 53.896 41.950 1.00 24.35 726 GLY B O 1
ATOM 11714 N N . ALA B 1 727 ? 1.135 52.013 40.850 1.00 26.85 727 ALA B N 1
ATOM 11715 C CA . ALA B 1 727 ? 0.869 51.276 42.108 1.00 23.06 727 ALA B CA 1
ATOM 11716 C C . ALA B 1 727 ? 2.183 51.048 42.812 1.00 21.43 727 ALA B C 1
ATOM 11717 O O . ALA B 1 727 ? 3.230 50.853 42.180 1.00 19.69 727 ALA B O 1
ATOM 11719 N N . SER B 1 728 ? 2.131 51.016 44.124 1.00 20.57 728 SER B N 1
ATOM 11720 C CA . SER B 1 728 ? 3.302 50.653 44.870 1.00 21.15 728 SER B CA 1
ATOM 11721 C C . SER B 1 728 ? 2.865 50.210 46.238 1.00 21.50 728 SER B C 1
ATOM 11722 O O . SER B 1 728 ? 1.722 50.448 46.659 1.00 21.64 728 SER B O 1
ATOM 11725 N N . ILE B 1 729 ? 3.780 49.538 46.922 1.00 22.28 729 ILE B N 1
ATOM 11726 C CA . ILE B 1 729 ? 3.509 49.041 48.245 1.00 21.77 729 ILE B CA 1
ATOM 11727 C C . ILE B 1 729 ? 4.822 49.113 48.951 1.00 22.41 729 ILE B C 1
ATOM 11728 O O . ILE B 1 729 ? 5.859 48.686 48.434 1.00 23.17 729 ILE B O 1
ATOM 11733 N N . SER B 1 730 ? 4.773 49.694 50.141 1.00 23.47 730 SER B N 1
ATOM 11734 C CA . SER B 1 730 ? 5.969 50.161 50.793 1.00 22.07 730 SER B CA 1
ATOM 11735 C C . SER B 1 730 ? 6.053 49.582 52.177 1.00 21.57 730 SER B C 1
ATOM 11736 O O . SER B 1 730 ? 5.061 49.489 52.889 1.00 21.49 730 SER B O 1
ATOM 11739 N N . TYR B 1 731 ? 7.282 49.259 52.570 1.00 22.58 731 TYR B N 1
ATOM 11740 C CA . TYR B 1 731 ? 7.569 48.641 53.847 1.00 20.57 731 TYR B CA 1
ATOM 11741 C C . TYR B 1 731 ? 8.603 49.517 54.553 1.00 22.74 731 TYR B C 1
ATOM 11742 O O . TYR B 1 731 ? 9.573 49.959 53.929 1.00 24.68 731 TYR B O 1
ATOM 11751 N N . LYS B 1 732 ? 8.375 49.750 55.846 1.00 23.68 732 LYS B N 1
ATOM 11752 C CA . LYS B 1 732 ? 9.216 50.587 56.668 1.00 22.38 732 LYS B CA 1
ATOM 11753 C C . LYS B 1 732 ? 9.996 49.688 57.571 1.00 21.00 732 LYS B C 1
ATOM 11754 O O . LYS B 1 732 ? 9.425 48.852 58.266 1.00 18.30 732 LYS B O 1
ATOM 11759 N N . ILE B 1 733 ? 11.302 49.926 57.611 1.00 20.34 733 ILE B N 1
ATOM 11760 C CA . ILE B 1 733 ? 12.203 49.116 58.387 1.00 22.15 733 ILE B CA 1
ATOM 11761 C C . ILE B 1 733 ? 13.196 49.963 59.162 1.00 22.71 733 ILE B C 1
ATOM 11762 O O . ILE B 1 733 ? 13.488 51.079 58.805 1.00 25.20 733 ILE B O 1
ATOM 11767 N N . LYS B 1 734 ? 13.703 49.415 60.232 1.00 25.32 734 LYS B N 1
ATOM 11768 C CA . LYS B 1 734 ? 14.739 50.061 60.988 1.00 25.52 734 LYS B CA 1
ATOM 11769 C C . LYS B 1 734 ? 15.954 49.196 60.845 1.00 24.23 734 LYS B C 1
ATOM 11770 O O . LYS B 1 734 ? 16.019 48.093 61.390 1.00 24.83 734 LYS B O 1
ATOM 11776 N N . LEU B 1 735 ? 16.914 49.682 60.082 1.00 22.43 735 LEU B N 1
ATOM 11777 C CA . LEU B 1 735 ? 18.220 49.040 60.039 1.00 23.13 735 LEU B CA 1
ATOM 11778 C C . LEU B 1 735 ? 19.053 49.628 61.177 1.00 23.70 735 LEU B C 1
ATOM 11779 O O . LEU B 1 735 ? 18.876 50.796 61.539 1.00 23.40 735 LEU B O 1
ATOM 11784 N N . PRO B 1 736 ? 19.960 48.834 61.740 1.00 23.36 736 PRO B N 1
ATOM 11785 C CA . PRO B 1 736 ? 21.025 49.514 62.442 1.00 22.56 736 PRO B CA 1
ATOM 11786 C C . PRO B 1 736 ? 21.648 50.588 61.579 1.00 22.51 736 PRO B C 1
ATOM 11787 O O . PRO B 1 736 ? 21.968 50.365 60.381 1.00 22.89 736 PRO B O 1
ATOM 11791 N N . LYS B 1 737 ? 21.890 51.738 62.215 1.00 24.96 737 LYS B N 1
ATOM 11792 C CA . LYS B 1 737 ? 22.425 52.874 61.529 1.00 23.22 737 LYS B CA 1
ATOM 11793 C C . LYS B 1 737 ? 23.843 52.486 61.098 1.00 22.13 737 LYS B C 1
ATOM 11794 O O . LYS B 1 737 ? 24.573 51.794 61.785 1.00 21.49 737 LYS B O 1
ATOM 11797 N N . GLY B 1 738 ? 24.204 52.901 59.905 1.00 22.26 738 GLY B N 1
ATOM 11798 C CA . GLY B 1 738 ? 25.476 52.541 59.341 1.00 22.11 738 GLY B CA 1
ATOM 11799 C C . GLY B 1 738 ? 25.418 51.495 58.287 1.00 21.36 738 GLY B C 1
ATOM 11800 O O . GLY B 1 738 ? 26.275 51.478 57.385 1.00 22.07 738 GLY B O 1
ATOM 11801 N N . ILE B 1 739 ? 24.439 50.609 58.361 1.00 22.15 739 ILE B N 1
ATOM 11802 C CA . ILE B 1 739 ? 24.313 49.603 57.287 1.00 22.95 739 ILE B CA 1
ATOM 11803 C C . ILE B 1 739 ? 24.070 50.396 56.016 1.00 22.40 739 ILE B C 1
ATOM 11804 O O . ILE B 1 739 ? 23.182 51.240 55.967 1.00 26.73 739 ILE B O 1
ATOM 11809 N N . ASP B 1 740 ? 24.904 50.198 55.019 1.00 23.90 740 ASP B N 1
ATOM 11810 C CA . ASP B 1 740 ? 24.806 50.985 53.794 1.00 26.23 740 ASP B CA 1
ATOM 11811 C C . ASP B 1 740 ? 24.376 50.196 52.557 1.00 26.85 740 ASP B C 1
ATOM 11812 O O . ASP B 1 740 ? 24.151 50.776 51.506 1.00 27.11 740 ASP B O 1
ATOM 11817 N N . LYS B 1 741 ? 24.301 48.877 52.675 1.00 26.67 741 LYS B N 1
ATOM 11818 C CA . LYS B 1 741 ? 23.914 48.002 51.559 1.00 26.20 741 LYS B CA 1
ATOM 11819 C C . LYS B 1 741 ? 23.042 46.920 52.145 1.00 24.39 741 LYS B C 1
ATOM 11820 O O . LYS B 1 741 ? 23.261 46.490 53.261 1.00 22.67 741 LYS B O 1
ATOM 11824 N N . VAL B 1 742 ? 22.071 46.463 51.372 1.00 23.37 742 VAL B N 1
ATOM 11825 C CA . VAL B 1 742 ? 21.305 45.307 51.740 1.00 22.85 742 VAL B CA 1
ATOM 11826 C C . VAL B 1 742 ? 21.032 44.535 50.490 1.00 23.28 742 VAL B C 1
ATOM 11827 O O . VAL B 1 742 ? 21.057 45.085 49.380 1.00 23.25 742 VAL B O 1
ATOM 11831 N N . THR B 1 743 ? 20.810 43.249 50.655 1.00 22.67 743 THR B N 1
ATOM 11832 C CA . THR B 1 743 ? 20.314 42.467 49.562 1.00 22.54 743 THR B CA 1
ATOM 11833 C C . THR B 1 743 ? 18.887 42.187 49.918 1.00 22.09 743 THR B C 1
ATOM 11834 O O . THR B 1 743 ? 18.603 41.582 50.966 1.00 21.70 743 THR B O 1
ATOM 11838 N N . VAL B 1 744 ? 17.983 42.683 49.094 1.00 19.73 744 VAL B N 1
ATOM 11839 C CA . VAL B 1 744 ? 16.608 42.404 49.350 1.00 19.28 744 VAL B CA 1
ATOM 11840 C C . VAL B 1 744 ? 16.228 41.206 48.537 1.00 18.93 744 VAL B C 1
ATOM 11841 O O . VAL B 1 744 ? 16.340 41.214 47.314 1.00 19.59 744 VAL B O 1
ATOM 11845 N N . HIS B 1 745 ? 15.738 40.175 49.206 1.00 20.39 745 HIS B N 1
ATOM 11846 C CA . HIS B 1 745 ? 15.077 39.039 48.534 1.00 19.76 745 HIS B CA 1
ATOM 11847 C C . HIS B 1 745 ? 13.611 39.360 48.367 1.00 19.53 745 HIS B C 1
ATOM 11848 O O . HIS B 1 745 ? 12.938 39.716 49.317 1.00 22.02 745 HIS B O 1
ATOM 11855 N N . VAL B 1 746 ? 13.117 39.269 47.156 1.00 19.69 746 VAL B N 1
ATOM 11856 C CA . VAL B 1 746 ? 11.723 39.573 46.862 1.00 19.91 746 VAL B CA 1
ATOM 11857 C C . VAL B 1 746 ? 11.113 38.271 46.451 1.00 18.58 746 VAL B C 1
ATOM 11858 O O . VAL B 1 746 ? 11.603 37.659 45.507 1.00 21.19 746 VAL B O 1
ATOM 11862 N N . ILE B 1 747 ? 10.083 37.843 47.178 1.00 18.04 747 ILE B N 1
ATOM 11863 C CA . ILE B 1 747 ? 9.412 36.603 46.935 1.00 18.14 747 ILE B CA 1
ATOM 11864 C C . ILE B 1 747 ? 8.039 36.875 46.377 1.00 17.41 747 ILE B C 1
ATOM 11865 O O . ILE B 1 747 ? 7.127 37.373 47.063 1.00 16.60 747 ILE B O 1
ATOM 11870 N N . VAL B 1 748 ? 7.878 36.511 45.120 1.00 17.40 748 VAL B N 1
ATOM 11871 C CA . VAL B 1 748 ? 6.592 36.598 44.484 1.00 16.56 748 VAL B CA 1
ATOM 11872 C C . VAL B 1 748 ? 6.116 35.217 44.092 1.00 17.10 748 VAL B C 1
ATOM 11873 O O . VAL B 1 748 ? 6.911 34.309 43.945 1.00 15.97 748 VAL B O 1
ATOM 11877 N N . LYS B 1 749 ? 4.806 35.067 43.899 1.00 18.85 749 LYS B N 1
ATOM 11878 C CA . LYS B 1 749 ? 4.276 33.863 43.291 1.00 20.14 749 LYS B CA 1
ATOM 11879 C C . LYS B 1 749 ? 4.947 33.637 41.938 1.00 18.85 749 LYS B C 1
ATOM 11880 O O . LYS B 1 749 ? 5.250 34.602 41.229 1.00 18.01 749 LYS B O 1
ATOM 11886 N N . SER B 1 750 ? 5.144 32.374 41.557 1.00 19.01 750 SER B N 1
ATOM 11887 C CA . SER B 1 750 ? 5.729 32.044 40.241 1.00 19.60 750 SER B CA 1
ATOM 11888 C C . SER B 1 750 ? 4.769 32.266 39.095 1.00 18.91 750 SER B C 1
ATOM 11889 O O . SER B 1 750 ? 4.516 31.366 38.302 1.00 22.12 750 SER B O 1
ATOM 11892 N N . THR B 1 751 ? 4.233 33.478 39.015 1.00 19.58 751 THR B N 1
ATOM 11893 C CA . THR B 1 751 ? 3.378 33.894 37.907 1.00 17.77 751 THR B CA 1
ATOM 11894 C C . THR B 1 751 ? 4.216 33.905 36.645 1.00 17.37 751 THR B C 1
ATOM 11895 O O . THR B 1 751 ? 5.376 34.311 36.652 1.00 17.37 751 THR B O 1
ATOM 11899 N N . LEU B 1 752 ? 3.656 33.413 35.561 1.00 17.63 752 LEU B N 1
ATOM 11900 C CA . LEU B 1 752 ? 4.407 33.352 34.327 1.00 18.84 752 LEU B CA 1
ATOM 11901 C C . LEU B 1 752 ? 4.001 34.491 33.389 1.00 17.13 752 LEU B C 1
ATOM 11902 O O . LEU B 1 752 ? 3.074 35.224 33.648 1.00 17.43 752 LEU B O 1
ATOM 11907 N N . ALA B 1 753 ? 4.748 34.623 32.314 1.00 17.67 753 ALA B N 1
ATOM 11908 C CA . ALA B 1 753 ? 4.569 35.697 31.336 1.00 19.39 753 ALA B CA 1
ATOM 11909 C C . ALA B 1 753 ? 3.301 35.498 30.505 1.00 21.63 753 ALA B C 1
ATOM 11910 O O . ALA B 1 753 ? 3.343 35.283 29.303 1.00 20.38 753 ALA B O 1
ATOM 11912 N N . PHE B 1 754 ? 2.157 35.640 31.146 1.00 23.83 754 PHE B N 1
ATOM 11913 C CA . PHE B 1 754 ? 0.880 35.370 30.465 1.00 23.77 754 PHE B CA 1
ATOM 11914 C C . PHE B 1 754 ? 0.316 36.493 29.597 1.00 25.76 754 PHE B C 1
ATOM 11915 O O . PHE B 1 754 ? -0.414 36.231 28.663 1.00 28.42 754 PHE B O 1
ATOM 11923 N N . HIS B 1 755 ? 0.633 37.733 29.907 1.00 26.51 755 HIS B N 1
ATOM 11924 C CA . HIS B 1 755 ? 0.065 38.869 29.185 1.00 31.53 755 HIS B CA 1
ATOM 11925 C C . HIS B 1 755 ? 0.930 39.350 28.049 1.00 35.11 755 HIS B C 1
ATOM 11926 O O . HIS B 1 755 ? 0.446 39.889 27.080 1.00 44.31 755 HIS B O 1
ATOM 11933 N N . ASP B 1 756 ? 2.223 39.146 28.168 1.00 40.01 756 ASP B N 1
ATOM 11934 C CA . ASP B 1 756 ? 3.204 39.892 27.427 1.00 41.72 756 ASP B CA 1
ATOM 11935 C C . ASP B 1 756 ? 4.389 38.986 27.402 1.00 39.51 756 ASP B C 1
ATOM 11936 O O . ASP B 1 756 ? 4.875 38.578 28.477 1.00 39.86 756 ASP B O 1
ATOM 11941 N N . ARG B 1 757 ? 4.853 38.662 26.200 1.00 34.45 757 ARG B N 1
ATOM 11942 C CA . ARG B 1 757 ? 5.974 37.740 26.035 1.00 32.68 757 ARG B CA 1
ATOM 11943 C C . ARG B 1 757 ? 7.255 38.190 26.762 1.00 32.93 757 ARG B C 1
ATOM 11944 O O . ARG B 1 757 ? 8.109 37.358 27.056 1.00 34.48 757 ARG B O 1
ATOM 11946 N N . LYS B 1 758 ? 7.399 39.493 27.048 1.00 31.48 758 LYS B N 1
ATOM 11947 C CA . LYS B 1 758 ? 8.579 40.007 27.783 1.00 32.49 758 LYS B CA 1
ATOM 11948 C C . LYS B 1 758 ? 8.566 39.616 29.250 1.00 32.96 758 LYS B C 1
ATOM 11949 O O . LYS B 1 758 ? 9.597 39.641 29.909 1.00 31.80 758 LYS B O 1
ATOM 11951 N N . GLY B 1 759 ? 7.391 39.322 29.786 1.00 29.24 759 GLY B N 1
ATOM 11952 C CA . GLY B 1 759 ? 7.319 38.846 31.147 1.00 29.65 759 GLY B CA 1
ATOM 11953 C C . GLY B 1 759 ? 6.983 39.946 32.120 1.00 27.70 759 GLY B C 1
ATOM 11954 O O . GLY B 1 759 ? 6.749 41.085 31.729 1.00 32.92 759 GLY B O 1
ATOM 11955 N N . HIS B 1 760 ? 6.973 39.600 33.390 1.00 23.15 760 HIS B N 1
ATOM 11956 C CA . HIS B 1 760 ? 6.543 40.520 34.426 1.00 22.73 760 HIS B CA 1
ATOM 11957 C C . HIS B 1 760 ? 7.705 41.185 35.089 1.00 21.66 760 HIS B C 1
ATOM 11958 O O . HIS B 1 760 ? 8.736 40.559 35.356 1.00 22.51 760 HIS B O 1
ATOM 11965 N N . GLU B 1 761 ? 7.520 42.455 35.368 1.00 21.86 761 GLU B N 1
ATOM 11966 C CA . GLU B 1 761 ? 8.517 43.232 36.073 1.00 22.12 761 GLU B CA 1
ATOM 11967 C C . GLU B 1 761 ? 7.923 43.900 37.241 1.00 19.19 761 GLU B C 1
ATOM 11968 O O . GLU B 1 761 ? 6.744 44.235 37.276 1.00 17.68 761 GLU B O 1
ATOM 11974 N N . TYR B 1 762 ? 8.775 44.088 38.218 1.00 19.13 762 TYR B N 1
ATOM 11975 C CA . TYR B 1 762 ? 8.486 45.006 39.268 1.00 20.88 762 TYR B CA 1
ATOM 11976 C C . TYR B 1 762 ? 9.739 45.757 39.546 1.00 20.54 762 TYR B C 1
ATOM 11977 O O . TYR B 1 762 ? 10.815 45.307 39.185 1.00 20.67 762 TYR B O 1
ATOM 11986 N N . SER B 1 763 ? 9.609 46.890 40.204 1.00 22.77 763 SER B N 1
ATOM 11987 C CA . SER B 1 763 ? 10.801 47.560 40.687 1.00 24.99 763 SER B CA 1
ATOM 11988 C C . SER B 1 763 ? 10.762 47.532 42.183 1.00 23.03 763 SER B C 1
ATOM 11989 O O . SER B 1 763 ? 9.694 47.458 42.810 1.00 22.34 763 SER B O 1
ATOM 11992 N N . ILE B 1 764 ? 11.950 47.501 42.756 1.00 23.79 764 ILE B N 1
ATOM 11993 C CA . ILE B 1 764 ? 12.127 47.480 44.200 1.00 22.40 764 ILE B CA 1
ATOM 11994 C C . ILE B 1 764 ? 13.257 48.484 44.458 1.00 24.73 764 ILE B C 1
ATOM 11995 O O . ILE B 1 764 ? 14.256 48.515 43.732 1.00 25.99 764 ILE B O 1
ATOM 12000 N N . GLY B 1 765 ? 13.104 49.290 45.495 1.00 24.09 765 GLY B N 1
ATOM 12001 C CA . GLY B 1 765 ? 14.138 50.222 45.864 1.00 24.72 765 GLY B CA 1
ATOM 12002 C C . GLY B 1 765 ? 13.804 50.931 47.140 1.00 23.52 765 GLY B C 1
ATOM 12003 O O . GLY B 1 765 ? 12.663 50.890 47.594 1.00 23.32 765 GLY B O 1
ATOM 12004 N N . PHE B 1 766 ? 14.793 51.586 47.725 1.00 23.54 766 PHE B N 1
ATOM 12005 C CA . PHE B 1 766 ? 14.544 52.443 48.904 1.00 23.74 766 PHE B CA 1
ATOM 12006 C C . PHE B 1 766 ? 13.968 53.764 48.467 1.00 24.77 766 PHE B C 1
ATOM 12007 O O . PHE B 1 766 ? 14.413 54.288 47.445 1.00 25.67 766 PHE B O 1
ATOM 12015 N N . GLU B 1 767 ? 13.048 54.321 49.263 1.00 24.69 767 GLU B N 1
ATOM 12016 C CA . GLU B 1 767 ? 12.649 55.695 49.075 1.00 27.62 767 GLU B CA 1
ATOM 12017 C C . GLU B 1 767 ? 13.922 56.485 49.262 1.00 26.30 767 GLU B C 1
ATOM 12018 O O . GLU B 1 767 ? 14.674 56.233 50.198 1.00 25.76 767 GLU B O 1
ATOM 12024 N N . GLY B 1 768 ? 14.201 57.383 48.322 1.00 26.02 768 GLY B N 1
ATOM 12025 C CA . GLY B 1 768 ? 15.428 58.169 48.362 1.00 26.12 768 GLY B CA 1
ATOM 12026 C C . GLY B 1 768 ? 16.541 57.551 47.551 1.00 25.63 768 GLY B C 1
ATOM 12027 O O . GLY B 1 768 ? 17.632 58.085 47.512 1.00 27.75 768 GLY B O 1
ATOM 12028 N N . GLY B 1 769 ? 16.283 56.412 46.926 1.00 25.06 769 GLY B N 1
ATOM 12029 C CA . GLY B 1 769 ? 17.324 55.688 46.206 1.00 26.37 769 GLY B CA 1
ATOM 12030 C C . GLY B 1 769 ? 16.888 55.306 44.843 1.00 27.28 769 GLY B C 1
ATOM 12031 O O . GLY B 1 769 ? 15.799 55.623 44.449 1.00 25.69 769 GLY B O 1
ATOM 12032 N N . LYS B 1 770 ? 17.747 54.577 44.149 1.00 32.58 770 LYS B N 1
ATOM 12033 C CA . LYS B 1 770 ? 17.496 54.149 42.776 1.00 35.99 770 LYS B CA 1
ATOM 12034 C C . LYS B 1 770 ? 16.687 52.850 42.815 1.00 35.18 770 LYS B C 1
ATOM 12035 O O . LYS B 1 770 ? 16.988 51.941 43.575 1.00 37.02 770 LYS B O 1
ATOM 12037 N N . ASP B 1 771 ? 15.630 52.799 42.023 1.00 37.50 771 ASP B N 1
ATOM 12038 C CA . ASP B 1 771 ? 14.785 51.639 41.945 1.00 37.27 771 ASP B CA 1
ATOM 12039 C C . ASP B 1 771 ? 15.399 50.676 40.990 1.00 36.89 771 ASP B C 1
ATOM 12040 O O . ASP B 1 771 ? 15.784 51.070 39.908 1.00 39.01 771 ASP B O 1
ATOM 12045 N N . GLN B 1 772 ? 15.460 49.407 41.383 1.00 36.10 772 GLN B N 1
ATOM 12046 C CA . GLN B 1 772 ? 15.845 48.336 40.453 1.00 33.17 772 GLN B CA 1
ATOM 12047 C C . GLN B 1 772 ? 14.628 47.677 39.869 1.00 29.61 772 GLN B C 1
ATOM 12048 O O . GLN B 1 772 ? 13.720 47.288 40.578 1.00 29.16 772 GLN B O 1
ATOM 12054 N N . THR B 1 773 ? 14.660 47.495 38.574 1.00 28.43 773 THR B N 1
ATOM 12055 C CA . THR B 1 773 ? 13.587 46.849 37.893 1.00 27.12 773 THR B CA 1
ATOM 12056 C C . THR B 1 773 ? 14.017 45.433 37.658 1.00 24.92 773 THR B C 1
ATOM 12057 O O . THR B 1 773 ? 15.083 45.185 37.129 1.00 24.68 773 THR B O 1
ATOM 12061 N N . ILE B 1 774 ? 13.191 44.519 38.119 1.00 23.93 774 ILE B N 1
ATOM 12062 C CA . ILE B 1 774 ? 13.478 43.114 38.022 1.00 22.94 774 ILE B CA 1
ATOM 12063 C C . ILE B 1 774 ? 12.408 42.480 37.209 1.00 23.13 774 ILE B C 1
ATOM 12064 O O . ILE B 1 774 ? 11.215 42.608 37.483 1.00 24.29 774 ILE B O 1
ATOM 12069 N N . ASN B 1 775 ? 12.849 41.785 36.189 1.00 23.97 775 ASN B N 1
ATOM 12070 C CA . ASN B 1 775 ? 11.970 40.933 35.422 1.00 23.95 775 ASN B CA 1
ATOM 12071 C C . ASN B 1 775 ? 12.072 39.527 36.010 1.00 22.35 775 ASN B C 1
ATOM 12072 O O . ASN B 1 775 ? 13.121 38.874 35.938 1.00 22.16 775 ASN B O 1
ATOM 12077 N N . PHE B 1 776 ? 11.003 39.069 36.639 1.00 22.44 776 PHE B N 1
ATOM 12078 C CA . PHE B 1 776 ? 11.127 37.862 37.448 1.00 20.64 776 PHE B CA 1
ATOM 12079 C C . PHE B 1 776 ? 10.741 36.595 36.754 1.00 21.50 776 PHE B C 1
ATOM 12080 O O . PHE B 1 776 ? 10.982 35.508 37.295 1.00 22.08 776 PHE B O 1
ATOM 12088 N N . ASN B 1 777 ? 10.249 36.675 35.525 1.00 21.98 777 ASN B N 1
ATOM 12089 C CA . ASN B 1 777 ? 9.842 35.431 34.866 1.00 24.48 777 ASN B CA 1
ATOM 12090 C C . ASN B 1 777 ? 10.149 35.315 33.381 1.00 26.69 777 ASN B C 1
ATOM 12091 O O . ASN B 1 777 ? 9.678 34.402 32.764 1.00 25.07 777 ASN B O 1
ATOM 12096 N N . HIS B 1 778 ? 10.908 36.249 32.810 1.00 29.88 778 HIS B N 1
ATOM 12097 C CA . HIS B 1 778 ? 11.168 36.225 31.367 1.00 32.07 778 HIS B CA 1
ATOM 12098 C C . HIS B 1 778 ? 11.849 34.919 30.976 1.00 30.32 778 HIS B C 1
ATOM 12099 O O . HIS B 1 778 ? 11.639 34.468 29.896 1.00 29.74 778 HIS B O 1
ATOM 12106 N N . ASN B 1 779 ? 12.635 34.303 31.864 1.00 29.10 779 ASN B N 1
ATOM 12107 C CA . ASN B 1 779 ? 13.205 32.962 31.612 1.00 30.89 779 ASN B CA 1
ATOM 12108 C C . ASN B 1 779 ? 12.373 31.760 32.049 1.00 31.70 779 ASN B C 1
ATOM 12109 O O . ASN B 1 779 ? 12.882 30.621 32.050 1.00 33.72 779 ASN B O 1
ATOM 12114 N N . LEU B 1 780 ? 11.138 31.978 32.484 1.00 29.28 780 LEU B N 1
ATOM 12115 C CA . LEU B 1 780 ? 10.355 30.861 32.983 1.00 26.20 780 LEU B CA 1
ATOM 12116 C C . LEU B 1 780 ? 9.535 30.365 31.846 1.00 24.46 780 LEU B C 1
ATOM 12117 O O . LEU B 1 780 ? 8.359 30.690 31.723 1.00 23.75 780 LEU B O 1
ATOM 12122 N N . ASN B 1 781 ? 10.187 29.562 31.006 1.00 25.02 781 ASN B N 1
ATOM 12123 C CA . ASN B 1 781 ? 9.556 28.999 29.813 1.00 27.14 781 ASN B CA 1
ATOM 12124 C C . ASN B 1 781 ? 10.295 27.727 29.384 1.00 27.57 781 ASN B C 1
ATOM 12125 O O . ASN B 1 781 ? 11.281 27.318 30.009 1.00 26.38 781 ASN B O 1
ATOM 12130 N N . GLU B 1 782 ? 9.826 27.149 28.287 1.00 31.43 782 GLU B N 1
ATOM 12131 C CA . GLU B 1 782 ? 10.239 25.840 27.829 1.00 36.30 782 GLU B CA 1
ATOM 12132 C C . GLU B 1 782 ? 11.421 25.948 26.881 1.00 40.02 782 GLU B C 1
ATOM 12133 O O . GLU B 1 782 ? 11.840 24.954 26.311 1.00 39.62 782 GLU B O 1
ATOM 12136 N N . LEU B 1 783 ? 11.962 27.140 26.688 1.00 42.19 783 LEU B N 1
ATOM 12137 C CA . LEU B 1 783 ? 13.136 27.275 25.830 1.00 46.08 783 LEU B CA 1
ATOM 12138 C C . LEU B 1 783 ? 14.290 26.434 26.378 1.00 45.98 783 LEU B C 1
ATOM 12139 O O . LEU B 1 783 ? 14.526 26.428 27.587 1.00 43.43 783 LEU B O 1
ATOM 12144 N N . PRO B 1 784 ? 15.027 25.744 25.480 1.00 47.29 784 PRO B N 1
ATOM 12145 C CA . PRO B 1 784 ? 16.053 24.799 25.900 1.00 45.47 784 PRO B CA 1
ATOM 12146 C C . PRO B 1 784 ? 16.968 25.329 26.991 1.00 41.86 784 PRO B C 1
ATOM 12147 O O . PRO B 1 784 ? 17.249 24.625 27.944 1.00 37.50 784 PRO B O 1
ATOM 12151 N N . GLU B 1 785 ? 17.429 26.560 26.863 1.00 38.86 785 GLU B N 1
ATOM 12152 C CA . GLU B 1 785 ? 18.327 27.083 27.882 1.00 40.25 785 GLU B CA 1
ATOM 12153 C C . GLU B 1 785 ? 17.635 27.234 29.236 1.00 38.17 785 GLU B C 1
ATOM 12154 O O . GLU B 1 785 ? 18.310 27.289 30.244 1.00 38.53 785 GLU B O 1
ATOM 12160 N N . ASN B 1 786 ? 16.309 27.306 29.259 1.00 36.52 786 ASN B N 1
ATOM 12161 C CA . ASN B 1 786 ? 15.555 27.638 30.488 1.00 36.99 786 ASN B CA 1
ATOM 12162 C C . ASN B 1 786 ? 14.828 26.487 31.142 1.00 33.80 786 ASN B C 1
ATOM 12163 O O . ASN B 1 786 ? 14.686 26.461 32.373 1.00 32.28 786 ASN B O 1
ATOM 12168 N N . VAL B 1 787 ? 14.306 25.593 30.306 1.00 30.91 787 VAL B N 1
ATOM 12169 C CA . VAL B 1 787 ? 13.327 24.603 30.727 1.00 31.57 787 VAL B CA 1
ATOM 12170 C C . VAL B 1 787 ? 13.754 23.784 31.956 1.00 32.91 787 VAL B C 1
ATOM 12171 O O . VAL B 1 787 ? 12.956 23.654 32.875 1.00 30.37 787 VAL B O 1
ATOM 12175 N N . TYR B 1 788 ? 14.993 23.284 31.988 1.00 31.29 788 TYR B N 1
ATOM 12176 C CA . TYR B 1 788 ? 15.465 22.507 33.129 1.00 35.48 788 TYR B CA 1
ATOM 12177 C C . TYR B 1 788 ? 16.335 23.298 34.067 1.00 34.49 788 TYR B C 1
ATOM 12178 O O . TYR B 1 788 ? 16.394 22.977 35.246 1.00 33.97 788 TYR B O 1
ATOM 12187 N N . SER B 1 789 ? 17.023 24.319 33.561 1.00 35.50 789 SER B N 1
ATOM 12188 C CA . SER B 1 789 ? 17.935 25.128 34.396 1.00 35.95 789 SER B CA 1
ATOM 12189 C C . SER B 1 789 ? 17.223 26.036 35.412 1.00 34.48 789 SER B C 1
ATOM 12190 O O . SER B 1 789 ? 17.749 26.316 36.504 1.00 31.11 789 SER B O 1
ATOM 12193 N N . ILE B 1 790 ? 16.027 26.492 35.053 1.00 31.25 790 ILE B N 1
ATOM 12194 C CA . ILE B 1 790 ? 15.327 27.440 35.909 1.00 29.96 790 ILE B CA 1
ATOM 12195 C C . ILE B 1 790 ? 13.804 27.277 35.888 1.00 27.91 790 ILE B C 1
ATOM 12196 O O . ILE B 1 790 ? 13.167 27.336 36.928 1.00 24.32 790 ILE B O 1
ATOM 12201 N N . TYR B 1 791 ? 13.236 26.985 34.721 1.00 26.83 791 TYR B N 1
ATOM 12202 C CA . TYR B 1 791 ? 11.789 26.966 34.574 1.00 23.77 791 TYR B CA 1
ATOM 12203 C C . TYR B 1 791 ? 11.117 25.933 35.493 1.00 23.57 791 TYR B C 1
ATOM 12204 O O . TYR B 1 791 ? 10.398 26.318 36.443 1.00 19.55 791 TYR B O 1
ATOM 12213 N N . TYR B 1 792 ? 11.340 24.642 35.209 1.00 23.01 792 TYR B N 1
ATOM 12214 C CA . TYR B 1 792 ? 10.679 23.607 35.990 1.00 25.84 792 TYR B CA 1
ATOM 12215 C C . TYR B 1 792 ? 11.087 23.564 37.461 1.00 24.69 792 TYR B C 1
ATOM 12216 O O . TYR B 1 792 ? 10.229 23.404 38.322 1.00 22.61 792 TYR B O 1
ATOM 12225 N N . PRO B 1 793 ? 12.386 23.739 37.744 1.00 23.42 793 PRO B N 1
ATOM 12226 C CA . PRO B 1 793 ? 12.782 23.887 39.158 1.00 23.69 793 PRO B CA 1
ATOM 12227 C C . PRO B 1 793 ? 11.999 24.962 39.892 1.00 21.60 793 PRO B C 1
ATOM 12228 O O . PRO B 1 793 ? 11.656 24.800 41.064 1.00 23.81 793 PRO B O 1
ATOM 12232 N N . THR B 1 794 ? 11.717 26.063 39.210 1.00 21.63 794 THR B N 1
ATOM 12233 C CA . THR B 1 794 ? 11.051 27.189 39.832 1.00 21.58 794 THR B CA 1
ATOM 12234 C C . THR B 1 794 ? 9.560 26.913 40.014 1.00 21.42 794 THR B C 1
ATOM 12235 O O . THR B 1 794 ? 9.009 27.019 41.115 1.00 20.80 794 THR B O 1
ATOM 12239 N N . VAL B 1 795 ? 8.899 26.589 38.927 1.00 20.64 795 VAL B N 1
ATOM 12240 C CA . VAL B 1 795 ? 7.445 26.602 38.981 1.00 21.34 795 VAL B CA 1
ATOM 12241 C C . VAL B 1 795 ? 6.889 25.558 39.923 1.00 20.72 795 VAL B C 1
ATOM 12242 O O . VAL B 1 795 ? 5.914 25.822 40.578 1.00 18.45 795 VAL B O 1
ATOM 12246 N N . ALA B 1 796 ? 7.538 24.391 39.997 1.00 21.96 796 ALA B N 1
ATOM 12247 C CA . ALA B 1 796 ? 7.120 23.347 40.943 1.00 21.77 796 ALA B CA 1
ATOM 12248 C C . ALA B 1 796 ? 7.158 23.833 42.395 1.00 20.96 796 ALA B C 1
ATOM 12249 O O . ALA B 1 796 ? 6.470 23.293 43.245 1.00 21.50 796 ALA B O 1
ATOM 12251 N N . ARG B 1 797 ? 7.994 24.821 42.661 1.00 20.16 797 ARG B N 1
ATOM 12252 C CA . ARG B 1 797 ? 8.134 25.374 44.008 1.00 20.17 797 ARG B CA 1
ATOM 12253 C C . ARG B 1 797 ? 7.335 26.650 44.168 1.00 17.81 797 ARG B C 1
ATOM 12254 O O . ARG B 1 797 ? 7.451 27.299 45.176 1.00 18.98 797 ARG B O 1
ATOM 12262 N N . ARG B 1 798 ? 6.579 27.015 43.136 1.00 16.83 798 ARG B N 1
ATOM 12263 C CA . ARG B 1 798 ? 5.474 27.978 43.209 1.00 17.17 798 ARG B CA 1
ATOM 12264 C C . ARG B 1 798 ? 5.858 29.436 43.497 1.00 17.30 798 ARG B C 1
ATOM 12265 O O . ARG B 1 798 ? 5.009 30.300 43.527 1.00 15.77 798 ARG B O 1
ATOM 12273 N N . ILE B 1 799 ? 7.138 29.710 43.688 1.00 18.60 799 ILE B N 1
ATOM 12274 C CA . ILE B 1 799 ? 7.565 31.096 43.981 1.00 19.94 799 ILE B CA 1
ATOM 12275 C C . ILE B 1 799 ? 8.689 31.500 43.105 1.00 18.91 799 ILE B C 1
ATOM 12276 O O . ILE B 1 799 ? 9.287 30.662 42.424 1.00 18.37 799 ILE B O 1
ATOM 12281 N N . VAL B 1 800 ? 8.930 32.802 43.069 1.00 18.96 800 VAL B N 1
ATOM 12282 C CA . VAL B 1 800 ? 10.126 33.300 42.444 1.00 19.40 800 VAL B CA 1
ATOM 12283 C C . VAL B 1 800 ? 10.787 34.223 43.415 1.00 18.91 800 VAL B C 1
ATOM 12284 O O . VAL B 1 800 ? 10.196 35.196 43.856 1.00 18.10 800 VAL B O 1
ATOM 12288 N N . GLU B 1 801 ? 12.030 33.880 43.727 1.00 19.52 801 GLU B N 1
ATOM 12289 C CA . GLU B 1 801 ? 12.877 34.664 44.582 1.00 21.27 801 GLU B CA 1
ATOM 12290 C C . GLU B 1 801 ? 13.927 35.380 43.736 1.00 22.67 801 GLU B C 1
ATOM 12291 O O . GLU B 1 801 ? 14.702 34.748 43.043 1.00 18.37 801 GLU B O 1
ATOM 12297 N N . LYS B 1 802 ? 13.941 36.709 43.833 1.00 23.66 802 LYS B N 1
ATOM 12298 C CA . LYS B 1 802 ? 14.932 37.526 43.152 1.00 23.98 802 LYS B CA 1
ATOM 12299 C C . LYS B 1 802 ? 15.594 38.374 44.251 1.00 23.99 802 LYS B C 1
ATOM 12300 O O . LYS B 1 802 ? 14.952 38.788 45.214 1.00 19.86 802 LYS B O 1
ATOM 12305 N N . LYS B 1 803 ? 16.897 38.554 44.103 1.00 22.92 803 LYS B N 1
ATOM 12306 C CA . LYS B 1 803 ? 17.678 39.344 45.031 1.00 25.69 803 LYS B CA 1
ATOM 12307 C C . LYS B 1 803 ? 17.954 40.685 44.404 1.00 24.90 803 LYS B C 1
ATOM 12308 O O . LYS B 1 803 ? 18.280 40.758 43.241 1.00 28.32 803 LYS B O 1
ATOM 12312 N N . ALA B 1 804 ? 17.818 41.765 45.153 1.00 25.84 804 ALA B N 1
ATOM 12313 C CA . ALA B 1 804 ? 18.279 43.065 44.655 1.00 26.85 804 ALA B CA 1
ATOM 12314 C C . ALA B 1 804 ? 19.217 43.712 45.664 1.00 25.52 804 ALA B C 1
ATOM 12315 O O . ALA B 1 804 ? 18.826 43.952 46.785 1.00 27.39 804 ALA B O 1
ATOM 12317 N N . LYS B 1 805 ? 20.457 43.955 45.257 1.00 26.75 805 LYS B N 1
ATOM 12318 C CA . LYS B 1 805 ? 21.434 44.649 46.098 1.00 24.92 805 LYS B CA 1
ATOM 12319 C C . LYS B 1 805 ? 21.048 46.102 46.062 1.00 24.13 805 LYS B C 1
ATOM 12320 O O . LYS B 1 805 ? 20.847 46.663 44.988 1.00 27.90 805 LYS B O 1
ATOM 12323 N N . LEU B 1 806 ? 20.767 46.687 47.209 1.00 23.00 80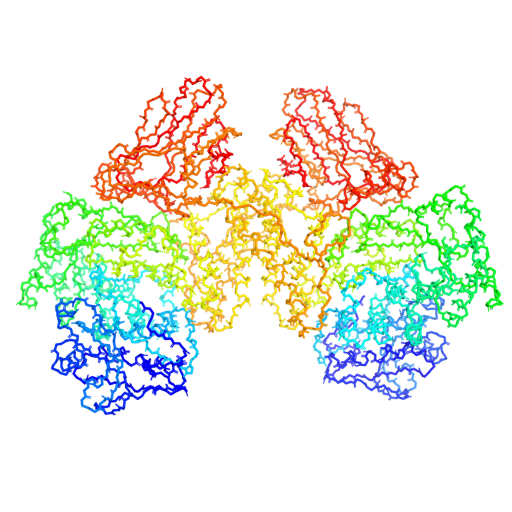6 LEU B N 1
ATOM 12324 C CA . LEU B 1 806 ? 20.311 48.066 47.258 1.00 23.89 806 LEU B CA 1
ATOM 12325 C C . LEU B 1 806 ? 21.233 48.823 48.169 1.00 25.84 806 LEU B C 1
ATOM 12326 O O . LEU B 1 806 ? 21.649 48.289 49.197 1.00 26.92 806 LEU B O 1
ATOM 12331 N N . ASN B 1 807 ? 21.576 50.046 47.790 1.00 26.74 807 ASN B N 1
ATOM 12332 C CA . ASN B 1 807 ? 22.366 50.923 48.627 1.00 27.84 807 ASN B CA 1
ATOM 12333 C C . ASN B 1 807 ? 21.410 51.658 49.504 1.00 26.71 807 ASN B C 1
ATOM 12334 O O . ASN B 1 807 ? 20.338 52.047 49.070 1.00 28.43 807 ASN B O 1
ATOM 12339 N N . VAL B 1 808 ? 21.744 51.768 50.782 1.00 28.47 808 VAL B N 1
ATOM 12340 C CA . VAL B 1 808 ? 20.881 52.455 51.728 1.00 27.88 808 VAL B CA 1
ATOM 12341 C C . VAL B 1 808 ? 21.152 53.928 51.452 1.00 30.03 808 VAL B C 1
ATOM 12342 O O . VAL B 1 808 ? 22.307 54.365 51.483 1.00 31.73 808 VAL B O 1
ATOM 12346 N N . PRO B 1 809 ? 20.117 54.714 51.100 1.00 31.45 809 PRO B N 1
ATOM 12347 C CA . PRO B 1 809 ? 20.391 56.114 50.705 1.00 31.61 809 PRO B CA 1
ATOM 12348 C C . PRO B 1 809 ? 21.093 56.983 51.764 1.00 31.86 809 PRO B C 1
ATOM 12349 O O . PRO B 1 809 ? 22.152 57.570 51.500 1.00 34.02 809 PRO B O 1
ATOM 12353 N N . ASN B 1 810 ? 20.479 57.097 52.932 1.00 30.41 810 ASN B N 1
ATOM 12354 C CA . ASN B 1 810 ? 21.128 57.697 54.070 1.00 27.62 810 ASN B CA 1
ATOM 12355 C C . ASN B 1 810 ? 21.089 56.757 55.266 1.00 26.78 810 ASN B C 1
ATOM 12356 O O . ASN B 1 810 ? 20.029 56.526 55.861 1.00 24.78 810 ASN B O 1
ATOM 12361 N N . THR B 1 811 ? 22.277 56.298 55.668 1.00 27.12 811 THR B N 1
ATOM 12362 C CA . THR B 1 811 ? 22.420 55.201 56.627 1.00 27.65 811 THR B CA 1
ATOM 12363 C C . THR B 1 811 ? 22.199 55.757 58.052 1.00 29.89 811 THR B C 1
ATOM 12364 O O . THR B 1 811 ? 22.317 55.049 59.047 1.00 28.68 811 THR B O 1
ATOM 12368 N N . SER B 1 812 ? 21.982 57.066 58.096 1.00 28.69 812 SER B N 1
ATOM 12369 C CA . SER B 1 812 ? 21.664 57.810 59.280 1.00 31.33 812 SER B CA 1
ATOM 12370 C C . SER B 1 812 ? 20.149 57.904 59.540 1.00 30.86 812 SER B C 1
ATOM 12371 O O . SER B 1 812 ? 19.717 58.238 60.637 1.00 26.22 812 SER B O 1
ATOM 12374 N N . ASP B 1 813 ? 19.342 57.667 58.510 1.00 29.02 813 ASP B N 1
ATOM 12375 C CA . ASP B 1 813 ? 17.906 57.668 58.742 1.00 29.57 813 ASP B CA 1
ATOM 12376 C C . ASP B 1 813 ? 17.524 56.587 59.748 1.00 29.52 813 ASP B C 1
ATOM 12377 O O . ASP B 1 813 ? 18.104 55.506 59.758 1.00 29.10 813 ASP B O 1
ATOM 12382 N N . GLY B 1 814 ? 16.534 56.888 60.596 1.00 31.01 814 GLY B N 1
ATOM 12383 C CA . GLY B 1 814 ? 16.006 55.902 61.551 1.00 29.15 814 GLY B CA 1
ATOM 12384 C C . GLY B 1 814 ? 15.292 54.808 60.807 1.00 28.13 814 GLY B C 1
ATOM 12385 O O . GLY B 1 814 ? 15.583 53.619 60.919 1.00 29.45 814 GLY B O 1
ATOM 12386 N N . MET B 1 815 ? 14.339 55.215 60.008 1.00 28.01 815 MET B N 1
ATOM 12387 C CA . MET B 1 815 ? 13.650 54.240 59.193 1.00 27.73 815 MET B CA 1
ATOM 12388 C C . MET B 1 815 ? 13.952 54.386 57.730 1.00 26.86 815 MET B C 1
ATOM 12389 O O . MET B 1 815 ? 14.157 55.496 57.236 1.00 27.88 815 MET B O 1
ATOM 12394 N N . GLN B 1 816 ? 13.960 53.257 57.043 1.00 23.54 816 GLN B N 1
ATOM 12395 C CA . GLN B 1 816 ? 14.045 53.219 55.615 1.00 23.54 816 GLN B CA 1
ATOM 12396 C C . GLN B 1 816 ? 12.743 52.682 55.129 1.00 24.22 816 GLN B C 1
ATOM 12397 O O . GLN B 1 816 ? 12.074 51.928 55.812 1.00 24.76 816 GLN B O 1
ATOM 12403 N N . THR B 1 817 ? 12.397 53.073 53.921 1.00 24.49 817 THR B N 1
ATOM 12404 C CA . THR B 1 817 ? 11.220 52.597 53.280 1.00 25.44 817 THR B CA 1
ATOM 12405 C C . THR B 1 817 ? 11.630 51.898 52.021 1.00 24.77 817 THR B C 1
ATOM 12406 O O . THR B 1 817 ? 12.348 52.449 51.213 1.00 24.99 817 THR B O 1
ATOM 12410 N N . ILE B 1 818 ? 11.224 50.643 51.914 1.00 24.10 818 ILE B N 1
ATOM 12411 C CA . ILE B 1 818 ? 11.437 49.866 50.712 1.00 21.93 818 ILE B CA 1
ATOM 12412 C C . ILE B 1 818 ? 10.128 49.801 49.970 1.00 22.71 818 ILE B C 1
ATOM 12413 O O . ILE B 1 818 ? 9.066 49.467 50.572 1.00 20.72 818 ILE B O 1
ATOM 12418 N N . THR B 1 819 ? 10.206 50.107 48.674 1.00 21.81 819 THR B N 1
ATOM 12419 C CA . THR B 1 819 ? 9.038 50.214 47.890 1.00 24.19 819 THR B CA 1
ATOM 12420 C C . THR B 1 819 ? 9.047 49.249 46.710 1.00 23.51 819 THR B C 1
ATOM 12421 O O . THR B 1 819 ? 9.997 49.164 45.937 1.00 23.53 819 THR B O 1
ATOM 12425 N N . PHE B 1 820 ? 7.950 48.515 46.601 1.00 22.83 820 PHE B N 1
ATOM 12426 C CA . PHE B 1 820 ? 7.790 47.525 45.558 1.00 21.68 820 PHE B CA 1
ATOM 12427 C C . PHE B 1 820 ? 6.760 48.082 44.593 1.00 19.62 820 PHE B C 1
ATOM 12428 O O . PHE B 1 820 ? 5.703 48.534 45.016 1.00 19.74 820 PHE B O 1
ATOM 12436 N N . LYS B 1 821 ? 7.087 48.074 43.325 1.00 18.99 821 LYS B N 1
ATOM 12437 C CA . LYS B 1 821 ? 6.195 48.609 42.303 1.00 21.18 821 LYS B CA 1
ATOM 12438 C C . LYS B 1 821 ? 5.980 47.547 41.232 1.00 20.34 821 LYS B C 1
ATOM 12439 O O . LYS B 1 821 ? 6.881 47.260 40.453 1.00 20.21 821 LYS B O 1
ATOM 12444 N N . PRO B 1 822 ? 4.788 46.932 41.205 1.00 19.59 822 PRO B N 1
ATOM 12445 C CA . PRO B 1 822 ? 4.489 45.999 40.125 1.00 20.45 822 PRO B CA 1
ATOM 12446 C C . PRO B 1 822 ? 4.219 46.764 38.866 1.00 19.26 822 PRO B C 1
ATOM 12447 O O . PRO B 1 822 ? 3.419 47.677 38.869 1.00 20.97 822 PRO B O 1
ATOM 12451 N N . LEU B 1 823 ? 4.910 46.410 37.811 1.00 19.12 823 LEU B N 1
ATOM 12452 C CA . LEU B 1 823 ? 4.779 47.078 36.544 1.00 20.30 823 LEU B CA 1
ATOM 12453 C C . LEU B 1 823 ? 3.921 46.285 35.550 1.00 21.65 823 LEU B C 1
ATOM 12454 O O . LEU B 1 823 ? 3.673 46.733 34.437 1.00 21.21 823 LEU B O 1
ATOM 12459 N N . ASP B 1 824 ? 3.530 45.082 35.954 1.00 21.44 824 ASP B N 1
ATOM 12460 C CA . ASP B 1 824 ? 2.720 44.227 35.126 1.00 23.13 824 ASP B CA 1
ATOM 12461 C C . ASP B 1 824 ? 1.684 43.589 36.011 1.00 22.16 824 ASP B C 1
ATOM 12462 O O . ASP B 1 824 ? 1.931 43.338 37.207 1.00 21.88 824 ASP B O 1
ATOM 12467 N N . PRO B 1 825 ? 0.503 43.346 35.438 1.00 23.06 825 PRO B N 1
ATOM 12468 C CA . PRO B 1 825 ? -0.567 42.792 36.216 1.00 21.41 825 PRO B CA 1
ATOM 12469 C C . PRO B 1 825 ? -0.325 41.345 36.627 1.00 20.50 825 PRO B C 1
ATOM 12470 O O . PRO B 1 825 ? 0.394 40.600 35.979 1.00 18.56 825 PRO B O 1
ATOM 12474 N N . GLY B 1 826 ? -0.908 40.967 37.744 1.00 20.61 826 GLY B N 1
ATOM 12475 C CA . GLY B 1 826 ? -0.890 39.588 38.185 1.00 21.05 826 GLY B CA 1
ATOM 12476 C C . GLY B 1 826 ? 0.281 39.230 39.091 1.00 20.42 826 GLY B C 1
ATOM 12477 O O . GLY B 1 826 ? 0.517 38.036 39.331 1.00 21.19 826 GLY B O 1
ATOM 12478 N N . ILE B 1 827 ? 0.997 40.232 39.594 1.00 18.44 827 ILE B N 1
ATOM 12479 C CA . ILE B 1 827 ? 2.103 39.981 40.504 1.00 17.30 827 ILE B CA 1
ATOM 12480 C C . ILE B 1 827 ? 1.570 39.847 41.896 1.00 17.21 827 ILE B C 1
ATOM 12481 O O . ILE B 1 827 ? 0.882 40.737 42.421 1.00 17.97 827 ILE B O 1
ATOM 12486 N N . VAL B 1 828 ? 1.929 38.739 42.531 1.00 17.64 828 VAL B N 1
ATOM 12487 C CA . VAL B 1 828 ? 1.563 38.518 43.944 1.00 17.21 828 VAL B CA 1
ATOM 12488 C C . VAL B 1 828 ? 2.836 38.568 44.762 1.00 17.52 828 VAL B C 1
ATOM 12489 O O . VAL B 1 828 ? 3.644 37.643 44.717 1.00 18.61 828 VAL B O 1
ATOM 12493 N N . LEU B 1 829 ? 2.981 39.624 45.543 1.00 17.55 829 LEU B N 1
ATOM 12494 C CA . LEU B 1 829 ? 4.093 39.757 46.471 1.00 17.95 829 LEU B CA 1
ATOM 12495 C C . LEU B 1 829 ? 3.757 39.008 47.745 1.00 17.65 829 LEU B C 1
ATOM 12496 O O . LEU B 1 829 ? 2.695 39.213 48.342 1.00 19.46 829 LEU B O 1
ATOM 12501 N N . GLU B 1 830 ? 4.660 38.147 48.152 1.00 16.33 830 GLU B N 1
ATOM 12502 C CA . GLU B 1 830 ? 4.451 37.310 49.299 1.00 16.86 830 GLU B CA 1
ATOM 12503 C C . GLU B 1 830 ? 5.353 37.663 50.463 1.00 16.56 830 GLU B C 1
ATOM 12504 O O . GLU B 1 830 ? 4.922 37.667 51.589 1.00 18.40 830 GLU B O 1
ATOM 12510 N N . LYS B 1 831 ? 6.625 37.915 50.186 1.00 16.82 831 LYS B N 1
ATOM 12511 C CA . LYS B 1 831 ? 7.574 38.173 51.225 1.00 16.30 831 LYS B CA 1
ATOM 12512 C C . LYS B 1 831 ? 8.770 38.929 50.698 1.00 17.42 831 LYS B C 1
ATOM 12513 O O . LYS B 1 831 ? 9.148 38.827 49.487 1.00 16.42 831 LYS B O 1
ATOM 12519 N N . LEU B 1 832 ? 9.373 39.665 51.622 1.00 17.52 832 LEU B N 1
ATOM 12520 C CA . LEU B 1 832 ? 10.611 40.343 51.403 1.00 20.02 832 LEU B CA 1
ATOM 12521 C C . LEU B 1 832 ? 11.526 40.022 52.527 1.00 19.38 832 LEU B C 1
ATOM 12522 O O . LEU B 1 832 ? 11.131 39.944 53.704 1.00 20.78 832 LEU B O 1
ATOM 12527 N N . VAL B 1 833 ? 12.769 39.850 52.175 1.00 20.02 833 VAL B N 1
ATOM 12528 C CA . VAL B 1 833 ? 13.795 39.726 53.182 1.00 20.77 833 VAL B CA 1
ATOM 12529 C C . VAL B 1 833 ? 14.860 40.715 52.855 1.00 19.73 833 VAL B C 1
ATOM 12530 O O . VAL B 1 833 ? 15.381 40.727 51.744 1.00 18.41 833 VAL B O 1
ATOM 12534 N N . VAL B 1 834 ? 15.156 41.540 53.843 1.00 18.77 834 VAL B N 1
ATOM 12535 C CA . VAL B 1 834 ? 16.204 42.500 53.726 1.00 20.29 834 VAL B CA 1
ATOM 12536 C C . VAL B 1 834 ? 17.348 41.948 54.467 1.00 21.42 834 VAL B C 1
ATOM 12537 O O . VAL B 1 834 ? 17.336 41.922 55.692 1.00 25.15 834 VAL B O 1
ATOM 12541 N N . ASP B 1 835 ? 18.353 41.555 53.726 1.00 22.09 835 ASP B N 1
ATOM 12542 C CA . ASP B 1 835 ? 19.469 40.885 54.282 1.00 20.80 835 ASP B CA 1
ATOM 12543 C C . ASP B 1 835 ? 20.591 41.871 54.404 1.00 22.14 835 ASP B C 1
ATOM 12544 O O . ASP B 1 835 ? 20.967 42.501 53.457 1.00 20.30 835 ASP B O 1
ATOM 12549 N N . TYR B 1 836 ? 21.112 42.017 55.610 1.00 24.61 836 TYR B N 1
ATOM 12550 C CA . TYR B 1 836 ? 22.319 42.809 55.810 1.00 24.99 836 TYR B CA 1
ATOM 12551 C C . TYR B 1 836 ? 23.340 42.013 56.614 1.00 25.98 836 TYR B C 1
ATOM 12552 O O . TYR B 1 836 ? 24.057 42.572 57.419 1.00 28.39 836 TYR B O 1
ATOM 12561 N N . GLY B 1 837 ? 23.388 40.711 56.355 1.00 25.63 837 GLY B N 1
ATOM 12562 C CA . GLY B 1 837 ? 24.432 39.831 56.845 1.00 24.53 837 GLY B CA 1
ATOM 12563 C C . GLY B 1 837 ? 23.878 38.623 57.546 1.00 24.64 837 GLY B C 1
ATOM 12564 O O . GLY B 1 837 ? 24.576 37.664 57.711 1.00 23.97 837 GLY B O 1
ATOM 12565 N N . GLY B 1 838 ? 22.625 38.675 57.999 1.00 22.63 838 GLY B N 1
ATOM 12566 C CA . GLY B 1 838 ? 22.100 37.600 58.845 1.00 21.56 838 GLY B CA 1
ATOM 12567 C C . GLY B 1 838 ? 21.198 36.597 58.151 1.00 20.16 838 GLY B C 1
ATOM 12568 O O . GLY B 1 838 ? 20.829 35.603 58.741 1.00 17.94 838 GLY B O 1
ATOM 12569 N N . TYR B 1 839 ? 20.843 36.838 56.891 1.00 20.42 839 TYR B N 1
ATOM 12570 C CA . TYR B 1 839 ? 19.829 36.005 56.274 1.00 21.36 839 TYR B CA 1
ATOM 12571 C C . TYR B 1 839 ? 20.407 34.625 56.151 1.00 21.03 839 TYR B C 1
ATOM 12572 O O . TYR B 1 839 ? 21.503 34.488 55.704 1.00 22.01 839 TYR B O 1
ATOM 12581 N N . LYS B 1 840 ? 19.641 33.612 56.501 1.00 21.04 840 LYS B N 1
ATOM 12582 C CA . LYS B 1 840 ? 20.062 32.232 56.261 1.00 21.85 840 LYS B CA 1
ATOM 12583 C C . LYS B 1 840 ? 19.031 31.593 55.302 1.00 19.75 840 LYS B C 1
ATOM 12584 O O . LYS B 1 840 ? 17.815 31.678 55.525 1.00 18.25 840 LYS B O 1
ATOM 12588 N N . LYS B 1 841 ? 19.514 30.961 54.238 1.00 18.16 841 LYS B N 1
ATOM 12589 C CA . LYS B 1 841 ? 18.642 30.497 53.145 1.00 17.49 841 LYS B CA 1
ATOM 12590 C C . LYS B 1 841 ? 17.635 29.560 53.782 1.00 16.23 841 LYS B C 1
ATOM 12591 O O . LYS B 1 841 ? 17.978 28.613 54.424 1.00 13.73 841 LYS B O 1
ATOM 12595 N N . SER B 1 842 ? 16.368 29.896 53.623 1.00 16.08 842 SER B N 1
ATOM 12596 C CA . SER B 1 842 ? 15.296 29.168 54.297 1.00 16.54 842 SER B CA 1
ATOM 12597 C C . SER B 1 842 ? 14.136 29.026 53.358 1.00 16.10 842 SER B C 1
ATOM 12598 O O . SER B 1 842 ? 13.803 29.954 52.629 1.00 16.65 842 SER B O 1
ATOM 12601 N N . TYR B 1 843 ? 13.520 27.865 53.365 1.00 15.75 843 TYR B N 1
ATOM 12602 C CA . TYR B 1 843 ? 12.416 27.618 52.477 1.00 15.48 843 TYR B CA 1
ATOM 12603 C C . TYR B 1 843 ? 11.241 28.534 52.782 1.00 15.94 843 TYR B C 1
ATOM 12604 O O . TYR B 1 843 ? 10.520 28.911 51.891 1.00 17.22 843 TYR B O 1
ATOM 12613 N N . LEU B 1 844 ? 11.088 28.933 54.029 1.00 16.42 844 LEU B N 1
ATOM 12614 C CA . LEU B 1 844 ? 10.043 29.884 54.390 1.00 16.28 844 LEU B CA 1
ATOM 12615 C C . LEU B 1 844 ? 10.550 31.333 54.511 1.00 16.70 844 LEU B C 1
ATOM 12616 O O . LEU B 1 844 ? 9.821 32.195 54.951 1.00 15.52 844 LEU B O 1
ATOM 12621 N N . PHE B 1 845 ? 11.813 31.550 54.135 1.00 17.49 845 PHE B N 1
ATOM 12622 C CA . PHE B 1 845 ? 12.527 32.842 54.135 1.00 16.51 845 PHE B CA 1
ATOM 12623 C C . PHE B 1 845 ? 12.621 33.493 55.493 1.00 16.75 845 PHE B C 1
ATOM 12624 O O . PHE B 1 845 ? 12.678 34.716 55.616 1.00 16.35 845 PHE B O 1
ATOM 12632 N N . MET B 1 846 ? 12.650 32.625 56.490 1.00 17.70 846 MET B N 1
ATOM 12633 C CA . MET B 1 846 ? 12.919 32.947 57.895 1.00 19.61 846 MET B CA 1
ATOM 12634 C C . MET B 1 846 ? 11.717 33.518 58.587 1.00 18.65 846 MET B C 1
ATOM 12635 O O . MET B 1 846 ? 10.876 34.153 57.971 1.00 16.86 846 MET B O 1
ATOM 12640 N N . ASN B 1 847 ? 11.690 33.306 59.890 1.00 19.32 847 ASN B N 1
ATOM 12641 C CA . ASN B 1 847 ? 10.637 33.826 60.737 1.00 22.23 847 ASN B CA 1
ATOM 12642 C C . ASN B 1 847 ? 10.506 35.315 60.560 1.00 21.20 847 ASN B C 1
ATOM 12643 O O . ASN B 1 847 ? 11.496 36.038 60.454 1.00 20.69 847 ASN B O 1
ATOM 12648 N N . GLU B 1 848 ? 9.277 35.779 60.501 1.00 22.03 848 GLU B N 1
ATOM 12649 C CA . GLU B 1 848 ? 9.074 37.193 60.303 1.00 23.64 848 GLU B CA 1
ATOM 12650 C C . GLU B 1 848 ? 9.789 38.006 61.403 1.00 22.48 848 GLU B C 1
ATOM 12651 O O . GLU B 1 848 ? 9.789 37.644 62.579 1.00 20.35 848 GLU B O 1
ATOM 12657 N N . SER B 1 849 ? 10.350 39.120 61.001 1.00 21.13 849 SER B N 1
ATOM 12658 C CA . SER B 1 849 ? 11.048 39.943 61.923 1.00 20.33 849 SER B CA 1
ATOM 12659 C C . SER B 1 849 ? 10.079 40.663 62.790 1.00 21.82 849 SER B C 1
ATOM 12660 O O . SER B 1 849 ? 8.882 40.704 62.535 1.00 21.42 849 SER B O 1
ATOM 12663 N N . LYS B 1 850 ? 10.629 41.263 63.836 1.00 24.39 850 LYS B N 1
ATOM 12664 C CA . LYS B 1 850 ? 9.860 42.025 64.774 1.00 23.29 850 LYS B CA 1
ATOM 12665 C C . LYS B 1 850 ? 9.229 43.237 64.093 1.00 23.38 850 LYS B C 1
ATOM 12666 O O . LYS B 1 850 ? 9.874 43.911 63.304 1.00 23.09 850 LYS B O 1
ATOM 12672 N N . SER B 1 851 ? 7.979 43.518 64.423 1.00 22.42 851 SER B N 1
ATOM 12673 C CA . SER B 1 851 ? 7.286 44.653 63.895 1.00 23.12 851 SER B CA 1
ATOM 12674 C C . SER B 1 851 ? 6.239 45.156 64.863 1.00 24.87 851 SER B C 1
ATOM 12675 O O . SER B 1 851 ? 5.878 44.486 65.846 1.00 24.66 851 SER B O 1
ATOM 12678 N N . LYS B 1 852 ? 5.764 46.353 64.575 1.00 25.15 852 LYS B N 1
ATOM 12679 C CA . LYS B 1 852 ? 4.550 46.854 65.208 1.00 27.43 852 LYS B CA 1
ATOM 12680 C C . LYS B 1 852 ? 3.929 47.752 64.221 1.00 25.61 852 LYS B C 1
ATOM 12681 O O . LYS B 1 852 ? 4.630 48.264 63.330 1.00 27.24 852 LYS B O 1
ATOM 12685 N N . ARG B 1 853 ? 2.629 47.954 64.304 1.00 25.25 853 ARG B N 1
ATOM 12686 C CA . ARG B 1 853 ? 2.057 49.030 63.461 1.00 30.71 853 ARG B CA 1
ATOM 12687 C C . ARG B 1 853 ? 1.552 50.237 64.259 1.00 27.09 853 ARG B C 1
ATOM 12688 O O . ARG B 1 853 ? 1.033 50.009 65.350 1.00 28.65 853 ARG B O 1
#

Foldseek 3Di:
DQFKDFDDDPPWAWCFAQLRGEAEEEDPPAFLLLVVLVVVLQVLSCQARVDGHHHDPDQADAEYAYFHEPPDVLVVLQCVAAHHDCVQQAVFALKKKWFWDACSDPRYGIYTYIYHSHNLNRSQSSLVVSLSQQCALCCPVLVFGRHHGNTMITHGDIDMLGFFQFAAFAEEAELQPPFLQVLCCVQVVDNEQEQVNLLSVLSSCSSLPGAEYAYYQPQYWQCPPYVCRQVSSQSSRHAYEHDQQAFQQTRPNVCVVCCVVQHDLDCVPRVVSVLVSNLVRLLSCPVGLYEGHFFNVLVVRLVRRVSSQVSNCVNVVDHSLVHAYEHEDDDVNVVSVVVPRDDDLQYAYEFEAPQLLHGDDFDDPVRLVRNNAYHYEGEQFDFDPQAGQQAAGQAALCSNLVRLLVNVVSNRRHYYYYHCHNVPPCVLVSSSSSVCSRPSPVDDPVCSLVSQLVVQCSRANNVLRPLQSVQLNVLNPLSNLDGLQRDALPSFDLVVCGLVVSLVVLVVSLVSLVVSLVVGDPSRNLSSCRHGNLSSLLVSLSSLLRPLQNVLVQQVVLLAQVSVVSLVSNVVSLVVNVVSLCCNQDPRPNRSSHSNRQDARADDPGHHPPDDHRDRDDGDGNPPNVPSFAQKEFEDDQFKAKAFQRRFNDWDFDPPWDFDWAAPPDDDGTWTFTPDQVDFRPPIKTKHKYFDDQPFFKWKKKWKKFQDEQPPHLQAWWKWKAKDQFDTHIDRFHNLQDCPPVRNPPPNVVAVVLGITIDIDIYTDHRDPVSMIMMMMGTRHHDIITTMMMTGRPRFDDDSSRDDHGDIGGD/DQFKDFDDDPPWAWCFAQLRGEAEEEPPPAFLLLVVLVVVLQVLSCQARVDGHHHDPDLADAEYAYFGEPDDVLVVLQCVLPDNDCVQQAVFALKKKWFWGACSDDRYGIYTYIYHSGNLNRSQSSLVLSLSQQCALCCPVQVFGRHHGNTMTTHGDMDMLGFFQFAAFAAEAELQPPFLQVLCCVQVVDNEQEQVNLLSVLSSCSSLVGAEYAYYQPQYWQCPPYVCSLVSSQSSRHAYEHDQAAFQQTGPNVCVVCCVPQPQQACVPRVVSVLVVNLVRLLSCPVGLYEGEFFHDSAVVRVVRRVSSQVSNCVNVVDHSLPHAYEHECEPVNVVSVCHDDDLQYAYEFEAPQLLHGDDFDDPVRLVRNNAYHYEGEQFDQDPPAGQQAARQAALCSNLVRLLVNVVSNRRHYYYYHCHNVPPCVLVSSSSSVCSRPSPVDDPVCSLVSQLVVQCSRANNVLRPLQSVQLNVLNPLSNLDPLQRDALPSFDLVVCRLVVSLVVLVVSLVSLVVSLVVGDPSRNSSSCRHGNLSSLLVSLSSLLRPLQNVLVQQVVLLAQVSVVSLVSNVVSLVVNVVSLCCNQDPRPNNSSHSNRQDARADDPGNHPPDDHHDRDDGDGNPPNVPSFACKEFEDDQFKAKAFQRHFNDWDFDPPWDFDWAAPPDDDGTWTFTPDQVDFGPPIKTKHKYFDQQPLFKWKKKWKKFQDEQPPHLQAWWKWKAKDQFDIDIDRFHNLQDCPPVRNPPPNVVPVVLGMTIDIDMYTQNHSRDRMIMMMMGTRHGDIITTMMMIGRPRFDDDSSRDDHGDIGD

Secondary structure (DSSP, 8-state):
---EESS--TTSEEEEETTEE--EEE-TTS-HHHHHHHHHHHHHHHHHHSSPPPEESSS-EEEEEEEEETTSHHHHHHHTTTT--GGGTTT-SS-EEEEEEEEEETTEEEEEEEEESSHHHHHHHHHHHHHHTT--TTTTTT-------S-EEE-SSEE-----SSSEEEEEE-S-TTHHHHHHHHHHS-SS--HHHHHHHHHHHHHTT--EEE---SS--HHHH-THHHHHHHHHTPEE---TTSGGG--HHHHHTTHHHH----TTTSHHHHHHHHHHHHHHHTTS---EE----HHHHHHHHHHHHHHHHHHHTS-GGGS-EEEEE-HHHHHHHHHT----TTSEEEEEB-SSS-BS----TTGGG-TT-EEEEEESSB-SSS--B-SS----HHHHHHHHHHHHHTT--SEEEEEEETSTT-HHHHHHHHHHHH-GGG--TTTTTHHHHHHHHHHH-HHHHHHHHHHHHHHHHHHHHS-TTT--TTSS-TTTTHHHHHHHHHHHHHHHHHHHHHHS-GGGHHHHIIIIIHHHHHHHHHHHHHHHHHHHHHHHHTT-TTHHHHHHHHHHHHHHHHHHHHHHHHTGGGGTTTTTT----S--SSSS--SSS--PPP----SSTTT--S-EEEE-BTTEEEEETT--SEEEPPTT-EEEEEET-SSSSEEEEEE-TTS--TT-EEEEEEE--TT--EEEEEEEEE-----S-TT--EEEEEETTSPPEEEESSTT-SSSHHHIIIIIHHHHTTTEEEEEEEEEPPP-SSSEEEEEEEE-STT-EEEEEEEESS-----TT-SSPPEEEE-/---EESS--TTSEEEEETTEE--EEE-TTS-HHHHHHHHHHHHHHHHHHSSPPPEESSS-EEEEEEEEESSSHHHHHHHTTTT--GGGTTT-SS-EEEEEEEEEETTEEEEEEEEESSHHHHHHHHHHHHHHTT--TTTTTT-------S-EEE-SSEE-----SSSEEEEEE-S-TTHHHHHHHHHH--SS--HHHHHHHHHHHHHTT--EEE---SS--HHHH-THHHHHHHHHT-EE---TTSGGG--HHHHHTTHHHH----TTTSHHHHHHHHHHHHHHHTTS-PPEE------HHHHHHHHHHHHHHHHHHTS-GGGS-EEEE--SHHHHHH-----TTSEEEEEB-SSS-B-----TTGGG-TT-EEEEEESSB-SSS--B-SS----HHHHHHHHHHHHHTT--SEEEEEEETSTT-HHHHHHHHHHHH-GGG--TTTTTHHHHHHHHHHH-HHHHHHHHHHHHHHHHHHHHS-TTT--TTSS-TTTTHHHHHHHHHHHHHHHHHHHHHHS-GGGHHHHIIIIIHHHHHHHHHHHHHHHHHHHHHHHHTT-TTHHHHHHHHHHHHHHHHHHHHHHHHTGGGGTTTTTT----S--SSSS--SSS--PPP----SSTTT--S--EEE-BTTEEEEETT--SEEEPPTT-EEEEEET-SSSSEEEEEE-TTS--TT-EEEEEEEPPTT--EEEEEEEEE-----S-TT--EEEEEETTSPPEEEESSTT-SSSHHHIIIIIHHHHTTTEEEEEEEEE-S-TT-S-EEEEEEE-STT-EEEEEEEESS-----TT-SSPPEEE-

B-factor: mean 26.79, std 10.27, range [9.99, 88.3]

CATH classification: 3.30.379.10 (+3 more: 3.20.20.520, 1.20.58.2150, 2.60.120.1620)

Nearest PDB structures (foldseek):
  4c91-assembly1_A  TM=1.001E+00  e=0.000E+00  Bacteroides ovatus
  4c91-assembly1_B  TM=9.938E-01  e=0.000E+00  Bacteroides ovatus
  4c90-assembly1_A  TM=9.957E-01  e=0.000E+00  Bacteroides ovatus
  7pug-assembly1_A  TM=9.906E-01  e=0.000E+00  uncultured bacterium
  7pxq-assembly1_A-2  TM=9.884E-01  e=0.000E+00  uncultured bacterium